Protein AF-0000000066250461 (afdb_homodimer)

pLDDT: mean 84.11, std 17.8, range [14.2, 98.5]

Solvent-accessible surface area (backbone atoms only — not comparable to full-atom values): 134762 Å² total; per-residue (Å²): 124,69,63,67,81,47,57,45,74,52,53,74,64,55,41,48,72,74,46,37,41,63,53,39,25,54,50,60,68,39,83,43,77,43,74,30,65,36,76,91,75,66,28,42,42,81,44,75,33,61,42,39,53,21,61,51,42,40,53,45,33,49,52,48,57,58,51,46,30,59,77,61,47,59,104,80,50,69,42,54,40,40,40,36,34,70,47,86,63,35,39,38,33,46,31,32,33,23,66,48,62,52,86,46,62,39,84,87,75,72,40,44,41,62,52,40,53,48,69,36,74,37,22,37,62,46,74,65,82,56,77,77,38,51,62,72,79,64,75,26,47,51,50,33,49,32,30,41,53,8,47,34,30,35,42,40,40,27,29,89,22,34,34,40,41,39,42,29,30,67,37,58,72,41,70,56,77,76,45,74,47,84,48,64,60,84,53,76,34,32,38,36,43,39,36,29,61,38,29,55,79,48,65,32,91,82,53,34,61,51,72,52,46,51,42,51,49,51,35,52,50,49,54,44,31,47,74,43,45,84,36,44,33,23,56,68,84,40,76,49,73,30,88,42,60,58,57,51,51,50,27,59,43,40,57,34,101,88,62,51,73,42,68,81,57,52,67,47,77,47,95,33,26,38,41,34,45,30,39,35,63,59,73,43,76,88,43,75,49,41,31,48,47,77,41,62,20,86,71,36,34,49,59,50,56,52,52,52,50,54,53,54,55,42,42,54,53,46,41,56,56,36,45,75,73,73,40,79,56,59,55,70,59,54,50,20,18,33,39,39,38,40,38,38,55,48,58,60,72,43,50,66,42,70,58,37,38,28,42,69,43,88,72,74,77,58,86,71,61,62,69,62,48,42,55,52,64,71,63,41,71,42,50,39,58,67,10,28,50,64,35,63,43,33,38,54,52,40,29,56,71,51,48,52,86,58,79,60,47,77,65,50,43,55,63,69,40,77,70,53,46,70,34,51,41,92,63,63,79,83,83,49,66,28,29,35,34,37,19,64,20,60,28,32,35,46,41,52,51,39,20,52,50,65,73,50,33,32,32,34,21,43,38,52,39,78,77,77,65,72,77,48,64,89,66,51,41,66,59,52,67,72,33,63,66,61,40,51,51,32,48,67,37,56,54,53,80,86,58,85,50,87,54,49,81,77,29,71,36,54,26,38,34,41,40,47,31,67,42,44,71,25,39,50,46,51,47,33,53,52,47,40,45,48,72,68,36,44,61,44,41,49,70,32,66,33,31,50,23,42,45,61,56,58,34,36,37,33,40,42,72,62,94,70,73,48,77,48,74,22,72,42,67,65,58,45,51,51,48,44,69,72,40,76,81,64,55,62,50,74,46,77,35,73,32,60,22,31,44,31,53,71,54,34,31,53,49,56,73,41,38,77,74,30,37,31,28,36,39,47,56,82,74,46,55,60,57,52,40,39,72,63,33,82,85,33,40,69,57,31,38,52,51,45,52,53,56,60,66,46,85,68,91,68,63,72,66,68,86,68,37,56,38,42,58,64,49,43,46,70,28,43,37,41,51,30,41,52,51,39,30,50,62,27,37,30,32,39,35,39,31,47,30,59,72,57,43,34,48,52,42,41,55,65,67,65,72,60,84,62,66,40,43,40,46,38,48,44,15,52,32,33,60,67,46,67,54,88,69,63,64,68,61,51,42,52,50,53,44,58,41,16,22,67,37,44,58,53,27,59,69,31,48,26,38,56,46,16,35,45,38,26,27,45,53,66,35,74,42,31,35,59,46,84,40,23,31,32,35,77,24,83,52,38,55,63,36,47,47,74,79,50,60,87,75,50,55,61,38,72,59,94,85,37,73,43,40,47,78,56,62,68,34,80,52,55,38,26,48,26,43,20,50,72,26,68,37,59,53,45,56,24,30,38,63,18,24,47,56,63,38,51,50,44,40,52,52,42,38,76,72,68,47,54,42,69,65,44,51,72,60,64,47,76,43,53,49,76,65,77,46,48,41,30,36,38,96,86,70,36,43,28,34,27,30,34,65,49,36,26,64,88,30,32,31,38,35,53,31,60,26,57,91,57,26,50,52,59,51,51,53,51,48,37,55,35,30,75,69,64,42,34,74,43,76,34,75,51,43,38,39,67,34,44,34,34,41,35,32,34,42,79,70,75,59,64,32,32,60,48,46,33,60,76,68,59,28,54,40,79,53,71,57,36,30,34,30,23,42,96,88,65,37,80,40,78,40,44,73,55,62,27,62,42,52,44,56,26,51,55,54,39,52,51,49,36,48,51,41,52,54,48,53,48,51,52,44,51,49,50,45,46,47,50,53,30,51,50,52,50,52,53,45,41,75,72,62,75,59,60,70,77,82,51,51,75,66,59,51,55,50,50,43,57,76,68,66,46,66,71,54,97,86,34,59,54,88,62,70,62,42,40,64,74,59,71,34,70,71,49,52,55,54,52,56,52,52,44,52,54,44,53,52,52,47,54,54,55,74,71,54,50,48,66,57,54,49,52,52,50,50,49,56,45,50,54,54,49,51,52,50,51,52,56,51,42,50,55,36,58,69,70,43,79,56,60,88,76,72,54,70,63,63,38,73,58,42,39,73,77,90,66,57,68,51,79,70,70,92,85,56,73,65,86,64,55,80,62,74,46,24,51,66,72,84,68,80,82,81,76,66,60,82,88,65,57,63,74,67,78,68,76,76,57,62,81,80,45,70,72,67,73,68,68,71,68,78,73,86,80,80,79,81,77,83,76,90,79,84,90,77,92,81,92,85,93,83,93,79,92,96,91,97,90,95,87,96,87,90,81,85,79,83,78,79,93,76,88,124,122,69,61,69,81,48,57,42,74,51,52,74,66,56,40,47,70,73,46,38,39,62,54,38,26,54,50,60,69,39,81,42,77,43,75,32,66,34,78,91,76,66,29,42,42,81,44,76,34,60,42,37,52,22,60,50,41,39,53,44,34,50,52,48,57,58,51,47,31,59,78,63,47,60,106,78,50,68,41,54,40,39,40,35,36,70,48,84,65,36,40,38,33,45,32,33,34,26,68,47,62,49,88,46,63,39,84,88,75,69,40,45,41,61,53,39,53,50,70,37,74,37,23,35,62,47,75,66,84,57,78,78,38,51,62,72,78,63,75,27,47,53,50,31,50,32,31,43,53,8,48,34,31,36,42,39,39,26,32,89,21,34,35,40,41,42,42,29,30,66,36,58,74,39,70,56,79,75,44,75,47,84,49,65,59,84,54,76,36,32,38,37,41,38,36,28,61,37,30,54,80,49,67,31,89,82,52,33,62,51,73,51,47,50,42,50,48,51,35,53,51,50,53,45,34,47,74,43,45,85,35,44,31,22,57,68,83,41,74,48,75,30,89,41,62,57,58,51,52,49,26,60,45,41,57,35,99,87,60,50,71,44,69,80,54,52,68,46,77,48,96,34,26,37,42,34,47,31,41,35,64,59,74,43,77,86,43,74,49,41,31,47,49,76,41,62,19,85,70,36,34,48,60,50,56,55,53,53,49,54,54,53,54,40,42,53,53,46,41,56,54,35,46,75,72,72,40,78,55,59,54,69,59,56,50,19,18,33,38,39,38,39,39,37,54,48,58,59,70,42,52,66,41,70,56,36,39,27,42,69,42,88,73,77,76,58,85,71,61,62,68,61,49,42,57,52,65,71,64,41,72,44,50,41,63,63,11,22,47,70,38,62,41,36,37,54,52,41,30,56,72,52,49,53,84,59,79,62,46,79,65,50,44,56,62,70,41,79,71,52,45,70,35,52,42,92,64,64,79,82,80,50,65,28,29,36,35,37,18,62,20,59,28,32,35,46,39,52,52,39,20,51,50,63,72,50,33,32,33,33,20,42,38,54,37,78,75,77,64,71,77,46,62,90,64,49,44,71,58,52,69,73,35,62,66,60,40,51,52,33,49,68,37,57,54,53,80,86,56,84,50,86,53,49,80,78,30,72,38,54,25,38,34,40,40,48,32,69,40,45,70,25,39,50,47,52,46,34,51,52,46,39,45,48,69,66,37,43,60,44,42,49,70,32,67,34,32,50,24,41,44,60,56,57,34,36,37,33,41,42,73,65,95,70,76,48,75,48,75,23,70,42,67,66,57,46,50,51,48,43,69,72,39,75,83,65,55,62,49,74,46,78,34,72,31,61,22,31,44,34,54,72,54,34,30,54,50,56,73,42,38,78,74,30,37,32,28,35,38,47,56,82,75,46,55,59,55,51,42,39,73,65,34,84,84,32,40,67,58,32,38,51,52,45,53,52,57,59,68,48,86,70,90,70,64,72,67,69,85,69,35,57,39,42,57,66,50,43,48,69,30,44,38,40,52,29,41,52,52,41,29,51,62,27,37,30,32,39,35,39,30,45,30,58,72,56,42,33,48,53,42,41,55,64,66,66,72,61,86,62,68,40,42,40,47,38,46,44,15,52,33,33,61,68,45,68,53,87,69,63,63,67,61,51,43,52,49,54,45,58,42,14,24,66,39,46,58,53,27,60,70,33,48,26,37,56,47,17,33,45,38,26,27,45,54,67,36,74,42,31,35,61,47,84,38,24,31,32,35,77,24,84,52,39,55,63,36,48,47,73,79,50,61,86,74,50,56,62,37,73,59,95,87,38,73,42,40,47,78,58,62,68,34,79,52,55,40,28,49,27,43,21,49,73,25,71,37,57,53,46,57,24,30,38,65,19,24,49,56,64,39,51,52,44,41,52,52,41,38,75,73,67,47,55,42,69,64,45,51,71,58,62,49,77,43,51,49,75,66,78,45,48,43,30,36,37,98,87,71,37,43,28,33,28,30,33,65,49,35,26,65,90,30,32,32,38,37,53,31,60,26,58,88,57,27,51,52,59,50,52,53,51,49,38,56,36,30,76,70,62,42,36,76,44,76,32,74,53,43,38,39,70,34,46,34,34,40,34,31,32,44,80,69,73,60,64,32,33,60,49,47,33,60,76,67,59,27,54,40,78,53,70,58,35,31,34,28,24,42,96,88,66,36,80,40,77,41,46,74,56,61,29,62,43,54,43,56,24,50,54,55,39,54,51,49,36,50,50,42,52,51,48,53,48,51,51,46,50,49,50,43,47,49,49,52,30,51,50,52,50,53,53,43,42,75,72,62,76,59,60,71,80,80,53,51,76,68,59,51,56,50,48,44,59,74,68,67,46,66,70,54,97,87,33,58,54,91,62,69,63,42,40,64,73,59,72,31,71,70,49,53,56,53,52,57,51,52,45,52,53,44,53,51,52,48,55,54,53,74,71,53,49,47,66,57,54,48,51,52,49,50,50,55,45,49,54,52,48,52,52,50,50,51,55,51,42,50,56,35,59,69,70,43,78,54,60,87,74,70,55,71,61,64,37,75,58,43,39,75,76,90,67,56,70,52,78,70,69,92,89,56,72,66,85,63,57,81,64,74,46,24,50,67,72,85,70,78,82,81,76,67,60,83,85,64,61,62,77,67,79,68,76,74,61,57,82,84,53,71,74,67,78,71,67,71,72,68,81,92,83,80,80,76,80,82,77,87,85,83,92,84,79,89,80,86,80,75,89,80,64,90,61,92,70,91,68,103,79,78,79,86,90,69,92,79,83,66,90,120

Structure (mmCIF, N/CA/C/O backbone):
data_AF-0000000066250461-model_v1
#
loop_
_entity.id
_entity.type
_entity.pdbx_description
1 polymer 'DNA topoisomerase 2'
#
loop_
_atom_site.group_PDB
_atom_site.id
_atom_site.type_symbol
_atom_site.label_atom_id
_atom_site.label_alt_id
_atom_site.label_comp_id
_atom_site.label_asym_id
_atom_site.label_entity_id
_atom_site.label_seq_id
_atom_site.pdbx_PDB_ins_code
_atom_site.Cartn_x
_atom_site.Cartn_y
_atom_site.Cartn_z
_atom_site.occupancy
_atom_site.B_iso_or_equiv
_atom_site.auth_seq_id
_atom_site.auth_comp_id
_atom_site.auth_asym_id
_atom_site.auth_atom_id
_atom_site.pdbx_PDB_model_num
ATOM 1 N N . MET A 1 1 ? 29.422 77.062 38.469 1 36.97 1 MET A N 1
ATOM 2 C CA . MET A 1 1 ? 28.188 77.625 39 1 36.97 1 MET A CA 1
ATOM 3 C C . MET A 1 1 ? 27.016 77.312 38.062 1 36.97 1 MET A C 1
ATOM 5 O O . MET A 1 1 ? 27.125 77.5 36.844 1 36.97 1 MET A O 1
ATOM 9 N N . THR A 1 2 ? 26.234 76.5 38.438 1 56 2 THR A N 1
ATOM 10 C CA . THR A 1 2 ? 25.016 76.25 37.656 1 56 2 THR A CA 1
ATOM 11 C C . THR A 1 2 ? 24.406 77.625 37.219 1 56 2 THR A C 1
ATOM 13 O O . THR A 1 2 ? 24.281 78.5 38 1 56 2 THR A O 1
ATOM 16 N N . ASP A 1 3 ? 24.562 77.938 36.062 1 65.19 3 ASP A N 1
ATOM 17 C CA . ASP A 1 3 ? 24.141 79.188 35.406 1 65.19 3 ASP A CA 1
ATOM 18 C C . ASP A 1 3 ? 22.672 79.5 35.719 1 65.19 3 ASP A C 1
ATOM 20 O O . ASP A 1 3 ? 21.781 78.688 35.344 1 65.19 3 ASP A O 1
ATOM 24 N N . ALA A 1 4 ? 22.438 80.438 36.562 1 73.69 4 ALA A N 1
ATOM 25 C CA . ALA A 1 4 ? 21.125 80.875 37 1 73.69 4 ALA A CA 1
ATOM 26 C C . ALA A 1 4 ? 20.234 81.25 35.812 1 73.69 4 ALA A C 1
ATOM 28 O O . ALA A 1 4 ? 19.016 81.188 35.906 1 73.69 4 ALA A O 1
ATOM 29 N N . SER A 1 5 ? 20.891 81.562 34.75 1 74.31 5 SER A N 1
ATOM 30 C CA . SER A 1 5 ? 20.141 82.062 33.594 1 74.31 5 SER A CA 1
ATOM 31 C C . SER A 1 5 ? 19.422 80.875 32.906 1 74.31 5 SER A C 1
ATOM 33 O O . SER A 1 5 ? 18.5 81.125 32.125 1 74.31 5 SER A O 1
ATOM 35 N N . LYS A 1 6 ? 19.656 79.688 33.312 1 80.06 6 LYS A N 1
ATOM 36 C CA . LYS A 1 6 ? 19.062 78.5 32.656 1 80.06 6 LYS A CA 1
ATOM 37 C C . LYS A 1 6 ? 17.656 78.25 33.156 1 80.06 6 LYS A C 1
ATOM 39 O O . LYS A 1 6 ? 16.844 77.625 32.469 1 80.06 6 LYS A O 1
ATOM 44 N N . TYR A 1 7 ? 17.422 78.812 34.281 1 81.75 7 TYR A N 1
ATOM 45 C CA . TYR A 1 7 ? 16.109 78.562 34.875 1 81.75 7 TYR A CA 1
ATOM 46 C C . TYR A 1 7 ? 15.125 79.688 34.438 1 81.75 7 TYR A C 1
ATOM 48 O O . TYR A 1 7 ? 15.344 80.875 34.688 1 81.75 7 TYR A O 1
ATOM 56 N N . GLN A 1 8 ? 14.125 79.188 33.719 1 83.44 8 GLN A N 1
ATOM 57 C CA . GLN A 1 8 ? 13.156 80.125 33.156 1 83.44 8 GLN A CA 1
ATOM 58 C C . GLN A 1 8 ? 11.727 79.75 33.531 1 83.44 8 GLN A C 1
ATOM 60 O O . GLN A 1 8 ? 11.414 78.562 33.656 1 83.44 8 GLN A O 1
ATOM 65 N N . LYS A 1 9 ? 10.984 80.688 33.969 1 85.44 9 LYS A N 1
ATOM 66 C CA . LYS A 1 9 ? 9.547 80.5 34.156 1 85.44 9 LYS A CA 1
ATOM 67 C C . LYS A 1 9 ? 8.773 81 32.938 1 85.44 9 LYS A C 1
ATOM 69 O O . LYS A 1 9 ? 8.953 82.125 32.5 1 85.44 9 LYS A O 1
ATOM 74 N N . LEU A 1 10 ? 7.926 80.125 32.469 1 86.38 10 LEU A N 1
ATOM 75 C CA . LEU A 1 10 ? 7.168 80.5 31.266 1 86.38 10 LEU A CA 1
ATOM 76 C C . LEU A 1 10 ? 5.738 80.875 31.625 1 86.38 10 LEU A C 1
ATOM 78 O O . LEU A 1 10 ? 5.215 80.438 32.656 1 86.38 10 LEU A O 1
ATOM 82 N N . THR A 1 11 ? 5.145 81.688 30.75 1 87.06 11 THR A N 1
ATOM 83 C CA . THR A 1 11 ? 3.709 81.875 30.828 1 87.06 11 THR A CA 1
ATOM 84 C C . THR A 1 11 ? 2.938 80.688 30.281 1 87.06 11 THR A C 1
ATOM 86 O O . THR A 1 11 ? 3.48 79.875 29.516 1 87.06 11 THR A O 1
ATOM 89 N N . PRO A 1 12 ? 1.721 80.5 30.75 1 87.44 12 PRO A N 1
ATOM 90 C CA . PRO A 1 12 ? 0.94 79.375 30.234 1 87.44 12 PRO A CA 1
ATOM 91 C C . PRO A 1 12 ? 0.865 79.375 28.703 1 87.44 12 PRO A C 1
ATOM 93 O O . PRO A 1 12 ? 0.95 78.312 28.094 1 87.44 12 PRO A O 1
ATOM 96 N N . ILE A 1 13 ? 0.733 80.5 28.062 1 91.31 13 ILE A N 1
ATOM 97 C CA . ILE A 1 13 ? 0.645 80.562 26.609 1 91.31 13 ILE A CA 1
ATOM 98 C C . ILE A 1 13 ? 1.969 80.125 25.984 1 91.31 13 ILE A C 1
ATOM 100 O O . ILE A 1 13 ? 1.988 79.312 25.062 1 91.31 13 ILE A O 1
ATOM 104 N N . ASP A 1 14 ? 3.025 80.625 26.516 1 90.62 14 ASP A N 1
ATOM 105 C CA . ASP A 1 14 ? 4.34 80.25 26 1 90.62 14 ASP A CA 1
ATOM 106 C C . ASP A 1 14 ? 4.633 78.75 26.203 1 90.62 14 ASP A C 1
ATOM 108 O O . ASP A 1 14 ? 5.301 78.125 25.375 1 90.62 14 ASP A O 1
ATOM 112 N N . HIS A 1 15 ? 4.121 78.312 27.234 1 89.19 15 HIS A N 1
ATOM 113 C CA . HIS A 1 15 ? 4.328 76.938 27.5 1 89.19 15 HIS A CA 1
ATOM 114 C C . HIS A 1 15 ? 3.605 76.062 26.469 1 89.19 15 HIS A C 1
ATOM 116 O O . HIS A 1 15 ? 4.16 75.062 25.984 1 89.19 15 HIS A O 1
ATOM 122 N N . VAL A 1 16 ? 2.42 76.375 26.109 1 89.12 16 VAL A N 1
ATOM 123 C CA . VAL A 1 16 ? 1.646 75.625 25.125 1 89.12 16 VAL A CA 1
ATOM 124 C C . VAL A 1 16 ? 2.357 75.688 23.781 1 89.12 16 VAL A C 1
ATOM 126 O O . VAL A 1 16 ? 2.404 74.688 23.047 1 89.12 16 VAL A O 1
ATOM 129 N N . LEU A 1 17 ? 2.953 76.812 23.484 1 91.25 17 LEU A N 1
ATOM 130 C CA . LEU A 1 17 ? 3.621 76.938 22.203 1 91.25 17 LEU A CA 1
ATOM 131 C C . LEU A 1 17 ? 4.934 76.188 22.156 1 91.25 17 LEU A C 1
ATOM 133 O O . LEU A 1 17 ? 5.293 75.625 21.125 1 91.25 17 LEU A O 1
ATOM 137 N N . LEU A 1 18 ? 5.543 76.125 23.281 1 87.5 18 LEU A N 1
ATOM 138 C CA . LEU A 1 18 ? 6.852 75.438 23.344 1 87.5 18 LEU A CA 1
ATOM 139 C C . LEU A 1 18 ? 6.707 73.938 23.453 1 87.5 18 LEU A C 1
ATOM 141 O O . LEU A 1 18 ? 7.496 73.188 22.891 1 87.5 18 LEU A O 1
ATOM 145 N N . ARG A 1 19 ? 5.621 73.5 24.188 1 85.88 19 ARG A N 1
ATOM 146 C CA . ARG A 1 19 ? 5.422 72.125 24.422 1 85.88 19 ARG A CA 1
ATOM 147 C C . ARG A 1 19 ? 4 71.688 24.062 1 85.88 19 ARG A C 1
ATOM 149 O O . ARG A 1 19 ? 3.273 71.188 24.906 1 85.88 19 ARG A O 1
ATOM 156 N N . PRO A 1 20 ? 3.744 71.75 22.859 1 85.69 20 PRO A N 1
ATOM 157 C CA . PRO A 1 20 ? 2.375 71.375 22.453 1 85.69 20 PRO A CA 1
ATOM 158 C C . PRO A 1 20 ? 2.049 69.938 22.656 1 85.69 20 PRO A C 1
ATOM 160 O O . PRO A 1 20 ? 0.88 69.562 22.812 1 85.69 20 PRO A O 1
ATOM 163 N N . GLU A 1 21 ? 2.922 69.125 22.719 1 80.06 21 GLU A N 1
ATOM 164 C CA . GLU A 1 21 ? 2.709 67.625 22.797 1 80.06 21 GLU A CA 1
ATOM 165 C C . GLU A 1 21 ? 1.974 67.25 24.094 1 80.06 21 GLU A C 1
ATOM 167 O O . GLU A 1 21 ? 1.254 66.25 24.125 1 80.06 21 GLU A O 1
ATOM 172 N N . MET A 1 22 ? 2.199 68 25.016 1 80.31 22 MET A N 1
ATOM 173 C CA . MET A 1 22 ? 1.547 67.75 26.297 1 80.31 22 MET A CA 1
ATOM 174 C C . MET A 1 22 ? 0.041 67.938 26.203 1 80.31 22 MET A C 1
ATOM 176 O O . MET A 1 22 ? -0.732 67.312 26.906 1 80.31 22 MET A O 1
ATOM 180 N N . TYR A 1 23 ? -0.238 68.812 25.25 1 85.62 23 TYR A N 1
ATOM 181 C CA . TYR A 1 23 ? -1.62 69.25 25.234 1 85.62 23 TYR A CA 1
ATOM 182 C C . TYR A 1 23 ? -2.377 68.688 24.047 1 85.62 23 TYR A C 1
ATOM 184 O O . TYR A 1 23 ? -3.521 68.25 24.188 1 85.62 23 TYR A O 1
ATOM 192 N N . VAL A 1 24 ? -1.782 68.75 22.953 1 87.5 24 VAL A N 1
ATOM 193 C CA . VAL A 1 24 ? -2.521 68.375 21.75 1 87.5 24 VAL A CA 1
ATOM 194 C C . VAL A 1 24 ? -1.888 67.125 21.109 1 87.5 24 VAL A C 1
ATOM 196 O O . VAL A 1 24 ? -2.354 66.688 20.062 1 87.5 24 VAL A O 1
ATOM 199 N N . GLY A 1 25 ? -0.908 66.688 21.703 1 79.31 25 GLY A N 1
ATOM 200 C CA . GLY A 1 25 ? -0.235 65.562 21.125 1 79.31 25 GLY A CA 1
ATOM 201 C C . GLY A 1 25 ? 0.888 65.938 20.172 1 79.31 25 GLY A C 1
ATOM 202 O O . GLY A 1 25 ? 1.359 67.062 20.188 1 79.31 25 GLY A O 1
ATOM 203 N N . SER A 1 26 ? 1.206 65 19.234 1 77.62 26 SER A N 1
ATOM 204 C CA . SER A 1 26 ? 2.344 65.188 18.344 1 77.62 26 SER A CA 1
ATOM 205 C C . SER A 1 26 ? 2.018 66.25 17.266 1 77.62 26 SER A C 1
ATOM 207 O O . SER A 1 26 ? 0.946 66.188 16.656 1 77.62 26 SER A O 1
ATOM 209 N N . ILE A 1 27 ? 2.887 67.188 17 1 84.88 27 ILE A N 1
ATOM 210 C CA . ILE A 1 27 ? 2.699 68.188 15.953 1 84.88 27 ILE A CA 1
ATOM 211 C C . ILE A 1 27 ? 3.549 67.812 14.734 1 84.88 27 ILE A C 1
ATOM 213 O O . ILE A 1 27 ? 3.689 68.625 13.82 1 84.88 27 ILE A O 1
ATOM 217 N N . GLU A 1 28 ? 4.062 66.625 14.797 1 79.75 28 GLU A N 1
ATOM 218 C CA . GLU A 1 28 ? 4.797 66.188 13.625 1 79.75 28 GLU A CA 1
ATOM 219 C C . GLU A 1 28 ? 3.865 65.5 12.625 1 79.75 28 GLU A C 1
ATOM 221 O O . GLU A 1 28 ? 2.961 64.75 13.023 1 79.75 28 GLU A O 1
ATOM 226 N N . THR A 1 29 ? 3.98 65.938 11.32 1 86.12 29 THR A N 1
ATOM 227 C CA . THR A 1 29 ? 3.199 65.25 10.273 1 86.12 29 THR A CA 1
ATOM 228 C C . THR A 1 29 ? 3.744 63.875 9.977 1 86.12 29 THR A C 1
ATOM 230 O O . THR A 1 29 ? 4.949 63.719 9.789 1 86.12 29 THR A O 1
ATOM 233 N N . GLN A 1 30 ? 2.877 62.969 10.039 1 80.06 30 GLN A N 1
ATOM 234 C CA . GLN A 1 30 ? 3.258 61.594 9.789 1 80.06 30 GLN A CA 1
ATOM 235 C C . GLN A 1 30 ? 2.367 60.938 8.719 1 80.06 30 GLN A C 1
ATOM 237 O O . GLN A 1 30 ? 1.216 61.344 8.547 1 80.06 30 GLN A O 1
ATOM 242 N N . SER A 1 31 ? 2.945 60.094 7.957 1 82.5 31 SER A N 1
ATOM 243 C CA . SER A 1 31 ? 2.17 59.312 6.992 1 82.5 31 SER A CA 1
ATOM 244 C C . SER A 1 31 ? 1.368 58.219 7.688 1 82.5 31 SER A C 1
ATOM 246 O O . SER A 1 31 ? 1.94 57.312 8.312 1 82.5 31 SER A O 1
ATOM 248 N N . ILE A 1 32 ? 0.043 58.312 7.637 1 82.69 32 ILE A N 1
ATOM 249 C CA . ILE A 1 32 ? -0.834 57.375 8.32 1 82.69 32 ILE A CA 1
ATOM 250 C C . ILE A 1 32 ? -1.848 56.812 7.332 1 82.69 32 ILE A C 1
ATOM 252 O O . ILE A 1 32 ? -2.545 57.562 6.645 1 82.69 32 ILE A O 1
ATOM 256 N N . PRO A 1 33 ? -1.863 55.562 7.199 1 85.19 33 PRO A N 1
ATOM 257 C CA . PRO A 1 33 ? -2.947 54.969 6.41 1 85.19 33 PRO A CA 1
ATOM 258 C C . PRO A 1 33 ? -4.301 55.031 7.117 1 85.19 33 PRO A C 1
ATOM 260 O O . PRO A 1 33 ? -4.41 54.656 8.281 1 85.19 33 PRO A O 1
ATOM 263 N N . MET A 1 34 ? -5.363 55.594 6.383 1 89.12 34 MET A N 1
ATOM 264 C CA . MET A 1 34 ? -6.68 55.719 6.996 1 89.12 34 MET A CA 1
ATOM 265 C C . MET A 1 34 ? -7.77 55.812 5.934 1 89.12 34 MET A C 1
ATOM 267 O O . MET A 1 34 ? -7.473 56 4.75 1 89.12 34 MET A O 1
ATOM 271 N N . PHE A 1 35 ? -9.031 55.688 6.406 1 92.94 35 PHE A N 1
ATOM 272 C CA . PHE A 1 35 ? -10.172 55.875 5.52 1 92.94 35 PHE A CA 1
ATOM 273 C C . PHE A 1 35 ? -10.453 57.375 5.301 1 92.94 35 PHE A C 1
ATOM 275 O O . PHE A 1 35 ? -10.477 58.156 6.254 1 92.94 35 PHE A O 1
ATOM 282 N N . VAL A 1 36 ? -10.656 57.75 3.998 1 94 36 VAL A N 1
ATOM 283 C CA . VAL A 1 36 ? -11.055 59.094 3.662 1 94 36 VAL A CA 1
ATOM 284 C C . VAL A 1 36 ? -12.125 59.062 2.576 1 94 36 VAL A C 1
ATOM 286 O O . VAL A 1 36 ? -12.203 58.125 1.792 1 94 36 VAL A O 1
ATOM 289 N N . PHE A 1 37 ? -12.977 60.062 2.529 1 92.62 37 PHE A N 1
ATOM 290 C CA . PHE A 1 37 ? -14.078 60.125 1.57 1 92.62 37 PHE A CA 1
ATOM 291 C C . PHE A 1 37 ? -13.578 60.594 0.212 1 92.62 37 PHE A C 1
ATOM 293 O O . PHE A 1 37 ? -12.875 61.625 0.121 1 92.62 37 PHE A O 1
ATOM 300 N N . ASP A 1 38 ? -13.852 59.906 -0.746 1 88.19 38 ASP A N 1
ATOM 301 C CA . ASP A 1 38 ? -13.586 60.281 -2.129 1 88.19 38 ASP A CA 1
ATOM 302 C C . ASP A 1 38 ? -14.852 60.781 -2.816 1 88.19 38 ASP A C 1
ATOM 304 O O . ASP A 1 38 ? -15.75 60 -3.133 1 88.19 38 ASP A O 1
ATOM 308 N N . PRO A 1 39 ? -14.922 62.031 -3.047 1 85.31 39 PRO A N 1
ATOM 309 C CA . PRO A 1 39 ? -16.141 62.594 -3.619 1 85.31 39 PRO A CA 1
ATOM 310 C C . PRO A 1 39 ? -16.438 62.094 -5.027 1 85.31 39 PRO A C 1
ATOM 312 O O . PRO A 1 39 ? -17.594 62 -5.438 1 85.31 39 PRO A O 1
ATOM 315 N N . ALA A 1 40 ? -15.484 61.844 -5.809 1 82.81 40 ALA A N 1
ATOM 316 C CA . ALA A 1 40 ? -15.672 61.344 -7.168 1 82.81 40 ALA A CA 1
ATOM 317 C C . ALA A 1 40 ? -16.312 59.969 -7.156 1 82.81 40 ALA A C 1
ATOM 319 O O . ALA A 1 40 ? -17.203 59.688 -7.961 1 82.81 40 ALA A O 1
ATOM 320 N N . LYS A 1 41 ? -15.953 59.125 -6.168 1 82.38 41 LYS A N 1
ATOM 321 C CA . LYS A 1 41 ? -16.469 57.75 -6.086 1 82.38 41 LYS A CA 1
ATOM 322 C C . LYS A 1 41 ? -17.688 57.688 -5.176 1 82.38 41 LYS A C 1
ATOM 324 O O . LYS A 1 41 ? -18.422 56.688 -5.207 1 82.38 41 LYS A O 1
ATOM 329 N N . GLY A 1 42 ? -17.859 58.688 -4.402 1 83.06 42 GLY A N 1
ATOM 330 C CA . GLY A 1 42 ? -18.953 58.688 -3.447 1 83.06 42 GLY A CA 1
ATOM 331 C C . GLY A 1 42 ? -18.812 57.656 -2.361 1 83.06 42 GLY A C 1
ATOM 332 O O . GLY A 1 42 ? -19.812 57.156 -1.848 1 83.06 42 GLY A O 1
ATOM 333 N N . LYS A 1 43 ? -17.609 57.188 -2.025 1 90.69 43 LYS A N 1
ATOM 334 C CA . LYS A 1 43 ? -17.328 56.156 -1.042 1 90.69 43 LYS A CA 1
ATOM 335 C C . LYS A 1 43 ? -16.062 56.469 -0.258 1 90.69 43 LYS A C 1
ATOM 337 O O . LYS A 1 43 ? -15.297 57.344 -0.641 1 90.69 43 LYS A O 1
ATOM 342 N N . MET A 1 44 ? -15.945 55.75 0.888 1 93.38 44 MET A N 1
ATOM 343 C CA . MET A 1 44 ? -14.695 55.812 1.644 1 93.38 44 MET A CA 1
ATOM 344 C C . MET A 1 44 ? -13.602 55.031 0.939 1 93.38 44 MET A C 1
ATOM 346 O O . MET A 1 44 ? -13.867 53.969 0.374 1 93.38 44 MET A O 1
ATOM 350 N N . VAL A 1 45 ? -12.336 55.562 0.926 1 90.62 45 VAL A N 1
ATOM 351 C CA . VAL A 1 45 ? -11.195 54.875 0.335 1 90.62 45 VAL A CA 1
ATOM 352 C C . VAL A 1 45 ? -10.062 54.781 1.351 1 90.62 45 VAL A C 1
ATOM 354 O O . VAL A 1 45 ? -9.883 55.688 2.166 1 90.62 45 VAL A O 1
ATOM 357 N N . TRP A 1 46 ? -9.312 53.75 1.377 1 87.81 46 TRP A N 1
ATOM 358 C CA . TRP A 1 46 ? -8.141 53.531 2.227 1 87.81 46 TRP A CA 1
ATOM 359 C C . TRP A 1 46 ? -6.879 54.062 1.549 1 87.81 46 TRP A C 1
ATOM 361 O O . TRP A 1 46 ? -6.453 53.531 0.521 1 87.81 46 TRP A O 1
ATOM 371 N N . GLU A 1 47 ? -6.363 55.094 2.062 1 89.06 47 GLU A N 1
ATOM 372 C CA . GLU A 1 47 ? -5.203 55.75 1.467 1 89.06 47 GLU A CA 1
ATOM 373 C C . GLU A 1 47 ? -4.254 56.281 2.541 1 89.06 47 GLU A C 1
ATOM 375 O O . GLU A 1 47 ? -4.672 56.531 3.666 1 89.06 47 GLU A O 1
ATOM 380 N N . SER A 1 48 ? -2.949 56.281 2.281 1 87.25 48 SER A N 1
ATOM 381 C CA . SER A 1 48 ? -1.971 56.875 3.18 1 87.25 48 SER A CA 1
ATOM 382 C C . SER A 1 48 ? -2.021 58.406 3.111 1 87.25 48 SER A C 1
ATOM 384 O O . SER A 1 48 ? -1.888 59 2.033 1 87.25 48 SER A O 1
ATOM 386 N N . MET A 1 49 ? -2.336 58.969 4.207 1 91.31 49 MET A N 1
ATOM 387 C CA . MET A 1 49 ? -2.465 60.438 4.27 1 91.31 49 MET A CA 1
ATOM 388 C C . MET A 1 49 ? -1.366 61.031 5.137 1 91.31 49 MET A C 1
ATOM 390 O O . MET A 1 49 ? -0.903 60.406 6.09 1 91.31 49 MET A O 1
ATOM 394 N N . GLN A 1 50 ? -0.862 62.125 4.785 1 90.81 50 GLN A N 1
ATOM 395 C CA . GLN A 1 50 ? -0.004 62.938 5.656 1 90.81 50 GLN A CA 1
ATOM 396 C C . GLN A 1 50 ? -0.826 63.688 6.699 1 90.81 50 GLN A C 1
ATOM 398 O O . GLN A 1 50 ? -1.464 64.688 6.387 1 90.81 50 GLN A O 1
ATOM 403 N N . VAL A 1 51 ? -0.72 63.125 7.949 1 90.5 51 VAL A N 1
ATOM 404 C CA . VAL A 1 51 ? -1.648 63.625 8.961 1 90.5 51 VAL A CA 1
ATOM 405 C C . VAL A 1 51 ? -0.873 64.312 10.078 1 90.5 51 VAL A C 1
ATOM 407 O O . VAL A 1 51 ? 0.144 63.812 10.547 1 90.5 51 VAL A O 1
ATOM 410 N N . ASN A 1 52 ? -1.266 65.5 10.453 1 90.12 52 ASN A N 1
ATOM 411 C CA . ASN A 1 52 ? -0.835 66.188 11.656 1 90.12 52 ASN A CA 1
ATOM 412 C C . ASN A 1 52 ? -1.884 66.062 12.758 1 90.12 52 ASN A C 1
ATOM 414 O O . ASN A 1 52 ? -2.916 66.75 12.695 1 90.12 52 ASN A O 1
ATOM 418 N N . GLN A 1 53 ? -1.567 65.312 13.781 1 87.56 53 GLN A N 1
ATOM 419 C CA . GLN A 1 53 ? -2.549 65 14.82 1 87.56 53 GLN A CA 1
ATOM 420 C C . GLN A 1 53 ? -2.818 66.25 15.68 1 87.56 53 GLN A C 1
ATOM 422 O O . GLN A 1 53 ? -3.938 66.438 16.156 1 87.56 53 GLN A O 1
ATOM 427 N N . GLY A 1 54 ? -1.81 67 15.914 1 89 54 GLY A N 1
ATOM 428 C CA . GLY A 1 54 ? -1.996 68.188 16.688 1 89 54 GLY A CA 1
ATOM 429 C C . GLY A 1 54 ? -2.961 69.188 16.047 1 89 54 GLY A C 1
ATOM 430 O O . GLY A 1 54 ? -3.857 69.688 16.703 1 89 54 GLY A O 1
ATOM 431 N N . LEU A 1 55 ? -2.773 69.312 14.773 1 93.5 55 LEU A N 1
ATOM 432 C CA . LEU A 1 55 ? -3.672 70.188 14.023 1 93.5 55 LEU A CA 1
ATOM 433 C C . LEU A 1 55 ? -5.098 69.625 14.039 1 93.5 55 LEU A C 1
ATOM 435 O O . LEU A 1 55 ? -6.051 70.375 14.25 1 93.5 55 LEU A O 1
ATOM 439 N N . LEU A 1 56 ? -5.176 68.438 13.805 1 92.56 56 LEU A N 1
ATOM 440 C CA . LEU A 1 56 ? -6.484 67.812 13.844 1 92.56 56 LEU A CA 1
ATOM 441 C C . LEU A 1 56 ? -7.156 68 15.195 1 92.56 56 LEU A C 1
ATOM 443 O O . LEU A 1 56 ? -8.359 68.25 15.266 1 92.56 56 LEU A O 1
ATOM 447 N N . LYS A 1 57 ? -6.418 67.938 16.203 1 91.94 57 LYS A N 1
ATOM 448 C CA . LYS A 1 57 ? -6.961 68 17.547 1 91.94 57 LYS A CA 1
ATOM 449 C C . LYS A 1 57 ? -7.52 69.438 17.812 1 91.94 57 LYS A C 1
ATOM 451 O O . LYS A 1 57 ? -8.586 69.562 18.422 1 91.94 57 LYS A O 1
ATOM 456 N N . ILE A 1 58 ? -6.852 70.375 17.406 1 94.56 58 ILE A N 1
ATOM 457 C CA . ILE A 1 58 ? -7.324 71.75 17.719 1 94.56 58 ILE A CA 1
ATOM 458 C C . ILE A 1 58 ? -8.617 72 16.953 1 94.56 58 ILE A C 1
ATOM 460 O O . ILE A 1 58 ? -9.484 72.75 17.453 1 94.56 58 ILE A O 1
ATOM 464 N N . VAL A 1 59 ? -8.734 71.5 15.812 1 94.31 59 VAL A N 1
ATOM 465 C CA . VAL A 1 59 ? -9.992 71.625 15.086 1 94.31 59 VAL A CA 1
ATOM 466 C C . VAL A 1 59 ? -11.078 70.812 15.773 1 94.31 59 VAL A C 1
ATOM 468 O O . VAL A 1 59 ? -12.211 71.25 15.938 1 94.31 59 VAL A O 1
ATOM 471 N N . ASP A 1 60 ? -10.711 69.688 16.141 1 92.75 60 ASP A N 1
ATOM 472 C CA . ASP A 1 60 ? -11.648 68.812 16.781 1 92.75 60 ASP A CA 1
ATOM 473 C C . ASP A 1 60 ? -12.211 69.375 18.062 1 92.75 60 ASP A C 1
ATOM 475 O O . ASP A 1 60 ? -13.375 69.188 18.406 1 92.75 60 ASP A O 1
ATOM 479 N N . GLU A 1 61 ? -11.422 70.125 18.75 1 92.19 61 GLU A N 1
ATOM 480 C CA . GLU A 1 61 ? -11.875 70.75 20.016 1 92.19 61 GLU A CA 1
ATOM 481 C C . GLU A 1 61 ? -13.062 71.625 19.781 1 92.19 61 GLU A C 1
ATOM 483 O O . GLU A 1 61 ? -14.023 71.625 20.547 1 92.19 61 GLU A O 1
ATOM 488 N N . ILE A 1 62 ? -12.984 72.375 18.766 1 94.19 62 ILE A N 1
ATOM 489 C CA . ILE A 1 62 ? -14.062 73.25 18.469 1 94.19 62 ILE A CA 1
ATOM 490 C C . ILE A 1 62 ? -15.273 72.5 17.953 1 94.19 62 ILE A C 1
ATOM 492 O O . ILE A 1 62 ? -16.422 72.812 18.297 1 94.19 62 ILE A O 1
ATOM 496 N N . LEU A 1 63 ? -15.055 71.562 17.188 1 91.75 63 LEU A N 1
ATOM 497 C CA . LEU A 1 63 ? -16.141 70.688 16.672 1 91.75 63 LEU A CA 1
ATOM 498 C C . LEU A 1 63 ? -16.859 70 17.812 1 91.75 63 LEU A C 1
ATOM 500 O O . LEU A 1 63 ? -18.094 69.938 17.812 1 91.75 63 LEU A O 1
ATOM 504 N N . LEU A 1 64 ? -16.156 69.5 18.703 1 89.5 64 LEU A N 1
ATOM 505 C CA . LEU A 1 64 ? -16.734 68.812 19.844 1 89.5 64 LEU A CA 1
ATOM 506 C C . LEU A 1 64 ? -17.531 69.75 20.734 1 89.5 64 LEU A C 1
ATOM 508 O O . LEU A 1 64 ? -18.578 69.375 21.266 1 89.5 64 LEU A O 1
ATOM 512 N N . ASN A 1 65 ? -17 70.938 20.891 1 88.81 65 ASN A N 1
ATOM 513 C CA . ASN A 1 65 ? -17.766 71.938 21.641 1 88.81 65 ASN A CA 1
ATOM 514 C C . ASN A 1 65 ? -19.125 72.188 21 1 88.81 65 ASN A C 1
ATOM 516 O O . ASN A 1 65 ? -20.125 72.375 21.703 1 88.81 65 ASN A O 1
ATOM 520 N N . ALA A 1 66 ? -19.078 72.25 19.766 1 89.62 66 ALA A N 1
ATOM 521 C CA . ALA A 1 66 ? -20.328 72.5 19.047 1 89.62 66 ALA A CA 1
ATOM 522 C C . ALA A 1 66 ? -21.266 71.312 19.219 1 89.62 66 ALA A C 1
ATOM 524 O O . ALA A 1 66 ? -22.453 71.438 19.453 1 89.62 66 ALA A O 1
ATOM 525 N N . ALA A 1 67 ? -20.734 70.125 19.219 1 85.88 67 ALA A N 1
ATOM 526 C CA . ALA A 1 67 ? -21.531 68.938 19.328 1 85.88 67 ALA A CA 1
ATOM 527 C C . ALA A 1 67 ? -22.062 68.75 20.75 1 85.88 67 ALA A C 1
ATOM 529 O O . ALA A 1 67 ? -23.141 68.125 20.938 1 85.88 67 ALA A O 1
ATOM 530 N N . ASP A 1 68 ? -21.297 69.062 21.688 1 80.31 68 ASP A N 1
ATOM 531 C CA . ASP A 1 68 ? -21.703 68.938 23.078 1 80.31 68 ASP A CA 1
ATOM 532 C C . ASP A 1 68 ? -23.016 69.625 23.344 1 80.31 68 ASP A C 1
ATOM 534 O O . ASP A 1 68 ? -23.766 69.25 24.25 1 80.31 68 ASP A O 1
ATOM 538 N N . ASN A 1 69 ? -23.234 70.625 22.547 1 80.75 69 ASN A N 1
ATOM 539 C CA . ASN A 1 69 ? -24.469 71.375 22.688 1 80.75 69 ASN A CA 1
ATOM 540 C C . ASN A 1 69 ? -25.688 70.562 22.281 1 80.75 69 ASN A C 1
ATOM 542 O O . ASN A 1 69 ? -26.828 70.938 22.578 1 80.75 69 ASN A O 1
ATOM 546 N N . ILE A 1 70 ? -25.5 69.5 21.656 1 77.31 70 ILE A N 1
ATOM 547 C CA . ILE A 1 70 ? -26.594 68.625 21.266 1 77.31 70 ILE A CA 1
ATOM 548 C C . ILE A 1 70 ? -27.188 68 22.516 1 77.31 70 ILE A C 1
ATOM 550 O O . ILE A 1 70 ? -28.406 67.938 22.672 1 77.31 70 ILE A O 1
ATOM 554 N N . ASN A 1 71 ? -26.359 67.562 23.406 1 66.62 71 ASN A N 1
ATOM 555 C CA . ASN A 1 71 ? -26.797 66.812 24.594 1 66.62 71 ASN A CA 1
ATOM 556 C C . ASN A 1 71 ? -27.25 67.75 25.688 1 66.62 71 ASN A C 1
ATOM 558 O O . ASN A 1 71 ? -27.984 67.375 26.609 1 66.62 71 ASN A O 1
ATOM 562 N N . ASN A 1 72 ? -26.781 69 25.734 1 62.09 72 ASN A N 1
ATOM 563 C CA . ASN A 1 72 ? -27.125 70 26.766 1 62.09 72 ASN A CA 1
ATOM 564 C C . ASN A 1 72 ? -28.453 70.688 26.484 1 62.09 72 ASN A C 1
ATOM 566 O O . ASN A 1 72 ? -28.75 71.75 27.047 1 62.09 72 ASN A O 1
ATOM 570 N N . SER A 1 73 ? -29.188 70.125 25.641 1 56.94 73 SER A N 1
ATOM 571 C CA . SER A 1 73 ? -30.438 70.75 25.266 1 56.94 73 SER A CA 1
ATOM 572 C C . SER A 1 73 ? -31.406 70.812 26.438 1 56.94 73 SER A C 1
ATOM 574 O O . SER A 1 73 ? -31.703 69.812 27.062 1 56.94 73 SER A O 1
ATOM 576 N N . VAL A 1 74 ? -31.438 71.875 27.297 1 50.72 74 VAL A N 1
ATOM 577 C CA . VAL A 1 74 ? -32.469 72.125 28.297 1 50.72 74 VAL A CA 1
ATOM 578 C C . VAL A 1 74 ? -33.812 72.312 27.609 1 50.72 74 VAL A C 1
ATOM 580 O O . VAL A 1 74 ? -33.875 72.625 26.406 1 50.72 74 VAL A O 1
ATOM 583 N N . ARG A 1 75 ? -35 72.5 28.484 1 47.91 75 ARG A N 1
ATOM 584 C CA . ARG A 1 75 ? -36.406 72.75 28.203 1 47.91 75 ARG A CA 1
ATOM 585 C C . ARG A 1 75 ? -36.562 74.062 27.359 1 47.91 75 ARG A C 1
ATOM 587 O O . ARG A 1 75 ? -36.281 75.125 27.844 1 47.91 75 ARG A O 1
ATOM 594 N N . GLY A 1 76 ? -36.219 73.938 25.844 1 53.06 76 GLY A N 1
ATOM 595 C CA . GLY A 1 76 ? -36.719 74.938 24.875 1 53.06 76 GLY A CA 1
ATOM 596 C C . GLY A 1 76 ? -35.875 75 23.625 1 53.06 76 GLY A C 1
ATOM 597 O O . GLY A 1 76 ? -36.375 75.188 22.531 1 53.06 76 GLY A O 1
ATOM 598 N N . ALA A 1 77 ? -34.438 75.25 23.609 1 62.5 77 ALA A N 1
ATOM 599 C CA . ALA A 1 77 ? -33.781 75.562 22.359 1 62.5 77 ALA A CA 1
ATOM 600 C C . ALA A 1 77 ? -32.969 74.375 21.844 1 62.5 77 ALA A C 1
ATOM 602 O O . ALA A 1 77 ? -31.875 74.062 22.359 1 62.5 77 ALA A O 1
ATOM 603 N N . ARG A 1 78 ? -33.469 73.562 20.984 1 75.56 78 ARG A N 1
ATOM 604 C CA . ARG A 1 78 ? -32.844 72.375 20.344 1 75.56 78 ARG A CA 1
ATOM 605 C C . ARG A 1 78 ? -31.938 72.812 19.203 1 75.56 78 ARG A C 1
ATOM 607 O O . ARG A 1 78 ? -32.312 73.625 18.375 1 75.56 78 ARG A O 1
ATOM 614 N N . MET A 1 79 ? -30.578 72.25 19.172 1 87.25 79 MET A N 1
ATOM 615 C CA . MET A 1 79 ? -29.641 72.562 18.078 1 87.25 79 MET A CA 1
ATOM 616 C C . MET A 1 79 ? -30.125 71.938 16.781 1 87.25 79 MET A C 1
ATOM 618 O O . MET A 1 79 ? -30.516 70.75 16.766 1 87.25 79 MET A O 1
ATOM 622 N N . THR A 1 80 ? -30.109 72.625 15.688 1 86.69 80 THR A N 1
ATOM 623 C CA . THR A 1 80 ? -30.656 72.125 14.43 1 86.69 80 THR A CA 1
ATOM 624 C C . THR A 1 80 ? -29.547 71.938 13.398 1 86.69 80 THR A C 1
ATOM 626 O O . THR A 1 80 ? -29.688 71.125 12.453 1 86.69 80 THR A O 1
ATOM 629 N N . TYR A 1 81 ? -28.391 72.688 13.672 1 89.81 81 TYR A N 1
ATOM 630 C CA . TYR A 1 81 ? -27.391 72.5 12.633 1 89.81 81 TYR A CA 1
ATOM 631 C C . TYR A 1 81 ? -25.984 72.812 13.18 1 89.81 81 TYR A C 1
ATOM 633 O O . TYR A 1 81 ? -25.844 73.5 14.195 1 89.81 81 TYR A O 1
ATOM 641 N N . ILE A 1 82 ? -24.938 72.375 12.5 1 92.88 82 ILE A N 1
ATOM 642 C CA . ILE A 1 82 ? -23.531 72.75 12.602 1 92.88 82 ILE A CA 1
ATOM 643 C C . ILE A 1 82 ? -22.984 73.062 11.211 1 92.88 82 ILE A C 1
ATOM 645 O O . ILE A 1 82 ? -23.047 72.25 10.297 1 92.88 82 ILE A O 1
ATOM 649 N N . SER A 1 83 ? -22.547 74.25 11.031 1 94.31 83 SER A N 1
ATOM 650 C CA . SER A 1 83 ? -22 74.75 9.758 1 94.31 83 SER A CA 1
ATOM 651 C C . SER A 1 83 ? -20.484 74.938 9.859 1 94.31 83 SER A C 1
ATOM 653 O O . SER A 1 83 ? -20.016 75.688 10.719 1 94.31 83 SER A O 1
ATOM 655 N N . ILE A 1 84 ? -19.688 74.25 9.008 1 96.06 84 ILE A N 1
ATOM 656 C CA . ILE A 1 84 ? -18.234 74.312 9 1 96.06 84 ILE A CA 1
ATOM 657 C C . ILE A 1 84 ? -17.75 74.938 7.668 1 96.06 84 ILE A C 1
ATOM 659 O O . ILE A 1 84 ? -18.219 74.5 6.605 1 96.06 84 ILE A O 1
ATOM 663 N N . LYS A 1 85 ? -16.906 75.938 7.656 1 94.69 85 LYS A N 1
ATOM 664 C CA . LYS A 1 85 ? -16.297 76.5 6.461 1 94.69 85 LYS A CA 1
ATOM 665 C C . LYS A 1 85 ? -14.773 76.438 6.547 1 94.69 85 LYS A C 1
ATOM 667 O O . LYS A 1 85 ? -14.188 76.812 7.559 1 94.69 85 LYS A O 1
ATOM 672 N N . ILE A 1 86 ? -14.164 75.875 5.559 1 94.19 86 ILE A N 1
ATOM 673 C CA . ILE A 1 86 ? -12.711 75.812 5.453 1 94.19 86 ILE A CA 1
ATOM 674 C C . ILE A 1 86 ? -12.25 76.562 4.203 1 94.19 86 ILE A C 1
ATOM 676 O O . ILE A 1 86 ? -12.562 76.188 3.082 1 94.19 86 ILE A O 1
ATOM 680 N N . SER A 1 87 ? -11.547 77.625 4.359 1 92.19 87 SER A N 1
ATOM 681 C CA . SER A 1 87 ? -11.07 78.375 3.23 1 92.19 87 SER A CA 1
ATOM 682 C C . SER A 1 87 ? -9.828 77.75 2.6 1 92.19 87 SER A C 1
ATOM 684 O O . SER A 1 87 ? -9.234 76.875 3.168 1 92.19 87 SER A O 1
ATOM 686 N N . ASP A 1 88 ? -9.406 78.25 1.467 1 85.25 88 ASP A N 1
ATOM 687 C CA . ASP A 1 88 ? -8.234 77.75 0.753 1 85.25 88 ASP A CA 1
ATOM 688 C C . ASP A 1 88 ? -6.945 78.125 1.49 1 85.25 88 ASP A C 1
ATOM 690 O O . ASP A 1 88 ? -5.961 77.375 1.41 1 85.25 88 ASP A O 1
ATOM 694 N N . SER A 1 89 ? -7.008 79.25 2.186 1 84.25 89 SER A N 1
ATOM 695 C CA . SER A 1 89 ? -5.84 79.625 2.965 1 84.25 89 SER A CA 1
ATOM 696 C C . SER A 1 89 ? -5.738 78.812 4.258 1 84.25 89 SER A C 1
ATOM 698 O O . SER A 1 89 ? -4.672 78.75 4.879 1 84.25 89 SER A O 1
ATOM 700 N N . GLY A 1 90 ? -6.848 78.25 4.641 1 91.19 90 GLY A N 1
ATOM 701 C CA . GLY A 1 90 ? -6.828 77.438 5.82 1 91.19 90 GLY A CA 1
ATOM 702 C C . GLY A 1 90 ? -7.59 78 6.992 1 91.19 90 GLY A C 1
ATOM 703 O O . GLY A 1 90 ? -7.504 77.5 8.109 1 91.19 90 GLY A O 1
ATOM 704 N N . GLU A 1 91 ? -8.305 79.062 6.777 1 95.38 91 GLU A N 1
ATOM 705 C CA . GLU A 1 91 ? -9.172 79.562 7.828 1 95.38 91 GLU A CA 1
ATOM 706 C C . GLU A 1 91 ? -10.391 78.688 8.031 1 95.38 91 GLU A C 1
ATOM 708 O O . GLU A 1 91 ? -11.016 78.25 7.062 1 95.38 91 GLU A O 1
ATOM 713 N N . ILE A 1 92 ? -10.742 78.375 9.289 1 96.56 92 ILE A N 1
ATOM 714 C CA . ILE A 1 92 ? -11.836 77.438 9.602 1 96.56 92 ILE A CA 1
ATOM 715 C C . ILE A 1 92 ? -12.898 78.188 10.422 1 96.56 92 ILE A C 1
ATOM 717 O O . ILE A 1 92 ? -12.57 78.938 11.367 1 96.56 92 ILE A O 1
ATOM 721 N N . MET A 1 93 ? -14.102 78.062 10.062 1 96.75 93 MET A N 1
ATOM 722 C CA . MET A 1 93 ? -15.234 78.562 10.789 1 96.75 93 MET A CA 1
ATOM 723 C C . MET A 1 93 ? -16.219 77.5 11.188 1 96.75 93 MET A C 1
ATOM 725 O O . MET A 1 93 ? -16.562 76.625 10.375 1 96.75 93 MET A O 1
ATOM 729 N N . VAL A 1 94 ? -16.656 77.438 12.453 1 96.19 94 VAL A N 1
ATOM 730 C CA . VAL A 1 94 ? -17.656 76.5 12.961 1 96.19 94 VAL A CA 1
ATOM 731 C C . VAL A 1 94 ? -18.812 77.25 13.586 1 96.19 94 VAL A C 1
ATOM 733 O O . VAL A 1 94 ? -18.609 78.062 14.492 1 96.19 94 VAL A O 1
ATOM 736 N N . GLU A 1 95 ? -20 77 13.094 1 95.56 95 GLU A N 1
ATOM 737 C CA . GLU A 1 95 ? -21.188 77.688 13.555 1 95.56 95 GLU A CA 1
ATOM 738 C C . GLU A 1 95 ? -22.297 76.688 13.953 1 95.56 95 GLU A C 1
ATOM 740 O O . GLU A 1 95 ? -22.484 75.688 13.289 1 95.56 95 GLU A O 1
ATOM 745 N N . ASN A 1 96 ? -23 77 15.094 1 93.31 96 ASN A N 1
ATOM 746 C CA . ASN A 1 96 ? -24.141 76.188 15.492 1 93.31 96 ASN A CA 1
ATOM 747 C C . ASN A 1 96 ? -25.219 77.062 16.156 1 93.31 96 ASN A C 1
ATOM 749 O O . ASN A 1 96 ? -24.984 78.188 16.531 1 93.31 96 ASN A O 1
ATOM 753 N N . ASP A 1 97 ? -26.438 76.562 16.297 1 90.62 97 ASP A N 1
ATOM 754 C CA . ASP A 1 97 ? -27.547 77.25 16.906 1 90.62 97 ASP A CA 1
ATOM 755 C C . ASP A 1 97 ? -28.016 76.625 18.188 1 90.62 97 ASP A C 1
ATOM 757 O O . ASP A 1 97 ? -29.203 76.562 18.5 1 90.62 97 ASP A O 1
ATOM 761 N N . GLY A 1 98 ? -27.156 76 18.844 1 86.81 98 GLY A N 1
ATOM 762 C CA . GLY A 1 98 ? -27.484 75.312 20.094 1 86.81 98 GLY A CA 1
ATOM 763 C C . GLY A 1 98 ? -27.844 76.312 21.219 1 86.81 98 GLY A C 1
ATOM 764 O O . GLY A 1 98 ? -28.219 77.438 20.953 1 86.81 98 GLY A O 1
ATOM 765 N N . ALA A 1 99 ? -27.844 75.812 22.469 1 80.94 99 ALA A N 1
ATOM 766 C CA . ALA A 1 99 ? -28.297 76.562 23.656 1 80.94 99 ALA A CA 1
ATOM 767 C C . ALA A 1 99 ? -27.516 77.812 23.812 1 80.94 99 ALA A C 1
ATOM 769 O O . ALA A 1 99 ? -28.016 78.812 24.422 1 80.94 99 ALA A O 1
ATOM 770 N N . GLY A 1 100 ? -26.406 78 23.125 1 81 100 GLY A N 1
ATOM 771 C CA . GLY A 1 100 ? -25.625 79.188 23.172 1 81 100 GLY A CA 1
ATOM 772 C C . GLY A 1 100 ? -24.938 79.438 24.516 1 81 100 GLY A C 1
ATOM 773 O O . GLY A 1 100 ? -25.125 78.625 25.438 1 81 100 GLY A O 1
ATOM 774 N N . LEU A 1 101 ? -24.094 80.5 24.641 1 86.75 101 LEU A N 1
ATOM 775 C CA . LEU A 1 101 ? -23.391 80.938 25.844 1 86.75 101 LEU A CA 1
ATOM 776 C C . LEU A 1 101 ? -24.047 82.188 26.469 1 86.75 101 LEU A C 1
ATOM 778 O O . LEU A 1 101 ? -24.438 83.062 25.75 1 86.75 101 LEU A O 1
ATOM 782 N N . PRO A 1 102 ? -24.25 82.125 27.734 1 87.81 102 PRO A N 1
ATOM 783 C CA . PRO A 1 102 ? -24.812 83.312 28.359 1 87.81 102 PRO A CA 1
ATOM 784 C C . PRO A 1 102 ? -23.891 84.562 28.219 1 87.81 102 PRO A C 1
ATOM 786 O O . PRO A 1 102 ? -22.703 84.438 28.5 1 87.81 102 PRO A O 1
ATOM 789 N N . ILE A 1 103 ? -24.516 85.625 27.828 1 92.56 103 ILE A N 1
ATOM 790 C CA . ILE A 1 103 ? -23.75 86.875 27.625 1 92.56 103 ILE A CA 1
ATOM 791 C C . ILE A 1 103 ? -23.953 87.812 28.812 1 92.56 103 ILE A C 1
ATOM 793 O O . ILE A 1 103 ? -24.688 88.812 28.719 1 92.56 103 ILE A O 1
ATOM 797 N N . VAL A 1 104 ? -23.406 87.438 29.906 1 90.12 104 VAL A N 1
ATOM 798 C CA . VAL A 1 104 ? -23.453 88.188 31.172 1 90.12 104 VAL A CA 1
ATOM 799 C C . VAL A 1 104 ? -22.078 88.25 31.797 1 90.12 104 VAL A C 1
ATOM 801 O O . VAL A 1 104 ? -21.234 87.375 31.562 1 90.12 104 VAL A O 1
ATOM 804 N N . LYS A 1 105 ? -21.812 89.312 32.531 1 87.94 105 LYS A N 1
ATOM 805 C CA . LYS A 1 105 ? -20.547 89.375 33.25 1 87.94 105 LYS A CA 1
ATOM 806 C C . LYS A 1 105 ? -20.547 88.562 34.531 1 87.94 105 LYS A C 1
ATOM 808 O O . LYS A 1 105 ? -21.516 88.562 35.281 1 87.94 105 LYS A O 1
ATOM 813 N N . SER A 1 106 ? -19.641 87.75 34.562 1 84.94 106 SER A N 1
ATOM 814 C CA . SER A 1 106 ? -19.516 86.875 35.781 1 84.94 106 SER A CA 1
ATOM 815 C C . SER A 1 106 ? -19.328 87.75 37.031 1 84.94 106 SER A C 1
ATOM 817 O O . SER A 1 106 ? -18.578 88.75 37 1 84.94 106 SER A O 1
ATOM 819 N N . LYS A 1 107 ? -19.875 87.438 38.031 1 80.12 107 LYS A N 1
ATOM 820 C CA . LYS A 1 107 ? -19.797 88.188 39.281 1 80.12 107 LYS A CA 1
ATOM 821 C C . LYS A 1 107 ? -18.422 88.062 39.906 1 80.12 107 LYS A C 1
ATOM 823 O O . LYS A 1 107 ? -17.875 89.062 40.406 1 80.12 107 LYS A O 1
ATOM 828 N N . GLU A 1 108 ? -17.859 87 39.719 1 80.38 108 GLU A N 1
ATOM 829 C CA . GLU A 1 108 ? -16.594 86.688 40.406 1 80.38 108 GLU A CA 1
ATOM 830 C C . GLU A 1 108 ? -15.414 87.188 39.594 1 80.38 108 GLU A C 1
ATOM 832 O O . GLU A 1 108 ? -14.477 87.75 40.188 1 80.38 108 GLU A O 1
ATOM 837 N N . HIS A 1 109 ? -15.406 87.188 38.281 1 84.06 109 HIS A N 1
ATOM 838 C CA . HIS A 1 109 ? -14.219 87.5 37.469 1 84.06 109 HIS A CA 1
ATOM 839 C C . HIS A 1 109 ? -14.398 88.812 36.688 1 84.06 109 HIS A C 1
ATOM 841 O O . HIS A 1 109 ? -13.453 89.25 36.062 1 84.06 109 HIS A O 1
ATOM 847 N N . LYS A 1 110 ? -15.547 89.375 36.719 1 83.69 110 LYS A N 1
ATOM 848 C CA . LYS A 1 110 ? -15.875 90.688 36.125 1 83.69 110 LYS A CA 1
ATOM 849 C C . LYS A 1 110 ? -15.586 90.688 34.625 1 83.69 110 LYS A C 1
ATOM 851 O O . LYS A 1 110 ? -15.047 91.625 34.094 1 83.69 110 LYS A O 1
ATOM 856 N N . MET A 1 111 ? -15.781 89.562 34 1 89.62 111 MET A N 1
ATOM 857 C CA . MET A 1 111 ? -15.656 89.438 32.531 1 89.62 111 MET A CA 1
ATOM 858 C C . MET A 1 111 ? -16.859 88.688 31.953 1 89.62 111 MET A C 1
ATOM 860 O O . MET A 1 111 ? -17.562 88 32.656 1 89.62 111 MET A O 1
ATOM 864 N N . TYR A 1 112 ? -17.094 89 30.609 1 91.94 112 TYR A N 1
ATOM 865 C CA . TYR A 1 112 ? -18.188 88.312 29.969 1 91.94 112 TYR A CA 1
ATOM 866 C C . TYR A 1 112 ? -17.906 86.812 29.875 1 91.94 112 TYR A C 1
ATOM 868 O O . TYR A 1 112 ? -16.766 86.375 29.641 1 91.94 112 TYR A O 1
ATOM 876 N N . ILE A 1 113 ? -18.859 85.938 29.969 1 90.12 113 ILE A N 1
ATOM 877 C CA . ILE A 1 113 ? -18.719 84.438 29.969 1 90.12 113 ILE A CA 1
ATOM 878 C C . ILE A 1 113 ? -18.094 84 28.656 1 90.12 113 ILE A C 1
ATOM 880 O O . ILE A 1 113 ? -17.172 83.188 28.672 1 90.12 113 ILE A O 1
ATOM 884 N N . PRO A 1 114 ? -18.484 84.5 27.469 1 92 114 PRO A N 1
ATOM 885 C CA . PRO A 1 114 ? -17.828 84.062 26.25 1 92 114 PRO A CA 1
ATOM 886 C C . PRO A 1 114 ? -16.344 84.438 26.219 1 92 114 PRO A C 1
ATOM 888 O O . PRO A 1 114 ? -15.539 83.625 25.672 1 92 114 PRO A O 1
ATOM 891 N N . GLU A 1 115 ? -16.016 85.5 26.734 1 92.75 115 GLU A N 1
ATOM 892 C CA . GLU A 1 115 ? -14.602 85.875 26.844 1 92.75 115 GLU A CA 1
ATOM 893 C C . GLU A 1 115 ? -13.836 84.875 27.719 1 92.75 115 GLU A C 1
ATOM 895 O O . GLU A 1 115 ? -12.734 84.438 27.375 1 92.75 115 GLU A O 1
ATOM 900 N N . MET A 1 116 ? -14.484 84.5 28.719 1 90.44 116 MET A N 1
ATOM 901 C CA . MET A 1 116 ? -13.875 83.562 29.656 1 90.44 116 MET A CA 1
ATOM 902 C C . MET A 1 116 ? -13.688 82.188 29.016 1 90.44 116 MET A C 1
ATOM 904 O O . MET A 1 116 ? -12.633 81.562 29.125 1 90.44 116 MET A O 1
ATOM 908 N N . VAL A 1 117 ? -14.609 81.75 28.297 1 89.38 117 VAL A N 1
ATOM 909 C CA . VAL A 1 117 ? -14.641 80.375 27.719 1 89.38 117 VAL A CA 1
ATOM 910 C C . VAL A 1 117 ? -13.594 80.25 26.609 1 89.38 117 VAL A C 1
ATOM 912 O O . VAL A 1 117 ? -12.914 79.25 26.484 1 89.38 117 VAL A O 1
ATOM 915 N N . PHE A 1 118 ? -13.359 81.312 25.828 1 93.81 118 PHE A N 1
ATOM 916 C CA . PHE A 1 118 ? -12.508 81.188 24.656 1 93.81 118 PHE A CA 1
ATOM 917 C C . PHE A 1 118 ? -11.164 81.875 24.891 1 93.81 118 PHE A C 1
ATOM 919 O O . PHE A 1 118 ? -10.203 81.625 24.156 1 93.81 118 PHE A O 1
ATOM 926 N N . GLY A 1 119 ? -11.086 82.688 25.922 1 90.88 119 GLY A N 1
ATOM 927 C CA . GLY A 1 119 ? -9.914 83.5 26 1 90.88 119 GLY A CA 1
ATOM 928 C C . GLY A 1 119 ? -9.133 83.312 27.297 1 90.88 119 GLY A C 1
ATOM 929 O O . GLY A 1 119 ? -8.094 83.938 27.5 1 90.88 119 GLY A O 1
ATOM 930 N N . HIS A 1 120 ? -9.594 82.562 28.203 1 89.56 120 HIS A N 1
ATOM 931 C CA . HIS A 1 120 ? -8.898 82.375 29.453 1 89.56 120 HIS A CA 1
ATOM 932 C C . HIS A 1 120 ? -8.766 80.875 29.766 1 89.56 120 HIS A C 1
ATOM 934 O O . HIS A 1 120 ? -9.766 80.125 29.766 1 89.56 120 HIS A O 1
ATOM 940 N N . LEU A 1 121 ? -7.562 80.438 30.047 1 88.81 121 LEU A N 1
ATOM 941 C CA . LEU A 1 121 ? -7.262 79.062 30.312 1 88.81 121 LEU A CA 1
ATOM 942 C C . LEU A 1 121 ? -7.938 78.562 31.594 1 88.81 121 LEU A C 1
ATOM 944 O O . LEU A 1 121 ? -8.242 79.375 32.469 1 88.81 121 LEU A O 1
ATOM 948 N N . LEU A 1 122 ? -8.273 77.25 31.734 1 89 122 LEU A N 1
ATOM 949 C CA . LEU A 1 122 ? -8.797 76.562 32.906 1 89 122 LEU A CA 1
ATOM 950 C C . LEU A 1 122 ? -10.219 77 33.219 1 89 122 LEU A C 1
ATOM 952 O O . LEU A 1 122 ? -10.578 77.188 34.375 1 89 122 LEU A O 1
ATOM 956 N N . THR A 1 123 ? -10.883 77.312 32.219 1 88.81 123 THR A N 1
ATOM 957 C CA . THR A 1 123 ? -12.289 77.688 32.344 1 88.81 123 THR A CA 1
ATOM 958 C C . THR A 1 123 ? -13.172 76.562 31.703 1 88.81 123 THR A C 1
ATOM 960 O O . THR A 1 123 ? -12.891 76.125 30.594 1 88.81 123 THR A O 1
ATOM 963 N N . SER A 1 124 ? -14.125 76.125 32.531 1 83.81 124 SER A N 1
ATOM 964 C CA . SER A 1 124 ? -15.023 75.062 32 1 83.81 124 SER A CA 1
ATOM 965 C C . SER A 1 124 ? -16.375 75.125 32.688 1 83.81 124 SER A C 1
ATOM 967 O O . SER A 1 124 ? -16.484 75.625 33.812 1 83.81 124 SER A O 1
ATOM 969 N N . SER A 1 125 ? -17.312 74.625 32 1 80.25 125 SER A N 1
ATOM 970 C CA . SER A 1 125 ? -18.625 74.438 32.625 1 80.25 125 SER A CA 1
ATOM 971 C C . SER A 1 125 ? -18.797 73 33.094 1 80.25 125 SER A C 1
ATOM 973 O O . SER A 1 125 ? -19.797 72.688 33.75 1 80.25 125 SER A O 1
ATOM 975 N N . ASN A 1 126 ? -17.859 72.25 32.844 1 76.25 126 ASN A N 1
ATOM 976 C CA . ASN A 1 126 ? -18.047 70.812 33.062 1 76.25 126 ASN A CA 1
ATOM 977 C C . ASN A 1 126 ? -17.172 70.312 34.219 1 76.25 126 ASN A C 1
ATOM 979 O O . ASN A 1 126 ? -16.797 69.125 34.25 1 76.25 126 ASN A O 1
ATOM 983 N N . TYR A 1 127 ? -16.844 71.062 35.125 1 77.75 127 TYR A N 1
ATOM 984 C CA . TYR A 1 127 ? -16 70.625 36.25 1 77.75 127 TYR A CA 1
ATOM 985 C C . TYR A 1 127 ? -16.812 69.812 37.25 1 77.75 127 TYR A C 1
ATOM 987 O O . TYR A 1 127 ? -16.266 69.062 38.062 1 77.75 127 TYR A O 1
ATOM 995 N N . ASN A 1 128 ? -18.094 69.875 37.125 1 71.12 128 ASN A N 1
ATOM 996 C CA . ASN A 1 128 ? -18.922 69.125 38.062 1 71.12 128 ASN A CA 1
ATOM 997 C C . ASN A 1 128 ? -19.078 67.688 37.594 1 71.12 128 ASN A C 1
ATOM 999 O O . ASN A 1 128 ? -19.25 67.375 36.406 1 71.12 128 ASN A O 1
ATOM 1003 N N . ASN A 1 129 ? -18.625 66.75 38.312 1 66.12 129 ASN A N 1
ATOM 1004 C CA . ASN A 1 129 ? -18.625 65.312 38 1 66.12 129 ASN A CA 1
ATOM 1005 C C . ASN A 1 129 ? -20.047 64.75 38.062 1 66.12 129 ASN A C 1
ATOM 1007 O O . ASN A 1 129 ? -20.312 63.781 38.781 1 66.12 129 ASN A O 1
ATOM 1011 N N . ASP A 1 130 ? -20.922 65.25 37.312 1 65 130 ASP A N 1
ATOM 1012 C CA . ASP A 1 130 ? -22.25 64.688 37.219 1 65 130 ASP A CA 1
ATOM 1013 C C . ASP A 1 130 ? -22.203 63.312 36.5 1 65 130 ASP A C 1
ATOM 1015 O O . ASP A 1 130 ? -21.625 63.219 35.406 1 65 130 ASP A O 1
ATOM 1019 N N . ALA A 1 131 ? -22.641 62.281 37.156 1 65.69 131 ALA A N 1
ATOM 1020 C CA . ALA A 1 131 ? -22.547 60.875 36.75 1 65.69 131 ALA A CA 1
ATOM 1021 C C . ALA A 1 131 ? -23.219 60.625 35.406 1 65.69 131 ALA A C 1
ATOM 1023 O O . ALA A 1 131 ? -22.891 59.688 34.688 1 65.69 131 ALA A O 1
ATOM 1024 N N . SER A 1 132 ? -24.078 61.469 34.969 1 67.12 132 SER A N 1
ATOM 1025 C CA . SER A 1 132 ? -24.859 61.219 33.75 1 67.12 132 SER A CA 1
ATOM 1026 C C . SER A 1 132 ? -24.328 62 32.562 1 67.12 132 SER A C 1
ATOM 1028 O O . SER A 1 132 ? -24.812 61.844 31.453 1 67.12 132 SER A O 1
ATOM 1030 N N . SER A 1 133 ? -23.266 62.656 32.719 1 75.75 133 SER A N 1
ATOM 1031 C CA . SER A 1 133 ? -22.797 63.531 31.656 1 75.75 133 SER A CA 1
ATOM 1032 C C . SER A 1 133 ? -22.078 62.719 30.562 1 75.75 133 SER A C 1
ATOM 1034 O O . SER A 1 133 ? -21.281 61.844 30.875 1 75.75 133 SER A O 1
ATOM 1036 N N . THR A 1 134 ? -22.406 63.125 29.281 1 79.12 134 THR A N 1
ATOM 1037 C CA . THR A 1 134 ? -21.812 62.438 28.141 1 79.12 134 THR A CA 1
ATOM 1038 C C . THR A 1 134 ? -20.875 63.375 27.375 1 79.12 134 THR A C 1
ATOM 1040 O O . THR A 1 134 ? -20.531 63.125 26.234 1 79.12 134 THR A O 1
ATOM 1043 N N . THR A 1 135 ? -20.453 64.375 28.125 1 78.5 135 THR A N 1
ATOM 1044 C CA . THR A 1 135 ? -19.594 65.375 27.453 1 78.5 135 THR A CA 1
ATOM 1045 C C . THR A 1 135 ? -18.141 64.875 27.438 1 78.5 135 THR A C 1
ATOM 1047 O O . THR A 1 135 ? -17.703 64.25 28.391 1 78.5 135 THR A O 1
ATOM 1050 N N . ALA A 1 136 ? -17.453 65.25 26.375 1 73.44 136 ALA A N 1
ATOM 1051 C CA . ALA A 1 136 ? -16.078 64.812 26.203 1 73.44 136 ALA A CA 1
ATOM 1052 C C . ALA A 1 136 ? -15.086 65.812 26.781 1 73.44 136 ALA A C 1
ATOM 1054 O O . ALA A 1 136 ? -14.023 65.438 27.281 1 73.44 136 ALA A O 1
ATOM 1055 N N . GLY A 1 137 ? -15.328 67.062 26.734 1 72.94 137 GLY A N 1
ATOM 1056 C CA . GLY A 1 137 ? -14.422 68.125 27.188 1 72.94 137 GLY A CA 1
ATOM 1057 C C . GLY A 1 137 ? -14.508 68.375 28.672 1 72.94 137 GLY A C 1
ATOM 1058 O O . GLY A 1 137 ? -15.422 69.062 29.141 1 72.94 137 GLY A O 1
ATOM 1059 N N . ARG A 1 138 ? -13.492 67.875 29.406 1 75.06 138 ARG A N 1
ATOM 1060 C CA . ARG A 1 138 ? -13.633 68 30.859 1 75.06 138 ARG A CA 1
ATOM 1061 C C . ARG A 1 138 ? -12.438 68.75 31.453 1 75.06 138 ARG A C 1
ATOM 1063 O O . ARG A 1 138 ? -12.398 69 32.656 1 75.06 138 ARG A O 1
ATOM 1070 N N . HIS A 1 139 ? -11.508 69.25 30.625 1 79.56 139 HIS A N 1
ATOM 1071 C CA . HIS A 1 139 ? -10.258 69.688 31.203 1 79.56 139 HIS A CA 1
ATOM 1072 C C . HIS A 1 139 ? -10.164 71.188 31.172 1 79.56 139 HIS A C 1
ATOM 1074 O O . HIS A 1 139 ? -9.32 71.812 31.844 1 79.56 139 HIS A O 1
ATOM 1080 N N . GLY A 1 140 ? -10.898 71.875 30.359 1 82.69 140 GLY A N 1
ATOM 1081 C CA . GLY A 1 140 ? -10.922 73.312 30.312 1 82.69 140 GLY A CA 1
ATOM 1082 C C . GLY A 1 140 ? -9.789 73.875 29.484 1 82.69 140 GLY A C 1
ATOM 1083 O O . GLY A 1 140 ? -9.422 75.062 29.656 1 82.69 140 GLY A O 1
ATOM 1084 N N . TYR A 1 141 ? -9.156 73.188 28.672 1 86.81 141 TYR A N 1
ATOM 1085 C CA . TYR A 1 141 ? -8.07 73.625 27.812 1 86.81 141 TYR A CA 1
ATOM 1086 C C . TYR A 1 141 ? -8.516 73.688 26.359 1 86.81 141 TYR A C 1
ATOM 1088 O O . TYR A 1 141 ? -8.016 74.5 25.594 1 86.81 141 TYR A O 1
ATOM 1096 N N . GLY A 1 142 ? -9.516 73.125 25.922 1 88.06 142 GLY A N 1
ATOM 1097 C CA . GLY A 1 142 ? -9.797 72.75 24.531 1 88.06 142 GLY A CA 1
ATOM 1098 C C . GLY A 1 142 ? -9.836 74 23.609 1 88.06 142 GLY A C 1
ATOM 1099 O O . GLY A 1 142 ? -8.898 74.188 22.844 1 88.06 142 GLY A O 1
ATOM 1100 N N . ALA A 1 143 ? -10.828 74.75 23.688 1 91.5 143 ALA A N 1
ATOM 1101 C CA . ALA A 1 143 ? -11.016 75.938 22.812 1 91.5 143 ALA A CA 1
ATOM 1102 C C . ALA A 1 143 ? -9.867 76.875 22.938 1 91.5 143 ALA A C 1
ATOM 1104 O O . ALA A 1 143 ? -9.469 77.562 21.953 1 91.5 143 ALA A O 1
ATOM 1105 N N . LYS A 1 144 ? -9.312 77 24.031 1 94.5 144 LYS A N 1
ATOM 1106 C CA . LYS A 1 144 ? -8.203 77.875 24.281 1 94.5 144 LYS A CA 1
ATOM 1107 C C . LYS A 1 144 ? -6.93 77.438 23.594 1 94.5 144 LYS A C 1
ATOM 1109 O O . LYS A 1 144 ? -6.109 78.25 23.156 1 94.5 144 LYS A O 1
ATOM 1114 N N . LEU A 1 145 ? -6.832 76.125 23.594 1 94.12 145 LEU A N 1
ATOM 1115 C CA . LEU A 1 145 ? -5.684 75.562 22.891 1 94.12 145 LEU A CA 1
ATOM 1116 C C . LEU A 1 145 ? -5.758 75.938 21.406 1 94.12 145 LEU A C 1
ATOM 1118 O O . LEU A 1 145 ? -4.746 76.25 20.781 1 94.12 145 LEU A O 1
ATOM 1122 N N . THR A 1 146 ? -6.949 75.875 20.875 1 95.62 146 THR A N 1
ATOM 1123 C CA . THR A 1 146 ? -7.145 76.25 19.484 1 95.62 146 THR A CA 1
ATOM 1124 C C . THR A 1 146 ? -6.793 77.75 19.297 1 95.62 146 THR A C 1
ATOM 1126 O O . THR A 1 146 ? -6.105 78.062 18.344 1 95.62 146 THR A O 1
ATOM 1129 N N . ASN A 1 147 ? -7.211 78.5 20.219 1 96.38 147 ASN A N 1
ATOM 1130 C CA . ASN A 1 147 ? -6.918 79.938 20.188 1 96.38 147 ASN A CA 1
ATOM 1131 C C . ASN A 1 147 ? -5.414 80.188 20.25 1 96.38 147 ASN A C 1
ATOM 1133 O O . ASN A 1 147 ? -4.867 80.938 19.406 1 96.38 147 ASN A O 1
ATOM 1137 N N . ILE A 1 148 ? -4.723 79.625 21.109 1 96.12 148 ILE A N 1
ATOM 1138 C CA . ILE A 1 148 ? -3.295 79.812 21.328 1 96.12 148 ILE A CA 1
ATOM 1139 C C . ILE A 1 148 ? -2.514 79.312 20.109 1 96.12 148 ILE A C 1
ATOM 1141 O O . ILE A 1 148 ? -1.544 79.938 19.688 1 96.12 148 ILE A O 1
ATOM 1145 N N . LEU A 1 149 ? -2.949 78.312 19.547 1 95.81 149 LEU A N 1
ATOM 1146 C CA . LEU A 1 149 ? -2.197 77.688 18.438 1 95.81 149 LEU A CA 1
ATOM 1147 C C . LEU A 1 149 ? -2.686 78.25 17.109 1 95.81 149 LEU A C 1
ATOM 1149 O O . LEU A 1 149 ? -2.393 77.688 16.047 1 95.81 149 LEU A O 1
ATOM 1153 N N . SER A 1 150 ? -3.395 79.375 17.125 1 96.31 150 SER A N 1
ATOM 1154 C CA . SER A 1 150 ? -3.852 80.125 15.93 1 96.31 150 SER A CA 1
ATOM 1155 C C . SER A 1 150 ? -3.268 81.5 15.859 1 96.31 150 SER A C 1
ATOM 1157 O O . SER A 1 150 ? -2.953 82.125 16.891 1 96.31 150 SER A O 1
ATOM 1159 N N . THR A 1 151 ? -3.133 82 14.68 1 95.12 151 THR A N 1
ATOM 1160 C CA . THR A 1 151 ? -2.656 83.375 14.508 1 95.12 151 THR A CA 1
ATOM 1161 C C . THR A 1 151 ? -3.801 84.375 14.68 1 95.12 151 THR A C 1
ATOM 1163 O O . THR A 1 151 ? -3.584 85.5 15.102 1 95.12 151 THR A O 1
ATOM 1166 N N . LYS A 1 152 ? -4.945 83.938 14.289 1 95.88 152 LYS A N 1
ATOM 1167 C CA . LYS A 1 152 ? -6.172 84.688 14.43 1 95.88 152 LYS A CA 1
ATOM 1168 C C . LYS A 1 152 ? -7.316 83.875 14.953 1 95.88 152 LYS A C 1
ATOM 1170 O O . LYS A 1 152 ? -7.461 82.688 14.547 1 95.88 152 LYS A O 1
ATOM 1175 N N . PHE A 1 153 ? -8.125 84.438 15.898 1 97.25 153 PHE A N 1
ATOM 1176 C CA . PHE A 1 153 ? -9.258 83.75 16.5 1 97.25 153 PHE A CA 1
ATOM 1177 C C . PHE A 1 153 ? -10.375 84.75 16.828 1 97.25 153 PHE A C 1
ATOM 1179 O O . PHE A 1 153 ? -10.133 85.75 17.438 1 97.25 153 PHE A O 1
ATOM 1186 N N . SER A 1 154 ? -11.578 84.438 16.312 1 97.19 154 SER A N 1
ATOM 1187 C CA . SER A 1 154 ? -12.711 85.312 16.547 1 97.19 154 SER A CA 1
ATOM 1188 C C . SER A 1 154 ? -13.961 84.562 16.938 1 97.19 154 SER A C 1
ATOM 1190 O O . SER A 1 154 ? -14.156 83.438 16.5 1 97.19 154 SER A O 1
ATOM 1192 N N . VAL A 1 155 ? -14.828 85.188 17.875 1 96.75 155 VAL A N 1
ATOM 1193 C CA . VAL A 1 155 ? -16.047 84.562 18.328 1 96.75 155 VAL A CA 1
ATOM 1194 C C . VAL A 1 155 ? -17.219 85.5 18.25 1 96.75 155 VAL A C 1
ATOM 1196 O O . VAL A 1 155 ? -17.078 86.688 18.578 1 96.75 155 VAL A O 1
ATOM 1199 N N . VAL A 1 156 ? -18.297 85.062 17.672 1 95.62 156 VAL A N 1
ATOM 1200 C CA . VAL A 1 156 ? -19.578 85.812 17.656 1 95.62 156 VAL A CA 1
ATOM 1201 C C . VAL A 1 156 ? -20.656 84.938 18.297 1 95.62 156 VAL A C 1
ATOM 1203 O O . VAL A 1 156 ? -20.906 83.812 17.859 1 95.62 156 VAL A O 1
ATOM 1206 N N . CYS A 1 157 ? -21.266 85.438 19.391 1 93.88 157 CYS A N 1
ATOM 1207 C CA . CYS A 1 157 ? -22.312 84.688 20.078 1 93.88 157 CYS A CA 1
ATOM 1208 C C . CYS A 1 157 ? -23.594 85.5 20.188 1 93.88 157 CYS A C 1
ATOM 1210 O O . CYS A 1 157 ? -23.531 86.688 20.531 1 93.88 157 CYS A O 1
ATOM 1212 N N . ARG A 1 158 ? -24.688 85 19.844 1 93.19 158 ARG A N 1
ATOM 1213 C CA . ARG A 1 158 ? -26.016 85.562 20.047 1 93.19 158 ARG A CA 1
ATOM 1214 C C . ARG A 1 158 ? -26.875 84.688 20.938 1 93.19 158 ARG A C 1
ATOM 1216 O O . ARG A 1 158 ? -27.109 83.5 20.609 1 93.19 158 ARG A O 1
ATOM 1223 N N . THR A 1 159 ? -27.266 85.188 22.078 1 89.25 159 THR A N 1
ATOM 1224 C CA . THR A 1 159 ? -28.078 84.375 23.016 1 89.25 159 THR A CA 1
ATOM 1225 C C . THR A 1 159 ? -29.078 85.312 23.719 1 89.25 159 THR A C 1
ATOM 1227 O O . THR A 1 159 ? -28.703 86.312 24.281 1 89.25 159 THR A O 1
ATOM 1230 N N . ALA A 1 160 ? -30.344 84.875 23.734 1 84.31 160 ALA A N 1
ATOM 1231 C CA . ALA A 1 160 ? -31.422 85.5 24.484 1 84.31 160 ALA A CA 1
ATOM 1232 C C . ALA A 1 160 ? -31.469 87.062 24.234 1 84.31 160 ALA A C 1
ATOM 1234 O O . ALA A 1 160 ? -31.531 87.812 25.188 1 84.31 160 ALA A O 1
ATOM 1235 N N . GLY A 1 161 ? -31.219 87.438 23 1 84.88 161 GLY A N 1
ATOM 1236 C CA . GLY A 1 161 ? -31.422 88.875 22.609 1 84.88 161 GLY A CA 1
ATOM 1237 C C . GLY A 1 161 ? -30.156 89.688 22.719 1 84.88 161 GLY A C 1
ATOM 1238 O O . GLY A 1 161 ? -30.219 90.938 22.562 1 84.88 161 GLY A O 1
ATOM 1239 N N . ARG A 1 162 ? -29.094 89.188 23.094 1 92.69 162 ARG A N 1
ATOM 1240 C CA . ARG A 1 162 ? -27.812 89.875 23.156 1 92.69 162 ARG A CA 1
ATOM 1241 C C . ARG A 1 162 ? -26.797 89.312 22.203 1 92.69 162 ARG A C 1
ATOM 1243 O O . ARG A 1 162 ? -26.828 88.062 21.953 1 92.69 162 ARG A O 1
ATOM 1250 N N . GLU A 1 163 ? -26.031 90.188 21.656 1 93.06 163 GLU A N 1
ATOM 1251 C CA . GLU A 1 163 ? -25 89.75 20.719 1 93.06 163 GLU A CA 1
ATOM 1252 C C . GLU A 1 163 ? -23.609 90.188 21.172 1 93.06 163 GLU A C 1
ATOM 1254 O O . GLU A 1 163 ? -23.406 91.375 21.516 1 93.06 163 GLU A O 1
ATOM 1259 N N . PHE A 1 164 ? -22.625 89.25 21.156 1 95.25 164 PHE A N 1
ATOM 1260 C CA . PHE A 1 164 ? -21.266 89.438 21.641 1 95.25 164 PHE A CA 1
ATOM 1261 C C . PHE A 1 164 ? -20.25 89.188 20.516 1 95.25 164 PHE A C 1
ATOM 1263 O O . PHE A 1 164 ? -20.375 88.25 19.766 1 95.25 164 PHE A O 1
ATOM 1270 N N . HIS A 1 165 ? -19.25 90.188 20.312 1 94.44 165 HIS A N 1
ATOM 1271 C CA . HIS A 1 165 ? -18.156 90.062 19.344 1 94.44 165 HIS A CA 1
ATOM 1272 C C . HIS A 1 165 ? -16.812 90.312 20 1 94.44 165 HIS A C 1
ATOM 1274 O O . HIS A 1 165 ? -16.641 91.312 20.719 1 94.44 165 HIS A O 1
ATOM 1280 N N . MET A 1 166 ? -15.875 89.375 19.781 1 96.38 166 MET A N 1
ATOM 1281 C CA . MET A 1 166 ? -14.516 89.562 20.281 1 96.38 166 MET A CA 1
ATOM 1282 C C . MET A 1 166 ? -13.508 88.812 19.406 1 96.38 166 MET A C 1
ATOM 1284 O O . MET A 1 166 ? -13.836 87.812 18.812 1 96.38 166 MET A O 1
ATOM 1288 N N . SER A 1 167 ? -12.297 89.375 19.234 1 95.94 167 SER A N 1
ATOM 1289 C CA . SER A 1 167 ? -11.25 88.75 18.422 1 95.94 167 SER A CA 1
ATOM 1290 C C . SER A 1 167 ? -9.914 88.75 19.156 1 95.94 167 SER A C 1
ATOM 1292 O O . SER A 1 167 ? -9.648 89.625 19.984 1 95.94 167 SER A O 1
ATOM 1294 N N . TRP A 1 168 ? -9.141 87.688 18.906 1 96.75 168 TRP A N 1
ATOM 1295 C CA . TRP A 1 168 ? -7.781 87.562 19.438 1 96.75 168 TRP A CA 1
ATOM 1296 C C . TRP A 1 168 ? -6.777 87.375 18.297 1 96.75 168 TRP A C 1
ATOM 1298 O O . TRP A 1 168 ? -7.098 86.812 17.25 1 96.75 168 TRP A O 1
ATOM 1308 N N . THR A 1 169 ? -5.57 87.938 18.516 1 94.38 169 THR A N 1
ATOM 1309 C CA . THR A 1 169 ? -4.48 87.75 17.547 1 94.38 169 THR A CA 1
ATOM 1310 C C . THR A 1 169 ? -3.17 87.438 18.266 1 94.38 169 THR A C 1
ATOM 1312 O O . THR A 1 169 ? -3.098 87.5 19.5 1 94.38 169 THR A O 1
ATOM 1315 N N . ASP A 1 170 ? -2.199 87 17.594 1 91.81 170 ASP A N 1
ATOM 1316 C CA . ASP A 1 170 ? -0.86 86.688 18.094 1 91.81 170 ASP A CA 1
ATOM 1317 C C . ASP A 1 170 ? -0.906 85.688 19.219 1 91.81 170 ASP A C 1
ATOM 1319 O O . ASP A 1 170 ? -0.403 85.938 20.312 1 91.81 170 ASP A O 1
ATOM 1323 N N . HIS A 1 171 ? -1.563 84.5 18.906 1 94.88 171 HIS A N 1
ATOM 1324 C CA . HIS A 1 171 ? -1.567 83.375 19.812 1 94.88 171 HIS A CA 1
ATOM 1325 C C . HIS A 1 171 ? -2.221 83.75 21.141 1 94.88 171 HIS A C 1
ATOM 1327 O O . HIS A 1 171 ? -1.693 83.375 22.203 1 94.88 171 HIS A O 1
ATOM 1333 N N . MET A 1 172 ? -3.373 84.5 21.016 1 93.44 172 MET A N 1
ATOM 1334 C CA . MET A 1 172 ? -4.242 84.875 22.125 1 93.44 172 MET A CA 1
ATOM 1335 C C . MET A 1 172 ? -3.586 85.938 23.016 1 93.44 172 MET A C 1
ATOM 1337 O O . MET A 1 172 ? -4.082 86.25 24.094 1 93.44 172 MET A O 1
ATOM 1341 N N . ARG A 1 173 ? -2.434 86.562 22.609 1 92 173 ARG A N 1
ATOM 1342 C CA . ARG A 1 173 ? -1.735 87.562 23.406 1 92 173 ARG A CA 1
ATOM 1343 C C . ARG A 1 173 ? -2.387 88.875 23.266 1 92 173 ARG A C 1
ATOM 1345 O O . ARG A 1 173 ? -2.365 89.688 24.203 1 92 173 ARG A O 1
ATOM 1352 N N . MET A 1 174 ? -2.961 89.125 22.125 1 93.69 174 MET A N 1
ATOM 1353 C CA . MET A 1 174 ? -3.654 90.438 21.859 1 93.69 174 MET A CA 1
ATOM 1354 C C . MET A 1 174 ? -5.148 90.188 21.688 1 93.69 174 MET A C 1
ATOM 1356 O O . MET A 1 174 ? -5.559 89.188 21.031 1 93.69 174 MET A O 1
ATOM 1360 N N . ALA A 1 175 ? -5.988 91 22.328 1 94.31 175 ALA A N 1
ATOM 1361 C CA . ALA A 1 175 ? -7.438 90.812 22.25 1 94.31 175 ALA A CA 1
ATOM 1362 C C . ALA A 1 175 ? -8.125 92.125 22.016 1 94.31 175 ALA A C 1
ATOM 1364 O O . ALA A 1 175 ? -7.641 93.188 22.469 1 94.31 175 ALA A O 1
ATOM 1365 N N . THR A 1 176 ? -9.195 92.25 21.312 1 93.75 176 THR A N 1
ATOM 1366 C CA . THR A 1 176 ? -10.039 93.438 21.156 1 93.75 176 THR A CA 1
ATOM 1367 C C . THR A 1 176 ? -10.977 93.562 22.359 1 93.75 176 THR A C 1
ATOM 1369 O O . THR A 1 176 ? -11.164 92.625 23.125 1 93.75 176 THR A O 1
ATOM 1372 N N . THR A 1 177 ? -11.523 94.812 22.5 1 90.19 177 THR A N 1
ATOM 1373 C CA . THR A 1 177 ? -12.523 95 23.547 1 90.19 177 THR A CA 1
ATOM 1374 C C . THR A 1 177 ? -13.844 94.375 23.156 1 90.19 177 THR A C 1
ATOM 1376 O O . THR A 1 177 ? -14.266 94.438 22 1 90.19 177 THR A O 1
ATOM 1379 N N . PRO A 1 178 ? -14.422 93.562 24.109 1 94.12 178 PRO A N 1
ATOM 1380 C CA . PRO A 1 178 ? -15.703 92.938 23.812 1 94.12 178 PRO A CA 1
ATOM 1381 C C . PRO A 1 178 ? -16.797 93.938 23.438 1 94.12 178 PRO A C 1
ATOM 1383 O O . PRO A 1 178 ? -16.922 95 24.078 1 94.12 178 PRO A O 1
ATOM 1386 N N . ARG A 1 179 ? -17.516 93.688 22.391 1 94.12 179 ARG A N 1
ATOM 1387 C CA . ARG A 1 179 ? -18.656 94.5 21.953 1 94.12 179 ARG A CA 1
ATOM 1388 C C . ARG A 1 179 ? -19.969 93.688 22.172 1 94.12 179 ARG A C 1
ATOM 1390 O O . ARG A 1 179 ? -20.141 92.625 21.656 1 94.12 179 ARG A O 1
ATOM 1397 N N . VAL A 1 180 ? -20.812 94.25 23 1 94.81 180 VAL A N 1
ATOM 1398 C CA . VAL A 1 180 ? -22.109 93.625 23.281 1 94.81 180 VAL A CA 1
ATOM 1399 C C . VAL A 1 180 ? -23.234 94.562 22.797 1 94.81 180 VAL A C 1
ATOM 1401 O O . VAL A 1 180 ? -23.25 95.75 23.109 1 94.81 180 VAL A O 1
ATOM 1404 N N . SER A 1 181 ? -24.078 94.125 21.953 1 92.88 181 SER A N 1
ATOM 1405 C CA . SER A 1 181 ? -25.219 94.938 21.438 1 92.88 181 SER A CA 1
ATOM 1406 C C . SER A 1 181 ? -26.531 94.188 21.719 1 92.88 181 SER A C 1
ATOM 1408 O O . SER A 1 181 ? -26.562 92.938 21.875 1 92.88 181 SER A O 1
ATOM 1410 N N . ASN A 1 182 ? -27.594 94.938 21.875 1 87.31 182 ASN A N 1
ATOM 1411 C CA . ASN A 1 182 ? -28.922 94.375 22.047 1 87.31 182 ASN A CA 1
ATOM 1412 C C . ASN A 1 182 ? -29.594 94.125 20.703 1 87.31 182 ASN A C 1
ATOM 1414 O O . ASN A 1 182 ? -29.578 95 19.812 1 87.31 182 ASN A O 1
ATOM 1418 N N . VAL A 1 183 ? -29.969 92.875 20.547 1 89.31 183 VAL A N 1
ATOM 1419 C CA . VAL A 1 183 ? -30.641 92.5 19.312 1 89.31 183 VAL A CA 1
ATOM 1420 C C . VAL A 1 183 ? -32.062 92 19.625 1 89.31 183 VAL A C 1
ATOM 1422 O O . VAL A 1 183 ? -32.438 91.875 20.781 1 89.31 183 VAL A O 1
ATOM 1425 N N . ASP A 1 184 ? -32.875 91.75 18.656 1 85.06 184 ASP A N 1
ATOM 1426 C CA . ASP A 1 184 ? -34.25 91.312 18.828 1 85.06 184 ASP A CA 1
ATOM 1427 C C . ASP A 1 184 ? -34.281 89.938 19.562 1 85.06 184 ASP A C 1
ATOM 1429 O O . ASP A 1 184 ? -33.625 89 19.141 1 85.06 184 ASP A O 1
ATOM 1433 N N . PRO A 1 185 ? -34.875 89.875 20.703 1 81.25 185 PRO A N 1
ATOM 1434 C CA . PRO A 1 185 ? -34.938 88.625 21.484 1 81.25 185 PRO A CA 1
ATOM 1435 C C . PRO A 1 185 ? -35.531 87.5 20.703 1 81.25 185 PRO A C 1
ATOM 1437 O O . PRO A 1 185 ? -35.344 86.312 21.094 1 81.25 185 PRO A O 1
ATOM 1440 N N . LYS A 1 186 ? -36.219 87.812 19.641 1 80.38 186 LYS A N 1
ATOM 1441 C CA . LYS A 1 186 ? -36.844 86.75 18.859 1 80.38 186 LYS A CA 1
ATOM 1442 C C . LYS A 1 186 ? -35.844 86.062 17.906 1 80.38 186 LYS A C 1
ATOM 1444 O O . LYS A 1 186 ? -36.125 85.062 17.312 1 80.38 186 LYS A O 1
ATOM 1449 N N . GLU A 1 187 ? -34.688 86.562 17.781 1 83.38 187 GLU A N 1
ATOM 1450 C CA . GLU A 1 187 ? -33.688 86 16.875 1 83.38 187 GLU A CA 1
ATOM 1451 C C . GLU A 1 187 ? -33.094 84.75 17.438 1 83.38 187 GLU A C 1
ATOM 1453 O O . GLU A 1 187 ? -32.906 84.625 18.656 1 83.38 187 GLU A O 1
ATOM 1458 N N . LYS A 1 188 ? -32.75 83.812 16.594 1 86.5 188 LYS A N 1
ATOM 1459 C CA . LYS A 1 188 ? -32.219 82.5 16.984 1 86.5 188 LYS A CA 1
ATOM 1460 C C . LYS A 1 188 ? -30.828 82.625 17.609 1 86.5 188 LYS A C 1
ATOM 1462 O O . LYS A 1 188 ? -30.062 83.562 17.25 1 86.5 188 LYS A O 1
ATOM 1467 N N . ASN A 1 189 ? -30.484 81.75 18.5 1 88.94 189 ASN A N 1
ATOM 1468 C CA . ASN A 1 189 ? -29.141 81.625 19.078 1 88.94 189 ASN A CA 1
ATOM 1469 C C . ASN A 1 189 ? -28.109 81.312 18.016 1 88.94 189 ASN A C 1
ATOM 1471 O O . ASN A 1 189 ? -28.406 80.562 17.078 1 88.94 189 ASN A O 1
ATOM 1475 N N . VAL A 1 190 ? -26.906 81.875 18.109 1 91.81 190 VAL A N 1
ATOM 1476 C CA . VAL A 1 190 ? -25.812 81.562 17.172 1 91.81 190 VAL A CA 1
ATOM 1477 C C . VAL A 1 190 ? -24.469 81.625 17.906 1 91.81 190 VAL A C 1
ATOM 1479 O O . VAL A 1 190 ? -24.25 82.562 18.688 1 91.81 190 VAL A O 1
ATOM 1482 N N . THR A 1 191 ? -23.719 80.625 17.781 1 94 191 THR A N 1
ATOM 1483 C CA . THR A 1 191 ? -22.312 80.688 18.172 1 94 191 THR A CA 1
ATOM 1484 C C . THR A 1 191 ? -21.406 80.375 16.969 1 94 191 THR A C 1
ATOM 1486 O O . THR A 1 191 ? -21.5 79.312 16.344 1 94 191 THR A O 1
ATOM 1489 N N . ARG A 1 192 ? -20.594 81.312 16.609 1 95.12 192 ARG A N 1
ATOM 1490 C CA . ARG A 1 192 ? -19.688 81.25 15.469 1 95.12 192 ARG A CA 1
ATOM 1491 C C . ARG A 1 192 ? -18.25 81.438 15.891 1 95.12 192 ARG A C 1
ATOM 1493 O O . ARG A 1 192 ? -17.906 82.5 16.453 1 95.12 192 ARG A O 1
ATOM 1500 N N . VAL A 1 193 ? -17.391 80.438 15.695 1 96.75 193 VAL A N 1
ATOM 1501 C CA . VAL A 1 193 ? -15.969 80.5 15.992 1 96.75 193 VAL A CA 1
ATOM 1502 C C . VAL A 1 193 ? -15.172 80.5 14.688 1 96.75 193 VAL A C 1
ATOM 1504 O O . VAL A 1 193 ? -15.391 79.625 13.852 1 96.75 193 VAL A O 1
ATOM 1507 N N . THR A 1 194 ? -14.344 81.5 14.391 1 97 194 THR A N 1
ATOM 1508 C CA . THR A 1 194 ? -13.477 81.562 13.219 1 97 194 THR A CA 1
ATOM 1509 C C . THR A 1 194 ? -12.008 81.688 13.641 1 97 194 THR A C 1
ATOM 1511 O O . THR A 1 194 ? -11.664 82.438 14.531 1 97 194 THR A O 1
ATOM 1514 N N . PHE A 1 195 ? -11.172 80.812 13.07 1 97.19 195 PHE A N 1
ATOM 1515 C CA . PHE A 1 195 ? -9.773 80.812 13.477 1 97.19 195 PHE A CA 1
ATOM 1516 C C . PHE A 1 195 ? -8.859 80.438 12.32 1 97.19 195 PHE A C 1
ATOM 1518 O O . PHE A 1 195 ? -9.289 79.75 11.383 1 97.19 195 PHE A O 1
ATOM 1525 N N . MET A 1 196 ? -7.605 80.938 12.367 1 96.62 196 MET A N 1
ATOM 1526 C CA . MET A 1 196 ? -6.523 80.625 11.445 1 96.62 196 MET A CA 1
ATOM 1527 C C . MET A 1 196 ? -5.371 79.938 12.164 1 96.62 196 MET A C 1
ATOM 1529 O O . MET A 1 196 ? -4.531 80.625 12.781 1 96.62 196 MET A O 1
ATOM 1533 N N . PRO A 1 197 ? -5.328 78.5 12.039 1 95.69 197 PRO A N 1
ATOM 1534 C CA . PRO A 1 197 ? -4.246 77.812 12.711 1 95.69 197 PRO A CA 1
ATOM 1535 C C . PRO A 1 197 ? -2.861 78.25 12.281 1 95.69 197 PRO A C 1
ATOM 1537 O O . PRO A 1 197 ? -2.682 78.75 11.148 1 95.69 197 PRO A O 1
ATOM 1540 N N . ASP A 1 198 ? -1.855 78.312 13.188 1 94.81 198 ASP A N 1
ATOM 1541 C CA . ASP A 1 198 ? -0.475 78.625 12.844 1 94.81 198 ASP A CA 1
ATOM 1542 C C . ASP A 1 198 ? 0.188 77.5 12.086 1 94.81 198 ASP A C 1
ATOM 1544 O O . ASP A 1 198 ? 0.945 76.688 12.672 1 94.81 198 ASP A O 1
ATOM 1548 N N . TYR A 1 199 ? -0.061 77.438 10.859 1 94.12 199 TYR A N 1
ATOM 1549 C CA . TYR A 1 199 ? 0.393 76.312 10.023 1 94.12 199 TYR A CA 1
ATOM 1550 C C . TYR A 1 199 ? 1.914 76.25 10.031 1 94.12 199 TYR A C 1
ATOM 1552 O O . TYR A 1 199 ? 2.471 75.125 9.922 1 94.12 199 TYR A O 1
ATOM 1560 N N . ALA A 1 200 ? 2.549 77.312 10.203 1 89.94 200 ALA A N 1
ATOM 1561 C CA . ALA A 1 200 ? 4.008 77.312 10.281 1 89.94 200 ALA A CA 1
ATOM 1562 C C . ALA A 1 200 ? 4.48 76.562 11.539 1 89.94 200 ALA A C 1
ATOM 1564 O O . ALA A 1 200 ? 5.434 75.812 11.484 1 89.94 200 ALA A O 1
ATOM 1565 N N . HIS A 1 201 ? 3.758 76.812 12.539 1 90.69 201 HIS A N 1
ATOM 1566 C CA . HIS A 1 201 ? 4.086 76.188 13.797 1 90.69 201 HIS A CA 1
ATOM 1567 C C . HIS A 1 201 ? 3.844 74.688 13.711 1 90.69 201 HIS A C 1
ATOM 1569 O O . HIS A 1 201 ? 4.555 73.875 14.344 1 90.69 201 HIS A O 1
ATOM 1575 N N . PHE A 1 202 ? 2.945 74.25 12.953 1 92.81 202 PHE A N 1
ATOM 1576 C CA . PHE A 1 202 ? 2.627 72.875 12.781 1 92.81 202 PHE A CA 1
ATOM 1577 C C . PHE A 1 202 ? 3.535 72.25 11.734 1 92.81 202 PHE A C 1
ATOM 1579 O O . PHE A 1 202 ? 3.375 71.062 11.398 1 92.81 202 PHE A O 1
ATOM 1586 N N . GLY A 1 203 ? 4.371 72.938 11.195 1 86.19 203 GLY A N 1
ATOM 1587 C CA . GLY A 1 203 ? 5.398 72.375 10.32 1 86.19 203 GLY A CA 1
ATOM 1588 C C . GLY A 1 203 ? 5 72.438 8.859 1 86.19 203 GLY A C 1
ATOM 1589 O O . GLY A 1 203 ? 5.617 71.75 8.039 1 86.19 203 GLY A O 1
ATOM 1590 N N . PHE A 1 204 ? 3.977 73.188 8.477 1 88.94 204 PHE A N 1
ATOM 1591 C CA . PHE A 1 204 ? 3.568 73.25 7.078 1 88.94 204 PHE A CA 1
ATOM 1592 C C . PHE A 1 204 ? 4.328 74.375 6.355 1 88.94 204 PHE A C 1
ATOM 1594 O O . PHE A 1 204 ? 4.227 75.5 6.719 1 88.94 204 PHE A O 1
ATOM 1601 N N . PRO A 1 205 ? 5.133 74 5.496 1 80.56 205 PRO A N 1
ATOM 1602 C CA . PRO A 1 205 ? 6.031 75 4.863 1 80.56 205 PRO A CA 1
ATOM 1603 C C . PRO A 1 205 ? 5.281 76.125 4.176 1 80.56 205 PRO A C 1
ATOM 1605 O O . PRO A 1 205 ? 5.777 77.25 4.125 1 80.56 205 PRO A O 1
ATOM 1608 N N . THR A 1 206 ? 4.105 76 3.527 1 78.5 206 THR A N 1
ATOM 1609 C CA . THR A 1 206 ? 3.389 77 2.762 1 78.5 206 THR A CA 1
ATOM 1610 C C . THR A 1 206 ? 2.486 77.812 3.672 1 78.5 206 THR A C 1
ATOM 1612 O O . THR A 1 206 ? 1.745 78.688 3.201 1 78.5 206 THR A O 1
ATOM 1615 N N . ALA A 1 207 ? 2.482 77.625 4.883 1 79.06 207 ALA A N 1
ATOM 1616 C CA . ALA A 1 207 ? 1.669 78.312 5.887 1 79.06 207 ALA A CA 1
ATOM 1617 C C . ALA A 1 207 ? 0.184 78.188 5.547 1 79.06 207 ALA A C 1
ATOM 1619 O O . ALA A 1 207 ? -0.574 79.188 5.773 1 79.06 207 ALA A O 1
ATOM 1620 N N . ALA A 1 208 ? -0.101 77.188 4.797 1 85.94 208 ALA A N 1
ATOM 1621 C CA . ALA A 1 208 ? -1.493 76.938 4.457 1 85.94 208 ALA A CA 1
ATOM 1622 C C . ALA A 1 208 ? -1.826 75.438 4.672 1 85.94 208 ALA A C 1
ATOM 1624 O O . ALA A 1 208 ? -0.927 74.625 4.797 1 85.94 208 ALA A O 1
ATOM 1625 N N . ILE A 1 209 ? -3.168 75.188 4.812 1 92 209 ILE A N 1
ATOM 1626 C CA . ILE A 1 209 ? -3.623 73.812 5.043 1 92 209 ILE A CA 1
ATOM 1627 C C . ILE A 1 209 ? -3.289 72.938 3.828 1 92 209 ILE A C 1
ATOM 1629 O O . ILE A 1 209 ? -3.387 73.375 2.688 1 92 209 ILE A O 1
ATOM 1633 N N . SER A 1 210 ? -2.799 71.812 4.059 1 92.31 210 SER A N 1
ATOM 1634 C CA . SER A 1 210 ? -2.479 70.875 2.98 1 92.31 210 SER A CA 1
ATOM 1635 C C . SER A 1 210 ? -3.736 70.188 2.439 1 92.31 210 SER A C 1
ATOM 1637 O O . SER A 1 210 ? -4.773 70.188 3.105 1 92.31 210 SER A O 1
ATOM 1639 N N . LEU A 1 211 ? -3.701 69.688 1.234 1 90.12 211 LEU A N 1
ATOM 1640 C CA . LEU A 1 211 ? -4.82 69 0.621 1 90.12 211 LEU A CA 1
ATOM 1641 C C . LEU A 1 211 ? -5.168 67.75 1.413 1 90.12 211 LEU A C 1
ATOM 1643 O O . LEU A 1 211 ? -6.344 67.438 1.605 1 90.12 211 LEU A O 1
ATOM 1647 N N . ASP A 1 212 ? -4.219 67.062 1.891 1 92.75 212 ASP A N 1
ATOM 1648 C CA . ASP A 1 212 ? -4.449 65.875 2.684 1 92.75 212 ASP A CA 1
ATOM 1649 C C . ASP A 1 212 ? -5.215 66.188 3.965 1 92.75 212 ASP A C 1
ATOM 1651 O O . ASP A 1 212 ? -6.156 65.5 4.328 1 92.75 212 ASP A O 1
ATOM 1655 N N . MET A 1 213 ? -4.82 67.25 4.613 1 93.69 213 MET A N 1
ATOM 1656 C CA . MET A 1 213 ? -5.484 67.625 5.863 1 93.69 213 MET A CA 1
ATOM 1657 C C . MET A 1 213 ? -6.934 68 5.617 1 93.69 213 MET A C 1
ATOM 1659 O O . MET A 1 213 ? -7.809 67.75 6.441 1 93.69 213 MET A O 1
ATOM 1663 N N . LYS A 1 214 ? -7.137 68.562 4.52 1 93.25 214 LYS A N 1
ATOM 1664 C CA . LYS A 1 214 ? -8.508 68.938 4.164 1 93.25 214 LYS A CA 1
ATOM 1665 C C . LYS A 1 214 ? -9.375 67.688 4.016 1 93.25 214 LYS A C 1
ATOM 1667 O O . LYS A 1 214 ? -10.508 67.625 4.496 1 93.25 214 LYS A O 1
ATOM 1672 N N . ARG A 1 215 ? -8.852 66.688 3.42 1 93.06 215 ARG A N 1
ATOM 1673 C CA . ARG A 1 215 ? -9.562 65.438 3.24 1 93.06 215 ARG A CA 1
ATOM 1674 C C . ARG A 1 215 ? -9.797 64.75 4.578 1 93.06 215 ARG A C 1
ATOM 1676 O O . ARG A 1 215 ? -10.867 64.188 4.816 1 93.06 215 ARG A O 1
ATOM 1683 N N . VAL A 1 216 ? -8.781 64.812 5.367 1 94.31 216 VAL A N 1
ATOM 1684 C CA . VAL A 1 216 ? -8.883 64.188 6.691 1 94.31 216 VAL A CA 1
ATOM 1685 C C . VAL A 1 216 ? -9.961 64.938 7.508 1 94.31 216 VAL A C 1
ATOM 1687 O O . VAL A 1 216 ? -10.766 64.25 8.18 1 94.31 216 VAL A O 1
ATOM 1690 N N . LEU A 1 217 ? -9.992 66.188 7.414 1 94 217 LEU A N 1
ATOM 1691 C CA . LEU A 1 217 ? -10.992 66.938 8.141 1 94 217 LEU A CA 1
ATOM 1692 C C . LEU A 1 217 ? -12.391 66.688 7.605 1 94 217 LEU A C 1
ATOM 1694 O O . LEU A 1 217 ? -13.352 66.625 8.383 1 94 217 LEU A O 1
ATOM 1698 N N . HIS A 1 218 ? -12.43 66.625 6.348 1 92.94 218 HIS A N 1
ATOM 1699 C CA . HIS A 1 218 ? -13.703 66.25 5.758 1 92.94 218 HIS A CA 1
ATOM 1700 C C . HIS A 1 218 ? -14.219 64.938 6.332 1 92.94 218 HIS A C 1
ATOM 1702 O O . HIS A 1 218 ? -15.375 64.812 6.738 1 92.94 218 HIS A O 1
ATOM 1708 N N . LYS A 1 219 ? -13.43 63.938 6.41 1 94.75 219 LYS A N 1
ATOM 1709 C CA . LYS A 1 219 ? -13.781 62.656 6.984 1 94.75 219 LYS A CA 1
ATOM 1710 C C . LYS A 1 219 ? -14.203 62.781 8.445 1 94.75 219 LYS A C 1
ATOM 1712 O O . LYS A 1 219 ? -15.188 62.188 8.875 1 94.75 219 LYS A O 1
ATOM 1717 N N . ARG A 1 220 ? -13.477 63.531 9.18 1 94.75 220 ARG A N 1
ATOM 1718 C CA . ARG A 1 220 ? -13.781 63.75 10.586 1 94.75 220 ARG A CA 1
ATOM 1719 C C . ARG A 1 220 ? -15.164 64.375 10.766 1 94.75 220 ARG A C 1
ATOM 1721 O O . ARG A 1 220 ? -15.914 63.969 11.656 1 94.75 220 ARG A O 1
ATOM 1728 N N . ILE A 1 221 ? -15.445 65.188 9.938 1 93.81 221 ILE A N 1
ATOM 1729 C CA . ILE A 1 221 ? -16.75 65.875 9.992 1 93.81 221 ILE A CA 1
ATOM 1730 C C . ILE A 1 221 ? -17.844 64.875 9.641 1 93.81 221 ILE A C 1
ATOM 1732 O O . ILE A 1 221 ? -18.922 64.875 10.242 1 93.81 221 ILE A O 1
ATOM 1736 N N . MET A 1 222 ? -17.562 64 8.734 1 92.62 222 MET A N 1
ATOM 1737 C CA . MET A 1 222 ? -18.516 62.969 8.383 1 92.62 222 MET A CA 1
ATOM 1738 C C . MET A 1 222 ? -18.75 62.031 9.57 1 92.62 222 MET A C 1
ATOM 1740 O O . MET A 1 222 ? -19.875 61.594 9.805 1 92.62 222 MET A O 1
ATOM 1744 N N . ASP A 1 223 ? -17.719 61.719 10.297 1 93.81 223 ASP A N 1
ATOM 1745 C CA . ASP A 1 223 ? -17.859 60.906 11.5 1 93.81 223 ASP A CA 1
ATOM 1746 C C . ASP A 1 223 ? -18.828 61.531 12.492 1 93.81 223 ASP A C 1
ATOM 1748 O O . ASP A 1 223 ? -19.656 60.875 13.094 1 93.81 223 ASP A O 1
ATOM 1752 N N . LEU A 1 224 ? -18.641 62.812 12.594 1 90.81 224 LEU A N 1
ATOM 1753 C CA . LEU A 1 224 ? -19.5 63.531 13.523 1 90.81 224 LEU A CA 1
ATOM 1754 C C . LEU A 1 224 ? -20.953 63.5 13.07 1 90.81 224 LEU A C 1
ATOM 1756 O O . LEU A 1 224 ? -21.859 63.281 13.883 1 90.81 224 LEU A O 1
ATOM 1760 N N . ALA A 1 225 ? -21.156 63.719 11.844 1 91.25 225 ALA A N 1
ATOM 1761 C CA . ALA A 1 225 ? -22.5 63.719 11.289 1 91.25 225 ALA A CA 1
ATOM 1762 C C . ALA A 1 225 ? -23.156 62.344 11.461 1 91.25 225 ALA A C 1
ATOM 1764 O O . ALA A 1 225 ? -24.359 62.25 11.703 1 91.25 225 ALA A O 1
ATOM 1765 N N . ALA A 1 226 ? -22.375 61.344 11.305 1 91.69 226 ALA A N 1
ATOM 1766 C CA . ALA A 1 226 ? -22.875 60 11.445 1 91.69 226 ALA A CA 1
ATOM 1767 C C . ALA A 1 226 ? -23.312 59.719 12.883 1 91.69 226 ALA A C 1
ATOM 1769 O O . ALA A 1 226 ? -24.266 58.969 13.109 1 91.69 226 ALA A O 1
ATOM 1770 N N . MET A 1 227 ? -22.641 60.188 13.797 1 88.56 227 MET A N 1
ATOM 1771 C CA . MET A 1 227 ? -22.953 59.969 15.211 1 88.56 227 MET A CA 1
ATOM 1772 C C . MET A 1 227 ? -24.219 60.688 15.617 1 88.56 227 MET A C 1
ATOM 1774 O O . MET A 1 227 ? -25.016 60.188 16.406 1 88.56 227 MET A O 1
ATOM 1778 N N . PHE A 1 228 ? -24.422 61.938 14.992 1 83.88 228 PHE A N 1
ATOM 1779 C CA . PHE A 1 228 ? -25.562 62.75 15.398 1 83.88 228 PHE A CA 1
ATOM 1780 C C . PHE A 1 228 ? -26.5 63 14.211 1 83.88 228 PHE A C 1
ATOM 1782 O O . PHE A 1 228 ? -26.484 64.062 13.625 1 83.88 228 PHE A O 1
ATOM 1789 N N . SER A 1 229 ? -27.391 62.125 13.875 1 79.5 229 SER A N 1
ATOM 1790 C CA . SER A 1 229 ? -28.188 62.125 12.656 1 79.5 229 SER A CA 1
ATOM 1791 C C . SER A 1 229 ? -29.344 63.125 12.766 1 79.5 229 SER A C 1
ATOM 1793 O O . SER A 1 229 ? -29.922 63.531 11.75 1 79.5 229 SER A O 1
ATOM 1795 N N . LYS A 1 230 ? -29.578 63.594 13.812 1 78.31 230 LYS A N 1
ATOM 1796 C CA . LYS A 1 230 ? -30.734 64.438 14 1 78.31 230 LYS A CA 1
ATOM 1797 C C . LYS A 1 230 ? -30.406 65.875 13.688 1 78.31 230 LYS A C 1
ATOM 1799 O O . LYS A 1 230 ? -31.297 66.75 13.664 1 78.31 230 LYS A O 1
ATOM 1804 N N . ILE A 1 231 ? -29.156 66.25 13.469 1 83.62 231 ILE A N 1
ATOM 1805 C CA . ILE A 1 231 ? -28.75 67.625 13.219 1 83.62 231 ILE A CA 1
ATOM 1806 C C . ILE A 1 231 ? -28.234 67.75 11.789 1 83.62 231 ILE A C 1
ATOM 1808 O O . ILE A 1 231 ? -27.734 66.75 11.211 1 83.62 231 ILE A O 1
ATOM 1812 N N . GLU A 1 232 ? -28.438 68.875 11.25 1 87.69 232 GLU A N 1
ATOM 1813 C CA . GLU A 1 232 ? -27.906 69.188 9.922 1 87.69 232 GLU A CA 1
ATOM 1814 C C . GLU A 1 232 ? -26.453 69.625 10 1 87.69 232 GLU A C 1
ATOM 1816 O O . GLU A 1 232 ? -26.141 70.562 10.711 1 87.69 232 GLU A O 1
ATOM 1821 N N . VAL A 1 233 ? -25.578 68.938 9.297 1 90.94 233 VAL A N 1
ATOM 1822 C CA . VAL A 1 233 ? -24.172 69.375 9.234 1 90.94 233 VAL A CA 1
ATOM 1823 C C . VAL A 1 233 ? -23.859 69.875 7.84 1 90.94 233 VAL A C 1
ATOM 1825 O O . VAL A 1 233 ? -24.234 69.312 6.832 1 90.94 233 VAL A O 1
ATOM 1828 N N . ARG A 1 234 ? -23.234 71.062 7.746 1 92.19 234 ARG A N 1
ATOM 1829 C CA . ARG A 1 234 ? -22.875 71.75 6.484 1 92.19 234 ARG A CA 1
ATOM 1830 C C . ARG A 1 234 ? -21.375 71.938 6.391 1 92.19 234 ARG A C 1
ATOM 1832 O O . ARG A 1 234 ? -20.75 72.438 7.344 1 92.19 234 ARG A O 1
ATOM 1839 N N . LEU A 1 235 ? -20.766 71.562 5.281 1 91.81 235 LEU A N 1
ATOM 1840 C CA . LEU A 1 235 ? -19.375 71.875 4.984 1 91.81 235 LEU A CA 1
ATOM 1841 C C . LEU A 1 235 ? -19.266 72.812 3.777 1 91.81 235 LEU A C 1
ATOM 1843 O O . LEU A 1 235 ? -19.672 72.438 2.674 1 91.81 235 LEU A O 1
ATOM 1847 N N . ASN A 1 236 ? -18.781 74 3.98 1 91.25 236 ASN A N 1
ATOM 1848 C CA . ASN A 1 236 ? -18.703 75.062 2.951 1 91.25 236 ASN A CA 1
ATOM 1849 C C . ASN A 1 236 ? -20.047 75.25 2.27 1 91.25 236 ASN A C 1
ATOM 1851 O O . ASN A 1 236 ? -20.141 75.25 1.039 1 91.25 236 ASN A O 1
ATOM 1855 N N . ASN A 1 237 ? -21.062 75.312 3.102 1 86.81 237 ASN A N 1
ATOM 1856 C CA . ASN A 1 237 ? -22.438 75.625 2.746 1 86.81 237 ASN A CA 1
ATOM 1857 C C . ASN A 1 237 ? -23.094 74.5 1.979 1 86.81 237 ASN A C 1
ATOM 1859 O O . ASN A 1 237 ? -24.172 74.688 1.402 1 86.81 237 ASN A O 1
ATOM 1863 N N . VAL A 1 238 ? -22.578 73.438 1.977 1 85.88 238 VAL A N 1
ATOM 1864 C CA . VAL A 1 238 ? -23.172 72.25 1.392 1 85.88 238 VAL A CA 1
ATOM 1865 C C . VAL A 1 238 ? -23.641 71.312 2.5 1 85.88 238 VAL A C 1
ATOM 1867 O O . VAL A 1 238 ? -22.828 70.812 3.287 1 85.88 238 VAL A O 1
ATOM 1870 N N . PRO A 1 239 ? -24.953 71.188 2.586 1 83.62 239 PRO A N 1
ATOM 1871 C CA . PRO A 1 239 ? -25.453 70.312 3.639 1 83.62 239 PRO A CA 1
ATOM 1872 C C . PRO A 1 239 ? -25.188 68.812 3.352 1 83.62 239 PRO A C 1
ATOM 1874 O O . PRO A 1 239 ? -25.203 68.375 2.193 1 83.62 239 PRO A O 1
ATOM 1877 N N . PHE A 1 240 ? -24.781 68.188 4.441 1 78.06 240 PHE A N 1
ATOM 1878 C CA . PHE A 1 240 ? -24.766 66.688 4.305 1 78.06 240 PHE A CA 1
ATOM 1879 C C . PHE A 1 240 ? -25.219 66.062 5.598 1 78.06 240 PHE A C 1
ATOM 1881 O O . PHE A 1 240 ? -25.25 66.688 6.656 1 78.06 240 PHE A O 1
ATOM 1888 N N . GLY A 1 241 ? -25.922 65 5.414 1 78.25 241 GLY A N 1
ATOM 1889 C CA . GLY A 1 241 ? -26.453 64.188 6.52 1 78.25 241 GLY A CA 1
ATOM 1890 C C . GLY A 1 241 ? -26.781 62.781 6.141 1 78.25 241 GLY A C 1
ATOM 1891 O O . GLY A 1 241 ? -26.875 62.438 4.953 1 78.25 241 GLY A O 1
ATOM 1892 N N . PHE A 1 242 ? -26.547 62.031 7.289 1 85.75 242 PHE A N 1
ATOM 1893 C CA . PHE A 1 242 ? -26.938 60.656 7.137 1 85.75 242 PHE A CA 1
ATOM 1894 C C . PHE A 1 242 ? -28.266 60.375 7.84 1 85.75 242 PHE A C 1
ATOM 1896 O O . PHE A 1 242 ? -28.453 60.781 8.984 1 85.75 242 PHE A O 1
ATOM 1903 N N . GLN A 1 243 ? -29.266 59.875 7.219 1 81.81 243 GLN A N 1
ATOM 1904 C CA . GLN A 1 243 ? -30.547 59.562 7.844 1 81.81 243 GLN A CA 1
ATOM 1905 C C . GLN A 1 243 ? -30.406 58.438 8.875 1 81.81 243 GLN A C 1
ATOM 1907 O O . GLN A 1 243 ? -30.984 58.531 9.961 1 81.81 243 GLN A O 1
ATOM 1912 N N . THR A 1 244 ? -29.719 57.531 8.539 1 87.5 244 THR A N 1
ATOM 1913 C CA . THR A 1 244 ? -29.438 56.406 9.438 1 87.5 244 THR A CA 1
ATOM 1914 C C . THR A 1 244 ? -27.953 56.062 9.43 1 87.5 244 THR A C 1
ATOM 1916 O O . THR A 1 244 ? -27.219 56.469 8.539 1 87.5 244 THR A O 1
ATOM 1919 N N . PHE A 1 245 ? -27.578 55.469 10.547 1 91.94 245 PHE A N 1
ATOM 1920 C CA . PHE A 1 245 ? -26.203 55.031 10.617 1 91.94 245 PHE A CA 1
ATOM 1921 C C . PHE A 1 245 ? -25.891 54.062 9.469 1 91.94 245 PHE A C 1
ATOM 1923 O O . PHE A 1 245 ? -24.734 53.969 9.039 1 91.94 245 PHE A O 1
ATOM 1930 N N . ASN A 1 246 ? -26.828 53.438 8.961 1 92.62 246 ASN A N 1
ATOM 1931 C CA . ASN A 1 246 ? -26.656 52.531 7.832 1 92.62 246 ASN A CA 1
ATOM 1932 C C . ASN A 1 246 ? -26.156 53.25 6.594 1 92.62 246 ASN A C 1
ATOM 1934 O O . ASN A 1 246 ? -25.344 52.719 5.828 1 92.62 246 ASN A O 1
ATOM 1938 N N . ASP A 1 247 ? -26.641 54.438 6.426 1 91.75 247 ASP A N 1
ATOM 1939 C CA . ASP A 1 247 ? -26.203 55.25 5.293 1 91.75 247 ASP A CA 1
ATOM 1940 C C . ASP A 1 247 ? -24.703 55.531 5.355 1 91.75 247 ASP A C 1
ATOM 1942 O O . ASP A 1 247 ? -24.016 55.5 4.332 1 91.75 247 ASP A O 1
ATOM 1946 N N . TYR A 1 248 ? -24.297 55.75 6.457 1 93.5 248 TYR A N 1
ATOM 1947 C CA . TYR A 1 248 ? -22.859 55.969 6.652 1 93.5 248 TYR A CA 1
ATOM 1948 C C . TYR A 1 248 ? -22.062 54.688 6.449 1 93.5 248 TYR A C 1
ATOM 1950 O O . TYR A 1 248 ? -21.016 54.719 5.789 1 93.5 248 TYR A O 1
ATOM 1958 N N . ALA A 1 249 ? -22.5 53.719 7.062 1 94.56 249 ALA A N 1
ATOM 1959 C CA . ALA A 1 249 ? -21.812 52.406 6.922 1 94.56 249 ALA A CA 1
ATOM 1960 C C . ALA A 1 249 ? -21.688 52.031 5.453 1 94.56 249 ALA A C 1
ATOM 1962 O O . ALA A 1 249 ? -20.672 51.469 5.039 1 94.56 249 ALA A O 1
ATOM 1963 N N . ARG A 1 250 ? -22.609 52.344 4.645 1 92.56 250 ARG A N 1
ATOM 1964 C CA . ARG A 1 250 ? -22.641 52 3.23 1 92.56 250 ARG A CA 1
ATOM 1965 C C . ARG A 1 250 ? -21.484 52.656 2.482 1 92.56 250 ARG A C 1
ATOM 1967 O O . ARG A 1 250 ? -21.031 52.156 1.455 1 92.56 250 ARG A O 1
ATOM 1974 N N . LEU A 1 251 ? -21.062 53.688 2.998 1 93 251 LEU A N 1
ATOM 1975 C CA . LEU A 1 251 ? -19.984 54.438 2.348 1 93 251 LEU A CA 1
ATOM 1976 C C . LEU A 1 251 ? -18.688 53.625 2.404 1 93 251 LEU A C 1
ATOM 1978 O O . LEU A 1 251 ? -17.75 53.875 1.629 1 93 251 LEU A O 1
ATOM 1982 N N . TYR A 1 252 ? -18.562 52.812 3.309 1 93.12 252 TYR A N 1
ATOM 1983 C CA . TYR A 1 252 ? -17.344 52 3.463 1 93.12 252 TYR A CA 1
ATOM 1984 C C . TYR A 1 252 ? -17.391 50.781 2.592 1 93.12 252 TYR A C 1
ATOM 1986 O O . TYR A 1 252 ? -16.438 50 2.557 1 93.12 252 TYR A O 1
ATOM 1994 N N . SER A 1 253 ? -18.469 50.469 1.99 1 89.06 253 SER A N 1
ATOM 1995 C CA . SER A 1 253 ? -18.562 49.344 1.08 1 89.06 253 SER A CA 1
ATOM 1996 C C . SER A 1 253 ? -17.812 49.594 -0.218 1 89.06 253 SER A C 1
ATOM 1998 O O . SER A 1 253 ? -18.266 50.375 -1.06 1 89.06 253 SER A O 1
ATOM 2000 N N . LEU A 1 254 ? -16.703 49.031 -0.359 1 81.56 254 LEU A N 1
ATOM 2001 C CA . LEU A 1 254 ? -15.844 49.312 -1.507 1 81.56 254 LEU A CA 1
ATOM 2002 C C . LEU A 1 254 ? -16.172 48.344 -2.656 1 81.56 254 LEU A C 1
ATOM 2004 O O . LEU A 1 254 ? -16.344 47.156 -2.443 1 81.56 254 LEU A O 1
ATOM 2008 N N . PRO A 1 255 ? -16.375 48.812 -3.883 1 78.88 255 PRO A N 1
ATOM 2009 C CA . PRO A 1 255 ? -16.594 47.938 -5.027 1 78.88 255 PRO A CA 1
ATOM 2010 C C . PRO A 1 255 ? -15.383 47.062 -5.348 1 78.88 255 PRO A C 1
ATOM 2012 O O . PRO A 1 255 ? -14.242 47.469 -5.133 1 78.88 255 PRO A O 1
ATOM 2015 N N . GLY A 1 256 ? -15.578 45.875 -5.695 1 71.25 256 GLY A N 1
ATOM 2016 C CA . GLY A 1 256 ? -14.508 45 -6.125 1 71.25 256 GLY A CA 1
ATOM 2017 C C . GLY A 1 256 ? -13.805 45.5 -7.379 1 71.25 256 GLY A C 1
ATOM 2018 O O . GLY A 1 256 ? -14.203 46.5 -7.977 1 71.25 256 GLY A O 1
ATOM 2019 N N . ALA A 1 257 ? -12.641 44.875 -7.777 1 64.56 257 ALA A N 1
ATOM 2020 C CA . ALA A 1 257 ? -11.867 45.219 -8.969 1 64.56 257 ALA A CA 1
ATOM 2021 C C . ALA A 1 257 ? -12.758 45.281 -10.203 1 64.56 257 ALA A C 1
ATOM 2023 O O . ALA A 1 257 ? -12.539 46.094 -11.102 1 64.56 257 ALA A O 1
ATOM 2024 N N . ASP A 1 258 ? -13.883 44.406 -10.367 1 63.94 258 ASP A N 1
ATOM 2025 C CA . ASP A 1 258 ? -14.773 44.281 -11.516 1 63.94 258 ASP A CA 1
ATOM 2026 C C . ASP A 1 258 ? -15.984 45.188 -11.375 1 63.94 258 ASP A C 1
ATOM 2028 O O . ASP A 1 258 ? -16.922 45.125 -12.172 1 63.94 258 ASP A O 1
ATOM 2032 N N . GLY A 1 259 ? -16.016 46 -10.328 1 70.38 259 GLY A N 1
ATOM 2033 C CA . GLY A 1 259 ? -17.125 46.938 -10.102 1 70.38 259 GLY A CA 1
ATOM 2034 C C . GLY A 1 259 ? -18.25 46.312 -9.305 1 70.38 259 GLY A C 1
ATOM 2035 O O . GLY A 1 259 ? -19.25 47 -9.008 1 70.38 259 GLY A O 1
ATOM 2036 N N . ALA A 1 260 ? -18.25 45.062 -9.008 1 77.75 260 ALA A N 1
ATOM 2037 C CA . ALA A 1 260 ? -19.281 44.438 -8.219 1 77.75 260 ALA A CA 1
ATOM 2038 C C . ALA A 1 260 ? -19.359 45.031 -6.816 1 77.75 260 ALA A C 1
ATOM 2040 O O . ALA A 1 260 ? -18.328 45.281 -6.195 1 77.75 260 ALA A O 1
ATOM 2041 N N . MET A 1 261 ? -20.641 45.312 -6.371 1 82.44 261 MET A N 1
ATOM 2042 C CA . MET A 1 261 ? -20.828 45.875 -5.039 1 82.44 261 MET A CA 1
ATOM 2043 C C . MET A 1 261 ? -20.953 44.781 -3.992 1 82.44 261 MET A C 1
ATOM 2045 O O . MET A 1 261 ? -21.594 43.75 -4.238 1 82.44 261 MET A O 1
ATOM 2049 N N . PRO A 1 262 ? -20.312 44.938 -2.834 1 85.94 262 PRO A N 1
ATOM 2050 C CA . PRO A 1 262 ? -20.516 43.969 -1.757 1 85.94 262 PRO A CA 1
ATOM 2051 C C . PRO A 1 262 ? -21.906 44.031 -1.145 1 85.94 262 PRO A C 1
ATOM 2053 O O . PRO A 1 262 ? -22.641 45 -1.389 1 85.94 262 PRO A O 1
ATOM 2056 N N . PRO A 1 263 ? -22.219 42.938 -0.391 1 86.56 263 PRO A N 1
ATOM 2057 C CA . PRO A 1 263 ? -23.531 42.969 0.278 1 86.56 263 PRO A CA 1
ATOM 2058 C C . PRO A 1 263 ? -23.656 44.156 1.233 1 86.56 263 PRO A C 1
ATOM 2060 O O . PRO A 1 263 ? -22.641 44.75 1.625 1 86.56 263 PRO A O 1
ATOM 2063 N N . GLU A 1 264 ? -24.906 44.469 1.591 1 90.56 264 GLU A N 1
ATOM 2064 C CA . GLU A 1 264 ? -25.188 45.562 2.525 1 90.56 264 GLU A CA 1
ATOM 2065 C C . GLU A 1 264 ? -24.578 45.281 3.893 1 90.56 264 GLU A C 1
ATOM 2067 O O . GLU A 1 264 ? -24.562 44.156 4.355 1 90.56 264 GLU A O 1
ATOM 2072 N N . PRO A 1 265 ? -24.141 46.344 4.516 1 94 265 PRO A N 1
ATOM 2073 C CA . PRO A 1 265 ? -23.547 46.188 5.844 1 94 265 PRO A CA 1
ATOM 2074 C C . PRO A 1 265 ? -24.562 45.719 6.891 1 94 265 PRO A C 1
ATOM 2076 O O . PRO A 1 265 ? -25.75 46 6.758 1 94 265 PRO A O 1
ATOM 2079 N N . PHE A 1 266 ? -24.047 44.969 7.895 1 94.81 266 PHE A N 1
ATOM 2080 C CA . PHE A 1 266 ? -24.859 44.625 9.07 1 94.81 266 PHE A CA 1
ATOM 2081 C C . PHE A 1 266 ? -24.797 45.781 10.086 1 94.81 266 PHE A C 1
ATOM 2083 O O . PHE A 1 266 ? -23.719 46.062 10.633 1 94.81 266 PHE A O 1
ATOM 2090 N N . VAL A 1 267 ? -25.891 46.438 10.32 1 94.88 267 VAL A N 1
ATOM 2091 C CA . VAL A 1 267 ? -25.906 47.562 11.227 1 94.88 267 VAL A CA 1
ATOM 2092 C C . VAL A 1 267 ? -26.891 47.312 12.359 1 94.88 267 VAL A C 1
ATOM 2094 O O . VAL A 1 267 ? -28.016 46.875 12.117 1 94.88 267 VAL A O 1
ATOM 2097 N N . HIS A 1 268 ? -26.375 47.531 13.586 1 94.19 268 HIS A N 1
ATOM 2098 C CA . HIS A 1 268 ? -27.234 47.5 14.758 1 94.19 268 HIS A CA 1
ATOM 2099 C C . HIS A 1 268 ? -27.109 48.781 15.57 1 94.19 268 HIS A C 1
ATOM 2101 O O . HIS A 1 268 ? -26.016 49.188 15.953 1 94.19 268 HIS A O 1
ATOM 2107 N N . THR A 1 269 ? -28.281 49.406 15.828 1 91.62 269 THR A N 1
ATOM 2108 C CA . THR A 1 269 ? -28.328 50.625 16.594 1 91.62 269 THR A CA 1
ATOM 2109 C C . THR A 1 269 ? -29.141 50.469 17.875 1 91.62 269 THR A C 1
ATOM 2111 O O . THR A 1 269 ? -30.266 49.938 17.828 1 91.62 269 THR A O 1
ATOM 2114 N N . GLY A 1 270 ? -28.469 50.812 19 1 85.06 270 GLY A N 1
ATOM 2115 C CA . GLY A 1 270 ? -29.141 50.844 20.297 1 85.06 270 GLY A CA 1
ATOM 2116 C C . GLY A 1 270 ? -29.047 52.188 21 1 85.06 270 GLY A C 1
ATOM 2117 O O . GLY A 1 270 ? -28.562 53.156 20.422 1 85.06 270 GLY A O 1
ATOM 2118 N N . PRO A 1 271 ? -29.469 52.219 22.234 1 82.62 271 PRO A N 1
ATOM 2119 C CA . PRO A 1 271 ? -29.438 53.469 22.984 1 82.62 271 PRO A CA 1
ATOM 2120 C C . PRO A 1 271 ? -28.016 53.938 23.297 1 82.62 271 PRO A C 1
ATOM 2122 O O . PRO A 1 271 ? -27.766 55.125 23.422 1 82.62 271 PRO A O 1
ATOM 2125 N N . ASN A 1 272 ? -27.203 53 23.266 1 86.38 272 ASN A N 1
ATOM 2126 C CA . ASN A 1 272 ? -25.844 53.344 23.656 1 86.38 272 ASN A CA 1
ATOM 2127 C C . ASN A 1 272 ? -24.922 53.469 22.438 1 86.38 272 ASN A C 1
ATOM 2129 O O . ASN A 1 272 ? -23.703 53.531 22.578 1 86.38 272 ASN A O 1
ATOM 2133 N N . GLY A 1 273 ? -25.469 53.5 21.328 1 90.44 273 GLY A N 1
ATOM 2134 C CA . GLY A 1 273 ? -24.641 53.719 20.156 1 90.44 273 GLY A CA 1
ATOM 2135 C C . GLY A 1 273 ? -24.938 52.719 19.031 1 90.44 273 GLY A C 1
ATOM 2136 O O . GLY A 1 273 ? -25.984 52.094 19.031 1 90.44 273 GLY A O 1
ATOM 2137 N N . SER A 1 274 ? -24.031 52.719 18.094 1 94.12 274 SER A N 1
ATOM 2138 C CA . SER A 1 274 ? -24.203 51.875 16.891 1 94.12 274 SER A CA 1
ATOM 2139 C C . SER A 1 274 ? -22.953 51.062 16.594 1 94.12 274 SER A C 1
ATOM 2141 O O . SER A 1 274 ? -21.844 51.531 16.875 1 94.12 274 SER A O 1
ATOM 2143 N N . ILE A 1 275 ? -23.172 49.906 16.094 1 94.56 275 ILE A N 1
ATOM 2144 C CA . ILE A 1 275 ? -22.094 49.031 15.617 1 94.56 275 ILE A CA 1
ATOM 2145 C C . ILE A 1 275 ? -22.422 48.531 14.211 1 94.56 275 ILE A C 1
ATOM 2147 O O . ILE A 1 275 ? -23.578 48.25 13.898 1 94.56 275 ILE A O 1
ATOM 2151 N N . ALA A 1 276 ? -21.406 48.5 13.336 1 95.56 276 ALA A N 1
ATOM 2152 C CA . ALA A 1 276 ? -21.609 48.031 11.977 1 95.56 276 ALA A CA 1
ATOM 2153 C C . ALA A 1 276 ? -20.469 47.094 11.539 1 95.56 276 ALA A C 1
ATOM 2155 O O . ALA A 1 276 ? -19.297 47.344 11.859 1 95.56 276 ALA A O 1
ATOM 2156 N N . PHE A 1 277 ? -20.812 46.094 10.859 1 95.12 277 PHE A N 1
ATOM 2157 C CA . PHE A 1 277 ? -19.875 45.219 10.164 1 95.12 277 PHE A CA 1
ATOM 2158 C C . PHE A 1 277 ? -20.016 45.375 8.656 1 95.12 277 PHE A C 1
ATOM 2160 O O . PHE A 1 277 ? -21.016 44.938 8.07 1 95.12 277 PHE A O 1
ATOM 2167 N N . VAL A 1 278 ? -19.031 45.906 7.973 1 93.94 278 VAL A N 1
ATOM 2168 C CA . VAL A 1 278 ? -19.109 46.219 6.551 1 93.94 278 VAL A CA 1
ATOM 2169 C C . VAL A 1 278 ? -18.297 45.219 5.746 1 93.94 278 VAL A C 1
ATOM 2171 O O . VAL A 1 278 ? -17.078 45.188 5.816 1 93.94 278 VAL A O 1
ATOM 2174 N N . PRO A 1 279 ? -18.938 44.406 4.926 1 90.88 279 PRO A N 1
ATOM 2175 C CA . PRO A 1 279 ? -18.219 43.406 4.141 1 90.88 279 PRO A CA 1
ATOM 2176 C C . PRO A 1 279 ? -17.469 44 2.951 1 90.88 279 PRO A C 1
ATOM 2178 O O . PRO A 1 279 ? -17.938 44.969 2.346 1 90.88 279 PRO A O 1
ATOM 2181 N N . GLN A 1 280 ? -16.375 43.562 2.705 1 86.38 280 GLN A N 1
ATOM 2182 C CA . GLN A 1 280 ? -15.586 43.938 1.533 1 86.38 280 GLN A CA 1
ATOM 2183 C C . GLN A 1 280 ? -15.367 42.719 0.625 1 86.38 280 GLN A C 1
ATOM 2185 O O . GLN A 1 280 ? -15.188 41.594 1.106 1 86.38 280 GLN A O 1
ATOM 2190 N N . LEU A 1 281 ? -15.383 42.812 -0.702 1 81.31 281 LEU A N 1
ATOM 2191 C CA . LEU A 1 281 ? -15.219 41.688 -1.621 1 81.31 281 LEU A CA 1
ATOM 2192 C C . LEU A 1 281 ? -13.773 41.188 -1.627 1 81.31 281 LEU A C 1
ATOM 2194 O O . LEU A 1 281 ? -13.523 40 -1.839 1 81.31 281 LEU A O 1
ATOM 2198 N N . THR A 1 282 ? -12.812 42.156 -1.318 1 78.38 282 THR A N 1
ATOM 2199 C CA . THR A 1 282 ? -11.406 41.781 -1.233 1 78.38 282 THR A CA 1
ATOM 2200 C C . THR A 1 282 ? -10.914 41.844 0.211 1 78.38 282 THR A C 1
ATOM 2202 O O . THR A 1 282 ? -11.312 42.75 0.969 1 78.38 282 THR A O 1
ATOM 2205 N N . GLN A 1 283 ? -10.117 40.969 0.64 1 76.88 283 GLN A N 1
ATOM 2206 C CA . GLN A 1 283 ? -9.594 40.938 1.999 1 76.88 283 GLN A CA 1
ATOM 2207 C C . GLN A 1 283 ? -8.656 42.094 2.266 1 76.88 283 GLN A C 1
ATOM 2209 O O . GLN A 1 283 ? -7.953 42.562 1.362 1 76.88 283 GLN A O 1
ATOM 2214 N N . SER A 1 284 ? -8.773 42.656 3.484 1 75.44 284 SER A N 1
ATOM 2215 C CA . SER A 1 284 ? -7.898 43.719 3.936 1 75.44 284 SER A CA 1
ATOM 2216 C C . SER A 1 284 ? -7.477 43.531 5.387 1 75.44 284 SER A C 1
ATOM 2218 O O . SER A 1 284 ? -8.07 42.719 6.105 1 75.44 284 SER A O 1
ATOM 2220 N N . PRO A 1 285 ? -6.324 44.125 5.793 1 72 285 PRO A N 1
ATOM 2221 C CA . PRO A 1 285 ? -5.996 44.125 7.219 1 72 285 PRO A CA 1
ATOM 2222 C C . PRO A 1 285 ? -7.152 44.594 8.094 1 72 285 PRO A C 1
ATOM 2224 O O . PRO A 1 285 ? -8.023 45.312 7.625 1 72 285 PRO A O 1
ATOM 2227 N N . LYS A 1 286 ? -7.133 44.125 9.383 1 77.62 286 LYS A N 1
ATOM 2228 C CA . LYS A 1 286 ? -8.188 44.5 10.328 1 77.62 286 LYS A CA 1
ATOM 2229 C C . LYS A 1 286 ? -8.266 46 10.5 1 77.62 286 LYS A C 1
ATOM 2231 O O . LYS A 1 286 ? -7.277 46.656 10.859 1 77.62 286 LYS A O 1
ATOM 2236 N N . ARG A 1 287 ? -9.398 46.562 10.109 1 87.25 287 ARG A N 1
ATOM 2237 C CA . ARG A 1 287 ? -9.625 48 10.203 1 87.25 287 ARG A CA 1
ATOM 2238 C C . ARG A 1 287 ? -10.844 48.281 11.078 1 87.25 287 ARG A C 1
ATOM 2240 O O . ARG A 1 287 ? -11.906 47.688 10.891 1 87.25 287 ARG A O 1
ATOM 2247 N N . ILE A 1 288 ? -10.609 49.188 12.094 1 90.69 288 ILE A N 1
ATOM 2248 C CA . ILE A 1 288 ? -11.688 49.531 13.008 1 90.69 288 ILE A CA 1
ATOM 2249 C C . ILE A 1 288 ? -11.758 51.062 13.133 1 90.69 288 ILE A C 1
ATOM 2251 O O . ILE A 1 288 ? -10.727 51.719 13.258 1 90.69 288 ILE A O 1
ATOM 2255 N N . VAL A 1 289 ? -12.898 51.562 13.031 1 93.19 289 VAL A N 1
ATOM 2256 C CA . VAL A 1 289 ? -13.156 52.969 13.281 1 93.19 289 VAL A CA 1
ATOM 2257 C C . VAL A 1 289 ? -13.984 53.156 14.555 1 93.19 289 VAL A C 1
ATOM 2259 O O . VAL A 1 289 ? -15.109 52.656 14.641 1 93.19 289 VAL A O 1
ATOM 2262 N N . GLY A 1 290 ? -13.391 53.812 15.523 1 92.94 290 GLY A N 1
ATOM 2263 C CA . GLY A 1 290 ? -14.055 53.969 16.797 1 92.94 290 GLY A CA 1
ATOM 2264 C C . GLY A 1 290 ? -14.312 55.438 17.156 1 92.94 290 GLY A C 1
ATOM 2265 O O . GLY A 1 290 ? -13.445 56.281 16.969 1 92.94 290 GLY A O 1
ATOM 2266 N N . VAL A 1 291 ? -15.531 55.688 17.625 1 93.31 291 VAL A N 1
ATOM 2267 C CA . VAL A 1 291 ? -15.938 57.031 18.094 1 93.31 291 VAL A CA 1
ATOM 2268 C C . VAL A 1 291 ? -16.703 56.906 19.406 1 93.31 291 VAL A C 1
ATOM 2270 O O . VAL A 1 291 ? -17.609 56.062 19.516 1 93.31 291 VAL A O 1
ATOM 2273 N N . VAL A 1 292 ? -16.297 57.75 20.359 1 91.25 292 VAL A N 1
ATOM 2274 C CA . VAL A 1 292 ? -17 57.781 21.625 1 91.25 292 VAL A CA 1
ATOM 2275 C C . VAL A 1 292 ? -17.422 59.219 21.969 1 91.25 292 VAL A C 1
ATOM 2277 O O . VAL A 1 292 ? -16.578 60.094 22.109 1 91.25 292 VAL A O 1
ATOM 2280 N N . ASN A 1 293 ? -18.609 59.469 22.094 1 88.81 293 ASN A N 1
ATOM 2281 C CA . ASN A 1 293 ? -19.141 60.812 22.406 1 88.81 293 ASN A CA 1
ATOM 2282 C C . ASN A 1 293 ? -18.625 61.875 21.438 1 88.81 293 ASN A C 1
ATOM 2284 O O . ASN A 1 293 ? -18.25 62.969 21.859 1 88.81 293 ASN A O 1
ATOM 2288 N N . GLY A 1 294 ? -18.422 61.438 20.297 1 87.5 294 GLY A N 1
ATOM 2289 C CA . GLY A 1 294 ? -17.969 62.344 19.266 1 87.5 294 GLY A CA 1
ATOM 2290 C C . GLY A 1 294 ? -16.453 62.344 19.109 1 87.5 294 GLY A C 1
ATOM 2291 O O . GLY A 1 294 ? -15.93 62.938 18.156 1 87.5 294 GLY A O 1
ATOM 2292 N N . VAL A 1 295 ? -15.766 61.75 19.984 1 90 295 VAL A N 1
ATOM 2293 C CA . VAL A 1 295 ? -14.305 61.719 19.953 1 90 295 VAL A CA 1
ATOM 2294 C C . VAL A 1 295 ? -13.82 60.531 19.141 1 90 295 VAL A C 1
ATOM 2296 O O . VAL A 1 295 ? -14.211 59.406 19.422 1 90 295 VAL A O 1
ATOM 2299 N N . VAL A 1 296 ? -12.977 60.812 18.234 1 91.38 296 VAL A N 1
ATOM 2300 C CA . VAL A 1 296 ? -12.367 59.75 17.469 1 91.38 296 VAL A CA 1
ATOM 2301 C C . VAL A 1 296 ? -11.188 59.156 18.25 1 91.38 296 VAL A C 1
ATOM 2303 O O . VAL A 1 296 ? -10.258 59.875 18.609 1 91.38 296 VAL A O 1
ATOM 2306 N N . THR A 1 297 ? -11.242 57.906 18.562 1 89.75 297 THR A N 1
ATOM 2307 C CA . THR A 1 297 ? -10.18 57.219 19.281 1 89.75 297 THR A CA 1
ATOM 2308 C C . THR A 1 297 ? -9.25 56.5 18.312 1 89.75 297 THR A C 1
ATOM 2310 O O . THR A 1 297 ? -9.344 55.281 18.156 1 89.75 297 THR A O 1
ATOM 2313 N N . TYR A 1 298 ? -8.289 57.156 17.781 1 86.56 298 TYR A N 1
ATOM 2314 C CA . TYR A 1 298 ? -7.484 56.625 16.688 1 86.56 298 TYR A CA 1
ATOM 2315 C C . TYR A 1 298 ? -6.504 55.562 17.219 1 86.56 298 TYR A C 1
ATOM 2317 O O . TYR A 1 298 ? -5.945 54.812 16.438 1 86.56 298 TYR A O 1
ATOM 2325 N N . ASN A 1 299 ? -6.309 55.531 18.5 1 81.56 299 ASN A N 1
ATOM 2326 C CA . ASN A 1 299 ? -5.492 54.438 19.062 1 81.56 299 ASN A CA 1
ATOM 2327 C C . ASN A 1 299 ? -6.352 53.344 19.688 1 81.56 299 ASN A C 1
ATOM 2329 O O . ASN A 1 299 ? -5.852 52.531 20.453 1 81.56 299 ASN A O 1
ATOM 2333 N N . GLY A 1 300 ? -7.633 53.469 19.438 1 85.44 300 GLY A N 1
ATOM 2334 C CA . GLY A 1 300 ? -8.555 52.438 19.906 1 85.44 300 GLY A CA 1
ATOM 2335 C C . GLY A 1 300 ? -8.953 52.594 21.359 1 85.44 300 GLY A C 1
ATOM 2336 O O . GLY A 1 300 ? -9.102 53.719 21.844 1 85.44 300 GLY A O 1
ATOM 2337 N N . GLY A 1 301 ? -9.258 51.406 21.922 1 83.06 301 GLY A N 1
ATOM 2338 C CA . GLY A 1 301 ? -9.664 51.375 23.312 1 83.06 301 GLY A CA 1
ATOM 2339 C C . GLY A 1 301 ? -10.562 50.188 23.641 1 83.06 301 GLY A C 1
ATOM 2340 O O . GLY A 1 301 ? -10.719 49.281 22.844 1 83.06 301 GLY A O 1
ATOM 2341 N N . THR A 1 302 ? -11.109 50.281 24.828 1 85.56 302 THR A N 1
ATOM 2342 C CA . THR A 1 302 ? -11.922 49.188 25.344 1 85.56 302 THR A CA 1
ATOM 2343 C C . THR A 1 302 ? -13.133 48.938 24.453 1 85.56 302 THR A C 1
ATOM 2345 O O . THR A 1 302 ? -13.562 47.812 24.266 1 85.56 302 THR A O 1
ATOM 2348 N N . HIS A 1 303 ? -13.633 49.844 23.797 1 90.56 303 HIS A N 1
ATOM 2349 C CA . HIS A 1 303 ? -14.797 49.719 22.922 1 90.56 303 HIS A CA 1
ATOM 2350 C C . HIS A 1 303 ? -14.445 49 21.625 1 90.56 303 HIS A C 1
ATOM 2352 O O . HIS A 1 303 ? -15.211 48.188 21.125 1 90.56 303 HIS A O 1
ATOM 2358 N N . CYS A 1 304 ? -13.367 49.344 21.125 1 91.44 304 CYS A N 1
ATOM 2359 C CA . CYS A 1 304 ? -12.906 48.688 19.906 1 91.44 304 CYS A CA 1
ATOM 2360 C C . CYS A 1 304 ? -12.641 47.188 20.156 1 91.44 304 CYS A C 1
ATOM 2362 O O . CYS A 1 304 ? -13.039 46.344 19.344 1 91.44 304 CYS A O 1
ATOM 2364 N N . THR A 1 305 ? -12.055 46.906 21.203 1 85.12 305 THR A N 1
ATOM 2365 C CA . THR A 1 305 ? -11.773 45.531 21.547 1 85.12 305 THR A CA 1
ATOM 2366 C C . THR A 1 305 ? -13.07 44.719 21.719 1 85.12 305 THR A C 1
ATOM 2368 O O . THR A 1 305 ? -13.195 43.594 21.234 1 85.12 305 THR A O 1
ATOM 2371 N N . SER A 1 306 ? -13.977 45.281 22.312 1 87.88 306 SER A N 1
ATOM 2372 C CA . SER A 1 306 ? -15.266 44.656 22.547 1 87.88 306 SER A CA 1
ATOM 2373 C C . SER A 1 306 ? -16.016 44.438 21.234 1 87.88 306 SER A C 1
ATOM 2375 O O . SER A 1 306 ? -16.672 43.406 21.062 1 87.88 306 SER A O 1
ATOM 2377 N N . ALA A 1 307 ? -16 45.25 20.344 1 92.69 307 ALA A N 1
ATOM 2378 C CA . ALA A 1 307 ? -16.672 45.125 19.047 1 92.69 307 ALA A CA 1
ATOM 2379 C C . ALA A 1 307 ? -16.078 43.969 18.234 1 92.69 307 ALA A C 1
ATOM 2381 O O . ALA A 1 307 ? -16.797 43.188 17.625 1 92.69 307 ALA A O 1
ATOM 2382 N N . MET A 1 308 ? -14.828 43.906 18.188 1 89.5 308 MET A N 1
ATOM 2383 C CA . MET A 1 308 ? -14.148 42.844 17.469 1 89.5 308 MET A CA 1
ATOM 2384 C C . MET A 1 308 ? -14.508 41.5 18.047 1 89.5 308 MET A C 1
ATOM 2386 O O . MET A 1 308 ? -14.656 40.5 17.312 1 89.5 308 MET A O 1
ATOM 2390 N N . GLU A 1 309 ? -14.664 41.469 19.312 1 85.88 309 GLU A N 1
ATOM 2391 C CA . GLU A 1 309 ? -15.039 40.25 19.984 1 85.88 309 GLU A CA 1
ATOM 2392 C C . GLU A 1 309 ? -16.438 39.781 19.547 1 85.88 309 GLU A C 1
ATOM 2394 O O . GLU A 1 309 ? -16.672 38.594 19.359 1 85.88 309 GLU A O 1
ATOM 2399 N N . ILE A 1 310 ? -17.266 40.562 19.297 1 89.62 310 ILE A N 1
ATOM 2400 C CA . ILE A 1 310 ? -18.625 40.25 18.844 1 89.62 310 ILE A CA 1
ATOM 2401 C C . ILE A 1 310 ? -18.578 39.625 17.453 1 89.62 310 ILE A C 1
ATOM 2403 O O . ILE A 1 310 ? -19.219 38.625 17.188 1 89.62 310 ILE A O 1
ATOM 2407 N N . LEU A 1 311 ? -17.859 40.188 16.531 1 91.62 311 LEU A N 1
ATOM 2408 C CA . LEU A 1 311 ? -17.703 39.656 15.18 1 91.62 311 LEU A CA 1
ATOM 2409 C C . LEU A 1 311 ? -17.078 38.281 15.211 1 91.62 311 LEU A C 1
ATOM 2411 O O . LEU A 1 311 ? -17.578 37.344 14.555 1 91.62 311 LEU A O 1
ATOM 2415 N N . GLU A 1 312 ? -16.016 38.156 15.914 1 84.88 312 GLU A N 1
ATOM 2416 C CA . GLU A 1 312 ? -15.281 36.906 15.977 1 84.88 312 GLU A CA 1
ATOM 2417 C C . GLU A 1 312 ? -16.141 35.781 16.562 1 84.88 312 GLU A C 1
ATOM 2419 O O . GLU A 1 312 ? -16.109 34.656 16.078 1 84.88 312 GLU A O 1
ATOM 2424 N N . THR A 1 313 ? -16.938 36.156 17.531 1 85.75 313 THR A N 1
ATOM 2425 C CA . THR A 1 313 ? -17.875 35.188 18.094 1 85.75 313 THR A CA 1
ATOM 2426 C C . THR A 1 313 ? -18.906 34.75 17.062 1 85.75 313 THR A C 1
ATOM 2428 O O . THR A 1 313 ? -19.266 33.562 16.984 1 85.75 313 THR A O 1
ATOM 2431 N N . GLY A 1 314 ? -19.359 35.594 16.234 1 87.44 314 GLY A N 1
ATOM 2432 C CA . GLY A 1 314 ? -20.281 35.281 15.156 1 87.44 314 GLY A CA 1
ATOM 2433 C C . GLY A 1 314 ? -19.688 34.375 14.086 1 87.44 314 GLY A C 1
ATOM 2434 O O . GLY A 1 314 ? -20.328 33.438 13.617 1 87.44 314 GLY A O 1
ATOM 2435 N N . LEU A 1 315 ? -18.562 34.656 13.641 1 86.12 315 LEU A N 1
ATOM 2436 C CA . LEU A 1 315 ? -17.859 33.875 12.625 1 86.12 315 LEU A CA 1
ATOM 2437 C C . LEU A 1 315 ? -17.562 32.469 13.141 1 86.12 315 LEU A C 1
ATOM 2439 O O . LEU A 1 315 ? -17.609 31.5 12.367 1 86.12 315 LEU A O 1
ATOM 2443 N N . ASP A 1 316 ? -17.297 32.406 14.367 1 80.94 316 ASP A N 1
ATOM 2444 C CA . ASP A 1 316 ? -17.078 31.094 14.969 1 80.94 316 ASP A CA 1
ATOM 2445 C C . ASP A 1 316 ? -18.344 30.25 14.898 1 80.94 316 ASP A C 1
ATOM 2447 O O . ASP A 1 316 ? -18.281 29.062 14.602 1 80.94 316 ASP A O 1
ATOM 2451 N N . SER A 1 317 ? -19.469 30.844 15.07 1 82.38 317 SER A N 1
ATOM 2452 C CA . SER A 1 317 ? -20.75 30.172 14.953 1 82.38 317 SER A CA 1
ATOM 2453 C C . SER A 1 317 ? -21.031 29.734 13.523 1 82.38 317 SER A C 1
ATOM 2455 O O . SER A 1 317 ? -21.5 28.625 13.281 1 82.38 317 SER A O 1
ATOM 2457 N N . LEU A 1 318 ? -20.766 30.531 12.578 1 82.19 318 LEU A N 1
ATOM 2458 C CA . LEU A 1 318 ? -20.938 30.219 11.164 1 82.19 318 LEU A CA 1
ATOM 2459 C C . LEU A 1 318 ? -20.016 29.078 10.742 1 82.19 318 LEU A C 1
ATOM 2461 O O . LEU A 1 318 ? -20.438 28.172 10.016 1 82.19 318 LEU A O 1
ATOM 2465 N N . SER A 1 319 ? -18.75 29.141 11.039 1 79.5 319 SER A N 1
ATOM 2466 C CA . SER A 1 319 ? -17.797 28.094 10.727 1 79.5 319 SER A CA 1
ATOM 2467 C C . SER A 1 319 ? -18.281 26.734 11.203 1 79.5 319 SER A C 1
ATOM 2469 O O . SER A 1 319 ? -18.172 25.734 10.492 1 79.5 319 SER A O 1
ATOM 2471 N N . ARG A 1 320 ? -18.906 26.75 12.258 1 75.94 320 ARG A N 1
ATOM 2472 C CA . ARG A 1 320 ? -19.453 25.531 12.812 1 75.94 320 ARG A CA 1
ATOM 2473 C C . ARG A 1 320 ? -20.641 25.031 11.984 1 75.94 320 ARG A C 1
ATOM 2475 O O . ARG A 1 320 ? -20.766 23.828 11.727 1 75.94 320 ARG A O 1
ATOM 2482 N N . SER A 1 321 ? -21.438 25.844 11.516 1 76.81 321 SER A N 1
ATOM 2483 C CA . SER A 1 321 ? -22.625 25.516 10.727 1 76.81 321 SER A CA 1
ATOM 2484 C C . SER A 1 321 ? -22.234 25.031 9.336 1 76.81 321 SER A C 1
ATOM 2486 O O . SER A 1 321 ? -22.797 24.047 8.836 1 76.81 321 SER A O 1
ATOM 2488 N N . LEU A 1 322 ? -21.359 25.688 8.672 1 71.94 322 LEU A N 1
ATOM 2489 C CA . LEU A 1 322 ? -20.922 25.312 7.336 1 71.94 322 LEU A CA 1
ATOM 2490 C C . LEU A 1 322 ? -20.141 24 7.363 1 71.94 322 LEU A C 1
ATOM 2492 O O . LEU A 1 322 ? -20.203 23.219 6.406 1 71.94 322 LEU A O 1
ATOM 2496 N N . LYS A 1 323 ? -19.391 23.859 8.359 1 65.94 323 LYS A N 1
ATOM 2497 C CA . LYS A 1 323 ? -18.672 22.594 8.508 1 65.94 323 LYS A CA 1
ATOM 2498 C C . LYS A 1 323 ? -19.625 21.406 8.461 1 65.94 323 LYS A C 1
ATOM 2500 O O . LYS A 1 323 ? -19.297 20.359 7.914 1 65.94 323 LYS A O 1
ATOM 2505 N N . LYS A 1 324 ? -20.828 21.641 8.906 1 61.84 324 LYS A N 1
ATOM 2506 C CA . LYS A 1 324 ? -21.875 20.625 8.844 1 61.84 324 LYS A CA 1
ATOM 2507 C C . LYS A 1 324 ? -22.312 20.359 7.402 1 61.84 324 LYS A C 1
ATOM 2509 O O . LYS A 1 324 ? -22.719 19.25 7.066 1 61.84 324 LYS A O 1
ATOM 2514 N N . ASP A 1 325 ? -22.078 21.344 6.516 1 62.44 325 ASP A N 1
ATOM 2515 C CA . ASP A 1 325 ? -22.406 21.203 5.102 1 62.44 325 ASP A CA 1
ATOM 2516 C C . ASP A 1 325 ? -21.172 20.906 4.262 1 62.44 325 ASP A C 1
ATOM 2518 O O . ASP A 1 325 ? -21.203 21.016 3.035 1 62.44 325 ASP A O 1
ATOM 2522 N N . GLY A 1 326 ? -20.078 20.734 4.855 1 58.28 326 GLY A N 1
ATOM 2523 C CA . GLY A 1 326 ? -18.828 20.344 4.23 1 58.28 326 GLY A CA 1
ATOM 2524 C C . GLY A 1 326 ? -18.031 21.516 3.697 1 58.28 326 GLY A C 1
ATOM 2525 O O . GLY A 1 326 ? -17.188 21.359 2.811 1 58.28 326 GLY A O 1
ATOM 2526 N N . LYS A 1 327 ? -18.375 22.609 4.164 1 63.62 327 LYS A N 1
ATOM 2527 C CA . LYS A 1 327 ? -17.688 23.812 3.691 1 63.62 327 LYS A CA 1
ATOM 2528 C C . LYS A 1 327 ? -16.844 24.438 4.801 1 63.62 327 LYS A C 1
ATOM 2530 O O . LYS A 1 327 ? -17.25 24.438 5.965 1 63.62 327 LYS A O 1
ATOM 2535 N N . VAL A 1 328 ? -15.648 24.562 4.676 1 67.94 328 VAL A N 1
ATOM 2536 C CA . VAL A 1 328 ? -14.773 25.172 5.676 1 67.94 328 VAL A CA 1
ATOM 2537 C C . VAL A 1 328 ? -14.406 26.594 5.258 1 67.94 328 VAL A C 1
ATOM 2539 O O . VAL A 1 328 ? -14.117 26.844 4.086 1 67.94 328 VAL A O 1
ATOM 2542 N N . ILE A 1 329 ? -14.516 27.391 6.332 1 69.62 329 ILE A N 1
ATOM 2543 C CA . ILE A 1 329 ? -14.156 28.766 6.012 1 69.62 329 ILE A CA 1
ATOM 2544 C C . ILE A 1 329 ? -13.047 29.234 6.945 1 69.62 329 ILE A C 1
ATOM 2546 O O . ILE A 1 329 ? -12.969 28.797 8.102 1 69.62 329 ILE A O 1
ATOM 2550 N N . ASP A 1 330 ? -12 29.703 6.652 1 68.38 330 ASP A N 1
ATOM 2551 C CA . ASP A 1 330 ? -11.023 30.422 7.469 1 68.38 330 ASP A CA 1
ATOM 2552 C C . ASP A 1 330 ? -11.617 31.703 8.047 1 68.38 330 ASP A C 1
ATOM 2554 O O . ASP A 1 330 ? -11.766 32.688 7.336 1 68.38 330 ASP A O 1
ATOM 2558 N N . THR A 1 331 ? -11.945 31.531 9.383 1 79 331 THR A N 1
ATOM 2559 C CA . THR A 1 331 ? -12.648 32.656 10.016 1 79 331 THR A CA 1
ATOM 2560 C C . THR A 1 331 ? -11.789 33.906 9.984 1 79 331 THR A C 1
ATOM 2562 O O . THR A 1 331 ? -12.32 35 9.852 1 79 331 THR A O 1
ATOM 2565 N N . ASN A 1 332 ? -10.484 33.875 10.18 1 75.31 332 ASN A N 1
ATOM 2566 C CA . ASN A 1 332 ? -9.609 35.031 10.164 1 75.31 332 ASN A CA 1
ATOM 2567 C C . ASN A 1 332 ? -9.609 35.688 8.789 1 75.31 332 ASN A C 1
ATOM 2569 O O . ASN A 1 332 ? -9.633 36.938 8.703 1 75.31 332 ASN A O 1
ATOM 2573 N N . ARG A 1 333 ? -9.656 34.844 7.879 1 76.19 333 ARG A N 1
ATOM 2574 C CA . ARG A 1 333 ? -9.68 35.375 6.52 1 76.19 333 ARG A CA 1
ATOM 2575 C C . ARG A 1 333 ? -11.023 36.031 6.223 1 76.19 333 ARG A C 1
ATOM 2577 O O . ARG A 1 333 ? -11.07 37.062 5.57 1 76.19 333 ARG A O 1
ATOM 2584 N N . VAL A 1 334 ? -11.961 35.281 6.715 1 84.12 334 VAL A N 1
ATOM 2585 C CA . VAL A 1 334 ? -13.281 35.844 6.48 1 84.12 334 VAL A CA 1
ATOM 2586 C C . VAL A 1 334 ? -13.422 37.156 7.25 1 84.12 334 VAL A C 1
ATOM 2588 O O . VAL A 1 334 ? -14.016 38.125 6.75 1 84.12 334 VAL A O 1
ATOM 2591 N N . ALA A 1 335 ? -12.82 37.188 8.43 1 85.5 335 ALA A N 1
ATOM 2592 C CA . ALA A 1 335 ? -12.883 38.406 9.258 1 85.5 335 ALA A CA 1
ATOM 2593 C C . ALA A 1 335 ? -12.203 39.562 8.555 1 85.5 335 ALA A C 1
ATOM 2595 O O . ALA A 1 335 ? -12.609 40.719 8.727 1 85.5 335 ALA A O 1
ATOM 2596 N N . ARG A 1 336 ? -11.281 39.312 7.801 1 82.88 336 ARG A N 1
ATOM 2597 C CA . ARG A 1 336 ? -10.531 40.344 7.098 1 82.88 336 ARG A CA 1
ATOM 2598 C C . ARG A 1 336 ? -11.383 41 6.008 1 82.88 336 ARG A C 1
ATOM 2600 O O . ARG A 1 336 ? -11.008 42.031 5.445 1 82.88 336 ARG A O 1
ATOM 2607 N N . HIS A 1 337 ? -12.438 40.344 5.773 1 86.62 337 HIS A N 1
ATOM 2608 C CA . HIS A 1 337 ? -13.344 40.875 4.773 1 86.62 337 HIS A CA 1
ATOM 2609 C C . HIS A 1 337 ? -14.273 41.906 5.383 1 86.62 337 HIS A C 1
ATOM 2611 O O . HIS A 1 337 ? -15.156 42.438 4.703 1 86.62 337 HIS A O 1
ATOM 2617 N N . PHE A 1 338 ? -13.977 42.125 6.676 1 92.25 338 PHE A N 1
ATOM 2618 C CA . PHE A 1 338 ? -14.906 43.062 7.297 1 92.25 338 PHE A CA 1
ATOM 2619 C C . PHE A 1 338 ? -14.164 44.281 7.84 1 92.25 338 PHE A C 1
ATOM 2621 O O . PHE A 1 338 ? -13.094 44.125 8.43 1 92.25 338 PHE A O 1
ATOM 2628 N N . THR A 1 339 ? -14.75 45.406 7.703 1 92.31 339 THR A N 1
ATOM 2629 C CA . THR A 1 339 ? -14.422 46.656 8.414 1 92.31 339 THR A CA 1
ATOM 2630 C C . THR A 1 339 ? -15.43 46.906 9.531 1 92.31 339 THR A C 1
ATOM 2632 O O . THR A 1 339 ? -16.641 46.844 9.305 1 92.31 339 THR A O 1
ATOM 2635 N N . VAL A 1 340 ? -14.875 47.219 10.742 1 94.38 340 VAL A N 1
ATOM 2636 C CA . VAL A 1 340 ? -15.766 47.375 11.891 1 94.38 340 VAL A CA 1
ATOM 2637 C C . VAL A 1 340 ? -15.906 48.875 12.234 1 94.38 340 VAL A C 1
ATOM 2639 O O . VAL A 1 340 ? -14.906 49.594 12.312 1 94.38 340 VAL A O 1
ATOM 2642 N N . LEU A 1 341 ? -17.125 49.281 12.383 1 95.5 341 LEU A N 1
ATOM 2643 C CA . LEU A 1 341 ? -17.438 50.625 12.875 1 95.5 341 LEU A CA 1
ATOM 2644 C C . LEU A 1 341 ? -18.125 50.562 14.234 1 95.5 341 LEU A C 1
ATOM 2646 O O . LEU A 1 341 ? -19.109 49.844 14.391 1 95.5 341 LEU A O 1
ATOM 2650 N N . VAL A 1 342 ? -17.594 51.312 15.219 1 95.5 342 VAL A N 1
ATOM 2651 C CA . VAL A 1 342 ? -18.203 51.344 16.547 1 95.5 342 VAL A CA 1
ATOM 2652 C C . VAL A 1 342 ? -18.344 52.781 17.031 1 95.5 342 VAL A C 1
ATOM 2654 O O . VAL A 1 342 ? -17.344 53.469 17.25 1 95.5 342 VAL A O 1
ATOM 2657 N N . PHE A 1 343 ? -19.547 53.188 17.172 1 94 343 PHE A N 1
ATOM 2658 C CA . PHE A 1 343 ? -19.891 54.531 17.641 1 94 343 PHE A CA 1
ATOM 2659 C C . PHE A 1 343 ? -20.734 54.438 18.922 1 94 343 PHE A C 1
ATOM 2661 O O . PHE A 1 343 ? -21.875 54 18.891 1 94 343 PHE A O 1
ATOM 2668 N N . LEU A 1 344 ? -20.078 54.938 20.047 1 91.75 344 LEU A N 1
ATOM 2669 C CA . LEU A 1 344 ? -20.75 54.719 21.328 1 91.75 344 LEU A CA 1
ATOM 2670 C C . LEU A 1 344 ? -21.031 56.062 22 1 91.75 344 LEU A C 1
ATOM 2672 O O . LEU A 1 344 ? -20.359 57.062 21.734 1 91.75 344 LEU A O 1
ATOM 2676 N N . ILE A 1 345 ? -22.031 56.031 22.812 1 88.12 345 ILE A N 1
ATOM 2677 C CA . ILE A 1 345 ? -22.328 57.094 23.766 1 88.12 345 ILE A CA 1
ATOM 2678 C C . ILE A 1 345 ? -22.156 56.594 25.188 1 88.12 345 ILE A C 1
ATOM 2680 O O . ILE A 1 345 ? -22.828 55.625 25.609 1 88.12 345 ILE A O 1
ATOM 2684 N N . GLN A 1 346 ? -21.141 57.125 25.828 1 85.88 346 GLN A N 1
ATOM 2685 C CA . GLN A 1 346 ? -20.797 56.656 27.172 1 85.88 346 GLN A CA 1
ATOM 2686 C C . GLN A 1 346 ? -20.875 57.812 28.188 1 85.88 346 GLN A C 1
ATOM 2688 O O . GLN A 1 346 ? -20.516 58.938 27.891 1 85.88 346 GLN A O 1
ATOM 2693 N N . SER A 1 347 ? -21.25 57.375 29.391 1 82.94 347 SER A N 1
ATOM 2694 C CA . SER A 1 347 ? -21.266 58.312 30.484 1 82.94 347 SER A CA 1
ATOM 2695 C C . SER A 1 347 ? -19.906 58.438 31.141 1 82.94 347 SER A C 1
ATOM 2697 O O . SER A 1 347 ? -19.234 57.438 31.406 1 82.94 347 SER A O 1
ATOM 2699 N N . GLN A 1 348 ? -19.422 59.625 31.297 1 77.94 348 GLN A N 1
ATOM 2700 C CA . GLN A 1 348 ? -18.172 59.969 31.984 1 77.94 348 GLN A CA 1
ATOM 2701 C C . GLN A 1 348 ? -17 59.156 31.422 1 77.94 348 GLN A C 1
ATOM 2703 O O . GLN A 1 348 ? -16.344 58.406 32.156 1 77.94 348 GLN A O 1
ATOM 2708 N N . PRO A 1 349 ? -16.781 59.344 30.141 1 83.56 349 PRO A N 1
ATOM 2709 C CA . PRO A 1 349 ? -15.656 58.594 29.562 1 83.56 349 PRO A CA 1
ATOM 2710 C C . PRO A 1 349 ? -14.305 59.094 30.078 1 83.56 349 PRO A C 1
ATOM 2712 O O . PRO A 1 349 ? -14.117 60.312 30.281 1 83.56 349 PRO A O 1
ATOM 2715 N N . LYS A 1 350 ? -13.461 58.219 30.391 1 79.81 350 LYS A N 1
ATOM 2716 C CA . LYS A 1 350 ? -12.094 58.531 30.781 1 79.81 350 LYS A CA 1
ATOM 2717 C C . LYS A 1 350 ? -11.109 58.125 29.688 1 79.81 350 LYS A C 1
ATOM 2719 O O . LYS A 1 350 ? -11.141 57 29.188 1 79.81 350 LYS A O 1
ATOM 2724 N N . PHE A 1 351 ? -10.32 59.125 29.297 1 81.12 351 PHE A N 1
ATOM 2725 C CA . PHE A 1 351 ? -9.32 58.906 28.266 1 81.12 351 PHE A CA 1
ATOM 2726 C C . PHE A 1 351 ? -7.918 58.906 28.875 1 81.12 351 PHE A C 1
ATOM 2728 O O . PHE A 1 351 ? -7.73 59.25 30.031 1 81.12 351 PHE A O 1
ATOM 2735 N N . ASP A 1 352 ? -6.941 58.469 28.109 1 74.5 352 ASP A N 1
ATOM 2736 C CA . ASP A 1 352 ? -5.57 58.312 28.594 1 74.5 352 ASP A CA 1
ATOM 2737 C C . ASP A 1 352 ? -4.895 59.656 28.781 1 74.5 352 ASP A C 1
ATOM 2739 O O . ASP A 1 352 ? -3.996 59.812 29.609 1 74.5 352 ASP A O 1
ATOM 2743 N N . SER A 1 353 ? -5.223 60.594 28.016 1 77.5 353 SER A N 1
ATOM 2744 C CA . SER A 1 353 ? -4.598 61.906 28.062 1 77.5 353 SER A CA 1
ATOM 2745 C C . SER A 1 353 ? -5.535 62.969 27.531 1 77.5 353 SER A C 1
ATOM 2747 O O . SER A 1 353 ? -6.695 62.719 27.219 1 77.5 353 SER A O 1
ATOM 2749 N N . GLN A 1 354 ? -4.949 64.25 27.516 1 79.38 354 GLN A N 1
ATOM 2750 C CA . GLN A 1 354 ? -5.691 65.375 26.953 1 79.38 354 GLN A CA 1
ATOM 2751 C C . GLN A 1 354 ? -5.953 65.188 25.469 1 79.38 354 GLN A C 1
ATOM 2753 O O . GLN A 1 354 ? -6.977 65.625 24.953 1 79.38 354 GLN A O 1
ATOM 2758 N N . SER A 1 355 ? -5.16 64.375 24.859 1 79 355 SER A N 1
ATOM 2759 C CA . SER A 1 355 ? -5.348 64.125 23.422 1 79 355 SER A CA 1
ATOM 2760 C C . SER A 1 355 ? -6.492 63.156 23.172 1 79 355 SER A C 1
ATOM 2762 O O . SER A 1 355 ? -7.023 63.062 22.062 1 79 355 SER A O 1
ATOM 2764 N N . LYS A 1 356 ? -6.945 62.375 24.125 1 81.75 356 LYS A N 1
ATOM 2765 C CA . LYS A 1 356 ? -8.078 61.469 24.062 1 81.75 356 LYS A CA 1
ATOM 2766 C C . LYS A 1 356 ? -7.922 60.469 22.922 1 81.75 356 LYS A C 1
ATOM 2768 O O . LYS A 1 356 ? -8.898 60.125 22.25 1 81.75 356 LYS A O 1
ATOM 2773 N N . ALA A 1 357 ? -6.785 59.969 22.766 1 82 357 ALA A N 1
ATOM 2774 C CA . ALA A 1 357 ? -6.488 59.062 21.672 1 82 357 ALA A CA 1
ATOM 2775 C C . ALA A 1 357 ? -6.965 57.656 21.984 1 82 357 ALA A C 1
ATOM 2777 O O . ALA A 1 357 ? -7.203 56.844 21.062 1 82 357 ALA A O 1
ATOM 2778 N N . ARG A 1 358 ? -7.133 57.406 23.281 1 84.88 358 ARG A N 1
ATOM 2779 C CA . ARG A 1 358 ? -7.492 56.062 23.703 1 84.88 358 ARG A CA 1
ATOM 2780 C C . ARG A 1 358 ? -8.477 56.094 24.859 1 84.88 358 ARG A C 1
ATOM 2782 O O . ARG A 1 358 ? -8.281 56.812 25.828 1 84.88 358 ARG A O 1
ATOM 2789 N N . LEU A 1 359 ? -9.516 55.156 24.656 1 86.12 359 LEU A N 1
ATOM 2790 C CA . LEU A 1 359 ? -10.461 55.031 25.75 1 86.12 359 LEU A CA 1
ATOM 2791 C C . LEU A 1 359 ? -9.984 54 26.766 1 86.12 359 LEU A C 1
ATOM 2793 O O . LEU A 1 359 ? -9.609 52.906 26.406 1 86.12 359 LEU A O 1
ATOM 2797 N N . VAL A 1 360 ? -10.039 54.406 28.078 1 77.69 360 VAL A N 1
ATOM 2798 C CA . VAL A 1 360 ? -9.5 53.469 29.094 1 77.69 360 VAL A CA 1
ATOM 2799 C C . VAL A 1 360 ? -10.625 53 30 1 77.69 360 VAL A C 1
ATOM 2801 O O . VAL A 1 360 ? -10.516 51.938 30.625 1 77.69 360 VAL A O 1
ATOM 2804 N N . SER A 1 361 ? -11.742 53.625 30 1 81.06 361 SER A N 1
ATOM 2805 C CA . SER A 1 361 ? -12.844 53.25 30.891 1 81.06 361 SER A CA 1
ATOM 2806 C C . SER A 1 361 ? -13.609 52.062 30.344 1 81.06 361 SER A C 1
ATOM 2808 O O . SER A 1 361 ? -13.57 51.781 29.141 1 81.06 361 SER A O 1
ATOM 2810 N N . THR A 1 362 ? -14.203 51.375 31.25 1 80.06 362 THR A N 1
ATOM 2811 C CA . THR A 1 362 ? -15.062 50.25 30.859 1 80.06 362 THR A CA 1
ATOM 2812 C C . THR A 1 362 ? -16.297 50.75 30.125 1 80.06 362 THR A C 1
ATOM 2814 O O . THR A 1 362 ? -16.797 51.844 30.391 1 80.06 362 THR A O 1
ATOM 2817 N N . VAL A 1 363 ? -16.703 49.812 29.047 1 83.69 363 VAL A N 1
ATOM 2818 C CA . VAL A 1 363 ? -17.781 50.344 28.203 1 83.69 363 VAL A CA 1
ATOM 2819 C C . VAL A 1 363 ? -18.969 49.375 28.234 1 83.69 363 VAL A C 1
ATOM 2821 O O . VAL A 1 363 ? -18.797 48.188 28.5 1 83.69 363 VAL A O 1
ATOM 2824 N N . THR A 1 364 ? -20.125 49.844 27.984 1 85.5 364 THR A N 1
ATOM 2825 C CA . THR A 1 364 ? -21.359 49.094 27.734 1 85.5 364 THR A CA 1
ATOM 2826 C C . THR A 1 364 ? -21.672 49.062 26.25 1 85.5 364 THR A C 1
ATOM 2828 O O . THR A 1 364 ? -21.984 50.125 25.656 1 85.5 364 THR A O 1
ATOM 2831 N N . MET A 1 365 ? -21.656 47.844 25.703 1 88.44 365 MET A N 1
ATOM 2832 C CA . MET A 1 365 ? -21.859 47.719 24.266 1 88.44 365 MET A CA 1
ATOM 2833 C C . MET A 1 365 ? -23.328 47.531 23.938 1 88.44 365 MET A C 1
ATOM 2835 O O . MET A 1 365 ? -24.094 47.031 24.766 1 88.44 365 MET A O 1
ATOM 2839 N N . PRO A 1 366 ? -23.719 47.875 22.594 1 89.31 366 PRO A N 1
ATOM 2840 C CA . PRO A 1 366 ? -25.094 47.562 22.172 1 89.31 366 PRO A CA 1
ATOM 2841 C C . PRO A 1 366 ? -25.344 46.062 22.078 1 89.31 366 PRO A C 1
ATOM 2843 O O . PRO A 1 366 ? -24.453 45.281 21.688 1 89.31 366 PRO A O 1
ATOM 2846 N N . ARG A 1 367 ? -26.453 45.625 22.406 1 85.31 367 ARG A N 1
ATOM 2847 C CA . ARG A 1 367 ? -26.828 44.219 22.375 1 85.31 367 ARG A CA 1
ATOM 2848 C C . ARG A 1 367 ? -27.141 43.75 20.953 1 85.31 367 ARG A C 1
ATOM 2850 O O . ARG A 1 367 ? -28.297 43.812 20.531 1 85.31 367 ARG A O 1
ATOM 2857 N N . VAL A 1 368 ? -26.266 43.281 20.25 1 88 368 VAL A N 1
ATOM 2858 C CA . VAL A 1 368 ? -26.422 42.812 18.875 1 88 368 VAL A CA 1
ATOM 2859 C C . VAL A 1 368 ? -27.156 41.469 18.859 1 88 368 VAL A C 1
ATOM 2861 O O . VAL A 1 368 ? -26.766 40.531 19.562 1 88 368 VAL A O 1
ATOM 2864 N N . PRO A 1 369 ? -28.219 41.312 18.047 1 87.06 369 PRO A N 1
ATOM 2865 C CA . PRO A 1 369 ? -28.938 40.031 17.953 1 87.06 369 PRO A CA 1
ATOM 2866 C C . PRO A 1 369 ? -28.109 38.938 17.281 1 87.06 369 PRO A C 1
ATOM 2868 O O . PRO A 1 369 ? -27.781 39.062 16.094 1 87.06 369 PRO A O 1
ATOM 2871 N N . ARG A 1 370 ? -27.906 37.938 17.906 1 85.06 370 ARG A N 1
ATOM 2872 C CA . ARG A 1 370 ? -27.016 36.875 17.438 1 85.06 370 ARG A CA 1
ATOM 2873 C C . ARG A 1 370 ? -27.578 36.188 16.203 1 85.06 370 ARG A C 1
ATOM 2875 O O . ARG A 1 370 ? -26.844 35.906 15.258 1 85.06 370 ARG A O 1
ATOM 2882 N N . THR A 1 371 ? -28.797 35.812 16.203 1 84.44 371 THR A N 1
ATOM 2883 C CA . THR A 1 371 ? -29.422 35.094 15.102 1 84.44 371 THR A CA 1
ATOM 2884 C C . THR A 1 371 ? -29.391 35.906 13.82 1 84.44 371 THR A C 1
ATOM 2886 O O . THR A 1 371 ? -29.125 35.375 12.734 1 84.44 371 THR A O 1
ATOM 2889 N N . ALA A 1 372 ? -29.625 37.156 13.969 1 87.19 372 ALA A N 1
ATOM 2890 C CA . ALA A 1 372 ? -29.594 38.031 12.797 1 87.19 372 ALA A CA 1
ATOM 2891 C C . ALA A 1 372 ? -28.172 38.156 12.242 1 87.19 372 ALA A C 1
ATOM 2893 O O . ALA A 1 372 ? -27.984 38.156 11.023 1 87.19 372 ALA A O 1
ATOM 2894 N N . LEU A 1 373 ? -27.297 38.219 13.117 1 91 373 LEU A N 1
ATOM 2895 C CA . LEU A 1 373 ? -25.906 38.312 12.672 1 91 373 LEU A CA 1
ATOM 2896 C C . LEU A 1 373 ? -25.469 37.031 12 1 91 373 LEU A C 1
ATOM 2898 O O . LEU A 1 373 ? -24.812 37.062 10.961 1 91 373 LEU A O 1
ATOM 2902 N N . ASP A 1 374 ? -25.844 35.969 12.492 1 87.25 374 ASP A N 1
ATOM 2903 C CA . ASP A 1 374 ? -25.484 34.688 11.922 1 87.25 374 ASP A CA 1
ATOM 2904 C C . ASP A 1 374 ? -26.031 34.531 10.508 1 87.25 374 ASP A C 1
ATOM 2906 O O . ASP A 1 374 ? -25.328 34.094 9.602 1 87.25 374 ASP A O 1
ATOM 2910 N N . GLN A 1 375 ? -27.219 34.844 10.312 1 86.81 375 GLN A N 1
ATOM 2911 C CA . GLN A 1 375 ? -27.859 34.781 9 1 86.81 375 GLN A CA 1
ATOM 2912 C C . GLN A 1 375 ? -27.172 35.719 8.008 1 86.81 375 GLN A C 1
ATOM 2914 O O . GLN A 1 375 ? -26.984 35.344 6.84 1 86.81 375 GLN A O 1
ATOM 2919 N N . TYR A 1 376 ? -26.875 36.781 8.508 1 92.06 376 TYR A N 1
ATOM 2920 C CA . TYR A 1 376 ? -26.188 37.75 7.656 1 92.06 376 TYR A CA 1
ATOM 2921 C C . TYR A 1 376 ? -24.828 37.219 7.203 1 92.06 376 TYR A C 1
ATOM 2923 O O . TYR A 1 376 ? -24.5 37.281 6.02 1 92.06 376 TYR A O 1
ATOM 2931 N N . LEU A 1 377 ? -24.094 36.781 8.094 1 90.94 377 LEU A N 1
ATOM 2932 C CA . LEU A 1 377 ? -22.766 36.281 7.773 1 90.94 377 LEU A CA 1
ATOM 2933 C C . LEU A 1 377 ? -22.844 35.094 6.809 1 90.94 377 LEU A C 1
ATOM 2935 O O . LEU A 1 377 ? -21.984 34.969 5.93 1 90.94 377 LEU A O 1
ATOM 2939 N N . ALA A 1 378 ? -23.797 34.281 6.82 1 84.88 378 ALA A N 1
ATOM 2940 C CA . ALA A 1 378 ? -23.969 33.125 5.965 1 84.88 378 ALA A CA 1
ATOM 2941 C C . ALA A 1 378 ? -24.312 33.531 4.531 1 84.88 378 ALA A C 1
ATOM 2943 O O . ALA A 1 378 ? -24.078 32.781 3.592 1 84.88 378 ALA A O 1
ATOM 2944 N N . ALA A 1 379 ? -24.766 34.656 4.301 1 84.62 379 ALA A N 1
ATOM 2945 C CA . ALA A 1 379 ? -25.219 35.125 2.994 1 84.62 379 ALA A CA 1
ATOM 2946 C C . ALA A 1 379 ? -24.109 35.875 2.271 1 84.62 379 ALA A C 1
ATOM 2948 O O . ALA A 1 379 ? -24.297 36.344 1.147 1 84.62 379 ALA A O 1
ATOM 2949 N N . MET A 1 380 ? -23.047 35.969 2.727 1 84.94 380 MET A N 1
ATOM 2950 C CA . MET A 1 380 ? -21.984 36.781 2.133 1 84.94 380 MET A CA 1
ATOM 2951 C C . MET A 1 380 ? -21.469 36.125 0.848 1 84.94 380 MET A C 1
ATOM 2953 O O . MET A 1 380 ? -21.234 34.906 0.809 1 84.94 380 MET A O 1
ATOM 2957 N N . PRO A 1 381 ? -21.406 36.938 -0.243 1 79.31 381 PRO A N 1
ATOM 2958 C CA . PRO A 1 381 ? -21.031 36.406 -1.546 1 79.31 381 PRO A CA 1
ATOM 2959 C C . PRO A 1 381 ? -19.594 35.875 -1.573 1 79.31 381 PRO A C 1
ATOM 2961 O O . PRO A 1 381 ? -19.266 35 -2.402 1 79.31 381 PRO A O 1
ATOM 2964 N N . PHE A 1 382 ? -18.844 36.656 -0.872 1 74.12 382 PHE A N 1
ATOM 2965 C CA . PHE A 1 382 ? -17.438 36.25 -0.932 1 74.12 382 PHE A CA 1
ATOM 2966 C C . PHE A 1 382 ? -17.219 34.969 -0.122 1 74.12 382 PHE A C 1
ATOM 2968 O O . PHE A 1 382 ? -16.094 34.438 -0.088 1 74.12 382 PHE A O 1
ATOM 2975 N N . LEU A 1 383 ? -18.25 34.875 0.524 1 74.12 383 LEU A N 1
ATOM 2976 C CA . LEU A 1 383 ? -18.125 33.656 1.303 1 74.12 383 LEU A CA 1
ATOM 2977 C C . LEU A 1 383 ? -17.781 32.469 0.404 1 74.12 383 LEU A C 1
ATOM 2979 O O . LEU A 1 383 ? -16.953 31.641 0.771 1 74.12 383 LEU A O 1
ATOM 2983 N N . GLU A 1 384 ? -18.516 32.719 -0.803 1 65.06 384 GLU A N 1
ATOM 2984 C CA . GLU A 1 384 ? -18.281 31.609 -1.735 1 65.06 384 GLU A CA 1
ATOM 2985 C C . GLU A 1 384 ? -16.844 31.625 -2.256 1 65.06 384 GLU A C 1
ATOM 2987 O O . GLU A 1 384 ? -16.25 30.578 -2.465 1 65.06 384 GLU A O 1
ATOM 2992 N N . ALA A 1 385 ? -16.547 33.094 -2.568 1 60.28 385 ALA A N 1
ATOM 2993 C CA . ALA A 1 385 ? -15.18 33.219 -3.068 1 60.28 385 ALA A CA 1
ATOM 2994 C C . ALA A 1 385 ? -14.164 32.719 -2.055 1 60.28 385 ALA A C 1
ATOM 2996 O O . ALA A 1 385 ? -13.055 32.312 -2.42 1 60.28 385 ALA A O 1
ATOM 2997 N N . HIS A 1 386 ? -14.633 33.406 -1.164 1 55.91 386 HIS A N 1
ATOM 2998 C CA . HIS A 1 386 ? -13.766 32.938 -0.089 1 55.91 386 HIS A CA 1
ATOM 2999 C C . HIS A 1 386 ? -14.219 31.578 0.421 1 55.91 386 HIS A C 1
ATOM 3001 O O . HIS A 1 386 ? -13.688 31.078 1.416 1 55.91 386 HIS A O 1
ATOM 3007 N N . MET A 1 387 ? -15.516 32.156 -0.65 1 49.56 387 MET A N 1
ATOM 3008 C CA . MET A 1 387 ? -16.016 30.766 -0.576 1 49.56 387 MET A CA 1
ATOM 3009 C C . MET A 1 387 ? -15.273 29.875 -1.562 1 49.56 387 MET A C 1
ATOM 3011 O O . MET A 1 387 ? -15.133 30.219 -2.736 1 49.56 387 MET A O 1
ATOM 3015 N N . ASN A 1 388 ? -14.453 30.297 -2.123 1 45.69 388 ASN A N 1
ATOM 3016 C CA . ASN A 1 388 ? -13.938 29.344 -3.096 1 45.69 388 ASN A CA 1
ATOM 3017 C C . ASN A 1 388 ? -14.836 28.109 -3.207 1 45.69 388 ASN A C 1
ATOM 3019 O O . ASN A 1 388 ? -15.367 27.641 -2.203 1 45.69 388 ASN A O 1
ATOM 3023 N N . SER A 1 389 ? -15.781 28.766 -4.883 1 44.59 389 SER A N 1
ATOM 3024 C CA . SER A 1 389 ? -16.234 27.391 -4.934 1 44.59 389 SER A CA 1
ATOM 3025 C C . SER A 1 389 ? -15.188 26.438 -4.383 1 44.59 389 SER A C 1
ATOM 3027 O O . SER A 1 389 ? -13.992 26.734 -4.398 1 44.59 389 SER A O 1
ATOM 3029 N N . MET A 1 390 ? -15.727 26.203 -3.955 1 47.06 390 MET A N 1
ATOM 3030 C CA . MET A 1 390 ? -14.742 25.25 -3.477 1 47.06 390 MET A CA 1
ATOM 3031 C C . MET A 1 390 ? -13.766 24.875 -4.586 1 47.06 390 MET A C 1
ATOM 3033 O O . MET A 1 390 ? -12.578 24.656 -4.332 1 47.06 390 MET A O 1
ATOM 3037 N N . ASP A 1 391 ? -14.359 25.484 -6.156 1 55.56 391 ASP A N 1
ATOM 3038 C CA . ASP A 1 391 ? -13.602 24.938 -7.281 1 55.56 391 ASP A CA 1
ATOM 3039 C C . ASP A 1 391 ? -12.562 25.953 -7.77 1 55.56 391 ASP A C 1
ATOM 3041 O O . ASP A 1 391 ? -11.43 25.562 -8.086 1 55.56 391 ASP A O 1
ATOM 3045 N N . ASP A 1 392 ? -12.969 27.5 -8.328 1 56.75 392 ASP A N 1
ATOM 3046 C CA . ASP A 1 392 ? -11.984 28.438 -8.828 1 56.75 392 ASP A CA 1
ATOM 3047 C C . ASP A 1 392 ? -10.875 28.672 -7.801 1 56.75 392 ASP A C 1
ATOM 3049 O O . ASP A 1 392 ? -9.695 28.766 -8.156 1 56.75 392 ASP A O 1
ATOM 3053 N N . GLN A 1 393 ? -11.375 28.938 -6.656 1 52.66 393 GLN A N 1
ATOM 3054 C CA . GLN A 1 393 ? -10.391 29.031 -5.582 1 52.66 393 GLN A CA 1
ATOM 3055 C C . GLN A 1 393 ? -9.516 27.781 -5.52 1 52.66 393 GLN A C 1
ATOM 3057 O O . GLN A 1 393 ? -8.305 27.875 -5.336 1 52.66 393 GLN A O 1
ATOM 3062 N N . LEU A 1 394 ? -10.273 26.859 -5.688 1 63.12 394 LEU A N 1
ATOM 3063 C CA . LEU A 1 394 ? -9.555 25.578 -5.68 1 63.12 394 LEU A CA 1
ATOM 3064 C C . LEU A 1 394 ? -8.602 25.484 -6.863 1 63.12 394 LEU A C 1
ATOM 3066 O O . LEU A 1 394 ? -7.48 25 -6.727 1 63.12 394 LEU A O 1
ATOM 3070 N N . ALA A 1 395 ? -9.102 26.156 -8 1 72.88 395 ALA A N 1
ATOM 3071 C CA . ALA A 1 395 ? -8.234 26.125 -9.18 1 72.88 395 ALA A CA 1
ATOM 3072 C C . ALA A 1 395 ? -7.004 27.016 -8.977 1 72.88 395 ALA A C 1
ATOM 3074 O O . ALA A 1 395 ? -5.891 26.625 -9.336 1 72.88 395 ALA A O 1
ATOM 3075 N N . ALA A 1 396 ? -7.215 28.25 -8.547 1 69.38 396 ALA A N 1
ATOM 3076 C CA . ALA A 1 396 ? -6.094 29.141 -8.281 1 69.38 396 ALA A CA 1
ATOM 3077 C C . ALA A 1 396 ? -5.137 28.531 -7.254 1 69.38 396 ALA A C 1
ATOM 3079 O O . ALA A 1 396 ? -3.916 28.609 -7.418 1 69.38 396 ALA A O 1
ATOM 3080 N N . GLU A 1 397 ? -5.715 28.031 -6.246 1 68.69 397 GLU A N 1
ATOM 3081 C CA . GLU A 1 397 ? -4.914 27.344 -5.227 1 68.69 397 GLU A CA 1
ATOM 3082 C C . GLU A 1 397 ? -4.145 26.172 -5.82 1 68.69 397 GLU A C 1
ATOM 3084 O O . GLU A 1 397 ? -2.971 25.969 -5.504 1 68.69 397 GLU A O 1
ATOM 3089 N N . LEU A 1 398 ? -4.832 25.547 -6.645 1 77.81 398 LEU A N 1
ATOM 3090 C CA . LEU A 1 398 ? -4.195 24.406 -7.293 1 77.81 398 LEU A CA 1
ATOM 3091 C C . LEU A 1 398 ? -3.076 24.859 -8.219 1 77.81 398 LEU A C 1
ATOM 3093 O O . LEU A 1 398 ? -2.02 24.234 -8.281 1 77.81 398 LEU A O 1
ATOM 3097 N N . ASN A 1 399 ? -3.355 25.938 -8.938 1 79.06 399 ASN A N 1
ATOM 3098 C CA . ASN A 1 399 ? -2.312 26.469 -9.812 1 79.06 399 ASN A CA 1
ATOM 3099 C C . ASN A 1 399 ? -1.073 26.875 -9.023 1 79.06 399 ASN A C 1
ATOM 3101 O O . ASN A 1 399 ? 0.055 26.656 -9.469 1 79.06 399 ASN A O 1
ATOM 3105 N N . LYS A 1 400 ? -1.266 27.422 -7.867 1 71.06 400 LYS A N 1
ATOM 3106 C CA . LYS A 1 400 ? -0.153 27.781 -6.992 1 71.06 400 LYS A CA 1
ATOM 3107 C C . LYS A 1 400 ? 0.584 26.531 -6.504 1 71.06 400 LYS A C 1
ATOM 3109 O O . LYS A 1 400 ? 1.816 26.5 -6.484 1 71.06 400 LYS A O 1
ATOM 3114 N N . GLU A 1 401 ? -0.196 25.609 -6.141 1 73.62 401 GLU A N 1
ATOM 3115 C CA . GLU A 1 401 ? 0.395 24.375 -5.66 1 73.62 401 GLU A CA 1
ATOM 3116 C C . GLU A 1 401 ? 1.182 23.672 -6.766 1 73.62 401 GLU A C 1
ATOM 3118 O O . GLU A 1 401 ? 2.234 23.078 -6.508 1 73.62 401 GLU A O 1
ATOM 3123 N N . ILE A 1 402 ? 0.551 23.75 -7.93 1 73.94 402 ILE A N 1
ATOM 3124 C CA . ILE A 1 402 ? 1.21 23.141 -9.078 1 73.94 402 ILE A CA 1
ATOM 3125 C C . ILE A 1 402 ? 2.443 23.953 -9.461 1 73.94 402 ILE A C 1
ATOM 3127 O O . ILE A 1 402 ? 3.441 23.391 -9.93 1 73.94 402 ILE A O 1
ATOM 3131 N N . GLY A 1 403 ? 2.523 25.172 -9.016 1 62.06 403 GLY A N 1
ATOM 3132 C CA . GLY A 1 403 ? 3.627 26.062 -9.359 1 62.06 403 GLY A CA 1
ATOM 3133 C C . GLY A 1 403 ? 3.525 26.625 -10.758 1 62.06 403 GLY A C 1
ATOM 3134 O O . GLY A 1 403 ? 4.539 26.812 -11.438 1 62.06 403 GLY A O 1
ATOM 3135 N N . THR A 1 404 ? 2.17 26.766 -11.18 1 62.03 404 THR A N 1
ATOM 3136 C CA . THR A 1 404 ? 1.888 27.234 -12.531 1 62.03 404 THR A CA 1
ATOM 3137 C C . THR A 1 404 ? 2.162 28.734 -12.648 1 62.03 404 THR A C 1
ATOM 3139 O O . THR A 1 404 ? 2.029 29.469 -11.664 1 62.03 404 THR A O 1
ATOM 3142 N N . GLY A 1 405 ? 2.898 29.281 -13.625 1 53.28 405 GLY A N 1
ATOM 3143 C CA . GLY A 1 405 ? 3.283 30.672 -13.852 1 53.28 405 GLY A CA 1
ATOM 3144 C C . GLY A 1 405 ? 4.758 30.922 -13.625 1 53.28 405 GLY A C 1
ATOM 3145 O O . GLY A 1 405 ? 5.285 31.969 -14.023 1 53.28 405 GLY A O 1
ATOM 3146 N N . LYS A 1 406 ? 5.363 30.156 -12.758 1 49.91 406 LYS A N 1
ATOM 3147 C CA . LYS A 1 406 ? 6.805 30.328 -12.594 1 49.91 406 LYS A CA 1
ATOM 3148 C C . LYS A 1 406 ? 7.562 29.703 -13.766 1 49.91 406 LYS A C 1
ATOM 3150 O O . LYS A 1 406 ? 7.289 28.562 -14.156 1 49.91 406 LYS A O 1
ATOM 3155 N N . ARG A 1 407 ? 7.938 30.484 -14.641 1 49.06 407 ARG A N 1
ATOM 3156 C CA . ARG A 1 407 ? 8.82 30 -15.703 1 49.06 407 ARG A CA 1
ATOM 3157 C C . ARG A 1 407 ? 9.883 29.062 -15.148 1 49.06 407 ARG A C 1
ATOM 3159 O O . ARG A 1 407 ? 10.867 29.5 -14.555 1 49.06 407 ARG A O 1
ATOM 3166 N N . LEU A 1 408 ? 9.43 27.859 -14.883 1 53.78 408 LEU A N 1
ATOM 3167 C CA . LEU A 1 408 ? 10.43 26.938 -14.344 1 53.78 408 LEU A CA 1
ATOM 3168 C C . LEU A 1 408 ? 11.555 26.719 -15.344 1 53.78 408 LEU A C 1
ATOM 3170 O O . LEU A 1 408 ? 11.312 26.406 -16.516 1 53.78 408 LEU A O 1
ATOM 3174 N N . SER A 1 409 ? 12.641 27.375 -15.164 1 55.38 409 SER A N 1
ATOM 3175 C CA . SER A 1 409 ? 13.852 27.047 -15.914 1 55.38 409 SER A CA 1
ATOM 3176 C C . SER A 1 409 ? 14.055 25.547 -16.016 1 55.38 409 SER A C 1
ATOM 3178 O O . SER A 1 409 ? 13.5 24.781 -15.211 1 55.38 409 SER A O 1
ATOM 3180 N N . SER A 1 410 ? 14.547 25.094 -17.125 1 55.28 410 SER A N 1
ATOM 3181 C CA . SER A 1 410 ? 14.906 23.688 -17.297 1 55.28 410 SER A CA 1
ATOM 3182 C C . SER A 1 410 ? 15.508 23.109 -16.031 1 55.28 410 SER A C 1
ATOM 3184 O O . SER A 1 410 ? 15.305 21.938 -15.711 1 55.28 410 SER A O 1
ATOM 3186 N N . ARG A 1 411 ? 16.062 24.016 -15.273 1 55.34 411 ARG A N 1
ATOM 3187 C CA . ARG A 1 411 ? 16.734 23.625 -14.039 1 55.34 411 ARG A CA 1
ATOM 3188 C C . ARG A 1 411 ? 15.711 23.281 -12.953 1 55.34 411 ARG A C 1
ATOM 3190 O O . ARG A 1 411 ? 15.875 22.281 -12.25 1 55.34 411 ARG A O 1
ATOM 3197 N N . SER A 1 412 ? 14.742 24.094 -12.93 1 58.72 412 SER A N 1
ATOM 3198 C CA . SER A 1 412 ? 13.766 23.922 -11.859 1 58.72 412 SER A CA 1
ATOM 3199 C C . SER A 1 412 ? 12.867 22.719 -12.117 1 58.72 412 SER A C 1
ATOM 3201 O O . SER A 1 412 ? 12.406 22.062 -11.18 1 58.72 412 SER A O 1
ATOM 3203 N N . LEU A 1 413 ? 12.75 22.469 -13.383 1 60.81 413 LEU A N 1
ATOM 3204 C CA . LEU A 1 413 ? 11.836 21.391 -13.742 1 60.81 413 LEU A CA 1
ATOM 3205 C C . LEU A 1 413 ? 12.422 20.031 -13.352 1 60.81 413 LEU A C 1
ATOM 3207 O O . LEU A 1 413 ? 11.695 19.141 -12.891 1 60.81 413 LEU A O 1
ATOM 3211 N N . ILE A 1 414 ? 13.711 19.922 -13.578 1 58.22 414 ILE A N 1
ATOM 3212 C CA . ILE A 1 414 ? 14.375 18.656 -13.281 1 58.22 414 ILE A CA 1
ATOM 3213 C C . ILE A 1 414 ? 14.242 18.328 -11.797 1 58.22 414 ILE A C 1
ATOM 3215 O O . ILE A 1 414 ? 14.07 17.172 -11.414 1 58.22 414 ILE A O 1
ATOM 3219 N N . SER A 1 415 ? 14.203 19.391 -11.055 1 59.94 415 SER A N 1
ATOM 3220 C CA . SER A 1 415 ? 14.195 19.172 -9.609 1 59.94 415 SER A CA 1
ATOM 3221 C C . SER A 1 415 ? 12.773 18.969 -9.086 1 59.94 415 SER A C 1
ATOM 3223 O O . SER A 1 415 ? 12.562 18.281 -8.094 1 59.94 415 SER A O 1
ATOM 3225 N N . SER A 1 416 ? 11.859 19.438 -9.844 1 63.16 416 SER A N 1
ATOM 3226 C CA . SER A 1 416 ? 10.508 19.453 -9.289 1 63.16 416 SER A CA 1
ATOM 3227 C C . SER A 1 416 ? 9.742 18.188 -9.633 1 63.16 416 SER A C 1
ATOM 3229 O O . SER A 1 416 ? 8.945 17.688 -8.836 1 63.16 416 SER A O 1
ATOM 3231 N N . ILE A 1 417 ? 9.992 17.703 -10.914 1 75.81 417 ILE A N 1
ATOM 3232 C CA . ILE A 1 417 ? 9.273 16.5 -11.328 1 75.81 417 ILE A CA 1
ATOM 3233 C C . ILE A 1 417 ? 10.266 15.344 -11.516 1 75.81 417 ILE A C 1
ATOM 3235 O O . ILE A 1 417 ? 10.844 15.188 -12.594 1 75.81 417 ILE A O 1
ATOM 3239 N N . THR A 1 418 ? 10.32 14.586 -10.539 1 71.31 418 THR A N 1
ATOM 3240 C CA . THR A 1 418 ? 11.336 13.539 -10.508 1 71.31 418 THR A CA 1
ATOM 3241 C C . THR A 1 418 ? 11.031 12.461 -11.539 1 71.31 418 THR A C 1
ATOM 3243 O O . THR A 1 418 ? 11.945 11.836 -12.086 1 71.31 418 THR A O 1
ATOM 3246 N N . LYS A 1 419 ? 9.773 12.305 -11.969 1 79.81 419 LYS A N 1
ATOM 3247 C CA . LYS A 1 419 ? 9.398 11.188 -12.836 1 79.81 419 LYS A CA 1
ATOM 3248 C C . LYS A 1 419 ? 9.461 11.594 -14.305 1 79.81 419 LYS A C 1
ATOM 3250 O O . LYS A 1 419 ? 9.367 10.742 -15.195 1 79.81 419 LYS A O 1
ATOM 3255 N N . LEU A 1 420 ? 9.656 12.82 -14.602 1 88 420 LEU A N 1
ATOM 3256 C CA . LEU A 1 420 ? 9.695 13.312 -15.977 1 88 420 LEU A CA 1
ATOM 3257 C C . LEU A 1 420 ? 11.094 13.18 -16.562 1 88 420 LEU A C 1
ATOM 3259 O O . LEU A 1 420 ? 12.078 13.578 -15.93 1 88 420 LEU A O 1
ATOM 3263 N N . VAL A 1 421 ? 11.211 12.516 -17.656 1 87.81 421 VAL A N 1
ATOM 3264 C CA . VAL A 1 421 ? 12.406 12.602 -18.484 1 87.81 421 VAL A CA 1
ATOM 3265 C C . VAL A 1 421 ? 12.141 13.539 -19.672 1 87.81 421 VAL A C 1
ATOM 3267 O O . VAL A 1 421 ? 11.453 13.172 -20.625 1 87.81 421 VAL A O 1
ATOM 3270 N N . ASP A 1 422 ? 12.688 14.633 -19.578 1 89 422 ASP A N 1
ATOM 3271 C CA . ASP A 1 422 ? 12.375 15.711 -20.516 1 89 422 ASP A CA 1
ATOM 3272 C C . ASP A 1 422 ? 13.117 15.523 -21.828 1 89 422 ASP A C 1
ATOM 3274 O O . ASP A 1 422 ? 14.148 14.844 -21.891 1 89 422 ASP A O 1
ATOM 3278 N N . ALA A 1 423 ? 12.477 16.109 -22.891 1 91.5 423 ALA A N 1
ATOM 3279 C CA . ALA A 1 423 ? 13.172 16.156 -24.172 1 91.5 423 ALA A CA 1
ATOM 3280 C C . ALA A 1 423 ? 14.469 16.953 -24.062 1 91.5 423 ALA A C 1
ATOM 3282 O O . ALA A 1 423 ? 14.547 17.922 -23.312 1 91.5 423 ALA A O 1
ATOM 3283 N N . THR A 1 424 ? 15.445 16.547 -24.812 1 88.62 424 THR A N 1
ATOM 3284 C CA . THR A 1 424 ? 16.75 17.172 -24.672 1 88.62 424 THR A CA 1
ATOM 3285 C C . THR A 1 424 ? 16.797 18.516 -25.375 1 88.62 424 THR A C 1
ATOM 3287 O O . THR A 1 424 ? 17.594 19.391 -25.016 1 88.62 424 THR A O 1
ATOM 3290 N N . SER A 1 425 ? 15.945 18.641 -26.359 1 86.62 425 SER A N 1
ATOM 3291 C CA . SER A 1 425 ? 15.844 19.938 -27.031 1 86.62 425 SER A CA 1
ATOM 3292 C C . SER A 1 425 ? 14.75 20.797 -26.406 1 86.62 425 SER A C 1
ATOM 3294 O O . SER A 1 425 ? 13.703 20.281 -26 1 86.62 425 SER A O 1
ATOM 3296 N N . SER A 1 426 ? 15.078 22.094 -26.219 1 77.12 426 SER A N 1
ATOM 3297 C CA . SER A 1 426 ? 14.102 23 -25.625 1 77.12 426 SER A CA 1
ATOM 3298 C C . SER A 1 426 ? 13.172 23.594 -26.688 1 77.12 426 SER A C 1
ATOM 3300 O O . SER A 1 426 ? 12.141 24.172 -26.359 1 77.12 426 SER A O 1
ATOM 3302 N N . ARG A 1 427 ? 13.617 23.438 -27.969 1 76.88 427 ARG A N 1
ATOM 3303 C CA . ARG A 1 427 ? 12.797 24.047 -29.016 1 76.88 427 ARG A CA 1
ATOM 3304 C C . ARG A 1 427 ? 12.516 23.047 -30.141 1 76.88 427 ARG A C 1
ATOM 3306 O O . ARG A 1 427 ? 13.242 22.047 -30.281 1 76.88 427 ARG A O 1
ATOM 3313 N N . SER A 1 428 ? 11.422 23.266 -30.781 1 74.88 428 SER A N 1
ATOM 3314 C CA . SER A 1 428 ? 11.102 22.484 -31.969 1 74.88 428 SER A CA 1
ATOM 3315 C C . SER A 1 428 ? 11.961 22.891 -33.156 1 74.88 428 SER A C 1
ATOM 3317 O O . SER A 1 428 ? 12.422 24.031 -33.25 1 74.88 428 SER A O 1
ATOM 3319 N N . ASP A 1 429 ? 12.469 22.016 -33.938 1 72.69 429 ASP A N 1
ATOM 3320 C CA . ASP A 1 429 ? 13.281 22.344 -35.125 1 72.69 429 ASP A CA 1
ATOM 3321 C C . ASP A 1 429 ? 12.422 22.484 -36.375 1 72.69 429 ASP A C 1
ATOM 3323 O O . ASP A 1 429 ? 12.93 22.453 -37.5 1 72.69 429 ASP A O 1
ATOM 3327 N N . GLY A 1 430 ? 11.094 22.75 -36.188 1 66.25 430 GLY A N 1
ATOM 3328 C CA . GLY A 1 430 ? 10.203 22.938 -37.312 1 66.25 430 GLY A CA 1
ATOM 3329 C C . GLY A 1 430 ? 9.688 21.641 -37.906 1 66.25 430 GLY A C 1
ATOM 3330 O O . GLY A 1 430 ? 8.5 21.516 -38.188 1 66.25 430 GLY A O 1
ATOM 3331 N N . LYS A 1 431 ? 10.539 20.609 -38.094 1 76 431 LYS A N 1
ATOM 3332 C CA . LYS A 1 431 ? 10.148 19.312 -38.656 1 76 431 LYS A CA 1
ATOM 3333 C C . LYS A 1 431 ? 9.609 18.391 -37.562 1 76 431 LYS A C 1
ATOM 3335 O O . LYS A 1 431 ? 8.609 17.703 -37.75 1 76 431 LYS A O 1
ATOM 3340 N N . ASN A 1 432 ? 10.25 18.453 -36.469 1 86.56 432 ASN A N 1
ATOM 3341 C CA . ASN A 1 432 ? 9.867 17.594 -35.344 1 86.56 432 ASN A CA 1
ATOM 3342 C C . ASN A 1 432 ? 9.211 18.406 -34.25 1 86.56 432 ASN A C 1
ATOM 3344 O O . ASN A 1 432 ? 9.695 19.469 -33.875 1 86.56 432 ASN A O 1
ATOM 3348 N N . ILE A 1 433 ? 8.086 17.906 -33.969 1 88.75 433 ILE A N 1
ATOM 3349 C CA . ILE A 1 433 ? 7.359 18.578 -32.875 1 88.75 433 ILE A CA 1
ATOM 3350 C C . ILE A 1 433 ? 7.738 17.953 -31.547 1 88.75 433 ILE A C 1
ATOM 3352 O O . ILE A 1 433 ? 8.047 16.766 -31.469 1 88.75 433 ILE A O 1
ATOM 3356 N N . ARG A 1 434 ? 7.766 18.781 -30.547 1 93 434 ARG A N 1
ATOM 3357 C CA . ARG A 1 434 ? 8.016 18.266 -29.203 1 93 434 ARG A CA 1
ATOM 3358 C C . ARG A 1 434 ? 6.812 17.469 -28.703 1 93 434 ARG A C 1
ATOM 3360 O O . ARG A 1 434 ? 5.691 17.969 -28.672 1 93 434 ARG A O 1
ATOM 3367 N N . THR A 1 435 ? 7.086 16.281 -28.328 1 94.88 435 THR A N 1
ATOM 3368 C CA . THR A 1 435 ? 6.031 15.344 -27.953 1 94.88 435 THR A CA 1
ATOM 3369 C C . THR A 1 435 ? 6.273 14.789 -26.562 1 94.88 435 THR A C 1
ATOM 3371 O O . THR A 1 435 ? 7.367 14.312 -26.25 1 94.88 435 THR A O 1
ATOM 3374 N N . LEU A 1 436 ? 5.281 14.906 -25.719 1 95.88 436 LEU A N 1
ATOM 3375 C CA . LEU A 1 436 ? 5.34 14.234 -24.422 1 95.88 436 LEU A CA 1
ATOM 3376 C C . LEU A 1 436 ? 4.617 12.891 -24.469 1 95.88 436 LEU A C 1
ATOM 3378 O O . LEU A 1 436 ? 3.404 12.844 -24.703 1 95.88 436 LEU A O 1
ATOM 3382 N N . ILE A 1 437 ? 5.301 11.906 -24.281 1 96.62 437 ILE A N 1
ATOM 3383 C CA . ILE A 1 437 ? 4.711 10.57 -24.234 1 96.62 437 ILE A CA 1
ATOM 3384 C C . ILE A 1 437 ? 4.234 10.258 -22.812 1 96.62 437 ILE A C 1
ATOM 3386 O O . ILE A 1 437 ? 5.035 10.234 -21.875 1 96.62 437 ILE A O 1
ATOM 3390 N N . VAL A 1 438 ? 2.986 10.031 -22.672 1 95.81 438 VAL A N 1
ATOM 3391 C CA . VAL A 1 438 ? 2.4 9.641 -21.406 1 95.81 438 VAL A CA 1
ATOM 3392 C C . VAL A 1 438 ? 2.139 8.141 -21.391 1 95.81 438 VAL A C 1
ATOM 3394 O O . VAL A 1 438 ? 1.443 7.613 -22.266 1 95.81 438 VAL A O 1
ATOM 3397 N N . THR A 1 439 ? 2.693 7.496 -20.359 1 93.69 439 THR A N 1
ATOM 3398 C CA . THR A 1 439 ? 2.637 6.039 -20.344 1 93.69 439 THR A CA 1
ATOM 3399 C C . THR A 1 439 ? 1.803 5.547 -19.156 1 93.69 439 THR A C 1
ATOM 3401 O O . THR A 1 439 ? 1.611 6.27 -18.188 1 93.69 439 THR A O 1
ATOM 3404 N N . GLU A 1 440 ? 1.321 4.25 -19.359 1 89.31 440 GLU A N 1
ATOM 3405 C CA . GLU A 1 440 ? 0.578 3.594 -18.297 1 89.31 440 GLU A CA 1
ATOM 3406 C C . GLU A 1 440 ? 1.521 2.936 -17.281 1 89.31 440 GLU A C 1
ATOM 3408 O O . GLU A 1 440 ? 1.737 1.723 -17.328 1 89.31 440 GLU A O 1
ATOM 3413 N N . GLY A 1 441 ? 2.146 3.674 -16.406 1 85.94 441 GLY A N 1
ATOM 3414 C CA . GLY A 1 441 ? 2.996 3.133 -15.359 1 85.94 441 GLY A CA 1
ATOM 3415 C C . GLY A 1 441 ? 4.477 3.246 -15.672 1 85.94 441 GLY A C 1
ATOM 3416 O O . GLY A 1 441 ? 4.855 3.635 -16.781 1 85.94 441 GLY A O 1
ATOM 3417 N N . ASP A 1 442 ? 5.297 2.795 -14.727 1 83.69 442 ASP A N 1
ATOM 3418 C CA . ASP A 1 442 ? 6.75 2.906 -14.812 1 83.69 442 ASP A CA 1
ATOM 3419 C C . ASP A 1 442 ? 7.324 1.889 -15.797 1 83.69 442 ASP A C 1
ATOM 3421 O O . ASP A 1 442 ? 8.328 2.156 -16.453 1 83.69 442 ASP A O 1
ATOM 3425 N N . SER A 1 443 ? 6.652 0.793 -15.922 1 86.06 443 SER A N 1
ATOM 3426 C CA . SER A 1 443 ? 7.117 -0.22 -16.859 1 86.06 443 SER A CA 1
ATOM 3427 C C . SER A 1 443 ? 6.996 0.266 -18.312 1 86.06 443 SER A C 1
ATOM 3429 O O . SER A 1 443 ? 7.898 0.046 -19.125 1 86.06 443 SER A O 1
ATOM 3431 N N . ALA A 1 444 ? 5.879 0.839 -18.578 1 90.81 444 ALA A N 1
ATOM 3432 C CA . ALA A 1 444 ? 5.676 1.396 -19.922 1 90.81 444 ALA A CA 1
ATOM 3433 C C . ALA A 1 444 ? 6.633 2.559 -20.172 1 90.81 444 ALA A C 1
ATOM 3435 O O . ALA A 1 444 ? 7.086 2.758 -21.312 1 90.81 444 ALA A O 1
ATOM 3436 N N . LYS A 1 445 ? 6.934 3.305 -19.141 1 91.75 445 LYS A N 1
ATOM 3437 C CA . LYS A 1 445 ? 7.922 4.375 -19.25 1 91.75 445 LYS A CA 1
ATOM 3438 C C . LYS A 1 445 ? 9.289 3.824 -19.656 1 91.75 445 LYS A C 1
ATOM 3440 O O . LYS A 1 445 ? 9.953 4.383 -20.531 1 91.75 445 LYS A O 1
ATOM 3445 N N . ALA A 1 446 ? 9.617 2.76 -19.047 1 88.88 446 ALA A N 1
ATOM 3446 C CA . ALA A 1 446 ? 10.898 2.131 -19.359 1 88.88 446 ALA A CA 1
ATOM 3447 C C . ALA A 1 446 ? 10.938 1.66 -20.812 1 88.88 446 ALA A C 1
ATOM 3449 O O . ALA A 1 446 ? 11.953 1.837 -21.5 1 88.88 446 ALA A O 1
ATOM 3450 N N . LEU A 1 447 ? 9.898 1.066 -21.234 1 92.31 447 LEU A N 1
ATOM 3451 C CA . LEU A 1 447 ? 9.836 0.616 -22.625 1 92.31 447 LEU A CA 1
ATOM 3452 C C . LEU A 1 447 ? 10 1.789 -23.578 1 92.31 447 LEU A C 1
ATOM 3454 O O . LEU A 1 447 ? 10.766 1.71 -24.547 1 92.31 447 LEU A O 1
ATOM 3458 N N . ALA A 1 448 ? 9.297 2.838 -23.312 1 94.12 448 ALA A N 1
ATOM 3459 C CA . ALA A 1 448 ? 9.359 4.012 -24.188 1 94.12 448 ALA A CA 1
ATOM 3460 C C . ALA A 1 448 ? 10.766 4.613 -24.188 1 94.12 448 ALA A C 1
ATOM 3462 O O . ALA A 1 448 ? 11.352 4.828 -25.25 1 94.12 448 ALA A O 1
ATOM 3463 N N . LEU A 1 449 ? 11.297 4.82 -23.047 1 91.81 449 LEU A N 1
ATOM 3464 C CA . LEU A 1 449 ? 12.602 5.457 -22.906 1 91.81 449 LEU A CA 1
ATOM 3465 C C . LEU A 1 449 ? 13.688 4.617 -23.578 1 91.81 449 LEU A C 1
ATOM 3467 O O . LEU A 1 449 ? 14.602 5.164 -24.203 1 91.81 449 LEU A O 1
ATOM 3471 N N . ASN A 1 450 ? 13.609 3.355 -23.422 1 91.5 450 ASN A N 1
ATOM 3472 C CA . ASN A 1 450 ? 14.641 2.449 -23.922 1 91.5 450 ASN A CA 1
ATOM 3473 C C . ASN A 1 450 ? 14.492 2.217 -25.422 1 91.5 450 ASN A C 1
ATOM 3475 O O . ASN A 1 450 ? 15.414 1.72 -26.078 1 91.5 450 ASN A O 1
ATOM 3479 N N . SER A 1 451 ? 13.383 2.596 -25.906 1 94 451 SER A N 1
ATOM 3480 C CA . SER A 1 451 ? 13.102 2.27 -27.312 1 94 451 SER A CA 1
ATOM 3481 C C . SER A 1 451 ? 13.273 3.488 -28.203 1 94 451 SER A C 1
ATOM 3483 O O . SER A 1 451 ? 13.375 3.357 -29.422 1 94 451 SER A O 1
ATOM 3485 N N . LEU A 1 452 ? 13.344 4.652 -27.641 1 94.25 452 LEU A N 1
ATOM 348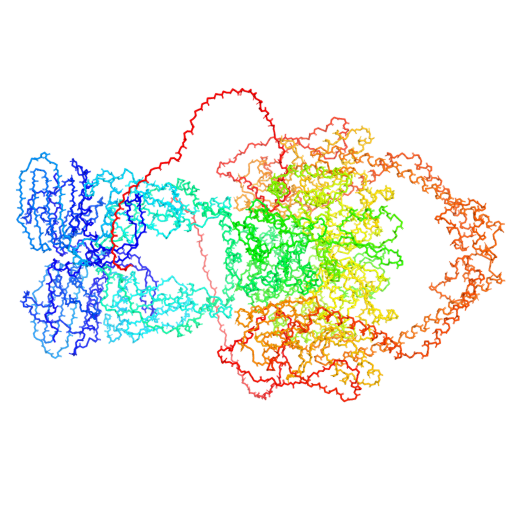6 C CA . LEU A 1 452 ? 13.516 5.883 -28.406 1 94.25 452 LEU A CA 1
ATOM 3487 C C . LEU A 1 452 ? 14.945 6.004 -28.922 1 94.25 452 LEU A C 1
ATOM 3489 O O . LEU A 1 452 ? 15.898 5.664 -28.219 1 94.25 452 LEU A O 1
ATOM 3493 N N . SER A 1 453 ? 15.086 6.391 -30.141 1 92.62 453 SER A N 1
ATOM 3494 C CA . SER A 1 453 ? 16.406 6.691 -30.688 1 92.62 453 SER A CA 1
ATOM 3495 C C . SER A 1 453 ? 16.938 8.008 -30.156 1 92.62 453 SER A C 1
ATOM 3497 O O . SER A 1 453 ? 16.203 8.797 -29.547 1 92.62 453 SER A O 1
ATOM 3499 N N . SER A 1 454 ? 18.234 8.25 -30.359 1 91.56 454 SER A N 1
ATOM 3500 C CA . SER A 1 454 ? 18.844 9.492 -29.891 1 91.56 454 SER A CA 1
ATOM 3501 C C . SER A 1 454 ? 18.219 10.703 -30.562 1 91.56 454 SER A C 1
ATOM 3503 O O . SER A 1 454 ? 18.047 11.758 -29.938 1 91.56 454 SER A O 1
ATOM 3505 N N . GLU A 1 455 ? 17.812 10.562 -31.766 1 90.06 455 GLU A N 1
ATOM 3506 C CA . GLU A 1 455 ? 17.172 11.664 -32.469 1 90.06 455 GLU A CA 1
ATOM 3507 C C . GLU A 1 455 ? 15.773 11.938 -31.922 1 90.06 455 GLU A C 1
ATOM 3509 O O . GLU A 1 455 ? 15.375 13.102 -31.781 1 90.06 455 GLU A O 1
ATOM 3514 N N . GLN A 1 456 ? 15.102 10.93 -31.656 1 92.69 456 GLN A N 1
ATOM 3515 C CA . GLN A 1 456 ? 13.75 11.086 -31.125 1 92.69 456 GLN A CA 1
ATOM 3516 C C . GLN A 1 456 ? 13.773 11.68 -29.719 1 92.69 456 GLN A C 1
ATOM 3518 O O . GLN A 1 456 ? 12.867 12.422 -29.344 1 92.69 456 GLN A O 1
ATOM 3523 N N . LYS A 1 457 ? 14.789 11.359 -28.969 1 93.56 457 LYS A N 1
ATOM 3524 C CA . LYS A 1 457 ? 14.898 11.844 -27.594 1 93.56 457 LYS A CA 1
ATOM 3525 C C . LYS A 1 457 ? 15.086 13.359 -27.562 1 93.56 457 LYS A C 1
ATOM 3527 O O . LYS A 1 457 ? 14.828 14 -26.547 1 93.56 457 LYS A O 1
ATOM 3532 N N . LYS A 1 458 ? 15.516 13.883 -28.641 1 92.56 458 LYS A N 1
ATOM 3533 C CA . LYS A 1 458 ? 15.641 15.336 -28.719 1 92.56 458 LYS A CA 1
ATOM 3534 C C . LYS A 1 458 ? 14.273 16.016 -28.594 1 92.56 458 LYS A C 1
ATOM 3536 O O . LYS A 1 458 ? 14.172 17.109 -28.062 1 92.56 458 LYS A O 1
ATOM 3541 N N . PHE A 1 459 ? 13.289 15.289 -29.047 1 93.69 459 PHE A N 1
ATOM 3542 C CA . PHE A 1 459 ? 12 15.969 -29.172 1 93.69 459 PHE A CA 1
ATOM 3543 C C . PHE A 1 459 ? 10.938 15.25 -28.344 1 93.69 459 PHE A C 1
ATOM 3545 O O . PHE A 1 459 ? 9.82 15.75 -28.203 1 93.69 459 PHE A O 1
ATOM 3552 N N . CYS A 1 460 ? 11.289 14.18 -27.766 1 94 460 CYS A N 1
ATOM 3553 C CA . CYS A 1 460 ? 10.289 13.414 -27.016 1 94 460 CYS A CA 1
ATOM 3554 C C . CYS A 1 460 ? 10.633 13.375 -25.531 1 94 460 CYS A C 1
ATOM 3556 O O . CYS A 1 460 ? 11.773 13.117 -25.156 1 94 460 CYS A O 1
ATOM 3558 N N . GLY A 1 461 ? 9.68 13.75 -24.719 1 92.75 461 GLY A N 1
ATOM 3559 C CA . GLY A 1 461 ? 9.719 13.492 -23.281 1 92.75 461 GLY A CA 1
ATOM 3560 C C . GLY A 1 461 ? 8.82 12.344 -22.859 1 92.75 461 GLY A C 1
ATOM 3561 O O . GLY A 1 461 ? 7.949 11.914 -23.625 1 92.75 461 GLY A O 1
ATOM 3562 N N . VAL A 1 462 ? 9.109 11.797 -21.719 1 94.31 462 VAL A N 1
ATOM 3563 C CA . VAL A 1 462 ? 8.312 10.664 -21.25 1 94.31 462 VAL A CA 1
ATOM 3564 C C . VAL A 1 462 ? 7.879 10.898 -19.812 1 94.31 462 VAL A C 1
ATOM 3566 O O . VAL A 1 462 ? 8.688 11.305 -18.969 1 94.31 462 VAL A O 1
ATOM 3569 N N . PHE A 1 463 ? 6.586 10.672 -19.531 1 92.94 463 PHE A N 1
ATOM 3570 C CA . PHE A 1 463 ? 5.996 10.828 -18.203 1 92.94 463 PHE A CA 1
ATOM 3571 C C . PHE A 1 463 ? 5.051 9.672 -17.891 1 92.94 463 PHE A C 1
ATOM 3573 O O . PHE A 1 463 ? 4.129 9.398 -18.672 1 92.94 463 PHE A O 1
ATOM 3580 N N . PRO A 1 464 ? 5.172 9.016 -16.766 1 92.62 464 PRO A N 1
ATOM 3581 C CA . PRO A 1 464 ? 4.32 7.875 -16.422 1 92.62 464 PRO A CA 1
ATOM 3582 C C . PRO A 1 464 ? 3.105 8.273 -15.594 1 92.62 464 PRO A C 1
ATOM 3584 O O . PRO A 1 464 ? 3.207 9.141 -14.719 1 92.62 464 PRO A O 1
ATOM 3587 N N . LEU A 1 465 ? 1.978 7.617 -15.898 1 90.12 465 LEU A N 1
ATOM 3588 C CA . LEU A 1 465 ? 0.779 7.738 -15.078 1 90.12 465 LEU A CA 1
ATOM 3589 C C . LEU A 1 465 ? 0.721 6.629 -14.031 1 90.12 465 LEU A C 1
ATOM 3591 O O . LEU A 1 465 ? 1.339 5.574 -14.203 1 90.12 465 LEU A O 1
ATOM 3595 N N . ARG A 1 466 ? 0.182 6.906 -12.859 1 82.25 466 ARG A N 1
ATOM 3596 C CA . ARG A 1 466 ? 0.042 5.879 -11.836 1 82.25 466 ARG A CA 1
ATOM 3597 C C . ARG A 1 466 ? -1.377 5.316 -11.812 1 82.25 466 ARG A C 1
ATOM 3599 O O . ARG A 1 466 ? -2.289 5.953 -11.273 1 82.25 466 ARG A O 1
ATOM 3606 N N . GLY A 1 467 ? -1.593 4.176 -12.406 1 74.56 467 GLY A N 1
ATOM 3607 C CA . GLY A 1 467 ? -2.889 3.52 -12.352 1 74.56 467 GLY A CA 1
ATOM 3608 C C . GLY A 1 467 ? -3.957 4.238 -13.148 1 74.56 467 GLY A C 1
ATOM 3609 O O . GLY A 1 467 ? -3.656 4.895 -14.156 1 74.56 467 GLY A O 1
ATOM 3610 N N . LYS A 1 468 ? -5.246 4.043 -12.75 1 82.38 468 LYS A N 1
ATOM 3611 C CA . LYS A 1 468 ? -6.379 4.699 -13.391 1 82.38 468 LYS A CA 1
ATOM 3612 C C . LYS A 1 468 ? -6.48 6.16 -12.969 1 82.38 468 LYS A C 1
ATOM 3614 O O . LYS A 1 468 ? -6.379 6.477 -11.781 1 82.38 468 LYS A O 1
ATOM 3619 N N . LEU A 1 469 ? -6.523 6.926 -13.969 1 86.62 469 LEU A N 1
ATOM 3620 C CA . LEU A 1 469 ? -6.578 8.367 -13.727 1 86.62 469 LEU A CA 1
ATOM 3621 C C . LEU A 1 469 ? -7.906 8.758 -13.086 1 86.62 469 LEU A C 1
ATOM 3623 O O . LEU A 1 469 ? -8.922 8.102 -13.305 1 86.62 469 LEU A O 1
ATOM 3627 N N . LEU A 1 470 ? -7.887 9.828 -12.383 1 86.75 470 LEU A N 1
ATOM 3628 C CA . LEU A 1 470 ? -9.078 10.383 -11.742 1 86.75 470 LEU A CA 1
ATOM 3629 C C . LEU A 1 470 ? -10.062 10.898 -12.789 1 86.75 470 LEU A C 1
ATOM 3631 O O . LEU A 1 470 ? -9.664 11.555 -13.75 1 86.75 470 LEU A O 1
ATOM 3635 N N . ASN A 1 471 ? -11.258 10.453 -12.648 1 88.06 471 ASN A N 1
ATOM 3636 C CA . ASN A 1 471 ? -12.312 11.039 -13.461 1 88.06 471 ASN A CA 1
ATOM 3637 C C . ASN A 1 471 ? -12.633 12.469 -13.023 1 88.06 471 ASN A C 1
ATOM 3639 O O . ASN A 1 471 ? -13.195 12.68 -11.945 1 88.06 471 ASN A O 1
ATOM 3643 N N . VAL A 1 472 ? -12.312 13.438 -13.82 1 83.19 472 VAL A N 1
ATOM 3644 C CA . VAL A 1 472 ? -12.414 14.836 -13.422 1 83.19 472 VAL A CA 1
ATOM 3645 C C . VAL A 1 472 ? -13.742 15.414 -13.906 1 83.19 472 VAL A C 1
ATOM 3647 O O . VAL A 1 472 ? -14.031 16.594 -13.688 1 83.19 472 VAL A O 1
ATOM 3650 N N . ARG A 1 473 ? -14.484 14.492 -14.5 1 78.62 473 ARG A N 1
ATOM 3651 C CA . ARG A 1 473 ? -15.734 15.023 -15.039 1 78.62 473 ARG A CA 1
ATOM 3652 C C . ARG A 1 473 ? -16.641 15.531 -13.914 1 78.62 473 ARG A C 1
ATOM 3654 O O . ARG A 1 473 ? -16.719 14.922 -12.852 1 78.62 473 ARG A O 1
ATOM 3661 N N . ASN A 1 474 ? -17.406 16.609 -13.953 1 65.88 474 ASN A N 1
ATOM 3662 C CA . ASN A 1 474 ? -18.25 17.344 -13.016 1 65.88 474 ASN A CA 1
ATOM 3663 C C . ASN A 1 474 ? -17.422 18.125 -12 1 65.88 474 ASN A C 1
ATOM 3665 O O . ASN A 1 474 ? -17.922 18.453 -10.914 1 65.88 474 ASN A O 1
ATOM 3669 N N . LYS A 1 475 ? -16.297 18.562 -12.336 1 58.81 475 LYS A N 1
ATOM 3670 C CA . LYS A 1 475 ? -15.328 19.531 -11.812 1 58.81 475 LYS A CA 1
ATOM 3671 C C . LYS A 1 475 ? -15.086 19.312 -10.32 1 58.81 475 LYS A C 1
ATOM 3673 O O . LYS A 1 475 ? -15.32 20.203 -9.516 1 58.81 475 LYS A O 1
ATOM 3678 N N . ASN A 1 476 ? -14.688 18.062 -9.914 1 64.38 476 ASN A N 1
ATOM 3679 C CA . ASN A 1 476 ? -14.344 17.812 -8.516 1 64.38 476 ASN A CA 1
ATOM 3680 C C . ASN A 1 476 ? -12.914 18.266 -8.211 1 64.38 476 ASN A C 1
ATOM 3682 O O . ASN A 1 476 ? -12.031 17.438 -8.016 1 64.38 476 ASN A O 1
ATOM 3686 N N . LEU A 1 477 ? -12.633 19.547 -8.414 1 71.62 477 LEU A N 1
ATOM 3687 C CA . LEU A 1 477 ? -11.312 20.141 -8.234 1 71.62 477 LEU A CA 1
ATOM 3688 C C . LEU A 1 477 ? -10.727 19.766 -6.875 1 71.62 477 LEU A C 1
ATOM 3690 O O . LEU A 1 477 ? -9.508 19.734 -6.711 1 71.62 477 LEU A O 1
ATOM 3694 N N . LYS A 1 478 ? -11.609 19.469 -5.992 1 70.12 478 LYS A N 1
ATOM 3695 C CA . LYS A 1 478 ? -11.133 19.047 -4.68 1 70.12 478 LYS A CA 1
ATOM 3696 C C . LYS A 1 478 ? -10.359 17.734 -4.777 1 70.12 478 LYS A C 1
ATOM 3698 O O . LYS A 1 478 ? -9.312 17.578 -4.156 1 70.12 478 LYS A O 1
ATOM 3703 N N . ARG A 1 479 ? -10.883 16.938 -5.582 1 79.12 479 ARG A N 1
ATOM 3704 C CA . ARG A 1 479 ? -10.211 15.656 -5.754 1 79.12 479 ARG A CA 1
ATOM 3705 C C . ARG A 1 479 ? -8.906 15.82 -6.531 1 79.12 479 ARG A C 1
ATOM 3707 O O . ARG A 1 479 ? -7.941 15.102 -6.293 1 79.12 479 ARG A O 1
ATOM 3714 N N . LEU A 1 480 ? -8.953 16.766 -7.414 1 83 480 LEU A N 1
ATOM 3715 C CA . LEU A 1 480 ? -7.75 17.016 -8.203 1 83 480 LEU A CA 1
ATOM 3716 C C . LEU A 1 480 ? -6.617 17.516 -7.312 1 83 480 LEU A C 1
ATOM 3718 O O . LEU A 1 480 ? -5.441 17.266 -7.594 1 83 480 LEU A O 1
ATOM 3722 N N . LYS A 1 481 ? -6.965 18.188 -6.266 1 78.38 481 LYS A N 1
ATOM 3723 C CA . LYS A 1 481 ? -5.965 18.703 -5.336 1 78.38 481 LYS A CA 1
ATOM 3724 C C . LYS A 1 481 ? -5.203 17.562 -4.66 1 78.38 481 LYS A C 1
ATOM 3726 O O . LYS A 1 481 ? -4.016 17.703 -4.355 1 78.38 481 LYS A O 1
ATOM 3731 N N . THR A 1 482 ? -5.867 16.562 -4.508 1 78 482 THR A N 1
ATOM 3732 C CA . THR A 1 482 ? -5.234 15.438 -3.834 1 78 482 THR A CA 1
ATOM 3733 C C . THR A 1 482 ? -4.559 14.508 -4.844 1 78 482 THR A C 1
ATOM 3735 O O . THR A 1 482 ? -3.871 13.562 -4.461 1 78 482 THR A O 1
ATOM 3738 N N . CYS A 1 483 ? -4.699 14.797 -6.199 1 85.56 483 CYS A N 1
ATOM 3739 C CA . CYS A 1 483 ? -4.117 13.945 -7.23 1 85.56 483 CYS A CA 1
ATOM 3740 C C . CYS A 1 483 ? -2.801 14.523 -7.734 1 85.56 483 CYS A C 1
ATOM 3742 O O . CYS A 1 483 ? -2.775 15.242 -8.734 1 85.56 483 CYS A O 1
ATOM 3744 N N . LYS A 1 484 ? -1.688 14.141 -7.117 1 82.88 484 LYS A N 1
ATOM 3745 C CA . LYS A 1 484 ? -0.365 14.664 -7.438 1 82.88 484 LYS A CA 1
ATOM 3746 C C . LYS A 1 484 ? 0.049 14.289 -8.859 1 82.88 484 LYS A C 1
ATOM 3748 O O . LYS A 1 484 ? 0.741 15.047 -9.531 1 82.88 484 LYS A O 1
ATOM 3753 N N . GLU A 1 485 ? -0.441 13.25 -9.391 1 86.94 485 GLU A N 1
ATOM 3754 C CA . GLU A 1 485 ? -0.078 12.773 -10.719 1 86.94 485 GLU A CA 1
ATOM 3755 C C . GLU A 1 485 ? -0.559 13.734 -11.805 1 86.94 485 GLU A C 1
ATOM 3757 O O . GLU A 1 485 ? 0.205 14.102 -12.695 1 86.94 485 GLU A O 1
ATOM 3762 N N . LEU A 1 486 ? -1.775 14.133 -11.703 1 89.06 486 LEU A N 1
ATOM 3763 C CA . LEU A 1 486 ? -2.318 15.07 -12.688 1 89.06 486 LEU A CA 1
ATOM 3764 C C . LEU A 1 486 ? -1.683 16.453 -12.531 1 89.06 486 LEU A C 1
ATOM 3766 O O . LEU A 1 486 ? -1.448 17.141 -13.523 1 89.06 486 LEU A O 1
ATOM 3770 N N . GLN A 1 487 ? -1.371 16.812 -11.352 1 86.38 487 GLN A N 1
ATOM 3771 C CA . GLN A 1 487 ? -0.712 18.094 -11.125 1 86.38 487 GLN A CA 1
ATOM 3772 C C . GLN A 1 487 ? 0.664 18.125 -11.781 1 86.38 487 GLN A C 1
ATOM 3774 O O . GLN A 1 487 ? 1.021 19.109 -12.43 1 86.38 487 GLN A O 1
ATOM 3779 N N . ASP A 1 488 ? 1.353 17.094 -11.586 1 87.62 488 ASP A N 1
ATOM 3780 C CA . ASP A 1 488 ? 2.682 17 -12.18 1 87.62 488 ASP A CA 1
ATOM 3781 C C . ASP A 1 488 ? 2.602 17 -13.703 1 87.62 488 ASP A C 1
ATOM 3783 O O . ASP A 1 488 ? 3.455 17.594 -14.375 1 87.62 488 ASP A O 1
ATOM 3787 N N . LEU A 1 489 ? 1.627 16.297 -14.266 1 91.88 489 LEU A N 1
ATOM 3788 C CA . LEU A 1 489 ? 1.449 16.25 -15.711 1 91.88 489 LEU A CA 1
ATOM 3789 C C . LEU A 1 489 ? 1.147 17.641 -16.266 1 91.88 489 LEU A C 1
ATOM 3791 O O . LEU A 1 489 ? 1.722 18.047 -17.266 1 91.88 489 LEU A O 1
ATOM 3795 N N . PHE A 1 490 ? 0.297 18.391 -15.609 1 90.38 490 PHE A N 1
ATOM 3796 C CA . PHE A 1 490 ? -0.054 19.734 -16.047 1 90.38 490 PHE A CA 1
ATOM 3797 C C . PHE A 1 490 ? 1.154 20.656 -15.984 1 90.38 490 PHE A C 1
ATOM 3799 O O . PHE A 1 490 ? 1.386 21.453 -16.891 1 90.38 490 PHE A O 1
ATOM 3806 N N . LEU A 1 491 ? 1.895 20.469 -14.945 1 86.94 491 LEU A N 1
ATOM 3807 C CA . LEU A 1 491 ? 3.113 21.25 -14.789 1 86.94 491 LEU A CA 1
ATOM 3808 C C . LEU A 1 491 ? 4.113 20.922 -15.898 1 86.94 491 LEU A C 1
ATOM 3810 O O . LEU A 1 491 ? 4.754 21.828 -16.438 1 86.94 491 LEU A O 1
ATOM 3814 N N . ALA A 1 492 ? 4.238 19.688 -16.203 1 88.56 492 ALA A N 1
ATOM 3815 C CA . ALA A 1 492 ? 5.164 19.25 -17.25 1 88.56 492 ALA A CA 1
ATOM 3816 C C . ALA A 1 492 ? 4.777 19.828 -18.609 1 88.56 492 ALA A C 1
ATOM 3818 O O . ALA A 1 492 ? 5.641 20.094 -19.453 1 88.56 492 ALA A O 1
ATOM 3819 N N . LEU A 1 493 ? 3.494 20.031 -18.812 1 91.75 493 LEU A N 1
ATOM 3820 C CA . LEU A 1 493 ? 2.992 20.516 -20.094 1 91.75 493 LEU A CA 1
ATOM 3821 C C . LEU A 1 493 ? 2.924 22.047 -20.109 1 91.75 493 LEU A C 1
ATOM 3823 O O . LEU A 1 493 ? 2.795 22.656 -21.172 1 91.75 493 LEU A O 1
ATOM 3827 N N . GLY A 1 494 ? 2.992 22.625 -18.906 1 87.56 494 GLY A N 1
ATOM 3828 C CA . GLY A 1 494 ? 2.867 24.078 -18.781 1 87.56 494 GLY A CA 1
ATOM 3829 C C . GLY A 1 494 ? 1.431 24.562 -18.844 1 87.56 494 GLY A C 1
ATOM 3830 O O . GLY A 1 494 ? 1.156 25.641 -19.344 1 87.56 494 GLY A O 1
ATOM 3831 N N . LEU A 1 495 ? 0.536 23.734 -18.359 1 89.5 495 LEU A N 1
ATOM 3832 C CA . LEU A 1 495 ? -0.886 24.062 -18.422 1 89.5 495 LEU A CA 1
ATOM 3833 C C . LEU A 1 495 ? -1.328 24.781 -17.141 1 89.5 495 LEU A C 1
ATOM 3835 O O . LEU A 1 495 ? -0.87 24.438 -16.047 1 89.5 495 LEU A O 1
ATOM 3839 N N . GLU A 1 496 ? -2.184 25.703 -17.281 1 86.94 496 GLU A N 1
ATOM 3840 C CA . GLU A 1 496 ? -2.791 26.438 -16.188 1 86.94 496 GLU A CA 1
ATOM 3841 C C . GLU A 1 496 ? -4.312 26.312 -16.219 1 86.94 496 GLU A C 1
ATOM 3843 O O . GLU A 1 496 ? -4.938 26.516 -17.266 1 86.94 496 GLU A O 1
ATOM 3848 N N . LEU A 1 497 ? -4.82 26.016 -15.094 1 84.69 497 LEU A N 1
ATOM 3849 C CA . LEU A 1 497 ? -6.27 25.875 -15.008 1 84.69 497 LEU A CA 1
ATOM 3850 C C . LEU A 1 497 ? -6.969 27.203 -15.258 1 84.69 497 LEU A C 1
ATOM 3852 O O . LEU A 1 497 ? -6.531 28.234 -14.758 1 84.69 497 LEU A O 1
ATOM 3856 N N . GLY A 1 498 ? -8.031 27.234 -16.047 1 78.06 498 GLY A N 1
ATOM 3857 C CA . GLY A 1 498 ? -8.828 28.422 -16.312 1 78.06 498 GLY A CA 1
ATOM 3858 C C . GLY A 1 498 ? -8.344 29.219 -17.5 1 78.06 498 GLY A C 1
ATOM 3859 O O . GLY A 1 498 ? -9.031 30.125 -17.969 1 78.06 498 GLY A O 1
ATOM 3860 N N . LYS A 1 499 ? -7.211 28.922 -18.031 1 84.31 499 LYS A N 1
ATOM 3861 C CA . LYS A 1 499 ? -6.641 29.625 -19.172 1 84.31 499 LYS A CA 1
ATOM 3862 C C . LYS A 1 499 ? -7.102 29 -20.484 1 84.31 499 LYS A C 1
ATOM 3864 O O . LYS A 1 499 ? -7.242 27.781 -20.578 1 84.31 499 LYS A O 1
ATOM 3869 N N . THR A 1 500 ? -7.414 29.828 -21.438 1 86.44 500 THR A N 1
ATOM 3870 C CA . THR A 1 500 ? -7.734 29.359 -22.781 1 86.44 500 THR A CA 1
ATOM 3871 C C . THR A 1 500 ? -6.512 29.438 -23.703 1 86.44 500 THR A C 1
ATOM 3873 O O . THR A 1 500 ? -5.914 30.516 -23.844 1 86.44 500 THR A O 1
ATOM 3876 N N . TYR A 1 501 ? -6.125 28.406 -24.281 1 87.81 501 TYR A N 1
ATOM 3877 C CA . TYR A 1 501 ? -4.941 28.344 -25.141 1 87.81 501 TYR A CA 1
ATOM 3878 C C . TYR A 1 501 ? -5.332 28.375 -26.609 1 87.81 501 TYR A C 1
ATOM 3880 O O . TYR A 1 501 ? -6.152 27.562 -27.062 1 87.81 501 TYR A O 1
ATOM 3888 N N . LYS A 1 502 ? -4.781 29.297 -27.328 1 76.5 502 LYS A N 1
ATOM 3889 C CA . LYS A 1 502 ? -5.094 29.422 -28.75 1 76.5 502 LYS A CA 1
ATOM 3890 C C . LYS A 1 502 ? -4.227 28.5 -29.594 1 76.5 502 LYS A C 1
ATOM 3892 O O . LYS A 1 502 ? -4.66 28.016 -30.641 1 76.5 502 LYS A O 1
ATOM 3897 N N . SER A 1 503 ? -2.928 28.359 -29.094 1 86.19 503 SER A N 1
ATOM 3898 C CA . SER A 1 503 ? -2.002 27.516 -29.828 1 86.19 503 SER A CA 1
ATOM 3899 C C . SER A 1 503 ? -1.154 26.672 -28.891 1 86.19 503 SER A C 1
ATOM 3901 O O . SER A 1 503 ? -0.827 27.094 -27.781 1 86.19 503 SER A O 1
ATOM 3903 N N . PRO A 1 504 ? -0.782 25.484 -29.375 1 88.19 504 PRO A N 1
ATOM 3904 C CA . PRO A 1 504 ? 0.091 24.641 -28.578 1 88.19 504 PRO A CA 1
ATOM 3905 C C . PRO A 1 504 ? 1.496 25.219 -28.406 1 88.19 504 PRO A C 1
ATOM 3907 O O . PRO A 1 504 ? 2.26 24.75 -27.562 1 88.19 504 PRO A O 1
ATOM 3910 N N . ALA A 1 505 ? 1.77 26.188 -29.172 1 85.5 505 ALA A N 1
ATOM 3911 C CA . ALA A 1 505 ? 3.094 26.797 -29.094 1 85.5 505 ALA A CA 1
ATOM 3912 C C . ALA A 1 505 ? 3.322 27.438 -27.734 1 85.5 505 ALA A C 1
ATOM 3914 O O . ALA A 1 505 ? 4.465 27.656 -27.328 1 85.5 505 ALA A O 1
ATOM 3915 N N . GLU A 1 506 ? 2.248 27.688 -27.094 1 85.12 506 GLU A N 1
ATOM 3916 C CA . GLU A 1 506 ? 2.348 28.297 -25.766 1 85.12 506 GLU A CA 1
ATOM 3917 C C . GLU A 1 506 ? 2.744 27.266 -24.719 1 85.12 506 GLU A C 1
ATOM 3919 O O . GLU A 1 506 ? 3.17 27.625 -23.609 1 85.12 506 GLU A O 1
ATOM 3924 N N . LEU A 1 507 ? 2.701 26.109 -25.156 1 89.94 507 LEU A N 1
ATOM 3925 C CA . LEU A 1 507 ? 2.953 25.031 -24.203 1 89.94 507 LEU A CA 1
ATOM 3926 C C . LEU A 1 507 ? 4.363 24.469 -24.375 1 89.94 507 LEU A C 1
ATOM 3928 O O . LEU A 1 507 ? 5.039 24.781 -25.359 1 89.94 507 LEU A O 1
ATOM 3932 N N . ARG A 1 508 ? 4.801 23.688 -23.375 1 88 508 ARG A N 1
ATOM 3933 C CA . ARG A 1 508 ? 6.141 23.109 -23.422 1 88 508 ARG A CA 1
ATOM 3934 C C . ARG A 1 508 ? 6.234 22.031 -24.5 1 88 508 ARG A C 1
ATOM 3936 O O . ARG A 1 508 ? 7.301 21.812 -25.078 1 88 508 ARG A O 1
ATOM 3943 N N . TYR A 1 509 ? 5.078 21.359 -24.656 1 93.19 509 TYR A N 1
ATOM 3944 C CA . TYR A 1 509 ? 4.988 20.328 -25.672 1 93.19 509 TYR A CA 1
ATOM 3945 C C . TYR A 1 509 ? 3.809 20.578 -26.609 1 93.19 509 TYR A C 1
ATOM 3947 O O . TYR A 1 509 ? 2.736 21 -26.172 1 93.19 509 TYR A O 1
ATOM 3955 N N . GLN A 1 510 ? 3.967 20.312 -27.844 1 93.12 510 GLN A N 1
ATOM 3956 C CA . GLN A 1 510 ? 2.951 20.594 -28.859 1 93.12 510 GLN A CA 1
ATOM 3957 C C . GLN A 1 510 ? 2.094 19.375 -29.125 1 93.12 510 GLN A C 1
ATOM 3959 O O . GLN A 1 510 ? 1.073 19.453 -29.812 1 93.12 510 GLN A O 1
ATOM 3964 N N . ARG A 1 511 ? 2.475 18.266 -28.562 1 93.94 511 ARG A N 1
ATOM 3965 C CA . ARG A 1 511 ? 1.718 17.031 -28.719 1 93.94 511 ARG A CA 1
ATOM 3966 C C . ARG A 1 511 ? 1.804 16.172 -27.469 1 93.94 511 ARG A C 1
ATOM 3968 O O . ARG A 1 511 ? 2.863 16.078 -26.844 1 93.94 511 ARG A O 1
ATOM 3975 N N . LEU A 1 512 ? 0.643 15.617 -27.141 1 96.31 512 LEU A N 1
ATOM 3976 C CA . LEU A 1 512 ? 0.559 14.609 -26.078 1 96.31 512 LEU A CA 1
ATOM 3977 C C . LEU A 1 512 ? 0.274 13.234 -26.672 1 96.31 512 LEU A C 1
ATOM 3979 O O . LEU A 1 512 ? -0.803 13 -27.219 1 96.31 512 LEU A O 1
ATOM 3983 N N . LEU A 1 513 ? 1.196 12.391 -26.562 1 96.69 513 LEU A N 1
ATOM 3984 C CA . LEU A 1 513 ? 1.055 11.039 -27.094 1 96.69 513 LEU A CA 1
ATOM 3985 C C . LEU A 1 513 ? 0.746 10.047 -25.969 1 96.69 513 LEU A C 1
ATOM 3987 O O . LEU A 1 513 ? 1.583 9.812 -25.094 1 96.69 513 LEU A O 1
ATOM 3991 N N . VAL A 1 514 ? -0.429 9.43 -26 1 95.88 514 VAL A N 1
ATOM 3992 C CA . VAL A 1 514 ? -0.861 8.508 -24.953 1 95.88 514 VAL A CA 1
ATOM 3993 C C . VAL A 1 514 ? -0.507 7.074 -25.359 1 95.88 514 VAL A C 1
ATOM 3995 O O . VAL A 1 514 ? -0.976 6.57 -26.375 1 95.88 514 VAL A O 1
ATOM 3998 N N . MET A 1 515 ? 0.284 6.504 -24.547 1 94.81 515 MET A N 1
ATOM 3999 C CA . MET A 1 515 ? 0.724 5.129 -24.781 1 94.81 515 MET A CA 1
ATOM 4000 C C . MET A 1 515 ? 0.252 4.219 -23.656 1 94.81 515 MET A C 1
ATOM 4002 O O . MET A 1 515 ? 0.897 4.133 -22.609 1 94.81 515 MET A O 1
ATOM 4006 N N . THR A 1 516 ? -0.832 3.488 -23.859 1 91.88 516 THR A N 1
ATOM 4007 C CA . THR A 1 516 ? -1.42 2.576 -22.891 1 91.88 516 THR A CA 1
ATOM 4008 C C . THR A 1 516 ? -1.5 1.16 -23.453 1 91.88 516 THR A C 1
ATOM 4010 O O . THR A 1 516 ? -1.189 0.934 -24.625 1 91.88 516 THR A O 1
ATOM 4013 N N . ASP A 1 517 ? -1.882 0.255 -22.641 1 88.75 517 ASP A N 1
ATOM 4014 C CA . ASP A 1 517 ? -2.055 -1.131 -23.062 1 88.75 517 ASP A CA 1
ATOM 4015 C C . ASP A 1 517 ? -3.119 -1.243 -24.156 1 88.75 517 ASP A C 1
ATOM 4017 O O . ASP A 1 517 ? -4.059 -0.446 -24.188 1 88.75 517 ASP A O 1
ATOM 4021 N N . GLN A 1 518 ? -2.959 -2.123 -24.984 1 83.38 518 GLN A N 1
ATOM 4022 C CA . GLN A 1 518 ? -3.85 -2.229 -26.125 1 83.38 518 GLN A CA 1
ATOM 4023 C C . GLN A 1 518 ? -5.121 -2.992 -25.781 1 83.38 518 GLN A C 1
ATOM 4025 O O . GLN A 1 518 ? -6.09 -2.99 -26.547 1 83.38 518 GLN A O 1
ATOM 4030 N N . ASP A 1 519 ? -5.215 -3.473 -24.594 1 82.94 519 ASP A N 1
ATOM 4031 C CA . ASP A 1 519 ? -6.422 -4.191 -24.188 1 82.94 519 ASP A CA 1
ATOM 4032 C C . ASP A 1 519 ? -7.527 -3.225 -23.781 1 82.94 519 ASP A C 1
ATOM 4034 O O . ASP A 1 519 ? -7.379 -2.01 -23.922 1 82.94 519 ASP A O 1
ATOM 4038 N N . ALA A 1 520 ? -8.609 -3.732 -23.422 1 83.81 520 ALA A N 1
ATOM 4039 C CA . ALA A 1 520 ? -9.789 -2.93 -23.109 1 83.81 520 ALA A CA 1
ATOM 4040 C C . ALA A 1 520 ? -9.523 -1.983 -21.938 1 83.81 520 ALA A C 1
ATOM 4042 O O . ALA A 1 520 ? -10.039 -0.862 -21.922 1 83.81 520 ALA A O 1
ATOM 4043 N N . ASP A 1 521 ? -8.742 -2.33 -21 1 85.38 521 ASP A N 1
ATOM 4044 C CA . ASP A 1 521 ? -8.445 -1.475 -19.859 1 85.38 521 ASP A CA 1
ATOM 4045 C C . ASP A 1 521 ? -7.629 -0.257 -20.281 1 85.38 521 ASP A C 1
ATOM 4047 O O . ASP A 1 521 ? -7.785 0.829 -19.719 1 85.38 521 ASP A O 1
ATOM 4051 N N . GLY A 1 522 ? -6.75 -0.477 -21.234 1 90.19 522 GLY A N 1
ATOM 4052 C CA . GLY A 1 522 ? -5.988 0.643 -21.766 1 90.19 522 GLY A CA 1
ATOM 4053 C C . GLY A 1 522 ? -6.855 1.693 -22.438 1 90.19 522 GLY A C 1
ATOM 4054 O O . GLY A 1 522 ? -6.551 2.887 -22.375 1 90.19 522 GLY A O 1
ATOM 4055 N N . SER A 1 523 ? -7.934 1.242 -23.031 1 91 523 SER A N 1
ATOM 4056 C CA . SER A 1 523 ? -8.867 2.162 -23.672 1 91 523 SER A CA 1
ATOM 4057 C C . SER A 1 523 ? -9.539 3.072 -22.656 1 91 523 SER A C 1
ATOM 4059 O O . SER A 1 523 ? -9.82 4.238 -22.953 1 91 523 SER A O 1
ATOM 4061 N N . HIS A 1 524 ? -9.82 2.504 -21.531 1 92.94 524 HIS A N 1
ATOM 4062 C CA . HIS A 1 524 ? -10.422 3.311 -20.469 1 92.94 524 HIS A CA 1
ATOM 4063 C C . HIS A 1 524 ? -9.477 4.422 -20.031 1 92.94 524 HIS A C 1
ATOM 4065 O O . HIS A 1 524 ? -9.906 5.555 -19.812 1 92.94 524 HIS A O 1
ATOM 4071 N N . ILE A 1 525 ? -8.219 4.129 -19.891 1 93.12 525 ILE A N 1
ATOM 4072 C CA . ILE A 1 525 ? -7.238 5.117 -19.453 1 93.12 525 ILE A CA 1
ATOM 4073 C C . ILE A 1 525 ? -7.113 6.215 -20.516 1 93.12 525 ILE A C 1
ATOM 4075 O O . ILE A 1 525 ? -7.027 7.398 -20.172 1 93.12 525 ILE A O 1
ATOM 4079 N N . LYS A 1 526 ? -7.141 5.824 -21.781 1 94.69 526 LYS A N 1
ATOM 4080 C CA . LYS A 1 526 ? -7.168 6.809 -22.859 1 94.69 526 LYS A CA 1
ATOM 4081 C C . LYS A 1 526 ? -8.359 7.754 -22.719 1 94.69 526 LYS A C 1
ATOM 4083 O O . LYS A 1 526 ? -8.211 8.969 -22.844 1 94.69 526 LYS A O 1
ATOM 4088 N N . GLY A 1 527 ? -9.438 7.066 -22.438 1 94.69 527 GLY A N 1
ATOM 4089 C CA . GLY A 1 527 ? -10.656 7.848 -22.266 1 94.69 527 GLY A CA 1
ATOM 4090 C C . GLY A 1 527 ? -10.578 8.828 -21.109 1 94.69 527 GLY A C 1
ATOM 4091 O O . GLY A 1 527 ? -11.039 9.969 -21.219 1 94.69 527 GLY A O 1
ATOM 4092 N N . LEU A 1 528 ? -9.992 8.414 -20.047 1 93.5 528 LEU A N 1
ATOM 4093 C CA . LEU A 1 528 ? -9.875 9.273 -18.859 1 93.5 528 LEU A CA 1
ATOM 4094 C C . LEU A 1 528 ? -8.961 10.461 -19.156 1 93.5 528 LEU A C 1
ATOM 4096 O O . LEU A 1 528 ? -9.211 11.562 -18.656 1 93.5 528 LEU A O 1
ATOM 4100 N N . VAL A 1 529 ? -7.914 10.234 -19.922 1 94.75 529 VAL A N 1
ATOM 4101 C CA . VAL A 1 529 ? -7.016 11.32 -20.297 1 94.75 529 VAL A CA 1
ATOM 4102 C C . VAL A 1 529 ? -7.754 12.312 -21.188 1 94.75 529 VAL A C 1
ATOM 4104 O O . VAL A 1 529 ? -7.715 13.523 -20.953 1 94.75 529 VAL A O 1
ATOM 4107 N N . ILE A 1 530 ? -8.391 11.797 -22.203 1 96.06 530 ILE A N 1
ATOM 4108 C CA . ILE A 1 530 ? -9.164 12.641 -23.109 1 96.06 530 ILE A CA 1
ATOM 4109 C C . ILE A 1 530 ? -10.195 13.438 -22.312 1 96.06 530 ILE A C 1
ATOM 4111 O O . ILE A 1 530 ? -10.344 14.648 -22.516 1 96.06 530 ILE A O 1
ATOM 4115 N N . ASN A 1 531 ? -10.867 12.711 -21.391 1 93.88 531 ASN A N 1
ATOM 4116 C CA . ASN A 1 531 ? -11.883 13.328 -20.547 1 93.88 531 ASN A CA 1
ATOM 4117 C C . ASN A 1 531 ? -11.305 14.461 -19.719 1 93.88 531 ASN A C 1
ATOM 4119 O O . ASN A 1 531 ? -11.914 15.523 -19.594 1 93.88 531 ASN A O 1
ATOM 4123 N N . ALA A 1 532 ? -10.156 14.305 -19.203 1 92.25 532 ALA A N 1
ATOM 4124 C CA . ALA A 1 532 ? -9.539 15.32 -18.344 1 92.25 532 ALA A CA 1
ATOM 4125 C C . ALA A 1 532 ? -9.234 16.594 -19.141 1 92.25 532 ALA A C 1
ATOM 4127 O O . ALA A 1 532 ? -9.57 17.688 -18.719 1 92.25 532 ALA A O 1
ATOM 4128 N N . PHE A 1 533 ? -8.648 16.438 -20.312 1 93.69 533 PHE A N 1
ATOM 4129 C CA . PHE A 1 533 ? -8.234 17.578 -21.109 1 93.69 533 PHE A CA 1
ATOM 4130 C C . PHE A 1 533 ? -9.445 18.25 -21.75 1 93.69 533 PHE A C 1
ATOM 4132 O O . PHE A 1 533 ? -9.492 19.484 -21.859 1 93.69 533 PHE A O 1
ATOM 4139 N N . GLU A 1 534 ? -10.367 17.453 -22.188 1 93.12 534 GLU A N 1
ATOM 4140 C CA . GLU A 1 534 ? -11.562 18.016 -22.812 1 93.12 534 GLU A CA 1
ATOM 4141 C C . GLU A 1 534 ? -12.414 18.766 -21.781 1 93.12 534 GLU A C 1
ATOM 4143 O O . GLU A 1 534 ? -13.023 19.781 -22.094 1 93.12 534 GLU A O 1
ATOM 4148 N N . SER A 1 535 ? -12.469 18.234 -20.625 1 89.88 535 SER A N 1
ATOM 4149 C CA . SER A 1 535 ? -13.25 18.859 -19.562 1 89.88 535 SER A CA 1
ATOM 4150 C C . SER A 1 535 ? -12.594 20.156 -19.078 1 89.88 535 SER A C 1
ATOM 4152 O O . SER A 1 535 ? -13.289 21.125 -18.797 1 89.88 535 SER A O 1
ATOM 4154 N N . LEU A 1 536 ? -11.289 20.219 -19.031 1 87.38 536 LEU A N 1
ATOM 4155 C CA . LEU A 1 536 ? -10.586 21.344 -18.422 1 87.38 536 LEU A CA 1
ATOM 4156 C C . LEU A 1 536 ? -10.18 22.375 -19.484 1 87.38 536 LEU A C 1
ATOM 4158 O O . LEU A 1 536 ? -10.133 23.578 -19.203 1 87.38 536 LEU A O 1
ATOM 4162 N N . TRP A 1 537 ? -9.828 21.906 -20.688 1 91.31 537 TRP A N 1
ATOM 4163 C CA . TRP A 1 537 ? -9.398 22.781 -21.766 1 91.31 537 TRP A CA 1
ATOM 4164 C C . TRP A 1 537 ? -10.039 22.375 -23.094 1 91.31 537 TRP A C 1
ATOM 4166 O O . TRP A 1 537 ? -9.336 22.031 -24.047 1 91.31 537 TRP A O 1
ATOM 4176 N N . PRO A 1 538 ? -11.297 22.484 -23.312 1 90 538 PRO A N 1
ATOM 4177 C CA . PRO A 1 538 ? -11.969 22.031 -24.531 1 90 538 PRO A CA 1
ATOM 4178 C C . PRO A 1 538 ? -11.5 22.797 -25.781 1 90 538 PRO A C 1
ATOM 4180 O O . PRO A 1 538 ? -11.344 22.203 -26.844 1 90 538 PRO A O 1
ATOM 4183 N N . SER A 1 539 ? -11.211 24.094 -25.641 1 90.25 539 SER A N 1
ATOM 4184 C CA . SER A 1 539 ? -10.812 24.906 -26.781 1 90.25 539 SER A CA 1
ATOM 4185 C C . SER A 1 539 ? -9.445 24.484 -27.312 1 90.25 539 SER A C 1
ATOM 4187 O O . SER A 1 539 ? -9.195 24.547 -28.516 1 90.25 539 SER A O 1
ATOM 4189 N N . LEU A 1 540 ? -8.609 24.031 -26.438 1 93.12 540 LEU A N 1
ATOM 4190 C CA . LEU A 1 540 ? -7.285 23.562 -26.844 1 93.12 540 LEU A CA 1
ATOM 4191 C C . LEU A 1 540 ? -7.395 22.375 -27.781 1 93.12 540 LEU A C 1
ATOM 4193 O O . LEU A 1 540 ? -6.707 22.328 -28.812 1 93.12 540 LEU A O 1
ATOM 4197 N N . LEU A 1 541 ? -8.273 21.469 -27.516 1 94.69 541 LEU A N 1
ATOM 4198 C CA . LEU A 1 541 ? -8.422 20.266 -28.328 1 94.69 541 LEU A CA 1
ATOM 4199 C C . LEU A 1 541 ? -9.195 20.562 -29.609 1 94.69 541 LEU A C 1
ATOM 4201 O O . LEU A 1 541 ? -8.898 19.984 -30.656 1 94.69 541 LEU A O 1
ATOM 4205 N N . GLN A 1 542 ? -10.133 21.453 -29.516 1 92.69 542 GLN A N 1
ATOM 4206 C CA . GLN A 1 542 ? -10.984 21.75 -30.672 1 92.69 542 GLN A CA 1
ATOM 4207 C C . GLN A 1 542 ? -10.203 22.516 -31.734 1 92.69 542 GLN A C 1
ATOM 4209 O O . GLN A 1 542 ? -10.391 22.281 -32.938 1 92.69 542 GLN A O 1
ATOM 4214 N N . HIS A 1 543 ? -9.266 23.297 -31.297 1 91.38 543 HIS A N 1
ATOM 4215 C CA . HIS A 1 543 ? -8.562 24.172 -32.25 1 91.38 543 HIS A CA 1
ATOM 4216 C C . HIS A 1 543 ? -7.273 23.516 -32.719 1 91.38 543 HIS A C 1
ATOM 4218 O O . HIS A 1 543 ? -6.691 23.953 -33.719 1 91.38 543 HIS A O 1
ATOM 4224 N N . ASN A 1 544 ? -6.875 22.484 -32.094 1 92.94 544 ASN A N 1
ATOM 4225 C CA . ASN A 1 544 ? -5.605 21.844 -32.438 1 92.94 544 ASN A CA 1
ATOM 4226 C C . ASN A 1 544 ? -5.754 20.344 -32.594 1 92.94 544 ASN A C 1
ATOM 4228 O O . ASN A 1 544 ? -5.281 19.578 -31.734 1 92.94 544 ASN A O 1
ATOM 4232 N N . PRO A 1 545 ? -6.27 19.969 -33.75 1 92.94 545 PRO A N 1
ATOM 4233 C CA . PRO A 1 545 ? -6.406 18.531 -34 1 92.94 545 PRO A CA 1
ATOM 4234 C C . PRO A 1 545 ? -5.074 17.781 -33.906 1 92.94 545 PRO A C 1
ATOM 4236 O O . PRO A 1 545 ? -4.074 18.234 -34.469 1 92.94 545 PRO A O 1
ATOM 4239 N N . GLY A 1 546 ? -5.086 16.781 -33.094 1 93.88 546 GLY A N 1
ATOM 4240 C CA . GLY A 1 546 ? -3.891 15.961 -33 1 93.88 546 GLY A CA 1
ATOM 4241 C C . GLY A 1 546 ? -3.045 16.297 -31.766 1 93.88 546 GLY A C 1
ATOM 4242 O O . GLY A 1 546 ? -2.01 15.68 -31.531 1 93.88 546 GLY A O 1
ATOM 4243 N N . TYR A 1 547 ? -3.494 17.266 -31.078 1 95.38 547 TYR A N 1
ATOM 4244 C CA . TYR A 1 547 ? -2.752 17.562 -29.844 1 95.38 547 TYR A CA 1
ATOM 4245 C C . TYR A 1 547 ? -2.635 16.312 -28.969 1 95.38 547 TYR A C 1
ATOM 4247 O O . TYR A 1 547 ? -1.565 16.031 -28.438 1 95.38 547 TYR A O 1
ATOM 4255 N N . ILE A 1 548 ? -3.771 15.672 -28.828 1 97.06 548 ILE A N 1
ATOM 4256 C CA . ILE A 1 548 ? -3.725 14.344 -28.219 1 97.06 548 ILE A CA 1
ATOM 4257 C C . ILE A 1 548 ? -3.674 13.281 -29.312 1 97.06 548 ILE A C 1
ATOM 4259 O O . ILE A 1 548 ? -4.484 13.297 -30.234 1 97.06 548 ILE A O 1
ATOM 4263 N N . SER A 1 549 ? -2.742 12.547 -29.188 1 96.12 549 SER A N 1
ATOM 4264 C CA . SER A 1 549 ? -2.568 11.422 -30.109 1 96.12 549 SER A CA 1
ATOM 4265 C C . SER A 1 549 ? -2.426 10.109 -29.344 1 96.12 549 SER A C 1
ATOM 4267 O O . SER A 1 549 ? -2.027 10.102 -28.172 1 96.12 549 SER A O 1
ATOM 4269 N N . LEU A 1 550 ? -2.826 9.031 -30.047 1 94.75 550 LEU A N 1
ATOM 4270 C CA . LEU A 1 550 ? -2.801 7.723 -29.406 1 94.75 550 LEU A CA 1
ATOM 4271 C C . LEU A 1 550 ? -1.805 6.797 -30.109 1 94.75 550 LEU A C 1
ATOM 4273 O O . LEU A 1 550 ? -1.771 6.73 -31.328 1 94.75 550 LEU A O 1
ATOM 4277 N N . PHE A 1 551 ? -0.979 6.18 -29.281 1 93.88 551 PHE A N 1
ATOM 4278 C CA . PHE A 1 551 ? 0.01 5.234 -29.781 1 93.88 551 PHE A CA 1
ATOM 4279 C C . PHE A 1 551 ? -0.518 3.805 -29.703 1 93.88 551 PHE A C 1
ATOM 4281 O O . PHE A 1 551 ? -0.962 3.361 -28.641 1 93.88 551 PHE A O 1
ATOM 4288 N N . SER A 1 552 ? -0.487 3.035 -30.766 1 89.94 552 SER A N 1
ATOM 4289 C CA . SER A 1 552 ? -1.013 1.676 -30.797 1 89.94 552 SER A CA 1
ATOM 4290 C C . SER A 1 552 ? 0.106 0.655 -30.984 1 89.94 552 SER A C 1
ATOM 4292 O O . SER A 1 552 ? 1.038 0.878 -31.75 1 89.94 552 SER A O 1
ATOM 4294 N N . THR A 1 553 ? 0.078 -0.383 -30.219 1 90.69 553 THR A N 1
ATOM 4295 C CA . THR A 1 553 ? 0.987 -1.519 -30.328 1 90.69 553 THR A CA 1
ATOM 4296 C C . THR A 1 553 ? 0.218 -2.797 -30.656 1 90.69 553 THR A C 1
ATOM 4298 O O . THR A 1 553 ? -1 -2.857 -30.469 1 90.69 553 THR A O 1
ATOM 4301 N N . PRO A 1 554 ? 0.879 -3.777 -31.141 1 90.56 554 PRO A N 1
ATOM 4302 C CA . PRO A 1 554 ? 0.172 -5.02 -31.453 1 90.56 554 PRO A CA 1
ATOM 4303 C C . PRO A 1 554 ? -0.363 -5.73 -30.203 1 90.56 554 PRO A C 1
ATOM 4305 O O . PRO A 1 554 ? 0.285 -5.715 -29.156 1 90.56 554 PRO A O 1
ATOM 4308 N N . ILE A 1 555 ? -1.489 -6.414 -30.375 1 87.62 555 ILE A N 1
ATOM 4309 C CA . ILE A 1 555 ? -2.105 -7.164 -29.281 1 87.62 555 ILE A CA 1
ATOM 4310 C C . ILE A 1 555 ? -1.741 -8.641 -29.391 1 87.62 555 ILE A C 1
ATOM 4312 O O . ILE A 1 555 ? -1.673 -9.352 -28.391 1 87.62 555 ILE A O 1
ATOM 4316 N N . VAL A 1 556 ? -1.612 -9.062 -30.672 1 89.88 556 VAL A N 1
ATOM 4317 C CA . VAL A 1 556 ? -1.242 -10.453 -30.938 1 89.88 556 VAL A CA 1
ATOM 4318 C C . VAL A 1 556 ? -0.193 -10.516 -32.031 1 89.88 556 VAL A C 1
ATOM 4320 O O . VAL A 1 556 ? -0.263 -9.758 -33 1 89.88 556 VAL A O 1
ATOM 4323 N N . LYS A 1 557 ? 0.79 -11.305 -31.781 1 90.5 557 LYS A N 1
ATOM 4324 C CA . LYS A 1 557 ? 1.734 -11.672 -32.812 1 90.5 557 LYS A CA 1
ATOM 4325 C C . LYS A 1 557 ? 1.751 -13.18 -33.062 1 90.5 557 LYS A C 1
ATOM 4327 O O . LYS A 1 557 ? 1.66 -13.953 -32.094 1 90.5 557 LYS A O 1
ATOM 4332 N N . ILE A 1 558 ? 1.746 -13.609 -34.312 1 89.81 558 ILE A N 1
ATOM 4333 C CA . ILE A 1 558 ? 1.761 -15.039 -34.594 1 89.81 558 ILE A CA 1
ATOM 4334 C C . ILE A 1 558 ? 3.016 -15.398 -35.375 1 89.81 558 ILE A C 1
ATOM 4336 O O . ILE A 1 558 ? 3.502 -14.594 -36.188 1 89.81 558 ILE A O 1
ATOM 4340 N N . LYS A 1 559 ? 3.574 -16.469 -34.938 1 87.94 559 LYS A N 1
ATOM 4341 C CA . LYS A 1 559 ? 4.652 -17.094 -35.719 1 87.94 559 LYS A CA 1
ATOM 4342 C C . LYS A 1 559 ? 4.148 -18.312 -36.5 1 87.94 559 LYS A C 1
ATOM 4344 O O . LYS A 1 559 ? 3.766 -19.312 -35.906 1 87.94 559 LYS A O 1
ATOM 4349 N N . VAL A 1 560 ? 4.031 -18.094 -37.781 1 86.44 560 VAL A N 1
ATOM 4350 C CA . VAL A 1 560 ? 3.518 -19.156 -38.625 1 86.44 560 VAL A CA 1
ATOM 4351 C C . VAL A 1 560 ? 4.574 -20.25 -38.812 1 86.44 560 VAL A C 1
ATOM 4353 O O . VAL A 1 560 ? 5.75 -19.953 -39.031 1 86.44 560 VAL A O 1
ATOM 4356 N N . ASN A 1 561 ? 4.137 -21.516 -38.312 1 76.75 561 ASN A N 1
ATOM 4357 C CA . ASN A 1 561 ? 5.02 -22.672 -38.406 1 76.75 561 ASN A CA 1
ATOM 4358 C C . ASN A 1 561 ? 5.355 -23.016 -39.844 1 76.75 561 ASN A C 1
ATOM 4360 O O . ASN A 1 561 ? 4.488 -22.969 -40.719 1 76.75 561 ASN A O 1
ATOM 4364 N N . GLY A 1 562 ? 6.59 -22.797 -40.469 1 62.66 562 GLY A N 1
ATOM 4365 C CA . GLY A 1 562 ? 7.113 -23.141 -41.781 1 62.66 562 GLY A CA 1
ATOM 4366 C C . GLY A 1 562 ? 8.469 -22.531 -42.062 1 62.66 562 GLY A C 1
ATOM 4367 O O . GLY A 1 562 ? 9.078 -21.922 -41.188 1 62.66 562 GLY A O 1
ATOM 4368 N N . LYS A 1 563 ? 9.047 -22.672 -43.406 1 57.38 563 LYS A N 1
ATOM 4369 C CA . LYS A 1 563 ? 10.383 -22.281 -43.844 1 57.38 563 LYS A CA 1
ATOM 4370 C C . LYS A 1 563 ? 10.633 -20.797 -43.625 1 57.38 563 LYS A C 1
ATOM 4372 O O . LYS A 1 563 ? 11.75 -20.406 -43.281 1 57.38 563 LYS A O 1
ATOM 4377 N N . ALA A 1 564 ? 9.641 -19.953 -43.969 1 54.03 564 ALA A N 1
ATOM 4378 C CA . ALA A 1 564 ? 9.844 -18.516 -43.844 1 54.03 564 ALA A CA 1
ATOM 4379 C C . ALA A 1 564 ? 9.281 -17.984 -42.531 1 54.03 564 ALA A C 1
ATOM 4381 O O . ALA A 1 564 ? 8.078 -18.062 -42.281 1 54.03 564 ALA A O 1
ATOM 4382 N N . LYS A 1 565 ? 9.969 -18.172 -41.469 1 62.72 565 LYS A N 1
ATOM 4383 C CA . LYS A 1 565 ? 9.648 -17.766 -40.094 1 62.72 565 LYS A CA 1
ATOM 4384 C C . LYS A 1 565 ? 9.164 -16.328 -40.031 1 62.72 565 LYS A C 1
ATOM 4386 O O . LYS A 1 565 ? 9.891 -15.438 -39.594 1 62.72 565 LYS A O 1
ATOM 4391 N N . GLU A 1 566 ? 7.941 -16.109 -40.656 1 78.12 566 GLU A N 1
ATOM 4392 C CA . GLU A 1 566 ? 7.414 -14.75 -40.719 1 78.12 566 GLU A CA 1
ATOM 4393 C C . GLU A 1 566 ? 6.57 -14.422 -39.5 1 78.12 566 GLU A C 1
ATOM 4395 O O . GLU A 1 566 ? 5.754 -15.234 -39.062 1 78.12 566 GLU A O 1
ATOM 4400 N N . VAL A 1 567 ? 6.914 -13.328 -38.781 1 87.56 567 VAL A N 1
ATOM 4401 C CA . VAL A 1 567 ? 6.148 -12.812 -37.625 1 87.56 567 VAL A CA 1
ATOM 4402 C C . VAL A 1 567 ? 5.133 -11.781 -38.125 1 87.56 567 VAL A C 1
ATOM 4404 O O . VAL A 1 567 ? 5.488 -10.836 -38.812 1 87.56 567 VAL A O 1
ATOM 4407 N N . VAL A 1 568 ? 3.824 -12.148 -37.938 1 90.75 568 VAL A N 1
ATOM 4408 C CA . VAL A 1 568 ? 2.754 -11.227 -38.312 1 90.75 568 VAL A CA 1
ATOM 4409 C C . VAL A 1 568 ? 2.174 -10.586 -37.062 1 90.75 568 VAL A C 1
ATOM 4411 O O . VAL A 1 568 ? 1.828 -11.281 -36.094 1 90.75 568 VAL A O 1
ATOM 4414 N N . ALA A 1 569 ? 2.074 -9.273 -37.094 1 90.56 569 ALA A N 1
ATOM 4415 C CA . ALA A 1 569 ? 1.554 -8.531 -35.938 1 90.56 569 ALA A CA 1
ATOM 4416 C C . ALA A 1 569 ? 0.132 -8.039 -36.188 1 90.56 569 ALA A C 1
ATOM 4418 O O . ALA A 1 569 ? -0.195 -7.633 -37.312 1 90.56 569 ALA A O 1
ATOM 4419 N N . PHE A 1 570 ? -0.745 -8.203 -35.25 1 90.31 570 PHE A N 1
ATOM 4420 C CA . PHE A 1 570 ? -2.123 -7.734 -35.312 1 90.31 570 PHE A CA 1
ATOM 4421 C C . PHE A 1 570 ? -2.404 -6.688 -34.25 1 90.31 570 PHE A C 1
ATOM 4423 O O . PHE A 1 570 ? -2.082 -6.891 -33.094 1 90.31 570 PHE A O 1
ATOM 4430 N N . HIS A 1 571 ? -3.043 -5.633 -34.594 1 87.12 571 HIS A N 1
ATOM 4431 C CA . HIS A 1 571 ? -3.354 -4.559 -33.656 1 87.12 571 HIS A CA 1
ATOM 4432 C C . HIS A 1 571 ? -4.777 -4.688 -33.125 1 87.12 571 HIS A C 1
ATOM 4434 O O . HIS A 1 571 ? -5.203 -3.896 -32.281 1 87.12 571 HIS A O 1
ATOM 4440 N N . SER A 1 572 ? -5.516 -5.664 -33.656 1 84.5 572 SER A N 1
ATOM 4441 C CA . SER A 1 572 ? -6.871 -5.945 -33.188 1 84.5 572 SER A CA 1
ATOM 4442 C C . SER A 1 572 ? -7.207 -7.426 -33.344 1 84.5 572 SER A C 1
ATOM 4444 O O . SER A 1 572 ? -6.648 -8.117 -34.188 1 84.5 572 SER A O 1
ATOM 4446 N N . PHE A 1 573 ? -8.078 -7.84 -32.562 1 81.62 573 PHE A N 1
ATOM 4447 C CA . PHE A 1 573 ? -8.523 -9.227 -32.625 1 81.62 573 PHE A CA 1
ATOM 4448 C C . PHE A 1 573 ? -9.328 -9.461 -33.906 1 81.62 573 PHE A C 1
ATOM 4450 O O . PHE A 1 573 ? -9.312 -10.562 -34.469 1 81.62 573 PHE A O 1
ATOM 4457 N N . ARG A 1 574 ? -9.953 -8.367 -34.344 1 82.31 574 ARG A N 1
ATOM 4458 C CA . ARG A 1 574 ? -10.711 -8.484 -35.594 1 82.31 574 ARG A CA 1
ATOM 4459 C C . ARG A 1 574 ? -9.812 -8.906 -36.75 1 82.31 574 ARG A C 1
ATOM 4461 O O . ARG A 1 574 ? -10.156 -9.828 -37.5 1 82.31 574 ARG A O 1
ATOM 4468 N N . ASP A 1 575 ? -8.68 -8.242 -36.719 1 85.94 575 ASP A N 1
ATOM 4469 C CA . ASP A 1 575 ? -7.738 -8.57 -37.781 1 85.94 575 ASP A CA 1
ATOM 4470 C C . ASP A 1 575 ? -7.176 -9.984 -37.625 1 85.94 575 ASP A C 1
ATOM 4472 O O . ASP A 1 575 ? -6.93 -10.688 -38.594 1 85.94 575 ASP A O 1
ATOM 4476 N N . PHE A 1 576 ? -6.973 -10.375 -36.438 1 87.12 576 PHE A N 1
ATOM 4477 C CA . PHE A 1 576 ? -6.457 -11.703 -36.156 1 87.12 576 PHE A CA 1
ATOM 4478 C C . PHE A 1 576 ? -7.473 -12.773 -36.531 1 87.12 576 PHE A C 1
ATOM 4480 O O . PHE A 1 576 ? -7.125 -13.766 -37.188 1 87.12 576 PHE A O 1
ATOM 4487 N N . HIS A 1 577 ? -8.703 -12.555 -36.25 1 84.75 577 HIS A N 1
ATOM 4488 C CA . HIS A 1 577 ? -9.75 -13.516 -36.562 1 84.75 577 HIS A CA 1
ATOM 4489 C C . HIS A 1 577 ? -9.984 -13.609 -38.062 1 84.75 577 HIS A C 1
ATOM 4491 O O . HIS A 1 577 ? -10.266 -14.688 -38.594 1 84.75 577 HIS A O 1
ATOM 4497 N N . ARG A 1 578 ? -9.883 -12.445 -38.656 1 87.12 578 ARG A N 1
ATOM 4498 C CA . ARG A 1 578 ? -9.984 -12.445 -40.125 1 87.12 578 ARG A CA 1
ATOM 4499 C C . ARG A 1 578 ? -8.875 -13.281 -40.75 1 87.12 578 ARG A C 1
ATOM 4501 O O . ARG A 1 578 ? -9.117 -14.039 -41.688 1 87.12 578 ARG A O 1
ATOM 4508 N N . TRP A 1 579 ? -7.711 -13.086 -40.188 1 89.19 579 TRP A N 1
ATOM 4509 C CA . TRP A 1 579 ? -6.578 -13.875 -40.656 1 89.19 579 TRP A CA 1
ATOM 4510 C C . TRP A 1 579 ? -6.812 -15.367 -40.406 1 89.19 579 TRP A C 1
ATOM 4512 O O . TRP A 1 579 ? -6.508 -16.203 -41.25 1 89.19 579 TRP A O 1
ATOM 4522 N N . GLN A 1 580 ? -7.34 -15.742 -39.312 1 87.12 580 GLN A N 1
ATOM 4523 C CA . GLN A 1 580 ? -7.613 -17.125 -38.938 1 87.12 580 GLN A CA 1
ATOM 4524 C C . GLN A 1 580 ? -8.625 -17.75 -39.906 1 87.12 580 GLN A C 1
ATOM 4526 O O . GLN A 1 580 ? -8.461 -18.906 -40.312 1 87.12 580 GLN A O 1
ATOM 4531 N N . ARG A 1 581 ? -9.648 -16.953 -40.281 1 88.19 581 ARG A N 1
ATOM 4532 C CA . ARG A 1 581 ? -10.672 -17.422 -41.219 1 88.19 581 ARG A CA 1
ATOM 4533 C C . ARG A 1 581 ? -10.109 -17.594 -42.625 1 88.19 581 ARG A C 1
ATOM 4535 O O . ARG A 1 581 ? -10.484 -18.516 -43.344 1 88.19 581 ARG A O 1
ATOM 4542 N N . ALA A 1 582 ? -9.188 -16.719 -42.844 1 91.06 582 ALA A N 1
ATOM 4543 C CA . ALA A 1 582 ? -8.586 -16.766 -44.156 1 91.06 582 ALA A CA 1
ATOM 4544 C C . ALA A 1 582 ? -7.574 -17.906 -44.281 1 91.06 582 ALA A C 1
ATOM 4546 O O . ALA A 1 582 ? -7.32 -18.406 -45.375 1 91.06 582 ALA A O 1
ATOM 4547 N N . ASN A 1 583 ? -7.027 -18.25 -43.094 1 89.56 583 ASN A N 1
ATOM 4548 C CA . ASN A 1 583 ? -6.02 -19.297 -43.062 1 89.56 583 ASN A CA 1
ATOM 4549 C C . ASN A 1 583 ? -6.398 -20.406 -42.094 1 89.56 583 ASN A C 1
ATOM 4551 O O . ASN A 1 583 ? -5.684 -20.656 -41.125 1 89.56 583 ASN A O 1
ATOM 4555 N N . PRO A 1 584 ? -7.406 -21.203 -42.25 1 85 584 PRO A N 1
ATOM 4556 C CA . PRO A 1 584 ? -7.93 -22.172 -41.312 1 85 584 PRO A CA 1
ATOM 4557 C C . PRO A 1 584 ? -6.961 -23.328 -41.031 1 85 584 PRO A C 1
ATOM 4559 O O . PRO A 1 584 ? -6.988 -23.938 -39.969 1 85 584 PRO A O 1
ATOM 4562 N N . ASN A 1 585 ? -6.016 -23.641 -41.906 1 83 585 ASN A N 1
ATOM 4563 C CA . ASN A 1 585 ? -5.145 -24.797 -41.75 1 83 585 ASN A CA 1
ATOM 4564 C C . ASN A 1 585 ? -3.732 -24.391 -41.344 1 83 585 ASN A C 1
ATOM 4566 O O . ASN A 1 585 ? -2.846 -25.25 -41.25 1 83 585 ASN A O 1
ATOM 4570 N N . ALA A 1 586 ? -3.574 -23.094 -41.188 1 83.25 586 ALA A N 1
ATOM 4571 C CA . ALA A 1 586 ? -2.23 -22.641 -40.844 1 83.25 586 ALA A CA 1
ATOM 4572 C C . ALA A 1 586 ? -1.916 -22.922 -39.375 1 83.25 586 ALA A C 1
ATOM 4574 O O . ALA A 1 586 ? -2.752 -22.688 -38.5 1 83.25 586 ALA A O 1
ATOM 4575 N N . ARG A 1 587 ? -0.788 -23.688 -39.219 1 84 587 ARG A N 1
ATOM 4576 C CA . ARG A 1 587 ? -0.306 -23.859 -37.844 1 84 587 ARG A CA 1
ATOM 4577 C C . ARG A 1 587 ? 0.564 -22.688 -37.406 1 84 587 ARG A C 1
ATOM 4579 O O . ARG A 1 587 ? 1.458 -22.266 -38.156 1 84 587 ARG A O 1
ATOM 4586 N N . TYR A 1 588 ? 0.096 -22.062 -36.219 1 84.5 588 TYR A N 1
ATOM 4587 C CA . TYR A 1 588 ? 0.834 -20.906 -35.719 1 84.5 588 TYR A CA 1
ATOM 4588 C C . TYR A 1 588 ? 0.923 -20.922 -34.188 1 84.5 588 TYR A C 1
ATOM 4590 O O . TYR A 1 588 ? 0.173 -21.641 -33.531 1 84.5 588 TYR A O 1
ATOM 4598 N N . SER A 1 589 ? 1.979 -20.344 -33.719 1 82.56 589 SER A N 1
ATOM 4599 C CA . SER A 1 589 ? 2.078 -20.047 -32.281 1 82.56 589 SER A CA 1
ATOM 4600 C C . SER A 1 589 ? 1.773 -18.578 -32.031 1 82.56 589 SER A C 1
ATOM 4602 O O . SER A 1 589 ? 2.283 -17.688 -32.719 1 82.56 589 SER A O 1
ATOM 4604 N N . ALA A 1 590 ? 0.78 -18.438 -31.203 1 83.62 590 ALA A N 1
ATOM 4605 C CA . ALA A 1 590 ? 0.331 -17.078 -30.938 1 83.62 590 ALA A CA 1
ATOM 4606 C C . ALA A 1 590 ? 0.861 -16.578 -29.609 1 83.62 590 ALA A C 1
ATOM 4608 O O . ALA A 1 590 ? 0.945 -17.328 -28.641 1 83.62 590 ALA A O 1
ATOM 4609 N N . LYS A 1 591 ? 1.324 -15.375 -29.641 1 83.94 591 LYS A N 1
ATOM 4610 C CA . LYS A 1 591 ? 1.703 -14.688 -28.406 1 83.94 591 LYS A CA 1
ATOM 4611 C C . LYS A 1 591 ? 0.797 -13.484 -28.141 1 83.94 591 LYS A C 1
ATOM 4613 O O . LYS A 1 591 ? 0.623 -12.633 -29.016 1 83.94 591 LYS A O 1
ATOM 4618 N N . TYR A 1 592 ? 0.175 -13.539 -27 1 84.56 592 TYR A N 1
ATOM 4619 C CA . TYR A 1 592 ? -0.716 -12.461 -26.594 1 84.56 592 TYR A CA 1
ATOM 4620 C C . TYR A 1 592 ? 0.042 -11.383 -25.828 1 84.56 592 TYR A C 1
ATOM 4622 O O . TYR A 1 592 ? 0.765 -11.688 -24.875 1 84.56 592 TYR A O 1
ATOM 4630 N N . TYR A 1 593 ? -0.128 -10.117 -26.234 1 88.06 593 TYR A N 1
ATOM 4631 C CA . TYR A 1 593 ? 0.518 -8.984 -25.578 1 88.06 593 TYR A CA 1
ATOM 4632 C C . TYR A 1 593 ? -0.457 -8.266 -24.656 1 88.06 593 TYR A C 1
ATOM 4634 O O . TYR A 1 593 ? -1.083 -7.277 -25.062 1 88.06 593 TYR A O 1
ATOM 4642 N N . LYS A 1 594 ? -0.558 -8.711 -23.453 1 78.5 594 LYS A N 1
ATOM 4643 C CA . LYS A 1 594 ? -1.516 -8.188 -22.484 1 78.5 594 LYS A CA 1
ATOM 4644 C C . LYS A 1 594 ? -1.187 -6.742 -22.109 1 78.5 594 LYS A C 1
ATOM 4646 O O . LYS A 1 594 ? -2.088 -5.934 -21.891 1 78.5 594 LYS A O 1
ATOM 4651 N N . GLY A 1 595 ? 0.179 -6.461 -21.969 1 82.56 595 GLY A N 1
ATOM 4652 C CA . GLY A 1 595 ? 0.635 -5.129 -21.594 1 82.56 595 GLY A CA 1
ATOM 4653 C C . GLY A 1 595 ? 1.909 -4.715 -22.312 1 82.56 595 GLY A C 1
ATOM 4654 O O . GLY A 1 595 ? 2.572 -5.539 -22.938 1 82.56 595 GLY A O 1
ATOM 4655 N N . LEU A 1 596 ? 2.105 -3.438 -22.203 1 88.81 596 LEU A N 1
ATOM 4656 C CA . LEU A 1 596 ? 3.312 -2.891 -22.812 1 88.81 596 LEU A CA 1
ATOM 4657 C C . LEU A 1 596 ? 4.562 -3.529 -22.219 1 88.81 596 LEU A C 1
ATOM 4659 O O . LEU A 1 596 ? 5.613 -3.561 -22.859 1 88.81 596 LEU A O 1
ATOM 4663 N N . GLY A 1 597 ? 4.414 -4.137 -21.047 1 87.81 597 GLY A N 1
ATOM 4664 C CA . GLY A 1 597 ? 5.543 -4.789 -20.391 1 87.81 597 GLY A CA 1
ATOM 4665 C C . GLY A 1 597 ? 5.906 -6.121 -21.031 1 87.81 597 GLY A C 1
ATOM 4666 O O . GLY A 1 597 ? 7 -6.641 -20.797 1 87.81 597 GLY A O 1
ATOM 4667 N N . THR A 1 598 ? 5.012 -6.668 -21.812 1 90.25 598 THR A N 1
ATOM 4668 C CA . THR A 1 598 ? 5.242 -7.941 -22.484 1 90.25 598 THR A CA 1
ATOM 4669 C C . THR A 1 598 ? 6.23 -7.77 -23.625 1 90.25 598 THR A C 1
ATOM 4671 O O . THR A 1 598 ? 6.965 -8.703 -23.969 1 90.25 598 THR A O 1
ATOM 4674 N N . SER A 1 599 ? 6.27 -6.539 -24.172 1 92.56 599 SER A N 1
ATOM 4675 C CA . SER A 1 599 ? 7.156 -6.273 -25.297 1 92.56 599 SER A CA 1
ATOM 4676 C C . SER A 1 599 ? 8.602 -6.117 -24.828 1 92.56 599 SER A C 1
ATOM 4678 O O . SER A 1 599 ? 8.867 -5.531 -23.781 1 92.56 599 SER A O 1
ATOM 4680 N N . THR A 1 600 ? 9.445 -6.707 -25.594 1 91.31 600 THR A N 1
ATOM 4681 C CA . THR A 1 600 ? 10.867 -6.508 -25.344 1 91.31 600 THR A CA 1
ATOM 4682 C C . THR A 1 600 ? 11.32 -5.141 -25.859 1 91.31 600 THR A C 1
ATOM 4684 O O . THR A 1 600 ? 10.578 -4.469 -26.578 1 91.31 600 THR A O 1
ATOM 4687 N N . THR A 1 601 ? 12.484 -4.738 -25.469 1 91.38 601 THR A N 1
ATOM 4688 C CA . THR A 1 601 ? 13.039 -3.477 -25.953 1 91.38 601 THR A CA 1
ATOM 4689 C C . THR A 1 601 ? 13.227 -3.514 -27.469 1 91.38 601 THR A C 1
ATOM 4691 O O . THR A 1 601 ? 13.016 -2.504 -28.141 1 91.38 601 THR A O 1
ATOM 4694 N N . ALA A 1 602 ? 13.633 -4.645 -27.969 1 90.75 602 ALA A N 1
ATOM 4695 C CA . ALA A 1 602 ? 13.789 -4.793 -29.406 1 90.75 602 ALA A CA 1
ATOM 4696 C C . ALA A 1 602 ? 12.469 -4.551 -30.141 1 90.75 602 ALA A C 1
ATOM 4698 O O . ALA A 1 602 ? 12.438 -3.879 -31.172 1 90.75 602 ALA A O 1
ATOM 4699 N N . GLU A 1 603 ? 11.445 -5.062 -29.609 1 92.62 603 GLU A N 1
ATOM 4700 C CA . GLU A 1 603 ? 10.125 -4.844 -30.203 1 92.62 603 GLU A CA 1
ATOM 4701 C C . GLU A 1 603 ? 9.695 -3.387 -30.047 1 92.62 603 GLU A C 1
ATOM 4703 O O . GLU A 1 603 ? 9.078 -2.826 -30.969 1 92.62 603 GLU A O 1
ATOM 4708 N N . GLY A 1 604 ? 9.992 -2.822 -28.906 1 92.69 604 GLY A N 1
ATOM 4709 C CA . GLY A 1 604 ? 9.695 -1.412 -28.719 1 92.69 604 GLY A CA 1
ATOM 4710 C C . GLY A 1 604 ? 10.352 -0.518 -29.75 1 92.69 604 GLY A C 1
ATOM 4711 O O . GLY A 1 604 ? 9.727 0.412 -30.266 1 92.69 604 GLY A O 1
ATOM 4712 N N . LYS A 1 605 ? 11.57 -0.823 -30.078 1 93.25 605 LYS A N 1
ATOM 4713 C CA . LYS A 1 605 ? 12.297 -0.055 -31.094 1 93.25 605 LYS A CA 1
ATOM 4714 C C . LYS A 1 605 ? 11.633 -0.181 -32.469 1 93.25 605 LYS A C 1
ATOM 4716 O O . LYS A 1 605 ? 11.602 0.782 -33.219 1 93.25 605 LYS A O 1
ATOM 4721 N N . GLU A 1 606 ? 11.117 -1.331 -32.688 1 92.94 606 GLU A N 1
ATOM 4722 C CA . GLU A 1 606 ? 10.367 -1.523 -33.906 1 92.94 606 GLU A CA 1
ATOM 4723 C C . GLU A 1 606 ? 9.133 -0.637 -33.969 1 92.94 606 GLU A C 1
ATOM 4725 O O . GLU A 1 606 ? 8.805 -0.062 -35 1 92.94 606 GLU A O 1
ATOM 4730 N N . TYR A 1 607 ? 8.445 -0.532 -32.812 1 93.56 607 TYR A N 1
ATOM 4731 C CA . TYR A 1 607 ? 7.23 0.276 -32.75 1 93.56 607 TYR A CA 1
ATOM 4732 C C . TYR A 1 607 ? 7.535 1.745 -33 1 93.56 607 TYR A C 1
ATOM 4734 O O . TYR A 1 607 ? 6.816 2.408 -33.781 1 93.56 607 TYR A O 1
ATOM 4742 N N . PHE A 1 608 ? 8.594 2.238 -32.438 1 93.56 608 PHE A N 1
ATOM 4743 C CA . PHE A 1 608 ? 8.906 3.66 -32.531 1 93.56 608 PHE A CA 1
ATOM 4744 C C . PHE A 1 608 ? 9.57 4.004 -33.844 1 93.56 608 PHE A C 1
ATOM 4746 O O . PHE A 1 608 ? 9.562 5.16 -34.281 1 93.56 608 PHE A O 1
ATOM 4753 N N . ALA A 1 609 ? 10.219 2.982 -34.438 1 92.19 609 ALA A N 1
ATOM 4754 C CA . ALA A 1 609 ? 10.773 3.205 -35.781 1 92.19 609 ALA A CA 1
ATOM 4755 C C . ALA A 1 609 ? 9.672 3.525 -36.781 1 92.19 609 ALA A C 1
ATOM 4757 O O . ALA A 1 609 ? 9.875 4.309 -37.719 1 92.19 609 ALA A O 1
ATOM 4758 N N . ASP A 1 610 ? 8.578 2.92 -36.531 1 89.38 610 ASP A N 1
ATOM 4759 C CA . ASP A 1 610 ? 7.414 3.176 -37.375 1 89.38 610 ASP A CA 1
ATOM 4760 C C . ASP A 1 610 ? 6.363 3.994 -36.625 1 89.38 610 ASP A C 1
ATOM 4762 O O . ASP A 1 610 ? 5.184 3.645 -36.625 1 89.38 610 ASP A O 1
ATOM 4766 N N . MET A 1 611 ? 6.746 5.039 -36 1 86.31 611 MET A N 1
ATOM 4767 C CA . MET A 1 611 ? 5.887 5.82 -35.125 1 86.31 611 MET A CA 1
ATOM 4768 C C . MET A 1 611 ? 4.703 6.406 -35.875 1 86.31 611 MET A C 1
ATOM 4770 O O . MET A 1 611 ? 3.58 6.422 -35.375 1 86.31 611 MET A O 1
ATOM 4774 N N . GLU A 1 612 ? 4.953 6.871 -37.062 1 82.81 612 GLU A N 1
ATOM 4775 C CA . GLU A 1 612 ? 3.896 7.504 -37.844 1 82.81 612 GLU A CA 1
ATOM 4776 C C . GLU A 1 612 ? 2.777 6.512 -38.156 1 82.81 612 GLU A C 1
ATOM 4778 O O . GLU A 1 612 ? 1.601 6.883 -38.188 1 82.81 612 GLU A O 1
ATOM 4783 N N . ARG A 1 613 ? 3.178 5.348 -38.312 1 86.31 613 ARG A N 1
ATOM 4784 C CA . ARG A 1 613 ? 2.189 4.312 -38.594 1 86.31 613 ARG A CA 1
ATOM 4785 C C . ARG A 1 613 ? 1.416 3.926 -37.344 1 86.31 613 ARG A C 1
ATOM 4787 O O . ARG A 1 613 ? 0.247 3.543 -37.438 1 86.31 613 ARG A O 1
ATOM 4794 N N . ASN A 1 614 ? 1.967 4.066 -36.281 1 91.75 614 ASN A N 1
ATOM 4795 C CA . ASN A 1 614 ? 1.381 3.57 -35.031 1 91.75 614 ASN A CA 1
ATOM 4796 C C . ASN A 1 614 ? 0.667 4.68 -34.281 1 91.75 614 ASN A C 1
ATOM 4798 O O . ASN A 1 614 ? 0.174 4.457 -33.156 1 91.75 614 ASN A O 1
ATOM 4802 N N . VAL A 1 615 ? 0.579 5.867 -34.844 1 93.56 615 VAL A N 1
ATOM 4803 C CA . VAL A 1 615 ? -0.022 6.992 -34.156 1 93.56 615 VAL A CA 1
ATOM 4804 C C . VAL A 1 615 ? -1.345 7.371 -34.812 1 93.56 615 VAL A C 1
ATOM 4806 O O . VAL A 1 615 ? -1.438 7.43 -36.031 1 93.56 615 VAL A O 1
ATOM 4809 N N . MET A 1 616 ? -2.324 7.539 -34 1 94.06 616 MET A N 1
ATOM 4810 C CA . MET A 1 616 ? -3.602 8.102 -34.438 1 94.06 616 MET A CA 1
ATOM 4811 C C . MET A 1 616 ? -3.836 9.469 -33.812 1 94.06 616 MET A C 1
ATOM 4813 O O . MET A 1 616 ? -3.658 9.648 -32.625 1 94.06 616 MET A O 1
ATOM 4817 N N . ARG A 1 617 ? -4.289 10.438 -34.625 1 95.31 617 ARG A N 1
ATOM 4818 C CA . ARG A 1 617 ? -4.523 11.797 -34.156 1 95.31 617 ARG A CA 1
ATOM 4819 C C . ARG A 1 617 ? -5.984 12 -33.781 1 95.31 617 ARG A C 1
ATOM 4821 O O . ARG A 1 617 ? -6.883 11.695 -34.594 1 95.31 617 ARG A O 1
ATOM 4828 N N . LEU A 1 618 ? -6.16 12.492 -32.625 1 96.69 618 LEU A N 1
ATOM 4829 C CA . LEU A 1 618 ? -7.512 12.711 -32.094 1 96.69 618 LEU A CA 1
ATOM 4830 C C . LEU A 1 618 ? -8.078 14.023 -32.625 1 96.69 618 LEU A C 1
ATOM 4832 O O . LEU A 1 618 ? -7.395 15.047 -32.625 1 96.69 618 LEU A O 1
ATOM 4836 N N . VAL A 1 619 ? -9.289 13.945 -33.094 1 96.19 619 VAL A N 1
ATOM 4837 C CA . VAL A 1 619 ? -10.023 15.133 -33.531 1 96.19 619 VAL A CA 1
ATOM 4838 C C . VAL A 1 619 ? -11.25 15.336 -32.656 1 96.19 619 VAL A C 1
ATOM 4840 O O . VAL A 1 619 ? -12.062 14.422 -32.5 1 96.19 619 VAL A O 1
ATOM 4843 N N . VAL A 1 620 ? -11.289 16.531 -32.094 1 95.75 620 VAL A N 1
ATOM 4844 C CA . VAL A 1 620 ? -12.375 16.828 -31.172 1 95.75 620 VAL A CA 1
ATOM 4845 C C . VAL A 1 620 ? -13.242 17.953 -31.75 1 95.75 620 VAL A C 1
ATOM 4847 O O . VAL A 1 620 ? -12.727 18.984 -32.188 1 95.75 620 VAL A O 1
ATOM 4850 N N . GLU A 1 621 ? -14.523 17.734 -31.766 1 93.44 621 GLU A N 1
ATOM 4851 C CA . GLU A 1 621 ? -15.5 18.719 -32.188 1 93.44 621 GLU A CA 1
ATOM 4852 C C . GLU A 1 621 ? -16.344 19.203 -31 1 93.44 621 GLU A C 1
ATOM 4854 O O . GLU A 1 621 ? -16.422 18.531 -29.984 1 93.44 621 GLU A O 1
ATOM 4859 N N . PRO A 1 622 ? -16.938 20.344 -31.078 1 89.62 622 PRO A N 1
ATOM 4860 C CA . PRO A 1 622 ? -17.75 20.859 -29.953 1 89.62 622 PRO A CA 1
ATOM 4861 C C . PRO A 1 622 ? -18.891 19.938 -29.594 1 89.62 622 PRO A C 1
ATOM 4863 O O . PRO A 1 622 ? -19.25 19.828 -28.406 1 89.62 622 PRO A O 1
ATOM 4866 N N . LYS A 1 623 ? -19.438 19.25 -30.484 1 88.81 623 LYS A N 1
ATOM 4867 C CA . LYS A 1 623 ? -20.562 18.359 -30.234 1 88.81 623 LYS A CA 1
ATOM 4868 C C . LYS A 1 623 ? -20.141 17.172 -29.375 1 88.81 623 LYS A C 1
ATOM 4870 O O . LYS A 1 623 ? -20.984 16.531 -28.734 1 88.81 623 LYS A O 1
ATOM 4875 N N . ASP A 1 624 ? -18.922 16.969 -29.375 1 93.62 624 ASP A N 1
ATOM 4876 C CA . ASP A 1 624 ? -18.375 15.789 -28.688 1 93.62 624 ASP A CA 1
ATOM 4877 C C . ASP A 1 624 ? -18.469 15.945 -27.172 1 93.62 624 ASP A C 1
ATOM 4879 O O . ASP A 1 624 ? -18.359 14.961 -26.438 1 93.62 624 ASP A O 1
ATOM 4883 N N . HIS A 1 625 ? -18.594 17.125 -26.734 1 91.25 625 HIS A N 1
ATOM 4884 C CA . HIS A 1 625 ? -18.688 17.391 -25.312 1 91.25 625 HIS A CA 1
ATOM 4885 C C . HIS A 1 625 ? -19.828 16.594 -24.688 1 91.25 625 HIS A C 1
ATOM 4887 O O . HIS A 1 625 ? -19.656 15.992 -23.625 1 91.25 625 HIS A O 1
ATOM 4893 N N . ARG A 1 626 ? -20.938 16.578 -25.328 1 90.19 626 ARG A N 1
ATOM 4894 C CA . ARG A 1 626 ? -22.109 15.891 -24.812 1 90.19 626 ARG A CA 1
ATOM 4895 C C . ARG A 1 626 ? -21.891 14.383 -24.781 1 90.19 626 ARG A C 1
ATOM 4897 O O . ARG A 1 626 ? -22.344 13.703 -23.859 1 90.19 626 ARG A O 1
ATOM 4904 N N . LEU A 1 627 ? -21.266 13.93 -25.734 1 93.69 627 LEU A N 1
ATOM 4905 C CA . LEU A 1 627 ? -20.984 12.5 -25.797 1 93.69 627 LEU A CA 1
ATOM 4906 C C . LEU A 1 627 ? -20.094 12.078 -24.641 1 93.69 627 LEU A C 1
ATOM 4908 O O . LEU A 1 627 ? -20.312 11.039 -24.016 1 93.69 627 LEU A O 1
ATOM 4912 N N . LEU A 1 628 ? -19.125 12.852 -24.375 1 93.69 628 LEU A N 1
ATOM 4913 C CA . LEU A 1 628 ? -18.203 12.531 -23.281 1 93.69 628 LEU A CA 1
ATOM 4914 C C . LEU A 1 628 ? -18.906 12.695 -21.922 1 93.69 628 LEU A C 1
ATOM 4916 O O . LEU A 1 628 ? -18.594 11.969 -20.969 1 93.69 628 LEU A O 1
ATOM 4920 N N . ASP A 1 629 ? -19.828 13.57 -21.844 1 90.75 629 ASP A N 1
ATOM 4921 C CA . ASP A 1 629 ? -20.641 13.664 -20.641 1 90.75 629 ASP A CA 1
ATOM 4922 C C . ASP A 1 629 ? -21.438 12.375 -20.422 1 90.75 629 ASP A C 1
ATOM 4924 O O . ASP A 1 629 ? -21.516 11.875 -19.297 1 90.75 629 ASP A O 1
ATOM 4928 N N . SER A 1 630 ? -21.969 11.898 -21.453 1 91.5 630 SER A N 1
ATOM 4929 C CA . SER A 1 630 ? -22.781 10.688 -21.375 1 91.5 630 SER A CA 1
ATOM 4930 C C . SER A 1 630 ? -21.953 9.5 -20.891 1 91.5 630 SER A C 1
ATOM 4932 O O . SER A 1 630 ? -22.453 8.625 -20.188 1 91.5 630 SER A O 1
ATOM 4934 N N . VAL A 1 631 ? -20.75 9.5 -21.234 1 93.06 631 VAL A N 1
ATOM 4935 C CA . VAL A 1 631 ? -19.906 8.352 -20.922 1 93.06 631 VAL A CA 1
ATOM 4936 C C . VAL A 1 631 ? -19.344 8.477 -19.5 1 93.06 631 VAL A C 1
ATOM 4938 O O . VAL A 1 631 ? -19.297 7.496 -18.766 1 93.06 631 VAL A O 1
ATOM 4941 N N . PHE A 1 632 ? -18.953 9.688 -19.078 1 91.31 632 PHE A N 1
ATOM 4942 C CA . PHE A 1 632 ? -18.109 9.797 -17.891 1 91.31 632 PHE A CA 1
ATOM 4943 C C . PHE A 1 632 ? -18.891 10.445 -16.75 1 91.31 632 PHE A C 1
ATOM 4945 O O . PHE A 1 632 ? -18.453 10.406 -15.594 1 91.31 632 PHE A O 1
ATOM 4952 N N . ASP A 1 633 ? -19.953 11.055 -17.031 1 87.19 633 ASP A N 1
ATOM 4953 C CA . ASP A 1 633 ? -20.75 11.68 -15.977 1 87.19 633 ASP A CA 1
ATOM 4954 C C . ASP A 1 633 ? -21.594 10.648 -15.242 1 87.19 633 ASP A C 1
ATOM 4956 O O . ASP A 1 633 ? -22.328 9.875 -15.867 1 87.19 633 ASP A O 1
ATOM 4960 N N . SER A 1 634 ? -21.562 10.656 -13.984 1 80.5 634 SER A N 1
ATOM 4961 C CA . SER A 1 634 ? -22.266 9.672 -13.172 1 80.5 634 SER A CA 1
ATOM 4962 C C . SER A 1 634 ? -23.781 9.836 -13.273 1 80.5 634 SER A C 1
ATOM 4964 O O . SER A 1 634 ? -24.531 8.891 -13.031 1 80.5 634 SER A O 1
ATOM 4966 N N . ALA A 1 635 ? -24.281 11.008 -13.727 1 79 635 ALA A N 1
ATOM 4967 C CA . ALA A 1 635 ? -25.719 11.289 -13.797 1 79 635 ALA A CA 1
ATOM 4968 C C . ALA A 1 635 ? -26.328 10.688 -15.062 1 79 635 ALA A C 1
ATOM 4970 O O . ALA A 1 635 ? -27.547 10.492 -15.133 1 79 635 ALA A O 1
ATOM 4971 N N . GLU A 1 636 ? -25.578 10.344 -16.062 1 87.25 636 GLU A N 1
ATOM 4972 C CA . GLU A 1 636 ? -26.078 9.867 -17.359 1 87.25 636 GLU A CA 1
ATOM 4973 C C . GLU A 1 636 ? -26.125 8.344 -17.406 1 87.25 636 GLU A C 1
ATOM 4975 O O . GLU A 1 636 ? -25.609 7.734 -18.344 1 87.25 636 GLU A O 1
ATOM 4980 N N . VAL A 1 637 ? -26.797 7.711 -16.5 1 87.12 637 VAL A N 1
ATOM 4981 C CA . VAL A 1 637 ? -26.844 6.258 -16.375 1 87.12 637 VAL A CA 1
ATOM 4982 C C . VAL A 1 637 ? -27.766 5.68 -17.438 1 87.12 637 VAL A C 1
ATOM 4984 O O . VAL A 1 637 ? -27.484 4.625 -18.016 1 87.12 637 VAL A O 1
ATOM 4987 N N . GLU A 1 638 ? -28.859 6.391 -17.797 1 88.56 638 GLU A N 1
ATOM 4988 C CA . GLU A 1 638 ? -29.844 5.895 -18.75 1 88.56 638 GLU A CA 1
ATOM 4989 C C . GLU A 1 638 ? -29.234 5.805 -20.156 1 88.56 638 GLU A C 1
ATOM 4991 O O . GLU A 1 638 ? -29.531 4.863 -20.891 1 88.56 638 GLU A O 1
ATOM 4996 N N . TRP A 1 639 ? -28.469 6.758 -20.453 1 92.25 639 TRP A N 1
ATOM 4997 C CA . TRP A 1 639 ? -27.797 6.715 -21.75 1 92.25 639 TRP A CA 1
ATOM 4998 C C . TRP A 1 639 ? -26.875 5.508 -21.844 1 92.25 639 TRP A C 1
ATOM 5000 O O . TRP A 1 639 ? -26.828 4.84 -22.891 1 92.25 639 TRP A O 1
ATOM 5010 N N . ARG A 1 640 ? -26.172 5.18 -20.891 1 93.25 640 ARG A N 1
ATOM 5011 C CA . ARG A 1 640 ? -25.219 4.078 -20.875 1 93.25 640 ARG A CA 1
ATOM 5012 C C . ARG A 1 640 ? -25.938 2.732 -20.953 1 93.25 640 ARG A C 1
ATOM 5014 O O . ARG A 1 640 ? -25.438 1.791 -21.578 1 93.25 640 ARG A O 1
ATOM 5021 N N . LYS A 1 641 ? -27.094 2.678 -20.312 1 90.75 641 LYS A N 1
ATOM 5022 C CA . LYS A 1 641 ? -27.891 1.459 -20.406 1 90.75 641 LYS A CA 1
ATOM 5023 C C . LYS A 1 641 ? -28.297 1.176 -21.859 1 90.75 641 LYS A C 1
ATOM 5025 O O . LYS A 1 641 ? -28.172 0.045 -22.328 1 90.75 641 LYS A O 1
ATOM 5030 N N . GLU A 1 642 ? -28.688 2.215 -22.453 1 91.5 642 GLU A N 1
ATOM 5031 C CA . GLU A 1 642 ? -29.094 2.072 -23.844 1 91.5 642 GLU A CA 1
ATOM 5032 C C . GLU A 1 642 ? -27.891 1.76 -24.734 1 91.5 642 GLU A C 1
ATOM 5034 O O . GLU A 1 642 ? -27.984 0.9 -25.609 1 91.5 642 GLU A O 1
ATOM 5039 N N . TRP A 1 643 ? -26.891 2.473 -24.484 1 93.31 643 TRP A N 1
ATOM 5040 C CA . TRP A 1 643 ? -25.641 2.277 -25.234 1 93.31 643 TRP A CA 1
ATOM 5041 C C . TRP A 1 643 ? -25.156 0.838 -25.109 1 93.31 643 TRP A C 1
ATOM 5043 O O . TRP A 1 643 ? -24.828 0.201 -26.109 1 93.31 643 TRP A O 1
ATOM 5053 N N . MET A 1 644 ? -25.141 0.266 -23.953 1 92.5 644 MET A N 1
ATOM 5054 C CA . MET A 1 644 ? -24.641 -1.08 -23.688 1 92.5 644 MET A CA 1
ATOM 5055 C C . MET A 1 644 ? -25.594 -2.133 -24.25 1 92.5 644 MET A C 1
ATOM 5057 O O . MET A 1 644 ? -25.156 -3.17 -24.75 1 92.5 644 MET A O 1
ATOM 5061 N N . SER A 1 645 ? -26.891 -1.864 -24.125 1 90.12 645 SER A N 1
ATOM 5062 C CA . SER A 1 645 ? -27.875 -2.799 -24.672 1 90.12 645 SER A CA 1
ATOM 5063 C C . SER A 1 645 ? -27.719 -2.943 -26.172 1 90.12 645 SER A C 1
ATOM 5065 O O . SER A 1 645 ? -27.734 -4.055 -26.703 1 90.12 645 SER A O 1
ATOM 5067 N N . LYS A 1 646 ? -27.469 -1.82 -26.797 1 89.62 646 LYS A N 1
ATOM 5068 C CA . LYS A 1 646 ? -27.281 -1.833 -28.234 1 89.62 646 LYS A CA 1
ATOM 5069 C C . LYS A 1 646 ? -25.953 -2.494 -28.625 1 89.62 646 LYS A C 1
ATOM 5071 O O . LYS A 1 646 ? -25.906 -3.295 -29.547 1 89.62 646 LYS A O 1
ATOM 5076 N N . ALA A 1 647 ? -24.984 -2.18 -27.906 1 90.94 647 ALA A N 1
ATOM 5077 C CA . ALA A 1 647 ? -23.656 -2.715 -28.203 1 90.94 647 ALA A CA 1
ATOM 5078 C C . ALA A 1 647 ? -23.609 -4.223 -27.984 1 90.94 647 ALA A C 1
ATOM 5080 O O . ALA A 1 647 ? -22.953 -4.949 -28.734 1 90.94 647 ALA A O 1
ATOM 5081 N N . ASN A 1 648 ? -24.203 -4.668 -26.969 1 90.25 648 ASN A N 1
ATOM 5082 C CA . ASN A 1 648 ? -24.219 -6.094 -26.656 1 90.25 648 ASN A CA 1
ATOM 5083 C C . ASN A 1 648 ? -25.016 -6.887 -27.688 1 90.25 648 ASN A C 1
ATOM 5085 O O . ASN A 1 648 ? -24.688 -8.031 -27.984 1 90.25 648 ASN A O 1
ATOM 5089 N N . ALA A 1 649 ? -26.047 -6.238 -28.125 1 84.88 649 ALA A N 1
ATOM 5090 C CA . ALA A 1 649 ? -26.906 -6.906 -29.094 1 84.88 649 ALA A CA 1
ATOM 5091 C C . ALA A 1 649 ? -26.25 -6.969 -30.469 1 84.88 649 ALA A C 1
ATOM 5093 O O . ALA A 1 649 ? -26.625 -7.793 -31.297 1 84.88 649 ALA A O 1
ATOM 5094 N N . PHE A 1 650 ? -25.234 -6.172 -30.578 1 84.5 650 PHE A N 1
ATOM 5095 C CA . PHE A 1 650 ? -24.578 -6.09 -31.875 1 84.5 650 PHE A CA 1
ATOM 5096 C C . PHE A 1 650 ? -23.703 -7.316 -32.125 1 84.5 650 PHE A C 1
ATOM 5098 O O . PHE A 1 650 ? -22.875 -7.676 -31.281 1 84.5 650 PHE A O 1
ATOM 5105 N N . GLN A 1 651 ? -23.906 -8.102 -33.125 1 76.19 651 GLN A N 1
ATOM 5106 C CA . GLN A 1 651 ? -23.219 -9.359 -33.406 1 76.19 651 GLN A CA 1
ATOM 5107 C C . GLN A 1 651 ? -22.016 -9.125 -34.344 1 76.19 651 GLN A C 1
ATOM 5109 O O . GLN A 1 651 ? -21.188 -10.016 -34.5 1 76.19 651 GLN A O 1
ATOM 5114 N N . GLY A 1 652 ? -21.797 -7.883 -34.75 1 74.19 652 GLY A N 1
ATOM 5115 C CA . GLY A 1 652 ? -20.672 -7.645 -35.656 1 74.19 652 GLY A CA 1
ATOM 5116 C C . GLY A 1 652 ? -19.406 -7.238 -34.938 1 74.19 652 GLY A C 1
ATOM 5117 O O . GLY A 1 652 ? -19.406 -7.066 -33.719 1 74.19 652 GLY A O 1
ATOM 5118 N N . GLU A 1 653 ? -18.25 -7.414 -35.625 1 78 653 GLU A N 1
ATOM 5119 C CA . GLU A 1 653 ? -16.969 -6.984 -35.062 1 78 653 GLU A CA 1
ATOM 5120 C C . GLU A 1 653 ? -16.797 -5.473 -35.188 1 78 653 GLU A C 1
ATOM 5122 O O . GLU A 1 653 ? -17.016 -4.906 -36.281 1 78 653 GLU A O 1
ATOM 5127 N N . VAL A 1 654 ? -16.672 -4.812 -34.125 1 82.88 654 VAL A N 1
ATOM 5128 C CA . VAL A 1 654 ? -16.484 -3.365 -34.062 1 82.88 654 VAL A CA 1
ATOM 5129 C C . VAL A 1 654 ? -15.031 -3.045 -33.75 1 82.88 654 VAL A C 1
ATOM 5131 O O . VAL A 1 654 ? -14.461 -3.596 -32.812 1 82.88 654 VAL A O 1
ATOM 5134 N N . ASP A 1 655 ? -14.414 -2.301 -34.656 1 86.25 655 ASP A N 1
ATOM 5135 C CA . ASP A 1 655 ? -13.039 -1.881 -34.406 1 86.25 655 ASP A CA 1
ATOM 5136 C C . ASP A 1 655 ? -12.742 -0.555 -35.094 1 86.25 655 ASP A C 1
ATOM 5138 O O . ASP A 1 655 ? -13.438 -0.166 -36.031 1 86.25 655 ASP A O 1
ATOM 5142 N N . ILE A 1 656 ? -11.773 0.074 -34.562 1 87.44 656 ILE A N 1
ATOM 5143 C CA . ILE A 1 656 ? -11.328 1.324 -35.156 1 87.44 656 ILE A CA 1
ATOM 5144 C C . ILE A 1 656 ? -10.523 1.026 -36.438 1 87.44 656 ILE A C 1
ATOM 5146 O O . ILE A 1 656 ? -9.789 0.034 -36.469 1 87.44 656 ILE A O 1
ATOM 5150 N N . ASP A 1 657 ? -10.719 1.858 -37.406 1 84.12 657 ASP A N 1
ATOM 5151 C CA . ASP A 1 657 ? -9.906 1.772 -38.625 1 84.12 657 ASP A CA 1
ATOM 5152 C C . ASP A 1 657 ? -8.609 2.557 -38.469 1 84.12 657 ASP A C 1
ATOM 5154 O O . ASP A 1 657 ? -8.57 3.766 -38.688 1 84.12 657 ASP A O 1
ATOM 5158 N N . ARG A 1 658 ? -7.59 1.912 -38.188 1 83.19 658 ARG A N 1
ATOM 5159 C CA . ARG A 1 658 ? -6.312 2.549 -37.875 1 83.19 658 ARG A CA 1
ATOM 5160 C C . ARG A 1 658 ? -5.637 3.072 -39.156 1 83.19 658 ARG A C 1
ATOM 5162 O O . ARG A 1 658 ? -4.707 3.877 -39.062 1 83.19 658 ARG A O 1
ATOM 5169 N N . SER A 1 659 ? -6.113 2.719 -40.281 1 82 659 SER A N 1
ATOM 5170 C CA . SER A 1 659 ? -5.547 3.182 -41.531 1 82 659 SER A CA 1
ATOM 5171 C C . SER A 1 659 ? -5.844 4.66 -41.781 1 82 659 SER A C 1
ATOM 5173 O O . SER A 1 659 ? -5.098 5.348 -42.469 1 82 659 SER A O 1
ATOM 5175 N N . LYS A 1 660 ? -6.883 5.223 -41.219 1 84.44 660 LYS A N 1
ATOM 5176 C CA . LYS A 1 660 ? -7.289 6.609 -41.406 1 84.44 660 LYS A CA 1
ATOM 5177 C C . LYS A 1 660 ? -6.387 7.566 -40.656 1 84.44 660 LYS A C 1
ATOM 5179 O O . LYS A 1 660 ? -6.316 8.75 -40.969 1 84.44 660 LYS A O 1
ATOM 5184 N N . LYS A 1 661 ? -5.656 7.188 -39.688 1 90.38 661 LYS A N 1
ATOM 5185 C CA . LYS A 1 661 ? -4.707 7.941 -38.875 1 90.38 661 LYS A CA 1
ATOM 5186 C C . LYS A 1 661 ? -5.422 9 -38.031 1 90.38 661 LYS A C 1
ATOM 5188 O O . LYS A 1 661 ? -4.82 9.602 -37.156 1 90.38 661 LYS A O 1
ATOM 5193 N N . LEU A 1 662 ? -6.723 9.312 -38.375 1 93.19 662 LEU A N 1
ATOM 5194 C CA . LEU A 1 662 ? -7.539 10.242 -37.594 1 93.19 662 LEU A CA 1
ATOM 5195 C C . LEU A 1 662 ? -8.586 9.492 -36.781 1 93.19 662 LEU A C 1
ATOM 5197 O O . LEU A 1 662 ? -9.172 8.516 -37.281 1 93.19 662 LEU A O 1
ATOM 5201 N N . LEU A 1 663 ? -8.742 9.922 -35.625 1 95.12 663 LEU A N 1
ATOM 5202 C CA . LEU A 1 663 ? -9.711 9.305 -34.719 1 95.12 663 LEU A CA 1
ATOM 5203 C C . LEU A 1 663 ? -10.688 10.344 -34.188 1 95.12 663 LEU A C 1
ATOM 5205 O O . LEU A 1 663 ? -10.273 11.312 -33.531 1 95.12 663 LEU A O 1
ATOM 5209 N N . THR A 1 664 ? -11.898 10.156 -34.469 1 95.31 664 THR A N 1
ATOM 5210 C CA . THR A 1 664 ? -12.922 11.039 -33.906 1 95.31 664 THR A CA 1
ATOM 5211 C C . THR A 1 664 ? -13.367 10.547 -32.531 1 95.31 664 THR A C 1
ATOM 5213 O O . THR A 1 664 ? -13.156 9.383 -32.188 1 95.31 664 THR A O 1
ATOM 5216 N N . ILE A 1 665 ? -13.961 11.398 -31.797 1 95.81 665 ILE A N 1
ATOM 5217 C CA . ILE A 1 665 ? -14.453 11.023 -30.469 1 95.81 665 ILE A CA 1
ATOM 5218 C C . ILE A 1 665 ? -15.562 9.977 -30.609 1 95.81 665 ILE A C 1
ATOM 5220 O O . ILE A 1 665 ? -15.672 9.062 -29.797 1 95.81 665 ILE A O 1
ATOM 5224 N N . GLY A 1 666 ? -16.328 10.133 -31.578 1 94.62 666 GLY A N 1
ATOM 5225 C CA . GLY A 1 666 ? -17.359 9.141 -31.844 1 94.62 666 GLY A CA 1
ATOM 5226 C C . GLY A 1 666 ? -16.797 7.754 -32.094 1 94.62 666 GLY A C 1
ATOM 5227 O O . GLY A 1 666 ? -17.297 6.773 -31.531 1 94.62 666 GLY A O 1
ATOM 5228 N N . ASP A 1 667 ? -15.828 7.742 -32.844 1 94.38 667 ASP A N 1
ATOM 5229 C CA . ASP A 1 667 ? -15.195 6.457 -33.125 1 94.38 667 ASP A CA 1
ATOM 5230 C C . ASP A 1 667 ? -14.531 5.898 -31.859 1 94.38 667 ASP A C 1
ATOM 5232 O O . ASP A 1 667 ? -14.57 4.688 -31.625 1 94.38 667 ASP A O 1
ATOM 5236 N N . PHE A 1 668 ? -13.953 6.734 -31.109 1 94.38 668 PHE A N 1
ATOM 5237 C CA . PHE A 1 668 ? -13.289 6.301 -29.891 1 94.38 668 PHE A CA 1
ATOM 5238 C C . PHE A 1 668 ? -14.297 5.691 -28.906 1 94.38 668 PHE A C 1
ATOM 5240 O O . PHE A 1 668 ? -14.047 4.629 -28.344 1 94.38 668 PHE A O 1
ATOM 5247 N N . VAL A 1 669 ? -15.398 6.328 -28.828 1 95.06 669 VAL A N 1
ATOM 5248 C CA . VAL A 1 669 ? -16.391 5.91 -27.844 1 95.06 669 VAL A CA 1
ATOM 5249 C C . VAL A 1 669 ? -17.094 4.652 -28.312 1 95.06 669 VAL A C 1
ATOM 5251 O O . VAL A 1 669 ? -17.203 3.668 -27.578 1 95.06 669 VAL A O 1
ATOM 5254 N N . HIS A 1 670 ? -17.469 4.59 -29.531 1 93.81 670 HIS A N 1
ATOM 5255 C CA . HIS A 1 670 ? -18.375 3.549 -30.016 1 93.81 670 HIS A CA 1
ATOM 5256 C C . HIS A 1 670 ? -17.609 2.354 -30.562 1 93.81 670 HIS A C 1
ATOM 5258 O O . HIS A 1 670 ? -18.172 1.272 -30.734 1 93.81 670 HIS A O 1
ATOM 5264 N N . LYS A 1 671 ? -16.359 2.547 -30.797 1 92.31 671 LYS A N 1
ATOM 5265 C CA . LYS A 1 671 ? -15.625 1.445 -31.406 1 92.31 671 LYS A CA 1
ATOM 5266 C C . LYS A 1 671 ? -14.453 1.008 -30.531 1 92.31 671 LYS A C 1
ATOM 5268 O O . LYS A 1 671 ? -13.914 -0.088 -30.719 1 92.31 671 LYS A O 1
ATOM 5273 N N . GLU A 1 672 ? -14.094 1.759 -29.625 1 91.5 672 GLU A N 1
ATOM 5274 C CA . GLU A 1 672 ? -12.977 1.396 -28.75 1 91.5 672 GLU A CA 1
ATOM 5275 C C . GLU A 1 672 ? -13.414 1.296 -27.297 1 91.5 672 GLU A C 1
ATOM 5277 O O . GLU A 1 672 ? -13.414 0.209 -26.719 1 91.5 672 GLU A O 1
ATOM 5282 N N . MET A 1 673 ? -13.922 2.342 -26.812 1 91.94 673 MET A N 1
ATOM 5283 C CA . MET A 1 673 ? -14.336 2.385 -25.406 1 91.94 673 MET A CA 1
ATOM 5284 C C . MET A 1 673 ? -15.445 1.374 -25.141 1 91.94 673 MET A C 1
ATOM 5286 O O . MET A 1 673 ? -15.609 0.911 -24.016 1 91.94 673 MET A O 1
ATOM 5290 N N . VAL A 1 674 ? -16.141 1.088 -26.141 1 92.56 674 VAL A N 1
ATOM 5291 C CA . VAL A 1 674 ? -17.281 0.177 -26.016 1 92.56 674 VAL A CA 1
ATOM 5292 C C . VAL A 1 674 ? -16.781 -1.2 -25.578 1 92.56 674 VAL A C 1
ATOM 5294 O O . VAL A 1 674 ? -17.469 -1.901 -24.828 1 92.56 674 VAL A O 1
ATOM 5297 N N . HIS A 1 675 ? -15.602 -1.561 -25.984 1 90.44 675 HIS A N 1
ATOM 5298 C CA . HIS A 1 675 ? -15.055 -2.857 -25.594 1 90.44 675 HIS A CA 1
ATOM 5299 C C . HIS A 1 675 ? -14.789 -2.922 -24.094 1 90.44 675 HIS A C 1
ATOM 5301 O O . HIS A 1 675 ? -15.023 -3.955 -23.469 1 90.44 675 HIS A O 1
ATOM 5307 N N . PHE A 1 676 ? -14.305 -1.889 -23.547 1 92.5 676 PHE A N 1
ATOM 5308 C CA . PHE A 1 676 ? -14.086 -1.819 -22.109 1 92.5 676 PHE A CA 1
ATOM 5309 C C . PHE A 1 676 ? -15.398 -1.979 -21.344 1 92.5 676 PHE A C 1
ATOM 5311 O O . PHE A 1 676 ? -15.469 -2.717 -20.359 1 92.5 676 PHE A O 1
ATOM 5318 N N . ALA A 1 677 ? -16.328 -1.276 -21.797 1 93.5 677 ALA A N 1
ATOM 5319 C CA . ALA A 1 677 ? -17.609 -1.292 -21.125 1 93.5 677 ALA A CA 1
ATOM 5320 C C . ALA A 1 677 ? -18.25 -2.676 -21.203 1 93.5 677 ALA A C 1
ATOM 5322 O O . ALA A 1 677 ? -18.781 -3.178 -20.203 1 93.5 677 ALA A O 1
ATOM 5323 N N . LEU A 1 678 ? -18.203 -3.25 -22.344 1 92.31 678 LEU A N 1
ATOM 5324 C CA . LEU A 1 678 ? -18.781 -4.574 -22.531 1 92.31 678 LEU A CA 1
ATOM 5325 C C . LEU A 1 678 ? -18.062 -5.609 -21.672 1 92.31 678 LEU A C 1
ATOM 5327 O O . LEU A 1 678 ? -18.719 -6.457 -21.047 1 92.31 678 LEU A O 1
ATOM 5331 N N . VAL A 1 679 ? -16.766 -5.559 -21.641 1 90.75 679 VAL A N 1
ATOM 5332 C CA . VAL A 1 679 ? -15.984 -6.488 -20.828 1 90.75 679 VAL A CA 1
ATOM 5333 C C . VAL A 1 679 ? -16.281 -6.246 -19.344 1 90.75 679 VAL A C 1
ATOM 5335 O O . VAL A 1 679 ? -16.312 -7.191 -18.547 1 90.75 679 VAL A O 1
ATOM 5338 N N . GLY A 1 680 ? -16.438 -5.008 -19 1 91.69 680 GLY A N 1
ATOM 5339 C CA . GLY A 1 680 ? -16.797 -4.68 -17.625 1 91.69 680 GLY A CA 1
ATOM 5340 C C . GLY A 1 680 ? -18.109 -5.301 -17.188 1 91.69 680 GLY A C 1
ATOM 5341 O O . GLY A 1 680 ? -18.219 -5.816 -16.078 1 91.69 680 GLY A O 1
ATOM 5342 N N . ASN A 1 681 ? -19.062 -5.27 -18.031 1 94.44 681 ASN A N 1
ATOM 5343 C CA . ASN A 1 681 ? -20.344 -5.883 -17.734 1 94.44 681 ASN A CA 1
ATOM 5344 C C . ASN A 1 681 ? -20.25 -7.406 -17.688 1 94.44 681 ASN A C 1
ATOM 5346 O O . ASN A 1 681 ? -20.859 -8.047 -16.828 1 94.44 681 ASN A O 1
ATOM 5350 N N . ALA A 1 682 ? -19.484 -7.938 -18.562 1 92.69 682 ALA A N 1
ATOM 5351 C CA . ALA A 1 682 ? -19.328 -9.391 -18.594 1 92.69 682 ALA A CA 1
ATOM 5352 C C . ALA A 1 682 ? -18.703 -9.906 -17.297 1 92.69 682 ALA A C 1
ATOM 5354 O O . ALA A 1 682 ? -19.016 -11.008 -16.844 1 92.69 682 ALA A O 1
ATOM 5355 N N . ARG A 1 683 ? -17.891 -9.164 -16.703 1 91.69 683 ARG A N 1
ATOM 5356 C CA . ARG A 1 683 ? -17.188 -9.562 -15.477 1 91.69 683 ARG A CA 1
ATOM 5357 C C . ARG A 1 683 ? -18.062 -9.32 -14.25 1 91.69 683 ARG A C 1
ATOM 5359 O O . ARG A 1 683 ? -17.906 -10 -13.227 1 91.69 683 ARG A O 1
ATOM 5366 N N . ALA A 1 684 ? -19.016 -8.375 -14.375 1 94.38 684 ALA A N 1
ATOM 5367 C CA . ALA A 1 684 ? -19.734 -7.93 -13.188 1 94.38 684 ALA A CA 1
ATOM 5368 C C . ALA A 1 684 ? -21.094 -8.617 -13.086 1 94.38 684 ALA A C 1
ATOM 5370 O O . ALA A 1 684 ? -21.641 -8.766 -11.984 1 94.38 684 ALA A O 1
ATOM 5371 N N . ILE A 1 685 ? -21.672 -9 -14.219 1 96.44 685 ILE A N 1
ATOM 5372 C CA . ILE A 1 685 ? -23.047 -9.492 -14.242 1 96.44 685 ILE A CA 1
ATOM 5373 C C . ILE A 1 685 ? -23.047 -11 -14.445 1 96.44 685 ILE A C 1
ATOM 5375 O O . ILE A 1 685 ? -22.328 -11.523 -15.305 1 96.44 685 ILE A O 1
ATOM 5379 N N . PRO A 1 686 ? -23.859 -11.742 -13.656 1 97 686 PRO A N 1
ATOM 5380 C CA . PRO A 1 686 ? -23.859 -13.203 -13.75 1 97 686 PRO A CA 1
ATOM 5381 C C . PRO A 1 686 ? -24.656 -13.727 -14.945 1 97 686 PRO A C 1
ATOM 5383 O O . PRO A 1 686 ? -25.5 -13 -15.492 1 97 686 PRO A O 1
ATOM 5386 N N . HIS A 1 687 ? -24.312 -14.922 -15.328 1 97.19 687 HIS A N 1
ATOM 5387 C CA . HIS A 1 687 ? -25.125 -15.625 -16.328 1 97.19 687 HIS A CA 1
ATOM 5388 C C . HIS A 1 687 ? -26.359 -16.25 -15.695 1 97.19 687 HIS A C 1
ATOM 5390 O O . HIS A 1 687 ? -26.297 -16.781 -14.578 1 97.19 687 HIS A O 1
ATOM 5396 N N . CYS A 1 688 ? -27.438 -16.297 -16.344 1 96.75 688 CYS A N 1
ATOM 5397 C CA . CYS A 1 688 ? -28.719 -16.703 -15.766 1 96.75 688 CYS A CA 1
ATOM 5398 C C . CYS A 1 688 ? -28.75 -18.203 -15.492 1 96.75 688 CYS A C 1
ATOM 5400 O O . CYS A 1 688 ? -29.469 -18.656 -14.594 1 96.75 688 CYS A O 1
ATOM 5402 N N . VAL A 1 689 ? -27.969 -18.969 -16.219 1 96.69 689 VAL A N 1
ATOM 5403 C CA . VAL A 1 689 ? -28.109 -20.422 -16.172 1 96.69 689 VAL A CA 1
ATOM 5404 C C . VAL A 1 689 ? -27.297 -20.984 -15.008 1 96.69 689 VAL A C 1
ATOM 5406 O O . VAL A 1 689 ? -27.797 -21.766 -14.203 1 96.69 689 VAL A O 1
ATOM 5409 N N . ASP A 1 690 ? -26.062 -20.578 -14.891 1 97.25 690 ASP A N 1
ATOM 5410 C CA . ASP A 1 690 ? -25.219 -21.156 -13.836 1 97.25 690 ASP A CA 1
ATOM 5411 C C . ASP A 1 690 ? -25 -20.141 -12.711 1 97.25 690 ASP A C 1
ATOM 5413 O O . ASP A 1 690 ? -24.516 -20.516 -11.633 1 97.25 690 ASP A O 1
ATOM 5417 N N . GLY A 1 691 ? -25.344 -18.906 -12.953 1 96.88 691 GLY A N 1
ATOM 5418 C CA . GLY A 1 691 ? -25.219 -17.891 -11.922 1 96.88 691 GLY A CA 1
ATOM 5419 C C . GLY A 1 691 ? -23.781 -17.469 -11.68 1 96.88 691 GLY A C 1
ATOM 5420 O O . GLY A 1 691 ? -23.484 -16.766 -10.711 1 96.88 691 GLY A O 1
ATOM 5421 N N . LEU A 1 692 ? -22.828 -17.891 -12.539 1 97.19 692 LEU A N 1
ATOM 5422 C CA . LEU A 1 692 ? -21.422 -17.625 -12.328 1 97.19 692 LEU A CA 1
ATOM 5423 C C . LEU A 1 692 ? -20.922 -16.516 -13.258 1 97.19 692 LEU A C 1
ATOM 5425 O O . LEU A 1 692 ? -21.484 -16.312 -14.336 1 97.19 692 LEU A O 1
ATOM 5429 N N . LYS A 1 693 ? -19.969 -15.844 -12.828 1 96 693 LYS A N 1
ATOM 5430 C CA . LYS A 1 693 ? -19.203 -14.906 -13.633 1 96 693 LYS A CA 1
ATOM 5431 C C . LYS A 1 693 ? -17.969 -15.578 -14.227 1 96 693 LYS A C 1
ATOM 5433 O O . LYS A 1 693 ? -17.656 -16.719 -13.891 1 96 693 LYS A O 1
ATOM 5438 N N . PRO A 1 694 ? -17.266 -14.992 -15.133 1 94.44 694 PRO A N 1
ATOM 5439 C CA . PRO A 1 694 ? -16.188 -15.656 -15.867 1 94.44 694 PRO A CA 1
ATOM 5440 C C . PRO A 1 694 ? -15.078 -16.172 -14.945 1 94.44 694 PRO A C 1
ATOM 5442 O O . PRO A 1 694 ? -14.609 -17.312 -15.102 1 94.44 694 PRO A O 1
ATOM 5445 N N . SER A 1 695 ? -14.594 -15.375 -13.984 1 94.94 695 SER A N 1
ATOM 5446 C CA . SER A 1 695 ? -13.523 -15.812 -13.086 1 94.94 695 SER A CA 1
ATOM 5447 C C . SER A 1 695 ? -13.945 -17.031 -12.273 1 94.94 695 SER A C 1
ATOM 5449 O O . SER A 1 695 ? -13.141 -17.938 -12.039 1 94.94 695 SER A O 1
ATOM 5451 N N . GLN A 1 696 ? -15.164 -17.062 -11.836 1 97 696 GLN A N 1
ATOM 5452 C CA . GLN A 1 696 ? -15.688 -18.188 -11.086 1 97 696 GLN A CA 1
ATOM 5453 C C . GLN A 1 696 ? -15.734 -19.453 -11.953 1 97 696 GLN A C 1
ATOM 5455 O O . GLN A 1 696 ? -15.398 -20.547 -11.484 1 97 696 GLN A O 1
ATOM 5460 N N . ARG A 1 697 ? -16.109 -19.312 -13.203 1 96.81 697 ARG A N 1
ATOM 5461 C CA . ARG A 1 697 ? -16.172 -20.438 -14.133 1 96.81 697 ARG A CA 1
ATOM 5462 C C . ARG A 1 697 ? -14.781 -21 -14.398 1 96.81 697 ARG A C 1
ATOM 5464 O O . ARG A 1 697 ? -14.609 -22.219 -14.469 1 96.81 697 ARG A O 1
ATOM 5471 N N . LYS A 1 698 ? -13.859 -20.078 -14.555 1 96.25 698 LYS A N 1
ATOM 5472 C CA . LYS A 1 698 ? -12.484 -20.5 -14.789 1 96.25 698 LYS A CA 1
ATOM 5473 C C . LYS A 1 698 ? -11.945 -21.312 -13.617 1 96.25 698 LYS A C 1
ATOM 5475 O O . LYS A 1 698 ? -11.234 -22.297 -13.805 1 96.25 698 LYS A O 1
ATOM 5480 N N . ILE A 1 699 ? -12.258 -20.875 -12.398 1 96.69 699 ILE A N 1
ATOM 5481 C CA . ILE A 1 699 ? -11.82 -21.578 -11.195 1 96.69 699 ILE A CA 1
ATOM 5482 C C . ILE A 1 699 ? -12.445 -22.969 -11.148 1 96.69 699 ILE A C 1
ATOM 5484 O O . ILE A 1 699 ? -11.75 -23.969 -10.938 1 96.69 699 ILE A O 1
ATOM 5488 N N . LEU A 1 700 ? -13.758 -23.047 -11.383 1 97.12 700 LEU A N 1
ATOM 5489 C CA . LEU A 1 700 ? -14.453 -24.328 -11.344 1 97.12 700 LEU A CA 1
ATOM 5490 C C . LEU A 1 700 ? -13.914 -25.266 -12.406 1 97.12 700 LEU A C 1
ATOM 5492 O O . LEU A 1 700 ? -13.703 -26.453 -12.141 1 97.12 700 LEU A O 1
ATOM 5496 N N . TRP A 1 701 ? -13.711 -24.75 -13.586 1 96.75 701 TRP A N 1
ATOM 5497 C CA . TRP A 1 701 ? -13.188 -25.531 -14.695 1 96.75 701 TRP A CA 1
ATOM 5498 C C . TRP A 1 701 ? -11.828 -26.141 -14.344 1 96.75 701 TRP A C 1
ATOM 5500 O O . TRP A 1 701 ? -11.609 -27.344 -14.523 1 96.75 701 TRP A O 1
ATOM 5510 N N . ALA A 1 702 ? -10.969 -25.312 -13.852 1 95.25 702 ALA A N 1
ATOM 5511 C CA . ALA A 1 702 ? -9.625 -25.766 -13.508 1 95.25 702 ALA A CA 1
ATOM 5512 C C . ALA A 1 702 ? -9.664 -26.797 -12.383 1 95.25 702 ALA A C 1
ATOM 5514 O O . ALA A 1 702 ? -8.914 -27.766 -12.414 1 95.25 702 ALA A O 1
ATOM 5515 N N . MET A 1 703 ? -10.516 -26.578 -11.422 1 96.19 703 MET A N 1
ATOM 5516 C CA . MET A 1 703 ? -10.625 -27.5 -10.289 1 96.19 703 MET A CA 1
ATOM 5517 C C . MET A 1 703 ? -11.18 -28.844 -10.742 1 96.19 703 MET A C 1
ATOM 5519 O O . MET A 1 703 ? -10.75 -29.891 -10.258 1 96.19 703 MET A O 1
ATOM 5523 N N . LEU A 1 704 ? -12.117 -28.844 -11.641 1 95.56 704 LEU A N 1
ATOM 5524 C CA . LEU A 1 704 ? -12.688 -30.094 -12.164 1 95.56 704 LEU A CA 1
ATOM 5525 C C . LEU A 1 704 ? -11.672 -30.828 -13.023 1 95.56 704 LEU A C 1
ATOM 5527 O O . LEU A 1 704 ? -11.648 -32.062 -13.047 1 95.56 704 LEU A O 1
ATOM 5531 N N . LYS A 1 705 ? -10.812 -30.125 -13.695 1 93.75 705 LYS A N 1
ATOM 5532 C CA . LYS A 1 705 ? -9.797 -30.703 -14.57 1 93.75 705 LYS A CA 1
ATOM 5533 C C . LYS A 1 705 ? -8.664 -31.328 -13.758 1 93.75 705 LYS A C 1
ATOM 5535 O O . LYS A 1 705 ? -8.07 -32.312 -14.172 1 93.75 705 LYS A O 1
ATOM 5540 N N . ARG A 1 706 ? -8.227 -30.75 -12.664 1 89 706 ARG A N 1
ATOM 5541 C CA . ARG A 1 706 ? -7.133 -31.219 -11.812 1 89 706 ARG A CA 1
ATOM 5542 C C . ARG A 1 706 ? -7.418 -32.625 -11.273 1 89 706 ARG A C 1
ATOM 5544 O O . ARG A 1 706 ? -6.492 -33.375 -11.039 1 89 706 ARG A O 1
ATOM 5551 N N . HIS A 1 707 ? -8.57 -33.125 -11.102 1 80.81 707 HIS A N 1
ATOM 5552 C CA . HIS A 1 707 ? -9.031 -34.469 -10.688 1 80.81 707 HIS A CA 1
ATOM 5553 C C . HIS A 1 707 ? -8.469 -34.844 -9.328 1 80.81 707 HIS A C 1
ATOM 5555 O O . HIS A 1 707 ? -8.641 -35.969 -8.867 1 80.81 707 HIS A O 1
ATOM 5561 N N . SER A 1 708 ? -7.734 -33.969 -8.609 1 77.25 708 SER A N 1
ATOM 5562 C CA . SER A 1 708 ? -7.18 -34.312 -7.305 1 77.25 708 SER A CA 1
ATOM 5563 C C . SER A 1 708 ? -8.172 -33.969 -6.188 1 77.25 708 SER A C 1
ATOM 5565 O O . SER A 1 708 ? -8.852 -32.969 -6.227 1 77.25 708 SER A O 1
ATOM 5567 N N . SER A 1 709 ? -8.312 -34.906 -5.312 1 82.25 709 SER A N 1
ATOM 5568 C CA . SER A 1 709 ? -9.172 -34.688 -4.148 1 82.25 709 SER A CA 1
ATOM 5569 C C . SER A 1 709 ? -8.383 -34.094 -2.994 1 82.25 709 SER A C 1
ATOM 5571 O O . SER A 1 709 ? -8.961 -33.75 -1.955 1 82.25 709 SER A O 1
ATOM 5573 N N . GLU A 1 710 ? -7.137 -33.906 -3.229 1 85.69 710 GLU A N 1
ATOM 5574 C CA . GLU A 1 710 ? -6.309 -33.344 -2.164 1 85.69 710 GLU A CA 1
ATOM 5575 C C . GLU A 1 710 ? -6.414 -31.812 -2.131 1 85.69 710 GLU A C 1
ATOM 5577 O O . GLU A 1 710 ? -6.559 -31.172 -3.176 1 85.69 710 GLU A O 1
ATOM 5582 N N . ALA A 1 711 ? -6.391 -31.328 -0.922 1 90.56 711 ALA A N 1
ATOM 5583 C CA . ALA A 1 711 ? -6.445 -29.875 -0.758 1 90.56 711 ALA A CA 1
ATOM 5584 C C . ALA A 1 711 ? -5.156 -29.219 -1.246 1 90.56 711 ALA A C 1
ATOM 5586 O O . ALA A 1 711 ? -4.078 -29.812 -1.149 1 90.56 711 ALA A O 1
ATOM 5587 N N . ALA A 1 712 ? -5.301 -28.203 -1.851 1 90.94 712 ALA A N 1
ATOM 5588 C CA . ALA A 1 712 ? -4.156 -27.422 -2.326 1 90.94 712 ALA A CA 1
ATOM 5589 C C . ALA A 1 712 ? -4.168 -26.016 -1.737 1 90.94 712 ALA A C 1
ATOM 5591 O O . ALA A 1 712 ? -5.234 -25.453 -1.455 1 90.94 712 ALA A O 1
ATOM 5592 N N . LYS A 1 713 ? -2.969 -25.469 -1.577 1 91.56 713 LYS A N 1
ATOM 5593 C CA . LYS A 1 713 ? -2.859 -24.094 -1.098 1 91.56 713 LYS A CA 1
ATOM 5594 C C . LYS A 1 713 ? -3.457 -23.109 -2.104 1 91.56 713 LYS A C 1
ATOM 5596 O O . LYS A 1 713 ? -3.254 -23.25 -3.311 1 91.56 713 LYS A O 1
ATOM 5601 N N . VAL A 1 714 ? -4.207 -22.094 -1.613 1 94.62 714 VAL A N 1
ATOM 5602 C CA . VAL A 1 714 ? -4.922 -21.141 -2.469 1 94.62 714 VAL A CA 1
ATOM 5603 C C . VAL A 1 714 ? -3.928 -20.391 -3.354 1 94.62 714 VAL A C 1
ATOM 5605 O O . VAL A 1 714 ? -4.176 -20.203 -4.543 1 94.62 714 VAL A O 1
ATOM 5608 N N . ALA A 1 715 ? -2.797 -19.984 -2.834 1 90.88 715 ALA A N 1
ATOM 5609 C CA . ALA A 1 715 ? -1.787 -19.25 -3.594 1 90.88 715 ALA A CA 1
ATOM 5610 C C . ALA A 1 715 ? -1.239 -20.094 -4.738 1 90.88 715 ALA A C 1
ATOM 5612 O O . ALA A 1 715 ? -1.019 -19.594 -5.844 1 90.88 715 ALA A O 1
ATOM 5613 N N . GLN A 1 716 ? -0.996 -21.406 -4.543 1 90.31 716 GLN A N 1
ATOM 5614 C CA . GLN A 1 716 ? -0.497 -22.344 -5.555 1 90.31 716 GLN A CA 1
ATOM 5615 C C . GLN A 1 716 ? -1.567 -22.641 -6.602 1 90.31 716 GLN A C 1
ATOM 5617 O O . GLN A 1 716 ? -1.275 -22.688 -7.797 1 90.31 716 GLN A O 1
ATOM 5622 N N . LEU A 1 717 ? -2.73 -22.75 -6.109 1 92.69 717 LEU A N 1
ATOM 5623 C CA . LEU A 1 717 ? -3.855 -23.047 -6.992 1 92.69 717 LEU A CA 1
ATOM 5624 C C . LEU A 1 717 ? -4.09 -21.906 -7.973 1 92.69 717 LEU A C 1
ATOM 5626 O O . LEU A 1 717 ? -4.469 -22.141 -9.125 1 92.69 717 LEU A O 1
ATOM 5630 N N . SER A 1 718 ? -3.918 -20.672 -7.52 1 93.12 718 SER A N 1
ATOM 5631 C CA . SER A 1 718 ? -4.105 -19.516 -8.383 1 93.12 718 SER A CA 1
ATOM 5632 C C . SER A 1 718 ? -3.145 -19.562 -9.57 1 93.12 718 SER A C 1
ATOM 5634 O O . SER A 1 718 ? -3.504 -19.156 -10.68 1 93.12 718 SER A O 1
ATOM 5636 N N . GLY A 1 719 ? -1.901 -20.016 -9.383 1 89.88 719 GLY A N 1
ATOM 5637 C CA . GLY A 1 719 ? -0.96 -20.172 -10.477 1 89.88 719 GLY A CA 1
ATOM 5638 C C . GLY A 1 719 ? -1.387 -21.219 -11.484 1 89.88 719 GLY A C 1
ATOM 5639 O O . GLY A 1 719 ? -1.317 -21 -12.695 1 89.88 719 GLY A O 1
ATOM 5640 N N . TYR A 1 720 ? -1.873 -22.328 -11.016 1 91.88 720 TYR A N 1
ATOM 5641 C CA . TYR A 1 720 ? -2.355 -23.406 -11.867 1 91.88 720 TYR A CA 1
ATOM 5642 C C . TYR A 1 720 ? -3.555 -22.953 -12.695 1 91.88 720 TYR A C 1
ATOM 5644 O O . TYR A 1 720 ? -3.592 -23.172 -13.914 1 91.88 720 TYR A O 1
ATOM 5652 N N . ILE A 1 721 ? -4.516 -22.312 -12.023 1 94.44 721 ILE A N 1
ATOM 5653 C CA . ILE A 1 721 ? -5.738 -21.875 -12.68 1 94.44 721 ILE A CA 1
ATOM 5654 C C . ILE A 1 721 ? -5.406 -20.844 -13.758 1 94.44 721 ILE A C 1
ATOM 5656 O O . ILE A 1 721 ? -5.953 -20.875 -14.859 1 94.44 721 ILE A O 1
ATOM 5660 N N . SER A 1 722 ? -4.523 -19.938 -13.445 1 90.94 722 SER A N 1
ATOM 5661 C CA . SER A 1 722 ? -4.129 -18.906 -14.398 1 90.94 722 SER A CA 1
ATOM 5662 C C . SER A 1 722 ? -3.504 -19.516 -15.648 1 90.94 722 SER A C 1
ATOM 5664 O O . SER A 1 722 ? -3.711 -19.016 -16.766 1 90.94 722 SER A O 1
ATOM 5666 N N . GLU A 1 723 ? -2.764 -20.562 -15.508 1 87.38 723 GLU A N 1
ATOM 5667 C CA . GLU A 1 723 ? -2.076 -21.203 -16.625 1 87.38 723 GLU A CA 1
ATOM 5668 C C . GLU A 1 723 ? -3.051 -22 -17.484 1 87.38 723 GLU A C 1
ATOM 5670 O O . GLU A 1 723 ? -3.082 -21.844 -18.703 1 87.38 723 GLU A O 1
ATOM 5675 N N . VAL A 1 724 ? -3.9 -22.797 -16.859 1 90.44 724 VAL A N 1
ATOM 5676 C CA . VAL A 1 724 ? -4.746 -23.734 -17.594 1 90.44 724 VAL A CA 1
ATOM 5677 C C . VAL A 1 724 ? -5.906 -23 -18.25 1 90.44 724 VAL A C 1
ATOM 5679 O O . VAL A 1 724 ? -6.359 -23.375 -19.328 1 90.44 724 VAL A O 1
ATOM 5682 N N . SER A 1 725 ? -6.379 -21.906 -17.578 1 90.94 725 SER A N 1
ATOM 5683 C CA . SER A 1 725 ? -7.551 -21.203 -18.094 1 90.94 725 SER A CA 1
ATOM 5684 C C . SER A 1 725 ? -7.152 -19.938 -18.844 1 90.94 725 SER A C 1
ATOM 5686 O O . SER A 1 725 ? -8 -19.094 -19.141 1 90.94 725 SER A O 1
ATOM 5688 N N . SER A 1 726 ? -5.883 -19.734 -19.125 1 85.56 726 SER A N 1
ATOM 5689 C CA . SER A 1 726 ? -5.406 -18.531 -19.812 1 85.56 726 SER A CA 1
ATOM 5690 C C . SER A 1 726 ? -5.957 -17.266 -19.188 1 85.56 726 SER A C 1
ATOM 5692 O O . SER A 1 726 ? -6.547 -16.422 -19.875 1 85.56 726 SER A O 1
ATOM 5694 N N . PHE A 1 727 ? -5.781 -17.203 -17.859 1 86.31 727 PHE A N 1
ATOM 5695 C CA . PHE A 1 727 ? -6.258 -16.062 -17.094 1 86.31 727 PHE A CA 1
ATOM 5696 C C . PHE A 1 727 ? -5.355 -14.852 -17.328 1 86.31 727 PHE A C 1
ATOM 5698 O O . PHE A 1 727 ? -4.141 -14.93 -17.125 1 86.31 727 PHE A O 1
ATOM 5705 N N . HIS A 1 728 ? -5.898 -13.672 -17.734 1 76.88 728 HIS A N 1
ATOM 5706 C CA . HIS A 1 728 ? -5.094 -12.523 -18.141 1 76.88 728 HIS A CA 1
ATOM 5707 C C . HIS A 1 728 ? -5.121 -11.43 -17.078 1 76.88 728 HIS A C 1
ATOM 5709 O O . HIS A 1 728 ? -4.484 -10.383 -17.234 1 76.88 728 HIS A O 1
ATOM 5715 N N . HIS A 1 729 ? -5.766 -11.664 -15.961 1 80.44 729 HIS A N 1
ATOM 5716 C CA . HIS A 1 729 ? -5.867 -10.617 -14.961 1 80.44 729 HIS A CA 1
ATOM 5717 C C . HIS A 1 729 ? -4.98 -10.914 -13.758 1 80.44 729 HIS A C 1
ATOM 5719 O O . HIS A 1 729 ? -4.172 -11.844 -13.789 1 80.44 729 HIS A O 1
ATOM 5725 N N . GLY A 1 730 ? -5.137 -10.055 -12.742 1 78.25 730 GLY A N 1
ATOM 5726 C CA . GLY A 1 730 ? -4.273 -10.148 -11.57 1 78.25 730 GLY A CA 1
ATOM 5727 C C . GLY A 1 730 ? -4.566 -11.367 -10.719 1 78.25 730 GLY A C 1
ATOM 5728 O O . GLY A 1 730 ? -5.723 -11.766 -10.562 1 78.25 730 GLY A O 1
ATOM 5729 N N . GLU A 1 731 ? -3.562 -11.93 -10.172 1 86.38 731 GLU A N 1
ATOM 5730 C CA . GLU A 1 731 ? -3.689 -13.109 -9.32 1 86.38 731 GLU A CA 1
ATOM 5731 C C . GLU A 1 731 ? -4.43 -12.781 -8.031 1 86.38 731 GLU A C 1
ATOM 5733 O O . GLU A 1 731 ? -5.129 -13.633 -7.473 1 86.38 731 GLU A O 1
ATOM 5738 N N . ALA A 1 732 ? -4.273 -11.586 -7.613 1 87.06 732 ALA A N 1
ATOM 5739 C CA . ALA A 1 732 ? -4.926 -11.195 -6.367 1 87.06 732 ALA A CA 1
ATOM 5740 C C . ALA A 1 732 ? -6.441 -11.305 -6.484 1 87.06 732 ALA A C 1
ATOM 5742 O O . ALA A 1 732 ? -7.113 -11.758 -5.555 1 87.06 732 ALA A O 1
ATOM 5743 N N . SER A 1 733 ? -6.934 -10.852 -7.605 1 90.06 733 SER A N 1
ATOM 5744 C CA . SER A 1 733 ? -8.375 -10.938 -7.828 1 90.06 733 SER A CA 1
ATOM 5745 C C . SER A 1 733 ? -8.828 -12.391 -7.891 1 90.06 733 SER A C 1
ATOM 5747 O O . SER A 1 733 ? -9.906 -12.734 -7.398 1 90.06 733 SER A O 1
ATOM 5749 N N . LEU A 1 734 ? -8.07 -13.242 -8.5 1 93.69 734 LEU A N 1
ATOM 5750 C CA . LEU A 1 734 ? -8.383 -14.664 -8.594 1 93.69 734 LEU A CA 1
ATOM 5751 C C . LEU A 1 734 ? -8.383 -15.312 -7.215 1 93.69 734 LEU A C 1
ATOM 5753 O O . LEU A 1 734 ? -9.273 -16.109 -6.898 1 93.69 734 LEU A O 1
ATOM 5757 N N . GLN A 1 735 ? -7.387 -15.008 -6.414 1 95.06 735 GLN A N 1
ATOM 5758 C CA . GLN A 1 735 ? -7.301 -15.539 -5.059 1 95.06 735 GLN A CA 1
ATOM 5759 C C . GLN A 1 735 ? -8.508 -15.117 -4.227 1 95.06 735 GLN A C 1
ATOM 5761 O O . GLN A 1 735 ? -9.078 -15.93 -3.492 1 95.06 735 GLN A O 1
ATOM 5766 N N . GLU A 1 736 ? -8.898 -13.883 -4.348 1 95.56 736 GLU A N 1
ATOM 5767 C CA . GLU A 1 736 ? -10.07 -13.398 -3.625 1 95.56 736 GLU A CA 1
ATOM 5768 C C . GLU A 1 736 ? -11.328 -14.141 -4.047 1 95.56 736 GLU A C 1
ATOM 5770 O O . GLU A 1 736 ? -12.18 -14.453 -3.213 1 95.56 736 GLU A O 1
ATOM 5775 N N . THR A 1 737 ? -11.445 -14.375 -5.324 1 96.94 737 THR A N 1
ATOM 5776 C CA . THR A 1 737 ? -12.602 -15.094 -5.836 1 96.94 737 THR A CA 1
ATOM 5777 C C . THR A 1 737 ? -12.633 -16.516 -5.293 1 96.94 737 THR A C 1
ATOM 5779 O O . THR A 1 737 ? -13.695 -17.031 -4.938 1 96.94 737 THR A O 1
ATOM 5782 N N . ILE A 1 738 ? -11.469 -17.203 -5.227 1 97.81 738 ILE A N 1
ATOM 5783 C CA . ILE A 1 738 ? -11.391 -18.547 -4.68 1 97.81 738 ILE A CA 1
ATOM 5784 C C . ILE A 1 738 ? -11.867 -18.547 -3.229 1 97.81 738 ILE A C 1
ATOM 5786 O O . ILE A 1 738 ? -12.656 -19.406 -2.83 1 97.81 738 ILE A O 1
ATOM 5790 N N . VAL A 1 739 ? -11.406 -17.578 -2.496 1 97.06 739 VAL A N 1
ATOM 5791 C CA . VAL A 1 739 ? -11.766 -17.484 -1.085 1 97.06 739 VAL A CA 1
ATOM 5792 C C . VAL A 1 739 ? -13.273 -17.297 -0.946 1 97.06 739 VAL A C 1
ATOM 5794 O O . VAL A 1 739 ? -13.914 -17.969 -0.14 1 97.06 739 VAL A O 1
ATOM 5797 N N . LYS A 1 740 ? -13.859 -16.453 -1.751 1 97.19 740 LYS A N 1
ATOM 5798 C CA . LYS A 1 740 ? -15.289 -16.156 -1.67 1 97.19 740 LYS A CA 1
ATOM 5799 C C . LYS A 1 740 ? -16.125 -17.359 -2.064 1 97.19 740 LYS A C 1
ATOM 5801 O O . LYS A 1 740 ? -17.203 -17.578 -1.517 1 97.19 740 LYS A O 1
ATOM 5806 N N . MET A 1 741 ? -15.625 -18.156 -2.961 1 97.88 741 MET A N 1
ATOM 5807 C CA . MET A 1 741 ? -16.344 -19.344 -3.404 1 97.88 741 MET A CA 1
ATOM 5808 C C . MET A 1 741 ? -16.344 -20.422 -2.32 1 97.88 741 MET A C 1
ATOM 5810 O O . MET A 1 741 ? -17.188 -21.312 -2.324 1 97.88 741 MET A O 1
ATOM 5814 N N . ALA A 1 742 ? -15.352 -20.359 -1.409 1 97.94 742 ALA A N 1
ATOM 5815 C CA . ALA A 1 742 ? -15.211 -21.359 -0.36 1 97.94 742 ALA A CA 1
ATOM 5816 C C . ALA A 1 742 ? -15.984 -20.969 0.893 1 97.94 742 ALA A C 1
ATOM 5818 O O . ALA A 1 742 ? -16.312 -21.812 1.729 1 97.94 742 ALA A O 1
ATOM 5819 N N . GLN A 1 743 ? -16.297 -19.766 1.081 1 96.44 743 GLN A N 1
ATOM 5820 C CA . GLN A 1 743 ? -16.906 -19.25 2.299 1 96.44 743 GLN A CA 1
ATOM 5821 C C . GLN A 1 743 ? -18.297 -19.859 2.521 1 96.44 743 GLN A C 1
ATOM 5823 O O . GLN A 1 743 ? -19.078 -19.984 1.583 1 96.44 743 GLN A O 1
ATOM 5828 N N . ASN A 1 744 ? -18.562 -20.266 3.822 1 95.19 744 ASN A N 1
ATOM 5829 C CA . ASN A 1 744 ? -19.812 -20.953 4.117 1 95.19 744 ASN A CA 1
ATOM 5830 C C . ASN A 1 744 ? -20.438 -20.453 5.41 1 95.19 744 ASN A C 1
ATOM 5832 O O . ASN A 1 744 ? -21.219 -21.156 6.051 1 95.19 744 ASN A O 1
ATOM 5836 N N . PHE A 1 745 ? -20.094 -19.297 5.945 1 95 745 PHE A N 1
ATOM 5837 C CA . PHE A 1 745 ? -20.766 -18.672 7.082 1 95 745 PHE A CA 1
ATOM 5838 C C . PHE A 1 745 ? -22.078 -18.047 6.652 1 95 745 PHE A C 1
ATOM 5840 O O . PHE A 1 745 ? -22.359 -17.922 5.457 1 95 745 PHE A O 1
ATOM 5847 N N . THR A 1 746 ? -22.938 -17.688 7.637 1 95.81 746 THR A N 1
ATOM 5848 C CA . THR A 1 746 ? -24.219 -17.047 7.34 1 95.81 746 THR A CA 1
ATOM 5849 C C . THR A 1 746 ? -23.984 -15.695 6.66 1 95.81 746 THR A C 1
ATOM 5851 O O . THR A 1 746 ? -23.344 -14.812 7.227 1 95.81 746 THR A O 1
ATOM 5854 N N . GLY A 1 747 ? -24.406 -15.523 5.504 1 92.5 747 GLY A N 1
ATOM 5855 C CA . GLY A 1 747 ? -24.188 -14.32 4.719 1 92.5 747 GLY A CA 1
ATOM 5856 C C . GLY A 1 747 ? -23.203 -14.531 3.584 1 92.5 747 GLY A C 1
ATOM 5857 O O . GLY A 1 747 ? -23.078 -13.672 2.701 1 92.5 747 GLY A O 1
ATOM 5858 N N . GLY A 1 748 ? -22.531 -15.68 3.625 1 94.06 748 GLY A N 1
ATOM 5859 C CA . GLY A 1 748 ? -21.703 -16.078 2.506 1 94.06 748 GLY A CA 1
ATOM 5860 C C . GLY A 1 748 ? -22.453 -16.844 1.439 1 94.06 748 GLY A C 1
ATOM 5861 O O . GLY A 1 748 ? -23.469 -16.375 0.935 1 94.06 748 GLY A O 1
ATOM 5862 N N . ASN A 1 749 ? -21.969 -18.125 1.143 1 96.56 749 ASN A N 1
ATOM 5863 C CA . ASN A 1 749 ? -22.656 -18.969 0.18 1 96.56 749 ASN A CA 1
ATOM 5864 C C . ASN A 1 749 ? -23.641 -19.906 0.872 1 96.56 749 ASN A C 1
ATOM 5866 O O . ASN A 1 749 ? -23.344 -20.453 1.94 1 96.56 749 ASN A O 1
ATOM 5870 N N . ASN A 1 750 ? -24.812 -20.016 0.257 1 97.56 750 ASN A N 1
ATOM 5871 C CA . ASN A 1 750 ? -25.672 -21.109 0.714 1 97.56 750 ASN A CA 1
ATOM 5872 C C . ASN A 1 750 ? -25.094 -22.469 0.34 1 97.56 750 ASN A C 1
ATOM 5874 O O . ASN A 1 750 ? -25.156 -23.422 1.124 1 97.56 750 ASN A O 1
ATOM 5878 N N . ILE A 1 751 ? -24.531 -22.484 -0.856 1 97.62 751 ILE A N 1
ATOM 5879 C CA . ILE A 1 751 ? -23.828 -23.656 -1.35 1 97.62 751 ILE A CA 1
ATOM 5880 C C . ILE A 1 751 ? -22.406 -23.266 -1.742 1 97.62 751 ILE A C 1
ATOM 5882 O O . ILE A 1 751 ? -22.188 -22.594 -2.75 1 97.62 751 ILE A O 1
ATOM 5886 N N . ASN A 1 752 ? -21.453 -23.656 -0.958 1 97.06 752 ASN A N 1
ATOM 5887 C CA . ASN A 1 752 ? -20.062 -23.375 -1.325 1 97.06 752 ASN A CA 1
ATOM 5888 C C . ASN A 1 752 ? -19.5 -24.453 -2.242 1 97.06 752 ASN A C 1
ATOM 5890 O O . ASN A 1 752 ? -19.594 -25.641 -1.935 1 97.06 752 ASN A O 1
ATOM 5894 N N . LEU A 1 753 ? -18.922 -24.078 -3.305 1 97.38 753 LEU A N 1
ATOM 5895 C CA . LEU A 1 753 ? -18.391 -25.016 -4.293 1 97.38 753 LEU A CA 1
ATOM 5896 C C . LEU A 1 753 ? -16.984 -25.469 -3.914 1 97.38 753 LEU A C 1
ATOM 5898 O O . LEU A 1 753 ? -16.484 -26.469 -4.441 1 97.38 753 LEU A O 1
ATOM 5902 N N . LEU A 1 754 ? -16.344 -24.766 -3.02 1 97.44 754 LEU A N 1
ATOM 5903 C CA . LEU A 1 754 ? -15.031 -25.109 -2.479 1 97.44 754 LEU A CA 1
ATOM 5904 C C . LEU A 1 754 ? -15.086 -25.234 -0.961 1 97.44 754 LEU A C 1
ATOM 5906 O O . LEU A 1 754 ? -15.992 -24.703 -0.321 1 97.44 754 LEU A O 1
ATOM 5910 N N . VAL A 1 755 ? -14.133 -25.938 -0.417 1 96.62 755 VAL A N 1
ATOM 5911 C CA . VAL A 1 755 ? -14.117 -26.188 1.019 1 96.62 755 VAL A CA 1
ATOM 5912 C C . VAL A 1 755 ? -13.172 -25.219 1.715 1 96.62 755 VAL A C 1
ATOM 5914 O O . VAL A 1 755 ? -12.023 -25.062 1.295 1 96.62 755 VAL A O 1
ATOM 5917 N N . PRO A 1 756 ? -13.57 -24.516 2.725 1 95.62 756 PRO A N 1
ATOM 5918 C CA . PRO A 1 756 ? -12.695 -23.594 3.459 1 95.62 756 PRO A CA 1
ATOM 5919 C C . PRO A 1 756 ? -11.805 -24.297 4.473 1 95.62 756 PRO A C 1
ATOM 5921 O O . PRO A 1 756 ? -12.109 -24.312 5.668 1 95.62 756 PRO A O 1
ATOM 5924 N N . GLU A 1 757 ? -10.688 -24.781 4.113 1 94.25 757 GLU A N 1
ATOM 5925 C CA . GLU A 1 757 ? -9.734 -25.406 5.031 1 94.25 757 GLU A CA 1
ATOM 5926 C C . GLU A 1 757 ? -8.75 -24.375 5.574 1 94.25 757 GLU A C 1
ATOM 5928 O O . GLU A 1 757 ? -7.625 -24.25 5.078 1 94.25 757 GLU A O 1
ATOM 5933 N N . GLY A 1 758 ? -9 -23.797 6.648 1 93 758 GLY A N 1
ATOM 5934 C CA . GLY A 1 758 ? -8.289 -22.688 7.254 1 93 758 GLY A CA 1
ATOM 5935 C C . GLY A 1 758 ? -9.195 -21.516 7.59 1 93 758 GLY A C 1
ATOM 5936 O O . GLY A 1 758 ? -10.406 -21.672 7.699 1 93 758 GLY A O 1
ATOM 5937 N N . GLN A 1 759 ? -8.633 -20.375 7.789 1 93.56 759 GLN A N 1
ATOM 5938 C CA . GLN A 1 759 ? -9.422 -19.203 8.125 1 93.56 759 GLN A CA 1
ATOM 5939 C C . GLN A 1 759 ? -9.891 -18.469 6.871 1 93.56 759 GLN A C 1
ATOM 5941 O O . GLN A 1 759 ? -9.219 -17.562 6.387 1 93.56 759 GLN A O 1
ATOM 5946 N N . PHE A 1 760 ? -11.047 -18.766 6.395 1 95.5 760 PHE A N 1
ATOM 5947 C CA . PHE A 1 760 ? -11.602 -18.203 5.172 1 95.5 760 PHE A CA 1
ATOM 5948 C C . PHE A 1 760 ? -12.523 -17.031 5.492 1 95.5 760 PHE A C 1
ATOM 5950 O O . PHE A 1 760 ? -13.289 -16.578 4.633 1 95.5 760 PHE A O 1
ATOM 5957 N N . GLY A 1 761 ? -12.516 -16.578 6.668 1 92.38 761 GLY A N 1
ATOM 5958 C CA . GLY A 1 761 ? -13.367 -15.484 7.086 1 92.38 761 GLY A CA 1
ATOM 5959 C C . GLY A 1 761 ? -14.562 -15.93 7.902 1 92.38 761 GLY A C 1
ATOM 5960 O O . GLY A 1 761 ? -14.828 -17.125 8.023 1 92.38 761 GLY A O 1
ATOM 5961 N N . SER A 1 762 ? -15.258 -14.969 8.531 1 93.31 762 SER A N 1
ATOM 5962 C CA . SER A 1 762 ? -16.391 -15.242 9.414 1 93.31 762 SER A CA 1
ATOM 5963 C C . SER A 1 762 ? -17.422 -14.117 9.344 1 93.31 762 SER A C 1
ATOM 5965 O O . SER A 1 762 ? -17.297 -13.195 8.531 1 93.31 762 SER A O 1
ATOM 5967 N N . ARG A 1 763 ? -18.406 -14.242 10.172 1 94 763 ARG A N 1
ATOM 5968 C CA . ARG A 1 763 ? -19.469 -13.242 10.234 1 94 763 ARG A CA 1
ATOM 5969 C C . ARG A 1 763 ? -18.969 -11.961 10.898 1 94 763 ARG A C 1
ATOM 5971 O O . ARG A 1 763 ? -19.625 -10.922 10.812 1 94 763 ARG A O 1
ATOM 5978 N N . GLN A 1 764 ? -17.797 -12.062 11.531 1 91.12 764 GLN A N 1
ATOM 5979 C CA . GLN A 1 764 ? -17.25 -10.883 12.18 1 91.12 764 GLN A CA 1
ATOM 5980 C C . GLN A 1 764 ? -17.109 -9.719 11.203 1 91.12 764 GLN A C 1
ATOM 5982 O O . GLN A 1 764 ? -17.438 -8.578 11.531 1 91.12 764 GLN A O 1
ATOM 5987 N N . GLN A 1 765 ? -16.641 -10.039 10.023 1 91.56 765 GLN A N 1
ATOM 5988 C CA . GLN A 1 765 ? -16.469 -9.039 8.977 1 91.56 765 GLN A CA 1
ATOM 5989 C C . GLN A 1 765 ? -17.078 -9.516 7.656 1 91.56 765 GLN A C 1
ATOM 5991 O O . GLN A 1 765 ? -16.609 -9.125 6.582 1 91.56 765 GLN A O 1
ATOM 5996 N N . LEU A 1 766 ? -17.953 -10.445 7.77 1 93.94 766 LEU A N 1
ATOM 5997 C CA . LEU A 1 766 ? -18.609 -11.016 6.605 1 93.94 766 LEU A CA 1
ATOM 5998 C C . LEU A 1 766 ? -17.578 -11.539 5.602 1 93.94 766 LEU A C 1
ATOM 6000 O O . LEU A 1 766 ? -17.641 -11.211 4.414 1 93.94 766 LEU A O 1
ATOM 6004 N N . GLY A 1 767 ? -16.578 -12.133 6.117 1 93.75 767 GLY A N 1
ATOM 6005 C CA . GLY A 1 767 ? -15.625 -12.852 5.285 1 93.75 767 GLY A CA 1
ATOM 6006 C C . GLY A 1 767 ? -14.367 -12.055 4.988 1 93.75 767 GLY A C 1
ATOM 6007 O O . GLY A 1 767 ? -13.383 -12.602 4.484 1 93.75 767 GLY A O 1
ATOM 6008 N N . ASN A 1 768 ? -14.234 -10.75 5.293 1 92.19 768 ASN A N 1
ATOM 6009 C CA . ASN A 1 768 ? -13.07 -9.93 4.969 1 92.19 768 ASN A CA 1
ATOM 6010 C C . ASN A 1 768 ? -11.914 -10.188 5.934 1 92.19 768 ASN A C 1
ATOM 6012 O O . ASN A 1 768 ? -10.789 -9.766 5.684 1 92.19 768 ASN A O 1
ATOM 6016 N N . ASP A 1 769 ? -12.141 -10.93 6.973 1 91.38 769 ASP A N 1
ATOM 6017 C CA . ASP A 1 769 ? -11.109 -11.266 7.953 1 91.38 769 ASP A CA 1
ATOM 6018 C C . ASP A 1 769 ? -10.445 -12.594 7.605 1 91.38 769 ASP A C 1
ATOM 6020 O O . ASP A 1 769 ? -9.969 -13.312 8.492 1 91.38 769 ASP A O 1
ATOM 6024 N N . HIS A 1 770 ? -10.508 -13.023 6.383 1 94.12 770 HIS A N 1
ATOM 6025 C CA . HIS A 1 770 ? -9.859 -14.258 5.961 1 94.12 770 HIS A CA 1
ATOM 6026 C C . HIS A 1 770 ? -8.344 -14.125 6 1 94.12 770 HIS A C 1
ATOM 6028 O O . HIS A 1 770 ? -7.812 -13.016 5.977 1 94.12 770 HIS A O 1
ATOM 6034 N N . ALA A 1 771 ? -7.684 -15.258 6.098 1 93.12 771 ALA A N 1
ATOM 6035 C CA . ALA A 1 771 ? -6.223 -15.289 6.113 1 93.12 771 ALA A CA 1
ATOM 6036 C C . ALA A 1 771 ? -5.656 -15.109 4.707 1 93.12 771 ALA A C 1
ATOM 6038 O O . ALA A 1 771 ? -6.379 -15.234 3.719 1 93.12 771 ALA A O 1
ATOM 6039 N N . ALA A 1 772 ? -4.379 -14.82 4.66 1 89.69 772 ALA A N 1
ATOM 6040 C CA . ALA A 1 772 ? -3.701 -14.68 3.375 1 89.69 772 ALA A CA 1
ATOM 6041 C C . ALA A 1 772 ? -3.689 -16 2.607 1 89.69 772 ALA A C 1
ATOM 6043 O O . ALA A 1 772 ? -3.65 -17.078 3.209 1 89.69 772 ALA A O 1
ATOM 6044 N N . PRO A 1 773 ? -3.676 -15.93 1.265 1 91.62 773 PRO A N 1
ATOM 6045 C CA . PRO A 1 773 ? -3.773 -17.125 0.421 1 91.62 773 PRO A CA 1
ATOM 6046 C C . PRO A 1 773 ? -2.619 -18.094 0.643 1 91.62 773 PRO A C 1
ATOM 6048 O O . PRO A 1 773 ? -2.752 -19.297 0.356 1 91.62 773 PRO A O 1
ATOM 6051 N N . ARG A 1 774 ? -1.508 -17.703 1.13 1 87.75 774 ARG A N 1
ATOM 6052 C CA . ARG A 1 774 ? -0.359 -18.594 1.32 1 87.75 774 ARG A CA 1
ATOM 6053 C C . ARG A 1 774 ? -0.567 -19.516 2.518 1 87.75 774 ARG A C 1
ATOM 6055 O O . ARG A 1 774 ? 0.14 -20.5 2.668 1 87.75 774 ARG A O 1
ATOM 6062 N N . TYR A 1 775 ? -1.622 -19.234 3.33 1 88.75 775 TYR A N 1
ATOM 6063 C CA . TYR A 1 775 ? -1.816 -20 4.555 1 88.75 775 TYR A CA 1
ATOM 6064 C C . TYR A 1 775 ? -2.992 -20.953 4.422 1 88.75 775 TYR A C 1
ATOM 6066 O O . TYR A 1 775 ? -3.084 -21.953 5.156 1 88.75 775 TYR A O 1
ATOM 6074 N N . ILE A 1 776 ? -3.857 -20.703 3.551 1 93.31 776 ILE A N 1
ATOM 6075 C CA . ILE A 1 776 ? -5.121 -21.438 3.551 1 93.31 776 ILE A CA 1
ATOM 6076 C C . ILE A 1 776 ? -5.137 -22.438 2.393 1 93.31 776 ILE A C 1
ATOM 6078 O O . ILE A 1 776 ? -4.48 -22.219 1.37 1 93.31 776 ILE A O 1
ATOM 6082 N N . PHE A 1 777 ? -5.961 -23.547 2.574 1 93.5 777 PHE A N 1
ATOM 6083 C CA . PHE A 1 777 ? -6.086 -24.625 1.612 1 93.5 777 PHE A CA 1
ATOM 6084 C C . PHE A 1 777 ? -7.539 -24.828 1.199 1 93.5 777 PHE A C 1
ATOM 6086 O O . PHE A 1 777 ? -8.453 -24.422 1.923 1 93.5 777 PHE A O 1
ATOM 6093 N N . THR A 1 778 ? -7.707 -25.297 -0.003 1 96 778 THR A N 1
ATOM 6094 C CA . THR A 1 778 ? -9.07 -25.578 -0.447 1 96 778 THR A CA 1
ATOM 6095 C C . THR A 1 778 ? -9.102 -26.781 -1.389 1 96 778 THR A C 1
ATOM 6097 O O . THR A 1 778 ? -8.047 -27.297 -1.77 1 96 778 THR A O 1
ATOM 6100 N N . LYS A 1 779 ? -10.227 -27.344 -1.642 1 96 779 LYS A N 1
ATOM 6101 C CA . LYS A 1 779 ? -10.539 -28.422 -2.574 1 96 779 LYS A CA 1
ATOM 6102 C C . LYS A 1 779 ? -12 -28.359 -3.023 1 96 779 LYS A C 1
ATOM 6104 O O . LYS A 1 779 ? -12.758 -27.516 -2.543 1 96 779 LYS A O 1
ATOM 6109 N N . LEU A 1 780 ? -12.367 -29.141 -3.93 1 95.75 780 LEU A N 1
ATOM 6110 C CA . LEU A 1 780 ? -13.75 -29.172 -4.406 1 95.75 780 LEU A CA 1
ATOM 6111 C C . LEU A 1 780 ? -14.688 -29.688 -3.316 1 95.75 780 LEU A C 1
ATOM 6113 O O . LEU A 1 780 ? -14.359 -30.625 -2.592 1 95.75 780 LEU A O 1
ATOM 6117 N N . SER A 1 781 ? -15.805 -29 -3.211 1 95.75 781 SER A N 1
ATOM 6118 C CA . SER A 1 781 ? -16.797 -29.438 -2.232 1 95.75 781 SER A CA 1
ATOM 6119 C C . SER A 1 781 ? -17.562 -30.656 -2.729 1 95.75 781 SER A C 1
ATOM 6121 O O . SER A 1 781 ? -17.531 -30.969 -3.92 1 95.75 781 SER A O 1
ATOM 6123 N N . ARG A 1 782 ? -18.219 -31.312 -1.883 1 93.31 782 ARG A N 1
ATOM 6124 C CA . ARG A 1 782 ? -19.031 -32.469 -2.238 1 93.31 782 ARG A CA 1
ATOM 6125 C C . ARG A 1 782 ? -20.203 -32.062 -3.129 1 93.31 782 ARG A C 1
ATOM 6127 O O . ARG A 1 782 ? -20.75 -32.906 -3.852 1 93.31 782 ARG A O 1
ATOM 6134 N N . PHE A 1 783 ? -20.531 -30.719 -3.113 1 96.44 783 PHE A N 1
ATOM 6135 C CA . PHE A 1 783 ? -21.672 -30.234 -3.889 1 96.44 783 PHE A CA 1
ATOM 6136 C C . PHE A 1 783 ? -21.266 -30.016 -5.344 1 96.44 783 PHE A C 1
ATOM 6138 O O . PHE A 1 783 ? -22.125 -30.016 -6.23 1 96.44 783 PHE A O 1
ATOM 6145 N N . ALA A 1 784 ? -20.031 -29.812 -5.602 1 95.75 784 ALA A N 1
ATOM 6146 C CA . ALA A 1 784 ? -19.578 -29.422 -6.934 1 95.75 784 ALA A CA 1
ATOM 6147 C C . ALA A 1 784 ? -20 -30.453 -7.98 1 95.75 784 ALA A C 1
ATOM 6149 O O . ALA A 1 784 ? -20.75 -30.125 -8.906 1 95.75 784 ALA A O 1
ATOM 6150 N N . ARG A 1 785 ? -19.656 -31.719 -7.812 1 94.94 785 ARG A N 1
ATOM 6151 C CA . ARG A 1 785 ? -19.984 -32.719 -8.812 1 94.94 785 ARG A CA 1
ATOM 6152 C C . ARG A 1 785 ? -21.453 -33.156 -8.711 1 94.94 785 ARG A C 1
ATOM 6154 O O . ARG A 1 785 ? -22.016 -33.719 -9.648 1 94.94 785 ARG A O 1
ATOM 6161 N N . LEU A 1 786 ? -22.094 -32.844 -7.57 1 96.94 786 LEU A N 1
ATOM 6162 C CA . LEU A 1 786 ? -23.531 -33.094 -7.477 1 96.94 786 LEU A CA 1
ATOM 6163 C C . LEU A 1 786 ? -24.297 -32.094 -8.344 1 96.94 786 LEU A C 1
ATOM 6165 O O . LEU A 1 786 ? -25.281 -32.469 -9 1 96.94 786 LEU A O 1
ATOM 6169 N N . LEU A 1 787 ? -23.812 -30.875 -8.367 1 97.81 787 LEU A N 1
ATOM 6170 C CA . LEU A 1 787 ? -24.484 -29.828 -9.125 1 97.81 787 LEU A CA 1
ATOM 6171 C C . LEU A 1 787 ? -24.031 -29.844 -10.586 1 97.81 787 LEU A C 1
ATOM 6173 O O . LEU A 1 787 ? -24.797 -29.469 -11.477 1 97.81 787 LEU A O 1
ATOM 6177 N N . PHE A 1 788 ? -22.797 -30.188 -10.781 1 97.94 788 PHE A N 1
ATOM 6178 C CA . PHE A 1 788 ? -22.203 -30.234 -12.109 1 97.94 788 PHE A CA 1
ATOM 6179 C C . PHE A 1 788 ? -21.734 -31.641 -12.445 1 97.94 788 PHE A C 1
ATOM 6181 O O . PHE A 1 788 ? -20.531 -31.922 -12.414 1 97.94 788 PHE A O 1
ATOM 6188 N N . PRO A 1 789 ? -22.578 -32.5 -12.906 1 96.62 789 PRO A N 1
ATOM 6189 C CA . PRO A 1 789 ? -22.219 -33.875 -13.156 1 96.62 789 PRO A CA 1
ATOM 6190 C C . PRO A 1 789 ? -21.141 -34.031 -14.234 1 96.62 789 PRO A C 1
ATOM 6192 O O . PRO A 1 789 ? -21.156 -33.312 -15.227 1 96.62 789 PRO A O 1
ATOM 6195 N N . GLU A 1 790 ? -20.25 -34.938 -14.07 1 95.06 790 GLU A N 1
ATOM 6196 C CA . GLU A 1 790 ? -19.109 -35.156 -14.961 1 95.06 790 GLU A CA 1
ATOM 6197 C C . GLU A 1 790 ? -19.578 -35.531 -16.359 1 95.06 790 GLU A C 1
ATOM 6199 O O . GLU A 1 790 ? -18.938 -35.188 -17.344 1 95.06 790 GLU A O 1
ATOM 6204 N N . ASP A 1 791 ? -20.703 -36.188 -16.516 1 95.44 791 ASP A N 1
ATOM 6205 C CA . ASP A 1 791 ? -21.234 -36.656 -17.797 1 95.44 791 ASP A CA 1
ATOM 6206 C C . ASP A 1 791 ? -21.641 -35.469 -18.672 1 95.44 791 ASP A C 1
ATOM 6208 O O . ASP A 1 791 ? -21.828 -35.625 -19.891 1 95.44 791 ASP A O 1
ATOM 6212 N N . ASP A 1 792 ? -21.828 -34.312 -18.062 1 97.19 792 ASP A N 1
ATOM 6213 C CA . ASP A 1 792 ? -22.234 -33.125 -18.812 1 97.19 792 ASP A CA 1
ATOM 6214 C C . ASP A 1 792 ? -21.031 -32.469 -19.484 1 97.19 792 ASP A C 1
ATOM 6216 O O . ASP A 1 792 ? -21.188 -31.688 -20.422 1 97.19 792 ASP A O 1
ATOM 6220 N N . ASP A 1 793 ? -19.828 -32.688 -19.078 1 96 793 ASP A N 1
ATOM 6221 C CA . ASP A 1 793 ? -18.609 -31.953 -19.453 1 96 793 ASP A CA 1
ATOM 6222 C C . ASP A 1 793 ? -18.406 -31.969 -20.953 1 96 793 ASP A C 1
ATOM 6224 O O . ASP A 1 793 ? -18.172 -30.922 -21.578 1 96 793 ASP A O 1
ATOM 6228 N N . PRO A 1 794 ? -18.531 -33.125 -21.625 1 95.62 794 PRO A N 1
ATOM 6229 C CA . PRO A 1 794 ? -18.25 -33.156 -23.062 1 95.62 794 PRO A CA 1
ATOM 6230 C C . PRO A 1 794 ? -19.344 -32.438 -23.875 1 95.62 794 PRO A C 1
ATOM 6232 O O . PRO A 1 794 ? -19.156 -32.156 -25.062 1 95.62 794 PRO A O 1
ATOM 6235 N N . LEU A 1 795 ? -20.484 -32.156 -23.281 1 97.31 795 LEU A N 1
ATOM 6236 C CA . LEU A 1 795 ? -21.641 -31.641 -24 1 97.31 795 LEU A CA 1
ATOM 6237 C C . LEU A 1 795 ? -21.703 -30.125 -23.891 1 97.31 795 LEU A C 1
ATOM 6239 O O . LEU A 1 795 ? -22.531 -29.484 -24.562 1 97.31 795 LEU A O 1
ATOM 6243 N N . LEU A 1 796 ? -20.859 -29.5 -23.125 1 97.19 796 LEU A N 1
ATOM 6244 C CA . LEU A 1 796 ? -20.906 -28.062 -22.891 1 97.19 796 LEU A CA 1
ATOM 6245 C C . LEU A 1 796 ? -20.219 -27.312 -24.031 1 97.19 796 LEU A C 1
ATOM 6247 O O . LEU A 1 796 ? -19.438 -27.891 -24.781 1 97.19 796 LEU A O 1
ATOM 6251 N N . ASP A 1 797 ? -20.594 -26.078 -24.156 1 94.81 797 ASP A N 1
ATOM 6252 C CA . ASP A 1 797 ? -19.984 -25.219 -25.172 1 94.81 797 ASP A CA 1
ATOM 6253 C C . ASP A 1 797 ? -18.75 -24.5 -24.625 1 94.81 797 ASP A C 1
ATOM 6255 O O . ASP A 1 797 ? -18.859 -23.453 -23.984 1 94.81 797 ASP A O 1
ATOM 6259 N N . TYR A 1 798 ? -17.672 -25 -25.062 1 94.56 798 TYR A N 1
ATOM 6260 C CA . TYR A 1 798 ? -16.422 -24.484 -24.531 1 94.56 798 TYR A CA 1
ATOM 6261 C C . TYR A 1 798 ? -15.93 -23.281 -25.328 1 94.56 798 TYR A C 1
ATOM 6263 O O . TYR A 1 798 ? -16.25 -23.156 -26.516 1 94.56 798 TYR A O 1
ATOM 6271 N N . ILE A 1 799 ? -15.172 -22.438 -24.672 1 91.06 799 ILE A N 1
ATOM 6272 C CA . ILE A 1 799 ? -14.594 -21.25 -25.266 1 91.06 799 ILE A CA 1
ATOM 6273 C C . ILE A 1 799 ? -13.156 -21.531 -25.688 1 91.06 799 ILE A C 1
ATOM 6275 O O . ILE A 1 799 ? -12.445 -22.297 -25.031 1 91.06 799 ILE A O 1
ATOM 6279 N N . ASP A 1 800 ? -12.758 -20.984 -26.781 1 83.88 800 ASP A N 1
ATOM 6280 C CA . ASP A 1 800 ? -11.375 -21.062 -27.25 1 83.88 800 ASP A CA 1
ATOM 6281 C C . ASP A 1 800 ? -10.648 -19.734 -27.016 1 83.88 800 ASP A C 1
ATOM 6283 O O . ASP A 1 800 ? -11.078 -18.688 -27.5 1 83.88 800 ASP A O 1
ATOM 6287 N N . GLU A 1 801 ? -9.703 -19.75 -26.219 1 77.75 801 GLU A N 1
ATOM 6288 C CA . GLU A 1 801 ? -8.875 -18.578 -25.984 1 77.75 801 GLU A CA 1
ATOM 6289 C C . GLU A 1 801 ? -7.453 -18.781 -26.484 1 77.75 801 GLU A C 1
ATOM 6291 O O . GLU A 1 801 ? -6.703 -19.594 -25.922 1 77.75 801 GLU A O 1
ATOM 6296 N N . GLU A 1 802 ? -7 -18.094 -27.547 1 71 802 GLU A N 1
ATOM 6297 C CA . GLU A 1 802 ? -5.656 -18.125 -28.109 1 71 802 GLU A CA 1
ATOM 6298 C C . GLU A 1 802 ? -5.297 -19.531 -28.594 1 71 802 GLU A C 1
ATOM 6300 O O . GLU A 1 802 ? -4.188 -20.016 -28.359 1 71 802 GLU A O 1
ATOM 6305 N N . GLY A 1 803 ? -6.281 -20.266 -28.969 1 69.69 803 GLY A N 1
ATOM 6306 C CA . GLY A 1 803 ? -6.035 -21.562 -29.562 1 69.69 803 GLY A CA 1
ATOM 6307 C C . GLY A 1 803 ? -6.141 -22.703 -28.562 1 69.69 803 GLY A C 1
ATOM 6308 O O . GLY A 1 803 ? -5.953 -23.859 -28.922 1 69.69 803 GLY A O 1
ATOM 6309 N N . THR A 1 804 ? -6.406 -22.391 -27.391 1 78.44 804 THR A N 1
ATOM 6310 C CA . THR A 1 804 ? -6.543 -23.422 -26.359 1 78.44 804 THR A CA 1
ATOM 6311 C C . THR A 1 804 ? -7.965 -23.438 -25.797 1 78.44 804 THR A C 1
ATOM 6313 O O . THR A 1 804 ? -8.547 -22.391 -25.531 1 78.44 804 THR A O 1
ATOM 6316 N N . MET A 1 805 ? -8.453 -24.609 -25.688 1 90.25 805 MET A N 1
ATOM 6317 C CA . MET A 1 805 ? -9.781 -24.766 -25.094 1 90.25 805 MET A CA 1
ATOM 6318 C C . MET A 1 805 ? -9.75 -24.516 -23.594 1 90.25 805 MET A C 1
ATOM 6320 O O . MET A 1 805 ? -8.898 -25.047 -22.891 1 90.25 805 MET A O 1
ATOM 6324 N N . VAL A 1 806 ? -10.648 -23.688 -23.141 1 93.38 806 VAL A N 1
ATOM 6325 C CA . VAL A 1 806 ? -10.688 -23.375 -21.719 1 93.38 806 VAL A CA 1
ATOM 6326 C C . VAL A 1 806 ? -12.07 -23.703 -21.156 1 93.38 806 VAL A C 1
ATOM 6328 O O . VAL A 1 806 ? -12.617 -24.766 -21.422 1 93.38 806 VAL A O 1
ATOM 6331 N N . GLU A 1 807 ? -12.672 -22.859 -20.281 1 95.56 807 GLU A N 1
ATOM 6332 C CA . GLU A 1 807 ? -13.945 -23.109 -19.625 1 95.56 807 GLU A CA 1
ATOM 6333 C C . GLU A 1 807 ? -15.117 -22.938 -20.594 1 95.56 807 GLU A C 1
ATOM 6335 O O . GLU A 1 807 ? -14.969 -22.297 -21.641 1 95.56 807 GLU A O 1
ATOM 6340 N N . PRO A 1 808 ? -16.25 -23.562 -20.297 1 96.62 808 PRO A N 1
ATOM 6341 C CA . PRO A 1 808 ? -17.422 -23.359 -21.156 1 96.62 808 PRO A CA 1
ATOM 6342 C C . PRO A 1 808 ? -18.016 -21.953 -21.031 1 96.62 808 PRO A C 1
ATOM 6344 O O . PRO A 1 808 ? -17.703 -21.234 -20.078 1 96.62 808 PRO A O 1
ATOM 6347 N N . ASN A 1 809 ? -18.781 -21.594 -21.969 1 95 809 ASN A N 1
ATOM 6348 C CA . ASN A 1 809 ? -19.5 -20.312 -21.891 1 95 809 ASN A CA 1
ATOM 6349 C C . ASN A 1 809 ? -20.328 -20.219 -20.609 1 95 809 ASN A C 1
ATOM 6351 O O . ASN A 1 809 ? -20.406 -19.141 -20 1 95 809 ASN A O 1
ATOM 6355 N N . HIS A 1 810 ? -20.969 -21.234 -20.312 1 96.5 810 HIS A N 1
ATOM 6356 C CA . HIS A 1 810 ? -21.641 -21.391 -19.031 1 96.5 810 HIS A CA 1
ATOM 6357 C C . HIS A 1 810 ? -21.875 -22.875 -18.719 1 96.5 810 HIS A C 1
ATOM 6359 O O . HIS A 1 810 ? -21.969 -23.688 -19.641 1 96.5 810 HIS A O 1
ATOM 6365 N N . TYR A 1 811 ? -21.922 -23.172 -17.5 1 98 811 TYR A N 1
ATOM 6366 C CA . TYR A 1 811 ? -22.344 -24.5 -17.062 1 98 811 TYR A CA 1
ATOM 6367 C C . TYR A 1 811 ? -23.859 -24.594 -16.969 1 98 811 TYR A C 1
ATOM 6369 O O . TYR A 1 811 ? -24.562 -23.609 -17.25 1 98 811 TYR A O 1
ATOM 6377 N N . VAL A 1 812 ? -24.344 -25.75 -16.734 1 98.12 812 VAL A N 1
ATOM 6378 C CA . VAL A 1 812 ? -25.781 -25.969 -16.547 1 98.12 812 VAL A CA 1
ATOM 6379 C C . VAL A 1 812 ? -26.016 -26.828 -15.305 1 98.12 812 VAL A C 1
ATOM 6381 O O . VAL A 1 812 ? -26.344 -28.016 -15.422 1 98.12 812 VAL A O 1
ATOM 6384 N N . PRO A 1 813 ? -25.922 -26.25 -14.133 1 98.44 813 PRO A N 1
ATOM 6385 C CA . PRO A 1 813 ? -26.125 -27.016 -12.906 1 98.44 813 PRO A CA 1
ATOM 6386 C C . PRO A 1 813 ? -27.531 -27.625 -12.805 1 98.44 813 PRO A C 1
ATOM 6388 O O . PRO A 1 813 ? -28.438 -27.188 -13.508 1 98.44 813 PRO A O 1
ATOM 6391 N N . ILE A 1 814 ? -27.688 -28.609 -11.938 1 98.38 814 ILE A N 1
ATOM 6392 C CA . ILE A 1 814 ? -28.953 -29.328 -11.852 1 98.38 814 ILE A CA 1
ATOM 6393 C C . ILE A 1 814 ? -30.016 -28.422 -11.234 1 98.38 814 ILE A C 1
ATOM 6395 O O . ILE A 1 814 ? -31.219 -28.703 -11.352 1 98.38 814 ILE A O 1
ATOM 6399 N N . LEU A 1 815 ? -29.547 -27.359 -10.469 1 97.56 815 LEU A N 1
ATOM 6400 C CA . LEU A 1 815 ? -30.375 -26.297 -9.891 1 97.56 815 LEU A CA 1
ATOM 6401 C C . LEU A 1 815 ? -29.891 -24.922 -10.359 1 97.56 815 LEU A C 1
ATOM 6403 O O . LEU A 1 815 ? -28.719 -24.734 -10.648 1 97.56 815 LEU A O 1
ATOM 6407 N N . PRO A 1 816 ? -30.891 -23.969 -10.508 1 97.38 816 PRO A N 1
ATOM 6408 C CA . PRO A 1 816 ? -30.406 -22.625 -10.789 1 97.38 816 PRO A CA 1
ATOM 6409 C C . PRO A 1 816 ? -29.578 -22.047 -9.641 1 97.38 816 PRO A C 1
ATOM 6411 O O . PRO A 1 816 ? -30.141 -21.391 -8.742 1 97.38 816 PRO A O 1
ATOM 6414 N N . LEU A 1 817 ? -28.328 -22.172 -9.734 1 97.69 817 LEU A N 1
ATOM 6415 C CA . LEU A 1 817 ? -27.406 -21.781 -8.672 1 97.69 817 LEU A CA 1
ATOM 6416 C C . LEU A 1 817 ? -27.5 -20.297 -8.383 1 97.69 817 LEU A C 1
ATOM 6418 O O . LEU A 1 817 ? -27.266 -19.859 -7.254 1 97.69 817 LEU A O 1
ATOM 6422 N N . LEU A 1 818 ? -27.859 -19.469 -9.383 1 97.44 818 LEU A N 1
ATOM 6423 C CA . LEU A 1 818 ? -28.031 -18.031 -9.219 1 97.44 818 LEU A CA 1
ATOM 6424 C C . LEU A 1 818 ? -29.031 -17.719 -8.109 1 97.44 818 LEU A C 1
ATOM 6426 O O . LEU A 1 818 ? -28.844 -16.781 -7.332 1 97.44 818 LEU A O 1
ATOM 6430 N N . LEU A 1 819 ? -30.078 -18.516 -8.07 1 97.38 819 LEU A N 1
ATOM 6431 C CA . LEU A 1 819 ? -31.109 -18.297 -7.062 1 97.38 819 LEU A CA 1
ATOM 6432 C C . LEU A 1 819 ? -30.672 -18.859 -5.715 1 97.38 819 LEU A C 1
ATOM 6434 O O . LEU A 1 819 ? -31.109 -18.375 -4.664 1 97.38 819 LEU A O 1
ATOM 6438 N N . CYS A 1 820 ? -29.844 -19.875 -5.699 1 97.88 820 CYS A N 1
ATOM 6439 C CA . CYS A 1 820 ? -29.391 -20.484 -4.453 1 97.88 820 CYS A CA 1
ATOM 6440 C C . CYS A 1 820 ? -28.406 -19.578 -3.727 1 97.88 820 CYS A C 1
ATOM 6442 O O . CYS A 1 820 ? -28.5 -19.391 -2.516 1 97.88 820 CYS A O 1
ATOM 6444 N N . ASN A 1 821 ? -27.391 -19.047 -4.469 1 97.56 821 ASN A N 1
ATOM 6445 C CA . ASN A 1 821 ? -26.312 -18.266 -3.846 1 97.56 821 ASN A CA 1
ATOM 6446 C C . ASN A 1 821 ? -26.516 -16.781 -4.051 1 97.56 821 ASN A C 1
ATOM 6448 O O . ASN A 1 821 ? -25.891 -15.961 -3.371 1 97.56 821 ASN A O 1
ATOM 6452 N N . GLY A 1 822 ? -27.344 -16.312 -4.973 1 95.69 822 GLY A N 1
ATOM 6453 C CA . GLY A 1 822 ? -27.5 -14.906 -5.281 1 95.69 822 GLY A CA 1
ATOM 6454 C C . GLY A 1 822 ? -26.297 -14.32 -6 1 95.69 822 GLY A C 1
ATOM 6455 O O . GLY A 1 822 ? -25.359 -15.055 -6.355 1 95.69 822 GLY A O 1
ATOM 6456 N N . ALA A 1 823 ? -26.375 -13.039 -6.363 1 95.56 823 ALA A N 1
ATOM 6457 C CA . ALA A 1 823 ? -25.266 -12.359 -7.031 1 95.56 823 ALA A CA 1
ATOM 6458 C C . ALA A 1 823 ? -25.406 -10.844 -6.914 1 95.56 823 ALA A C 1
ATOM 6460 O O . ALA A 1 823 ? -26.516 -10.305 -6.992 1 95.56 823 ALA A O 1
ATOM 6461 N N . VAL A 1 824 ? -24.297 -10.25 -6.621 1 94.19 824 VAL A N 1
ATOM 6462 C CA . VAL A 1 824 ? -24.219 -8.797 -6.605 1 94.19 824 VAL A CA 1
ATOM 6463 C C . VAL A 1 824 ? -23.109 -8.336 -7.559 1 94.19 824 VAL A C 1
ATOM 6465 O O . VAL A 1 824 ? -22.047 -8.953 -7.629 1 94.19 824 VAL A O 1
ATOM 6468 N N . GLY A 1 825 ? -23.406 -7.344 -8.422 1 93.88 825 GLY A N 1
ATOM 6469 C CA . GLY A 1 825 ? -22.422 -6.805 -9.336 1 93.88 825 GLY A CA 1
ATOM 6470 C C . GLY A 1 825 ? -22.781 -5.422 -9.859 1 93.88 825 GLY A C 1
ATOM 6471 O O . GLY A 1 825 ? -23.953 -5.105 -10.039 1 93.88 825 GLY A O 1
ATOM 6472 N N . ILE A 1 826 ? -21.766 -4.652 -10.039 1 91.69 826 ILE A N 1
ATOM 6473 C CA . ILE A 1 826 ? -21.922 -3.326 -10.625 1 91.69 826 ILE A CA 1
ATOM 6474 C C . ILE A 1 826 ? -21.094 -3.219 -11.898 1 91.69 826 ILE A C 1
ATOM 6476 O O . ILE A 1 826 ? -19.859 -3.318 -11.852 1 91.69 826 ILE A O 1
ATOM 6480 N N . GLY A 1 827 ? -21.719 -3.084 -12.984 1 91.38 827 GLY A N 1
ATOM 6481 C CA . GLY A 1 827 ? -21.047 -2.914 -14.258 1 91.38 827 GLY A CA 1
ATOM 6482 C C . GLY A 1 827 ? -21.156 -1.504 -14.805 1 91.38 827 GLY A C 1
ATOM 6483 O O . GLY A 1 827 ? -21.203 -0.538 -14.039 1 91.38 827 GLY A O 1
ATOM 6484 N N . PHE A 1 828 ? -21 -1.476 -16.172 1 91.25 828 PHE A N 1
ATOM 6485 C CA . PHE A 1 828 ? -21.094 -0.182 -16.828 1 91.25 828 PHE A CA 1
ATOM 6486 C C . PHE A 1 828 ? -22.531 0.126 -17.234 1 91.25 828 PHE A C 1
ATOM 6488 O O . PHE A 1 828 ? -23.031 -0.366 -18.25 1 91.25 828 PHE A O 1
ATOM 6495 N N . GLY A 1 829 ? -23.219 0.882 -16.406 1 87.56 829 GLY A N 1
ATOM 6496 C CA . GLY A 1 829 ? -24.594 1.241 -16.672 1 87.56 829 GLY A CA 1
ATOM 6497 C C . GLY A 1 829 ? -25.594 0.291 -16.016 1 87.56 829 GLY A C 1
ATOM 6498 O O . GLY A 1 829 ? -26.766 0.629 -15.852 1 87.56 829 GLY A O 1
ATOM 6499 N N . PHE A 1 830 ? -25.125 -0.838 -15.711 1 90.94 830 PHE A N 1
ATOM 6500 C CA . PHE A 1 830 ? -26.016 -1.85 -15.156 1 90.94 830 PHE A CA 1
ATOM 6501 C C . PHE A 1 830 ? -25.516 -2.312 -13.789 1 90.94 830 PHE A C 1
ATOM 6503 O O . PHE A 1 830 ? -24.328 -2.227 -13.5 1 90.94 830 PHE A O 1
ATOM 6510 N N . ALA A 1 831 ? -26.453 -2.66 -12.969 1 90.62 831 ALA A N 1
ATOM 6511 C CA . ALA A 1 831 ? -26.172 -3.277 -11.672 1 90.62 831 ALA A CA 1
ATOM 6512 C C . ALA A 1 831 ? -27.125 -4.43 -11.391 1 90.62 831 ALA A C 1
ATOM 6514 O O . ALA A 1 831 ? -28.219 -4.496 -11.969 1 90.62 831 ALA A O 1
ATOM 6515 N N . THR A 1 832 ? -26.672 -5.379 -10.695 1 94.75 832 THR A N 1
ATOM 6516 C CA . THR A 1 832 ? -27.531 -6.496 -10.328 1 94.75 832 THR A CA 1
ATOM 6517 C C . THR A 1 832 ? -27.422 -6.805 -8.836 1 94.75 832 THR A C 1
ATOM 6519 O O . THR A 1 832 ? -26.328 -6.688 -8.258 1 94.75 832 THR A O 1
ATOM 6522 N N . ASN A 1 833 ? -28.5 -7.008 -8.227 1 94.62 833 ASN A N 1
ATOM 6523 C CA . ASN A 1 833 ? -28.609 -7.461 -6.848 1 94.62 833 ASN A CA 1
ATOM 6524 C C . ASN A 1 833 ? -29.703 -8.523 -6.695 1 94.62 833 ASN A C 1
ATOM 6526 O O . ASN A 1 833 ? -30.891 -8.195 -6.629 1 94.62 833 ASN A O 1
ATOM 6530 N N . ILE A 1 834 ? -29.344 -9.727 -6.688 1 95.88 834 ILE A N 1
ATOM 6531 C CA . ILE A 1 834 ? -30.25 -10.859 -6.508 1 95.88 834 ILE A CA 1
ATOM 6532 C C . ILE A 1 834 ? -29.922 -11.578 -5.203 1 95.88 834 ILE A C 1
ATOM 6534 O O . ILE A 1 834 ? -28.828 -12.125 -5.051 1 95.88 834 ILE A O 1
ATOM 6538 N N . PRO A 1 835 ? -30.828 -11.562 -4.254 1 94.88 835 PRO A N 1
ATOM 6539 C CA . PRO A 1 835 ? -30.547 -12.234 -2.984 1 94.88 835 PRO A CA 1
ATOM 6540 C C . PRO A 1 835 ? -30.531 -13.758 -3.107 1 94.88 835 PRO A C 1
ATOM 6542 O O . PRO A 1 835 ? -30.969 -14.297 -4.121 1 94.88 835 PRO A O 1
ATOM 6545 N N . SER A 1 836 ? -30.078 -14.445 -2.137 1 96.44 836 SER A N 1
ATOM 6546 C CA . SER A 1 836 ? -30.062 -15.906 -2.102 1 96.44 836 SER A CA 1
ATOM 6547 C C . SER A 1 836 ? -31.375 -16.469 -1.576 1 96.44 836 SER A C 1
ATOM 6549 O O . SER A 1 836 ? -32.062 -15.812 -0.787 1 96.44 836 SER A O 1
ATOM 6551 N N . PHE A 1 837 ? -31.672 -17.641 -2.023 1 96.94 837 PHE A N 1
ATOM 6552 C CA . PHE A 1 837 ? -32.875 -18.359 -1.584 1 96.94 837 PHE A CA 1
ATOM 6553 C C . PHE A 1 837 ? -32.5 -19.734 -1.041 1 96.94 837 PHE A C 1
ATOM 6555 O O . PHE A 1 837 ? -31.391 -20.219 -1.261 1 96.94 837 PHE A O 1
ATOM 6562 N N . HIS A 1 838 ? -33.406 -20.297 -0.298 1 97.12 838 HIS A N 1
ATOM 6563 C CA . HIS A 1 838 ? -33.156 -21.625 0.261 1 97.12 838 HIS A CA 1
ATOM 6564 C C . HIS A 1 838 ? -33.062 -22.672 -0.84 1 97.12 838 HIS A C 1
ATOM 6566 O O . HIS A 1 838 ? -34 -22.859 -1.616 1 97.12 838 HIS A O 1
ATOM 6572 N N . PRO A 1 839 ? -31.953 -23.406 -0.929 1 97.75 839 PRO A N 1
ATOM 6573 C CA . PRO A 1 839 ? -31.719 -24.344 -2.031 1 97.75 839 PRO A CA 1
ATOM 6574 C C . PRO A 1 839 ? -32.781 -25.422 -2.127 1 97.75 839 PRO A C 1
ATOM 6576 O O . PRO A 1 839 ? -33.156 -25.828 -3.23 1 97.75 839 PRO A O 1
ATOM 6579 N N . LEU A 1 840 ? -33.281 -25.906 -1.023 1 97.44 840 LEU A N 1
ATOM 6580 C CA . LEU A 1 840 ? -34.344 -26.922 -1.051 1 97.44 840 LEU A CA 1
ATOM 6581 C C . LEU A 1 840 ? -35.625 -26.344 -1.57 1 97.44 840 LEU A C 1
ATOM 6583 O O . LEU A 1 840 ? -36.438 -27.047 -2.176 1 97.44 840 LEU A O 1
ATOM 6587 N N . ASP A 1 841 ? -35.906 -25.062 -1.294 1 96.56 841 ASP A N 1
ATOM 6588 C CA . ASP A 1 841 ? -37.062 -24.391 -1.876 1 96.56 841 ASP A CA 1
ATOM 6589 C C . ASP A 1 841 ? -36.906 -24.203 -3.383 1 96.56 841 ASP A C 1
ATOM 6591 O O . ASP A 1 841 ? -37.875 -24.281 -4.137 1 96.56 841 ASP A O 1
ATOM 6595 N N . VAL A 1 842 ? -35.719 -23.906 -3.797 1 97.44 842 VAL A N 1
ATOM 6596 C CA . VAL A 1 842 ? -35.438 -23.812 -5.227 1 97.44 842 VAL A CA 1
ATOM 6597 C C . VAL A 1 842 ? -35.625 -25.172 -5.895 1 97.44 842 VAL A C 1
ATOM 6599 O O . VAL A 1 842 ? -36.188 -25.25 -6.996 1 97.44 842 VAL A O 1
ATOM 6602 N N . SER A 1 843 ? -35.094 -26.234 -5.25 1 97.56 843 SER A N 1
ATOM 6603 C CA . SER A 1 843 ? -35.344 -27.594 -5.746 1 97.56 843 SER A CA 1
ATOM 6604 C C . SER A 1 843 ? -36.844 -27.891 -5.863 1 97.56 843 SER A C 1
ATOM 6606 O O . SER A 1 843 ? -37.281 -28.469 -6.852 1 97.56 843 SER A O 1
ATOM 6608 N N . ALA A 1 844 ? -37.594 -27.453 -4.875 1 96.06 844 ALA A N 1
ATOM 6609 C CA . ALA A 1 844 ? -39.031 -27.641 -4.895 1 96.06 844 ALA A CA 1
ATOM 6610 C C . ALA A 1 844 ? -39.688 -26.891 -6.055 1 96.06 844 ALA A C 1
ATOM 6612 O O . ALA A 1 844 ? -40.625 -27.375 -6.684 1 96.06 844 ALA A O 1
ATOM 6613 N N . ALA A 1 845 ? -39.219 -25.703 -6.273 1 95.44 845 ALA A N 1
ATOM 6614 C CA . ALA A 1 845 ? -39.719 -24.906 -7.398 1 95.44 845 ALA A CA 1
ATOM 6615 C C . ALA A 1 845 ? -39.469 -25.609 -8.727 1 95.44 845 ALA A C 1
ATOM 6617 O O . ALA A 1 845 ? -40.344 -25.672 -9.578 1 95.44 845 ALA A O 1
ATOM 6618 N N . VAL A 1 846 ? -38.281 -26.156 -8.93 1 96.81 846 VAL A N 1
ATOM 6619 C CA . VAL A 1 846 ? -37.938 -26.859 -10.156 1 96.81 846 VAL A CA 1
ATOM 6620 C C . VAL A 1 846 ? -38.781 -28.109 -10.297 1 96.81 846 VAL A C 1
ATOM 6622 O O . VAL A 1 846 ? -39.281 -28.422 -11.398 1 96.81 846 VAL A O 1
ATOM 6625 N N . ARG A 1 847 ? -38.969 -28.891 -9.227 1 95.88 847 ARG A N 1
ATOM 6626 C CA . ARG A 1 847 ? -39.812 -30.078 -9.242 1 95.88 847 ARG A CA 1
ATOM 6627 C C . ARG A 1 847 ? -41.25 -29.719 -9.641 1 95.88 847 ARG A C 1
ATOM 6629 O O . ARG A 1 847 ? -41.906 -30.453 -10.383 1 95.88 847 ARG A O 1
ATOM 6636 N N . ALA A 1 848 ? -41.719 -28.531 -9.102 1 94.81 848 ALA A N 1
ATOM 6637 C CA . ALA A 1 848 ? -43.062 -28.062 -9.461 1 94.81 848 ALA A CA 1
ATOM 6638 C C . ALA A 1 848 ? -43.156 -27.766 -10.953 1 94.81 848 ALA A C 1
ATOM 6640 O O . ALA A 1 848 ? -44.156 -28.047 -11.594 1 94.81 848 ALA A O 1
ATOM 6641 N N . MET A 1 849 ? -42.125 -27.234 -11.484 1 96 849 MET A N 1
ATOM 6642 C CA . MET A 1 849 ? -42.094 -26.938 -12.922 1 96 849 MET A CA 1
ATOM 6643 C C . MET A 1 849 ? -42.062 -28.234 -13.734 1 96 849 MET A C 1
ATOM 6645 O O . MET A 1 849 ? -42.688 -28.312 -14.781 1 96 849 MET A O 1
ATOM 6649 N N . ILE A 1 850 ? -41.281 -29.234 -13.281 1 95.81 850 ILE A N 1
ATOM 6650 C CA . ILE A 1 850 ? -41.219 -30.547 -13.938 1 95.81 850 ILE A CA 1
ATOM 6651 C C . ILE A 1 850 ? -42.625 -31.156 -13.969 1 95.81 850 ILE A C 1
ATOM 6653 O O . ILE A 1 850 ? -43 -31.812 -14.938 1 95.81 850 ILE A O 1
ATOM 6657 N N . ASN A 1 851 ? -43.375 -30.828 -12.93 1 93.38 851 ASN A N 1
ATOM 6658 C CA . ASN A 1 851 ? -44.719 -31.344 -12.836 1 93.38 851 ASN A CA 1
ATOM 6659 C C . ASN A 1 851 ? -45.719 -30.484 -13.633 1 93.38 851 ASN A C 1
ATOM 6661 O O . ASN A 1 851 ? -46.906 -30.703 -13.562 1 93.38 851 ASN A O 1
ATOM 6665 N N . GLY A 1 852 ? -45.25 -29.375 -14.25 1 91.88 852 GLY A N 1
ATOM 6666 C CA . GLY A 1 852 ? -46.094 -28.656 -15.203 1 91.88 852 GLY A CA 1
ATOM 6667 C C . GLY A 1 852 ? -46.438 -27.25 -14.742 1 91.88 852 GLY A C 1
ATOM 6668 O O . GLY A 1 852 ? -47.156 -26.516 -15.453 1 91.88 852 GLY A O 1
ATOM 6669 N N . GLU A 1 853 ? -46.031 -26.766 -13.562 1 93.31 853 GLU A N 1
ATOM 6670 C CA . GLU A 1 853 ? -46.312 -25.406 -13.102 1 93.31 853 GLU A CA 1
ATOM 6671 C C . GLU A 1 853 ? -45.469 -24.391 -13.82 1 93.31 853 GLU A C 1
ATOM 6673 O O . GLU A 1 853 ? -44.344 -24.688 -14.211 1 93.31 853 GLU A O 1
ATOM 6678 N N . SER A 1 854 ? -46 -23.219 -13.969 1 93.81 854 SER A N 1
ATOM 6679 C CA . SER A 1 854 ? -45.25 -22.188 -14.688 1 93.81 854 SER A CA 1
ATOM 6680 C C . SER A 1 854 ? -44.25 -21.5 -13.789 1 93.81 854 SER A C 1
ATOM 6682 O O . SER A 1 854 ? -44.406 -21.469 -12.57 1 93.81 854 SER A O 1
ATOM 6684 N N . ALA A 1 855 ? -43.219 -20.953 -14.367 1 95.06 855 ALA A N 1
ATOM 6685 C CA . ALA A 1 855 ? -42.156 -20.25 -13.641 1 95.06 855 ALA A CA 1
ATOM 6686 C C . ALA A 1 855 ? -42.719 -19.047 -12.891 1 95.06 855 ALA A C 1
ATOM 6688 O O . ALA A 1 855 ? -42.25 -18.734 -11.781 1 95.06 855 ALA A O 1
ATOM 6689 N N . LYS A 1 856 ? -43.656 -18.328 -13.445 1 92.06 856 LYS A N 1
ATOM 6690 C CA . LYS A 1 856 ? -44.25 -17.125 -12.852 1 92.06 856 LYS A CA 1
ATOM 6691 C C . LYS A 1 856 ? -44.969 -17.453 -11.562 1 92.06 856 LYS A C 1
ATOM 6693 O O . LYS A 1 856 ? -44.969 -16.672 -10.617 1 92.06 856 LYS A O 1
ATOM 6698 N N . GLN A 1 857 ? -45.562 -18.578 -11.539 1 88.19 857 GLN A N 1
ATOM 6699 C CA . GLN A 1 857 ? -46.312 -18.984 -10.359 1 88.19 857 GLN A CA 1
ATOM 6700 C C . GLN A 1 857 ? -45.375 -19.484 -9.25 1 88.19 857 GLN A C 1
ATOM 6702 O O . GLN A 1 857 ? -45.562 -19.125 -8.086 1 88.19 857 GLN A O 1
ATOM 6707 N N . VAL A 1 858 ? -44.438 -20.219 -9.648 1 91.12 858 VAL A N 1
ATOM 6708 C CA . VAL A 1 858 ? -43.594 -20.891 -8.664 1 91.12 858 VAL A CA 1
ATOM 6709 C C . VAL A 1 858 ? -42.656 -19.875 -8.016 1 91.12 858 VAL A C 1
ATOM 6711 O O . VAL A 1 858 ? -42.312 -20.016 -6.84 1 91.12 858 VAL A O 1
ATOM 6714 N N . VAL A 1 859 ? -42.25 -18.828 -8.781 1 91.75 859 VAL A N 1
ATOM 6715 C CA . VAL A 1 859 ? -41.25 -17.875 -8.305 1 91.75 859 VAL A CA 1
ATOM 6716 C C . VAL A 1 859 ? -41.844 -17.062 -7.152 1 91.75 859 VAL A C 1
ATOM 6718 O O . VAL A 1 859 ? -41.094 -16.578 -6.289 1 91.75 859 VAL A O 1
ATOM 6721 N N . ARG A 1 860 ? -43.062 -16.891 -7.059 1 86.81 860 ARG A N 1
ATOM 6722 C CA . ARG A 1 860 ? -43.75 -16.094 -6.039 1 86.81 860 ARG A CA 1
ATOM 6723 C C . ARG A 1 860 ? -43.594 -16.734 -4.664 1 86.81 860 ARG A C 1
ATOM 6725 O O . ARG A 1 860 ? -43.719 -16.047 -3.643 1 86.81 860 ARG A O 1
ATOM 6732 N N . ASN A 1 861 ? -43.281 -18 -4.648 1 89.5 861 ASN A N 1
ATOM 6733 C CA . ASN A 1 861 ? -43.156 -18.734 -3.387 1 89.5 861 ASN A CA 1
ATOM 6734 C C . ASN A 1 861 ? -41.75 -18.656 -2.812 1 89.5 861 ASN A C 1
ATOM 6736 O O . ASN A 1 861 ? -41.531 -19.078 -1.678 1 89.5 861 ASN A O 1
ATOM 6740 N N . LEU A 1 862 ? -40.906 -18.156 -3.551 1 93.19 862 LEU A N 1
ATOM 6741 C CA . LEU A 1 862 ? -39.531 -18.078 -3.072 1 93.19 862 LEU A CA 1
ATOM 6742 C C . LEU A 1 862 ? -39.344 -16.859 -2.182 1 93.19 862 LEU A C 1
ATOM 6744 O O . LEU A 1 862 ? -39.781 -15.758 -2.527 1 93.19 862 LEU A O 1
ATOM 6748 N N . VAL A 1 863 ? -38.688 -17.047 -1.018 1 93.81 863 VAL A N 1
ATOM 6749 C CA . VAL A 1 863 ? -38.406 -16 -0.046 1 93.81 863 VAL A CA 1
ATOM 6750 C C . VAL A 1 863 ? -36.875 -15.922 0.189 1 93.81 863 VAL A C 1
ATOM 6752 O O . VAL A 1 863 ? -36.219 -16.938 0.387 1 93.81 863 VAL A O 1
ATOM 6755 N N . PRO A 1 864 ? -36.312 -14.648 0.118 1 95 864 PRO A N 1
ATOM 6756 C CA . PRO A 1 864 ? -34.875 -14.531 0.388 1 95 864 PRO A CA 1
ATOM 6757 C C . PRO A 1 864 ? -34.469 -15.164 1.714 1 95 864 PRO A C 1
ATOM 6759 O O . PRO A 1 864 ? -35.219 -15.109 2.688 1 95 864 PRO A O 1
ATOM 6762 N N . TRP A 1 865 ? -33.281 -15.75 1.631 1 95.5 865 TRP A N 1
ATOM 6763 C CA . TRP A 1 865 ? -32.844 -16.516 2.793 1 95.5 865 TRP A CA 1
ATOM 6764 C C . TRP A 1 865 ? -31.328 -16.766 2.738 1 95.5 865 TRP A C 1
ATOM 6766 O O . TRP A 1 865 ? -30.734 -16.734 1.662 1 95.5 865 TRP A O 1
ATOM 6776 N N . ALA A 1 866 ? -30.703 -16.953 3.934 1 95.81 866 ALA A N 1
ATOM 6777 C CA . ALA A 1 866 ? -29.312 -17.344 4.055 1 95.81 866 ALA A CA 1
ATOM 6778 C C . ALA A 1 866 ? -29.156 -18.531 4.996 1 95.81 866 ALA A C 1
ATOM 6780 O O . ALA A 1 866 ? -29.859 -18.625 6.008 1 95.81 866 ALA A O 1
ATOM 6781 N N . VAL A 1 867 ? -28.234 -19.328 4.648 1 95.44 867 VAL A N 1
ATOM 6782 C CA . VAL A 1 867 ? -28.047 -20.547 5.418 1 95.44 867 VAL A CA 1
ATOM 6783 C C . VAL A 1 867 ? -27.656 -20.188 6.852 1 95.44 867 VAL A C 1
ATOM 6785 O O . VAL A 1 867 ? -26.812 -19.312 7.074 1 95.44 867 VAL A O 1
ATOM 6788 N N . GLY A 1 868 ? -28.312 -20.797 7.812 1 94.31 868 GLY A N 1
ATOM 6789 C CA . GLY A 1 868 ? -27.984 -20.609 9.219 1 94.31 868 GLY A CA 1
ATOM 6790 C C . GLY A 1 868 ? -28.703 -19.422 9.844 1 94.31 868 GLY A C 1
ATOM 6791 O O . GLY A 1 868 ? -28.641 -19.234 11.062 1 94.31 868 GLY A O 1
ATOM 6792 N N . PHE A 1 869 ? -29.406 -18.578 9.055 1 95.38 869 PHE A N 1
ATOM 6793 C CA . PHE A 1 869 ? -30.109 -17.422 9.57 1 95.38 869 PHE A CA 1
ATOM 6794 C C . PHE A 1 869 ? -31.266 -17.844 10.461 1 95.38 869 PHE A C 1
ATOM 6796 O O . PHE A 1 869 ? -32.094 -18.656 10.062 1 95.38 869 PHE A O 1
ATOM 6803 N N . GLN A 1 870 ? -31.328 -17.25 11.672 1 92.62 870 GLN A N 1
ATOM 6804 C CA . GLN A 1 870 ? -32.312 -17.688 12.656 1 92.62 870 GLN A CA 1
ATOM 6805 C C . GLN A 1 870 ? -33.375 -16.609 12.867 1 92.62 870 GLN A C 1
ATOM 6807 O O . GLN A 1 870 ? -34.25 -16.766 13.719 1 92.62 870 GLN A O 1
ATOM 6812 N N . GLY A 1 871 ? -33.312 -15.555 12.156 1 93.81 871 GLY A N 1
ATOM 6813 C CA . GLY A 1 871 ? -34.281 -14.492 12.273 1 93.81 871 GLY A CA 1
ATOM 6814 C C . GLY A 1 871 ? -35.531 -14.742 11.43 1 93.81 871 GLY A C 1
ATOM 6815 O O . GLY A 1 871 ? -35.906 -15.891 11.18 1 93.81 871 GLY A O 1
ATOM 6816 N N . THR A 1 872 ? -36.219 -13.695 11.148 1 93.06 872 THR A N 1
ATOM 6817 C CA . THR A 1 872 ? -37.469 -13.812 10.359 1 93.06 872 THR A CA 1
ATOM 6818 C C . THR A 1 872 ? -37.438 -12.859 9.172 1 93.06 872 THR A C 1
ATOM 6820 O O . THR A 1 872 ? -36.75 -11.828 9.211 1 93.06 872 THR A O 1
ATOM 6823 N N . VAL A 1 873 ? -38.094 -13.328 8.117 1 93.69 873 VAL A N 1
ATOM 6824 C CA . VAL A 1 873 ? -38.25 -12.477 6.941 1 93.69 873 VAL A CA 1
ATOM 6825 C C . VAL A 1 873 ? -39.688 -12 6.836 1 93.69 873 VAL A C 1
ATOM 6827 O O . VAL A 1 873 ? -40.625 -12.812 6.863 1 93.69 873 VAL A O 1
ATOM 6830 N N . ARG A 1 874 ? -39.781 -10.672 6.766 1 93.06 874 ARG A N 1
ATOM 6831 C CA . ARG A 1 874 ? -41.125 -10.07 6.762 1 93.06 874 ARG A CA 1
ATOM 6832 C C . ARG A 1 874 ? -41.344 -9.266 5.484 1 93.06 874 ARG A C 1
ATOM 6834 O O . ARG A 1 874 ? -40.375 -8.891 4.801 1 93.06 874 ARG A O 1
ATOM 6841 N N . ARG A 1 875 ? -42.656 -9.094 5.203 1 91.12 875 ARG A N 1
ATOM 6842 C CA . ARG A 1 875 ? -43.031 -8.195 4.109 1 91.12 875 ARG A CA 1
ATOM 6843 C C . ARG A 1 875 ? -43.062 -6.746 4.582 1 91.12 875 ARG A C 1
ATOM 6845 O O . ARG A 1 875 ? -43.594 -6.465 5.668 1 91.12 875 ARG A O 1
ATOM 6852 N N . GLY A 1 876 ? -42.5 -5.871 3.857 1 86.88 876 GLY A N 1
ATOM 6853 C CA . GLY A 1 876 ? -42.562 -4.453 4.176 1 86.88 876 GLY A CA 1
ATOM 6854 C C . GLY A 1 876 ? -43.844 -3.785 3.666 1 86.88 876 GLY A C 1
ATOM 6855 O O . GLY A 1 876 ? -44.656 -4.426 3.025 1 86.88 876 GLY A O 1
ATOM 6856 N N . PRO A 1 877 ? -43.969 -2.48 4.02 1 83.19 877 PRO A N 1
ATOM 6857 C CA . PRO A 1 877 ? -45.156 -1.729 3.59 1 83.19 877 PRO A CA 1
ATOM 6858 C C . PRO A 1 877 ? -45.25 -1.609 2.07 1 83.19 877 PRO A C 1
ATOM 6860 O O . PRO A 1 877 ? -46.375 -1.582 1.525 1 83.19 877 PRO A O 1
ATOM 6863 N N . GLU A 1 878 ? -44.188 -1.571 1.344 1 82.25 878 GLU A N 1
ATOM 6864 C CA . GLU A 1 878 ? -44.156 -1.462 -0.112 1 82.25 878 GLU A CA 1
ATOM 6865 C C . GLU A 1 878 ? -43.906 -2.818 -0.763 1 82.25 878 GLU A C 1
ATOM 6867 O O . GLU A 1 878 ? -43.375 -2.891 -1.873 1 82.25 878 GLU A O 1
ATOM 6872 N N . LYS A 1 879 ? -44.062 -3.896 -0.011 1 80.31 879 LYS A N 1
ATOM 6873 C CA . LYS A 1 879 ? -43.969 -5.277 -0.47 1 80.31 879 LYS A CA 1
ATOM 6874 C C . LYS A 1 879 ? -42.5 -5.699 -0.616 1 80.31 879 LYS A C 1
ATOM 6876 O O . LYS A 1 879 ? -42.188 -6.641 -1.345 1 80.31 879 LYS A O 1
ATOM 6881 N N . GLU A 1 880 ? -41.688 -4.918 -0.031 1 88.56 880 GLU A N 1
ATOM 6882 C CA . GLU A 1 880 ? -40.281 -5.324 0.01 1 88.56 880 GLU A CA 1
ATOM 6883 C C . GLU A 1 880 ? -40.062 -6.371 1.096 1 88.56 880 GLU A C 1
ATOM 6885 O O . GLU A 1 880 ? -40.938 -6.641 1.911 1 88.56 880 GLU A O 1
ATOM 6890 N N . TYR A 1 881 ? -38.969 -7.066 0.965 1 93.31 881 TYR A N 1
ATOM 6891 C CA . TYR A 1 881 ? -38.594 -8.031 1.994 1 93.31 881 TYR A CA 1
ATOM 6892 C C . TYR A 1 881 ? -37.781 -7.359 3.092 1 93.31 881 TYR A C 1
ATOM 6894 O O . TYR A 1 881 ? -36.938 -6.504 2.811 1 93.31 881 TYR A O 1
ATOM 6902 N N . ILE A 1 882 ? -38.031 -7.684 4.297 1 93.44 882 ILE A N 1
ATOM 6903 C CA . ILE A 1 882 ? -37.281 -7.18 5.434 1 93.44 882 ILE A CA 1
ATOM 6904 C C . ILE A 1 882 ? -36.781 -8.352 6.27 1 93.44 882 ILE A C 1
ATOM 6906 O O . ILE A 1 882 ? -37.562 -9.148 6.781 1 93.44 882 ILE A O 1
ATOM 6910 N N . ALA A 1 883 ? -35.531 -8.492 6.363 1 95.06 883 ALA A N 1
ATOM 6911 C CA . ALA A 1 883 ? -34.938 -9.484 7.258 1 95.06 883 ALA A CA 1
ATOM 6912 C C . ALA A 1 883 ? -34.75 -8.914 8.664 1 95.06 883 ALA A C 1
ATOM 6914 O O . ALA A 1 883 ? -34.094 -7.871 8.836 1 95.06 883 ALA A O 1
ATOM 6915 N N . VAL A 1 884 ? -35.25 -9.531 9.633 1 95.06 884 VAL A N 1
ATOM 6916 C CA . VAL A 1 884 ? -35.188 -9.031 11 1 95.06 884 VAL A CA 1
ATOM 6917 C C . VAL A 1 884 ? -34.438 -10.016 11.891 1 95.06 884 VAL A C 1
ATOM 6919 O O . VAL A 1 884 ? -34.75 -11.219 11.875 1 95.06 884 VAL A O 1
ATOM 6922 N N . GLY A 1 885 ? -33.531 -9.5 12.648 1 95.88 885 GLY A N 1
ATOM 6923 C CA . GLY A 1 885 ? -32.812 -10.328 13.617 1 95.88 885 GLY A CA 1
ATOM 6924 C C . GLY A 1 885 ? -33.688 -10.75 14.789 1 95.88 885 GLY A C 1
ATOM 6925 O O . GLY A 1 885 ? -34.906 -10.508 14.789 1 95.88 885 GLY A O 1
ATOM 6926 N N . LYS A 1 886 ? -33.062 -11.477 15.711 1 94.94 886 LYS A N 1
ATOM 6927 C CA . LYS A 1 886 ? -33.781 -11.984 16.875 1 94.94 886 LYS A CA 1
ATOM 6928 C C . LYS A 1 886 ? -33.219 -11.383 18.172 1 94.94 886 LYS A C 1
ATOM 6930 O O . LYS A 1 886 ? -32 -11.234 18.312 1 94.94 886 LYS A O 1
ATOM 6935 N N . TYR A 1 887 ? -34.125 -10.93 19.031 1 95.12 887 TYR A N 1
ATOM 6936 C CA . TYR A 1 887 ? -33.719 -10.391 20.328 1 95.12 887 TYR A CA 1
ATOM 6937 C C . TYR A 1 887 ? -34.781 -10.602 21.391 1 95.12 887 TYR A C 1
ATOM 6939 O O . TYR A 1 887 ? -35.938 -10.906 21.062 1 95.12 887 TYR A O 1
ATOM 6947 N N . THR A 1 888 ? -34.406 -10.539 22.641 1 93.94 888 THR A N 1
ATOM 6948 C CA . THR A 1 888 ? -35.312 -10.539 23.797 1 93.94 888 THR A CA 1
ATOM 6949 C C . THR A 1 888 ? -35 -9.344 24.703 1 93.94 888 THR A C 1
ATOM 6951 O O . THR A 1 888 ? -33.844 -9 24.922 1 93.94 888 THR A O 1
ATOM 6954 N N . ALA A 1 889 ? -36.062 -8.672 25.031 1 93.5 889 ALA A N 1
ATOM 6955 C CA . ALA A 1 889 ? -35.906 -7.508 25.906 1 93.5 889 ALA A CA 1
ATOM 6956 C C . ALA A 1 889 ? -36.406 -7.82 27.328 1 93.5 889 ALA A C 1
ATOM 6958 O O . ALA A 1 889 ? -37.5 -8.359 27.5 1 93.5 889 ALA A O 1
ATOM 6959 N N . HIS A 1 890 ? -35.625 -7.434 28.281 1 92.88 890 HIS A N 1
ATOM 6960 C CA . HIS A 1 890 ? -35.906 -7.723 29.688 1 92.88 890 HIS A CA 1
ATOM 6961 C C . HIS A 1 890 ? -35.969 -6.438 30.5 1 92.88 890 HIS A C 1
ATOM 6963 O O . HIS A 1 890 ? -35.688 -5.352 30 1 92.88 890 HIS A O 1
ATOM 6969 N N . ARG A 1 891 ? -36.312 -6.586 31.75 1 89.25 891 ARG A N 1
ATOM 6970 C CA . ARG A 1 891 ? -36.438 -5.438 32.656 1 89.25 891 ARG A CA 1
ATOM 6971 C C . ARG A 1 891 ? -35.062 -4.84 32.938 1 89.25 891 ARG A C 1
ATOM 6973 O O . ARG A 1 891 ? -34.031 -5.504 32.781 1 89.25 891 ARG A O 1
ATOM 6980 N N . ASN A 1 892 ? -35 -3.594 33.312 1 86.56 892 ASN A N 1
ATOM 6981 C CA . ASN A 1 892 ? -33.781 -2.865 33.656 1 86.56 892 ASN A CA 1
ATOM 6982 C C . ASN A 1 892 ? -32.938 -2.533 32.438 1 86.56 892 ASN A C 1
ATOM 6984 O O . ASN A 1 892 ? -31.703 -2.5 32.5 1 86.56 892 ASN A O 1
ATOM 6988 N N . GLY A 1 893 ? -33.625 -2.596 31.281 1 88.31 893 GLY A N 1
ATOM 6989 C CA . GLY A 1 893 ? -33 -2.154 30.062 1 88.31 893 GLY A CA 1
ATOM 6990 C C . GLY A 1 893 ? -32.094 -3.213 29.438 1 88.31 893 GLY A C 1
ATOM 6991 O O . GLY A 1 893 ? -31.344 -2.924 28.516 1 88.31 893 GLY A O 1
ATOM 6992 N N . ARG A 1 894 ? -32.188 -4.414 29.906 1 91.44 894 ARG A N 1
ATOM 6993 C CA . ARG A 1 894 ? -31.328 -5.477 29.375 1 91.44 894 ARG A CA 1
ATOM 6994 C C . ARG A 1 894 ? -31.922 -6.078 28.109 1 91.44 894 ARG A C 1
ATOM 6996 O O . ARG A 1 894 ? -33.094 -6.449 28.078 1 91.44 894 ARG A O 1
ATOM 7003 N N . LEU A 1 895 ? -31.094 -6.066 27.047 1 93.69 895 LEU A N 1
ATOM 7004 C CA . LEU A 1 895 ? -31.484 -6.68 25.781 1 93.69 895 LEU A CA 1
ATOM 7005 C C . LEU A 1 895 ? -30.484 -7.77 25.375 1 93.69 895 LEU A C 1
ATOM 7007 O O . LEU A 1 895 ? -29.281 -7.598 25.531 1 93.69 895 LEU A O 1
ATOM 7011 N N . HIS A 1 896 ? -31.031 -8.906 24.969 1 95.06 896 HIS A N 1
ATOM 7012 C CA . HIS A 1 896 ? -30.219 -9.984 24.438 1 95.06 896 HIS A CA 1
ATOM 7013 C C . HIS A 1 896 ? -30.469 -10.203 22.953 1 95.06 896 HIS A C 1
ATOM 7015 O O . HIS A 1 896 ? -31.562 -10.578 22.547 1 95.06 896 HIS A O 1
ATOM 7021 N N . VAL A 1 897 ? -29.453 -9.945 22.156 1 95.5 897 VAL A N 1
ATOM 7022 C CA . VAL A 1 897 ? -29.531 -10.117 20.719 1 95.5 897 VAL A CA 1
ATOM 7023 C C . VAL A 1 897 ? -28.953 -11.469 20.312 1 95.5 897 VAL A C 1
ATOM 7025 O O . VAL A 1 897 ? -27.766 -11.719 20.531 1 95.5 897 VAL A O 1
ATOM 7028 N N . SER A 1 898 ? -29.703 -12.32 19.688 1 95.44 898 SER A N 1
ATOM 7029 C CA . SER A 1 898 ? -29.266 -13.672 19.359 1 95.44 898 SER A CA 1
ATOM 7030 C C . SER A 1 898 ? -29.125 -13.859 17.859 1 95.44 898 SER A C 1
ATOM 7032 O O . SER A 1 898 ? -28.641 -14.898 17.406 1 95.44 898 SER A O 1
ATOM 7034 N N . GLU A 1 899 ? -29.531 -12.898 17.078 1 96.62 899 GLU A N 1
ATOM 7035 C CA . GLU A 1 899 ? -29.359 -12.938 15.633 1 96.62 899 GLU A CA 1
ATOM 7036 C C . GLU A 1 899 ? -29.344 -11.539 15.031 1 96.62 899 GLU A C 1
ATOM 7038 O O . GLU A 1 899 ? -30.047 -10.648 15.516 1 96.62 899 GLU A O 1
ATOM 7043 N N . LEU A 1 900 ? -28.531 -11.352 14.023 1 96.56 900 LEU A N 1
ATOM 7044 C CA . LEU A 1 900 ? -28.484 -10.125 13.234 1 96.56 900 LEU A CA 1
ATOM 7045 C C . LEU A 1 900 ? -28.953 -10.375 11.805 1 96.56 900 LEU A C 1
ATOM 7047 O O . LEU A 1 900 ? -28.953 -11.516 11.344 1 96.56 900 LEU A O 1
ATOM 7051 N N . PRO A 1 901 ? -29.438 -9.289 11.164 1 95.69 901 PRO A N 1
ATOM 7052 C CA . PRO A 1 901 ? -29.641 -9.5 9.727 1 95.69 901 PRO A CA 1
ATOM 7053 C C . PRO A 1 901 ? -28.375 -10.016 9.031 1 95.69 901 PRO A C 1
ATOM 7055 O O . PRO A 1 901 ? -27.266 -9.594 9.367 1 95.69 901 PRO A O 1
ATOM 7058 N N . TRP A 1 902 ? -28.516 -10.938 8.117 1 93.25 902 TRP A N 1
ATOM 7059 C CA . TRP A 1 902 ? -27.359 -11.719 7.695 1 93.25 902 TRP A CA 1
ATOM 7060 C C . TRP A 1 902 ? -26.406 -10.883 6.844 1 93.25 902 TRP A C 1
ATOM 7062 O O . TRP A 1 902 ? -25.297 -11.312 6.531 1 93.25 902 TRP A O 1
ATOM 7072 N N . MET A 1 903 ? -26.734 -9.633 6.387 1 91.19 903 MET A N 1
ATOM 7073 C CA . MET A 1 903 ? -25.812 -8.781 5.637 1 91.19 903 MET A CA 1
ATOM 7074 C C . MET A 1 903 ? -25.109 -7.797 6.559 1 91.19 903 MET A C 1
ATOM 7076 O O . MET A 1 903 ? -24.297 -6.984 6.109 1 91.19 903 MET A O 1
ATOM 7080 N N . THR A 1 904 ? -25.375 -7.828 7.824 1 94.12 904 THR A N 1
ATOM 7081 C CA . THR A 1 904 ? -24.719 -6.98 8.812 1 94.12 904 THR A CA 1
ATOM 7082 C C . THR A 1 904 ? -23.641 -7.754 9.555 1 94.12 904 THR A C 1
ATOM 7084 O O . THR A 1 904 ? -23.922 -8.766 10.203 1 94.12 904 THR A O 1
ATOM 7087 N N . SER A 1 905 ? -22.484 -7.203 9.516 1 93.31 905 SER A N 1
ATOM 7088 C CA . SER A 1 905 ? -21.391 -7.855 10.234 1 93.31 905 SER A CA 1
ATOM 7089 C C . SER A 1 905 ? -21.453 -7.539 11.727 1 93.31 905 SER A C 1
ATOM 7091 O O . SER A 1 905 ? -22.062 -6.547 12.133 1 93.31 905 SER A O 1
ATOM 7093 N N . ILE A 1 906 ? -20.844 -8.328 12.492 1 92.88 906 ILE A N 1
ATOM 7094 C CA . ILE A 1 906 ? -20.797 -8.117 13.93 1 92.88 906 ILE A CA 1
ATOM 7095 C C . ILE A 1 906 ? -20 -6.852 14.242 1 92.88 906 ILE A C 1
ATOM 7097 O O . ILE A 1 906 ? -20.375 -6.066 15.117 1 92.88 906 ILE A O 1
ATOM 7101 N N . GLU A 1 907 ? -18.938 -6.703 13.523 1 89 907 GLU A N 1
ATOM 7102 C CA . GLU A 1 907 ? -18.109 -5.52 13.734 1 89 907 GLU A CA 1
ATOM 7103 C C . GLU A 1 907 ? -18.875 -4.246 13.391 1 89 907 GLU A C 1
ATOM 7105 O O . GLU A 1 907 ? -18.75 -3.234 14.086 1 89 907 GLU A O 1
ATOM 7110 N N . ALA A 1 908 ? -19.625 -4.262 12.273 1 90.56 908 ALA A N 1
ATOM 7111 C CA . ALA A 1 908 ? -20.438 -3.105 11.914 1 90.56 908 ALA A CA 1
ATOM 7112 C C . ALA A 1 908 ? -21.5 -2.822 12.977 1 90.56 908 ALA A C 1
ATOM 7114 O O . ALA A 1 908 ? -21.781 -1.663 13.281 1 90.56 908 ALA A O 1
ATOM 7115 N N . PHE A 1 909 ? -22.109 -3.814 13.523 1 92.69 909 PHE A N 1
ATOM 7116 C CA . PHE A 1 909 ? -23.078 -3.668 14.609 1 92.69 909 PHE A CA 1
ATOM 7117 C C . PHE A 1 909 ? -22.438 -3.025 15.828 1 92.69 909 PHE A C 1
ATOM 7119 O O . PHE A 1 909 ? -23 -2.102 16.422 1 92.69 909 PHE A O 1
ATOM 7126 N N . ARG A 1 910 ? -21.281 -3.559 16.156 1 88.06 910 ARG A N 1
ATOM 7127 C CA . ARG A 1 910 ? -20.578 -3.014 17.312 1 88.06 910 ARG A CA 1
ATOM 7128 C C . ARG A 1 910 ? -20.25 -1.535 17.109 1 88.06 910 ARG A C 1
ATOM 7130 O O . ARG A 1 910 ? -20.344 -0.743 18.047 1 88.06 910 ARG A O 1
ATOM 7137 N N . SER A 1 911 ? -19.828 -1.218 15.961 1 85.38 911 SER A N 1
ATOM 7138 C CA . SER A 1 911 ? -19.531 0.177 15.648 1 85.38 911 SER A CA 1
ATOM 7139 C C . SER A 1 911 ? -20.781 1.046 15.773 1 85.38 911 SER A C 1
ATOM 7141 O O . SER A 1 911 ? -20.719 2.172 16.266 1 85.38 911 SER A O 1
ATOM 7143 N N . HIS A 1 912 ? -21.875 0.5 15.305 1 88.38 912 HIS A N 1
ATOM 7144 C CA . HIS A 1 912 ? -23.141 1.211 15.414 1 88.38 912 HIS A CA 1
ATOM 7145 C C . HIS A 1 912 ? -23.531 1.41 16.875 1 88.38 912 HIS A C 1
ATOM 7147 O O . HIS A 1 912 ? -23.969 2.498 17.266 1 88.38 912 HIS A O 1
ATOM 7153 N N . ILE A 1 913 ? -23.422 0.423 17.656 1 88.25 913 ILE A N 1
ATOM 7154 C CA . ILE A 1 913 ? -23.75 0.48 19.078 1 88.25 913 ILE A CA 1
ATOM 7155 C C . ILE A 1 913 ? -22.844 1.486 19.781 1 88.25 913 ILE A C 1
ATOM 7157 O O . ILE A 1 913 ? -23.266 2.184 20.703 1 88.25 913 ILE A O 1
ATOM 7161 N N . SER A 1 914 ? -21.578 1.471 19.328 1 81.88 914 SER A N 1
ATOM 7162 C CA . SER A 1 914 ? -20.641 2.439 19.891 1 81.88 914 SER A CA 1
ATOM 7163 C C . SER A 1 914 ? -21.109 3.869 19.641 1 81.88 914 SER A C 1
ATOM 7165 O O . SER A 1 914 ? -20.953 4.742 20.5 1 81.88 914 SER A O 1
ATOM 7167 N N . SER A 1 915 ? -21.656 4.09 18.531 1 81.62 915 SER A N 1
ATOM 7168 C CA . SER A 1 915 ? -22.203 5.406 18.219 1 81.62 915 SER A CA 1
ATOM 7169 C C . SER A 1 915 ? -23.391 5.742 19.109 1 81.62 915 SER A C 1
ATOM 7171 O O . SER A 1 915 ? -23.562 6.891 19.516 1 81.62 915 SER A O 1
ATOM 7173 N N . LEU A 1 916 ? -24.203 4.805 19.438 1 83.12 916 LEU A N 1
ATOM 7174 C CA . LEU A 1 916 ? -25.359 4.992 20.312 1 83.12 916 LEU A CA 1
ATOM 7175 C C . LEU A 1 916 ? -24.906 5.215 21.75 1 83.12 916 LEU A C 1
ATOM 7177 O O . LEU A 1 916 ? -25.609 5.891 22.516 1 83.12 916 LEU A O 1
ATOM 7181 N N . ALA A 1 917 ? -23.844 4.605 22.062 1 78.56 917 ALA A N 1
ATOM 7182 C CA . ALA A 1 917 ? -23.281 4.809 23.391 1 78.56 917 ALA A CA 1
ATOM 7183 C C . ALA A 1 917 ? -22.812 6.246 23.578 1 78.56 917 ALA A C 1
ATOM 7185 O O . ALA A 1 917 ? -22.969 6.82 24.656 1 78.56 917 ALA A O 1
ATOM 7186 N N . SER A 1 918 ? -22.25 6.691 22.547 1 72.88 918 SER A N 1
ATOM 7187 C CA . SER A 1 918 ? -21.797 8.078 22.594 1 72.88 918 SER A CA 1
ATOM 7188 C C . SER A 1 918 ? -22.969 9.039 22.781 1 72.88 918 SER A C 1
ATOM 7190 O O . SER A 1 918 ? -22.828 10.102 23.375 1 72.88 918 SER A O 1
ATOM 7192 N N . SER A 1 919 ? -24.172 8.602 22.359 1 73.19 919 SER A N 1
ATOM 7193 C CA . SER A 1 919 ? -25.391 9.391 22.5 1 73.19 919 SER A CA 1
ATOM 7194 C C . SER A 1 919 ? -26.125 9.039 23.797 1 73.19 919 SER A C 1
ATOM 7196 O O . SER A 1 919 ? -27.266 9.461 24 1 73.19 919 SER A O 1
ATOM 7198 N N . ASP A 1 920 ? -25.594 8.195 24.625 1 77.25 920 ASP A N 1
ATOM 7199 C CA . ASP A 1 920 ? -26.062 7.801 25.938 1 77.25 920 ASP A CA 1
ATOM 7200 C C . ASP A 1 920 ? -27.344 6.965 25.828 1 77.25 920 ASP A C 1
ATOM 7202 O O . ASP A 1 920 ? -28.219 7.039 26.703 1 77.25 920 ASP A O 1
ATOM 7206 N N . VAL A 1 921 ? -27.453 6.305 24.781 1 82.81 921 VAL A N 1
ATOM 7207 C CA . VAL A 1 921 ? -28.562 5.387 24.594 1 82.81 921 VAL A CA 1
ATOM 7208 C C . VAL A 1 921 ? -28.203 4.008 25.125 1 82.81 921 VAL A C 1
ATOM 7210 O O . VAL A 1 921 ? -28.984 3.379 25.844 1 82.81 921 VAL A O 1
ATOM 7213 N N . VAL A 1 922 ? -27.062 3.586 24.719 1 87.62 922 VAL A N 1
ATOM 7214 C CA . VAL A 1 922 ? -26.562 2.299 25.188 1 87.62 922 VAL A CA 1
ATOM 7215 C C . VAL A 1 922 ? -25.516 2.516 26.266 1 87.62 922 VAL A C 1
ATOM 7217 O O . VAL A 1 922 ? -24.625 3.367 26.125 1 87.62 922 VAL A O 1
ATOM 7220 N N . GLN A 1 923 ? -25.609 1.75 27.266 1 82.62 923 GLN A N 1
ATOM 7221 C CA . GLN A 1 923 ? -24.719 1.909 28.406 1 82.62 923 GLN A CA 1
ATOM 7222 C C . GLN A 1 923 ? -23.609 0.859 28.375 1 82.62 923 GLN A C 1
ATOM 7224 O O . GLN A 1 923 ? -22.5 1.104 28.875 1 82.62 923 GLN A O 1
ATOM 7229 N N . ARG A 1 924 ? -24.047 -0.317 27.859 1 84.62 924 ARG A N 1
ATOM 7230 C CA . ARG A 1 924 ? -23.062 -1.403 27.875 1 84.62 924 ARG A CA 1
ATOM 7231 C C . ARG A 1 924 ? -23.328 -2.391 26.75 1 84.62 924 ARG A C 1
ATOM 7233 O O . ARG A 1 924 ? -24.484 -2.635 26.375 1 84.62 924 ARG A O 1
ATOM 7240 N N . ILE A 1 925 ? -22.188 -2.922 26.281 1 88.25 925 ILE A N 1
ATOM 7241 C CA . ILE A 1 925 ? -22.266 -3.992 25.281 1 88.25 925 ILE A CA 1
ATOM 7242 C C . ILE A 1 925 ? -21.359 -5.148 25.703 1 88.25 925 ILE A C 1
ATOM 7244 O O . ILE A 1 925 ? -20.219 -4.93 26.156 1 88.25 925 ILE A O 1
ATOM 7248 N N . ALA A 1 926 ? -21.828 -6.332 25.719 1 89.75 926 ALA A N 1
ATOM 7249 C CA . ALA A 1 926 ? -21.078 -7.57 25.922 1 89.75 926 ALA A CA 1
ATOM 7250 C C . ALA A 1 926 ? -21.281 -8.539 24.766 1 89.75 926 ALA A C 1
ATOM 7252 O O . ALA A 1 926 ? -22.344 -9.117 24.609 1 89.75 926 ALA A O 1
ATOM 7253 N N . ASP A 1 927 ? -20.234 -8.719 24 1 91.19 927 ASP A N 1
ATOM 7254 C CA . ASP A 1 927 ? -20.312 -9.523 22.781 1 91.19 927 ASP A CA 1
ATOM 7255 C C . ASP A 1 927 ? -19.719 -10.914 23.016 1 91.19 927 ASP A C 1
ATOM 7257 O O . ASP A 1 927 ? -18.516 -11.055 23.266 1 91.19 927 ASP A O 1
ATOM 7261 N N . TYR A 1 928 ? -20.516 -11.938 22.906 1 94 928 TYR A N 1
ATOM 7262 C CA . TYR A 1 928 ? -20.094 -13.328 23.078 1 94 928 TYR A CA 1
ATOM 7263 C C . TYR A 1 928 ? -20.156 -14.07 21.75 1 94 928 TYR A C 1
ATOM 7265 O O . TYR A 1 928 ? -20.078 -15.297 21.703 1 94 928 TYR A O 1
ATOM 7273 N N . SER A 1 929 ? -20.266 -13.32 20.703 1 93.69 929 SER A N 1
ATOM 7274 C CA . SER A 1 929 ? -20.438 -13.922 19.375 1 93.69 929 SER A CA 1
ATOM 7275 C C . SER A 1 929 ? -19.141 -14.586 18.906 1 93.69 929 SER A C 1
ATOM 7277 O O . SER A 1 929 ? -18.078 -14.352 19.469 1 93.69 929 SER A O 1
ATOM 7279 N N . GLY A 1 930 ? -19.297 -15.422 17.891 1 91.38 930 GLY A N 1
ATOM 7280 C CA . GLY A 1 930 ? -18.156 -16.109 17.297 1 91.38 930 GLY A CA 1
ATOM 7281 C C . GLY A 1 930 ? -18.141 -16.047 15.789 1 91.38 930 GLY A C 1
ATOM 7282 O O . GLY A 1 930 ? -18.438 -15.008 15.203 1 91.38 930 GLY A O 1
ATOM 7283 N N . ALA A 1 931 ? -17.672 -17.203 15.203 1 91.69 931 ALA A N 1
ATOM 7284 C CA . ALA A 1 931 ? -17.469 -17.234 13.758 1 91.69 931 ALA A CA 1
ATOM 7285 C C . ALA A 1 931 ? -18.797 -17.141 13.016 1 91.69 931 ALA A C 1
ATOM 7287 O O . ALA A 1 931 ? -18.875 -16.516 11.953 1 91.69 931 ALA A O 1
ATOM 7288 N N . ASN A 1 932 ? -19.812 -17.859 13.586 1 94.25 932 ASN A N 1
ATOM 7289 C CA . ASN A 1 932 ? -21.062 -17.922 12.836 1 94.25 932 ASN A CA 1
ATOM 7290 C C . ASN A 1 932 ? -22.266 -17.641 13.727 1 94.25 932 ASN A C 1
ATOM 7292 O O . ASN A 1 932 ? -23.359 -17.375 13.234 1 94.25 932 ASN A O 1
ATOM 7296 N N . HIS A 1 933 ? -22.094 -17.688 15.031 1 94.44 933 HIS A N 1
ATOM 7297 C CA . HIS A 1 933 ? -23.234 -17.469 15.914 1 94.44 933 HIS A CA 1
ATOM 7298 C C . HIS A 1 933 ? -23.234 -16.062 16.484 1 94.44 933 HIS A C 1
ATOM 7300 O O . HIS A 1 933 ? -22.172 -15.445 16.625 1 94.44 933 HIS A O 1
ATOM 7306 N N . ILE A 1 934 ? -24.391 -15.555 16.781 1 95.94 934 ILE A N 1
ATOM 7307 C CA . ILE A 1 934 ? -24.594 -14.227 17.375 1 95.94 934 ILE A CA 1
ATOM 7308 C C . ILE A 1 934 ? -25.062 -14.375 18.812 1 95.94 934 ILE A C 1
ATOM 7310 O O . ILE A 1 934 ? -25.984 -15.148 19.094 1 95.94 934 ILE A O 1
ATOM 7314 N N . ASP A 1 935 ? -24.422 -13.688 19.703 1 95.88 935 ASP A N 1
ATOM 7315 C CA . ASP A 1 935 ? -24.75 -13.664 21.125 1 95.88 935 ASP A CA 1
ATOM 7316 C C . ASP A 1 935 ? -24.25 -12.383 21.797 1 95.88 935 ASP A C 1
ATOM 7318 O O . ASP A 1 935 ? -23.109 -12.328 22.25 1 95.88 935 ASP A O 1
ATOM 7322 N N . ILE A 1 936 ? -25.188 -11.398 21.906 1 94.81 936 ILE A N 1
ATOM 7323 C CA . ILE A 1 936 ? -24.75 -10.086 22.375 1 94.81 936 ILE A CA 1
ATOM 7324 C C . ILE A 1 936 ? -25.703 -9.578 23.453 1 94.81 936 ILE A C 1
ATOM 7326 O O . ILE A 1 936 ? -26.922 -9.602 23.266 1 94.81 936 ILE A O 1
ATOM 7330 N N . ASP A 1 937 ? -25.172 -9.133 24.547 1 93.69 937 ASP A N 1
ATOM 7331 C CA . ASP A 1 937 ? -25.953 -8.484 25.594 1 93.69 937 ASP A CA 1
ATOM 7332 C C . ASP A 1 937 ? -25.781 -6.965 25.547 1 93.69 937 ASP A C 1
ATOM 7334 O O . ASP A 1 937 ? -24.656 -6.473 25.406 1 93.69 937 ASP A O 1
ATOM 7338 N N . LEU A 1 938 ? -26.938 -6.316 25.656 1 92.75 938 LEU A N 1
ATOM 7339 C CA . LEU A 1 938 ? -26.922 -4.859 25.688 1 92.75 938 LEU A CA 1
ATOM 7340 C C . LEU A 1 938 ? -27.656 -4.344 26.922 1 92.75 938 LEU A C 1
ATOM 7342 O O . LEU A 1 938 ? -28.625 -4.969 27.391 1 92.75 938 LEU A O 1
ATOM 7346 N N . ILE A 1 939 ? -27.141 -3.285 27.5 1 91.5 939 ILE A N 1
ATOM 7347 C CA . ILE A 1 939 ? -27.875 -2.529 28.5 1 91.5 939 ILE A CA 1
ATOM 7348 C C . ILE A 1 939 ? -28.188 -1.134 27.969 1 91.5 939 ILE A C 1
ATOM 7350 O O . ILE A 1 939 ? -27.281 -0.358 27.672 1 91.5 939 ILE A O 1
ATOM 7354 N N . VAL A 1 940 ? -29.438 -0.941 27.828 1 91.06 940 VAL A N 1
ATOM 7355 C CA . VAL A 1 940 ? -29.891 0.337 27.281 1 91.06 940 VAL A CA 1
ATOM 7356 C C . VAL A 1 940 ? -30.5 1.186 28.391 1 91.06 940 VAL A C 1
ATOM 7358 O O . VAL A 1 940 ? -30.984 0.653 29.406 1 91.06 940 VAL A O 1
ATOM 7361 N N . ARG A 1 941 ? -30.453 2.428 28.172 1 88.12 941 ARG A N 1
ATOM 7362 C CA . ARG A 1 941 ? -31.062 3.348 29.125 1 88.12 941 ARG A CA 1
ATOM 7363 C C . ARG A 1 941 ? -32.562 3.16 29.188 1 88.12 941 ARG A C 1
ATOM 7365 O O . ARG A 1 941 ? -33.219 3.043 28.141 1 88.12 941 ARG A O 1
ATOM 7372 N N . GLU A 1 942 ? -33.031 3.188 30.422 1 83.81 942 GLU A N 1
ATOM 7373 C CA . GLU A 1 942 ? -34.469 2.988 30.594 1 83.81 942 GLU A CA 1
ATOM 7374 C C . GLU A 1 942 ? -35.281 4.109 29.953 1 83.81 942 GLU A C 1
ATOM 7376 O O . GLU A 1 942 ? -34.969 5.289 30.109 1 83.81 942 GLU A O 1
ATOM 7381 N N . GLY A 1 943 ? -36.219 3.744 29.125 1 81.81 943 GLY A N 1
ATOM 7382 C CA . GLY A 1 943 ? -37.094 4.719 28.484 1 81.81 943 GLY A CA 1
ATOM 7383 C C . GLY A 1 943 ? -36.625 5.141 27.109 1 81.81 943 GLY A C 1
ATOM 7384 O O . GLY A 1 943 ? -37.312 5.852 26.391 1 81.81 943 GLY A O 1
ATOM 7385 N N . SER A 1 944 ? -35.469 4.719 26.812 1 86.19 944 SER A N 1
ATOM 7386 C CA . SER A 1 944 ? -34.938 5.105 25.5 1 86.19 944 SER A CA 1
ATOM 7387 C C . SER A 1 944 ? -35.688 4.414 24.375 1 86.19 944 SER A C 1
ATOM 7389 O O . SER A 1 944 ? -35.781 4.957 23.266 1 86.19 944 SER A O 1
ATOM 7391 N N . MET A 1 945 ? -36.156 3.232 24.656 1 90.44 945 MET A N 1
ATOM 7392 C CA . MET A 1 945 ? -37 2.486 23.719 1 90.44 945 MET A CA 1
ATOM 7393 C C . MET A 1 945 ? -38.312 2.09 24.359 1 90.44 945 MET A C 1
ATOM 7395 O O . MET A 1 945 ? -38.344 1.543 25.469 1 90.44 945 MET A O 1
ATOM 7399 N N . THR A 1 946 ? -39.406 2.344 23.562 1 90.44 946 THR A N 1
ATOM 7400 C CA . THR A 1 946 ? -40.719 2.141 24.172 1 90.44 946 THR A CA 1
ATOM 7401 C C . THR A 1 946 ? -41.5 1.112 23.391 1 90.44 946 THR A C 1
ATOM 7403 O O . THR A 1 946 ? -42.5 0.592 23.891 1 90.44 946 THR A O 1
ATOM 7406 N N . THR A 1 947 ? -41.156 0.868 22.188 1 92.75 947 THR A N 1
ATOM 7407 C CA . THR A 1 947 ? -41.844 -0.104 21.344 1 92.75 947 THR A CA 1
ATOM 7408 C C . THR A 1 947 ? -40.844 -1.056 20.688 1 92.75 947 THR A C 1
ATOM 7410 O O . THR A 1 947 ? -39.656 -0.759 20.609 1 92.75 947 THR A O 1
ATOM 7413 N N . TRP A 1 948 ? -41.375 -2.143 20.188 1 91.56 948 TRP A N 1
ATOM 7414 C CA . TRP A 1 948 ? -40.5 -3.102 19.5 1 91.56 948 TRP A CA 1
ATOM 7415 C C . TRP A 1 948 ? -39.969 -2.512 18.203 1 91.56 948 TRP A C 1
ATOM 7417 O O . TRP A 1 948 ? -38.844 -2.848 17.781 1 91.56 948 TRP A O 1
ATOM 7427 N N . ALA A 1 949 ? -40.75 -1.65 17.516 1 90.94 949 ALA A N 1
ATOM 7428 C CA . ALA A 1 949 ? -40.312 -1.022 16.266 1 90.94 949 ALA A CA 1
ATOM 7429 C C . ALA A 1 949 ? -39.094 -0.119 16.484 1 90.94 949 ALA A C 1
ATOM 7431 O O . ALA A 1 949 ? -38.219 -0.06 15.641 1 90.94 949 ALA A O 1
ATOM 7432 N N . GLU A 1 950 ? -39.094 0.533 17.562 1 91.06 950 GLU A N 1
ATOM 7433 C CA . GLU A 1 950 ? -37.969 1.386 17.891 1 91.06 950 GLU A CA 1
ATOM 7434 C C . GLU A 1 950 ? -36.719 0.556 18.172 1 91.06 950 GLU A C 1
ATOM 7436 O O . GLU A 1 950 ? -35.625 0.942 17.781 1 91.06 950 GLU A O 1
ATOM 7441 N N . CYS A 1 951 ? -36.938 -0.548 18.797 1 92.56 951 CYS A N 1
ATOM 7442 C CA . CYS A 1 951 ? -35.844 -1.434 19.094 1 92.56 951 CYS A CA 1
ATOM 7443 C C . CYS A 1 951 ? -35.188 -1.923 17.812 1 92.56 951 CYS A C 1
ATOM 7445 O O . CYS A 1 951 ? -33.938 -1.874 17.672 1 92.56 951 CYS A O 1
ATOM 7447 N N . GLU A 1 952 ? -35.938 -2.322 16.891 1 93.5 952 GLU A N 1
ATOM 7448 C CA . GLU A 1 952 ? -35.438 -2.895 15.656 1 93.5 952 GLU A CA 1
ATOM 7449 C C . GLU A 1 952 ? -34.781 -1.826 14.781 1 93.5 952 GLU A C 1
ATOM 7451 O O . GLU A 1 952 ? -33.781 -2.086 14.117 1 93.5 952 GLU A O 1
ATOM 7456 N N . THR A 1 953 ? -35.281 -0.642 14.789 1 90.75 953 THR A N 1
ATOM 7457 C CA . THR A 1 953 ? -34.75 0.435 13.961 1 90.75 953 THR A CA 1
ATOM 7458 C C . THR A 1 953 ? -33.5 1.051 14.602 1 90.75 953 THR A C 1
ATOM 7460 O O . THR A 1 953 ? -32.469 1.211 13.938 1 90.75 953 THR A O 1
ATOM 7463 N N . ASP A 1 954 ? -33.562 1.343 15.898 1 90.56 954 ASP A N 1
ATOM 7464 C CA . ASP A 1 954 ? -32.469 2.039 16.562 1 90.56 954 ASP A CA 1
ATOM 7465 C C . ASP A 1 954 ? -31.266 1.125 16.719 1 90.56 954 ASP A C 1
ATOM 7467 O O . ASP A 1 954 ? -30.125 1.582 16.641 1 90.56 954 ASP A O 1
ATOM 7471 N N . LEU A 1 955 ? -31.547 -0.106 16.891 1 93.31 955 LEU A N 1
ATOM 7472 C CA . LEU A 1 955 ? -30.438 -1.038 17.094 1 93.31 955 LEU A CA 1
ATOM 7473 C C . LEU A 1 955 ? -30.031 -1.674 15.766 1 93.31 955 LEU A C 1
ATOM 7475 O O . LEU A 1 955 ? -29.188 -2.584 15.742 1 93.31 955 LEU A O 1
ATOM 7479 N N . ALA A 1 956 ? -30.625 -1.233 14.695 1 92.94 956 ALA A N 1
ATOM 7480 C CA . ALA A 1 956 ? -30.297 -1.712 13.359 1 92.94 956 ALA A CA 1
ATOM 7481 C C . ALA A 1 956 ? -30.484 -3.223 13.25 1 92.94 956 ALA A C 1
ATOM 7483 O O . ALA A 1 956 ? -29.609 -3.93 12.75 1 92.94 956 ALA A O 1
ATOM 7484 N N . LEU A 1 957 ? -31.562 -3.758 13.75 1 95.69 957 LEU A N 1
ATOM 7485 C CA . LEU A 1 957 ? -31.844 -5.188 13.742 1 95.69 957 LEU A CA 1
ATOM 7486 C C . LEU A 1 957 ? -32.75 -5.562 12.57 1 95.69 957 LEU A C 1
ATOM 7488 O O . LEU A 1 957 ? -33.188 -6.711 12.453 1 95.69 957 LEU A O 1
ATOM 7492 N N . SER A 1 958 ? -33.031 -4.633 11.719 1 93.5 958 SER A N 1
ATOM 7493 C CA . SER A 1 958 ? -33.812 -4.879 10.5 1 93.5 958 SER A CA 1
ATOM 7494 C C . SER A 1 958 ? -33.062 -4.375 9.266 1 93.5 958 SER A C 1
ATOM 7496 O O . SER A 1 958 ? -32.375 -3.344 9.32 1 93.5 958 SER A O 1
ATOM 7498 N N . GLN A 1 959 ? -33.188 -5.172 8.258 1 92.44 959 GLN A N 1
ATOM 7499 C CA . GLN A 1 959 ? -32.531 -4.809 7.008 1 92.44 959 GLN A CA 1
ATOM 7500 C C . GLN A 1 959 ? -33.438 -5.062 5.809 1 92.44 959 GLN A C 1
ATOM 7502 O O . GLN A 1 959 ? -34 -6.152 5.664 1 92.44 959 GLN A O 1
ATOM 7507 N N . ARG A 1 960 ? -33.562 -4.094 4.98 1 91 960 ARG A N 1
ATOM 7508 C CA . ARG A 1 960 ? -34.375 -4.199 3.777 1 91 960 ARG A CA 1
ATOM 7509 C C . ARG A 1 960 ? -33.625 -4.914 2.662 1 91 960 ARG A C 1
ATOM 7511 O O . ARG A 1 960 ? -32.406 -4.707 2.488 1 91 960 ARG A O 1
ATOM 7518 N N . ILE A 1 961 ? -34.281 -5.793 1.99 1 92.44 961 ILE A N 1
ATOM 7519 C CA . ILE A 1 961 ? -33.719 -6.527 0.865 1 92.44 961 ILE A CA 1
ATOM 7520 C C . ILE A 1 961 ? -34.406 -6.094 -0.431 1 92.44 961 ILE A C 1
ATOM 7522 O O . ILE A 1 961 ? -35.625 -6.215 -0.567 1 92.44 961 ILE A O 1
ATOM 7526 N N . TYR A 1 962 ? -33.594 -5.57 -1.333 1 86.38 962 TYR A N 1
ATOM 7527 C CA . TYR A 1 962 ? -34.094 -5.141 -2.631 1 86.38 962 TYR A CA 1
ATOM 7528 C C . TYR A 1 962 ? -33.594 -6.055 -3.742 1 86.38 962 TYR A C 1
ATOM 7530 O O . TYR A 1 962 ? -32.438 -6.484 -3.727 1 86.38 962 TYR A O 1
ATOM 7538 N N . ILE A 1 963 ? -34.562 -6.398 -4.648 1 90.81 963 ILE A N 1
ATOM 7539 C CA . ILE A 1 963 ? -34.156 -7.219 -5.793 1 90.81 963 ILE A CA 1
ATOM 7540 C C . ILE A 1 963 ? -34.094 -6.352 -7.047 1 90.81 963 ILE A C 1
ATOM 7542 O O . ILE A 1 963 ? -35.062 -5.699 -7.426 1 90.81 963 ILE A O 1
ATOM 7546 N N . ASN A 1 964 ? -32.969 -6.145 -7.594 1 89.81 964 ASN A N 1
ATOM 7547 C CA . ASN A 1 964 ? -32.688 -5.527 -8.883 1 89.81 964 ASN A CA 1
ATOM 7548 C C . ASN A 1 964 ? -31.828 -6.426 -9.758 1 89.81 964 ASN A C 1
ATOM 7550 O O . ASN A 1 964 ? -30.594 -6.445 -9.609 1 89.81 964 ASN A O 1
ATOM 7554 N N . GLY A 1 965 ? -32.594 -7.031 -10.703 1 90.88 965 GLY A N 1
ATOM 7555 C CA . GLY A 1 965 ? -31.859 -8.062 -11.422 1 90.88 965 GLY A CA 1
ATOM 7556 C C . GLY A 1 965 ? -31.531 -7.676 -12.844 1 90.88 965 GLY A C 1
ATOM 7557 O O . GLY A 1 965 ? -32.375 -7.109 -13.555 1 90.88 965 GLY A O 1
ATOM 7558 N N . THR A 1 966 ? -30.312 -7.777 -13.234 1 94.25 966 THR A N 1
ATOM 7559 C CA . THR A 1 966 ? -29.812 -7.82 -14.602 1 94.25 966 THR A CA 1
ATOM 7560 C C . THR A 1 966 ? -28.891 -9.016 -14.812 1 94.25 966 THR A C 1
ATOM 7562 O O . THR A 1 966 ? -27.984 -9.258 -14.008 1 94.25 966 THR A O 1
ATOM 7565 N N . VAL A 1 967 ? -29.234 -9.852 -15.797 1 96.75 967 VAL A N 1
ATOM 7566 C CA . VAL A 1 967 ? -28.453 -11.055 -16.016 1 96.75 967 VAL A CA 1
ATOM 7567 C C . VAL A 1 967 ? -28.141 -11.211 -17.5 1 96.75 967 VAL A C 1
ATOM 7569 O O . VAL A 1 967 ? -28.75 -10.531 -18.344 1 96.75 967 VAL A O 1
ATOM 7572 N N . PHE A 1 968 ? -27.156 -12.023 -17.828 1 96.19 968 PHE A N 1
ATOM 7573 C CA . PHE A 1 968 ? -26.969 -12.461 -19.203 1 96.19 968 PHE A CA 1
ATOM 7574 C C . PHE A 1 968 ? -27.906 -13.625 -19.531 1 96.19 968 PHE A C 1
ATOM 7576 O O . PHE A 1 968 ? -27.922 -14.633 -18.828 1 96.19 968 PHE A O 1
ATOM 7583 N N . SER A 1 969 ? -28.656 -13.508 -20.562 1 94.69 969 SER A N 1
ATOM 7584 C CA . SER A 1 969 ? -29.547 -14.562 -21.031 1 94.69 969 SER A CA 1
ATOM 7585 C C . SER A 1 969 ? -28.766 -15.75 -21.578 1 94.69 969 SER A C 1
ATOM 7587 O O . SER A 1 969 ? -27.547 -15.672 -21.734 1 94.69 969 SER A O 1
ATOM 7589 N N . PRO A 1 970 ? -29.375 -16.875 -21.766 1 94.56 970 PRO A N 1
ATOM 7590 C CA . PRO A 1 970 ? -28.672 -18.047 -22.297 1 94.56 970 PRO A CA 1
ATOM 7591 C C . PRO A 1 970 ? -27.953 -17.766 -23.609 1 94.56 970 PRO A C 1
ATOM 7593 O O . PRO A 1 970 ? -26.938 -18.391 -23.922 1 94.56 970 PRO A O 1
ATOM 7596 N N . ASP A 1 971 ? -28.438 -16.766 -24.344 1 89.56 971 ASP A N 1
ATOM 7597 C CA . ASP A 1 971 ? -27.828 -16.406 -25.625 1 89.56 971 ASP A CA 1
ATOM 7598 C C . ASP A 1 971 ? -26.719 -15.375 -25.453 1 89.56 971 ASP A C 1
ATOM 7600 O O . ASP A 1 971 ? -26.125 -14.93 -26.422 1 89.56 971 ASP A O 1
ATOM 7604 N N . GLY A 1 972 ? -26.516 -14.945 -24.234 1 89.31 972 GLY A N 1
ATOM 7605 C CA . GLY A 1 972 ? -25.406 -14.039 -23.953 1 89.31 972 GLY A CA 1
ATOM 7606 C C . GLY A 1 972 ? -25.812 -12.578 -24.031 1 89.31 972 GLY A C 1
ATOM 7607 O O . GLY A 1 972 ? -24.953 -11.695 -24.125 1 89.31 972 GLY A O 1
ATOM 7608 N N . THR A 1 973 ? -27.078 -12.336 -23.953 1 90.81 973 THR A N 1
ATOM 7609 C CA . THR A 1 973 ? -27.562 -10.961 -24.031 1 90.81 973 THR A CA 1
ATOM 7610 C C . THR A 1 973 ? -27.891 -10.414 -22.641 1 90.81 973 THR A C 1
ATOM 7612 O O . THR A 1 973 ? -28.438 -11.125 -21.797 1 90.81 973 THR A O 1
ATOM 7615 N N . LEU A 1 974 ? -27.5 -9.18 -22.5 1 92.25 974 LEU A N 1
ATOM 7616 C CA . LEU A 1 974 ? -27.828 -8.508 -21.25 1 92.25 974 LEU A CA 1
ATOM 7617 C C . LEU A 1 974 ? -29.328 -8.289 -21.125 1 92.25 974 LEU A C 1
ATOM 7619 O O . LEU A 1 974 ? -29.938 -7.633 -21.969 1 92.25 974 LEU A O 1
ATOM 7623 N N . SER A 1 975 ? -29.891 -8.773 -20.031 1 92.75 975 SER A N 1
ATOM 7624 C CA . SER A 1 975 ? -31.328 -8.727 -19.875 1 92.75 975 SER A CA 1
ATOM 7625 C C . SER A 1 975 ? -31.719 -8.203 -18.484 1 92.75 975 SER A C 1
ATOM 7627 O O . SER A 1 975 ? -31.562 -8.906 -17.484 1 92.75 975 SER A O 1
ATOM 7629 N N . PRO A 1 976 ? -32.219 -6.988 -18.453 1 91.56 976 PRO A N 1
ATOM 7630 C CA . PRO A 1 976 ? -32.781 -6.52 -17.188 1 91.56 976 PRO A CA 1
ATOM 7631 C C . PRO A 1 976 ? -34.062 -7.227 -16.812 1 91.56 976 PRO A C 1
ATOM 7633 O O . PRO A 1 976 ? -35 -7.332 -17.641 1 91.56 976 PRO A O 1
ATOM 7636 N N . ILE A 1 977 ? -34.188 -7.793 -15.641 1 91.56 977 ILE A N 1
ATOM 7637 C CA . ILE A 1 977 ? -35.375 -8.516 -15.211 1 91.56 977 ILE A CA 1
ATOM 7638 C C . ILE A 1 977 ? -36 -7.824 -13.992 1 91.56 977 ILE A C 1
ATOM 7640 O O . ILE A 1 977 ? -37 -8.281 -13.453 1 91.56 977 ILE A O 1
ATOM 7644 N N . ASP A 1 978 ? -35.375 -6.785 -13.57 1 87.88 978 ASP A N 1
ATOM 7645 C CA . ASP A 1 978 ? -35.812 -6.004 -12.43 1 87.88 978 ASP A CA 1
ATOM 7646 C C . ASP A 1 978 ? -36.125 -6.906 -11.234 1 87.88 978 ASP A C 1
ATOM 7648 O O . ASP A 1 978 ? -35.281 -7.703 -10.82 1 87.88 978 ASP A O 1
ATOM 7652 N N . ALA A 1 979 ? -37.375 -6.988 -10.828 1 88.62 979 ALA A N 1
ATOM 7653 C CA . ALA A 1 979 ? -37.719 -7.762 -9.633 1 88.62 979 ALA A CA 1
ATOM 7654 C C . ALA A 1 979 ? -38.312 -9.109 -10 1 88.62 979 ALA A C 1
ATOM 7656 O O . ALA A 1 979 ? -38.531 -9.961 -9.141 1 88.62 979 ALA A O 1
ATOM 7657 N N . ASP A 1 980 ? -38.531 -9.43 -11.281 1 91.94 980 ASP A N 1
ATOM 7658 C CA . ASP A 1 980 ? -39.125 -10.68 -11.727 1 91.94 980 ASP A CA 1
ATOM 7659 C C . ASP A 1 980 ? -38.062 -11.727 -12.039 1 91.94 980 ASP A C 1
ATOM 7661 O O . ASP A 1 980 ? -37.406 -11.656 -13.078 1 91.94 980 ASP A O 1
ATOM 7665 N N . LEU A 1 981 ? -38.062 -12.766 -11.273 1 95.06 981 LEU A N 1
ATOM 7666 C CA . LEU A 1 981 ? -37 -13.766 -11.422 1 95.06 981 LEU A CA 1
ATOM 7667 C C . LEU A 1 981 ? -37.5 -14.961 -12.234 1 95.06 981 LEU A C 1
ATOM 7669 O O . LEU A 1 981 ? -36.781 -15.938 -12.422 1 95.06 981 LEU A O 1
ATOM 7673 N N . SER A 1 982 ? -38.75 -14.938 -12.805 1 95.88 982 SER A N 1
ATOM 7674 C CA . SER A 1 982 ? -39.344 -16.047 -13.539 1 95.88 982 SER A CA 1
ATOM 7675 C C . SER A 1 982 ? -38.5 -16.406 -14.766 1 95.88 982 SER A C 1
ATOM 7677 O O . SER A 1 982 ? -38.375 -17.594 -15.086 1 95.88 982 SER A O 1
ATOM 7679 N N . PRO A 1 983 ? -37.969 -15.383 -15.461 1 95.75 983 PRO A N 1
ATOM 7680 C CA . PRO A 1 983 ? -37.156 -15.75 -16.625 1 95.75 983 PRO A CA 1
ATOM 7681 C C . PRO A 1 983 ? -35.938 -16.594 -16.25 1 95.75 983 PRO A C 1
ATOM 7683 O O . PRO A 1 983 ? -35.562 -17.5 -17 1 95.75 983 PRO A O 1
ATOM 7686 N N . VAL A 1 984 ? -35.344 -16.344 -15.125 1 96.5 984 VAL A N 1
ATOM 7687 C CA . VAL A 1 984 ? -34.156 -17.094 -14.688 1 96.5 984 VAL A CA 1
ATOM 7688 C C . VAL A 1 984 ? -34.531 -18.578 -14.5 1 96.5 984 VAL A C 1
ATOM 7690 O O . VAL A 1 984 ? -33.781 -19.453 -14.945 1 96.5 984 VAL A O 1
ATOM 7693 N N . LEU A 1 985 ? -35.656 -18.859 -13.906 1 97.06 985 LEU A N 1
ATOM 7694 C CA . LEU A 1 985 ? -36.125 -20.219 -13.68 1 97.06 985 LEU A CA 1
ATOM 7695 C C . LEU A 1 985 ? -36.438 -20.906 -15.008 1 97.06 985 LEU A C 1
ATOM 7697 O O . LEU A 1 985 ? -36.062 -22.062 -15.219 1 97.06 985 LEU A O 1
ATOM 7701 N N . GLN A 1 986 ? -37.094 -20.141 -15.852 1 97.06 986 GLN A N 1
ATOM 7702 C CA . GLN A 1 986 ? -37.5 -20.719 -17.125 1 97.06 986 GLN A CA 1
ATOM 7703 C C . GLN A 1 986 ? -36.281 -21.031 -18 1 97.06 986 GLN A C 1
ATOM 7705 O O . GLN A 1 986 ? -36.219 -22.109 -18.609 1 97.06 986 GLN A O 1
ATOM 7710 N N . TRP A 1 987 ? -35.406 -20.062 -18.141 1 97.31 987 TRP A N 1
ATOM 7711 C CA . TRP A 1 987 ? -34.219 -20.234 -18.969 1 97.31 987 TRP A CA 1
ATOM 7712 C C . TRP A 1 987 ? -33.406 -21.422 -18.469 1 97.31 987 TRP A C 1
ATOM 7714 O O . TRP A 1 987 ? -32.906 -22.219 -19.266 1 97.31 987 TRP A O 1
ATOM 7724 N N . HIS A 1 988 ? -33.25 -21.562 -17.188 1 97.94 988 HIS A N 1
ATOM 7725 C CA . HIS A 1 988 ? -32.5 -22.672 -16.609 1 97.94 988 HIS A CA 1
ATOM 7726 C C . HIS A 1 988 ? -33.188 -24 -16.891 1 97.94 988 HIS A C 1
ATOM 7728 O O . HIS A 1 988 ? -32.562 -24.969 -17.297 1 97.94 988 HIS A O 1
ATOM 7734 N N . TYR A 1 989 ? -34.5 -24.047 -16.672 1 97.69 989 TYR A N 1
ATOM 7735 C CA . TYR A 1 989 ? -35.281 -25.266 -16.859 1 97.69 989 TYR A CA 1
ATOM 7736 C C . TYR A 1 989 ? -35.156 -25.781 -18.281 1 97.69 989 TYR A C 1
ATOM 7738 O O . TYR A 1 989 ? -34.875 -26.984 -18.484 1 97.69 989 TYR A O 1
ATOM 7746 N N . ASP A 1 990 ? -35.25 -24.906 -19.234 1 97.38 990 ASP A N 1
ATOM 7747 C CA . ASP A 1 990 ? -35.188 -25.297 -20.625 1 97.38 990 ASP A CA 1
ATOM 7748 C C . ASP A 1 990 ? -33.812 -25.828 -20.984 1 97.38 990 ASP A C 1
ATOM 7750 O O . ASP A 1 990 ? -33.688 -26.859 -21.625 1 97.38 990 ASP A O 1
ATOM 7754 N N . ARG A 1 991 ? -32.781 -25.125 -20.562 1 97.06 991 ARG A N 1
ATOM 7755 C CA . ARG A 1 991 ? -31.406 -25.516 -20.875 1 97.06 991 ARG A CA 1
ATOM 7756 C C . ARG A 1 991 ? -31.031 -26.828 -20.172 1 97.06 991 ARG A C 1
ATOM 7758 O O . ARG A 1 991 ? -30.328 -27.656 -20.75 1 97.06 991 ARG A O 1
ATOM 7765 N N . ARG A 1 992 ? -31.469 -27.016 -18.969 1 98.12 992 ARG A N 1
ATOM 7766 C CA . ARG A 1 992 ? -31.141 -28.219 -18.203 1 98.12 992 ARG A CA 1
ATOM 7767 C C . ARG A 1 992 ? -31.828 -29.438 -18.781 1 98.12 992 ARG A C 1
ATOM 7769 O O . ARG A 1 992 ? -31.219 -30.5 -18.922 1 98.12 992 ARG A O 1
ATOM 7776 N N . LEU A 1 993 ? -33.094 -29.281 -19.109 1 97.62 993 LEU A N 1
ATOM 7777 C CA . LEU A 1 993 ? -33.812 -30.391 -19.703 1 97.62 993 LEU A CA 1
ATOM 7778 C C . LEU A 1 993 ? -33.188 -30.812 -21.031 1 97.62 993 LEU A C 1
ATOM 7780 O O . LEU A 1 993 ? -33.062 -32 -21.328 1 97.62 993 LEU A O 1
ATOM 7784 N N . ASP A 1 994 ? -32.844 -29.812 -21.797 1 97.38 994 ASP A N 1
ATOM 7785 C CA . ASP A 1 994 ? -32.188 -30.094 -23.062 1 97.38 994 ASP A CA 1
ATOM 7786 C C . ASP A 1 994 ? -30.875 -30.844 -22.859 1 97.38 994 ASP A C 1
ATOM 7788 O O . ASP A 1 994 ? -30.547 -31.766 -23.625 1 97.38 994 ASP A O 1
ATOM 7792 N N . LEU A 1 995 ? -30.125 -30.484 -21.906 1 97.62 995 LEU A N 1
ATOM 7793 C CA . LEU A 1 995 ? -28.844 -31.125 -21.641 1 97.62 995 LEU A CA 1
ATOM 7794 C C . LEU A 1 995 ? -29.047 -32.594 -21.219 1 97.62 995 LEU A C 1
ATOM 7796 O O . LEU A 1 995 ? -28.234 -33.438 -21.547 1 97.62 995 LEU A O 1
ATOM 7800 N N . TYR A 1 996 ? -30.125 -32.906 -20.469 1 97.88 996 TYR A N 1
ATOM 7801 C CA . TYR A 1 996 ? -30.406 -34.312 -20.078 1 97.88 996 TYR A CA 1
ATOM 7802 C C . TYR A 1 996 ? -30.734 -35.156 -21.297 1 97.88 996 TYR A C 1
ATOM 7804 O O . TYR A 1 996 ? -30.359 -36.312 -21.359 1 97.88 996 TYR A O 1
ATOM 7812 N N . LYS A 1 997 ? -31.438 -34.531 -22.266 1 97.12 997 LYS A N 1
ATOM 7813 C CA . LYS A 1 997 ? -31.734 -35.25 -23.5 1 97.12 997 LYS A CA 1
ATOM 7814 C C . LYS A 1 997 ? -30.453 -35.594 -24.266 1 97.12 997 LYS A C 1
ATOM 7816 O O . LYS A 1 997 ? -30.25 -36.719 -24.703 1 97.12 997 LYS A O 1
ATOM 7821 N N . ARG A 1 998 ? -29.609 -34.656 -24.328 1 97.38 998 ARG A N 1
ATOM 7822 C CA . ARG A 1 998 ? -28.344 -34.844 -25.031 1 97.38 998 ARG A CA 1
ATOM 7823 C C . ARG A 1 998 ? -27.438 -35.812 -24.281 1 97.38 998 ARG A C 1
ATOM 7825 O O . ARG A 1 998 ? -26.734 -36.594 -24.891 1 97.38 998 ARG A O 1
ATOM 7832 N N . ARG A 1 999 ? -27.375 -35.688 -22.984 1 97.25 999 ARG A N 1
ATOM 7833 C CA . ARG A 1 999 ? -26.578 -36.594 -22.141 1 97.25 999 ARG A CA 1
ATOM 7834 C C . ARG A 1 999 ? -27.016 -38.031 -22.328 1 97.25 999 ARG A C 1
ATOM 7836 O O . ARG A 1 999 ? -26.172 -38.938 -22.484 1 97.25 999 ARG A O 1
ATOM 7843 N N . ARG A 1 1000 ? -28.297 -38.219 -22.297 1 96.19 1000 ARG A N 1
ATOM 7844 C CA . ARG A 1 1000 ? -28.844 -39.562 -22.469 1 96.19 1000 ARG A CA 1
ATOM 7845 C C . ARG A 1 1000 ? -28.438 -40.125 -23.828 1 96.19 1000 ARG A C 1
ATOM 7847 O O . ARG A 1 1000 ? -28 -41.281 -23.922 1 96.19 1000 ARG A O 1
ATOM 7854 N N . THR A 1 1001 ? -28.562 -39.312 -24.828 1 96.12 1001 THR A N 1
ATOM 7855 C CA . THR A 1 1001 ? -28.219 -39.719 -26.188 1 96.12 1001 THR A CA 1
ATOM 7856 C C . THR A 1 1001 ? -26.719 -40.031 -26.297 1 96.12 1001 THR A C 1
ATOM 7858 O O . THR A 1 1001 ? -26.344 -41.062 -26.875 1 96.12 1001 THR A O 1
ATOM 7861 N N . ARG A 1 1002 ? -25.891 -39.219 -25.734 1 96.12 1002 ARG A N 1
ATOM 7862 C CA . ARG A 1 1002 ? -24.438 -39.438 -25.781 1 96.12 1002 ARG A CA 1
ATOM 7863 C C . ARG A 1 1002 ? -24.047 -40.688 -25 1 96.12 1002 ARG A C 1
ATOM 7865 O O . ARG A 1 1002 ? -23.219 -41.469 -25.453 1 96.12 1002 ARG A O 1
ATOM 7872 N N . GLN A 1 1003 ? -24.641 -40.875 -23.844 1 95.38 1003 GLN A N 1
ATOM 7873 C CA . GLN A 1 1003 ? -24.312 -42 -23 1 95.38 1003 GLN A CA 1
ATOM 7874 C C . GLN A 1 1003 ? -24.672 -43.312 -23.703 1 95.38 1003 GLN A C 1
ATOM 7876 O O . GLN A 1 1003 ? -23.922 -44.281 -23.656 1 95.38 1003 GLN A O 1
ATOM 7881 N N . ILE A 1 1004 ? -25.812 -43.281 -24.406 1 94.75 1004 ILE A N 1
ATOM 7882 C CA . ILE A 1 1004 ? -26.219 -44.469 -25.156 1 94.75 1004 ILE A CA 1
ATOM 7883 C C . ILE A 1 1004 ? -25.25 -44.719 -26.312 1 94.75 1004 ILE A C 1
ATOM 7885 O O . ILE A 1 1004 ? -24.828 -45.844 -26.547 1 94.75 1004 ILE A O 1
ATOM 7889 N N . GLY A 1 1005 ? -24.859 -43.625 -26.938 1 94 1005 GLY A N 1
ATOM 7890 C CA . GLY A 1 1005 ? -23.906 -43.75 -28.031 1 94 1005 GLY A CA 1
ATOM 7891 C C . GLY A 1 1005 ? -22.562 -44.281 -27.594 1 94 1005 GLY A C 1
ATOM 7892 O O . GLY A 1 1005 ? -21.969 -45.094 -28.297 1 94 1005 GLY A O 1
ATOM 7893 N N . LEU A 1 1006 ? -22.047 -43.875 -26.531 1 94.06 1006 LEU A N 1
ATOM 7894 C CA . LEU A 1 1006 ? -20.75 -44.312 -26.016 1 94.06 1006 LEU A CA 1
ATOM 7895 C C . LEU A 1 1006 ? -20.797 -45.781 -25.625 1 94.06 1006 LEU A C 1
ATOM 7897 O O . LEU A 1 1006 ? -19.844 -46.531 -25.891 1 94.06 1006 LEU A O 1
ATOM 7901 N N . LEU A 1 1007 ? -21.891 -46.188 -24.969 1 94 1007 LEU A N 1
ATOM 7902 C CA . LEU A 1 1007 ? -22.047 -47.594 -24.562 1 94 1007 LEU A CA 1
ATOM 7903 C C . LEU A 1 1007 ? -22.172 -48.5 -25.781 1 94 1007 LEU A C 1
ATOM 7905 O O . LEU A 1 1007 ? -21.672 -49.625 -25.766 1 94 1007 LEU A O 1
ATOM 7909 N N . GLU A 1 1008 ? -22.781 -47.938 -26.75 1 93.81 1008 GLU A N 1
ATOM 7910 C CA . GLU A 1 1008 ? -22.906 -48.719 -27.984 1 93.81 1008 GLU A CA 1
ATOM 7911 C C . GLU A 1 1008 ? -21.562 -48.844 -28.688 1 93.81 1008 GLU A C 1
ATOM 7913 O O . GLU A 1 1008 ? -21.25 -49.906 -29.25 1 93.81 1008 GLU A O 1
ATOM 7918 N N . MET A 1 1009 ? -20.812 -47.844 -28.641 1 92.88 1009 MET A N 1
ATOM 7919 C CA . MET A 1 1009 ? -19.484 -47.906 -29.219 1 92.88 1009 MET A CA 1
ATOM 7920 C C . MET A 1 1009 ? -18.594 -48.875 -28.438 1 92.88 1009 MET A C 1
ATOM 7922 O O . MET A 1 1009 ? -17.797 -49.625 -29.016 1 92.88 1009 MET A O 1
ATOM 7926 N N . ASP A 1 1010 ? -18.703 -48.781 -27.188 1 93.06 1010 ASP A N 1
ATOM 7927 C CA . ASP A 1 1010 ? -17.938 -49.688 -26.328 1 93.06 1010 ASP A CA 1
ATOM 7928 C C . ASP A 1 1010 ? -18.312 -51.125 -26.578 1 93.06 1010 ASP A C 1
ATOM 7930 O O . ASP A 1 1010 ? -17.453 -52 -26.594 1 93.06 1010 ASP A O 1
ATOM 7934 N N . LEU A 1 1011 ? -19.609 -51.344 -26.75 1 92.75 1011 LEU A N 1
ATOM 7935 C CA . LEU A 1 1011 ? -20.094 -52.688 -27.062 1 92.75 1011 LEU A CA 1
ATOM 7936 C C . LEU A 1 1011 ? -19.531 -53.188 -28.391 1 92.75 1011 LEU A C 1
ATOM 7938 O O . LEU A 1 1011 ? -19.109 -54.344 -28.5 1 92.75 1011 LEU A O 1
ATOM 7942 N N . ALA A 1 1012 ? -19.391 -52.281 -29.312 1 92.38 1012 ALA A N 1
ATOM 7943 C CA . ALA A 1 1012 ? -18.844 -52.625 -30.625 1 92.38 1012 ALA A CA 1
ATOM 7944 C C . ALA A 1 1012 ? -17.359 -52.969 -30.531 1 92.38 1012 ALA A C 1
ATOM 7946 O O . ALA A 1 1012 ? -16.875 -53.875 -31.203 1 92.38 1012 ALA A O 1
ATOM 7947 N N . ARG A 1 1013 ? -16.656 -52.25 -29.797 1 91.94 1013 ARG A N 1
ATOM 7948 C CA . ARG A 1 1013 ? -15.234 -52.5 -29.609 1 91.94 1013 ARG A CA 1
ATOM 7949 C C . ARG A 1 1013 ? -14.984 -53.844 -28.906 1 91.94 1013 ARG A C 1
ATOM 7951 O O . ARG A 1 1013 ? -14.094 -54.594 -29.312 1 91.94 1013 ARG A O 1
ATOM 7958 N N . LEU A 1 1014 ? -15.812 -54.094 -27.859 1 92.5 1014 LEU A N 1
ATOM 7959 C CA . LEU A 1 1014 ? -15.672 -55.344 -27.109 1 92.5 1014 LEU A CA 1
ATOM 7960 C C . LEU A 1 1014 ? -16 -56.562 -28 1 92.5 1014 LEU A C 1
ATOM 7962 O O . LEU A 1 1014 ? -15.32 -57.562 -27.938 1 92.5 1014 LEU A O 1
ATOM 7966 N N . GLN A 1 1015 ? -16.953 -56.375 -28.828 1 91.94 1015 GLN A N 1
ATOM 7967 C CA . GLN A 1 1015 ? -17.344 -57.438 -29.734 1 91.94 1015 GLN A CA 1
ATOM 7968 C C . GLN A 1 1015 ? -16.266 -57.656 -30.812 1 91.94 1015 GLN A C 1
ATOM 7970 O O . GLN A 1 1015 ? -16 -58.812 -31.188 1 91.94 1015 GLN A O 1
ATOM 7975 N N . SER A 1 1016 ? -15.641 -56.594 -31.219 1 92.31 1016 SER A N 1
ATOM 7976 C CA . SER A 1 1016 ? -14.547 -56.688 -32.188 1 92.31 1016 SER A CA 1
ATOM 7977 C C . SER A 1 1016 ? -13.336 -57.375 -31.562 1 92.31 1016 SER A C 1
ATOM 7979 O O . SER A 1 1016 ? -12.68 -58.219 -32.219 1 92.31 1016 SER A O 1
ATOM 7981 N N . THR A 1 1017 ? -13.039 -57 -30.375 1 91.62 1017 THR A N 1
ATOM 7982 C CA . THR A 1 1017 ? -11.93 -57.625 -29.672 1 91.62 1017 THR A CA 1
ATOM 7983 C C . THR A 1 1017 ? -12.172 -59.125 -29.5 1 91.62 1017 THR A C 1
ATOM 7985 O O . THR A 1 1017 ? -11.258 -59.938 -29.672 1 91.62 1017 THR A O 1
ATOM 7988 N N . ARG A 1 1018 ? -13.406 -59.531 -29.203 1 89.38 1018 ARG A N 1
ATOM 7989 C CA . ARG A 1 1018 ? -13.766 -60.938 -29.062 1 89.38 1018 ARG A CA 1
ATOM 7990 C C . ARG A 1 1018 ? -13.594 -61.688 -30.375 1 89.38 1018 ARG A C 1
ATOM 7992 O O . ARG A 1 1018 ? -13.078 -62.812 -30.391 1 89.38 1018 ARG A O 1
ATOM 7999 N N . LYS A 1 1019 ? -13.891 -61.031 -31.438 1 90.06 1019 LYS A N 1
ATOM 8000 C CA . LYS A 1 1019 ? -13.766 -61.656 -32.75 1 90.06 1019 LYS A CA 1
ATOM 8001 C C . LYS A 1 1019 ? -12.297 -61.906 -33.094 1 90.06 1019 LYS A C 1
ATOM 8003 O O . LYS A 1 1019 ? -11.961 -62.938 -33.656 1 90.06 1019 LYS A O 1
ATOM 8008 N N . PHE A 1 1020 ? -11.531 -61 -32.75 1 90.19 1020 PHE A N 1
ATOM 8009 C CA . PHE A 1 1020 ? -10.109 -61.125 -33.031 1 90.19 1020 PHE A CA 1
ATOM 8010 C C . PHE A 1 1020 ? -9.469 -62.188 -32.188 1 90.19 1020 PHE A C 1
ATOM 8012 O O . PHE A 1 1020 ? -8.703 -63.031 -32.688 1 90.19 1020 PHE A O 1
ATOM 8019 N N . VAL A 1 1021 ? -9.789 -62.219 -30.984 1 86.69 1021 VAL A N 1
ATOM 8020 C CA . VAL A 1 1021 ? -9.227 -63.188 -30.047 1 86.69 1021 VAL A CA 1
ATOM 8021 C C . VAL A 1 1021 ? -9.664 -64.625 -30.469 1 86.69 1021 VAL A C 1
ATOM 8023 O O . VAL A 1 1021 ? -8.859 -65.562 -30.422 1 86.69 1021 VAL A O 1
ATOM 8026 N N . GLU A 1 1022 ? -10.867 -64.688 -30.906 1 85.88 1022 GLU A N 1
ATOM 8027 C CA . GLU A 1 1022 ? -11.375 -66 -31.344 1 85.88 1022 GLU A CA 1
ATOM 8028 C C . GLU A 1 1022 ? -10.688 -66.438 -32.625 1 85.88 1022 GLU A C 1
ATOM 8030 O O . GLU A 1 1022 ? -10.367 -67.625 -32.781 1 85.88 1022 GLU A O 1
ATOM 8035 N N . HIS A 1 1023 ? -10.328 -65.5 -33.469 1 87.88 1023 HIS A N 1
ATOM 8036 C CA . HIS A 1 1023 ? -9.625 -65.812 -34.719 1 87.88 1023 HIS A CA 1
ATOM 8037 C C . HIS A 1 1023 ? -8.188 -66.25 -34.438 1 87.88 1023 HIS A C 1
ATOM 8039 O O . HIS A 1 1023 ? -7.668 -67.125 -35.094 1 87.88 1023 HIS A O 1
ATOM 8045 N N . PHE A 1 1024 ? -7.594 -65.688 -33.5 1 83.31 1024 PHE A N 1
ATOM 8046 C CA . PHE A 1 1024 ? -6.238 -66.062 -33.125 1 83.31 1024 PHE A CA 1
ATOM 8047 C C . PHE A 1 1024 ? -6.215 -67.438 -32.438 1 83.31 1024 PHE A C 1
ATOM 8049 O O . PHE A 1 1024 ? -5.363 -68.25 -32.75 1 83.31 1024 PHE A O 1
ATOM 8056 N N . ARG A 1 1025 ? -7.109 -67.688 -31.609 1 79.19 1025 ARG A N 1
ATOM 8057 C CA . ARG A 1 1025 ? -7.168 -68.938 -30.875 1 79.19 1025 ARG A CA 1
ATOM 8058 C C . ARG A 1 1025 ? -7.445 -70.062 -31.812 1 79.19 1025 ARG A C 1
ATOM 8060 O O . ARG A 1 1025 ? -7.094 -71.25 -31.5 1 79.19 1025 ARG A O 1
ATOM 8067 N N . GLN A 1 1026 ? -8.055 -69.812 -32.969 1 83.12 1026 GLN A N 1
ATOM 8068 C CA . GLN A 1 1026 ? -8.344 -70.812 -33.969 1 83.12 1026 GLN A CA 1
ATOM 8069 C C . GLN A 1 1026 ? -7.125 -71.125 -34.844 1 83.12 1026 GLN A C 1
ATOM 8071 O O . GLN A 1 1026 ? -7.145 -72 -35.656 1 83.12 1026 GLN A O 1
ATOM 8076 N N . GLY A 1 1027 ? -5.922 -70.312 -34.594 1 77.94 1027 GLY A N 1
ATOM 8077 C CA . GLY A 1 1027 ? -4.664 -70.562 -35.25 1 77.94 1027 GLY A CA 1
ATOM 8078 C C . GLY A 1 1027 ? -4.527 -69.875 -36.594 1 77.94 1027 GLY A C 1
ATOM 8079 O O . GLY A 1 1027 ? -3.633 -70.188 -37.375 1 77.94 1027 GLY A O 1
ATOM 8080 N N . HIS A 1 1028 ? -5.281 -69 -36.906 1 82.25 1028 HIS A N 1
ATOM 8081 C CA . HIS A 1 1028 ? -5.297 -68.375 -38.219 1 82.25 1028 HIS A CA 1
ATOM 8082 C C . HIS A 1 1028 ? -4.305 -67.25 -38.312 1 82.25 1028 HIS A C 1
ATOM 8084 O O . 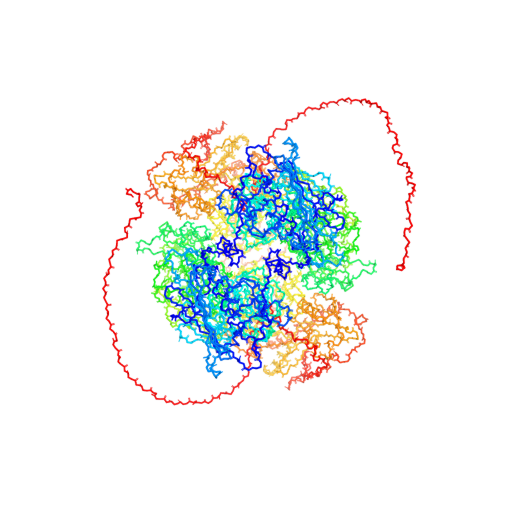HIS A 1 1028 ? -4.039 -66.688 -39.375 1 82.25 1028 HIS A O 1
ATOM 8090 N N . ILE A 1 1029 ? -3.688 -66.812 -37.156 1 79.31 1029 ILE A N 1
ATOM 8091 C CA . ILE A 1 1029 ? -2.719 -65.688 -37.188 1 79.31 1029 ILE A CA 1
ATOM 8092 C C . ILE A 1 1029 ? -1.379 -66.188 -36.625 1 79.31 1029 ILE A C 1
ATOM 8094 O O . ILE A 1 1029 ? -1.305 -66.688 -35.5 1 79.31 1029 ILE A O 1
ATOM 8098 N N . ASP A 1 1030 ? -0.272 -66.125 -37.5 1 75.94 1030 ASP A N 1
ATOM 8099 C CA . ASP A 1 1030 ? 1.084 -66.438 -37.062 1 75.94 1030 ASP A CA 1
ATOM 8100 C C . ASP A 1 1030 ? 1.891 -65.188 -36.812 1 75.94 1030 ASP A C 1
ATOM 8102 O O . ASP A 1 1030 ? 2.396 -64.562 -37.75 1 75.94 1030 ASP A O 1
ATOM 8106 N N . PHE A 1 1031 ? 2.084 -64.812 -35.562 1 71.94 1031 PHE A N 1
ATOM 8107 C CA . PHE A 1 1031 ? 2.742 -63.562 -35.156 1 71.94 1031 PHE A CA 1
ATOM 8108 C C . PHE A 1 1031 ? 4.234 -63.625 -35.469 1 71.94 1031 PHE A C 1
ATOM 8110 O O . PHE A 1 1031 ? 4.867 -62.594 -35.719 1 71.94 1031 PHE A O 1
ATOM 8117 N N . LEU A 1 1032 ? 4.926 -64.812 -35.531 1 70.75 1032 LEU A N 1
ATOM 8118 C CA . LEU A 1 1032 ? 6.367 -64.938 -35.719 1 70.75 1032 LEU A CA 1
ATOM 8119 C C . LEU A 1 1032 ? 6.797 -64.562 -37.125 1 70.75 1032 LEU A C 1
ATOM 8121 O O . LEU A 1 1032 ? 7.902 -64.062 -37.312 1 70.75 1032 LEU A O 1
ATOM 8125 N N . ALA A 1 1033 ? 5.855 -64.938 -38.031 1 72.5 1033 ALA A N 1
ATOM 8126 C CA . ALA A 1 1033 ? 6.168 -64.625 -39.438 1 72.5 1033 ALA A CA 1
ATOM 8127 C C . ALA A 1 1033 ? 5.418 -63.375 -39.938 1 72.5 1033 ALA A C 1
ATOM 8129 O O . ALA A 1 1033 ? 5.648 -62.906 -41.031 1 72.5 1033 ALA A O 1
ATOM 8130 N N . ALA A 1 1034 ? 4.488 -62.844 -39 1 74 1034 ALA A N 1
ATOM 8131 C CA . ALA A 1 1034 ? 3.604 -61.75 -39.438 1 74 1034 ALA A CA 1
ATOM 8132 C C . ALA A 1 1034 ? 4.332 -60.406 -39.406 1 74 1034 ALA A C 1
ATOM 8134 O O . ALA A 1 1034 ? 5.289 -60.219 -38.656 1 74 1034 ALA A O 1
ATOM 8135 N N . THR A 1 1035 ? 3.98 -59.562 -40.438 1 76.56 1035 THR A N 1
ATOM 8136 C CA . THR A 1 1035 ? 4.414 -58.156 -40.469 1 76.56 1035 THR A CA 1
ATOM 8137 C C . THR A 1 1035 ? 3.293 -57.219 -40.031 1 76.56 1035 THR A C 1
ATOM 8139 O O . THR A 1 1035 ? 2.131 -57.625 -39.969 1 76.56 1035 THR A O 1
ATOM 8142 N N . ASP A 1 1036 ? 3.443 -55.938 -39.594 1 75.69 1036 ASP A N 1
ATOM 8143 C CA . ASP A 1 1036 ? 2.428 -54.969 -39.219 1 75.69 1036 ASP A CA 1
ATOM 8144 C C . ASP A 1 1036 ? 1.369 -54.844 -40.312 1 75.69 1036 ASP A C 1
ATOM 8146 O O . ASP A 1 1036 ? 0.182 -54.688 -40 1 75.69 1036 ASP A O 1
ATOM 8150 N N . ASP A 1 1037 ? 1.835 -54.906 -41.469 1 80.81 1037 ASP A N 1
ATOM 8151 C CA . ASP A 1 1037 ? 0.923 -54.781 -42.594 1 80.81 1037 ASP A CA 1
ATOM 8152 C C . ASP A 1 1037 ? -0.019 -55.969 -42.688 1 80.81 1037 ASP A C 1
ATOM 8154 O O . ASP A 1 1037 ? -1.21 -55.812 -42.969 1 80.81 1037 ASP A O 1
ATOM 8158 N N . THR A 1 1038 ? 0.455 -57.219 -42.531 1 84.81 1038 THR A N 1
ATOM 8159 C CA . THR A 1 1038 ? -0.377 -58.406 -42.625 1 84.81 1038 THR A CA 1
ATOM 8160 C C . THR A 1 1038 ? -1.398 -58.438 -41.5 1 84.81 1038 THR A C 1
ATOM 8162 O O . THR A 1 1038 ? -2.523 -58.906 -41.688 1 84.81 1038 THR A O 1
ATOM 8165 N N . LEU A 1 1039 ? -1.036 -57.906 -40.406 1 83.75 1039 LEU A N 1
ATOM 8166 C CA . LEU A 1 1039 ? -1.952 -57.875 -39.281 1 83.75 1039 LEU A CA 1
ATOM 8167 C C . LEU A 1 1039 ? -3.074 -56.875 -39.5 1 83.75 1039 LEU A C 1
ATOM 8169 O O . LEU A 1 1039 ? -4.23 -57.125 -39.156 1 83.75 1039 LEU A O 1
ATOM 8173 N N . THR A 1 1040 ? -2.754 -55.688 -39.938 1 87.56 1040 THR A N 1
ATOM 8174 C CA . THR A 1 1040 ? -3.771 -54.688 -40.25 1 87.56 1040 THR A CA 1
ATOM 8175 C C . THR A 1 1040 ? -4.75 -55.219 -41.281 1 87.56 1040 THR A C 1
ATOM 8177 O O . THR A 1 1040 ? -5.953 -54.969 -41.219 1 87.56 1040 THR A O 1
ATOM 8180 N N . LYS A 1 1041 ? -4.297 -56.062 -42.25 1 87.69 1041 LYS A N 1
ATOM 8181 C CA . LYS A 1 1041 ? -5.145 -56.688 -43.25 1 87.69 1041 LYS A CA 1
ATOM 8182 C C . LYS A 1 1041 ? -6.082 -57.719 -42.656 1 87.69 1041 LYS A C 1
ATOM 8184 O O . LYS A 1 1041 ? -7.238 -57.844 -43.094 1 87.69 1041 LYS A O 1
ATOM 8189 N N . THR A 1 1042 ? -5.621 -58.406 -41.781 1 88.88 1042 THR A N 1
ATOM 8190 C CA . THR A 1 1042 ? -6.457 -59.375 -41.094 1 88.88 1042 THR A CA 1
ATOM 8191 C C . THR A 1 1042 ? -7.582 -58.688 -40.312 1 88.88 1042 THR A C 1
ATOM 8193 O O . THR A 1 1042 ? -8.719 -59.188 -40.312 1 88.88 1042 THR A O 1
ATOM 8196 N N . CYS A 1 1043 ? -7.258 -57.562 -39.688 1 90.19 1043 CYS A N 1
ATOM 8197 C CA . CYS A 1 1043 ? -8.273 -56.812 -38.938 1 90.19 1043 CYS A CA 1
ATOM 8198 C C . CYS A 1 1043 ? -9.359 -56.312 -39.875 1 90.19 1043 CYS A C 1
ATOM 8200 O O . CYS A 1 1043 ? -10.547 -56.344 -39.531 1 90.19 1043 CYS A O 1
ATOM 8202 N N . VAL A 1 1044 ? -8.906 -55.875 -41.031 1 91.38 1044 VAL A N 1
ATOM 8203 C CA . VAL A 1 1044 ? -9.859 -55.406 -42.031 1 91.38 1044 VAL A CA 1
ATOM 8204 C C . VAL A 1 1044 ? -10.727 -56.562 -42.531 1 91.38 1044 VAL A C 1
ATOM 8206 O O . VAL A 1 1044 ? -11.938 -56.406 -42.688 1 91.38 1044 VAL A O 1
ATOM 8209 N N . LYS A 1 1045 ? -10.18 -57.781 -42.75 1 91.19 1045 LYS A N 1
ATOM 8210 C CA . LYS A 1 1045 ? -10.891 -58.969 -43.25 1 91.19 1045 LYS A CA 1
ATOM 8211 C C . LYS A 1 1045 ? -11.922 -59.438 -42.219 1 91.19 1045 LYS A C 1
ATOM 8213 O O . LYS A 1 1045 ? -12.992 -59.938 -42.594 1 91.19 1045 LYS A O 1
ATOM 8218 N N . LEU A 1 1046 ? -11.617 -59.219 -41 1 92.31 1046 LEU A N 1
ATOM 8219 C CA . LEU A 1 1046 ? -12.531 -59.656 -39.938 1 92.31 1046 LEU A CA 1
ATOM 8220 C C . LEU A 1 1046 ? -13.602 -58.594 -39.688 1 92.31 1046 LEU A C 1
ATOM 8222 O O . LEU A 1 1046 ? -14.555 -58.844 -38.938 1 92.31 1046 LEU A O 1
ATOM 8226 N N . GLY A 1 1047 ? -13.617 -57.438 -40.281 1 90.31 1047 GLY A N 1
ATOM 8227 C CA . GLY A 1 1047 ? -14.609 -56.375 -40.125 1 90.31 1047 GLY A CA 1
ATOM 8228 C C . GLY A 1 1047 ? -14.602 -55.781 -38.719 1 90.31 1047 GLY A C 1
ATOM 8229 O O . GLY A 1 1047 ? -15.656 -55.5 -38.156 1 90.31 1047 GLY A O 1
ATOM 8230 N N . LEU A 1 1048 ? -13.445 -55.656 -38.188 1 92.31 1048 LEU A N 1
ATOM 8231 C CA . LEU A 1 1048 ? -13.344 -55.094 -36.844 1 92.31 1048 LEU A CA 1
ATOM 8232 C C . LEU A 1 1048 ? -13.516 -53.562 -36.875 1 92.31 1048 LEU A C 1
ATOM 8234 O O . LEU A 1 1048 ? -13.258 -52.938 -37.906 1 92.31 1048 LEU A O 1
ATOM 8238 N N . VAL A 1 1049 ? -13.945 -53 -35.781 1 91.88 1049 VAL A N 1
ATOM 8239 C CA . VAL A 1 1049 ? -14.219 -51.594 -35.625 1 91.88 1049 VAL A CA 1
ATOM 8240 C C . VAL A 1 1049 ? -12.906 -50.812 -35.469 1 91.88 1049 VAL A C 1
ATOM 8242 O O . VAL A 1 1049 ? -12.008 -51.281 -34.75 1 91.88 1049 VAL A O 1
ATOM 8245 N N . ARG A 1 1050 ? -12.773 -49.75 -36.219 1 89.5 1050 ARG A N 1
ATOM 8246 C CA . ARG A 1 1050 ? -11.594 -48.906 -36.125 1 89.5 1050 ARG A CA 1
ATOM 8247 C C . ARG A 1 1050 ? -11.742 -47.875 -35.031 1 89.5 1050 ARG A C 1
ATOM 8249 O O . ARG A 1 1050 ? -12.836 -47.344 -34.812 1 89.5 1050 ARG A O 1
ATOM 8256 N N . VAL A 1 1051 ? -10.742 -47.812 -34.219 1 86.81 1051 VAL A N 1
ATOM 8257 C CA . VAL A 1 1051 ? -10.664 -46.781 -33.219 1 86.81 1051 VAL A CA 1
ATOM 8258 C C . VAL A 1 1051 ? -9.461 -45.875 -33.469 1 86.81 1051 VAL A C 1
ATOM 8260 O O . VAL A 1 1051 ? -8.336 -46.375 -33.594 1 86.81 1051 VAL A O 1
ATOM 8263 N N . ASP A 1 1052 ? -9.609 -44.5 -33.531 1 82.5 1052 ASP A N 1
ATOM 8264 C CA . ASP A 1 1052 ? -8.578 -43.531 -33.875 1 82.5 1052 ASP A CA 1
ATOM 8265 C C . ASP A 1 1052 ? -7.824 -43.938 -35.156 1 82.5 1052 ASP A C 1
ATOM 8267 O O . ASP A 1 1052 ? -6.594 -44 -35.156 1 82.5 1052 ASP A O 1
ATOM 8271 N N . ASP A 1 1053 ? -8.43 -44.531 -36.094 1 79.81 1053 ASP A N 1
ATOM 8272 C CA . ASP A 1 1053 ? -7.988 -44.875 -37.438 1 79.81 1053 ASP A CA 1
ATOM 8273 C C . ASP A 1 1053 ? -7.039 -46.062 -37.438 1 79.81 1053 ASP A C 1
ATOM 8275 O O . ASP A 1 1053 ? -6.195 -46.219 -38.312 1 79.81 1053 ASP A O 1
ATOM 8279 N N . GLY A 1 1054 ? -7.098 -46.688 -36.375 1 85.12 1054 GLY A N 1
ATOM 8280 C CA . GLY A 1 1054 ? -6.266 -47.906 -36.344 1 85.12 1054 GLY A CA 1
ATOM 8281 C C . GLY A 1 1054 ? -6.852 -49 -35.5 1 85.12 1054 GLY A C 1
ATOM 8282 O O . GLY A 1 1054 ? -8.047 -49 -35.188 1 85.12 1054 GLY A O 1
ATOM 8283 N N . TYR A 1 1055 ? -6.059 -50.125 -35.406 1 88 1055 TYR A N 1
ATOM 8284 C CA . TYR A 1 1055 ? -6.48 -51.312 -34.656 1 88 1055 TYR A CA 1
ATOM 8285 C C . TYR A 1 1055 ? -5.555 -51.562 -33.469 1 88 1055 TYR A C 1
ATOM 8287 O O . TYR A 1 1055 ? -5.418 -52.688 -33 1 88 1055 TYR A O 1
ATOM 8295 N N . ASP A 1 1056 ? -4.992 -50.375 -33 1 85.88 1056 ASP A N 1
ATOM 8296 C CA . ASP A 1 1056 ? -3.967 -50.469 -31.969 1 85.88 1056 ASP A CA 1
ATOM 8297 C C . ASP A 1 1056 ? -4.551 -51.031 -30.672 1 85.88 1056 ASP A C 1
ATOM 8299 O O . ASP A 1 1056 ? -3.846 -51.656 -29.891 1 85.88 1056 ASP A O 1
ATOM 8303 N N . TYR A 1 1057 ? -5.902 -50.781 -30.5 1 87.88 1057 TYR A N 1
ATOM 8304 C CA . TYR A 1 1057 ? -6.523 -51.25 -29.266 1 87.88 1057 TYR A CA 1
ATOM 8305 C C . TYR A 1 1057 ? -6.531 -52.75 -29.172 1 87.88 1057 TYR A C 1
ATOM 8307 O O . TYR A 1 1057 ? -6.668 -53.344 -28.094 1 87.88 1057 TYR A O 1
ATOM 8315 N N . ILE A 1 1058 ? -6.27 -53.438 -30.266 1 85.81 1058 ILE A N 1
ATOM 8316 C CA . ILE A 1 1058 ? -6.199 -54.906 -30.312 1 85.81 1058 ILE A CA 1
ATOM 8317 C C . ILE A 1 1058 ? -4.75 -55.344 -30.5 1 85.81 1058 ILE A C 1
ATOM 8319 O O . ILE A 1 1058 ? -4.273 -56.25 -29.797 1 85.81 1058 ILE A O 1
ATOM 8323 N N . LEU A 1 1059 ? -3.986 -54.625 -31.406 1 81.25 1059 LEU A N 1
ATOM 8324 C CA . LEU A 1 1059 ? -2.68 -55.094 -31.859 1 81.25 1059 LEU A CA 1
ATOM 8325 C C . LEU A 1 1059 ? -1.599 -54.75 -30.844 1 81.25 1059 LEU A C 1
ATOM 8327 O O . LEU A 1 1059 ? -0.524 -55.344 -30.844 1 81.25 1059 LEU A O 1
ATOM 8331 N N . LYS A 1 1060 ? -1.791 -53.75 -29.938 1 82.75 1060 LYS A N 1
ATOM 8332 C CA . LYS A 1 1060 ? -0.786 -53.375 -28.953 1 82.75 1060 LYS A CA 1
ATOM 8333 C C . LYS A 1 1060 ? -1.057 -54 -27.594 1 82.75 1060 LYS A C 1
ATOM 8335 O O . LYS A 1 1060 ? -0.444 -53.625 -26.594 1 82.75 1060 LYS A O 1
ATOM 8340 N N . LYS A 1 1061 ? -1.964 -54.938 -27.547 1 83.06 1061 LYS A N 1
ATOM 8341 C CA . LYS A 1 1061 ? -2.221 -55.688 -26.312 1 83.06 1061 LYS A CA 1
ATOM 8342 C C . LYS A 1 1061 ? -1.065 -56.625 -25.984 1 83.06 1061 LYS A C 1
ATOM 8344 O O . LYS A 1 1061 ? -0.446 -57.188 -26.875 1 83.06 1061 LYS A O 1
ATOM 8349 N N . PRO A 1 1062 ? -0.747 -56.719 -24.766 1 80 1062 PRO A N 1
ATOM 8350 C CA . PRO A 1 1062 ? 0.326 -57.625 -24.375 1 80 1062 PRO A CA 1
ATOM 8351 C C . PRO A 1 1062 ? 0.023 -59.062 -24.734 1 80 1062 PRO A C 1
ATOM 8353 O O . PRO A 1 1062 ? -1.144 -59.438 -24.875 1 80 1062 PRO A O 1
ATOM 8356 N N . ILE A 1 1063 ? 1.056 -59.875 -24.891 1 72.06 1063 ILE A N 1
ATOM 8357 C CA . ILE A 1 1063 ? 0.93 -61.281 -25.312 1 72.06 1063 ILE A CA 1
ATOM 8358 C C . ILE A 1 1063 ? 0.088 -62.031 -24.281 1 72.06 1063 ILE A C 1
ATOM 8360 O O . ILE A 1 1063 ? -0.575 -63.031 -24.641 1 72.06 1063 ILE A O 1
ATOM 8364 N N . THR A 1 1064 ? -0.047 -61.406 -22.984 1 75.75 1064 THR A N 1
ATOM 8365 C CA . THR A 1 1064 ? -0.804 -62.062 -21.922 1 75.75 1064 THR A CA 1
ATOM 8366 C C . THR A 1 1064 ? -2.305 -61.875 -22.141 1 75.75 1064 THR A C 1
ATOM 8368 O O . THR A 1 1064 ? -3.113 -62.594 -21.531 1 75.75 1064 THR A O 1
ATOM 8371 N N . PHE A 1 1065 ? -2.686 -61 -23.016 1 82.25 1065 PHE A N 1
ATOM 8372 C CA . PHE A 1 1065 ? -4.094 -60.719 -23.266 1 82.25 1065 PHE A CA 1
ATOM 8373 C C . PHE A 1 1065 ? -4.746 -61.875 -24.016 1 82.25 1065 PHE A C 1
ATOM 8375 O O . PHE A 1 1065 ? -5.969 -62 -24.016 1 82.25 1065 PHE A O 1
ATOM 8382 N N . TYR A 1 1066 ? -4.121 -62.875 -24.578 1 76.81 1066 TYR A N 1
ATOM 8383 C CA . TYR A 1 1066 ? -4.656 -63.906 -25.438 1 76.81 1066 TYR A CA 1
ATOM 8384 C C . TYR A 1 1066 ? -4.777 -65.25 -24.688 1 76.81 1066 TYR A C 1
ATOM 8386 O O . TYR A 1 1066 ? -5.02 -66.25 -25.297 1 76.81 1066 TYR A O 1
ATOM 8394 N N . THR A 1 1067 ? -4.781 -65 -23.391 1 75.12 1067 THR A N 1
ATOM 8395 C CA . THR A 1 1067 ? -4.934 -66.188 -22.562 1 75.12 1067 THR A CA 1
ATOM 8396 C C . THR A 1 1067 ? -6.406 -66.5 -22.375 1 75.12 1067 THR A C 1
ATOM 8398 O O . THR A 1 1067 ? -7.285 -65.75 -22.719 1 75.12 1067 THR A O 1
ATOM 8401 N N . LYS A 1 1068 ? -6.887 -67.688 -21.891 1 76.12 1068 LYS A N 1
ATOM 8402 C CA . LYS A 1 1068 ? -8.25 -68.125 -21.625 1 76.12 1068 LYS A CA 1
ATOM 8403 C C . LYS A 1 1068 ? -8.93 -67.25 -20.594 1 76.12 1068 LYS A C 1
ATOM 8405 O O . LYS A 1 1068 ? -10.102 -66.875 -20.734 1 76.12 1068 LYS A O 1
ATOM 8410 N N . THR A 1 1069 ? -8.32 -66.938 -19.531 1 77.38 1069 THR A N 1
ATOM 8411 C CA . THR A 1 1069 ? -8.859 -66.062 -18.469 1 77.38 1069 THR A CA 1
ATOM 8412 C C . THR A 1 1069 ? -9.258 -64.688 -19.016 1 77.38 1069 THR A C 1
ATOM 8414 O O . THR A 1 1069 ? -10.305 -64.188 -18.656 1 77.38 1069 THR A O 1
ATOM 8417 N N . SER A 1 1070 ? -8.492 -64.188 -19.812 1 81.62 1070 SER A N 1
ATOM 8418 C CA . SER A 1 1070 ? -8.766 -62.875 -20.375 1 81.62 1070 SER A CA 1
ATOM 8419 C C . SER A 1 1070 ? -9.953 -62.906 -21.328 1 81.62 1070 SER A C 1
ATOM 8421 O O . SER A 1 1070 ? -10.688 -61.938 -21.453 1 81.62 1070 SER A O 1
ATOM 8423 N N . THR A 1 1071 ? -10.305 -64.062 -22 1 81.12 1071 THR A N 1
ATOM 8424 C CA . THR A 1 1071 ? -11.438 -64.188 -22.906 1 81.12 1071 THR A CA 1
ATOM 8425 C C . THR A 1 1071 ? -12.75 -64.25 -22.109 1 81.12 1071 THR A C 1
ATOM 8427 O O . THR A 1 1071 ? -13.766 -63.719 -22.547 1 81.12 1071 THR A O 1
ATOM 8430 N N . GLU A 1 1072 ? -12.836 -64.938 -20.969 1 83.88 1072 GLU A N 1
ATOM 8431 C CA . GLU A 1 1072 ? -14.031 -64.938 -20.125 1 83.88 1072 GLU A CA 1
ATOM 8432 C C . GLU A 1 1072 ? -14.375 -63.594 -19.562 1 83.88 1072 GLU A C 1
ATOM 8434 O O . GLU A 1 1072 ? -15.547 -63.219 -19.5 1 83.88 1072 GLU A O 1
ATOM 8439 N N . LYS A 1 1073 ? -13.422 -62.938 -19.125 1 88.25 1073 LYS A N 1
ATOM 8440 C CA . LYS A 1 1073 ? -13.641 -61.594 -18.641 1 88.25 1073 LYS A CA 1
ATOM 8441 C C . LYS A 1 1073 ? -14.188 -60.688 -19.766 1 88.25 1073 LYS A C 1
ATOM 8443 O O . LYS A 1 1073 ? -15.023 -59.844 -19.516 1 88.25 1073 LYS A O 1
ATOM 8448 N N . LEU A 1 1074 ? -13.688 -60.906 -21 1 89.81 1074 LEU A N 1
ATOM 8449 C CA . LEU A 1 1074 ? -14.164 -60.125 -22.141 1 89.81 1074 LEU A CA 1
ATOM 8450 C C . LEU A 1 1074 ? -15.648 -60.406 -22.391 1 89.81 1074 LEU A C 1
ATOM 8452 O O . LEU A 1 1074 ? -16.406 -59.469 -22.688 1 89.81 1074 LEU A O 1
ATOM 8456 N N . GLN A 1 1075 ? -16.172 -61.688 -22.234 1 90.19 1075 GLN A N 1
ATOM 8457 C CA . GLN A 1 1075 ? -17.578 -62.031 -22.422 1 90.19 1075 GLN A CA 1
ATOM 8458 C C . GLN A 1 1075 ? -18.438 -61.406 -21.312 1 90.19 1075 GLN A C 1
ATOM 8460 O O . GLN A 1 1075 ? -19.562 -60.969 -21.578 1 90.19 1075 GLN A O 1
ATOM 8465 N N . ALA A 1 1076 ? -17.953 -61.344 -20.125 1 92.88 1076 ALA A N 1
ATOM 8466 C CA . ALA A 1 1076 ? -18.672 -60.719 -19.016 1 92.88 1076 ALA A CA 1
ATOM 8467 C C . ALA A 1 1076 ? -18.797 -59.219 -19.219 1 92.88 1076 ALA A C 1
ATOM 8469 O O . ALA A 1 1076 ? -19.828 -58.625 -18.891 1 92.88 1076 ALA A O 1
ATOM 8470 N N . ASP A 1 1077 ? -17.797 -58.594 -19.672 1 93.56 1077 ASP A N 1
ATOM 8471 C CA . ASP A 1 1077 ? -17.812 -57.156 -19.938 1 93.56 1077 ASP A CA 1
ATOM 8472 C C . ASP A 1 1077 ? -18.828 -56.812 -21.031 1 93.56 1077 ASP A C 1
ATOM 8474 O O . ASP A 1 1077 ? -19.469 -55.781 -20.969 1 93.56 1077 ASP A O 1
ATOM 8478 N N . ILE A 1 1078 ? -19 -57.656 -22.031 1 93.81 1078 ILE A N 1
ATOM 8479 C CA . ILE A 1 1078 ? -19.953 -57.438 -23.109 1 93.81 1078 ILE A CA 1
ATOM 8480 C C . ILE A 1 1078 ? -21.375 -57.5 -22.562 1 93.81 1078 ILE A C 1
ATOM 8482 O O . ILE A 1 1078 ? -22.203 -56.656 -22.875 1 93.81 1078 ILE A O 1
ATOM 8486 N N . LYS A 1 1079 ? -21.641 -58.469 -21.672 1 93.81 1079 LYS A N 1
ATOM 8487 C CA . LYS A 1 1079 ? -22.969 -58.594 -21.078 1 93.81 1079 LYS A CA 1
ATOM 8488 C C . LYS A 1 1079 ? -23.297 -57.406 -20.172 1 93.81 1079 LYS A C 1
ATOM 8490 O O . LYS A 1 1079 ? -24.422 -56.906 -20.203 1 93.81 1079 LYS A O 1
ATOM 8495 N N . LYS A 1 1080 ? -22.438 -57.094 -19.406 1 94.56 1080 LYS A N 1
ATOM 8496 C CA . LYS A 1 1080 ? -22.625 -55.938 -18.516 1 94.56 1080 LYS A CA 1
ATOM 8497 C C . LYS A 1 1080 ? -22.938 -54.688 -19.312 1 94.56 1080 LYS A C 1
ATOM 8499 O O . LYS A 1 1080 ? -23.797 -53.875 -18.922 1 94.56 1080 LYS A O 1
ATOM 8504 N N . THR A 1 1081 ? -22.188 -54.406 -20.406 1 95.12 1081 THR A N 1
ATOM 8505 C CA . THR A 1 1081 ? -22.391 -53.219 -21.234 1 95.12 1081 THR A CA 1
ATOM 8506 C C . THR A 1 1081 ? -23.75 -53.281 -21.906 1 95.12 1081 THR A C 1
ATOM 8508 O O . THR A 1 1081 ? -24.438 -52.25 -22.047 1 95.12 1081 THR A O 1
ATOM 8511 N N . GLN A 1 1082 ? -24.25 -54.438 -22.266 1 94.19 1082 GLN A N 1
ATOM 8512 C CA . GLN A 1 1082 ? -25.578 -54.625 -22.875 1 94.19 1082 GLN A CA 1
ATOM 8513 C C . GLN A 1 1082 ? -26.672 -54.312 -21.859 1 94.19 1082 GLN A C 1
ATOM 8515 O O . GLN A 1 1082 ? -27.672 -53.656 -22.203 1 94.19 1082 GLN A O 1
ATOM 8520 N N . ASP A 1 1083 ? -26.547 -54.719 -20.625 1 94.62 1083 ASP A N 1
ATOM 8521 C CA . ASP A 1 1083 ? -27.516 -54.438 -19.578 1 94.62 1083 ASP A CA 1
ATOM 8522 C C . ASP A 1 1083 ? -27.578 -52.969 -19.266 1 94.62 1083 ASP A C 1
ATOM 8524 O O . ASP A 1 1083 ? -28.656 -52.406 -19.031 1 94.62 1083 ASP A O 1
ATOM 8528 N N . SER A 1 1084 ? -26.484 -52.344 -19.234 1 94.25 1084 SER A N 1
ATOM 8529 C CA . SER A 1 1084 ? -26.422 -50.906 -18.953 1 94.25 1084 SER A CA 1
ATOM 8530 C C . SER A 1 1084 ? -27.125 -50.125 -20.047 1 94.25 1084 SER A C 1
ATOM 8532 O O . SER A 1 1084 ? -27.781 -49.125 -19.75 1 94.25 1084 SER A O 1
ATOM 8534 N N . ILE A 1 1085 ? -26.969 -50.5 -21.297 1 94.94 1085 ILE A N 1
ATOM 8535 C CA . ILE A 1 1085 ? -27.641 -49.844 -22.422 1 94.94 1085 ILE A CA 1
ATOM 8536 C C . ILE A 1 1085 ? -29.156 -50 -22.281 1 94.94 1085 ILE A C 1
ATOM 8538 O O . ILE A 1 1085 ? -29.906 -49.062 -22.5 1 94.94 1085 ILE A O 1
ATOM 8542 N N . ALA A 1 1086 ? -29.656 -51.156 -21.797 1 94.38 1086 ALA A N 1
ATOM 8543 C CA . ALA A 1 1086 ? -31.094 -51.438 -21.641 1 94.38 1086 ALA A CA 1
ATOM 8544 C C . ALA A 1 1086 ? -31.688 -50.562 -20.547 1 94.38 1086 ALA A C 1
ATOM 8546 O O . ALA A 1 1086 ? -32.781 -50 -20.703 1 94.38 1086 ALA A O 1
ATOM 8547 N N . VAL A 1 1087 ? -31.031 -50.438 -19.516 1 93.88 1087 VAL A N 1
ATOM 8548 C CA . VAL A 1 1087 ? -31.5 -49.625 -18.391 1 93.88 1087 VAL A CA 1
ATOM 8549 C C . VAL A 1 1087 ? -31.547 -48.156 -18.797 1 93.88 1087 VAL A C 1
ATOM 8551 O O . VAL A 1 1087 ? -32.5 -47.438 -18.469 1 93.88 1087 VAL A O 1
ATOM 8554 N N . LEU A 1 1088 ? -30.578 -47.625 -19.438 1 94 1088 LEU A N 1
ATOM 8555 C CA . LEU A 1 1088 ? -30.5 -46.219 -19.828 1 94 1088 LEU A CA 1
ATOM 8556 C C . LEU A 1 1088 ? -31.562 -45.875 -20.859 1 94 1088 LEU A C 1
ATOM 8558 O O . LEU A 1 1088 ? -32.125 -44.781 -20.859 1 94 1088 LEU A O 1
ATOM 8562 N N . LYS A 1 1089 ? -31.844 -46.812 -21.734 1 94.19 1089 LYS A N 1
ATOM 8563 C CA . LYS A 1 1089 ? -32.875 -46.594 -22.75 1 94.19 1089 LYS A CA 1
ATOM 8564 C C . LYS A 1 1089 ? -34.25 -46.5 -22.109 1 94.19 1089 LYS A C 1
ATOM 8566 O O . LYS A 1 1089 ? -35.125 -45.812 -22.641 1 94.19 1089 LYS A O 1
ATOM 8571 N N . GLN A 1 1090 ? -34.469 -47.031 -20.875 1 93.62 1090 GLN A N 1
ATOM 8572 C CA . GLN A 1 1090 ? -35.75 -47 -20.188 1 93.62 1090 GLN A CA 1
ATOM 8573 C C . GLN A 1 1090 ? -35.844 -45.812 -19.234 1 93.62 1090 GLN A C 1
ATOM 8575 O O . GLN A 1 1090 ? -36.906 -45.5 -18.703 1 93.62 1090 GLN A O 1
ATOM 8580 N N . THR A 1 1091 ? -34.844 -45.094 -19.031 1 95.38 1091 THR A N 1
ATOM 8581 C CA . THR A 1 1091 ? -34.844 -43.969 -18.109 1 95.38 1091 THR A CA 1
ATOM 8582 C C . THR A 1 1091 ? -35.031 -42.656 -18.859 1 95.38 1091 THR A C 1
ATOM 8584 O O . THR A 1 1091 ? -34.219 -42.281 -19.719 1 95.38 1091 THR A O 1
ATOM 8587 N N . THR A 1 1092 ? -36.125 -41.906 -18.562 1 95.31 1092 THR A N 1
ATOM 8588 C CA . THR A 1 1092 ? -36.406 -40.656 -19.234 1 95.31 1092 THR A CA 1
ATOM 8589 C C . THR A 1 1092 ? -35.5 -39.531 -18.688 1 95.31 1092 THR A C 1
ATOM 8591 O O . THR A 1 1092 ? -35 -39.625 -17.578 1 95.31 1092 THR A O 1
ATOM 8594 N N . PRO A 1 1093 ? -35.344 -38.5 -19.469 1 96.19 1093 PRO A N 1
ATOM 8595 C CA . PRO A 1 1093 ? -34.562 -37.344 -19.016 1 96.19 1093 PRO A CA 1
ATOM 8596 C C . PRO A 1 1093 ? -35.094 -36.75 -17.719 1 96.19 1093 PRO A C 1
ATOM 8598 O O . PRO A 1 1093 ? -34.312 -36.344 -16.844 1 96.19 1093 PRO A O 1
ATOM 8601 N N . VAL A 1 1094 ? -36.344 -36.688 -17.562 1 96.38 1094 VAL A N 1
ATOM 8602 C CA . VAL A 1 1094 ? -37 -36.125 -16.375 1 96.38 1094 VAL A CA 1
ATOM 8603 C C . VAL A 1 1094 ? -36.656 -36.969 -15.156 1 96.38 1094 VAL A C 1
ATOM 8605 O O . VAL A 1 1094 ? -36.406 -36.469 -14.07 1 96.38 1094 VAL A O 1
ATOM 8608 N N . LYS A 1 1095 ? -36.688 -38.25 -15.344 1 95.69 1095 LYS A N 1
ATOM 8609 C CA . LYS A 1 1095 ? -36.375 -39.156 -14.242 1 95.69 1095 LYS A CA 1
ATOM 8610 C C . LYS A 1 1095 ? -34.906 -39.031 -13.844 1 95.69 1095 LYS A C 1
ATOM 8612 O O . LYS A 1 1095 ? -34.562 -39.125 -12.656 1 95.69 1095 LYS A O 1
ATOM 8617 N N . MET A 1 1096 ? -34.062 -38.875 -14.836 1 96.88 1096 MET A N 1
ATOM 8618 C CA . MET A 1 1096 ? -32.656 -38.625 -14.547 1 96.88 1096 MET A CA 1
ATOM 8619 C C . MET A 1 1096 ? -32.469 -37.406 -13.688 1 96.88 1096 MET A C 1
ATOM 8621 O O . MET A 1 1096 ? -31.719 -37.406 -12.719 1 96.88 1096 MET A O 1
ATOM 8625 N N . TRP A 1 1097 ? -33.25 -36.375 -14.055 1 97.69 1097 TRP A N 1
ATOM 8626 C CA . TRP A 1 1097 ? -33.188 -35.125 -13.336 1 97.69 1097 TRP A CA 1
ATOM 8627 C C . TRP A 1 1097 ? -33.688 -35.25 -11.906 1 97.69 1097 TRP A C 1
ATOM 8629 O O . TRP A 1 1097 ? -33.031 -34.812 -10.961 1 97.69 1097 TRP A O 1
ATOM 8639 N N . LEU A 1 1098 ? -34.75 -35.938 -11.695 1 97.38 1098 LEU A N 1
ATOM 8640 C CA . LEU A 1 1098 ? -35.312 -36.125 -10.375 1 97.38 1098 LEU A CA 1
ATOM 8641 C C . LEU A 1 1098 ? -34.375 -36.938 -9.477 1 97.38 1098 LEU A C 1
ATOM 8643 O O . LEU A 1 1098 ? -34.281 -36.656 -8.281 1 97.38 1098 LEU A O 1
ATOM 8647 N N . THR A 1 1099 ? -33.688 -37.875 -10.07 1 96.62 1099 THR A N 1
ATOM 8648 C CA . THR A 1 1099 ? -32.719 -38.656 -9.305 1 96.62 1099 THR A CA 1
ATOM 8649 C C . THR A 1 1099 ? -31.578 -37.781 -8.805 1 96.62 1099 THR A C 1
ATOM 8651 O O . THR A 1 1099 ? -31.156 -37.906 -7.656 1 96.62 1099 THR A O 1
ATOM 8654 N N . ASP A 1 1100 ? -31.109 -36.938 -9.672 1 97.75 1100 ASP A N 1
ATOM 8655 C CA . ASP A 1 1100 ? -30.031 -36.031 -9.289 1 97.75 1100 ASP A CA 1
ATOM 8656 C C . ASP A 1 1100 ? -30.5 -35.062 -8.211 1 97.75 1100 ASP A C 1
ATOM 8658 O O . ASP A 1 1100 ? -29.75 -34.75 -7.277 1 97.75 1100 ASP A O 1
ATOM 8662 N N . LEU A 1 1101 ? -31.719 -34.531 -8.328 1 98 1101 LEU A N 1
ATOM 8663 C CA . LEU A 1 1101 ? -32.281 -33.625 -7.336 1 98 1101 LEU A CA 1
ATOM 8664 C C . LEU A 1 1101 ? -32.438 -34.312 -5.984 1 98 1101 LEU A C 1
ATOM 8666 O O . LEU A 1 1101 ? -32.188 -33.719 -4.941 1 98 1101 LEU A O 1
ATOM 8670 N N . ASP A 1 1102 ? -32.781 -35.594 -5.992 1 97.69 1102 ASP A N 1
ATOM 8671 C CA . ASP A 1 1102 ? -32.906 -36.344 -4.75 1 97.69 1102 ASP A CA 1
ATOM 8672 C C . ASP A 1 1102 ? -31.578 -36.469 -4.016 1 97.69 1102 ASP A C 1
ATOM 8674 O O . ASP A 1 1102 ? -31.531 -36.281 -2.797 1 97.69 1102 ASP A O 1
ATOM 8678 N N . LYS A 1 1103 ? -30.594 -36.812 -4.789 1 97.44 1103 LYS A N 1
ATOM 8679 C CA . LYS A 1 1103 ? -29.25 -36.906 -4.203 1 97.44 1103 LYS A CA 1
ATOM 8680 C C . LYS A 1 1103 ? -28.812 -35.562 -3.609 1 97.44 1103 LYS A C 1
ATOM 8682 O O . LYS A 1 1103 ? -28.266 -35.531 -2.512 1 97.44 1103 LYS A O 1
ATOM 8687 N N . PHE A 1 1104 ? -29.125 -34.531 -4.348 1 97.88 1104 PHE A N 1
ATOM 8688 C CA . PHE A 1 1104 ? -28.75 -33.188 -3.881 1 97.88 1104 PHE A CA 1
ATOM 8689 C C . PHE A 1 1104 ? -29.516 -32.844 -2.613 1 97.88 1104 PHE A C 1
ATOM 8691 O O . PHE A 1 1104 ? -28.922 -32.344 -1.644 1 97.88 1104 PHE A O 1
ATOM 8698 N N . ASP A 1 1105 ? -30.844 -33 -2.605 1 97.69 1105 ASP A N 1
ATOM 8699 C CA . ASP A 1 1105 ? -31.688 -32.656 -1.479 1 97.69 1105 ASP A CA 1
ATOM 8700 C C . ASP A 1 1105 ? -31.25 -33.344 -0.201 1 97.69 1105 ASP A C 1
ATOM 8702 O O . ASP A 1 1105 ? -31.188 -32.75 0.867 1 97.69 1105 ASP A O 1
ATOM 8706 N N . LYS A 1 1106 ? -30.906 -34.562 -0.36 1 97.38 1106 LYS A N 1
ATOM 8707 C CA . LYS A 1 1106 ? -30.469 -35.344 0.795 1 97.38 1106 LYS A CA 1
ATOM 8708 C C . LYS A 1 1106 ? -29.156 -34.781 1.368 1 97.38 1106 LYS A C 1
ATOM 8710 O O . LYS A 1 1106 ? -29.031 -34.625 2.582 1 97.38 1106 LYS A O 1
ATOM 8715 N N . THR A 1 1107 ? -28.266 -34.562 0.501 1 97.56 1107 THR A N 1
ATOM 8716 C CA . THR A 1 1107 ? -26.953 -34.062 0.919 1 97.56 1107 THR A CA 1
ATOM 8717 C C . THR A 1 1107 ? -27.078 -32.688 1.555 1 97.56 1107 THR A C 1
ATOM 8719 O O . THR A 1 1107 ? -26.453 -32.406 2.582 1 97.56 1107 THR A O 1
ATOM 8722 N N . PHE A 1 1108 ? -27.906 -31.781 0.971 1 97.5 1108 PHE A N 1
ATOM 8723 C CA . PHE A 1 1108 ? -28.031 -30.422 1.49 1 97.5 1108 PHE A CA 1
ATOM 8724 C C . PHE A 1 1108 ? -28.781 -30.422 2.824 1 97.5 1108 PHE A C 1
ATOM 8726 O O . PHE A 1 1108 ? -28.453 -29.625 3.711 1 97.5 1108 PHE A O 1
ATOM 8733 N N . GLN A 1 1109 ? -29.781 -31.219 2.986 1 96.31 1109 GLN A N 1
ATOM 8734 C CA . GLN A 1 1109 ? -30.5 -31.312 4.25 1 96.31 1109 GLN A CA 1
ATOM 8735 C C . GLN A 1 1109 ? -29.562 -31.703 5.391 1 96.31 1109 GLN A C 1
ATOM 8737 O O . GLN A 1 1109 ? -29.656 -31.156 6.492 1 96.31 1109 GLN A O 1
ATOM 8742 N N . GLU A 1 1110 ? -28.75 -32.625 5.074 1 96.75 1110 GLU A N 1
ATOM 8743 C CA . GLU A 1 1110 ? -27.75 -33.031 6.07 1 96.75 1110 GLU A CA 1
ATOM 8744 C C . GLU A 1 1110 ? -26.812 -31.875 6.398 1 96.75 1110 GLU A C 1
ATOM 8746 O O . GLU A 1 1110 ? -26.516 -31.625 7.566 1 96.75 1110 GLU A O 1
ATOM 8751 N N . TYR A 1 1111 ? -26.375 -31.312 5.371 1 96.12 1111 TYR A N 1
ATOM 8752 C CA . TYR A 1 1111 ? -25.469 -30.188 5.527 1 96.12 1111 TYR A CA 1
ATOM 8753 C C . TYR A 1 1111 ? -26.094 -29.094 6.379 1 96.12 1111 TYR A C 1
ATOM 8755 O O . TYR A 1 1111 ? -25.469 -28.594 7.316 1 96.12 1111 TYR A O 1
ATOM 8763 N N . GLU A 1 1112 ? -27.281 -28.672 6.113 1 95.5 1112 GLU A N 1
ATOM 8764 C CA . GLU A 1 1112 ? -27.984 -27.609 6.828 1 95.5 1112 GLU A CA 1
ATOM 8765 C C . GLU A 1 1112 ? -28.203 -27.969 8.297 1 95.5 1112 GLU A C 1
ATOM 8767 O O . GLU A 1 1112 ? -28.031 -27.141 9.18 1 95.5 1112 GLU A O 1
ATOM 8772 N N . ARG A 1 1113 ? -28.578 -29.203 8.531 1 95.12 1113 ARG A N 1
ATOM 8773 C CA . ARG A 1 1113 ? -28.812 -29.672 9.891 1 95.12 1113 ARG A CA 1
ATOM 8774 C C . ARG A 1 1113 ? -27.547 -29.547 10.734 1 95.12 1113 ARG A C 1
ATOM 8776 O O . ARG A 1 1113 ? -27.594 -29.062 11.867 1 95.12 1113 ARG A O 1
ATOM 8783 N N . VAL A 1 1114 ? -26.469 -30.016 10.188 1 94.69 1114 VAL A N 1
ATOM 8784 C CA . VAL A 1 1114 ? -25.188 -29.969 10.898 1 94.69 1114 VAL A CA 1
ATOM 8785 C C . VAL A 1 1114 ? -24.797 -28.531 11.172 1 94.69 1114 VAL A C 1
ATOM 8787 O O . VAL A 1 1114 ? -24.312 -28.203 12.258 1 94.69 1114 VAL A O 1
ATOM 8790 N N . LEU A 1 1115 ? -25.016 -27.656 10.242 1 94.25 1115 LEU A N 1
ATOM 8791 C CA . LEU A 1 1115 ? -24.641 -26.266 10.367 1 94.25 1115 LEU A CA 1
ATOM 8792 C C . LEU A 1 1115 ? -25.484 -25.578 11.445 1 94.25 1115 LEU A C 1
ATOM 8794 O O . LEU A 1 1115 ? -24.938 -24.859 12.289 1 94.25 1115 LEU A O 1
ATOM 8798 N N . ILE A 1 1116 ? -26.797 -25.781 11.438 1 93.94 1116 ILE A N 1
ATOM 8799 C CA . ILE A 1 1116 ? -27.703 -25.156 12.398 1 93.94 1116 ILE A CA 1
ATOM 8800 C C . ILE A 1 1116 ? -27.375 -25.641 13.805 1 93.94 1116 ILE A C 1
ATOM 8802 O O . ILE A 1 1116 ? -27.344 -24.859 14.758 1 93.94 1116 ILE A O 1
ATOM 8806 N N . HIS A 1 1117 ? -27.109 -26.906 13.914 1 94.25 1117 HIS A N 1
ATOM 8807 C CA . HIS A 1 1117 ? -26.75 -27.469 15.211 1 94.25 1117 HIS A CA 1
ATOM 8808 C C . HIS A 1 1117 ? -25.469 -26.859 15.75 1 94.25 1117 HIS A C 1
ATOM 8810 O O . HIS A 1 1117 ? -25.359 -26.578 16.938 1 94.25 1117 HIS A O 1
ATOM 8816 N N . SER A 1 1118 ? -24.562 -26.703 14.922 1 92.12 1118 SER A N 1
ATOM 8817 C CA . SER A 1 1118 ? -23.281 -26.109 15.328 1 92.12 1118 SER A CA 1
ATOM 8818 C C . SER A 1 1118 ? -23.469 -24.672 15.82 1 92.12 1118 SER A C 1
ATOM 8820 O O . SER A 1 1118 ? -22.797 -24.25 16.75 1 92.12 1118 SER A O 1
ATOM 8822 N N . ILE A 1 1119 ? -24.312 -23.891 15.227 1 93.62 1119 ILE A N 1
ATOM 8823 C CA . ILE A 1 1119 ? -24.578 -22.5 15.609 1 93.62 1119 ILE A CA 1
ATOM 8824 C C . ILE A 1 1119 ? -25.266 -22.469 16.984 1 93.62 1119 ILE A C 1
ATOM 8826 O O . ILE A 1 1119 ? -24.844 -21.719 17.859 1 93.62 1119 ILE A O 1
ATOM 8830 N N . GLN A 1 1120 ? -26.234 -23.312 17.172 1 91.88 1120 GLN A N 1
ATOM 8831 C CA . GLN A 1 1120 ? -27.016 -23.328 18.406 1 91.88 1120 GLN A CA 1
ATOM 8832 C C . GLN A 1 1120 ? -26.188 -23.828 19.594 1 91.88 1120 GLN A C 1
ATOM 8834 O O . GLN A 1 1120 ? -26.375 -23.359 20.719 1 91.88 1120 GLN A O 1
ATOM 8839 N N . LYS A 1 1121 ? -25.297 -24.688 19.328 1 90.75 1121 LYS A N 1
ATOM 8840 C CA . LYS A 1 1121 ? -24.453 -25.234 20.375 1 90.75 1121 LYS A CA 1
ATOM 8841 C C . LYS A 1 1121 ? -23.516 -24.156 20.938 1 90.75 1121 LYS A C 1
ATOM 8843 O O . LYS A 1 1121 ? -23.172 -24.188 22.125 1 90.75 1121 LYS A O 1
ATOM 8848 N N . GLU A 1 1122 ? -23.219 -23.219 20.172 1 91.81 1122 GLU A N 1
ATOM 8849 C CA . GLU A 1 1122 ? -22.25 -22.203 20.594 1 91.81 1122 GLU A CA 1
ATOM 8850 C C . GLU A 1 1122 ? -22.938 -21.047 21.312 1 91.81 1122 GLU A C 1
ATOM 8852 O O . GLU A 1 1122 ? -22.297 -20.281 22.016 1 91.81 1122 GLU A O 1
ATOM 8857 N N . GLN A 1 1123 ? -24.203 -20.922 21.125 1 93.06 1123 GLN A N 1
ATOM 8858 C CA . GLN A 1 1123 ? -24.953 -19.875 21.812 1 93.06 1123 GLN A CA 1
ATOM 8859 C C . GLN A 1 1123 ? -25.172 -20.219 23.281 1 93.06 1123 GLN A C 1
ATOM 8861 O O . GLN A 1 1123 ? -25.391 -21.391 23.625 1 93.06 1123 GLN A O 1
ATOM 8866 N N . ARG A 1 1124 ? -25.281 -19.266 24.188 1 91.12 1124 ARG A N 1
ATOM 8867 C CA . ARG A 1 1124 ? -25.531 -19.469 25.609 1 91.12 1124 ARG A CA 1
ATOM 8868 C C . ARG A 1 1124 ? -26.984 -19.875 25.844 1 91.12 1124 ARG A C 1
ATOM 8870 O O . ARG A 1 1124 ? -27.891 -19.391 25.156 1 91.12 1124 ARG A O 1
ATOM 8877 N N . PRO A 1 1125 ? -27.141 -20.609 26.859 1 90.06 1125 PRO A N 1
ATOM 8878 C CA . PRO A 1 1125 ? -28.5 -21.062 27.141 1 90.06 1125 PRO A CA 1
ATOM 8879 C C . PRO A 1 1125 ? -29.391 -19.953 27.719 1 90.06 1125 PRO A C 1
ATOM 8881 O O . PRO A 1 1125 ? -28.875 -18.984 28.266 1 90.06 1125 PRO A O 1
ATOM 8884 N N . ALA A 1 1126 ? -30.656 -20.125 27.516 1 84.94 1126 ALA A N 1
ATOM 8885 C CA . ALA A 1 1126 ? -31.656 -19.156 27.953 1 84.94 1126 ALA A CA 1
ATOM 8886 C C . ALA A 1 1126 ? -31.625 -18.969 29.469 1 84.94 1126 ALA A C 1
ATOM 8888 O O . ALA A 1 1126 ? -32.031 -17.922 29.969 1 84.94 1126 ALA A O 1
ATOM 8889 N N . SER A 1 1127 ? -31.109 -19.969 30.188 1 79 1127 SER A N 1
ATOM 8890 C CA . SER A 1 1127 ? -31 -19.859 31.641 1 79 1127 SER A CA 1
ATOM 8891 C C . SER A 1 1127 ? -30.062 -18.734 32.031 1 79 1127 SER A C 1
ATOM 8893 O O . SER A 1 1127 ? -30.234 -18.141 33.094 1 79 1127 SER A O 1
ATOM 8895 N N . ILE A 1 1128 ? -29.172 -18.375 31.188 1 81.25 1128 ILE A N 1
ATOM 8896 C CA . ILE A 1 1128 ? -28.188 -17.328 31.469 1 81.25 1128 ILE A CA 1
ATOM 8897 C C . ILE A 1 1128 ? -28.688 -15.992 30.906 1 81.25 1128 ILE A C 1
ATOM 8899 O O . ILE A 1 1128 ? -28.594 -14.961 31.578 1 81.25 1128 ILE A O 1
ATOM 8903 N N . THR A 1 1129 ? -29.266 -16.062 29.766 1 82.75 1129 THR A N 1
ATOM 8904 C CA . THR A 1 1129 ? -29.594 -14.836 29.047 1 82.75 1129 THR A CA 1
ATOM 8905 C C . THR A 1 1129 ? -31.047 -14.438 29.297 1 82.75 1129 THR A C 1
ATOM 8907 O O . THR A 1 1129 ? -31.453 -13.328 28.969 1 82.75 1129 THR A O 1
ATOM 8910 N N . GLY A 1 1130 ? -31.812 -15.32 29.969 1 80.31 1130 GLY A N 1
ATOM 8911 C CA . GLY A 1 1130 ? -33.219 -15.078 30.094 1 80.31 1130 GLY A CA 1
ATOM 8912 C C . GLY A 1 1130 ? -33.594 -14.164 31.25 1 80.31 1130 GLY A C 1
ATOM 8913 O O . GLY A 1 1130 ? -32.688 -13.719 31.984 1 80.31 1130 GLY A O 1
ATOM 8914 N N . GLY A 1 1131 ? -34.812 -13.664 31.328 1 84.62 1131 GLY A N 1
ATOM 8915 C CA . GLY A 1 1131 ? -35.406 -12.781 32.344 1 84.62 1131 GLY A CA 1
ATOM 8916 C C . GLY A 1 1131 ? -36.844 -12.422 32.062 1 84.62 1131 GLY A C 1
ATOM 8917 O O . GLY A 1 1131 ? -37.5 -13.023 31.203 1 84.62 1131 GLY A O 1
ATOM 8918 N N . GLU A 1 1132 ? -37.281 -11.562 32.938 1 87.06 1132 GLU A N 1
ATOM 8919 C CA . GLU A 1 1132 ? -38.656 -11.102 32.719 1 87.06 1132 GLU A CA 1
ATOM 8920 C C . GLU A 1 1132 ? -38.75 -10.164 31.531 1 87.06 1132 GLU A C 1
ATOM 8922 O O . GLU A 1 1132 ? -38.125 -9.086 31.531 1 87.06 1132 GLU A O 1
ATOM 8927 N N . GLU A 1 1133 ? -39.469 -10.602 30.562 1 92.19 1133 GLU A N 1
ATOM 8928 C CA . GLU A 1 1133 ? -39.531 -9.852 29.312 1 92.19 1133 GLU A CA 1
ATOM 8929 C C . GLU A 1 1133 ? -40.438 -8.633 29.469 1 92.19 1133 GLU A C 1
ATOM 8931 O O . GLU A 1 1133 ? -41.406 -8.664 30.234 1 92.19 1133 GLU A O 1
ATOM 8936 N N . VAL A 1 1134 ? -40.125 -7.629 28.781 1 91.75 1134 VAL A N 1
ATOM 8937 C CA . VAL A 1 1134 ? -40.969 -6.434 28.688 1 91.75 1134 VAL A CA 1
ATOM 8938 C C . VAL A 1 1134 ? -41.906 -6.559 27.5 1 91.75 1134 VAL A C 1
ATOM 8940 O O . VAL A 1 1134 ? -41.5 -6.547 26.344 1 91.75 1134 VAL A O 1
ATOM 8943 N N . PRO A 1 1135 ? -43.156 -6.684 27.656 1 88.94 1135 PRO A N 1
ATOM 8944 C CA . PRO A 1 1135 ? -44.125 -6.957 26.594 1 88.94 1135 PRO A CA 1
ATOM 8945 C C . PRO A 1 1135 ? -44.094 -5.898 25.5 1 88.94 1135 PRO A C 1
ATOM 8947 O O . PRO A 1 1135 ? -44.219 -6.23 24.312 1 88.94 1135 PRO A O 1
ATOM 8950 N N . ALA A 1 1136 ? -43.938 -4.633 25.812 1 87.69 1136 ALA A N 1
ATOM 8951 C CA . ALA A 1 1136 ? -43.969 -3.559 24.828 1 87.69 1136 ALA A CA 1
ATOM 8952 C C . ALA A 1 1136 ? -42.781 -3.66 23.859 1 87.69 1136 ALA A C 1
ATOM 8954 O O . ALA A 1 1136 ? -42.844 -3.15 22.734 1 87.69 1136 ALA A O 1
ATOM 8955 N N . LEU A 1 1137 ? -41.781 -4.324 24.297 1 92.19 1137 LEU A N 1
ATOM 8956 C CA . LEU A 1 1137 ? -40.562 -4.398 23.5 1 92.19 1137 LEU A CA 1
ATOM 8957 C C . LEU A 1 1137 ? -40.438 -5.773 22.859 1 92.19 1137 LEU A C 1
ATOM 8959 O O . LEU A 1 1137 ? -39.5 -6.008 22.078 1 92.19 1137 LEU A O 1
ATOM 8963 N N . ARG A 1 1138 ? -41.312 -6.617 23.109 1 90.62 1138 ARG A N 1
ATOM 8964 C CA . ARG A 1 1138 ? -41.25 -7.973 22.562 1 90.62 1138 ARG A CA 1
ATOM 8965 C C . ARG A 1 1138 ? -41.531 -7.969 21.062 1 90.62 1138 ARG A C 1
ATOM 8967 O O . ARG A 1 1138 ? -42.406 -7.234 20.594 1 90.62 1138 ARG A O 1
ATOM 8974 N N . GLN A 1 1139 ? -40.75 -8.852 20.359 1 90 1139 GLN A N 1
ATOM 8975 C CA . GLN A 1 1139 ? -41 -8.992 18.922 1 90 1139 GLN A CA 1
ATOM 8976 C C . GLN A 1 1139 ? -42.406 -9.508 18.656 1 90 1139 GLN A C 1
ATOM 8978 O O . GLN A 1 1139 ? -42.875 -10.438 19.328 1 90 1139 GLN A O 1
ATOM 8983 N N . PRO A 1 1140 ? -43.094 -8.953 17.75 1 85.94 1140 PRO A N 1
ATOM 8984 C CA . PRO A 1 1140 ? -44.5 -9.312 17.5 1 85.94 1140 PRO A CA 1
ATOM 8985 C C . PRO A 1 1140 ? -44.656 -10.711 16.906 1 85.94 1140 PRO A C 1
ATOM 8987 O O . PRO A 1 1140 ? -43.844 -11.109 16.062 1 85.94 1140 PRO A O 1
ATOM 8990 N N . PRO A 1 1141 ? -45.562 -11.477 17.531 1 81.25 1141 PRO A N 1
ATOM 8991 C CA . PRO A 1 1141 ? -45.875 -12.742 16.859 1 81.25 1141 PRO A CA 1
ATOM 8992 C C . PRO A 1 1141 ? -46.562 -12.531 15.508 1 81.25 1141 PRO A C 1
ATOM 8994 O O . PRO A 1 1141 ? -47.625 -11.93 15.445 1 81.25 1141 PRO A O 1
ATOM 8997 N N . LEU A 1 1142 ? -45.906 -12.742 14.391 1 76.88 1142 LEU A N 1
ATOM 8998 C CA . LEU A 1 1142 ? -46.438 -12.383 13.078 1 76.88 1142 LEU A CA 1
ATOM 8999 C C . LEU A 1 1142 ? -47.031 -13.594 12.383 1 76.88 1142 LEU A C 1
ATOM 9001 O O . LEU A 1 1142 ? -46.562 -14.719 12.578 1 76.88 1142 LEU A O 1
ATOM 9005 N N . MET A 1 1143 ? -48.188 -13.383 11.648 1 80.19 1143 MET A N 1
ATOM 9006 C CA . MET A 1 1143 ? -48.844 -14.406 10.852 1 80.19 1143 MET A CA 1
ATOM 9007 C C . MET A 1 1143 ? -48.094 -14.633 9.531 1 80.19 1143 MET A C 1
ATOM 9009 O O . MET A 1 1143 ? -47.562 -13.688 8.945 1 80.19 1143 MET A O 1
ATOM 9013 N N . LEU A 1 1144 ? -48.094 -15.867 9.125 1 85 1144 LEU A N 1
ATOM 9014 C CA . LEU A 1 1144 ? -47.438 -16.219 7.871 1 85 1144 LEU A CA 1
ATOM 9015 C C . LEU A 1 1144 ? -48.312 -15.891 6.676 1 85 1144 LEU A C 1
ATOM 9017 O O . LEU A 1 1144 ? -49.531 -16.016 6.758 1 85 1144 LEU A O 1
ATOM 9021 N N . GLU A 1 1145 ? -47.781 -15.359 5.664 1 83.06 1145 GLU A N 1
ATOM 9022 C CA . GLU A 1 1145 ? -48.5 -15.133 4.414 1 83.06 1145 GLU A CA 1
ATOM 9023 C C . GLU A 1 1145 ? -48.875 -16.453 3.748 1 83.06 1145 GLU A C 1
ATOM 9025 O O . GLU A 1 1145 ? -48.094 -17.406 3.775 1 83.06 1145 GLU A O 1
ATOM 9030 N N . ALA A 1 1146 ? -50.125 -16.594 3.291 1 74.12 1146 ALA A N 1
ATOM 9031 C CA . ALA A 1 1146 ? -50.562 -17.797 2.604 1 74.12 1146 ALA A CA 1
ATOM 9032 C C . ALA A 1 1146 ? -49.812 -18 1.295 1 74.12 1146 ALA A C 1
ATOM 9034 O O . ALA A 1 1146 ? -49.562 -17.031 0.572 1 74.12 1146 ALA A O 1
ATOM 9035 N N . PRO A 1 1147 ? -49.312 -19.203 1.104 1 70 1147 PRO A N 1
ATOM 9036 C CA . PRO A 1 1147 ? -48.625 -19.438 -0.168 1 70 1147 PRO A CA 1
ATOM 9037 C C . PRO A 1 1147 ? -49.531 -19.219 -1.377 1 70 1147 PRO A C 1
ATOM 9039 O O . PRO A 1 1147 ? -50.781 -19.281 -1.258 1 70 1147 PRO A O 1
ATOM 9042 N N . ALA A 1 1148 ? -49.156 -18.609 -2.615 1 62.03 1148 ALA A N 1
ATOM 9043 C CA . ALA A 1 1148 ? -49.969 -18.422 -3.826 1 62.03 1148 ALA A CA 1
ATOM 9044 C C . ALA A 1 1148 ? -50.688 -19.703 -4.188 1 62.03 1148 ALA A C 1
ATOM 9046 O O . ALA A 1 1148 ? -50.219 -20.812 -3.904 1 62.03 1148 ALA A O 1
ATOM 9047 N N . LYS A 1 1149 ? -51.969 -19.656 -4.742 1 53.81 1149 LYS A N 1
ATOM 9048 C CA . LYS A 1 1149 ? -52.938 -20.703 -5.105 1 53.81 1149 LYS A CA 1
ATOM 9049 C C . LYS A 1 1149 ? -52.312 -21.719 -6.07 1 53.81 1149 LYS A C 1
ATOM 9051 O O . LYS A 1 1149 ? -51.594 -21.328 -6.996 1 53.81 1149 LYS A O 1
ATOM 9056 N N . GLY A 1 1150 ? -52.281 -23.125 -5.93 1 50.81 1150 GLY A N 1
ATOM 9057 C CA . GLY A 1 1150 ? -51.969 -24.344 -6.664 1 50.81 1150 GLY A CA 1
ATOM 9058 C C . GLY A 1 1150 ? -50.844 -25.141 -6.012 1 50.81 1150 GLY A C 1
ATOM 9059 O O . GLY A 1 1150 ? -50.469 -26.203 -6.516 1 50.81 1150 GLY A O 1
ATOM 9060 N N . ALA A 1 1151 ? -49.844 -24.359 -5.465 1 50.69 1151 ALA A N 1
ATOM 9061 C CA . ALA A 1 1151 ? -48.656 -25.094 -5.07 1 50.69 1151 ALA A CA 1
ATOM 9062 C C . ALA A 1 1151 ? -48.906 -25.922 -3.816 1 50.69 1151 ALA A C 1
ATOM 9064 O O . ALA A 1 1151 ? -49.594 -25.469 -2.891 1 50.69 1151 ALA A O 1
ATOM 9065 N N . ALA A 1 1152 ? -48.844 -27.062 -3.973 1 47.66 1152 ALA A N 1
ATOM 9066 C CA . ALA A 1 1152 ? -48.75 -27.891 -2.773 1 47.66 1152 ALA A CA 1
ATOM 9067 C C . ALA A 1 1152 ? -47.969 -27.172 -1.674 1 47.66 1152 ALA A C 1
ATOM 9069 O O . ALA A 1 1152 ? -46.75 -27.078 -1.749 1 47.66 1152 ALA A O 1
ATOM 9070 N N . SER A 1 1153 ? -48.438 -26.281 -0.988 1 50 1153 SER A N 1
ATOM 9071 C CA . SER A 1 1153 ? -48 -25.375 0.065 1 50 1153 SER A CA 1
ATOM 9072 C C . SER A 1 1153 ? -46.938 -26.016 0.95 1 50 1153 SER A C 1
ATOM 9074 O O . SER A 1 1153 ? -46.094 -25.328 1.511 1 50 1153 SER A O 1
ATOM 9076 N N . SER A 1 1154 ? -47 -27.375 1.112 1 57.5 1154 SER A N 1
ATOM 9077 C CA . SER A 1 1154 ? -46.281 -28.094 2.164 1 57.5 1154 SER A CA 1
ATOM 9078 C C . SER A 1 1154 ? -44.812 -28.297 1.789 1 57.5 1154 SER A C 1
ATOM 9080 O O . SER A 1 1154 ? -44 -28.703 2.629 1 57.5 1154 SER A O 1
ATOM 9082 N N . SER A 1 1155 ? -44.406 -27.781 0.53 1 77.38 1155 SER A N 1
ATOM 9083 C CA . SER A 1 1155 ? -43.094 -28.281 0.142 1 77.38 1155 SER A CA 1
ATOM 9084 C C . SER A 1 1155 ? -42 -27.219 0.341 1 77.38 1155 SER A C 1
ATOM 9086 O O . SER A 1 1155 ? -40.812 -27.516 0.292 1 77.38 1155 SER A O 1
ATOM 9088 N N . TYR A 1 1156 ? -42.406 -25.922 0.591 1 88.38 1156 TYR A N 1
ATOM 9089 C CA . TYR A 1 1156 ? -41.406 -24.891 0.795 1 88.38 1156 TYR A CA 1
ATOM 9090 C C . TYR A 1 1156 ? -41.031 -24.75 2.27 1 88.38 1156 TYR A C 1
ATOM 9092 O O . TYR A 1 1156 ? -41.906 -24.906 3.141 1 88.38 1156 TYR A O 1
ATOM 9100 N N . ARG A 1 1157 ? -39.844 -24.484 2.523 1 89.31 1157 ARG A N 1
ATOM 9101 C CA . ARG A 1 1157 ? -39.344 -24.484 3.887 1 89.31 1157 ARG A CA 1
ATOM 9102 C C . ARG A 1 1157 ? -39.375 -23.078 4.492 1 89.31 1157 ARG A C 1
ATOM 9104 O O . ARG A 1 1157 ? -39.656 -22.922 5.688 1 89.31 1157 ARG A O 1
ATOM 9111 N N . VAL A 1 1158 ? -39.125 -22.047 3.682 1 91.69 1158 VAL A N 1
ATOM 9112 C CA . VAL A 1 1158 ? -39.062 -20.688 4.195 1 91.69 1158 VAL A CA 1
ATOM 9113 C C . VAL A 1 1158 ? -40.344 -19.938 3.832 1 91.69 1158 VAL A C 1
ATOM 9115 O O . VAL A 1 1158 ? -40.781 -19.969 2.678 1 91.69 1158 VAL A O 1
ATOM 9118 N N . HIS A 1 1159 ? -40.969 -19.297 4.828 1 89.5 1159 HIS A N 1
ATOM 9119 C CA . HIS A 1 1159 ? -42.219 -18.562 4.617 1 89.5 1159 HIS A CA 1
ATOM 9120 C C . HIS A 1 1159 ? -42.062 -17.109 5.059 1 89.5 1159 HIS A C 1
ATOM 9122 O O . HIS A 1 1159 ? -41.312 -16.812 5.965 1 89.5 1159 HIS A O 1
ATOM 9128 N N . ILE A 1 1160 ? -42.844 -16.25 4.414 1 91.06 1160 ILE A N 1
ATOM 9129 C CA . ILE A 1 1160 ? -42.75 -14.82 4.695 1 91.06 1160 ILE A CA 1
ATOM 9130 C C . ILE A 1 1160 ? -43.906 -14.43 5.637 1 91.06 1160 ILE A C 1
ATOM 9132 O O . ILE A 1 1160 ? -45 -14.969 5.547 1 91.06 1160 ILE A O 1
ATOM 9136 N N . CYS A 1 1161 ? -43.531 -13.523 6.605 1 91.31 1161 CYS A N 1
ATOM 9137 C CA . CYS A 1 1161 ? -44.531 -13.008 7.535 1 91.31 1161 CYS A CA 1
ATOM 9138 C C . CYS A 1 1161 ? -45.25 -11.781 6.953 1 91.31 1161 CYS A C 1
ATOM 9140 O O . CYS A 1 1161 ? -44.594 -10.953 6.297 1 91.31 1161 CYS A O 1
ATOM 9142 N N . ARG A 1 1162 ? -46.469 -11.562 7.266 1 88.75 1162 ARG A N 1
ATOM 9143 C CA . ARG A 1 1162 ? -47.281 -10.445 6.766 1 88.75 1162 ARG A CA 1
ATOM 9144 C C . ARG A 1 1162 ? -46.875 -9.148 7.465 1 88.75 1162 ARG A C 1
ATOM 9146 O O . ARG A 1 1162 ? -46.406 -9.164 8.602 1 88.75 1162 ARG A O 1
ATOM 9153 N N . TYR A 1 1163 ? -47.156 -8.078 6.746 1 87.44 1163 TYR A N 1
ATOM 9154 C CA . TYR A 1 1163 ? -46.812 -6.766 7.289 1 87.44 1163 TYR A CA 1
ATOM 9155 C C . TYR A 1 1163 ? -47.781 -6.367 8.391 1 87.44 1163 TYR A C 1
ATOM 9157 O O . TYR A 1 1163 ? -49 -6.512 8.234 1 87.44 1163 TYR A O 1
ATOM 9165 N N . GLU A 1 1164 ? -47.156 -5.934 9.539 1 84.44 1164 GLU A N 1
ATOM 9166 C CA . GLU A 1 1164 ? -47.938 -5.34 10.617 1 84.44 1164 GLU A CA 1
ATOM 9167 C C . GLU A 1 1164 ? -47.469 -3.918 10.914 1 84.44 1164 GLU A C 1
ATOM 9169 O O . GLU A 1 1164 ? -46.25 -3.66 11.016 1 84.44 1164 GLU A O 1
ATOM 9174 N N . GLU A 1 1165 ? -48.406 -3.023 11.047 1 86.38 1165 GLU A N 1
ATOM 9175 C CA . GLU A 1 1165 ? -48.062 -1.634 11.344 1 86.38 1165 GLU A CA 1
ATOM 9176 C C . GLU A 1 1165 ? -47.469 -1.496 12.734 1 86.38 1165 GLU A C 1
ATOM 9178 O O . GLU A 1 1165 ? -48.031 -2.002 13.711 1 86.38 1165 GLU A O 1
ATOM 9183 N N . PRO A 1 1166 ? -46.375 -0.866 12.812 1 87.94 1166 PRO A N 1
ATOM 9184 C CA . PRO A 1 1166 ? -45.75 -0.68 14.117 1 87.94 1166 PRO A CA 1
ATOM 9185 C C . PRO A 1 1166 ? -46.562 0.191 15.062 1 87.94 1166 PRO A C 1
ATOM 9187 O O . PRO A 1 1166 ? -47.281 1.082 14.609 1 87.94 1166 PRO A O 1
ATOM 9190 N N . PRO A 1 1167 ? -46.438 -0.051 16.328 1 87.75 1167 PRO A N 1
ATOM 9191 C CA . PRO A 1 1167 ? -47.156 0.786 17.297 1 87.75 1167 PRO A CA 1
ATOM 9192 C C . PRO A 1 1167 ? -46.594 2.199 17.375 1 87.75 1167 PRO A C 1
ATOM 9194 O O . PRO A 1 1167 ? -45.406 2.426 17.016 1 87.75 1167 PRO A O 1
ATOM 9197 N N . ALA A 1 1168 ? -47.344 3.211 17.844 1 86.81 1168 ALA A N 1
ATOM 9198 C CA . ALA A 1 1168 ? -46.906 4.602 17.969 1 86.81 1168 ALA A CA 1
ATOM 9199 C C . ALA A 1 1168 ? -45.906 4.766 19.078 1 86.81 1168 ALA A C 1
ATOM 9201 O O . ALA A 1 1168 ? -45.969 4.105 20.125 1 86.81 1168 ALA A O 1
ATOM 9202 N N . SER A 1 1169 ? -44.969 5.59 18.859 1 87.31 1169 SER A N 1
ATOM 9203 C CA . SER A 1 1169 ? -43.875 5.848 19.812 1 87.31 1169 SER A CA 1
ATOM 9204 C C . SER A 1 1169 ? -44.406 6.531 21.062 1 87.31 1169 SER A C 1
ATOM 9206 O O . SER A 1 1169 ? -45.281 7.383 21 1 87.31 1169 SER A O 1
ATOM 9208 N N . LYS A 1 1170 ? -43.969 6.238 22.234 1 83.69 1170 LYS A N 1
ATOM 9209 C CA . LYS A 1 1170 ? -44.312 6.859 23.516 1 83.69 1170 LYS A CA 1
ATOM 9210 C C . LYS A 1 1170 ? -43.156 7.676 24.062 1 83.69 1170 LYS A C 1
ATOM 9212 O O . LYS A 1 1170 ? -43.125 7.988 25.25 1 83.69 1170 LYS A O 1
ATOM 9217 N N . ARG A 1 1171 ? -42.219 7.941 23.188 1 80.44 1171 ARG A N 1
ATOM 9218 C CA . ARG A 1 1171 ? -41.062 8.711 23.625 1 80.44 1171 ARG A CA 1
ATOM 9219 C C . ARG A 1 1171 ? -41.406 10.164 23.906 1 80.44 1171 ARG A C 1
ATOM 9221 O O . ARG A 1 1171 ? -42.312 10.711 23.25 1 80.44 1171 ARG A O 1
ATOM 9228 N N . LYS A 1 1172 ? -40.812 10.891 24.984 1 66.5 1172 LYS A N 1
ATOM 9229 C CA . LYS A 1 1172 ? -40.969 12.32 25.25 1 66.5 1172 LYS A CA 1
ATOM 9230 C C . LYS A 1 1172 ? -40.281 13.148 24.156 1 66.5 1172 LYS A C 1
ATOM 9232 O O . LYS A 1 1172 ? -39.281 12.734 23.609 1 66.5 1172 LYS A O 1
ATOM 9237 N N . PRO A 1 1173 ? -40.969 14.273 23.594 1 56.19 1173 PRO A N 1
ATOM 9238 C CA . PRO A 1 1173 ? -40.469 15.086 22.5 1 56.19 1173 PRO A CA 1
ATOM 9239 C C . PRO A 1 1173 ? -38.969 15.398 22.625 1 56.19 1173 PRO A C 1
ATOM 9241 O O . PRO A 1 1173 ? -38.281 15.531 21.625 1 56.19 1173 PRO A O 1
ATOM 9244 N N . GLU A 1 1174 ? -38.406 15.719 23.75 1 50.28 1174 GLU A N 1
ATOM 9245 C CA . GLU A 1 1174 ? -37 16.094 23.891 1 50.28 1174 GLU A CA 1
ATOM 9246 C C . GLU A 1 1174 ? -36.094 14.922 23.547 1 50.28 1174 GLU A C 1
ATOM 9248 O O . GLU A 1 1174 ? -34.906 15.117 23.266 1 50.28 1174 GLU A O 1
ATOM 9253 N N . ASP A 1 1175 ? -36.594 13.805 23.688 1 50.28 1175 ASP A N 1
ATOM 9254 C CA . ASP A 1 1175 ? -35.719 12.625 23.578 1 50.28 1175 ASP A CA 1
ATOM 9255 C C . ASP A 1 1175 ? -35.688 12.109 22.156 1 50.28 1175 ASP A C 1
ATOM 9257 O O . ASP A 1 1175 ? -35.375 10.938 21.922 1 50.28 1175 ASP A O 1
ATOM 9261 N N . THR A 1 1176 ? -36.375 12.859 21.406 1 44.53 1176 THR A N 1
ATOM 9262 C CA . THR A 1 1176 ? -36.281 12.375 20.031 1 44.53 1176 THR A CA 1
ATOM 9263 C C . THR A 1 1176 ? -34.844 12.375 19.516 1 44.53 1176 THR A C 1
ATOM 9265 O O . THR A 1 1176 ? -34.25 13.438 19.406 1 44.53 1176 THR A O 1
ATOM 9268 N N . TYR A 1 1177 ? -34.156 11.516 19.953 1 42.28 1177 TYR A N 1
ATOM 9269 C CA . TYR A 1 1177 ? -32.812 11.375 19.422 1 42.28 1177 TYR A CA 1
ATOM 9270 C C . TYR A 1 1177 ? -32.812 11.328 17.906 1 42.28 1177 TYR A C 1
ATOM 9272 O O . TYR A 1 1177 ? -33.75 10.766 17.297 1 42.28 1177 TYR A O 1
ATOM 9280 N N . GLY A 1 1178 ? -32.531 12.586 17.359 1 33.94 1178 GLY A N 1
ATOM 9281 C CA . GLY A 1 1178 ? -32.375 12.641 15.914 1 33.94 1178 GLY A CA 1
ATOM 9282 C C . GLY A 1 1178 ? -32.062 11.289 15.305 1 33.94 1178 GLY A C 1
ATOM 9283 O O . GLY A 1 1178 ? -31.422 10.445 15.945 1 33.94 1178 GLY A O 1
ATOM 9284 N N . GLY A 1 1179 ? -33.094 10.812 14.609 1 30.78 1179 GLY A N 1
ATOM 9285 C CA . GLY A 1 1179 ? -32.844 9.625 13.797 1 30.78 1179 GLY A CA 1
ATOM 9286 C C . GLY A 1 1179 ? -31.406 9.492 13.344 1 30.78 1179 GLY A C 1
ATOM 9287 O O . GLY A 1 1179 ? -30.625 10.438 13.453 1 30.78 1179 GLY A O 1
ATOM 9288 N N . ALA A 1 1180 ? -31.031 8.328 13.062 1 29.83 1180 ALA A N 1
ATOM 9289 C CA . ALA A 1 1180 ? -29.781 7.832 12.477 1 29.83 1180 ALA A CA 1
ATOM 9290 C C . ALA A 1 1180 ? -29.297 8.758 11.367 1 29.83 1180 ALA A C 1
ATOM 9292 O O . ALA A 1 1180 ? -29.984 8.953 10.359 1 29.83 1180 ALA A O 1
ATOM 9293 N N . LEU A 1 1181 ? -28.797 9.875 11.656 1 24.89 1181 LEU A N 1
ATOM 9294 C CA . LEU A 1 1181 ? -27.938 10.328 10.57 1 24.89 1181 LEU A CA 1
ATOM 9295 C C . LEU A 1 1181 ? -27.234 9.141 9.906 1 24.89 1181 LEU A C 1
ATOM 9297 O O . LEU A 1 1181 ? -26.688 8.281 10.586 1 24.89 1181 LEU A O 1
ATOM 9301 N N . SER A 1 1182 ? -27.906 8.68 8.805 1 24.88 1182 SER A N 1
ATOM 9302 C CA . SER A 1 1182 ? -27.25 7.711 7.926 1 24.88 1182 SER A CA 1
ATOM 9303 C C . SER A 1 1182 ? -25.75 7.953 7.863 1 24.88 1182 SER A C 1
ATOM 9305 O O . SER A 1 1182 ? -25.297 8.969 7.324 1 24.88 1182 SER A O 1
ATOM 9307 N N . SER A 1 1183 ? -25.109 7.973 8.984 1 24.05 1183 SER A N 1
ATOM 9308 C CA . SER A 1 1183 ? -23.656 7.977 8.844 1 24.05 1183 SER A CA 1
ATOM 9309 C C . SER A 1 1183 ? -23.203 6.992 7.77 1 24.05 1183 SER A C 1
ATOM 9311 O O . SER A 1 1183 ? -23.156 5.785 8.008 1 24.05 1183 SER A O 1
ATOM 9313 N N . GLY A 1 1184 ? -23.922 7.047 6.625 1 25.42 1184 GLY A N 1
ATOM 9314 C CA . GLY A 1 1184 ? -23.438 6.324 5.457 1 25.42 1184 GLY A CA 1
ATOM 9315 C C . GLY A 1 1184 ? -21.984 6.562 5.152 1 25.42 1184 GLY A C 1
ATOM 9316 O O . GLY A 1 1184 ? -21.641 7.16 4.129 1 25.42 1184 GLY A O 1
ATOM 9317 N N . GLY A 1 1185 ? -21.188 6.98 6.152 1 22.39 1185 GLY A N 1
ATOM 9318 C CA . GLY A 1 1185 ? -19.922 7.242 5.488 1 22.39 1185 GLY A CA 1
ATOM 9319 C C . GLY A 1 1185 ? -19.516 6.141 4.523 1 22.39 1185 GLY A C 1
ATOM 9320 O O . GLY A 1 1185 ? -19.438 6.367 3.312 1 22.39 1185 GLY A O 1
ATOM 9321 N N . SER A 1 1186 ? -18.609 5.23 5.059 1 23.3 1186 SER A N 1
ATOM 9322 C CA . SER A 1 1186 ? -17.641 4.625 4.148 1 23.3 1186 SER A CA 1
ATOM 9323 C C . SER A 1 1186 ? -18.312 3.607 3.23 1 23.3 1186 SER A C 1
ATOM 9325 O O . SER A 1 1186 ? -17.828 3.344 2.127 1 23.3 1186 SER A O 1
ATOM 9327 N N . THR A 1 1187 ? -19.188 2.764 3.879 1 23.17 1187 THR A N 1
ATOM 9328 C CA . THR A 1 1187 ? -19.438 1.651 2.969 1 23.17 1187 THR A CA 1
ATOM 9329 C C . THR A 1 1187 ? -20.391 2.07 1.857 1 23.17 1187 THR A C 1
ATOM 9331 O O . THR A 1 1187 ? -21.297 1.309 1.479 1 23.17 1187 THR A O 1
ATOM 9334 N N . ARG A 1 1188 ? -20.469 3.334 1.632 1 24.75 1188 ARG A N 1
ATOM 9335 C CA . ARG A 1 1188 ? -21.469 3.889 0.724 1 24.75 1188 ARG A CA 1
ATOM 9336 C C . ARG A 1 1188 ? -21.375 3.246 -0.656 1 24.75 1188 ARG A C 1
ATOM 9338 O O . ARG A 1 1188 ? -22 3.709 -1.608 1 24.75 1188 ARG A O 1
ATOM 9345 N N . ASN A 1 1189 ? -20.312 2.5 -0.905 1 21.19 1189 ASN A N 1
ATOM 9346 C CA . ASN A 1 1189 ? -20.312 2.463 -2.363 1 21.19 1189 ASN A CA 1
ATOM 9347 C C . ASN A 1 1189 ? -21.609 1.887 -2.92 1 21.19 1189 ASN A C 1
ATOM 9349 O O . ASN A 1 1189 ? -22.172 2.434 -3.865 1 21.19 1189 ASN A O 1
ATOM 9353 N N . VAL A 1 1190 ? -21.922 0.635 -2.586 1 21.8 1190 VAL A N 1
ATOM 9354 C CA . VAL A 1 1190 ? -22.641 -0.059 -3.646 1 21.8 1190 VAL A CA 1
ATOM 9355 C C . VAL A 1 1190 ? -24.141 0.19 -3.5 1 21.8 1190 VAL A C 1
ATOM 9357 O O . VAL A 1 1190 ? -24.875 0.227 -4.492 1 21.8 1190 VAL A O 1
ATOM 9360 N N . GLY A 1 1191 ? -24.688 0.413 -2.232 1 21.39 1191 GLY A N 1
ATOM 9361 C CA . GLY A 1 1191 ? -26.109 0.156 -2.107 1 21.39 1191 GLY A CA 1
ATOM 9362 C C . GLY A 1 1191 ? -26.969 1.325 -2.549 1 21.39 1191 GLY A C 1
ATOM 9363 O O . GLY A 1 1191 ? -28.172 1.164 -2.803 1 21.39 1191 GLY A O 1
ATOM 9364 N N . LYS A 1 1192 ? -26.5 2.613 -2.262 1 25.53 1192 LYS A N 1
ATOM 9365 C CA . LYS A 1 1192 ? -27.453 3.695 -2.477 1 25.53 1192 LYS A CA 1
ATOM 9366 C C . LYS A 1 1192 ? -27.938 3.73 -3.928 1 25.53 1192 LYS A C 1
ATOM 9368 O O . LYS A 1 1192 ? -28.766 4.566 -4.297 1 25.53 1192 LYS A O 1
ATOM 9373 N N . ARG A 1 1193 ? -27.188 3.18 -4.812 1 21.97 1193 ARG A N 1
ATOM 9374 C CA . ARG A 1 1193 ? -27.562 3.455 -6.191 1 21.97 1193 ARG A CA 1
ATOM 9375 C C . ARG A 1 1193 ? -28.969 2.916 -6.492 1 21.97 1193 ARG A C 1
ATOM 9377 O O . ARG A 1 1193 ? -29.578 3.305 -7.484 1 21.97 1193 ARG A O 1
ATOM 9384 N N . LEU A 1 1194 ? -29.266 1.886 -5.719 1 20.2 1194 LEU A N 1
ATOM 9385 C CA . LEU A 1 1194 ? -30.344 1.136 -6.348 1 20.2 1194 LEU A CA 1
ATOM 9386 C C . LEU A 1 1194 ? -31.703 1.771 -6.043 1 20.2 1194 LEU A C 1
ATOM 9388 O O . LEU A 1 1194 ? -32.75 1.246 -6.438 1 20.2 1194 LEU A O 1
ATOM 9392 N N . THR A 1 1195 ? -31.766 2.74 -5.062 1 20.81 1195 THR A N 1
ATOM 9393 C CA . THR A 1 1195 ? -33.156 3.014 -4.684 1 20.81 1195 THR A CA 1
ATOM 9394 C C . THR A 1 1195 ? -33.812 3.91 -5.719 1 20.81 1195 THR A C 1
ATOM 9396 O O . THR A 1 1195 ? -34.906 4.461 -5.465 1 20.81 1195 THR A O 1
ATOM 9399 N N . GLY A 1 1196 ? -33.406 4.059 -6.969 1 19.89 1196 GLY A N 1
ATOM 9400 C CA . GLY A 1 1196 ? -33.969 5.008 -7.918 1 19.89 1196 GLY A CA 1
ATOM 9401 C C . GLY A 1 1196 ? -35.438 4.781 -8.188 1 19.89 1196 GLY A C 1
ATOM 9402 O O . GLY A 1 1196 ? -36.062 5.48 -9.008 1 19.89 1196 GLY A O 1
ATOM 9403 N N . ALA A 1 1197 ? -36.125 3.691 -7.895 1 19.02 1197 ALA A N 1
ATOM 9404 C CA . ALA A 1 1197 ? -37.25 3.445 -8.781 1 19.02 1197 ALA A CA 1
ATOM 9405 C C . ALA A 1 1197 ? -38.5 4.195 -8.305 1 19.02 1197 ALA A C 1
ATOM 9407 O O . ALA A 1 1197 ? -39.344 3.625 -7.617 1 19.02 1197 ALA A O 1
ATOM 9408 N N . ARG A 1 1198 ? -38.438 5.414 -7.672 1 18.52 1198 ARG A N 1
ATOM 9409 C CA . ARG A 1 1198 ? -39.75 5.934 -7.277 1 18.52 1198 ARG A CA 1
ATOM 9410 C C . ARG A 1 1198 ? -40.656 6.062 -8.477 1 18.52 1198 ARG A C 1
ATOM 9412 O O . ARG A 1 1198 ? -40.188 6.148 -9.617 1 18.52 1198 ARG A O 1
ATOM 9419 N N . GLY A 1 1199 ? -42.094 6.238 -8.203 1 17.27 1199 GLY A N 1
ATOM 9420 C CA . GLY A 1 1199 ? -43.438 6.176 -8.805 1 17.27 1199 GLY A CA 1
ATOM 9421 C C . GLY A 1 1199 ? -43.625 7.191 -9.914 1 17.27 1199 GLY A C 1
ATOM 9422 O O . GLY A 1 1199 ? -42.812 8.109 -10.07 1 17.27 1199 GLY A O 1
ATOM 9423 N N . ALA A 1 1200 ? -44.812 7.141 -10.711 1 17.92 1200 ALA A N 1
ATOM 9424 C CA . ALA A 1 1200 ? -45.5 7.488 -11.961 1 17.92 1200 ALA A CA 1
ATOM 9425 C C . ALA A 1 1200 ? -46 8.93 -11.93 1 17.92 1200 ALA A C 1
ATOM 9427 O O . ALA A 1 1200 ? -47.188 9.164 -12.031 1 17.92 1200 ALA A O 1
ATOM 9428 N N . LYS A 1 1201 ? -45.406 9.844 -11.328 1 17.27 1201 LYS A N 1
ATOM 9429 C CA . LYS A 1 1201 ? -46.281 11.008 -11.445 1 17.27 1201 LYS A CA 1
ATOM 9430 C C . LYS A 1 1201 ? -46.656 11.258 -12.898 1 17.27 1201 LYS A C 1
ATOM 9432 O O . LYS A 1 1201 ? -45.938 10.852 -13.82 1 17.27 1201 LYS A O 1
ATOM 9437 N N . LYS A 1 1202 ? -47.75 12.102 -13.094 1 17.91 1202 LYS A N 1
ATOM 9438 C CA . LYS A 1 1202 ? -48.812 12.578 -13.969 1 17.91 1202 LYS A CA 1
ATOM 9439 C C . LYS A 1 1202 ? -48.25 13.445 -15.094 1 17.91 1202 LYS A C 1
ATOM 9441 O O . LYS A 1 1202 ? -47.531 14.414 -14.836 1 17.91 1202 LYS A O 1
ATOM 9446 N N . LYS A 1 1203 ? -48.156 12.844 -16.266 1 17.28 1203 LYS A N 1
ATOM 9447 C CA . LYS A 1 1203 ? -47.812 13.461 -17.547 1 17.28 1203 LYS A CA 1
ATOM 9448 C C . LYS A 1 1203 ? -48.688 14.664 -17.844 1 17.28 1203 LYS A C 1
ATOM 9450 O O . LYS A 1 1203 ? -49.906 14.523 -17.984 1 17.28 1203 LYS A O 1
ATOM 9455 N N . LYS A 1 1204 ? -48.406 15.781 -17.188 1 16.56 1204 LYS A N 1
ATOM 9456 C CA . LYS A 1 1204 ? -49.125 16.922 -17.719 1 16.56 1204 LYS A CA 1
ATOM 9457 C C . LYS A 1 1204 ? -48.969 17.031 -19.234 1 16.56 1204 LYS A C 1
ATOM 9459 O O . LYS A 1 1204 ? -47.906 16.672 -19.766 1 16.56 1204 LYS A O 1
ATOM 9464 N N . VAL A 1 1205 ? -50 17.531 -19.953 1 17.23 1205 VAL A N 1
ATOM 9465 C CA . VAL A 1 1205 ? -50.562 17.688 -21.297 1 17.23 1205 VAL A CA 1
ATOM 9466 C C . VAL A 1 1205 ? -49.688 18.625 -22.125 1 17.23 1205 VAL A C 1
ATOM 9468 O O . VAL A 1 1205 ? -48.906 19.391 -21.562 1 17.23 1205 VAL A O 1
ATOM 9471 N N . VAL A 1 1206 ? -50.062 18.891 -23.391 1 16.39 1206 VAL A N 1
ATOM 9472 C CA . VAL A 1 1206 ? -49.688 19.125 -24.797 1 16.39 1206 VAL A CA 1
ATOM 9473 C C . VAL A 1 1206 ? -49.406 20.609 -25.016 1 16.39 1206 VAL A C 1
ATOM 9475 O O . VAL A 1 1206 ? -50 21.219 -25.906 1 16.39 1206 VAL A O 1
ATOM 9478 N N . ARG A 1 1207 ? -48.906 21.453 -24.156 1 15.63 1207 ARG A N 1
ATOM 9479 C CA . ARG A 1 1207 ? -49.188 22.781 -24.688 1 15.63 1207 ARG A CA 1
ATOM 9480 C C . ARG A 1 1207 ? -48.5 23 -26.031 1 15.63 1207 ARG A C 1
ATOM 9482 O O . ARG A 1 1207 ? -47.312 22.703 -26.172 1 15.63 1207 ARG A O 1
ATOM 9489 N N . ARG A 1 1208 ? -49.156 23.469 -27.125 1 16.09 1208 ARG A N 1
ATOM 9490 C CA . ARG A 1 1208 ? -49.219 23.641 -28.578 1 16.09 1208 ARG A CA 1
ATOM 9491 C C . ARG A 1 1208 ? -48.125 24.594 -29.062 1 16.09 1208 ARG A C 1
ATOM 9493 O O . ARG A 1 1208 ? -47.375 24.266 -29.953 1 16.09 1208 ARG A O 1
ATOM 9500 N N . THR A 1 1209 ? -48.469 25.875 -29.406 1 15.42 1209 THR A N 1
ATOM 9501 C CA . THR A 1 1209 ? -48.625 26.391 -30.75 1 15.42 1209 THR A CA 1
ATOM 9502 C C . THR A 1 1209 ? -47.375 27.125 -31.219 1 15.42 1209 THR A C 1
ATOM 9504 O O . THR A 1 1209 ? -46.875 26.875 -32.312 1 15.42 1209 THR A O 1
ATOM 9507 N N . ARG A 1 1210 ? -47.156 28.547 -31 1 15.38 1210 ARG A N 1
ATOM 9508 C CA . ARG A 1 1210 ? -47.188 29.547 -32.062 1 15.38 1210 ARG A CA 1
ATOM 9509 C C . ARG A 1 1210 ? -45.812 29.766 -32.656 1 15.38 1210 ARG A C 1
ATOM 9511 O O . ARG A 1 1210 ? -44.781 29.453 -32 1 15.38 1210 ARG A O 1
ATOM 9518 N N . THR A 1 1211 ? -45.594 30.828 -33.719 1 15.31 1211 THR A N 1
ATOM 9519 C CA . THR A 1 1211 ? -45.25 31.219 -35.094 1 15.31 1211 THR A CA 1
ATOM 9520 C C . THR A 1 1211 ? -43.969 32.031 -35.125 1 15.31 1211 THR A C 1
ATOM 9522 O O . THR A 1 1211 ? -43.344 32.188 -36.156 1 15.31 1211 THR A O 1
ATOM 9525 N N . LYS A 1 1212 ? -43.25 32.438 -34.031 1 15.08 1212 LYS A N 1
ATOM 9526 C CA . LYS A 1 1212 ? -42.812 33.781 -34.406 1 15.08 1212 LYS A CA 1
ATOM 9527 C C . LYS A 1 1212 ? -41.688 33.75 -35.438 1 15.08 1212 LYS A C 1
ATOM 9529 O O . LYS A 1 1212 ? -40.812 32.875 -35.375 1 15.08 1212 LYS A O 1
ATOM 9534 N N . MET A 1 1213 ? -41.594 34.719 -36.469 1 15.37 1213 MET A N 1
ATOM 9535 C CA . MET A 1 1213 ? -41.156 35.094 -37.812 1 15.37 1213 MET A CA 1
ATOM 9536 C C . MET A 1 1213 ? -39.688 35.469 -37.812 1 15.37 1213 MET A C 1
ATOM 9538 O O . MET A 1 1213 ? -38.906 34.938 -38.625 1 15.37 1213 MET A O 1
ATOM 9542 N N . SER A 1 1214 ? -39.188 36.812 -37.688 1 15.2 1214 SER A N 1
ATOM 9543 C CA . SER A 1 1214 ? -38.719 37.688 -38.719 1 15.2 1214 SER A CA 1
ATOM 9544 C C . SER A 1 1214 ? -37.188 37.688 -38.781 1 15.2 1214 SER A C 1
ATOM 9546 O O . SER A 1 1214 ? -36.531 37.281 -37.844 1 15.2 1214 SER A O 1
ATOM 9548 N N . LEU A 1 1215 ? -36.406 38.656 -39.625 1 15.39 1215 LEU A N 1
ATOM 9549 C CA . LEU A 1 1215 ? -35.531 38.906 -40.75 1 15.39 1215 LEU A CA 1
ATOM 9550 C C . LEU A 1 1215 ? -34.125 39.312 -40.281 1 15.39 1215 LEU A C 1
ATOM 9552 O O . LEU A 1 1215 ? -33.125 38.781 -40.75 1 15.39 1215 LEU A O 1
ATOM 9556 N N . GLY A 1 1216 ? -33.75 40.531 -39.625 1 15.27 1216 GLY A N 1
ATOM 9557 C CA . GLY A 1 1216 ? -32.938 41.562 -40.281 1 15.27 1216 GLY A CA 1
ATOM 9558 C C . GLY A 1 1216 ? -31.453 41.344 -40.156 1 15.27 1216 GLY A C 1
ATOM 9559 O O . GLY A 1 1216 ? -31.016 40.562 -39.281 1 15.27 1216 GLY A O 1
ATOM 9560 N N . THR A 1 1217 ? -30.359 42.094 -40.969 1 15.53 1217 THR A N 1
ATOM 9561 C CA . THR A 1 1217 ? -29.203 42.25 -41.844 1 15.53 1217 THR A CA 1
ATOM 9562 C C . THR A 1 1217 ? -27.969 42.625 -41.031 1 15.53 1217 THR A C 1
ATOM 9564 O O . THR A 1 1217 ? -26.844 42.219 -41.375 1 15.53 1217 THR A O 1
ATOM 9567 N N . ARG A 1 1218 ? -27.766 43.5 -40 1 15.48 1218 ARG A N 1
ATOM 9568 C CA . ARG A 1 1218 ? -26.812 44.594 -40.094 1 15.48 1218 ARG A CA 1
ATOM 9569 C C . ARG A 1 1218 ? -25.391 44.125 -39.844 1 15.48 1218 ARG A C 1
ATOM 9571 O O . ARG A 1 1218 ? -25.156 43.344 -38.938 1 15.48 1218 ARG A O 1
ATOM 9578 N N . VAL A 1 1219 ? -24.078 44.594 -40.688 1 15.8 1219 VAL A N 1
ATOM 9579 C CA . VAL A 1 1219 ? -22.797 44.562 -41.375 1 15.8 1219 VAL A CA 1
ATOM 9580 C C . VAL A 1 1219 ? -21.688 45.031 -40.438 1 15.8 1219 VAL A C 1
ATOM 9582 O O . VAL A 1 1219 ? -20.516 45.031 -40.812 1 15.8 1219 VAL A O 1
ATOM 9585 N N . ALA A 1 1220 ? -21.641 45.156 -39.219 1 14.45 1220 ALA A N 1
ATOM 9586 C CA . ALA A 1 1220 ? -20.703 46.156 -38.688 1 14.45 1220 ALA A CA 1
ATOM 9587 C C . ALA A 1 1220 ? -19.266 45.781 -39.031 1 14.45 1220 ALA A C 1
ATOM 9589 O O . ALA A 1 1220 ? -18.906 44.594 -39.062 1 14.45 1220 ALA A O 1
ATOM 9590 N N . GLU A 1 1221 ? -18.016 46.812 -39.125 1 15.64 1221 GLU A N 1
ATOM 9591 C CA . GLU A 1 1221 ? -16.969 47.625 -39.781 1 15.64 1221 GLU A CA 1
ATOM 9592 C C . GLU A 1 1221 ? -15.586 47.125 -39.375 1 15.64 1221 GLU A C 1
ATOM 9594 O O . GLU A 1 1221 ? -15.438 46.406 -38.375 1 15.64 1221 GLU A O 1
ATOM 9599 N N . PHE A 1 1222 ? -14.258 48.062 -39.312 1 15.5 1222 PHE A N 1
ATOM 9600 C CA . PHE A 1 1222 ? -13.062 48.469 -40.062 1 15.5 1222 PHE A CA 1
ATOM 9601 C C . PHE A 1 1222 ? -11.805 48.031 -39.312 1 15.5 1222 PHE A C 1
ATOM 9603 O O . PHE A 1 1222 ? -10.922 47.406 -39.875 1 15.5 1222 PHE A O 1
ATOM 9610 N N . ALA A 1 1223 ? -10.812 49.031 -38.5 1 15.86 1223 ALA A N 1
ATOM 9611 C CA . ALA A 1 1223 ? -9.547 49.656 -38.844 1 15.86 1223 ALA A CA 1
ATOM 9612 C C . ALA A 1 1223 ? -8.359 48.875 -38.312 1 15.86 1223 ALA A C 1
ATOM 9614 O O . ALA A 1 1223 ? -8.492 48.156 -37.312 1 15.86 1223 ALA A O 1
ATOM 9615 N N . GLY A 1 1224 ? -6.812 49.062 -38.812 1 16.66 1224 GLY A N 1
ATOM 9616 C CA . GLY A 1 1224 ? -5.523 48.75 -39.406 1 16.66 1224 GLY A CA 1
ATOM 9617 C C . GLY A 1 1224 ? -4.383 48.75 -38.406 1 16.66 1224 GLY A C 1
ATOM 9618 O O . GLY A 1 1224 ? -3.604 47.781 -38.344 1 16.66 1224 GLY A O 1
ATOM 9619 N N . ALA A 1 1225 ? -3.67 49.906 -37.812 1 15.73 1225 ALA A N 1
ATOM 9620 C CA . ALA A 1 1225 ? -2.367 50.5 -38.125 1 15.73 1225 ALA A CA 1
ATOM 9621 C C . ALA A 1 1225 ? -1.292 49.938 -37.188 1 15.73 1225 ALA A C 1
ATOM 9623 O O . ALA A 1 1225 ? -1.602 49.281 -36.188 1 15.73 1225 ALA A O 1
ATOM 9624 N N . GLN A 1 1226 ? -0.18 50.844 -36.406 1 16.22 1226 GLN A N 1
ATOM 9625 C CA . GLN A 1 1226 ? 1.191 51.344 -36.531 1 16.22 1226 GLN A CA 1
ATOM 9626 C C . GLN A 1 1226 ? 2.104 50.688 -35.5 1 16.22 1226 GLN A C 1
ATOM 9628 O O . GLN A 1 1226 ? 3.166 50.156 -35.844 1 16.22 1226 GLN A O 1
ATOM 9633 N N . LEU A 1 1227 ? 2.504 51.344 -34.219 1 16.19 1227 LEU A N 1
ATOM 9634 C CA . LEU A 1 1227 ? 3.768 51.969 -33.844 1 16.19 1227 LEU A CA 1
ATOM 9635 C C . LEU A 1 1227 ? 4.711 50.938 -33.188 1 16.19 1227 LEU A C 1
ATOM 9637 O O . LEU A 1 1227 ? 4.266 50.031 -32.5 1 16.19 1227 LEU A O 1
ATOM 9641 N N . GLY A 1 1228 ? 6.156 51 -33.281 1 18.05 1228 GLY A N 1
ATOM 9642 C CA . GLY A 1 1228 ? 7.539 50.656 -33.562 1 18.05 1228 GLY A CA 1
ATOM 9643 C C . GLY A 1 1228 ? 8.328 50.312 -32.312 1 18.05 1228 GLY A C 1
ATOM 9644 O O . GLY A 1 1228 ? 8.961 49.25 -32.25 1 18.05 1228 GLY A O 1
ATOM 9645 N N . ARG A 1 1229 ? 8.859 51.281 -31.344 1 18.23 1229 ARG A N 1
ATOM 9646 C CA . ARG A 1 1229 ? 10.234 51.656 -31.062 1 18.23 1229 ARG A CA 1
ATOM 9647 C C . ARG A 1 1229 ? 10.836 50.75 -29.984 1 18.23 1229 ARG A C 1
ATOM 9649 O O . ARG A 1 1229 ? 10.117 50.094 -29.25 1 18.23 1229 ARG A O 1
ATOM 9656 N N . LEU A 1 1230 ? 12 51.344 -29.078 1 18.23 1230 LEU A N 1
ATOM 9657 C CA . LEU A 1 1230 ? 13.43 51.281 -28.781 1 18.23 1230 LEU A CA 1
ATOM 9658 C C . LEU A 1 1230 ? 13.688 50.656 -27.422 1 18.23 1230 LEU A C 1
ATOM 9660 O O . LEU A 1 1230 ? 13.297 51.219 -26.391 1 18.23 1230 LEU A O 1
ATOM 9664 N N . LEU A 1 1231 ? 13.758 49.5 -27.219 1 17.25 1231 LEU A N 1
ATOM 9665 C CA . LEU A 1 1231 ? 13.992 48.781 -25.969 1 17.25 1231 LEU A CA 1
ATOM 9666 C C . LEU A 1 1231 ? 15.469 48.844 -25.578 1 17.25 1231 LEU A C 1
ATOM 9668 O O . LEU A 1 1231 ? 16.219 47.906 -25.891 1 17.25 1231 LEU A O 1
ATOM 9672 N N . PRO A 1 1232 ? 15.984 50.188 -25.562 1 17.25 1232 PRO A N 1
ATOM 9673 C CA . PRO A 1 1232 ? 17.438 50.219 -25.391 1 17.25 1232 PRO A CA 1
ATOM 9674 C C . PRO A 1 1232 ? 17.891 49.531 -24.094 1 17.25 1232 PRO A C 1
ATOM 9676 O O . PRO A 1 1232 ? 17.047 49.156 -23.266 1 17.25 1232 PRO A O 1
ATOM 9679 N N . GLN A 1 1233 ? 18.719 50.531 -23.109 1 19.45 1233 GLN A N 1
ATOM 9680 C CA . GLN A 1 1233 ? 20.047 50.656 -22.516 1 19.45 1233 GLN A CA 1
ATOM 9681 C C . GLN A 1 1233 ? 20.062 50.125 -21.078 1 19.45 1233 GLN A C 1
ATOM 9683 O O . GLN A 1 1233 ? 19.469 50.75 -20.188 1 19.45 1233 GLN A O 1
ATOM 9688 N N . LEU A 1 1234 ? 20.078 49.062 -20.734 1 17.61 1234 LEU A N 1
ATOM 9689 C CA . LEU A 1 1234 ? 20.078 48.594 -19.359 1 17.61 1234 LEU A CA 1
ATOM 9690 C C . LEU A 1 1234 ? 21.375 48.938 -18.656 1 17.61 1234 LEU A C 1
ATOM 9692 O O . LEU A 1 1234 ? 21.375 49.25 -17.453 1 17.61 1234 LEU A O 1
ATOM 9696 N N . PRO A 1 1235 ? 22.562 48.906 -19.141 1 20 1235 PRO A N 1
ATOM 9697 C CA . PRO A 1 1235 ? 23.641 48.812 -18.156 1 20 1235 PRO A CA 1
ATOM 9698 C C . PRO A 1 1235 ? 24.109 50.156 -17.641 1 20 1235 PRO A C 1
ATOM 9700 O O . PRO A 1 1235 ? 24.859 50.25 -16.672 1 20 1235 PRO A O 1
ATOM 9703 N N . ARG A 1 1236 ? 23.797 51.531 -18.047 1 17.81 1236 ARG A N 1
ATOM 9704 C CA . ARG A 1 1236 ? 24.812 52.562 -18 1 17.81 1236 ARG A CA 1
ATOM 9705 C C . ARG A 1 1236 ? 25.203 52.875 -16.547 1 17.81 1236 ARG A C 1
ATOM 9707 O O . ARG A 1 1236 ? 24.359 53.188 -15.727 1 17.81 1236 ARG A O 1
ATOM 9714 N N . LEU A 1 1237 ? 26.516 52.844 -16.281 1 18.2 1237 LEU A N 1
ATOM 9715 C CA . LEU A 1 1237 ? 27.719 53.312 -15.586 1 18.2 1237 LEU A CA 1
ATOM 9716 C C . LEU A 1 1237 ? 27.844 54.812 -15.68 1 18.2 1237 LEU A C 1
ATOM 9718 O O . LEU A 1 1237 ? 28.016 55.5 -14.656 1 18.2 1237 LEU A O 1
ATOM 9722 N N . LEU A 1 1238 ? 28.844 55.531 -16.797 1 17.52 1238 LEU A N 1
ATOM 9723 C CA . LEU A 1 1238 ? 29.922 56.469 -17 1 17.52 1238 LEU A CA 1
ATOM 9724 C C . LEU A 1 1238 ? 29.391 57.844 -17.391 1 17.52 1238 LEU A C 1
ATOM 9726 O O . LEU A 1 1238 ? 30.156 58.781 -17.625 1 17.52 1238 LEU A O 1
ATOM 9730 N N . PHE A 1 1239 ? 28.266 58.594 -17.672 1 16.23 1239 PHE A N 1
ATOM 9731 C CA . PHE A 1 1239 ? 28.156 59.844 -16.906 1 16.23 1239 PHE A CA 1
ATOM 9732 C C . PHE A 1 1239 ? 27.609 59.562 -15.508 1 16.23 1239 PHE A C 1
ATOM 9734 O O . PHE A 1 1239 ? 26.734 58.688 -15.344 1 16.23 1239 PHE A O 1
ATOM 9741 N N . MET B 1 1 ? -32.156 79.688 30.719 1 36.28 1 MET B N 1
ATOM 9742 C CA . MET B 1 1 ? -30.938 80.438 30.719 1 36.28 1 MET B CA 1
ATOM 9743 C C . MET B 1 1 ? -29.734 79.625 31.141 1 36.28 1 MET B C 1
ATOM 9745 O O . MET B 1 1 ? -29.812 78.875 32.125 1 36.28 1 MET B O 1
ATOM 9749 N N . THR B 1 2 ? -28.969 79.312 30.312 1 55.41 2 THR B N 1
ATOM 9750 C CA . THR B 1 2 ? -27.734 78.625 30.688 1 55.41 2 THR B CA 1
ATOM 9751 C C . THR B 1 2 ? -27.109 79.312 31.938 1 55.41 2 THR B C 1
ATOM 9753 O O . THR B 1 2 ? -27 80.5 32.031 1 55.41 2 THR B O 1
ATOM 9756 N N . ASP B 1 3 ? -27.266 78.75 32.969 1 65 3 ASP B N 1
ATOM 9757 C CA . ASP B 1 3 ? -26.844 79.125 34.312 1 65 3 ASP B CA 1
ATOM 9758 C C . ASP B 1 3 ? -25.391 79.562 34.344 1 65 3 ASP B C 1
ATOM 9760 O O . ASP B 1 3 ? -24.5 78.812 34.031 1 65 3 ASP B O 1
ATOM 9764 N N . ALA B 1 4 ? -25.172 80.812 34.375 1 73.25 4 ALA B N 1
ATOM 9765 C CA . ALA B 1 4 ? -23.875 81.5 34.406 1 73.25 4 ALA B CA 1
ATOM 9766 C C . ALA B 1 4 ? -23 80.938 35.531 1 73.25 4 ALA B C 1
ATOM 9768 O O . ALA B 1 4 ? -21.766 81 35.438 1 73.25 4 ALA B O 1
ATOM 9769 N N . SER B 1 5 ? -23.641 80.438 36.469 1 74.5 5 SER B N 1
ATOM 9770 C CA . SER B 1 5 ? -22.891 79.938 37.625 1 74.5 5 SER B CA 1
ATOM 9771 C C . SER B 1 5 ? -22.141 78.625 37.312 1 74.5 5 SER B C 1
ATOM 9773 O O . SER B 1 5 ? -21.219 78.25 38.031 1 74.5 5 SER B O 1
ATOM 9775 N N . LYS B 1 6 ? -22.391 78.062 36.156 1 80.12 6 LYS B N 1
ATOM 9776 C CA . LYS B 1 6 ? -21.781 76.812 35.812 1 80.12 6 LYS B CA 1
ATOM 9777 C C . LYS B 1 6 ? -20.359 77 35.281 1 80.12 6 LYS B C 1
ATOM 9779 O O . LYS B 1 6 ? -19.531 76.125 35.344 1 80.12 6 LYS B O 1
ATOM 9784 N N . TYR B 1 7 ? -20.141 78.188 34.875 1 82 7 TYR B N 1
ATOM 9785 C CA . TYR B 1 7 ? -18.828 78.5 34.312 1 82 7 TYR B CA 1
ATOM 9786 C C . TYR B 1 7 ? -17.859 78.938 35.375 1 82 7 TYR B C 1
ATOM 9788 O O . TYR B 1 7 ? -18.109 79.938 36.031 1 82 7 TYR B O 1
ATOM 9796 N N . GLN B 1 8 ? -16.844 78.125 35.562 1 83.56 8 GLN B N 1
ATOM 9797 C CA . GLN B 1 8 ? -15.891 78.375 36.625 1 83.56 8 GLN B CA 1
ATOM 9798 C C . GLN B 1 8 ? -14.461 78.438 36.094 1 83.56 8 GLN B C 1
ATOM 9800 O O . GLN B 1 8 ? -14.133 77.688 35.156 1 83.56 8 GLN B O 1
ATOM 9805 N N . LYS B 1 9 ? -13.734 79.438 36.469 1 85.44 9 LYS B N 1
ATOM 9806 C CA . LYS B 1 9 ? -12.297 79.438 36.219 1 85.44 9 LYS B CA 1
ATOM 9807 C C . LYS B 1 9 ? -11.516 78.938 37.406 1 85.44 9 LYS B C 1
ATOM 9809 O O . LYS B 1 9 ? -11.711 79.438 38.531 1 85.44 9 LYS B O 1
ATOM 9814 N N . LEU B 1 10 ? -10.656 78 37.125 1 86.44 10 LEU B N 1
ATOM 9815 C CA . LEU B 1 10 ? -9.891 77.438 38.219 1 86.44 10 LEU B CA 1
ATOM 9816 C C . LEU B 1 10 ? -8.469 78 38.25 1 86.44 10 LEU B C 1
ATOM 9818 O O . LEU B 1 10 ? -7.957 78.438 37.219 1 86.44 10 LEU B O 1
ATOM 9822 N N . THR B 1 11 ? -7.883 77.938 39.438 1 87.19 11 THR B N 1
ATOM 9823 C CA . THR B 1 11 ? -6.449 78.188 39.531 1 87.19 11 THR B CA 1
ATOM 9824 C C . THR B 1 11 ? -5.656 76.938 39.094 1 87.19 11 THR B C 1
ATOM 9826 O O . THR B 1 11 ? -6.18 75.875 39.062 1 87.19 11 THR B O 1
ATOM 9829 N N . PRO B 1 12 ? -4.445 77.188 38.656 1 87.44 12 PRO B N 1
ATOM 9830 C CA . PRO B 1 12 ? -3.643 76.062 38.25 1 87.44 12 PRO B CA 1
ATOM 9831 C C . PRO B 1 12 ? -3.559 74.938 39.312 1 87.44 12 PRO B C 1
ATOM 9833 O O . PRO B 1 12 ? -3.621 73.75 39 1 87.44 12 PRO B O 1
ATOM 9836 N N . ILE B 1 13 ? -3.439 75.312 40.562 1 91.5 13 ILE B N 1
ATOM 9837 C CA . ILE B 1 13 ? -3.346 74.312 41.656 1 91.5 13 ILE B CA 1
ATOM 9838 C C . ILE B 1 13 ? -4.66 73.562 41.781 1 91.5 13 ILE B C 1
ATOM 9840 O O . ILE B 1 13 ? -4.66 72.312 41.875 1 91.5 13 ILE B O 1
ATOM 9844 N N . ASP B 1 14 ? -5.723 74.25 41.688 1 90.69 14 ASP B N 1
ATOM 9845 C CA . ASP B 1 14 ? -7.027 73.625 41.812 1 90.69 14 ASP B CA 1
ATOM 9846 C C . ASP B 1 14 ? -7.293 72.688 40.625 1 90.69 14 ASP B C 1
ATOM 9848 O O . ASP B 1 14 ? -7.949 71.625 40.75 1 90.69 14 ASP B O 1
ATOM 9852 N N . HIS B 1 15 ? -6.777 73.125 39.594 1 89.25 15 HIS B N 1
ATOM 9853 C CA . HIS B 1 15 ? -6.957 72.312 38.406 1 89.25 15 HIS B CA 1
ATOM 9854 C C . HIS B 1 15 ? -6.215 70.938 38.531 1 89.25 15 HIS B C 1
ATOM 9856 O O . HIS B 1 15 ? -6.75 69.938 38.188 1 89.25 15 HIS B O 1
ATOM 9862 N N . VAL B 1 16 ? -5.043 71 39.031 1 89.19 16 VAL B N 1
ATOM 9863 C CA . VAL B 1 16 ? -4.25 69.75 39.219 1 89.19 16 VAL B CA 1
ATOM 9864 C C . VAL B 1 16 ? -4.957 68.812 40.219 1 89.19 16 VAL B C 1
ATOM 9866 O O . VAL B 1 16 ? -4.984 67.625 40 1 89.19 16 VAL B O 1
ATOM 9869 N N . LEU B 1 17 ? -5.57 69.375 41.188 1 91.38 17 LEU B N 1
ATOM 9870 C CA . LEU B 1 17 ? -6.238 68.625 42.219 1 91.38 17 LEU B CA 1
ATOM 9871 C C . LEU B 1 17 ? -7.535 68 41.688 1 91.38 17 LEU B C 1
ATOM 9873 O O . LEU B 1 17 ? -7.883 66.875 42 1 91.38 17 LEU B O 1
ATOM 9877 N N . LEU B 1 18 ? -8.148 68.75 40.812 1 87.5 18 LEU B N 1
ATOM 9878 C CA . LEU B 1 18 ? -9.445 68.312 40.312 1 87.5 18 LEU B CA 1
ATOM 9879 C C . LEU B 1 18 ? -9.273 67.312 39.156 1 87.5 18 LEU B C 1
ATOM 9881 O O . LEU B 1 18 ? -10.047 66.375 39.031 1 87.5 18 LEU B O 1
ATOM 9885 N N . ARG B 1 19 ? -8.203 67.562 38.344 1 85.75 19 ARG B N 1
ATOM 9886 C CA . ARG B 1 19 ? -7.98 66.688 37.188 1 85.75 19 ARG B CA 1
ATOM 9887 C C . ARG B 1 19 ? -6.551 66.188 37.156 1 85.75 19 ARG B C 1
ATOM 9889 O O . ARG B 1 19 ? -5.82 66.375 36.188 1 85.75 19 ARG B O 1
ATOM 9896 N N . PRO B 1 20 ? -6.277 65.375 38.062 1 85.69 20 PRO B N 1
ATOM 9897 C CA . PRO B 1 20 ? -4.902 64.875 38.125 1 85.69 20 PRO B CA 1
ATOM 9898 C C . PRO B 1 20 ? -4.547 63.969 36.938 1 85.69 20 PRO B C 1
ATOM 9900 O O . PRO B 1 20 ? -3.373 63.844 36.562 1 85.69 20 PRO B O 1
ATOM 9903 N N . GLU B 1 21 ? -5.406 63.406 36.281 1 80.25 21 GLU B N 1
ATOM 9904 C CA . GLU B 1 21 ? -5.168 62.438 35.219 1 80.25 21 GLU B CA 1
ATOM 9905 C C . GLU B 1 21 ? -4.434 63.094 34.062 1 80.25 21 GLU B C 1
ATOM 9907 O O . GLU B 1 21 ? -3.689 62.438 33.312 1 80.25 21 GLU B O 1
ATOM 9912 N N . MET B 1 22 ? -4.672 64.25 33.906 1 80.38 22 MET B N 1
ATOM 9913 C CA . MET B 1 22 ? -4.023 65 32.812 1 80.38 22 MET B CA 1
ATOM 9914 C C . MET B 1 22 ? -2.52 65.125 33.062 1 80.38 22 MET B C 1
ATOM 9916 O O . MET B 1 22 ? -1.737 65.188 32.094 1 80.38 22 MET B O 1
ATOM 9920 N N . TYR B 1 23 ? -2.264 65.062 34.312 1 85.5 23 TYR B N 1
ATOM 9921 C CA . TYR B 1 23 ? -0.889 65.375 34.656 1 85.5 23 TYR B CA 1
ATOM 9922 C C . TYR B 1 23 ? -0.114 64.125 35.094 1 85.5 23 TYR B C 1
ATOM 9924 O O . TYR B 1 23 ? 1.04 63.969 34.688 1 85.5 23 TYR B O 1
ATOM 9932 N N . VAL B 1 24 ? -0.703 63.406 35.875 1 87.56 24 VAL B N 1
ATOM 9933 C CA . VAL B 1 24 ? 0.05 62.312 36.5 1 87.56 24 VAL B CA 1
ATOM 9934 C C . VAL B 1 24 ? -0.555 61 36.094 1 87.56 24 VAL B C 1
ATOM 9936 O O . VAL B 1 24 ? -0.071 59.938 36.469 1 87.56 24 VAL B O 1
ATOM 9939 N N . GLY B 1 25 ? -1.534 61.062 35.344 1 79.25 25 GLY B N 1
ATOM 9940 C CA . GLY B 1 25 ? -2.184 59.812 34.938 1 79.25 25 GLY B CA 1
ATOM 9941 C C . GLY B 1 25 ? -3.309 59.406 35.875 1 79.25 25 GLY B C 1
ATOM 9942 O O . GLY B 1 25 ? -3.797 60.219 36.656 1 79.25 25 GLY B O 1
ATOM 9943 N N . SER B 1 26 ? -3.602 58.062 35.875 1 77.56 26 SER B N 1
ATOM 9944 C CA . SER B 1 26 ? -4.738 57.594 36.625 1 77.56 26 SER B CA 1
ATOM 9945 C C . SER B 1 26 ? -4.426 57.562 38.125 1 77.56 26 SER B C 1
ATOM 9947 O O . SER B 1 26 ? -3.354 57.125 38.531 1 77.56 26 SER B O 1
ATOM 9949 N N . ILE B 1 27 ? -5.32 58 38.969 1 85.06 27 ILE B N 1
ATOM 9950 C CA . ILE B 1 27 ? -5.148 57.969 40.406 1 85.06 27 ILE B CA 1
ATOM 9951 C C . ILE B 1 27 ? -5.988 56.844 41.031 1 85.06 27 ILE B C 1
ATOM 9953 O O . ILE B 1 27 ? -6.145 56.781 42.25 1 85.06 27 ILE B O 1
ATOM 9957 N N . GLU B 1 28 ? -6.477 56.062 40.156 1 79.81 28 GLU B N 1
ATOM 9958 C CA . GLU B 1 28 ? -7.195 54.906 40.625 1 79.81 28 GLU B CA 1
ATOM 9959 C C . GLU B 1 28 ? -6.25 53.719 40.875 1 79.81 28 GLU B C 1
ATOM 9961 O O . GLU B 1 28 ? -5.332 53.5 40.062 1 79.81 28 GLU B O 1
ATOM 9966 N N . THR B 1 29 ? -6.387 53.094 42.094 1 86.25 29 THR B N 1
ATOM 9967 C CA . THR B 1 29 ? -5.59 51.906 42.375 1 86.25 29 THR B CA 1
ATOM 9968 C C . THR B 1 29 ? -6.109 50.688 41.594 1 86.25 29 THR B C 1
ATOM 9970 O O . THR B 1 29 ? -7.312 50.438 41.594 1 86.25 29 THR B O 1
ATOM 9973 N N . GLN B 1 30 ? -5.227 50.094 40.906 1 80.19 30 GLN B N 1
ATOM 9974 C CA . GLN B 1 30 ? -5.582 48.938 40.094 1 80.19 30 GLN B CA 1
ATOM 9975 C C . GLN B 1 30 ? -4.68 47.75 40.438 1 80.19 30 GLN B C 1
ATOM 9977 O O . GLN B 1 30 ? -3.539 47.938 40.875 1 80.19 30 GLN B O 1
ATOM 9982 N N . SER B 1 31 ? -5.254 46.594 40.344 1 83.19 31 SER B N 1
ATOM 9983 C CA . SER B 1 31 ? -4.465 45.375 40.469 1 83.19 31 SER B CA 1
ATOM 9984 C C . SER B 1 31 ? -3.645 45.094 39.219 1 83.19 31 SER B C 1
ATOM 9986 O O . SER B 1 31 ? -4.199 44.906 38.125 1 83.19 31 SER B O 1
ATOM 9988 N N . ILE B 1 32 ? -2.326 45.156 39.344 1 83.31 32 ILE B N 1
ATOM 9989 C CA . ILE B 1 32 ? -1.431 44.969 38.219 1 83.31 32 ILE B CA 1
ATOM 9990 C C . ILE B 1 32 ? -0.406 43.906 38.5 1 83.31 32 ILE B C 1
ATOM 9992 O O . ILE B 1 32 ? 0.276 43.938 39.531 1 83.31 32 ILE B O 1
ATOM 9996 N N . PRO B 1 33 ? -0.369 42.906 37.719 1 85.69 33 PRO B N 1
ATOM 9997 C CA . PRO B 1 33 ? 0.727 41.938 37.875 1 85.69 33 PRO B CA 1
ATOM 9998 C C . PRO B 1 33 ? 2.076 42.531 37.438 1 85.69 33 PRO B C 1
ATOM 10000 O O . PRO B 1 33 ? 2.193 43.062 36.344 1 85.69 33 PRO B O 1
ATOM 10003 N N . MET B 1 34 ? 3.129 42.406 38.344 1 89.62 34 MET B N 1
ATOM 10004 C CA . MET B 1 34 ? 4.441 42.969 38.031 1 89.62 34 MET B CA 1
ATOM 10005 C C . MET B 1 34 ? 5.531 42.312 38.875 1 89.62 34 MET B C 1
ATOM 10007 O O . MET B 1 34 ? 5.234 41.594 39.844 1 89.62 34 MET B O 1
ATOM 10011 N N . PHE B 1 35 ? 6.793 42.594 38.5 1 93.06 35 PHE B N 1
ATOM 10012 C CA . PHE B 1 35 ? 7.93 42.125 39.25 1 93.06 35 PHE B CA 1
ATOM 10013 C C . PHE B 1 35 ? 8.18 43 40.469 1 93.06 35 PHE B C 1
ATOM 10015 O O . PHE B 1 35 ? 8.172 44.25 40.344 1 93.06 35 PHE B O 1
ATOM 10022 N N . VAL B 1 36 ? 8.391 42.344 41.656 1 94.19 36 VAL B N 1
ATOM 10023 C CA . VAL B 1 36 ? 8.766 43.094 42.844 1 94.19 36 VAL B CA 1
ATOM 10024 C C . VAL B 1 36 ? 9.836 42.312 43.625 1 94.19 36 VAL B C 1
ATOM 10026 O O . VAL B 1 36 ? 9.93 41.094 43.5 1 94.19 36 VAL B O 1
ATOM 10029 N N . PHE B 1 37 ? 10.68 42.969 44.344 1 92.88 37 PHE B N 1
ATOM 10030 C CA . PHE B 1 37 ? 11.773 42.344 45.094 1 92.88 37 PHE B CA 1
ATOM 10031 C C . PHE B 1 37 ? 11.266 41.719 46.375 1 92.88 37 PHE B C 1
ATOM 10033 O O . PHE B 1 37 ? 10.539 42.344 47.156 1 92.88 37 PHE B O 1
ATOM 10040 N N . ASP B 1 38 ? 11.547 40.531 46.562 1 88.5 38 ASP B N 1
ATOM 10041 C CA . ASP B 1 38 ? 11.273 39.812 47.781 1 88.5 38 ASP B CA 1
ATOM 10042 C C . ASP B 1 38 ? 12.531 39.719 48.656 1 88.5 38 ASP B C 1
ATOM 10044 O O . ASP B 1 38 ? 13.445 38.938 48.312 1 88.5 38 ASP B O 1
ATOM 10048 N N . PRO B 1 39 ? 12.586 40.406 49.688 1 85.81 39 PRO B N 1
ATOM 10049 C CA . PRO B 1 39 ? 13.797 40.406 50.531 1 85.81 39 PRO B CA 1
ATOM 10050 C C . PRO B 1 39 ? 14.094 39.062 51.156 1 85.81 39 PRO B C 1
ATOM 10052 O O . PRO B 1 39 ? 15.25 38.719 51.406 1 85.81 39 PRO B O 1
ATOM 10055 N N . ALA B 1 40 ? 13.148 38.312 51.531 1 84.06 40 ALA B N 1
ATOM 10056 C CA . ALA B 1 40 ? 13.344 37 52.125 1 84.06 40 ALA B CA 1
ATOM 10057 C C . ALA B 1 40 ? 14.008 36.062 51.156 1 84.06 40 ALA B C 1
ATOM 10059 O O . ALA B 1 40 ? 14.898 35.281 51.531 1 84.06 40 ALA B O 1
ATOM 10060 N N . LYS B 1 41 ? 13.664 36.156 49.844 1 82.94 41 LYS B N 1
ATOM 10061 C CA . LYS B 1 41 ? 14.203 35.281 48.812 1 82.94 41 LYS B CA 1
ATOM 10062 C C . LYS B 1 41 ? 15.43 35.875 48.125 1 82.94 41 LYS B C 1
ATOM 10064 O O . LYS B 1 41 ? 16.188 35.188 47.469 1 82.94 41 LYS B O 1
ATOM 10069 N N . GLY B 1 42 ? 15.578 37.156 48.312 1 83.56 42 GLY B N 1
ATOM 10070 C CA . GLY B 1 42 ? 16.672 37.875 47.688 1 83.56 42 GLY B CA 1
ATOM 10071 C C . GLY B 1 42 ? 16.562 37.906 46.156 1 83.56 42 GLY B C 1
ATOM 10072 O O . GLY B 1 42 ? 17.562 37.938 45.469 1 83.56 42 GLY B O 1
ATOM 10073 N N . LYS B 1 43 ? 15.359 37.781 45.594 1 91.06 43 LYS B N 1
ATOM 10074 C CA . LYS B 1 43 ? 15.102 37.75 44.156 1 91.06 43 LYS B CA 1
ATOM 10075 C C . LYS B 1 43 ? 13.828 38.5 43.812 1 91.06 43 LYS B C 1
ATOM 10077 O O . LYS B 1 43 ? 13.039 38.844 44.688 1 91.06 43 LYS B O 1
ATOM 10082 N N . MET B 1 44 ? 13.711 38.812 42.5 1 93.62 44 MET B N 1
ATOM 10083 C CA . MET B 1 44 ? 12.453 39.375 41.969 1 93.62 44 MET B CA 1
ATOM 10084 C C . MET B 1 44 ? 11.375 38.281 41.906 1 93.62 44 MET B C 1
ATOM 10086 O O . MET B 1 44 ? 11.656 37.156 41.562 1 93.62 44 MET B O 1
ATOM 10090 N N . VAL B 1 45 ? 10.109 38.625 42.281 1 91.19 45 VAL B N 1
ATOM 10091 C CA . VAL B 1 45 ? 8.984 37.719 42.188 1 91.19 45 VAL B CA 1
ATOM 10092 C C . VAL B 1 45 ? 7.844 38.375 41.406 1 91.19 45 VAL B C 1
ATOM 10094 O O . VAL B 1 45 ? 7.645 39.562 41.469 1 91.19 45 VAL B O 1
ATOM 10097 N N . TRP B 1 46 ? 7.121 37.625 40.625 1 88.12 46 TRP B N 1
ATOM 10098 C CA . TRP B 1 46 ? 5.953 38.062 39.875 1 88.12 46 TRP B CA 1
ATOM 10099 C C . TRP B 1 46 ? 4.684 37.938 40.688 1 88.12 46 TRP B C 1
ATOM 10101 O O . TRP B 1 46 ? 4.273 36.812 41.031 1 88.12 46 TRP B O 1
ATOM 10111 N N . GLU B 1 47 ? 4.152 39.031 41.062 1 89.44 47 GLU B N 1
ATOM 10112 C CA . GLU B 1 47 ? 2.98 39.031 41.938 1 89.44 47 GLU B CA 1
ATOM 10113 C C . GLU B 1 47 ? 2.018 40.156 41.531 1 89.44 47 GLU B C 1
ATOM 10115 O O . GLU B 1 47 ? 2.426 41.156 40.938 1 89.44 47 GLU B O 1
ATOM 10120 N N . SER B 1 48 ? 0.717 39.969 41.719 1 87.75 48 SER B N 1
ATOM 10121 C CA . SER B 1 48 ? -0.275 41 41.5 1 87.75 48 SER B CA 1
ATOM 10122 C C . SER B 1 48 ? -0.251 42.031 42.625 1 87.75 48 SER B C 1
ATOM 10124 O O . SER B 1 48 ? -0.392 41.688 43.812 1 87.75 48 SER B O 1
ATOM 10126 N N . MET B 1 49 ? 0.048 43.25 42.281 1 91.56 49 MET B N 1
ATOM 10127 C CA . MET B 1 49 ? 0.148 44.312 43.25 1 91.56 49 MET B CA 1
ATOM 10128 C C . MET B 1 49 ? -0.966 45.344 43.062 1 91.56 49 MET B C 1
ATOM 10130 O O . MET B 1 49 ? -1.422 45.562 41.938 1 91.56 49 MET B O 1
ATOM 10134 N N . GLN B 1 50 ? -1.477 45.875 44.094 1 91.06 50 GLN B N 1
ATOM 10135 C CA . GLN B 1 50 ? -2.352 47.031 44.031 1 91.06 50 GLN B CA 1
ATOM 10136 C C . GLN B 1 50 ? -1.548 48.312 43.812 1 91.06 50 GLN B C 1
ATOM 10138 O O . GLN B 1 50 ? -0.933 48.812 44.781 1 91.06 50 GLN B O 1
ATOM 10143 N N . VAL B 1 51 ? -1.633 48.781 42.562 1 90.69 51 VAL B N 1
ATOM 10144 C CA . VAL B 1 51 ? -0.716 49.875 42.188 1 90.69 51 VAL B CA 1
ATOM 10145 C C . VAL B 1 51 ? -1.507 51.156 41.875 1 90.69 51 VAL B C 1
ATOM 10147 O O . VAL B 1 51 ? -2.514 51.094 41.188 1 90.69 51 VAL B O 1
ATOM 10150 N N . ASN B 1 52 ? -1.14 52.25 42.438 1 90.44 52 ASN B N 1
ATOM 10151 C CA . ASN B 1 52 ? -1.586 53.562 42.062 1 90.44 52 ASN B CA 1
ATOM 10152 C C . ASN B 1 52 ? -0.538 54.312 41.25 1 90.44 52 ASN B C 1
ATOM 10154 O O . ASN B 1 52 ? 0.482 54.75 41.781 1 90.44 52 ASN B O 1
ATOM 10158 N N . GLN B 1 53 ? -0.837 54.5 39.969 1 87.62 53 GLN B N 1
ATOM 10159 C CA . GLN B 1 53 ? 0.147 55.031 39.031 1 87.62 53 GLN B CA 1
ATOM 10160 C C . GLN B 1 53 ? 0.393 56.531 39.312 1 87.62 53 GLN B C 1
ATOM 10162 O O . GLN B 1 53 ? 1.508 57 39.125 1 87.62 53 GLN B O 1
ATOM 10167 N N . GLY B 1 54 ? -0.634 57.188 39.656 1 89 54 GLY B N 1
ATOM 10168 C CA . GLY B 1 54 ? -0.472 58.594 39.969 1 89 54 GLY B CA 1
ATOM 10169 C C . GLY B 1 54 ? 0.479 58.844 41.125 1 89 54 GLY B C 1
ATOM 10170 O O . GLY B 1 54 ? 1.362 59.719 41.031 1 89 54 GLY B O 1
ATOM 10171 N N . LEU B 1 55 ? 0.289 58.031 42.094 1 93.69 55 LEU B N 1
ATOM 10172 C CA . LEU B 1 55 ? 1.175 58.125 43.25 1 93.69 55 LEU B CA 1
ATOM 10173 C C . LEU B 1 55 ? 2.609 57.781 42.875 1 93.69 55 LEU B C 1
ATOM 10175 O O . LEU B 1 55 ? 3.549 58.469 43.281 1 93.69 55 LEU B O 1
ATOM 10179 N N . LEU B 1 56 ? 2.719 56.781 42.219 1 92.75 56 LEU B N 1
ATOM 10180 C CA . LEU B 1 56 ? 4.039 56.375 41.75 1 92.75 56 LEU B CA 1
ATOM 10181 C C . LEU B 1 56 ? 4.699 57.5 40.938 1 92.75 56 LEU B C 1
ATOM 10183 O O . LEU B 1 56 ? 5.902 57.719 41.062 1 92.75 56 LEU B O 1
ATOM 10187 N N . LYS B 1 57 ? 3.971 58.125 40.156 1 92.06 57 LYS B N 1
ATOM 10188 C CA . LYS B 1 57 ? 4.504 59.188 39.281 1 92.06 57 LYS B CA 1
ATOM 10189 C C . LYS B 1 57 ? 5.035 60.344 40.094 1 92.06 57 LYS B C 1
ATOM 10191 O O . LYS B 1 57 ? 6.098 60.906 39.781 1 92.06 57 LYS B O 1
ATOM 10196 N N . ILE B 1 58 ? 4.352 60.75 41.062 1 94.69 58 ILE B N 1
ATOM 10197 C CA . ILE B 1 58 ? 4.797 61.938 41.781 1 94.69 58 ILE B CA 1
ATOM 10198 C C . ILE B 1 58 ? 6.086 61.594 42.562 1 94.69 58 ILE B C 1
ATOM 10200 O O . ILE B 1 58 ? 6.938 62.469 42.719 1 94.69 58 ILE B O 1
ATOM 10204 N N . VAL B 1 59 ? 6.215 60.438 42.969 1 94.44 59 VAL B N 1
ATOM 10205 C CA . VAL B 1 59 ? 7.469 60.031 43.594 1 94.44 59 VAL B CA 1
ATOM 10206 C C . VAL B 1 59 ? 8.57 59.938 42.531 1 94.44 59 VAL B C 1
ATOM 10208 O O . VAL B 1 59 ? 9.688 60.406 42.781 1 94.44 59 VAL B O 1
ATOM 10211 N N . ASP B 1 60 ? 8.227 59.438 41.531 1 92.81 60 ASP B N 1
ATOM 10212 C CA . ASP B 1 60 ? 9.18 59.25 40.438 1 92.81 60 ASP B CA 1
ATOM 10213 C C . ASP B 1 60 ? 9.727 60.594 39.969 1 92.81 60 ASP B C 1
ATOM 10215 O O . ASP B 1 60 ? 10.891 60.688 39.562 1 92.81 60 ASP B O 1
ATOM 10219 N N . GLU B 1 61 ? 8.914 61.594 39.969 1 92.19 61 GLU B N 1
ATOM 10220 C CA . GLU B 1 61 ? 9.352 62.906 39.531 1 92.19 61 GLU B CA 1
ATOM 10221 C C . GLU B 1 61 ? 10.523 63.406 40.344 1 92.19 61 GLU B C 1
ATOM 10223 O O . GLU B 1 61 ? 11.477 63.969 39.812 1 92.19 61 GLU B O 1
ATOM 10228 N N . ILE B 1 62 ? 10.438 63.188 41.531 1 94.31 62 ILE B N 1
ATOM 10229 C CA . ILE B 1 62 ? 11.5 63.656 42.438 1 94.31 62 ILE B CA 1
ATOM 10230 C C . ILE B 1 62 ? 12.734 62.75 42.25 1 94.31 62 ILE B C 1
ATOM 10232 O O . ILE B 1 62 ? 13.859 63.25 42.25 1 94.31 62 ILE B O 1
ATOM 10236 N N . LEU B 1 63 ? 12.531 61.531 42.125 1 91.75 63 LEU B N 1
ATOM 10237 C CA . LEU B 1 63 ? 13.625 60.594 41.906 1 91.75 63 LEU B CA 1
ATOM 10238 C C . LEU B 1 63 ? 14.367 60.906 40.594 1 91.75 63 LEU B C 1
ATOM 10240 O O . LEU B 1 63 ? 15.594 60.875 40.562 1 91.75 63 LEU B O 1
ATOM 10244 N N . LEU B 1 64 ? 13.664 61.188 39.625 1 89.5 64 LEU B N 1
ATOM 10245 C CA . LEU B 1 64 ? 14.25 61.5 38.312 1 89.5 64 LEU B CA 1
ATOM 10246 C C . LEU B 1 64 ? 15.023 62.812 38.375 1 89.5 64 LEU B C 1
ATOM 10248 O O . LEU B 1 64 ? 16.078 62.906 37.719 1 89.5 64 LEU B O 1
ATOM 10252 N N . ASN B 1 65 ? 14.477 63.75 39.094 1 88.88 65 ASN B N 1
ATOM 10253 C CA . ASN B 1 65 ? 15.211 65 39.281 1 88.88 65 ASN B CA 1
ATOM 10254 C C . ASN B 1 65 ? 16.562 64.75 39.938 1 88.88 65 ASN B C 1
ATOM 10256 O O . ASN B 1 65 ? 17.562 65.375 39.562 1 88.88 65 ASN B O 1
ATOM 10260 N N . ALA B 1 66 ? 16.516 63.938 40.844 1 89.69 66 ALA B N 1
ATOM 10261 C CA . ALA B 1 66 ? 17.766 63.594 41.5 1 89.69 66 ALA B CA 1
ATOM 10262 C C . ALA B 1 66 ? 18.734 62.875 40.562 1 89.69 66 ALA B C 1
ATOM 10264 O O . ALA B 1 66 ? 19.922 63.188 40.531 1 89.69 66 ALA B O 1
ATOM 10265 N N . ALA B 1 67 ? 18.234 62.062 39.75 1 85.94 67 ALA B N 1
ATOM 10266 C CA . ALA B 1 67 ? 19.047 61.281 38.812 1 85.94 67 ALA B CA 1
ATOM 10267 C C . ALA B 1 67 ? 19.578 62.156 37.688 1 85.94 67 ALA B C 1
ATOM 10269 O O . ALA B 1 67 ? 20.656 61.906 37.156 1 85.94 67 ALA B O 1
ATOM 10270 N N . ASP B 1 68 ? 18.797 63.031 37.25 1 80.19 68 ASP B N 1
ATOM 10271 C CA . ASP B 1 68 ? 19.203 63.938 36.156 1 80.19 68 ASP B CA 1
ATOM 10272 C C . ASP B 1 68 ? 20.516 64.625 36.5 1 80.19 68 ASP B C 1
ATOM 10274 O O . ASP B 1 68 ? 21.266 65 35.625 1 80.19 68 ASP B O 1
ATOM 10278 N N . ASN B 1 69 ? 20.734 64.812 37.781 1 80.81 69 ASN B N 1
ATOM 10279 C CA . ASN B 1 69 ? 21.953 65.438 38.219 1 80.81 69 ASN B CA 1
ATOM 10280 C C . ASN B 1 69 ? 23.188 64.625 37.938 1 80.81 69 ASN B C 1
ATOM 10282 O O . ASN B 1 69 ? 24.312 65.062 38 1 80.81 69 ASN B O 1
ATOM 10286 N N . ILE B 1 70 ? 23.016 63.406 37.625 1 77.38 70 ILE B N 1
ATOM 10287 C CA . ILE B 1 70 ? 24.125 62.5 37.312 1 77.38 70 ILE B CA 1
ATOM 10288 C C . ILE B 1 70 ? 24.734 62.906 35.969 1 77.38 70 ILE B C 1
ATOM 10290 O O . ILE B 1 70 ? 25.953 63 35.844 1 77.38 70 ILE B O 1
ATOM 10294 N N . ASN B 1 71 ? 23.922 63.219 35.031 1 66.62 71 ASN B N 1
ATOM 10295 C CA . ASN B 1 71 ? 24.375 63.562 33.688 1 66.62 71 ASN B CA 1
ATOM 10296 C C . ASN B 1 71 ? 24.828 65 33.562 1 66.62 71 ASN B C 1
ATOM 10298 O O . ASN B 1 71 ? 25.562 65.375 32.656 1 66.62 71 ASN B O 1
ATOM 10302 N N . ASN B 1 72 ? 24.344 65.938 34.438 1 61.81 72 ASN B N 1
ATOM 10303 C CA . ASN B 1 72 ? 24.672 67.375 34.375 1 61.81 72 ASN B CA 1
ATOM 10304 C C . ASN B 1 72 ? 25.984 67.625 35.062 1 61.81 72 ASN B C 1
ATOM 10306 O O . ASN B 1 72 ? 26.266 68.812 35.406 1 61.81 72 ASN B O 1
ATOM 10310 N N . SER B 1 73 ? 26.734 66.688 35.281 1 56.53 73 SER B N 1
ATOM 10311 C CA . SER B 1 73 ? 27.984 66.875 36 1 56.53 73 SER B CA 1
ATOM 10312 C C . SER B 1 73 ? 28.953 67.75 35.219 1 56.53 73 SER B C 1
ATOM 10314 O O . SER B 1 73 ? 29.281 67.438 34.062 1 56.53 73 SER B O 1
ATOM 10316 N N . VAL B 1 74 ? 28.938 69.062 35.281 1 50.31 74 VAL B N 1
ATOM 10317 C CA . VAL B 1 74 ? 29.969 70 34.75 1 50.31 74 VAL B CA 1
ATOM 10318 C C . VAL B 1 74 ? 31.312 69.688 35.406 1 50.31 74 VAL B C 1
ATOM 10320 O O . VAL B 1 74 ? 31.344 69 36.469 1 50.31 74 VAL B O 1
ATOM 10323 N N . ARG B 1 75 ? 32.531 70.438 34.969 1 47.69 75 ARG B N 1
ATOM 10324 C CA . ARG B 1 75 ? 33.938 70.5 35.406 1 47.69 75 ARG B CA 1
ATOM 10325 C C . ARG B 1 75 ? 34.031 70.812 36.906 1 47.69 75 ARG B C 1
ATOM 10327 O O . ARG B 1 75 ? 33.812 71.938 37.344 1 47.69 75 ARG B O 1
ATOM 10334 N N . GLY B 1 76 ? 33.594 69.688 37.875 1 52.88 76 GLY B N 1
ATOM 10335 C CA . GLY B 1 76 ? 34.094 69.688 39.25 1 52.88 76 GLY B CA 1
ATOM 10336 C C . GLY B 1 76 ? 33.219 68.812 40.188 1 52.88 76 GLY B C 1
ATOM 10337 O O . GLY B 1 76 ? 33.75 68.125 41.062 1 52.88 76 GLY B O 1
ATOM 10338 N N . ALA B 1 77 ? 31.797 69 40.406 1 62.62 77 ALA B N 1
ATOM 10339 C CA . ALA B 1 77 ? 31.125 68.312 41.5 1 62.62 77 ALA B CA 1
ATOM 10340 C C . ALA B 1 77 ? 30.344 67.125 41.031 1 62.62 77 ALA B C 1
ATOM 10342 O O . ALA B 1 77 ? 29.25 67.25 40.469 1 62.62 77 ALA B O 1
ATOM 10343 N N . ARG B 1 78 ? 30.859 65.938 41.031 1 75.5 78 ARG B N 1
ATOM 10344 C CA . ARG B 1 78 ? 30.297 64.625 40.656 1 75.5 78 ARG B CA 1
ATOM 10345 C C . ARG B 1 78 ? 29.375 64.125 41.781 1 75.5 78 ARG B C 1
ATOM 10347 O O . ARG B 1 78 ? 29.734 64.125 42.938 1 75.5 78 ARG B O 1
ATOM 10354 N N . MET B 1 79 ? 28.016 63.688 41.406 1 87.12 79 MET B N 1
ATOM 10355 C CA . MET B 1 79 ? 27.094 63.094 42.375 1 87.12 79 MET B CA 1
ATOM 10356 C C . MET B 1 79 ? 27.578 61.75 42.844 1 87.12 79 MET B C 1
ATOM 10358 O O . MET B 1 79 ? 27.984 60.906 42.031 1 87.12 79 MET B O 1
ATOM 10362 N N . THR B 1 80 ? 27.562 61.469 44.125 1 86.5 80 THR B N 1
ATOM 10363 C CA . THR B 1 80 ? 28.109 60.219 44.656 1 86.5 80 THR B CA 1
ATOM 10364 C C . THR B 1 80 ? 27 59.344 45.25 1 86.5 80 THR B C 1
ATOM 10366 O O . THR B 1 80 ? 27.172 58.125 45.344 1 86.5 80 THR B O 1
ATOM 10369 N N . TYR B 1 81 ? 25.859 60.031 45.562 1 89.75 81 TYR B N 1
ATOM 10370 C CA . TYR B 1 81 ? 24.844 59.156 46.156 1 89.75 81 TYR B CA 1
ATOM 10371 C C . TYR B 1 81 ? 23.453 59.719 45.969 1 89.75 81 TYR B C 1
ATOM 10373 O O . TYR B 1 81 ? 23.297 60.938 45.719 1 89.75 81 TYR B O 1
ATOM 10381 N N . ILE B 1 82 ? 22.391 58.938 46.125 1 92.88 82 ILE B N 1
ATOM 10382 C CA . ILE B 1 82 ? 20.984 59.25 46.281 1 92.88 82 ILE B CA 1
ATOM 10383 C C . ILE B 1 82 ? 20.438 58.5 47.5 1 92.88 82 ILE B C 1
ATOM 10385 O O . ILE B 1 82 ? 20.5 57.281 47.562 1 92.88 82 ILE B O 1
ATOM 10389 N N . SER B 1 83 ? 19.984 59.219 48.469 1 94.19 83 SER B N 1
ATOM 10390 C CA . SER B 1 83 ? 19.422 58.625 49.688 1 94.19 83 SER B CA 1
ATOM 10391 C C . SER B 1 83 ? 17.922 58.844 49.75 1 94.19 83 SER B C 1
ATOM 10393 O O . SER B 1 83 ? 17.438 59.969 49.688 1 94.19 83 SER B O 1
ATOM 10395 N N . ILE B 1 84 ? 17.125 57.719 49.844 1 96 84 ILE B N 1
ATOM 10396 C CA . ILE B 1 84 ? 15.672 57.781 49.938 1 96 84 ILE B CA 1
ATOM 10397 C C . ILE B 1 84 ? 15.203 57.219 51.281 1 96 84 ILE B C 1
ATOM 10399 O O . ILE B 1 84 ? 15.68 56.188 51.719 1 96 84 ILE B O 1
ATOM 10403 N N . LYS B 1 85 ? 14.336 57.938 51.969 1 94.75 85 LYS B N 1
ATOM 10404 C CA . LYS B 1 85 ? 13.719 57.469 53.219 1 94.75 85 LYS B CA 1
ATOM 10405 C C . LYS B 1 85 ? 12.203 57.469 53.094 1 94.75 85 LYS B C 1
ATOM 10407 O O . LYS B 1 85 ? 11.602 58.438 52.656 1 94.75 85 LYS B O 1
ATOM 10412 N N . ILE B 1 86 ? 11.609 56.375 53.406 1 94.25 86 ILE B N 1
ATOM 10413 C CA . ILE B 1 86 ? 10.156 56.219 53.406 1 94.25 86 ILE B CA 1
ATOM 10414 C C . ILE B 1 86 ? 9.695 55.844 54.844 1 94.25 86 ILE B C 1
ATOM 10416 O O . ILE B 1 86 ? 10.031 54.781 55.344 1 94.25 86 ILE B O 1
ATOM 10420 N N . SER B 1 87 ? 8.961 56.656 55.438 1 92.44 87 SER B N 1
ATOM 10421 C CA . SER B 1 87 ? 8.484 56.406 56.812 1 92.44 87 SER B CA 1
ATOM 10422 C C . SER B 1 87 ? 7.254 55.5 56.781 1 92.44 87 SER B C 1
ATOM 10424 O O . SER B 1 87 ? 6.676 55.25 55.75 1 92.44 87 SER B O 1
ATOM 10426 N N . ASP B 1 88 ? 6.82 55.062 57.969 1 85.31 88 ASP B N 1
ATOM 10427 C CA . ASP B 1 88 ? 5.66 54.188 58.094 1 85.31 88 ASP B CA 1
ATOM 10428 C C . ASP B 1 88 ? 4.363 54.938 57.812 1 85.31 88 ASP B C 1
ATOM 10430 O O . ASP B 1 88 ? 3.387 54.344 57.344 1 85.31 88 ASP B O 1
ATOM 10434 N N . SER B 1 89 ? 4.414 56.219 58.094 1 84.56 89 SER B N 1
ATOM 10435 C CA . SER B 1 89 ? 3.238 57.031 57.812 1 84.56 89 SER B CA 1
ATOM 10436 C C . SER B 1 89 ? 3.143 57.375 56.344 1 84.56 89 SER B C 1
ATOM 10438 O O . SER B 1 89 ? 2.078 57.781 55.844 1 84.56 89 SER B O 1
ATOM 10440 N N . GLY B 1 90 ? 4.254 57.281 55.688 1 91.38 90 GLY B N 1
ATOM 10441 C CA . GLY B 1 90 ? 4.242 57.5 54.25 1 91.38 90 GLY B CA 1
ATOM 10442 C C . GLY B 1 90 ? 4.988 58.75 53.844 1 91.38 90 GLY B C 1
ATOM 10443 O O . GLY B 1 90 ? 4.91 59.188 52.688 1 91.38 90 GLY B O 1
ATOM 10444 N N . GLU B 1 91 ? 5.68 59.375 54.75 1 95.5 91 GLU B N 1
ATOM 10445 C CA . GLU B 1 91 ? 6.539 60.5 54.375 1 95.5 91 GLU B CA 1
ATOM 10446 C C . GLU B 1 91 ? 7.766 60.031 53.625 1 95.5 91 GLU B C 1
ATOM 10448 O O . GLU B 1 91 ? 8.406 59.031 54 1 95.5 91 GLU B O 1
ATOM 10453 N N . ILE B 1 92 ? 8.125 60.719 52.5 1 96.62 92 ILE B N 1
ATOM 10454 C CA . ILE B 1 92 ? 9.234 60.312 51.656 1 96.62 92 ILE B CA 1
ATOM 10455 C C . ILE B 1 92 ? 10.281 61.406 51.594 1 96.62 92 ILE B C 1
ATOM 10457 O O . ILE B 1 92 ? 9.945 62.594 51.438 1 96.62 92 ILE B O 1
ATOM 10461 N N . MET B 1 93 ? 11.484 61.062 51.75 1 96.75 93 MET B N 1
ATOM 10462 C CA . MET B 1 93 ? 12.617 62 51.656 1 96.75 93 MET B CA 1
ATOM 10463 C C . MET B 1 93 ? 13.617 61.5 50.594 1 96.75 93 MET B C 1
ATOM 10465 O O . MET B 1 93 ? 13.984 60.344 50.562 1 96.75 93 MET B O 1
ATOM 10469 N N . VAL B 1 94 ? 14.047 62.375 49.656 1 96.19 94 VAL B N 1
ATOM 10470 C CA . VAL B 1 94 ? 15.062 62.094 48.656 1 96.19 94 VAL B CA 1
ATOM 10471 C C . VAL B 1 94 ? 16.203 63.094 48.75 1 96.19 94 VAL B C 1
ATOM 10473 O O . VAL B 1 94 ? 15.977 64.312 48.688 1 96.19 94 VAL B O 1
ATOM 10476 N N . GLU B 1 95 ? 17.391 62.562 48.938 1 95.56 95 GLU B N 1
ATOM 10477 C CA . GLU B 1 95 ? 18.578 63.406 49.094 1 95.56 95 GLU B CA 1
ATOM 10478 C C . GLU B 1 95 ? 19.688 63 48.156 1 95.56 95 GLU B C 1
ATOM 10480 O O . GLU B 1 95 ? 19.906 61.812 47.875 1 95.56 95 GLU B O 1
ATOM 10485 N N . ASN B 1 96 ? 20.391 64.062 47.562 1 93.25 96 ASN B N 1
ATOM 10486 C CA . ASN B 1 96 ? 21.547 63.781 46.719 1 93.25 96 ASN B CA 1
ATOM 10487 C C . ASN B 1 96 ? 22.609 64.875 46.875 1 93.25 96 ASN B C 1
ATOM 10489 O O . ASN B 1 96 ? 22.344 65.938 47.406 1 93.25 96 ASN B O 1
ATOM 10493 N N . ASP B 1 97 ? 23.844 64.625 46.406 1 90.62 97 ASP B N 1
ATOM 10494 C CA . ASP B 1 97 ? 24.938 65.562 46.5 1 90.62 97 ASP B CA 1
ATOM 10495 C C . ASP B 1 97 ? 25.406 66 45.125 1 90.62 97 ASP B C 1
ATOM 10497 O O . ASP B 1 97 ? 26.594 66.25 44.906 1 90.62 97 ASP B O 1
ATOM 10501 N N . GLY B 1 98 ? 24.562 66.062 44.25 1 86.75 98 GLY B N 1
ATOM 10502 C CA . GLY B 1 98 ? 24.891 66.438 42.875 1 86.75 98 GLY B CA 1
ATOM 10503 C C . GLY B 1 98 ? 25.234 67.938 42.781 1 86.75 98 GLY B C 1
ATOM 10504 O O . GLY B 1 98 ? 25.578 68.562 43.75 1 86.75 98 GLY B O 1
ATOM 10505 N N . ALA B 1 99 ? 25.234 68.5 41.531 1 81.06 99 ALA B N 1
ATOM 10506 C CA . ALA B 1 99 ? 25.672 69.812 41.219 1 81.06 99 ALA B CA 1
ATOM 10507 C C . ALA B 1 99 ? 24.875 70.875 42 1 81.06 99 ALA B C 1
ATOM 10509 O O . ALA B 1 99 ? 25.359 72 42.25 1 81.06 99 ALA B O 1
ATOM 10510 N N . GLY B 1 100 ? 23.75 70.5 42.562 1 81.19 100 GLY B N 1
ATOM 10511 C CA . GLY B 1 100 ? 22.953 71.375 43.375 1 81.19 100 GLY B CA 1
ATOM 10512 C C . GLY B 1 100 ? 22.266 72.438 42.594 1 81.19 100 GLY B C 1
ATOM 10513 O O . GLY B 1 100 ? 22.453 72.562 41.375 1 81.19 100 GLY B O 1
ATOM 10514 N N . LEU B 1 101 ? 21.391 73.312 43.25 1 86.94 101 LEU B N 1
ATOM 10515 C CA . LEU B 1 101 ? 20.672 74.438 42.688 1 86.94 101 LEU B CA 1
ATOM 10516 C C . LEU B 1 101 ? 21.312 75.75 43.125 1 86.94 101 LEU B C 1
ATOM 10518 O O . LEU B 1 101 ? 21.688 75.875 44.312 1 86.94 101 LEU B O 1
ATOM 10522 N N . PRO B 1 102 ? 21.516 76.625 42.188 1 87.81 102 PRO B N 1
ATOM 10523 C CA . PRO B 1 102 ? 22.047 77.938 42.594 1 87.81 102 PRO B CA 1
ATOM 10524 C C . PRO B 1 102 ? 21.109 78.688 43.562 1 87.81 102 PRO B C 1
ATOM 10526 O O . PRO B 1 102 ? 19.906 78.812 43.281 1 87.81 102 PRO B O 1
ATOM 10529 N N . ILE B 1 103 ? 21.719 79.188 44.625 1 92.75 103 ILE B N 1
ATOM 10530 C CA . ILE B 1 103 ? 20.922 79.875 45.594 1 92.75 103 ILE B CA 1
ATOM 10531 C C . ILE B 1 103 ? 21.109 81.438 45.438 1 92.75 103 ILE B C 1
ATOM 10533 O O . ILE B 1 103 ? 21.828 82.062 46.219 1 92.75 103 ILE B O 1
ATOM 10537 N N . VAL B 1 104 ? 20.562 81.875 44.406 1 90.19 104 VAL B N 1
ATOM 10538 C CA . VAL B 1 104 ? 20.594 83.312 44.031 1 90.19 104 VAL B CA 1
ATOM 10539 C C . VAL B 1 104 ? 19.203 83.812 43.594 1 90.19 104 VAL B C 1
ATOM 10541 O O . VAL B 1 104 ? 18.391 83 43.156 1 90.19 104 VAL B O 1
ATOM 10544 N N . LYS B 1 105 ? 18.922 85.062 43.812 1 88 105 LYS B N 1
ATOM 10545 C CA . LYS B 1 105 ? 17.656 85.625 43.375 1 88 105 LYS B CA 1
ATOM 10546 C C . LYS B 1 105 ? 17.672 85.875 41.875 1 88 105 LYS B C 1
ATOM 10548 O O . LYS B 1 105 ? 18.625 86.5 41.375 1 88 105 LYS B O 1
ATOM 10553 N N . SER B 1 106 ? 16.781 85.375 41.25 1 84.88 106 SER B N 1
ATOM 10554 C CA . SER B 1 106 ? 16.656 85.625 39.812 1 84.88 106 SER B CA 1
ATOM 10555 C C . SER B 1 106 ? 16.438 87.125 39.531 1 84.88 106 SER B C 1
ATOM 10557 O O . SER B 1 106 ? 15.672 87.75 40.219 1 84.88 106 SER B O 1
ATOM 10559 N N . LYS B 1 107 ? 17 87.625 38.625 1 80.38 107 LYS B N 1
ATOM 10560 C CA . LYS B 1 107 ? 16.891 89 38.25 1 80.38 107 LYS B CA 1
ATOM 10561 C C . LYS B 1 107 ? 15.516 89.375 37.719 1 80.38 107 LYS B C 1
ATOM 10563 O O . LYS B 1 107 ? 14.938 90.375 38.031 1 80.38 107 LYS B O 1
ATOM 10568 N N . GLU B 1 108 ? 14.977 88.438 37.062 1 80.12 108 GLU B N 1
ATOM 10569 C CA . GLU B 1 108 ? 13.719 88.625 36.344 1 80.12 108 GLU B CA 1
ATOM 10570 C C . GLU B 1 108 ? 12.523 88.438 37.281 1 80.12 108 GLU B C 1
ATOM 10572 O O . GLU B 1 108 ? 11.578 89.25 37.25 1 80.12 108 GLU B O 1
ATOM 10577 N N . HIS B 1 109 ? 12.539 87.5 38.188 1 84.06 109 HIS B N 1
ATOM 10578 C CA . HIS B 1 109 ? 11.359 87.125 38.969 1 84.06 109 HIS B CA 1
ATOM 10579 C C . HIS B 1 109 ? 11.523 87.5 40.438 1 84.06 109 HIS B C 1
ATOM 10581 O O . HIS B 1 109 ? 10.57 87.375 41.219 1 84.06 109 HIS B O 1
ATOM 10587 N N . LYS B 1 110 ? 12.648 87.938 40.844 1 83.5 110 LYS B N 1
ATOM 10588 C CA . LYS B 1 110 ? 12.961 88.438 42.188 1 83.5 110 LYS B CA 1
ATOM 10589 C C . LYS B 1 110 ? 12.68 87.438 43.25 1 83.5 110 LYS B C 1
ATOM 10591 O O . LYS B 1 110 ? 12.133 87.75 44.312 1 83.5 110 LYS B O 1
ATOM 10596 N N . MET B 1 111 ? 12.898 86.188 42.938 1 89.62 111 MET B N 1
ATOM 10597 C CA . MET B 1 111 ? 12.781 85.062 43.875 1 89.62 111 MET B CA 1
ATOM 10598 C C . MET B 1 111 ? 14 84.125 43.781 1 89.62 111 MET B C 1
ATOM 10600 O O . MET B 1 111 ? 14.711 84.125 42.75 1 89.62 111 MET B O 1
ATOM 10604 N N . TYR B 1 112 ? 14.227 83.438 44.969 1 92.06 112 TYR B N 1
ATOM 10605 C CA . TYR B 1 112 ? 15.336 82.5 44.938 1 92.06 112 TYR B CA 1
ATOM 10606 C C . TYR B 1 112 ? 15.07 81.375 43.938 1 92.06 112 TYR B C 1
ATOM 10608 O O . TYR B 1 112 ? 13.938 80.875 43.812 1 92.06 112 TYR B O 1
ATOM 10616 N N . ILE B 1 113 ? 16.031 80.812 43.25 1 90.25 113 ILE B N 1
ATOM 10617 C CA . ILE B 1 113 ? 15.93 79.75 42.219 1 90.25 113 ILE B CA 1
ATOM 10618 C C . ILE B 1 113 ? 15.312 78.5 42.812 1 90.25 113 ILE B C 1
ATOM 10620 O O . ILE B 1 113 ? 14.398 77.938 42.219 1 90.25 113 ILE B O 1
ATOM 10624 N N . PRO B 1 114 ? 15.711 78.062 44.031 1 92.12 114 PRO B N 1
ATOM 10625 C CA . PRO B 1 114 ? 15.062 76.875 44.562 1 92.12 114 PRO B CA 1
ATOM 10626 C C . PRO B 1 114 ? 13.57 77.062 44.812 1 92.12 114 PRO B C 1
ATOM 10628 O O . PRO B 1 114 ? 12.781 76.125 44.656 1 92.12 114 PRO B O 1
ATOM 10631 N N . GLU B 1 115 ? 13.203 78.188 45.219 1 92.81 115 GLU B N 1
ATOM 10632 C CA . GLU B 1 115 ? 11.789 78.5 45.375 1 92.81 115 GLU B CA 1
ATOM 10633 C C . GLU B 1 115 ? 11.047 78.375 44.062 1 92.81 115 GLU B C 1
ATOM 10635 O O . GLU B 1 115 ? 9.953 77.812 44 1 92.81 115 GLU B O 1
ATOM 10640 N N . MET B 1 116 ? 11.695 78.875 43.062 1 90.56 116 MET B N 1
ATOM 10641 C CA . MET B 1 116 ? 11.102 78.812 41.75 1 90.56 116 MET B CA 1
ATOM 10642 C C . MET B 1 116 ? 10.945 77.375 41.219 1 90.56 116 MET B C 1
ATOM 10644 O O . MET B 1 116 ? 9.891 77.062 40.719 1 90.56 116 MET B O 1
ATOM 10648 N N . VAL B 1 117 ? 11.875 76.562 41.438 1 89.56 117 VAL B N 1
ATOM 10649 C CA . VAL B 1 117 ? 11.922 75.25 40.906 1 89.56 117 VAL B CA 1
ATOM 10650 C C . VAL B 1 117 ? 10.891 74.375 41.594 1 89.56 117 VAL B C 1
ATOM 10652 O O . VAL B 1 117 ? 10.227 73.5 40.969 1 89.56 117 VAL B O 1
ATOM 10655 N N . PHE B 1 118 ? 10.633 74.5 42.844 1 93.94 118 PHE B N 1
ATOM 10656 C CA . PHE B 1 118 ? 9.789 73.625 43.594 1 93.94 118 PHE B CA 1
ATOM 10657 C C . PHE B 1 118 ? 8.438 74.25 43.906 1 93.94 118 PHE B C 1
ATOM 10659 O O . PHE B 1 118 ? 7.48 73.562 44.25 1 93.94 118 PHE B O 1
ATOM 10666 N N . GLY B 1 119 ? 8.344 75.5 43.75 1 90.94 119 GLY B N 1
ATOM 10667 C CA . GLY B 1 119 ? 7.156 76.188 44.281 1 90.94 119 GLY B CA 1
ATOM 10668 C C . GLY B 1 119 ? 6.383 76.938 43.219 1 90.94 119 GLY B C 1
ATOM 10669 O O . GLY B 1 119 ? 5.332 77.5 43.5 1 90.94 119 GLY B O 1
ATOM 10670 N N . HIS B 1 120 ? 6.848 77 42.031 1 89.62 120 HIS B N 1
ATOM 10671 C CA . HIS B 1 120 ? 6.152 77.75 40.969 1 89.62 120 HIS B CA 1
ATOM 10672 C C . HIS B 1 120 ? 6.043 76.938 39.719 1 89.62 120 HIS B C 1
ATOM 10674 O O . HIS B 1 120 ? 7.051 76.438 39.219 1 89.62 120 HIS B O 1
ATOM 10680 N N . LEU B 1 121 ? 4.836 76.812 39.219 1 88.81 121 LEU B N 1
ATOM 10681 C CA . LEU B 1 121 ? 4.559 76 38.031 1 88.81 121 LEU B CA 1
ATOM 10682 C C . LEU B 1 121 ? 5.23 76.562 36.812 1 88.81 121 LEU B C 1
ATOM 10684 O O . LEU B 1 121 ? 5.508 77.75 36.75 1 88.81 121 LEU B O 1
ATOM 10688 N N . LEU B 1 122 ? 5.594 75.75 35.75 1 88.94 122 LEU B N 1
ATOM 10689 C CA . LEU B 1 122 ? 6.121 76.062 34.438 1 88.94 122 LEU B CA 1
ATOM 10690 C C . LEU B 1 122 ? 7.535 76.625 34.531 1 88.94 122 LEU B C 1
ATOM 10692 O O . LEU B 1 122 ? 7.887 77.562 33.844 1 88.94 122 LEU B O 1
ATOM 10696 N N . THR B 1 123 ? 8.195 76.188 35.5 1 88.75 123 THR B N 1
ATOM 10697 C CA . THR B 1 123 ? 9.602 76.5 35.656 1 88.75 123 THR B CA 1
ATOM 10698 C C . THR B 1 123 ? 10.508 75.312 35.375 1 88.75 123 THR B C 1
ATOM 10700 O O . THR B 1 123 ? 10.242 74.25 35.812 1 88.75 123 THR B O 1
ATOM 10703 N N . SER B 1 124 ? 11.453 75.625 34.438 1 83.75 124 SER B N 1
ATOM 10704 C CA . SER B 1 124 ? 12.375 74.5 34.094 1 83.75 124 SER B CA 1
ATOM 10705 C C . SER B 1 124 ? 13.727 75.062 33.625 1 83.75 124 SER B C 1
ATOM 10707 O O . SER B 1 124 ? 13.82 76.188 33.219 1 83.75 124 SER B O 1
ATOM 10709 N N . SER B 1 125 ? 14.68 74.188 33.781 1 80.19 125 SER B N 1
ATOM 10710 C CA . SER B 1 125 ? 15.992 74.562 33.25 1 80.19 125 SER B CA 1
ATOM 10711 C C . SER B 1 125 ? 16.188 73.875 31.875 1 80.19 125 SER B C 1
ATOM 10713 O O . SER B 1 125 ? 17.188 74.125 31.203 1 80.19 125 SER B O 1
ATOM 10715 N N . ASN B 1 126 ? 15.258 73.125 31.516 1 76.56 126 ASN B N 1
ATOM 10716 C CA . ASN B 1 126 ? 15.477 72.312 30.344 1 76.56 126 ASN B CA 1
ATOM 10717 C C . ASN B 1 126 ? 14.617 72.75 29.172 1 76.56 126 ASN B C 1
ATOM 10719 O O . ASN B 1 126 ? 14.25 71.938 28.312 1 76.56 126 ASN B O 1
ATOM 10723 N N . TYR B 1 127 ? 14.273 73.938 29.016 1 78.31 127 TYR B N 1
ATOM 10724 C CA . TYR B 1 127 ? 13.438 74.375 27.922 1 78.31 127 TYR B CA 1
ATOM 10725 C C . TYR B 1 127 ? 14.258 74.5 26.641 1 78.31 127 TYR B C 1
ATOM 10727 O O . TYR B 1 127 ? 13.711 74.562 25.547 1 78.31 127 TYR B O 1
ATOM 10735 N N . ASN B 1 128 ? 15.539 74.5 26.812 1 71.19 128 ASN B N 1
ATOM 10736 C CA . ASN B 1 128 ? 16.375 74.625 25.625 1 71.19 128 ASN B CA 1
ATOM 10737 C C . ASN B 1 128 ? 16.547 73.312 24.906 1 71.19 128 ASN B C 1
ATOM 10739 O O . ASN B 1 128 ? 16.75 72.25 25.562 1 71.19 128 ASN B O 1
ATOM 10743 N N . ASN B 1 129 ? 16.094 73.125 23.75 1 65.75 129 ASN B N 1
ATOM 10744 C CA . ASN B 1 129 ? 16.125 71.938 22.969 1 65.75 129 ASN B CA 1
ATOM 10745 C C . ASN B 1 129 ? 17.562 71.562 22.547 1 65.75 129 ASN B C 1
ATOM 10747 O O . ASN B 1 129 ? 17.828 71.375 21.359 1 65.75 129 ASN B O 1
ATOM 10751 N N . ASP B 1 130 ? 18.438 71.375 23.438 1 64.88 130 ASP B N 1
ATOM 10752 C CA . ASP B 1 130 ? 19.766 70.938 23.125 1 64.88 130 ASP B CA 1
ATOM 10753 C C . ASP B 1 130 ? 19.734 69.438 22.672 1 64.88 130 ASP B C 1
ATOM 10755 O O . ASP B 1 130 ? 19.188 68.625 23.359 1 64.88 130 ASP B O 1
ATOM 10759 N N . ALA B 1 131 ? 20.203 69.188 21.484 1 65.56 131 ALA B N 1
ATOM 10760 C CA . ALA B 1 131 ? 20.141 67.938 20.766 1 65.56 131 ALA B CA 1
ATOM 10761 C C . ALA B 1 131 ? 20.812 66.812 21.562 1 65.56 131 ALA B C 1
ATOM 10763 O O . ALA B 1 131 ? 20.5 65.625 21.391 1 65.56 131 ALA B O 1
ATOM 10764 N N . SER B 1 132 ? 21.656 67.125 22.484 1 67.06 132 SER B N 1
ATOM 10765 C CA . SER B 1 132 ? 22.438 66.062 23.156 1 67.06 132 SER B CA 1
ATOM 10766 C C . SER B 1 132 ? 21.906 65.812 24.547 1 67.06 132 SER B C 1
ATOM 10768 O O . SER B 1 132 ? 22.391 64.875 25.234 1 67.06 132 SER B O 1
ATOM 10770 N N . SER B 1 133 ? 20.844 66.312 24.891 1 75.69 133 SER B N 1
ATOM 10771 C CA . SER B 1 133 ? 20.359 66.188 26.25 1 75.69 133 SER B CA 1
ATOM 10772 C C . SER B 1 133 ? 19.672 64.875 26.453 1 75.69 133 SER B C 1
ATOM 10774 O O . SER B 1 133 ? 18.875 64.438 25.625 1 75.69 133 SER B O 1
ATOM 10776 N N . THR B 1 134 ? 20 64.25 27.656 1 78.94 134 THR B N 1
ATOM 10777 C CA . THR B 1 134 ? 19.422 62.938 27.984 1 78.94 134 THR B CA 1
ATOM 10778 C C . THR B 1 134 ? 18.469 63.062 29.172 1 78.94 134 THR B C 1
ATOM 10780 O O . THR B 1 134 ? 18.125 62.062 29.812 1 78.94 134 THR B O 1
ATOM 10783 N N . THR B 1 135 ? 18.031 64.312 29.375 1 78.5 135 THR B N 1
ATOM 10784 C CA . THR B 1 135 ? 17.156 64.5 30.516 1 78.5 135 THR B CA 1
ATOM 10785 C C . THR B 1 135 ? 15.711 64.125 30.172 1 78.5 135 THR B C 1
ATOM 10787 O O . THR B 1 135 ? 15.266 64.312 29.047 1 78.5 135 THR B O 1
ATOM 10790 N N . ALA B 1 136 ? 15.023 63.625 31.188 1 73.44 136 ALA B N 1
ATOM 10791 C CA . ALA B 1 136 ? 13.656 63.125 30.984 1 73.44 136 ALA B CA 1
ATOM 10792 C C . ALA B 1 136 ? 12.641 64.25 31.266 1 73.44 136 ALA B C 1
ATOM 10794 O O . ALA B 1 136 ? 11.586 64.312 30.641 1 73.44 136 ALA B O 1
ATOM 10795 N N . GLY B 1 137 ? 12.867 65.125 32.188 1 73.25 137 GLY B N 1
ATOM 10796 C CA . GLY B 1 137 ? 11.938 66.125 32.594 1 73.25 137 GLY B CA 1
ATOM 10797 C C . GLY B 1 137 ? 12.016 67.375 31.719 1 73.25 137 GLY B C 1
ATOM 10798 O O . GLY B 1 137 ? 12.914 68.25 31.891 1 73.25 137 GLY B O 1
ATOM 10799 N N . ARG B 1 138 ? 11 67.562 30.844 1 75.12 138 ARG B N 1
ATOM 10800 C CA . ARG B 1 138 ? 11.133 68.688 29.906 1 75.12 138 ARG B CA 1
ATOM 10801 C C . ARG B 1 138 ? 9.922 69.562 29.984 1 75.12 138 ARG B C 1
ATOM 10803 O O . ARG B 1 138 ? 9.875 70.625 29.312 1 75.12 138 ARG B O 1
ATOM 10810 N N . HIS B 1 139 ? 8.984 69.312 30.922 1 79.75 139 HIS B N 1
ATOM 10811 C CA . HIS B 1 139 ? 7.723 70.062 30.812 1 79.75 139 HIS B CA 1
ATOM 10812 C C . HIS B 1 139 ? 7.602 71.125 31.922 1 79.75 139 HIS B C 1
ATOM 10814 O O . HIS B 1 139 ? 6.738 72 31.859 1 79.75 139 HIS B O 1
ATOM 10820 N N . GLY B 1 140 ? 8.336 71 32.938 1 83.06 140 GLY B N 1
ATOM 10821 C CA . GLY B 1 140 ? 8.32 72 34 1 83.06 140 GLY B CA 1
ATOM 10822 C C . GLY B 1 140 ? 7.18 71.812 34.969 1 83.06 140 GLY B C 1
ATOM 10823 O O . GLY B 1 140 ? 6.781 72.75 35.656 1 83.06 140 GLY B O 1
ATOM 10824 N N . TYR B 1 141 ? 6.574 70.75 35.062 1 86.88 141 TYR B N 1
ATOM 10825 C CA . TYR B 1 141 ? 5.477 70.438 35.969 1 86.88 141 TYR B CA 1
ATOM 10826 C C . TYR B 1 141 ? 5.93 69.438 37.062 1 86.88 141 TYR B C 1
ATOM 10828 O O . TYR B 1 141 ? 5.426 69.5 38.188 1 86.88 141 TYR B O 1
ATOM 10836 N N . GLY B 1 142 ? 6.934 68.75 37 1 88.19 142 GLY B N 1
ATOM 10837 C CA . GLY B 1 142 ? 7.227 67.5 37.75 1 88.19 142 GLY B CA 1
ATOM 10838 C C . GLY B 1 142 ? 7.246 67.75 39.25 1 88.19 142 GLY B C 1
ATOM 10839 O O . GLY B 1 142 ? 6.305 67.375 39.938 1 88.19 142 GLY B O 1
ATOM 10840 N N . ALA B 1 143 ? 8.234 68.312 39.719 1 91.69 143 ALA B N 1
ATOM 10841 C CA . ALA B 1 143 ? 8.406 68.5 41.156 1 91.69 143 ALA B CA 1
ATOM 10842 C C . ALA B 1 143 ? 7.238 69.312 41.781 1 91.69 143 ALA B C 1
ATOM 10844 O O . ALA B 1 143 ? 6.84 69.062 42.906 1 91.69 143 ALA B O 1
ATOM 10845 N N . LYS B 1 144 ? 6.684 70.125 41.062 1 94.56 144 LYS B N 1
ATOM 10846 C CA . LYS B 1 144 ? 5.555 70.938 41.5 1 94.56 144 LYS B CA 1
ATOM 10847 C C . LYS B 1 144 ? 4.293 70.125 41.625 1 94.56 144 LYS B C 1
ATOM 10849 O O . LYS B 1 144 ? 3.461 70.375 42.5 1 94.56 144 LYS B O 1
ATOM 10854 N N . LEU B 1 145 ? 4.211 69.188 40.719 1 94.25 145 LEU B N 1
ATOM 10855 C CA . LEU B 1 145 ? 3.076 68.25 40.844 1 94.25 145 LEU B CA 1
ATOM 10856 C C . LEU B 1 145 ? 3.152 67.5 42.125 1 94.25 145 LEU B C 1
ATOM 10858 O O . LEU B 1 145 ? 2.135 67.25 42.781 1 94.25 145 LEU B O 1
ATOM 10862 N N . THR B 1 146 ? 4.348 67.062 42.469 1 95.75 146 THR B N 1
ATOM 10863 C CA . THR B 1 146 ? 4.543 66.375 43.719 1 95.75 146 THR B CA 1
ATOM 10864 C C . THR B 1 146 ? 4.164 67.25 44.906 1 95.75 146 THR B C 1
ATOM 10866 O O . THR B 1 146 ? 3.469 66.875 45.812 1 95.75 146 THR B O 1
ATOM 10869 N N . ASN B 1 147 ? 4.562 68.5 44.812 1 96.5 147 ASN B N 1
ATOM 10870 C CA . ASN B 1 147 ? 4.246 69.438 45.844 1 96.5 147 ASN B CA 1
ATOM 10871 C C . ASN B 1 147 ? 2.738 69.688 45.969 1 96.5 147 ASN B C 1
ATOM 10873 O O . ASN B 1 147 ? 2.182 69.562 47.062 1 96.5 147 ASN B O 1
ATOM 10877 N N . ILE B 1 148 ? 2.053 69.875 44.906 1 96.19 148 ILE B N 1
ATOM 10878 C CA . ILE B 1 148 ? 0.621 70.125 44.906 1 96.19 148 ILE B CA 1
ATOM 10879 C C . ILE B 1 148 ? -0.148 68.938 45.406 1 96.19 148 ILE B C 1
ATOM 10881 O O . ILE B 1 148 ? -1.129 69.062 46.125 1 96.19 148 ILE B O 1
ATOM 10885 N N . LEU B 1 149 ? 0.313 67.812 45.094 1 95.94 149 LEU B N 1
ATOM 10886 C CA . LEU B 1 149 ? -0.424 66.562 45.438 1 95.94 149 LEU B CA 1
ATOM 10887 C C . LEU B 1 149 ? 0.058 66 46.781 1 95.94 149 LEU B C 1
ATOM 10889 O O . LEU B 1 149 ? -0.23 64.875 47.125 1 95.94 149 LEU B O 1
ATOM 10893 N N . SER B 1 150 ? 0.747 66.875 47.594 1 96.44 150 SER B N 1
ATOM 10894 C CA . SER B 1 150 ? 1.193 66.5 48.938 1 96.44 150 SER B CA 1
ATOM 10895 C C . SER B 1 150 ? 0.581 67.438 49.969 1 96.44 150 SER B C 1
ATOM 10897 O O . SER B 1 150 ? 0.24 68.625 49.656 1 96.44 150 SER B O 1
ATOM 10899 N N . THR B 1 151 ? 0.448 67 51.156 1 95.25 151 THR B N 1
ATOM 10900 C CA . THR B 1 151 ? -0.051 67.812 52.25 1 95.25 151 THR B CA 1
ATOM 10901 C C . THR B 1 151 ? 1.074 68.688 52.844 1 95.25 151 THR B C 1
ATOM 10903 O O . THR B 1 151 ? 0.837 69.75 53.344 1 95.25 151 THR B O 1
ATOM 10906 N N . LYS B 1 152 ? 2.221 68.125 52.844 1 95.88 152 LYS B N 1
ATOM 10907 C CA . LYS B 1 152 ? 3.434 68.75 53.281 1 95.88 152 LYS B CA 1
ATOM 10908 C C . LYS B 1 152 ? 4.59 68.562 52.312 1 95.88 152 LYS B C 1
ATOM 10910 O O . LYS B 1 152 ? 4.754 67.438 51.812 1 95.88 152 LYS B O 1
ATOM 10915 N N . PHE B 1 153 ? 5.383 69.625 52.094 1 97.31 153 PHE B N 1
ATOM 10916 C CA . PHE B 1 153 ? 6.531 69.562 51.188 1 97.31 153 PHE B CA 1
ATOM 10917 C C . PHE B 1 153 ? 7.629 70.5 51.656 1 97.31 153 PHE B C 1
ATOM 10919 O O . PHE B 1 153 ? 7.367 71.688 51.969 1 97.31 153 PHE B O 1
ATOM 10926 N N . SER B 1 154 ? 8.836 70 51.812 1 97.25 154 SER B N 1
ATOM 10927 C CA . SER B 1 154 ? 9.953 70.812 52.281 1 97.25 154 SER B CA 1
ATOM 10928 C C . SER B 1 154 ? 11.211 70.562 51.469 1 97.25 154 SER B C 1
ATOM 10930 O O . SER B 1 154 ? 11.43 69.438 51 1 97.25 154 SER B O 1
ATOM 10932 N N . VAL B 1 155 ? 12.062 71.688 51.281 1 96.81 155 VAL B N 1
ATOM 10933 C CA . VAL B 1 155 ? 13.297 71.562 50.5 1 96.81 155 VAL B CA 1
ATOM 10934 C C . VAL B 1 155 ? 14.445 72.188 51.281 1 96.81 155 VAL B C 1
ATOM 10936 O O . VAL B 1 155 ? 14.289 73.25 51.844 1 96.81 155 VAL B O 1
ATOM 10939 N N . VAL B 1 156 ? 15.547 71.5 51.375 1 95.62 156 VAL B N 1
ATOM 10940 C CA . VAL B 1 156 ? 16.812 72 51.906 1 95.62 156 VAL B CA 1
ATOM 10941 C C . VAL B 1 156 ? 17.906 71.875 50.844 1 95.62 156 VAL B C 1
ATOM 10943 O O . VAL B 1 156 ? 18.156 70.75 50.344 1 95.62 156 VAL B O 1
ATOM 10946 N N . CYS B 1 157 ? 18.5 73 50.438 1 93.81 157 CYS B N 1
ATOM 10947 C CA . CYS B 1 157 ? 19.562 73 49.438 1 93.81 157 CYS B CA 1
ATOM 10948 C C . CYS B 1 157 ? 20.812 73.688 49.969 1 93.81 157 CYS B C 1
ATOM 10950 O O . CYS B 1 157 ? 20.734 74.75 50.562 1 93.81 157 CYS B O 1
ATOM 10952 N N . ARG B 1 158 ? 21.938 73.062 49.812 1 93.25 158 ARG B N 1
ATOM 10953 C CA . ARG B 1 158 ? 23.234 73.625 50.094 1 93.25 158 ARG B CA 1
ATOM 10954 C C . ARG B 1 158 ? 24.109 73.688 48.844 1 93.25 158 ARG B C 1
ATOM 10956 O O . ARG B 1 158 ? 24.391 72.625 48.25 1 93.25 158 ARG B O 1
ATOM 10963 N N . THR B 1 159 ? 24.5 74.812 48.406 1 89.25 159 THR B N 1
ATOM 10964 C CA . THR B 1 159 ? 25.312 74.938 47.188 1 89.25 159 THR B CA 1
ATOM 10965 C C . THR B 1 159 ? 26.297 76.125 47.344 1 89.25 159 THR B C 1
ATOM 10967 O O . THR B 1 159 ? 25.906 77.25 47.656 1 89.25 159 THR B O 1
ATOM 10970 N N . ALA B 1 160 ? 27.578 75.875 47.062 1 84.25 160 ALA B N 1
ATOM 10971 C CA . ALA B 1 160 ? 28.641 76.875 46.969 1 84.25 160 ALA B CA 1
ATOM 10972 C C . ALA B 1 160 ? 28.656 77.75 48.219 1 84.25 160 ALA B C 1
ATOM 10974 O O . ALA B 1 160 ? 28.703 78.938 48.125 1 84.25 160 ALA B O 1
ATOM 10975 N N . GLY B 1 161 ? 28.406 77.188 49.406 1 85.12 161 GLY B N 1
ATOM 10976 C CA . GLY B 1 161 ? 28.594 77.875 50.656 1 85.12 161 GLY B CA 1
ATOM 10977 C C . GLY B 1 161 ? 27.312 78.5 51.156 1 85.12 161 GLY B C 1
ATOM 10978 O O . GLY B 1 161 ? 27.344 79.25 52.156 1 85.12 161 GLY B O 1
ATOM 10979 N N . ARG B 1 162 ? 26.266 78.438 50.531 1 92.56 162 ARG B N 1
ATOM 10980 C CA . ARG B 1 162 ? 24.969 78.938 50.969 1 92.56 162 ARG B CA 1
ATOM 10981 C C . ARG B 1 162 ? 23.969 77.812 51.188 1 92.56 162 ARG B C 1
ATOM 10983 O O . ARG B 1 162 ? 24.016 76.812 50.531 1 92.56 162 ARG B O 1
ATOM 10990 N N . GLU B 1 163 ? 23.188 78.062 52.188 1 93.25 163 GLU B N 1
ATOM 10991 C CA . GLU B 1 163 ? 22.172 77.062 52.531 1 93.25 163 GLU B CA 1
ATOM 10992 C C . GLU B 1 163 ? 20.766 77.688 52.531 1 93.25 163 GLU B C 1
ATOM 10994 O O . GLU B 1 163 ? 20.547 78.75 53.094 1 93.25 163 GLU B O 1
ATOM 10999 N N . PHE B 1 164 ? 19.797 76.938 51.844 1 95.31 164 PHE B N 1
ATOM 11000 C CA . PHE B 1 164 ? 18.422 77.438 51.625 1 95.31 164 PHE B CA 1
ATOM 11001 C C . PHE B 1 164 ? 17.422 76.438 52.25 1 95.31 164 PHE B C 1
ATOM 11003 O O . PHE B 1 164 ? 17.562 75.25 52.094 1 95.31 164 PHE B O 1
ATOM 11010 N N . HIS B 1 165 ? 16.422 77 53.062 1 94.5 165 HIS B N 1
ATOM 11011 C CA . HIS B 1 165 ? 15.344 76.188 53.656 1 94.5 165 HIS B CA 1
ATOM 11012 C C . HIS B 1 165 ? 13.984 76.812 53.375 1 94.5 165 HIS B C 1
ATOM 11014 O O . HIS B 1 165 ? 13.797 78 53.562 1 94.5 165 HIS B O 1
ATOM 11020 N N . MET B 1 166 ? 13.031 76 52.875 1 96.31 166 MET B N 1
ATOM 11021 C CA . MET B 1 166 ? 11.672 76.438 52.625 1 96.31 166 MET B CA 1
ATOM 11022 C C . MET B 1 166 ? 10.68 75.312 52.719 1 96.31 166 MET B C 1
ATOM 11024 O O . MET B 1 166 ? 11.023 74.188 52.406 1 96.31 166 MET B O 1
ATOM 11028 N N . SER B 1 167 ? 9.477 75.562 53.219 1 96 167 SER B N 1
ATOM 11029 C CA . SER B 1 167 ? 8.445 74.5 53.344 1 96 167 SER B CA 1
ATOM 11030 C C . SER B 1 167 ? 7.105 75 52.812 1 96 167 SER B C 1
ATOM 11032 O O . SER B 1 167 ? 6.824 76.188 52.844 1 96 167 SER B O 1
ATOM 11034 N N . TRP B 1 168 ? 6.34 74.125 52.219 1 96.81 168 TRP B N 1
ATOM 11035 C CA . TRP B 1 168 ? 4.984 74.312 51.75 1 96.81 168 TRP B CA 1
ATOM 11036 C C . TRP B 1 168 ? 3.988 73.438 52.438 1 96.81 168 TRP B C 1
ATOM 11038 O O . TRP B 1 168 ? 4.32 72.25 52.75 1 96.81 168 TRP B O 1
ATOM 11048 N N . THR B 1 169 ? 2.783 73.938 52.656 1 94.5 169 THR B N 1
ATOM 11049 C CA . THR B 1 169 ? 1.701 73.125 53.219 1 94.5 169 THR B CA 1
ATOM 11050 C C . THR B 1 169 ? 0.391 73.375 52.469 1 94.5 169 THR B C 1
ATOM 11052 O O . THR B 1 169 ? 0.314 74.312 51.656 1 94.5 169 THR B O 1
ATOM 11055 N N . ASP B 1 170 ? -0.576 72.562 52.625 1 91.88 170 ASP B N 1
ATOM 11056 C CA . ASP B 1 170 ? -1.913 72.688 52.062 1 91.88 170 ASP B CA 1
ATOM 11057 C C . ASP B 1 170 ? -1.857 72.75 50.531 1 91.88 170 ASP B C 1
ATOM 11059 O O . ASP B 1 170 ? -2.375 73.688 49.906 1 91.88 170 ASP B O 1
ATOM 11063 N N . HIS B 1 171 ? -1.181 71.75 49.938 1 95.06 171 HIS B N 1
ATOM 11064 C CA . HIS B 1 171 ? -1.163 71.562 48.469 1 95.06 171 HIS B CA 1
ATOM 11065 C C . HIS B 1 171 ? -0.521 72.75 47.781 1 95.06 171 HIS B C 1
ATOM 11067 O O . HIS B 1 171 ? -1.045 73.25 46.781 1 95.06 171 HIS B O 1
ATOM 11073 N N . MET B 1 172 ? 0.616 73.25 48.438 1 93.5 172 MET B N 1
ATOM 11074 C CA . MET B 1 172 ? 1.478 74.312 47.906 1 93.5 172 MET B CA 1
ATOM 11075 C C . MET B 1 172 ? 0.803 75.688 48.031 1 93.5 172 MET B C 1
ATOM 11077 O O . MET B 1 172 ? 1.303 76.688 47.5 1 93.5 172 MET B O 1
ATOM 11081 N N . ARG B 1 173 ? -0.364 75.812 48.75 1 92.12 173 ARG B N 1
ATOM 11082 C CA . ARG B 1 173 ? -1.082 77.062 48.875 1 92.12 173 ARG B CA 1
ATOM 11083 C C . ARG B 1 173 ? -0.453 77.938 49.969 1 92.12 173 ARG B C 1
ATOM 11085 O O . ARG B 1 173 ? -0.494 79.188 49.875 1 92.12 173 ARG B O 1
ATOM 11092 N N . MET B 1 174 ? 0.12 77.312 50.906 1 93.75 174 MET B N 1
ATOM 11093 C CA . MET B 1 174 ? 0.793 78 52 1 93.75 174 MET B CA 1
ATOM 11094 C C . MET B 1 174 ? 2.293 77.75 51.969 1 93.75 174 MET B C 1
ATOM 11096 O O . MET B 1 174 ? 2.723 76.625 51.75 1 93.75 174 MET B O 1
ATOM 11100 N N . ALA B 1 175 ? 3.109 78.812 52.125 1 94.38 175 ALA B N 1
ATOM 11101 C CA . ALA B 1 175 ? 4.562 78.625 52.062 1 94.38 175 ALA B CA 1
ATOM 11102 C C . ALA B 1 175 ? 5.227 79.438 53.188 1 94.38 175 ALA B C 1
ATOM 11104 O O . ALA B 1 175 ? 4.723 80.5 53.594 1 94.38 175 ALA B O 1
ATOM 11105 N N . THR B 1 176 ? 6.309 79.062 53.75 1 93.75 176 THR B N 1
ATOM 11106 C CA . THR B 1 176 ? 7.133 79.75 54.688 1 93.75 176 THR B CA 1
ATOM 11107 C C . THR B 1 176 ? 8.062 80.75 53.969 1 93.75 176 THR B C 1
ATOM 11109 O O . THR B 1 176 ? 8.273 80.625 52.75 1 93.75 176 THR B O 1
ATOM 11112 N N . THR B 1 177 ? 8.594 81.688 54.75 1 90.19 177 THR B N 1
ATOM 11113 C CA . THR B 1 177 ? 9.594 82.625 54.188 1 90.19 177 THR B CA 1
ATOM 11114 C C . THR B 1 177 ? 10.922 81.875 54 1 90.19 177 THR B C 1
ATOM 11116 O O . THR B 1 177 ? 11.344 81.125 54.875 1 90.19 177 THR B O 1
ATOM 11119 N N . PRO B 1 178 ? 11.508 82 52.75 1 94.12 178 PRO B N 1
ATOM 11120 C CA . PRO B 1 178 ? 12.797 81.375 52.531 1 94.12 178 PRO B CA 1
ATOM 11121 C C . PRO B 1 178 ? 13.875 81.812 53.5 1 94.12 178 PRO B C 1
ATOM 11123 O O . PRO B 1 178 ? 13.992 83 53.812 1 94.12 178 PRO B O 1
ATOM 11126 N N . ARG B 1 179 ? 14.617 80.938 54.062 1 94.38 179 ARG B N 1
ATOM 11127 C CA . ARG B 1 179 ? 15.75 81.188 54.938 1 94.38 179 ARG B CA 1
ATOM 11128 C C . ARG B 1 179 ? 17.062 80.812 54.281 1 94.38 179 ARG B C 1
ATOM 11130 O O . ARG B 1 179 ? 17.266 79.688 53.844 1 94.38 179 ARG B O 1
ATOM 11137 N N . VAL B 1 180 ? 17.922 81.812 54.094 1 94.81 180 VAL B N 1
ATOM 11138 C CA . VAL B 1 180 ? 19.219 81.625 53.469 1 94.81 180 VAL B CA 1
ATOM 11139 C C . VAL B 1 180 ? 20.328 81.938 54.469 1 94.81 180 VAL B C 1
ATOM 11141 O O . VAL B 1 180 ? 20.328 83 55.094 1 94.81 180 VAL B O 1
ATOM 11144 N N . SER B 1 181 ? 21.172 81.062 54.781 1 92.94 181 SER B N 1
ATOM 11145 C CA . SER B 1 181 ? 22.297 81.25 55.688 1 92.94 181 SER B CA 1
ATOM 11146 C C . SER B 1 181 ? 23.625 80.938 54.969 1 92.94 181 SER B C 1
ATOM 11148 O O . SER B 1 181 ? 23.672 80.188 54 1 92.94 181 SER B O 1
ATOM 11150 N N . ASN B 1 182 ? 24.672 81.625 55.438 1 87.44 182 ASN B N 1
ATOM 11151 C CA . ASN B 1 182 ? 26.016 81.312 54.938 1 87.44 182 ASN B CA 1
ATOM 11152 C C . ASN B 1 182 ? 26.688 80.188 55.688 1 87.44 182 ASN B C 1
ATOM 11154 O O . ASN B 1 182 ? 26.672 80.188 56.938 1 87.44 182 ASN B O 1
ATOM 11158 N N . VAL B 1 183 ? 27.078 79.25 54.969 1 89.25 183 VAL B N 1
ATOM 11159 C CA . VAL B 1 183 ? 27.766 78.125 55.562 1 89.25 183 VAL B CA 1
ATOM 11160 C C . VAL B 1 183 ? 29.188 78 55 1 89.25 183 VAL B C 1
ATOM 11162 O O . VAL B 1 183 ? 29.562 78.75 54.094 1 89.25 183 VAL B O 1
ATOM 11165 N N . ASP B 1 184 ? 30.031 77.125 55.531 1 85.25 184 ASP B N 1
ATOM 11166 C CA . ASP B 1 184 ? 31.406 76.938 55.062 1 85.25 184 ASP B CA 1
ATOM 11167 C C . ASP B 1 184 ? 31.438 76.5 53.625 1 85.25 184 ASP B C 1
ATOM 11169 O O . ASP B 1 184 ? 30.797 75.5 53.219 1 85.25 184 ASP B O 1
ATOM 11173 N N . PRO B 1 185 ? 32.031 77.312 52.781 1 81.06 185 PRO B N 1
ATOM 11174 C CA . PRO B 1 185 ? 32.094 77 51.344 1 81.06 185 PRO B CA 1
ATOM 11175 C C . PRO B 1 185 ? 32.719 75.625 51.062 1 81.06 185 PRO B C 1
ATOM 11177 O O . PRO B 1 185 ? 32.562 75.062 49.969 1 81.06 185 PRO B O 1
ATOM 11180 N N . LYS B 1 186 ? 33.438 75.062 52.031 1 80.25 186 LYS B N 1
ATOM 11181 C CA . LYS B 1 186 ? 34.062 73.75 51.844 1 80.25 186 LYS B CA 1
ATOM 11182 C C . LYS B 1 186 ? 33.094 72.625 52.062 1 80.25 186 LYS B C 1
ATOM 11184 O O . LYS B 1 186 ? 33.375 71.5 51.75 1 80.25 186 LYS B O 1
ATOM 11189 N N . GLU B 1 187 ? 31.922 72.875 52.5 1 83.25 187 GLU B N 1
ATOM 11190 C CA . GLU B 1 187 ? 30.922 71.812 52.75 1 83.25 187 GLU B CA 1
ATOM 11191 C C . GLU B 1 187 ? 30.344 71.312 51.438 1 83.25 187 GLU B C 1
ATOM 11193 O O . GLU B 1 187 ? 30.172 72.062 50.469 1 83.25 187 GLU B O 1
ATOM 11198 N N . LYS B 1 188 ? 30.016 70.062 51.375 1 86.56 188 LYS B N 1
ATOM 11199 C CA . LYS B 1 188 ? 29.5 69.375 50.156 1 86.56 188 LYS B CA 1
ATOM 11200 C C . LYS B 1 188 ? 28.109 69.875 49.812 1 86.56 188 LYS B C 1
ATOM 11202 O O . LYS B 1 188 ? 27.344 70.25 50.719 1 86.56 188 LYS B O 1
ATOM 11207 N N . ASN B 1 189 ? 27.781 69.875 48.562 1 89 189 ASN B N 1
ATOM 11208 C CA . ASN B 1 189 ? 26.438 70.25 48.094 1 89 189 ASN B CA 1
ATOM 11209 C C . ASN B 1 189 ? 25.406 69.188 48.562 1 89 189 ASN B C 1
ATOM 11211 O O . ASN B 1 189 ? 25.719 68 48.719 1 89 189 ASN B O 1
ATOM 11215 N N . VAL B 1 190 ? 24.188 69.688 48.906 1 91.94 190 VAL B N 1
ATOM 11216 C CA . VAL B 1 190 ? 23.109 68.75 49.312 1 91.94 190 VAL B CA 1
ATOM 11217 C C . VAL B 1 190 ? 21.766 69.312 48.844 1 91.94 190 VAL B C 1
ATOM 11219 O O . VAL B 1 190 ? 21.516 70.562 48.938 1 91.94 190 VAL B O 1
ATOM 11222 N N . THR B 1 191 ? 21.031 68.5 48.219 1 94 191 THR B N 1
ATOM 11223 C CA . THR B 1 191 ? 19.625 68.75 47.938 1 94 191 THR B CA 1
ATOM 11224 C C . THR B 1 191 ? 18.734 67.75 48.594 1 94 191 THR B C 1
ATOM 11226 O O . THR B 1 191 ? 18.828 66.562 48.281 1 94 191 THR B O 1
ATOM 11229 N N . ARG B 1 192 ? 17.906 68.125 49.5 1 95.19 192 ARG B N 1
ATOM 11230 C CA . ARG B 1 192 ? 17.016 67.25 50.219 1 95.19 192 ARG B CA 1
ATOM 11231 C C . ARG B 1 192 ? 15.555 67.688 50.062 1 95.19 192 ARG B C 1
ATOM 11233 O O . ARG B 1 192 ? 15.203 68.812 50.406 1 95.19 192 ARG B O 1
ATOM 11240 N N . VAL B 1 193 ? 14.711 66.812 49.5 1 96.88 193 VAL B N 1
ATOM 11241 C CA . VAL B 1 193 ? 13.281 67.062 49.344 1 96.88 193 VAL B CA 1
ATOM 11242 C C . VAL B 1 193 ? 12.492 66.062 50.219 1 96.88 193 VAL B C 1
ATOM 11244 O O . VAL B 1 193 ? 12.703 64.875 50.156 1 96.88 193 VAL B O 1
ATOM 11247 N N . THR B 1 194 ? 11.648 66.562 51.125 1 96.94 194 THR B N 1
ATOM 11248 C CA . THR B 1 194 ? 10.781 65.75 52 1 96.94 194 THR B CA 1
ATOM 11249 C C . THR B 1 194 ? 9.32 66.125 51.75 1 96.94 194 THR B C 1
ATOM 11251 O O . THR B 1 194 ? 8.945 67.312 51.719 1 96.94 194 THR B O 1
ATOM 11254 N N . PHE B 1 195 ? 8.484 65.125 51.562 1 97.31 195 PHE B N 1
ATOM 11255 C CA . PHE B 1 195 ? 7.078 65.375 51.281 1 97.31 195 PHE B CA 1
ATOM 11256 C C . PHE B 1 195 ? 6.176 64.312 51.812 1 97.31 195 PHE B C 1
ATOM 11258 O O . PHE B 1 195 ? 6.625 63.156 52 1 97.31 195 PHE B O 1
ATOM 11265 N N . MET B 1 196 ? 4.941 64.688 52.125 1 96.69 196 MET B N 1
ATOM 11266 C CA . MET B 1 196 ? 3.865 63.781 52.531 1 96.69 196 MET B CA 1
ATOM 11267 C C . MET B 1 196 ? 2.725 63.781 51.531 1 96.69 196 MET B C 1
ATOM 11269 O O . MET B 1 196 ? 1.87 64.688 51.562 1 96.69 196 MET B O 1
ATOM 11273 N N . PRO B 1 197 ? 2.701 62.688 50.594 1 95.81 197 PRO B N 1
ATOM 11274 C CA . PRO B 1 197 ? 1.63 62.625 49.625 1 95.81 197 PRO B CA 1
ATOM 11275 C C . PRO B 1 197 ? 0.238 62.656 50.25 1 95.81 197 PRO B C 1
ATOM 11277 O O . PRO B 1 197 ? 0.052 62.156 51.344 1 95.81 197 PRO B O 1
ATOM 11280 N N . ASP B 1 198 ? -0.768 63.281 49.594 1 95.06 198 ASP B N 1
ATOM 11281 C CA . ASP B 1 198 ? -2.154 63.25 50.031 1 95.06 198 ASP B CA 1
ATOM 11282 C C . ASP B 1 198 ? -2.793 61.875 49.75 1 95.06 198 ASP B C 1
ATOM 11284 O O . ASP B 1 198 ? -3.529 61.75 48.781 1 95.06 198 ASP B O 1
ATOM 11288 N N . TYR B 1 199 ? -2.541 61 50.625 1 94.44 199 TYR B N 1
ATOM 11289 C CA . TYR B 1 199 ? -2.969 59.625 50.406 1 94.44 199 TYR B CA 1
ATOM 11290 C C . TYR B 1 199 ? -4.488 59.531 50.344 1 94.44 199 TYR B C 1
ATOM 11292 O O . TYR B 1 199 ? -5.023 58.656 49.625 1 94.44 199 TYR B O 1
ATOM 11300 N N . ALA B 1 200 ? -5.137 60.375 50.969 1 90.06 200 ALA B N 1
ATOM 11301 C CA . ALA B 1 200 ? -6.598 60.406 50.875 1 90.06 200 ALA B CA 1
ATOM 11302 C C . ALA B 1 200 ? -7.062 60.781 49.469 1 90.06 200 ALA B C 1
ATOM 11304 O O . ALA B 1 200 ? -8 60.156 48.938 1 90.06 200 ALA B O 1
ATOM 11305 N N . HIS B 1 201 ? -6.348 61.688 48.969 1 90.81 201 HIS B N 1
ATOM 11306 C CA . HIS B 1 201 ? -6.668 62.125 47.625 1 90.81 201 HIS B CA 1
ATOM 11307 C C . HIS B 1 201 ? -6.398 61 46.625 1 90.81 201 HIS B C 1
ATOM 11309 O O . HIS B 1 201 ? -7.094 60.875 45.594 1 90.81 201 HIS B O 1
ATOM 11315 N N . PHE B 1 202 ? -5.492 60.188 46.844 1 93 202 PHE B N 1
ATOM 11316 C CA . PHE B 1 202 ? -5.148 59.062 45.969 1 93 202 PHE B CA 1
ATOM 11317 C C . PHE B 1 202 ? -6.035 57.875 46.25 1 93 202 PHE B C 1
ATOM 11319 O O . PHE B 1 202 ? -5.852 56.812 45.656 1 93 202 PHE B O 1
ATOM 11326 N N . GLY B 1 203 ? -6.879 57.969 47.156 1 86.5 203 GLY B N 1
ATOM 11327 C CA . GLY B 1 203 ? -7.887 56.938 47.375 1 86.5 203 GLY B CA 1
ATOM 11328 C C . GLY B 1 203 ? -7.484 55.938 48.438 1 86.5 203 GLY B C 1
ATOM 11329 O O . GLY B 1 203 ? -8.078 54.844 48.5 1 86.5 203 GLY B O 1
ATOM 11330 N N . PHE B 1 204 ? -6.48 56.219 49.219 1 89.19 204 PHE B N 1
ATOM 11331 C CA . PHE B 1 204 ? -6.066 55.281 50.281 1 89.19 204 PHE B CA 1
ATOM 11332 C C . PHE B 1 204 ? -6.836 55.562 51.562 1 89.19 204 PHE B C 1
ATOM 11334 O O . PHE B 1 204 ? -6.742 56.625 52.125 1 89.19 204 PHE B O 1
ATOM 11341 N N . PRO B 1 205 ? -7.641 54.688 51.938 1 80.62 205 PRO B N 1
ATOM 11342 C CA . PRO B 1 205 ? -8.547 54.938 53.062 1 80.62 205 PRO B CA 1
ATOM 11343 C C . PRO B 1 205 ? -7.816 55.25 54.344 1 80.62 205 PRO B C 1
ATOM 11345 O O . PRO B 1 205 ? -8.328 56 55.188 1 80.62 205 PRO B O 1
ATOM 11348 N N . THR B 1 206 ? -6.641 54.688 54.719 1 78.69 206 THR B N 1
ATOM 11349 C CA . THR B 1 206 ? -5.934 54.875 55.969 1 78.69 206 THR B CA 1
ATOM 11350 C C . THR B 1 206 ? -5.051 56.125 55.938 1 78.69 206 THR B C 1
ATOM 11352 O O . THR B 1 206 ? -4.328 56.406 56.875 1 78.69 206 THR B O 1
ATOM 11355 N N . ALA B 1 207 ? -5.059 56.844 54.938 1 79.06 207 ALA B N 1
ATOM 11356 C CA . ALA B 1 207 ? -4.262 58.031 54.719 1 79.06 207 ALA B CA 1
ATOM 11357 C C . ALA B 1 207 ? -2.775 57.75 54.906 1 79.06 207 ALA B C 1
ATOM 11359 O O . ALA B 1 207 ? -2.037 58.594 55.438 1 79.06 207 ALA B O 1
ATOM 11360 N N . ALA B 1 208 ? -2.467 56.531 54.719 1 86 208 ALA B N 1
ATOM 11361 C CA . ALA B 1 208 ? -1.069 56.094 54.781 1 86 208 ALA B CA 1
ATOM 11362 C C . ALA B 1 208 ? -0.712 55.219 53.562 1 86 208 ALA B C 1
ATOM 11364 O O . ALA B 1 208 ? -1.599 54.688 52.906 1 86 208 ALA B O 1
ATOM 11365 N N . ILE B 1 209 ? 0.613 55.156 53.312 1 92.19 209 ILE B N 1
ATOM 11366 C CA . ILE B 1 209 ? 1.09 54.344 52.188 1 92.19 209 ILE B CA 1
ATOM 11367 C C . ILE B 1 209 ? 0.77 52.875 52.438 1 92.19 209 ILE B C 1
ATOM 11369 O O . ILE B 1 209 ? 0.865 52.406 53.562 1 92.19 209 ILE B O 1
ATOM 11373 N N . SER B 1 210 ? 0.311 52.219 51.438 1 92.44 210 SER B N 1
ATOM 11374 C CA . SER B 1 210 ? 0.006 50.781 51.531 1 92.44 210 SER B CA 1
ATOM 11375 C C . SER B 1 210 ? 1.273 49.938 51.469 1 92.44 210 SER B C 1
ATOM 11377 O O . SER B 1 210 ? 2.309 50.406 51 1 92.44 210 SER B O 1
ATOM 11379 N N . LEU B 1 211 ? 1.244 48.75 52 1 90.31 211 LEU B N 1
ATOM 11380 C CA . LEU B 1 211 ? 2.373 47.844 51.938 1 90.31 211 LEU B CA 1
ATOM 11381 C C . LEU B 1 211 ? 2.74 47.531 50.5 1 90.31 211 LEU B C 1
ATOM 11383 O O . LEU B 1 211 ? 3.924 47.438 50.156 1 90.31 211 LEU B O 1
ATOM 11387 N N . ASP B 1 212 ? 1.804 47.375 49.688 1 92.94 212 ASP B N 1
ATOM 11388 C CA . ASP B 1 212 ? 2.053 47.094 48.281 1 92.94 212 ASP B CA 1
ATOM 11389 C C . ASP B 1 212 ? 2.809 48.219 47.594 1 92.94 212 ASP B C 1
ATOM 11391 O O . ASP B 1 212 ? 3.762 48 46.844 1 92.94 212 ASP B O 1
ATOM 11395 N N . MET B 1 213 ? 2.387 49.438 47.875 1 93.81 213 MET B N 1
ATOM 11396 C CA . MET B 1 213 ? 3.041 50.562 47.25 1 93.81 213 MET B CA 1
ATOM 11397 C C . MET B 1 213 ? 4.48 50.719 47.719 1 93.81 213 MET B C 1
ATOM 11399 O O . MET B 1 213 ? 5.359 51.125 46.969 1 93.81 213 MET B O 1
ATOM 11403 N N . LYS B 1 214 ? 4.672 50.312 48.875 1 93.44 214 LYS B N 1
ATOM 11404 C CA . LYS B 1 214 ? 6.039 50.344 49.406 1 93.44 214 LYS B CA 1
ATOM 11405 C C . LYS B 1 214 ? 6.926 49.344 48.625 1 93.44 214 LYS B C 1
ATOM 11407 O O . LYS B 1 214 ? 8.062 49.688 48.281 1 93.44 214 LYS B O 1
ATOM 11412 N N . ARG B 1 215 ? 6.418 48.25 48.375 1 93.19 215 ARG B N 1
ATOM 11413 C CA . ARG B 1 215 ? 7.156 47.25 47.594 1 93.19 215 ARG B CA 1
ATOM 11414 C C . ARG B 1 215 ? 7.398 47.688 46.156 1 93.19 215 ARG B C 1
ATOM 11416 O O . ARG B 1 215 ? 8.477 47.5 45.625 1 93.19 215 ARG B O 1
ATOM 11423 N N . VAL B 1 216 ? 6.395 48.312 45.656 1 94.5 216 VAL B N 1
ATOM 11424 C CA . VAL B 1 216 ? 6.5 48.812 44.281 1 94.5 216 VAL B CA 1
ATOM 11425 C C . VAL B 1 216 ? 7.566 49.906 44.219 1 94.5 216 VAL B C 1
ATOM 11427 O O . VAL B 1 216 ? 8.383 49.938 43.312 1 94.5 216 VAL B O 1
ATOM 11430 N N . LEU B 1 217 ? 7.57 50.75 45.188 1 94.06 217 LEU B N 1
ATOM 11431 C CA . LEU B 1 217 ? 8.555 51.812 45.25 1 94.06 217 LEU B CA 1
ATOM 11432 C C . LEU B 1 217 ? 9.961 51.25 45.438 1 94.06 217 LEU B C 1
ATOM 11434 O O . LEU B 1 217 ? 10.922 51.75 44.844 1 94.06 217 LEU B O 1
ATOM 11438 N N . HIS B 1 218 ? 10 50.312 46.25 1 93.12 218 HIS B N 1
ATOM 11439 C CA . HIS B 1 218 ? 11.289 49.625 46.438 1 93.12 218 HIS B CA 1
ATOM 11440 C C . HIS B 1 218 ? 11.82 49.125 45.094 1 93.12 218 HIS B C 1
ATOM 11442 O O . HIS B 1 218 ? 12.984 49.375 44.75 1 93.12 218 HIS B O 1
ATOM 11448 N N . LYS B 1 219 ? 11.055 48.5 44.344 1 94.81 219 LYS B N 1
ATOM 11449 C CA . LYS B 1 219 ? 11.43 47.969 43.031 1 94.81 219 LYS B CA 1
ATOM 11450 C C . LYS B 1 219 ? 11.844 49.125 42.094 1 94.81 219 LYS B C 1
ATOM 11452 O O . LYS B 1 219 ? 12.836 49 41.375 1 94.81 219 LYS B O 1
ATOM 11457 N N . ARG B 1 220 ? 11.102 50.156 42.125 1 94.88 220 ARG B N 1
ATOM 11458 C CA . ARG B 1 220 ? 11.398 51.312 41.281 1 94.88 220 ARG B CA 1
ATOM 11459 C C . ARG B 1 220 ? 12.773 51.875 41.594 1 94.88 220 ARG B C 1
ATOM 11461 O O . ARG B 1 220 ? 13.531 52.25 40.688 1 94.88 220 ARG B O 1
ATOM 11468 N N . ILE B 1 221 ? 13.039 51.906 42.781 1 93.88 221 ILE B N 1
ATOM 11469 C CA . ILE B 1 221 ? 14.328 52.438 43.25 1 93.88 221 ILE B CA 1
ATOM 11470 C C . ILE B 1 221 ? 15.445 51.5 42.781 1 93.88 221 ILE B C 1
ATOM 11472 O O . ILE B 1 221 ? 16.516 51.938 42.375 1 93.88 221 ILE B O 1
ATOM 11476 N N . MET B 1 222 ? 15.188 50.25 42.844 1 92.56 222 MET B N 1
ATOM 11477 C CA . MET B 1 222 ? 16.156 49.281 42.344 1 92.56 222 MET B CA 1
ATOM 11478 C C . MET B 1 222 ? 16.406 49.469 40.844 1 92.56 222 MET B C 1
ATOM 11480 O O . MET B 1 222 ? 17.531 49.344 40.375 1 92.56 222 MET B O 1
ATOM 11484 N N . ASP B 1 223 ? 15.383 49.75 40.094 1 93.88 223 ASP B N 1
ATOM 11485 C CA . ASP B 1 223 ? 15.531 50.031 38.656 1 93.88 223 ASP B CA 1
ATOM 11486 C C . ASP B 1 223 ? 16.484 51.188 38.438 1 93.88 223 ASP B C 1
ATOM 11488 O O . ASP B 1 223 ? 17.328 51.156 37.531 1 93.88 223 ASP B O 1
ATOM 11492 N N . LEU B 1 224 ? 16.297 52.156 39.25 1 90.81 224 LEU B N 1
ATOM 11493 C CA . LEU B 1 224 ? 17.125 53.344 39.125 1 90.81 224 LEU B CA 1
ATOM 11494 C C . LEU B 1 224 ? 18.578 53 39.438 1 90.81 224 LEU B C 1
ATOM 11496 O O . LEU B 1 224 ? 19.484 53.438 38.719 1 90.81 224 LEU B O 1
ATOM 11500 N N . ALA B 1 225 ? 18.781 52.312 40.469 1 91.25 225 ALA B N 1
ATOM 11501 C CA . ALA B 1 225 ? 20.125 51.938 40.844 1 91.25 225 ALA B CA 1
ATOM 11502 C C . ALA B 1 225 ? 20.797 51.094 39.781 1 91.25 225 ALA B C 1
ATOM 11504 O O . ALA B 1 225 ? 22.016 51.219 39.562 1 91.25 225 ALA B O 1
ATOM 11505 N N . ALA B 1 226 ? 20.031 50.281 39.156 1 91.75 226 ALA B N 1
ATOM 11506 C CA . ALA B 1 226 ? 20.578 49.406 38.125 1 91.75 226 ALA B CA 1
ATOM 11507 C C . ALA B 1 226 ? 21 50.219 36.906 1 91.75 226 ALA B C 1
ATOM 11509 O O . ALA B 1 226 ? 21.969 49.875 36.219 1 91.75 226 ALA B O 1
ATOM 11510 N N . MET B 1 227 ? 20.312 51.219 36.594 1 88.69 227 MET B N 1
ATOM 11511 C CA . MET B 1 227 ? 20.625 52.062 35.438 1 88.69 227 MET B CA 1
ATOM 11512 C C . MET B 1 227 ? 21.875 52.875 35.688 1 88.69 227 MET B C 1
ATOM 11514 O O . MET B 1 227 ? 22.688 53.062 34.781 1 88.69 227 MET B O 1
ATOM 11518 N N . PHE B 1 228 ? 22.062 53.312 37 1 83.81 228 PHE B N 1
ATOM 11519 C CA . PHE B 1 228 ? 23.188 54.188 37.312 1 83.81 228 PHE B CA 1
ATOM 11520 C C . PHE B 1 228 ? 24.125 53.531 38.312 1 83.81 228 PHE B C 1
ATOM 11522 O O . PHE B 1 228 ? 24.094 53.875 39.5 1 83.81 228 PHE B O 1
ATOM 11529 N N . SER B 1 229 ? 25.031 52.688 37.969 1 79.69 229 SER B N 1
ATOM 11530 C CA . SER B 1 229 ? 25.828 51.875 38.844 1 79.69 229 SER B CA 1
ATOM 11531 C C . SER B 1 229 ? 26.969 52.656 39.5 1 79.69 229 SER B C 1
ATOM 11533 O O . SER B 1 229 ? 27.531 52.25 40.5 1 79.69 229 SER B O 1
ATOM 11535 N N . LYS B 1 230 ? 27.203 53.719 39.062 1 78.25 230 LYS B N 1
ATOM 11536 C CA . LYS B 1 230 ? 28.344 54.5 39.562 1 78.25 230 LYS B CA 1
ATOM 11537 C C . LYS B 1 230 ? 27.984 55.281 40.812 1 78.25 230 LYS B C 1
ATOM 11539 O O . LYS B 1 230 ? 28.844 55.906 41.438 1 78.25 230 LYS B O 1
ATOM 11544 N N . ILE B 1 231 ? 26.719 55.344 41.188 1 83.44 231 ILE B N 1
ATOM 11545 C CA . ILE B 1 231 ? 26.297 56.156 42.344 1 83.44 231 ILE B CA 1
ATOM 11546 C C . ILE B 1 231 ? 25.781 55.219 43.438 1 83.44 231 ILE B C 1
ATOM 11548 O O . ILE B 1 231 ? 25.297 54.125 43.156 1 83.44 231 ILE B O 1
ATOM 11552 N N . GLU B 1 232 ? 25.969 55.625 44.562 1 87.5 232 GLU B N 1
ATOM 11553 C CA . GLU B 1 232 ? 25.438 54.906 45.719 1 87.5 232 GLU B CA 1
ATOM 11554 C C . GLU B 1 232 ? 23.984 55.281 46 1 87.5 232 GLU B C 1
ATOM 11556 O O . GLU B 1 232 ? 23.656 56.438 46.156 1 87.5 232 GLU B O 1
ATOM 11561 N N . VAL B 1 233 ? 23.125 54.281 46.031 1 90.94 233 VAL B N 1
ATOM 11562 C CA . VAL B 1 233 ? 21.703 54.5 46.312 1 90.94 233 VAL B CA 1
ATOM 11563 C C . VAL B 1 233 ? 21.375 53.906 47.688 1 90.94 233 VAL B C 1
ATOM 11565 O O . VAL B 1 233 ? 21.781 52.75 47.969 1 90.94 233 VAL B O 1
ATOM 11568 N N . ARG B 1 234 ? 20.719 54.625 48.562 1 92.12 234 ARG B N 1
ATOM 11569 C CA . ARG B 1 234 ? 20.344 54.188 49.906 1 92.12 234 ARG B CA 1
ATOM 11570 C C . ARG B 1 234 ? 18.844 54.281 50.094 1 92.12 234 ARG B C 1
ATOM 11572 O O . ARG B 1 234 ? 18.203 55.281 49.75 1 92.12 234 ARG B O 1
ATOM 11579 N N . LEU B 1 235 ? 18.25 53.188 50.625 1 91.94 235 LEU B N 1
ATOM 11580 C CA . LEU B 1 235 ? 16.859 53.188 51.031 1 91.94 235 LEU B CA 1
ATOM 11581 C C . LEU B 1 235 ? 16.734 53 52.531 1 91.94 235 LEU B C 1
ATOM 11583 O O . LEU B 1 235 ? 17.156 51.938 53.062 1 91.94 235 LEU B O 1
ATOM 11587 N N . ASN B 1 236 ? 16.234 54 53.25 1 91.31 236 ASN B N 1
ATOM 11588 C CA . ASN B 1 236 ? 16.141 54 54.719 1 91.31 236 ASN B CA 1
ATOM 11589 C C . ASN B 1 236 ? 17.484 53.688 55.344 1 91.31 236 ASN B C 1
ATOM 11591 O O . ASN B 1 236 ? 17.562 52.812 56.219 1 91.31 236 ASN B O 1
ATOM 11595 N N . ASN B 1 237 ? 18.5 54.281 54.812 1 86.81 237 ASN B N 1
ATOM 11596 C CA . ASN B 1 237 ? 19.875 54.281 55.312 1 86.81 237 ASN B CA 1
ATOM 11597 C C . ASN B 1 237 ? 20.562 52.938 55.031 1 86.81 237 ASN B C 1
ATOM 11599 O O . ASN B 1 237 ? 21.641 52.688 55.562 1 86.81 237 ASN B O 1
ATOM 11603 N N . VAL B 1 238 ? 20.031 52.188 54.281 1 86.12 238 VAL B N 1
ATOM 11604 C CA . VAL B 1 238 ? 20.656 50.938 53.875 1 86.12 238 VAL B CA 1
ATOM 11605 C C . VAL B 1 238 ? 21.141 51.062 52.438 1 86.12 238 VAL B C 1
ATOM 11607 O O . VAL B 1 238 ? 20.328 51.281 51.5 1 86.12 238 VAL B O 1
ATOM 11610 N N . PRO B 1 239 ? 22.438 51.062 52.312 1 83.12 239 PRO B N 1
ATOM 11611 C CA . PRO B 1 239 ? 22.953 51.188 50.938 1 83.12 239 PRO B CA 1
ATOM 11612 C C . PRO B 1 239 ? 22.703 49.938 50.094 1 83.12 239 PRO B C 1
ATOM 11614 O O . PRO B 1 239 ? 22.719 48.844 50.594 1 83.12 239 PRO B O 1
ATOM 11617 N N . PHE B 1 240 ? 22.312 50.25 48.875 1 78 240 PHE B N 1
ATOM 11618 C CA . PHE B 1 240 ? 22.312 49.156 47.938 1 78 240 PHE B CA 1
ATOM 11619 C C . PHE B 1 240 ? 22.797 49.594 46.562 1 78 240 PHE B C 1
ATOM 11621 O O . PHE B 1 240 ? 22.812 50.781 46.25 1 78 240 PHE B O 1
ATOM 11628 N N . GLY B 1 241 ? 23.516 48.719 45.969 1 78.31 241 GLY B N 1
ATOM 11629 C CA . GLY B 1 241 ? 24.094 48.969 44.656 1 78.31 241 GLY B CA 1
ATOM 11630 C C . GLY B 1 241 ? 24.453 47.688 43.906 1 78.31 241 GLY B C 1
ATOM 11631 O O . GLY B 1 241 ? 24.562 46.625 44.531 1 78.31 241 GLY B O 1
ATOM 11632 N N . PHE B 1 242 ? 24.219 47.969 42.562 1 85.88 242 PHE B N 1
ATOM 11633 C CA . PHE B 1 242 ? 24.625 46.875 41.688 1 85.88 242 PHE B CA 1
ATOM 11634 C C . PHE B 1 242 ? 25.953 47.188 41.031 1 85.88 242 PHE B C 1
ATOM 11636 O O . PHE B 1 242 ? 26.141 48.312 40.5 1 85.88 242 PHE B O 1
ATOM 11643 N N . GLN B 1 243 ? 26.969 46.406 41.125 1 81.94 243 GLN B N 1
ATOM 11644 C CA . GLN B 1 243 ? 28.25 46.656 40.5 1 81.94 243 GLN B CA 1
ATOM 11645 C C . GLN B 1 243 ? 28.141 46.594 38.969 1 81.94 243 GLN B C 1
ATOM 11647 O O . GLN B 1 243 ? 28.734 47.438 38.281 1 81.94 243 GLN B O 1
ATOM 11652 N N . THR B 1 244 ? 27.453 45.688 38.531 1 87.56 244 THR B N 1
ATOM 11653 C CA . THR B 1 244 ? 27.203 45.531 37.125 1 87.56 244 THR B CA 1
ATOM 11654 C C . THR B 1 244 ? 25.734 45.281 36.844 1 87.56 244 THR B C 1
ATOM 11656 O O . THR B 1 244 ? 24.984 44.938 37.75 1 87.56 244 THR B O 1
ATOM 11659 N N . PHE B 1 245 ? 25.359 45.656 35.656 1 92.12 245 PHE B N 1
ATOM 11660 C CA . PHE B 1 245 ? 24 45.344 35.25 1 92.12 245 PHE B CA 1
ATOM 11661 C C . PHE B 1 245 ? 23.703 43.875 35.406 1 92.12 245 PHE B C 1
ATOM 11663 O O . PHE B 1 245 ? 22.547 43.469 35.594 1 92.12 245 PHE B O 1
ATOM 11670 N N . ASN B 1 246 ? 24.656 43.062 35.312 1 92.69 246 ASN B N 1
ATOM 11671 C CA . ASN B 1 246 ? 24.5 41.625 35.469 1 92.69 246 ASN B CA 1
ATOM 11672 C C . ASN B 1 246 ? 23.969 41.25 36.844 1 92.69 246 ASN B C 1
ATOM 11674 O O . ASN B 1 246 ? 23.188 40.344 37 1 92.69 246 ASN B O 1
ATOM 11678 N N . ASP B 1 247 ? 24.422 42 37.812 1 91.88 247 ASP B N 1
ATOM 11679 C CA . ASP B 1 247 ? 23.969 41.75 39.188 1 91.88 247 ASP B CA 1
ATOM 11680 C C . ASP B 1 247 ? 22.469 41.969 39.312 1 91.88 247 ASP B C 1
ATOM 11682 O O . ASP B 1 247 ? 21.781 41.219 40 1 91.88 247 ASP B O 1
ATOM 11686 N N . TYR B 1 248 ? 22.047 42.906 38.688 1 93.62 248 TYR B N 1
ATOM 11687 C CA . TYR B 1 248 ? 20.609 43.188 38.688 1 93.62 248 TYR B CA 1
ATOM 11688 C C . TYR B 1 248 ? 19.844 42.125 37.906 1 93.62 248 TYR B C 1
ATOM 11690 O O . TYR B 1 248 ? 18.797 41.656 38.375 1 93.62 248 TYR B O 1
ATOM 11698 N N . ALA B 1 249 ? 20.297 41.844 36.781 1 94.69 249 ALA B N 1
ATOM 11699 C CA . ALA B 1 249 ? 19.641 40.844 35.969 1 94.69 249 ALA B CA 1
ATOM 11700 C C . ALA B 1 249 ? 19.531 39.531 36.719 1 94.69 249 ALA B C 1
ATOM 11702 O O . ALA B 1 249 ? 18.516 38.812 36.594 1 94.69 249 ALA B O 1
ATOM 11703 N N . ARG B 1 250 ? 20.438 39.188 37.531 1 92.88 250 ARG B N 1
ATOM 11704 C CA . ARG B 1 250 ? 20.469 37.938 38.281 1 92.88 250 ARG B CA 1
ATOM 11705 C C . ARG B 1 250 ? 19.297 37.875 39.25 1 92.88 250 ARG B C 1
ATOM 11707 O O . ARG B 1 250 ? 18.859 36.781 39.594 1 92.88 250 ARG B O 1
ATOM 11714 N N . LEU B 1 251 ? 18.859 38.938 39.625 1 93.31 251 LEU B N 1
ATOM 11715 C CA . LEU B 1 251 ? 17.766 38.969 40.562 1 93.31 251 LEU B CA 1
ATOM 11716 C C . LEU B 1 251 ? 16.484 38.438 39.938 1 93.31 251 LEU B C 1
ATOM 11718 O O . LEU B 1 251 ? 15.555 38.031 40.656 1 93.31 251 LEU B O 1
ATOM 11722 N N . TYR B 1 252 ? 16.375 38.5 38.719 1 93.5 252 TYR B N 1
ATOM 11723 C CA . TYR B 1 252 ? 15.18 38.031 38.031 1 93.5 252 TYR B CA 1
ATOM 11724 C C . TYR B 1 252 ? 15.25 36.531 37.75 1 93.5 252 TYR B C 1
ATOM 11726 O O . TYR B 1 252 ? 14.305 35.969 37.219 1 93.5 252 TYR B O 1
ATOM 11734 N N . SER B 1 253 ? 16.312 35.906 38 1 89.44 253 SER B N 1
ATOM 11735 C CA . SER B 1 253 ? 16.438 34.469 37.812 1 89.44 253 SER B CA 1
ATOM 11736 C C . SER B 1 253 ? 15.672 33.719 38.906 1 89.44 253 SER B C 1
ATOM 11738 O O . SER B 1 253 ? 16.094 33.688 40.062 1 89.44 253 SER B O 1
ATOM 11740 N N . LEU B 1 254 ? 14.586 33.156 38.594 1 82.38 254 LEU B N 1
ATOM 11741 C CA . LEU B 1 254 ? 13.711 32.5 39.562 1 82.38 254 LEU B CA 1
ATOM 11742 C C . LEU B 1 254 ? 14.062 31.031 39.688 1 82.38 254 LEU B C 1
ATOM 11744 O O . LEU B 1 254 ? 14.273 30.344 38.688 1 82.38 254 LEU B O 1
ATOM 11748 N N . PRO B 1 255 ? 14.234 30.516 40.906 1 79.5 255 PRO B N 1
ATOM 11749 C CA . PRO B 1 255 ? 14.477 29.078 41.094 1 79.5 255 PRO B CA 1
ATOM 11750 C C . PRO B 1 255 ? 13.281 28.219 40.688 1 79.5 255 PRO B C 1
ATOM 11752 O O . PRO B 1 255 ? 12.133 28.656 40.812 1 79.5 255 PRO B O 1
ATOM 11755 N N . GLY B 1 256 ? 13.492 27.141 40.094 1 71.88 256 GLY B N 1
ATOM 11756 C CA . GLY B 1 256 ? 12.438 26.203 39.781 1 71.88 256 GLY B CA 1
ATOM 11757 C C . GLY B 1 256 ? 11.727 25.641 40.969 1 71.88 256 GLY B C 1
ATOM 11758 O O . GLY B 1 256 ? 12.102 25.938 42.125 1 71.88 256 GLY B O 1
ATOM 11759 N N . ALA B 1 257 ? 10.578 24.891 40.812 1 65.12 257 ALA B N 1
ATOM 11760 C CA . ALA B 1 257 ? 9.805 24.281 41.875 1 65.12 257 ALA B CA 1
ATOM 11761 C C . ALA B 1 257 ? 10.703 23.453 42.812 1 65.12 257 ALA B C 1
ATOM 11763 O O . ALA B 1 257 ? 10.477 23.375 44 1 65.12 257 ALA B O 1
ATOM 11764 N N . ASP B 1 258 ? 11.836 22.766 42.312 1 65.44 258 ASP B N 1
ATOM 11765 C CA . ASP B 1 258 ? 12.734 21.875 43.031 1 65.44 258 ASP B CA 1
ATOM 11766 C C . ASP B 1 258 ? 13.922 22.641 43.594 1 65.44 258 ASP B C 1
ATOM 11768 O O . ASP B 1 258 ? 14.875 22.031 44.094 1 65.44 258 ASP B O 1
ATOM 11772 N N . GLY B 1 259 ? 13.945 23.953 43.438 1 70.81 259 GLY B N 1
ATOM 11773 C CA . GLY B 1 259 ? 15.031 24.766 43.938 1 70.81 259 GLY B CA 1
ATOM 11774 C C . GLY B 1 259 ? 16.188 24.922 42.969 1 70.81 259 GLY B C 1
ATOM 117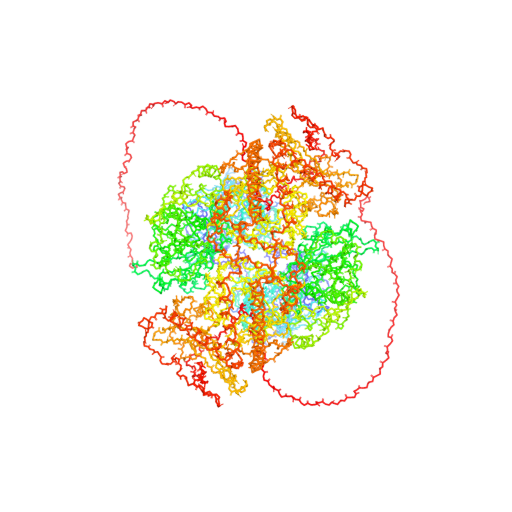75 O O . GLY B 1 259 ? 17.156 25.609 43.25 1 70.81 259 GLY B O 1
ATOM 11776 N N . ALA B 1 260 ? 16.188 24.266 41.875 1 78.31 260 ALA B N 1
ATOM 11777 C CA . ALA B 1 260 ? 17.25 24.391 40.875 1 78.31 260 ALA B CA 1
ATOM 11778 C C . ALA B 1 260 ? 17.312 25.797 40.312 1 78.31 260 ALA B C 1
ATOM 11780 O O . ALA B 1 260 ? 16.281 26.422 40.062 1 78.31 260 ALA B O 1
ATOM 11781 N N . MET B 1 261 ? 18.562 26.344 40.219 1 82.81 261 MET B N 1
ATOM 11782 C CA . MET B 1 261 ? 18.75 27.688 39.688 1 82.81 261 MET B CA 1
ATOM 11783 C C . MET B 1 261 ? 18.906 27.656 38.188 1 82.81 261 MET B C 1
ATOM 11785 O O . MET B 1 261 ? 19.562 26.781 37.625 1 82.81 261 MET B O 1
ATOM 11789 N N . PRO B 1 262 ? 18.266 28.578 37.469 1 86.44 262 PRO B N 1
ATOM 11790 C CA . PRO B 1 262 ? 18.484 28.672 36.031 1 86.44 262 PRO B CA 1
ATOM 11791 C C . PRO B 1 262 ? 19.891 29.172 35.656 1 86.44 262 PRO B C 1
ATOM 11793 O O . PRO B 1 262 ? 20.594 29.688 36.531 1 86.44 262 PRO B O 1
ATOM 11796 N N . PRO B 1 263 ? 20.234 28.953 34.375 1 86.88 263 PRO B N 1
ATOM 11797 C CA . PRO B 1 263 ? 21.531 29.484 33.938 1 86.88 263 PRO B CA 1
ATOM 11798 C C . PRO B 1 263 ? 21.641 31 34.125 1 86.88 263 PRO B C 1
ATOM 11800 O O . PRO B 1 263 ? 20.609 31.688 34.25 1 86.88 263 PRO B O 1
ATOM 11803 N N . GLU B 1 264 ? 22.891 31.5 34.125 1 90.81 264 GLU B N 1
ATOM 11804 C CA . GLU B 1 264 ? 23.156 32.938 34.219 1 90.81 264 GLU B CA 1
ATOM 11805 C C . GLU B 1 264 ? 22.531 33.719 33.062 1 90.81 264 GLU B C 1
ATOM 11807 O O . GLU B 1 264 ? 22.547 33.219 31.922 1 90.81 264 GLU B O 1
ATOM 11812 N N . PRO B 1 265 ? 22.094 34.875 33.375 1 94.25 265 PRO B N 1
ATOM 11813 C CA . PRO B 1 265 ? 21.5 35.688 32.312 1 94.25 265 PRO B CA 1
ATOM 11814 C C . PRO B 1 265 ? 22.516 36.125 31.25 1 94.25 265 PRO B C 1
ATOM 11816 O O . PRO B 1 265 ? 23.719 36.25 31.562 1 94.25 265 PRO B O 1
ATOM 11819 N N . PHE B 1 266 ? 22.016 36.312 30 1 94.88 266 PHE B N 1
ATOM 11820 C CA . PHE B 1 266 ? 22.844 36.938 28.969 1 94.88 266 PHE B CA 1
ATOM 11821 C C . PHE B 1 266 ? 22.75 38.438 29.047 1 94.88 266 PHE B C 1
ATOM 11823 O O . PHE B 1 266 ? 21.672 39.031 28.844 1 94.88 266 PHE B O 1
ATOM 11830 N N . VAL B 1 267 ? 23.844 39.094 29.375 1 94.94 267 VAL B N 1
ATOM 11831 C CA . VAL B 1 267 ? 23.844 40.531 29.547 1 94.94 267 VAL B CA 1
ATOM 11832 C C . VAL B 1 267 ? 24.828 41.188 28.578 1 94.94 267 VAL B C 1
ATOM 11834 O O . VAL B 1 267 ? 25.969 40.719 28.453 1 94.94 267 VAL B O 1
ATOM 11837 N N . HIS B 1 268 ? 24.312 42.188 27.844 1 94.06 268 HIS B N 1
ATOM 11838 C CA . HIS B 1 268 ? 25.172 43 27 1 94.06 268 HIS B CA 1
ATOM 11839 C C . HIS B 1 268 ? 25.031 44.5 27.344 1 94.06 268 HIS B C 1
ATOM 11841 O O . HIS B 1 268 ? 23.922 45.031 27.328 1 94.06 268 HIS B O 1
ATOM 11847 N N . THR B 1 269 ? 26.188 45.125 27.625 1 91.5 269 THR B N 1
ATOM 11848 C CA . THR B 1 269 ? 26.203 46.531 27.969 1 91.5 269 THR B CA 1
ATOM 11849 C C . THR B 1 269 ? 27.016 47.344 26.953 1 91.5 269 THR B C 1
ATOM 11851 O O . THR B 1 269 ? 28.156 46.969 26.625 1 91.5 269 THR B O 1
ATOM 11854 N N . GLY B 1 270 ? 26.328 48.344 26.375 1 84.94 270 GLY B N 1
ATOM 11855 C CA . GLY B 1 270 ? 27 49.281 25.484 1 84.94 270 GLY B CA 1
ATOM 11856 C C . GLY B 1 270 ? 26.891 50.719 25.953 1 84.94 270 GLY B C 1
ATOM 11857 O O . GLY B 1 270 ? 26.375 51 27.031 1 84.94 270 GLY B O 1
ATOM 11858 N N . PRO B 1 271 ? 27.312 51.656 25.094 1 82.5 271 PRO B N 1
ATOM 11859 C CA . PRO B 1 271 ? 27.25 53.062 25.453 1 82.5 271 PRO B CA 1
ATOM 11860 C C . PRO B 1 271 ? 25.828 53.594 25.547 1 82.5 271 PRO B C 1
ATOM 11862 O O . PRO B 1 271 ? 25.547 54.531 26.312 1 82.5 271 PRO B O 1
ATOM 11865 N N . ASN B 1 272 ? 25.031 52.906 24.891 1 86.38 272 ASN B N 1
ATOM 11866 C CA . ASN B 1 272 ? 23.672 53.406 24.844 1 86.38 272 ASN B CA 1
ATOM 11867 C C . ASN B 1 272 ? 22.75 52.625 25.781 1 86.38 272 ASN B C 1
ATOM 11869 O O . ASN B 1 272 ? 21.531 52.719 25.703 1 86.38 272 ASN B O 1
ATOM 11873 N N . GLY B 1 273 ? 23.312 51.844 26.594 1 90.44 273 GLY B N 1
ATOM 11874 C CA . GLY B 1 273 ? 22.469 51.156 27.562 1 90.44 273 GLY B CA 1
ATOM 11875 C C . GLY B 1 273 ? 22.781 49.688 27.656 1 90.44 273 GLY B C 1
ATOM 11876 O O . GLY B 1 273 ? 23.844 49.219 27.234 1 90.44 273 GLY B O 1
ATOM 11877 N N . SER B 1 274 ? 21.875 48.969 28.297 1 94.19 274 SER B N 1
ATOM 11878 C CA . SER B 1 274 ? 22.062 47.562 28.562 1 94.19 274 SER B CA 1
ATOM 11879 C C . SER B 1 274 ? 20.812 46.75 28.172 1 94.19 274 SER B C 1
ATOM 11881 O O . SER B 1 274 ? 19.688 47.25 28.297 1 94.19 274 SER B O 1
ATOM 11883 N N . ILE B 1 275 ? 21.062 45.562 27.688 1 94.56 275 ILE B N 1
ATOM 11884 C CA . ILE B 1 275 ? 20.016 44.594 27.406 1 94.56 275 ILE B CA 1
ATOM 11885 C C . ILE B 1 275 ? 20.344 43.281 28.062 1 94.56 275 ILE B C 1
ATOM 11887 O O . ILE B 1 275 ? 21.516 42.875 28.078 1 94.56 275 ILE B O 1
ATOM 11891 N N . ALA B 1 276 ? 19.312 42.594 28.625 1 95.62 276 ALA B N 1
ATOM 11892 C CA . ALA B 1 276 ? 19.531 41.312 29.25 1 95.62 276 ALA B CA 1
ATOM 11893 C C . ALA B 1 276 ? 18.406 40.344 28.891 1 95.62 276 ALA B C 1
ATOM 11895 O O . ALA B 1 276 ? 17.234 40.719 28.828 1 95.62 276 ALA B O 1
ATOM 11896 N N . PHE B 1 277 ? 18.766 39.156 28.656 1 95.19 277 PHE B N 1
ATOM 11897 C CA . PHE B 1 277 ? 17.844 38.031 28.516 1 95.19 277 PHE B CA 1
ATOM 11898 C C . PHE B 1 277 ? 17.984 37.062 29.688 1 95.19 277 PHE B C 1
ATOM 11900 O O . PHE B 1 277 ? 19 36.375 29.812 1 95.19 277 PHE B O 1
ATOM 11907 N N . VAL B 1 278 ? 16.984 36.938 30.531 1 94.06 278 VAL B N 1
ATOM 11908 C CA . VAL B 1 278 ? 17.047 36.156 31.766 1 94.06 278 VAL B CA 1
ATOM 11909 C C . VAL B 1 278 ? 16.266 34.875 31.594 1 94.06 278 VAL B C 1
ATOM 11911 O O . VAL B 1 278 ? 15.039 34.875 31.5 1 94.06 278 VAL B O 1
ATOM 11914 N N . PRO B 1 279 ? 16.906 33.719 31.609 1 91.19 279 PRO B N 1
ATOM 11915 C CA . PRO B 1 279 ? 16.219 32.438 31.422 1 91.19 279 PRO B CA 1
ATOM 11916 C C . PRO B 1 279 ? 15.445 32 32.688 1 91.19 279 PRO B C 1
ATOM 11918 O O . PRO B 1 279 ? 15.891 32.25 33.812 1 91.19 279 PRO B O 1
ATOM 11921 N N . GLN B 1 280 ? 14.359 31.5 32.531 1 86.5 280 GLN B N 1
ATOM 11922 C CA . GLN B 1 280 ? 13.562 30.891 33.594 1 86.5 280 GLN B CA 1
ATOM 11923 C C . GLN B 1 280 ? 13.367 29.406 33.344 1 86.5 280 GLN B C 1
ATOM 11925 O O . GLN B 1 280 ? 13.211 28.953 32.219 1 86.5 280 GLN B O 1
ATOM 11930 N N . LEU B 1 281 ? 13.375 28.531 34.375 1 81.81 281 LEU B N 1
ATOM 11931 C CA . LEU B 1 281 ? 13.234 27.078 34.219 1 81.81 281 LEU B CA 1
ATOM 11932 C C . LEU B 1 281 ? 11.805 26.703 33.844 1 81.81 281 LEU B C 1
ATOM 11934 O O . LEU B 1 281 ? 11.586 25.719 33.125 1 81.81 281 LEU B O 1
ATOM 11938 N N . THR B 1 282 ? 10.828 27.562 34.281 1 78.81 282 THR B N 1
ATOM 11939 C CA . THR B 1 282 ? 9.438 27.328 33.938 1 78.81 282 THR B CA 1
ATOM 11940 C C . THR B 1 282 ? 8.945 28.391 32.969 1 78.81 282 THR B C 1
ATOM 11942 O O . THR B 1 282 ? 9.32 29.562 33.094 1 78.81 282 THR B O 1
ATOM 11945 N N . GLN B 1 283 ? 8.164 28.078 32.031 1 77.5 283 GLN B N 1
ATOM 11946 C CA . GLN B 1 283 ? 7.637 29 31.031 1 77.5 283 GLN B CA 1
ATOM 11947 C C . GLN B 1 283 ? 6.68 30 31.672 1 77.5 283 GLN B C 1
ATOM 11949 O O . GLN B 1 283 ? 5.965 29.672 32.625 1 77.5 283 GLN B O 1
ATOM 11954 N N . SER B 1 284 ? 6.785 31.266 31.203 1 76.25 284 SER B N 1
ATOM 11955 C CA . SER B 1 284 ? 5.891 32.344 31.641 1 76.25 284 SER B CA 1
ATOM 11956 C C . SER B 1 284 ? 5.469 33.219 30.484 1 76.25 284 SER B C 1
ATOM 11958 O O . SER B 1 284 ? 6.078 33.188 29.406 1 76.25 284 SER B O 1
ATOM 11960 N N . PRO B 1 285 ? 4.324 33.906 30.609 1 72.69 285 PRO B N 1
ATOM 11961 C CA . PRO B 1 285 ? 3.99 34.906 29.594 1 72.69 285 PRO B CA 1
ATOM 11962 C C . PRO B 1 285 ? 5.133 35.875 29.328 1 72.69 285 PRO B C 1
ATOM 11964 O O . PRO B 1 285 ? 5.992 36.094 30.203 1 72.69 285 PRO B O 1
ATOM 11967 N N . LYS B 1 286 ? 5.133 36.5 28.109 1 77.81 286 LYS B N 1
ATOM 11968 C CA . LYS B 1 286 ? 6.18 37.438 27.719 1 77.81 286 LYS B CA 1
ATOM 11969 C C . LYS B 1 286 ? 6.227 38.625 28.672 1 77.81 286 LYS B C 1
ATOM 11971 O O . LYS B 1 286 ? 5.223 39.312 28.875 1 77.81 286 LYS B O 1
ATOM 11976 N N . ARG B 1 287 ? 7.352 38.75 29.359 1 87.5 287 ARG B N 1
ATOM 11977 C CA . ARG B 1 287 ? 7.559 39.844 30.312 1 87.5 287 ARG B CA 1
ATOM 11978 C C . ARG B 1 287 ? 8.766 40.688 29.922 1 87.5 287 ARG B C 1
ATOM 11980 O O . ARG B 1 287 ? 9.836 40.156 29.641 1 87.5 287 ARG B O 1
ATOM 11987 N N . ILE B 1 288 ? 8.523 42.031 29.828 1 90.88 288 ILE B N 1
ATOM 11988 C CA . ILE B 1 288 ? 9.594 42.938 29.453 1 90.88 288 ILE B CA 1
ATOM 11989 C C . ILE B 1 288 ? 9.633 44.125 30.453 1 90.88 288 ILE B C 1
ATOM 11991 O O . ILE B 1 288 ? 8.594 44.656 30.812 1 90.88 288 ILE B O 1
ATOM 11995 N N . VAL B 1 289 ? 10.766 44.438 30.891 1 93.31 289 VAL B N 1
ATOM 11996 C CA . VAL B 1 289 ? 11 45.594 31.719 1 93.31 289 VAL B CA 1
ATOM 11997 C C . VAL B 1 289 ? 11.82 46.625 30.953 1 93.31 289 VAL B C 1
ATOM 11999 O O . VAL B 1 289 ? 12.953 46.375 30.562 1 93.31 289 VAL B O 1
ATOM 12002 N N . GLY B 1 290 ? 11.219 47.781 30.734 1 93 290 GLY B N 1
ATOM 12003 C CA . GLY B 1 290 ? 11.867 48.812 29.953 1 93 290 GLY B CA 1
ATOM 12004 C C . GLY B 1 290 ? 12.102 50.094 30.734 1 93 290 GLY B C 1
ATOM 12005 O O . GLY B 1 290 ? 11.219 50.562 31.453 1 93 290 GLY B O 1
ATOM 12006 N N . VAL B 1 291 ? 13.32 50.625 30.609 1 93.44 291 VAL B N 1
ATOM 12007 C CA . VAL B 1 291 ? 13.695 51.906 31.234 1 93.44 291 VAL B CA 1
ATOM 12008 C C . VAL B 1 291 ? 14.477 52.75 30.234 1 93.44 291 VAL B C 1
ATOM 12010 O O . VAL B 1 291 ? 15.391 52.25 29.562 1 93.44 291 VAL B O 1
ATOM 12013 N N . VAL B 1 292 ? 14.031 54.031 30.141 1 91.5 292 VAL B N 1
ATOM 12014 C CA . VAL B 1 292 ? 14.742 54.969 29.266 1 91.5 292 VAL B CA 1
ATOM 12015 C C . VAL B 1 292 ? 15.133 56.219 30.047 1 91.5 292 VAL B C 1
ATOM 12017 O O . VAL B 1 292 ? 14.273 56.938 30.562 1 91.5 292 VAL B O 1
ATOM 12020 N N . ASN B 1 293 ? 16.312 56.5 30.172 1 88.94 293 ASN B N 1
ATOM 12021 C CA . ASN B 1 293 ? 16.828 57.656 30.891 1 88.94 293 ASN B CA 1
ATOM 12022 C C . ASN B 1 293 ? 16.281 57.719 32.312 1 88.94 293 ASN B C 1
ATOM 12024 O O . ASN B 1 293 ? 15.898 58.812 32.781 1 88.94 293 ASN B O 1
ATOM 12028 N N . GLY B 1 294 ? 16.109 56.625 32.812 1 87.69 294 GLY B N 1
ATOM 12029 C CA . GLY B 1 294 ? 15.625 56.531 34.188 1 87.69 294 GLY B CA 1
ATOM 12030 C C . GLY B 1 294 ? 14.117 56.406 34.281 1 87.69 294 GLY B C 1
ATOM 12031 O O . GLY B 1 294 ? 13.586 56.094 35.375 1 87.69 294 GLY B O 1
ATOM 12032 N N . VAL B 1 295 ? 13.438 56.594 33.219 1 90.19 295 VAL B N 1
ATOM 12033 C CA . VAL B 1 295 ? 11.977 56.531 33.219 1 90.19 295 VAL B CA 1
ATOM 12034 C C . VAL B 1 295 ? 11.523 55.094 32.938 1 90.19 295 VAL B C 1
ATOM 12036 O O . VAL B 1 295 ? 11.93 54.5 31.938 1 90.19 295 VAL B O 1
ATOM 12039 N N . VAL B 1 296 ? 10.664 54.656 33.781 1 91.62 296 VAL B N 1
ATOM 12040 C CA . VAL B 1 296 ? 10.078 53.344 33.531 1 91.62 296 VAL B CA 1
ATOM 12041 C C . VAL B 1 296 ? 8.906 53.469 32.562 1 91.62 296 VAL B C 1
ATOM 12043 O O . VAL B 1 296 ? 7.961 54.219 32.812 1 91.62 296 VAL B O 1
ATOM 12046 N N . THR B 1 297 ? 8.961 52.781 31.453 1 90 297 THR B N 1
ATOM 12047 C CA . THR B 1 297 ? 7.906 52.781 30.453 1 90 297 THR B CA 1
ATOM 12048 C C . THR B 1 297 ? 7 51.562 30.609 1 90 297 THR B C 1
ATOM 12050 O O . THR B 1 297 ? 7.125 50.594 29.875 1 90 297 THR B O 1
ATOM 12053 N N . TYR B 1 298 ? 6.02 51.656 31.453 1 86.62 298 TYR B N 1
ATOM 12054 C CA . TYR B 1 298 ? 5.23 50.5 31.828 1 86.62 298 TYR B CA 1
ATOM 12055 C C . TYR B 1 298 ? 4.273 50.125 30.703 1 86.62 298 TYR B C 1
ATOM 12057 O O . TYR B 1 298 ? 3.729 49 30.703 1 86.62 298 TYR B O 1
ATOM 12065 N N . ASN B 1 299 ? 4.102 50.969 29.75 1 81.69 299 ASN B N 1
ATOM 12066 C CA . ASN B 1 299 ? 3.311 50.594 28.578 1 81.69 299 ASN B CA 1
ATOM 12067 C C . ASN B 1 299 ? 4.195 50.281 27.375 1 81.69 299 ASN B C 1
ATOM 12069 O O . ASN B 1 299 ? 3.717 50.219 26.25 1 81.69 299 ASN B O 1
ATOM 12073 N N . GLY B 1 300 ? 5.465 50.188 27.656 1 85.62 300 GLY B N 1
ATOM 12074 C CA . GLY B 1 300 ? 6.406 49.812 26.609 1 85.62 300 GLY B CA 1
ATOM 12075 C C . GLY B 1 300 ? 6.793 50.969 25.703 1 85.62 300 GLY B C 1
ATOM 12076 O O . GLY B 1 300 ? 6.914 52.094 26.156 1 85.62 300 GLY B O 1
ATOM 12077 N N . GLY B 1 301 ? 7.125 50.531 24.453 1 82.81 301 GLY B N 1
ATOM 12078 C CA . GLY B 1 301 ? 7.535 51.5 23.453 1 82.81 301 GLY B CA 1
ATOM 12079 C C . GLY B 1 301 ? 8.461 50.906 22.406 1 82.81 301 GLY B C 1
ATOM 12080 O O . GLY B 1 301 ? 8.633 49.688 22.328 1 82.81 301 GLY B O 1
ATOM 12081 N N . THR B 1 302 ? 8.984 51.844 21.641 1 85.69 302 THR B N 1
ATOM 12082 C CA . THR B 1 302 ? 9.82 51.438 20.516 1 85.69 302 THR B CA 1
ATOM 12083 C C . THR B 1 302 ? 11.047 50.656 20.984 1 85.69 302 THR B C 1
ATOM 12085 O O . THR B 1 302 ? 11.492 49.719 20.312 1 85.69 302 THR B O 1
ATOM 12088 N N . HIS B 1 303 ? 11.523 50.844 22.094 1 90.56 303 HIS B N 1
ATOM 12089 C CA . HIS B 1 303 ? 12.695 50.156 22.625 1 90.56 303 HIS B CA 1
ATOM 12090 C C . HIS B 1 303 ? 12.352 48.719 23.047 1 90.56 303 HIS B C 1
ATOM 12092 O O . HIS B 1 303 ? 13.141 47.812 22.844 1 90.56 303 HIS B O 1
ATOM 12098 N N . CYS B 1 304 ? 11.273 48.594 23.594 1 91.56 304 CYS B N 1
ATOM 12099 C CA . CYS B 1 304 ? 10.836 47.25 24 1 91.56 304 CYS B CA 1
ATOM 12100 C C . CYS B 1 304 ? 10.602 46.375 22.766 1 91.56 304 CYS B C 1
ATOM 12102 O O . CYS B 1 304 ? 11.016 45.219 22.75 1 91.56 304 CYS B O 1
ATOM 12104 N N . THR B 1 305 ? 10.023 46.906 21.828 1 85.75 305 THR B N 1
ATOM 12105 C CA . THR B 1 305 ? 9.773 46.156 20.594 1 85.75 305 THR B CA 1
ATOM 12106 C C . THR B 1 305 ? 11.086 45.75 19.938 1 85.75 305 THR B C 1
ATOM 12108 O O . THR B 1 305 ? 11.227 44.625 19.484 1 85.75 305 THR B O 1
ATOM 12111 N N . SER B 1 306 ? 11.977 46.594 19.906 1 88 306 SER B N 1
ATOM 12112 C CA . SER B 1 306 ? 13.273 46.312 19.297 1 88 306 SER B CA 1
ATOM 12113 C C . SER B 1 306 ? 14.031 45.25 20.078 1 88 306 SER B C 1
ATOM 12115 O O . SER B 1 306 ? 14.703 44.406 19.484 1 88 306 SER B O 1
ATOM 12117 N N . ALA B 1 307 ? 14 45.188 21.297 1 92.88 307 ALA B N 1
ATOM 12118 C CA . ALA B 1 307 ? 14.664 44.188 22.125 1 92.88 307 ALA B CA 1
ATOM 12119 C C . ALA B 1 307 ? 14.094 42.812 21.891 1 92.88 307 ALA B C 1
ATOM 12121 O O . ALA B 1 307 ? 14.844 41.812 21.766 1 92.88 307 ALA B O 1
ATOM 12122 N N . MET B 1 308 ? 12.859 42.688 21.859 1 89.88 308 MET B N 1
ATOM 12123 C CA . MET B 1 308 ? 12.203 41.438 21.594 1 89.88 308 MET B CA 1
ATOM 12124 C C . MET B 1 308 ? 12.594 40.875 20.219 1 89.88 308 MET B C 1
ATOM 12126 O O . MET B 1 308 ? 12.766 39.688 20.047 1 89.88 308 MET B O 1
ATOM 12130 N N . GLU B 1 309 ? 12.742 41.781 19.328 1 86.06 309 GLU B N 1
ATOM 12131 C CA . GLU B 1 309 ? 13.148 41.375 17.984 1 86.06 309 GLU B CA 1
ATOM 12132 C C . GLU B 1 309 ? 14.555 40.781 17.984 1 86.06 309 GLU B C 1
ATOM 12134 O O . GLU B 1 309 ? 14.82 39.812 17.266 1 86.06 309 GLU B O 1
ATOM 12139 N N . ILE B 1 310 ? 15.367 41.188 18.75 1 89.69 310 ILE B N 1
ATOM 12140 C CA . ILE B 1 310 ? 16.719 40.656 18.859 1 89.69 310 ILE B CA 1
ATOM 12141 C C . ILE B 1 310 ? 16.688 39.25 19.391 1 89.69 310 ILE B C 1
ATOM 12143 O O . ILE B 1 310 ? 17.359 38.344 18.859 1 89.69 310 ILE B O 1
ATOM 12147 N N . LEU B 1 311 ? 15.961 38.969 20.406 1 91.75 311 LEU B N 1
ATOM 12148 C CA . LEU B 1 311 ? 15.82 37.625 20.984 1 91.75 311 LEU B CA 1
ATOM 12149 C C . LEU B 1 311 ? 15.227 36.688 19.969 1 91.75 311 LEU B C 1
ATOM 12151 O O . LEU B 1 311 ? 15.734 35.562 19.766 1 91.75 311 LEU B O 1
ATOM 12155 N N . GLU B 1 312 ? 14.164 37.094 19.375 1 85.25 312 GLU B N 1
ATOM 12156 C CA . GLU B 1 312 ? 13.461 36.25 18.422 1 85.25 312 GLU B CA 1
ATOM 12157 C C . GLU B 1 312 ? 14.352 35.875 17.25 1 85.25 312 GLU B C 1
ATOM 12159 O O . GLU B 1 312 ? 14.336 34.75 16.766 1 85.25 312 GLU B O 1
ATOM 12164 N N . THR B 1 313 ? 15.148 36.844 16.828 1 85.75 313 THR B N 1
ATOM 12165 C CA . THR B 1 313 ? 16.094 36.562 15.758 1 85.75 313 THR B CA 1
ATOM 12166 C C . THR B 1 313 ? 17.141 35.531 16.203 1 85.75 313 THR B C 1
ATOM 12168 O O . THR B 1 313 ? 17.531 34.656 15.422 1 85.75 313 THR B O 1
ATOM 12171 N N . GLY B 1 314 ? 17.562 35.531 17.391 1 87.44 314 GLY B N 1
ATOM 12172 C CA . GLY B 1 314 ? 18.484 34.562 17.938 1 87.44 314 GLY B CA 1
ATOM 12173 C C . GLY B 1 314 ? 17.891 33.156 18.047 1 87.44 314 GLY B C 1
ATOM 12174 O O . GLY B 1 314 ? 18.562 32.188 17.719 1 87.44 314 GLY B O 1
ATOM 12175 N N . LEU B 1 315 ? 16.766 33.062 18.516 1 86.25 315 LEU B N 1
ATOM 12176 C CA . LEU B 1 315 ? 16.094 31.766 18.656 1 86.25 315 LEU B CA 1
ATOM 12177 C C . LEU B 1 315 ? 15.828 31.141 17.281 1 86.25 315 LEU B C 1
ATOM 12179 O O . LEU B 1 315 ? 15.883 29.922 17.141 1 86.25 315 LEU B O 1
ATOM 12183 N N . ASP B 1 316 ? 15.555 31.969 16.391 1 81.06 316 ASP B N 1
ATOM 12184 C CA . ASP B 1 316 ? 15.383 31.484 15.031 1 81.06 316 ASP B CA 1
ATOM 12185 C C . ASP B 1 316 ? 16.672 30.859 14.508 1 81.06 316 ASP B C 1
ATOM 12187 O O . ASP B 1 316 ? 16.641 29.797 13.859 1 81.06 316 ASP B O 1
ATOM 12191 N N . SER B 1 317 ? 17.766 31.422 14.82 1 82.5 317 SER B N 1
ATOM 12192 C CA . SER B 1 317 ? 19.062 30.891 14.445 1 82.5 317 SER B CA 1
ATOM 12193 C C . SER B 1 317 ? 19.344 29.562 15.156 1 82.5 317 SER B C 1
ATOM 12195 O O . SER B 1 317 ? 19.844 28.625 14.539 1 82.5 317 SER B O 1
ATOM 12197 N N . LEU B 1 318 ? 19.062 29.453 16.375 1 82.5 318 LEU B N 1
ATOM 12198 C CA . LEU B 1 318 ? 19.234 28.234 17.156 1 82.5 318 LEU B CA 1
ATOM 12199 C C . LEU B 1 318 ? 18.344 27.109 16.594 1 82.5 318 LEU B C 1
ATOM 12201 O O . LEU B 1 318 ? 18.797 25.969 16.484 1 82.5 318 LEU B O 1
ATOM 12205 N N . SER B 1 319 ? 17.109 27.375 16.406 1 79.81 319 SER B N 1
ATOM 12206 C CA . SER B 1 319 ? 16.172 26.391 15.852 1 79.81 319 SER B CA 1
ATOM 12207 C C . SER B 1 319 ? 16.703 25.797 14.555 1 79.81 319 SER B C 1
ATOM 12209 O O . SER B 1 319 ? 16.609 24.594 14.344 1 79.81 319 SER B O 1
ATOM 12211 N N . ARG B 1 320 ? 17.312 26.625 13.859 1 74.94 320 ARG B N 1
ATOM 12212 C CA . ARG B 1 320 ? 17.891 26.172 12.602 1 74.94 320 ARG B CA 1
ATOM 12213 C C . ARG B 1 320 ? 19.078 25.266 12.852 1 74.94 320 ARG B C 1
ATOM 12215 O O . ARG B 1 320 ? 19.234 24.234 12.18 1 74.94 320 ARG B O 1
ATOM 12222 N N . SER B 1 321 ? 19.859 25.484 13.797 1 77 321 SER B N 1
ATOM 12223 C CA . SER B 1 321 ? 21.047 24.703 14.125 1 77 321 SER B CA 1
ATOM 12224 C C . SER B 1 321 ? 20.672 23.359 14.734 1 77 321 SER B C 1
ATOM 12226 O O . SER B 1 321 ? 21.266 22.344 14.398 1 77 321 SER B O 1
ATOM 12228 N N . LEU B 1 322 ? 19.766 23.328 15.641 1 72.31 322 LEU B N 1
ATOM 12229 C CA . LEU B 1 322 ? 19.344 22.109 16.281 1 72.31 322 LEU B CA 1
ATOM 12230 C C . LEU B 1 322 ? 18.609 21.188 15.305 1 72.31 322 LEU B C 1
ATOM 12232 O O . LEU B 1 322 ? 18.688 19.969 15.414 1 72.31 322 LEU B O 1
ATOM 12236 N N . LYS B 1 323 ? 17.844 21.828 14.508 1 66.06 323 LYS B N 1
ATOM 12237 C CA . LYS B 1 323 ? 17.172 21.047 13.477 1 66.06 323 LYS B CA 1
ATOM 12238 C C . LYS B 1 323 ? 18.172 20.203 12.68 1 66.06 323 LYS B C 1
ATOM 12240 O O . LYS B 1 323 ? 17.875 19.078 12.297 1 66.06 323 LYS B O 1
ATOM 12245 N N . LYS B 1 324 ? 19.375 20.703 12.578 1 62.03 324 LYS B N 1
ATOM 12246 C CA . LYS B 1 324 ? 20.453 19.984 11.922 1 62.03 324 LYS B CA 1
ATOM 12247 C C . LYS B 1 324 ? 20.891 18.766 12.742 1 62.03 324 LYS B C 1
ATOM 12249 O O . LYS B 1 324 ? 21.328 17.75 12.18 1 62.03 324 LYS B O 1
ATOM 12254 N N . ASP B 1 325 ? 20.609 18.812 14.047 1 63.12 325 ASP B N 1
ATOM 12255 C CA . ASP B 1 325 ? 20.938 17.719 14.938 1 63.12 325 ASP B CA 1
ATOM 12256 C C . ASP B 1 325 ? 19.703 16.875 15.266 1 63.12 325 ASP B C 1
ATOM 12258 O O . ASP B 1 325 ? 19.719 16.078 16.203 1 63.12 325 ASP B O 1
ATOM 12262 N N . GLY B 1 326 ? 18.625 17.172 14.703 1 58.78 326 GLY B N 1
ATOM 12263 C CA . GLY B 1 326 ? 17.391 16.422 14.828 1 58.78 326 GLY B CA 1
ATOM 12264 C C . GLY B 1 326 ? 16.547 16.844 16.031 1 58.78 326 GLY B C 1
ATOM 12265 O O . GLY B 1 326 ? 15.711 16.078 16.5 1 58.78 326 GLY B O 1
ATOM 12266 N N . LYS B 1 327 ? 16.859 17.906 16.5 1 64.81 327 LYS B N 1
ATOM 12267 C CA . LYS B 1 327 ? 16.125 18.391 17.672 1 64.81 327 LYS B CA 1
ATOM 12268 C C . LYS B 1 327 ? 15.273 19.609 17.328 1 64.81 327 LYS B C 1
ATOM 12270 O O . LYS B 1 327 ? 15.672 20.438 16.5 1 64.81 327 LYS B O 1
ATOM 12275 N N . VAL B 1 328 ? 14.078 19.594 17.516 1 68.56 328 VAL B N 1
ATOM 12276 C CA . VAL B 1 328 ? 13.188 20.719 17.234 1 68.56 328 VAL B CA 1
ATOM 12277 C C . VAL B 1 328 ? 12.781 21.406 18.531 1 68.56 328 VAL B C 1
ATOM 12279 O O . VAL B 1 328 ? 12.492 20.734 19.531 1 68.56 328 VAL B O 1
ATOM 12282 N N . ILE B 1 329 ? 12.867 22.719 18.359 1 70.12 329 ILE B N 1
ATOM 12283 C CA . ILE B 1 329 ? 12.461 23.438 19.562 1 70.12 329 ILE B CA 1
ATOM 12284 C C . ILE B 1 329 ? 11.344 24.422 19.219 1 70.12 329 ILE B C 1
ATOM 12286 O O . ILE B 1 329 ? 11.289 24.953 18.094 1 70.12 329 ILE B O 1
ATOM 12290 N N . ASP B 1 330 ? 10.281 24.531 19.75 1 68.44 330 ASP B N 1
ATOM 12291 C CA . ASP B 1 330 ? 9.297 25.594 19.672 1 68.44 330 ASP B CA 1
ATOM 12292 C C . ASP B 1 330 ? 9.859 26.922 20.188 1 68.44 330 ASP B C 1
ATOM 12294 O O . ASP B 1 330 ? 9.977 27.109 21.406 1 68.44 330 ASP B O 1
ATOM 12298 N N . THR B 1 331 ? 10.211 27.75 19.156 1 79.19 331 THR B N 1
ATOM 12299 C CA . THR B 1 331 ? 10.891 28.984 19.531 1 79.19 331 THR B CA 1
ATOM 12300 C C . THR B 1 331 ? 10.008 29.844 20.438 1 79.19 331 THR B C 1
ATOM 12302 O O . THR B 1 331 ? 10.5 30.531 21.328 1 79.19 331 THR B O 1
ATOM 12305 N N . ASN B 1 332 ? 8.711 29.906 20.234 1 75.38 332 ASN B N 1
ATOM 12306 C CA . ASN B 1 332 ? 7.805 30.688 21.062 1 75.38 332 ASN B CA 1
ATOM 12307 C C . ASN B 1 332 ? 7.781 30.188 22.5 1 75.38 332 ASN B C 1
ATOM 12309 O O . ASN B 1 332 ? 7.777 30.984 23.453 1 75.38 332 ASN B O 1
ATOM 12313 N N . ARG B 1 333 ? 7.836 28.922 22.531 1 76.25 333 ARG B N 1
ATOM 12314 C CA . ARG B 1 333 ? 7.852 28.328 23.875 1 76.25 333 ARG B CA 1
ATOM 12315 C C . ARG B 1 333 ? 9.172 28.609 24.578 1 76.25 333 ARG B C 1
ATOM 12317 O O . ARG B 1 333 ? 9.188 28.875 25.781 1 76.25 333 ARG B O 1
ATOM 12324 N N . VAL B 1 334 ? 10.141 28.469 23.734 1 84.25 334 VAL B N 1
ATOM 12325 C CA . VAL B 1 334 ? 11.445 28.719 24.328 1 84.25 334 VAL B CA 1
ATOM 12326 C C . VAL B 1 334 ? 11.555 30.188 24.719 1 84.25 334 VAL B C 1
ATOM 12328 O O . VAL B 1 334 ? 12.172 30.516 25.75 1 84.25 334 VAL B O 1
ATOM 12331 N N . ALA B 1 335 ? 10.953 31.031 23.891 1 85.44 335 ALA B N 1
ATOM 12332 C CA . ALA B 1 335 ? 10.992 32.469 24.172 1 85.44 335 ALA B CA 1
ATOM 12333 C C . ALA B 1 335 ? 10.289 32.781 25.5 1 85.44 335 ALA B C 1
ATOM 12335 O O . ALA B 1 335 ? 10.656 33.719 26.188 1 85.44 335 ALA B O 1
ATOM 12336 N N . ARG B 1 336 ? 9.375 32.031 25.828 1 82.81 336 ARG B N 1
ATOM 12337 C CA . ARG B 1 336 ? 8.602 32.25 27.047 1 82.81 336 ARG B CA 1
ATOM 12338 C C . ARG B 1 336 ? 9.438 31.938 28.297 1 82.81 336 ARG B C 1
ATOM 12340 O O . ARG B 1 336 ? 9.031 32.25 29.406 1 82.81 336 ARG B O 1
ATOM 12347 N N . HIS B 1 337 ? 10.508 31.328 28 1 86.69 337 HIS B N 1
ATOM 12348 C CA . HIS B 1 337 ? 11.406 31.016 29.109 1 86.69 337 HIS B CA 1
ATOM 12349 C C . HIS B 1 337 ? 12.312 32.188 29.438 1 86.69 337 HIS B C 1
ATOM 12351 O O . HIS B 1 337 ? 13.203 32.094 30.281 1 86.69 337 HIS B O 1
ATOM 12357 N N . PHE B 1 338 ? 12.023 33.281 28.672 1 92.38 338 PHE B N 1
ATOM 12358 C CA . PHE B 1 338 ? 12.93 34.375 28.922 1 92.38 338 PHE B CA 1
ATOM 12359 C C . PHE B 1 338 ? 12.156 35.625 29.391 1 92.38 338 PHE B C 1
ATOM 12361 O O . PHE B 1 338 ? 11.086 35.906 28.859 1 92.38 338 PHE B O 1
ATOM 12368 N N . THR B 1 339 ? 12.727 36.344 30.312 1 92.44 339 THR B N 1
ATOM 12369 C CA . THR B 1 339 ? 12.375 37.688 30.672 1 92.44 339 THR B CA 1
ATOM 12370 C C . THR B 1 339 ? 13.375 38.688 30.094 1 92.44 339 THR B C 1
ATOM 12372 O O . THR B 1 339 ? 14.586 38.5 30.203 1 92.44 339 THR B O 1
ATOM 12375 N N . VAL B 1 340 ? 12.828 39.75 29.438 1 94.44 340 VAL B N 1
ATOM 12376 C CA . VAL B 1 340 ? 13.711 40.719 28.766 1 94.44 340 VAL B CA 1
ATOM 12377 C C . VAL B 1 340 ? 13.82 42 29.562 1 94.44 340 VAL B C 1
ATOM 12379 O O . VAL B 1 340 ? 12.805 42.531 30.016 1 94.44 340 VAL B O 1
ATOM 12382 N N . LEU B 1 341 ? 15.039 42.438 29.797 1 95.62 341 LEU B N 1
ATOM 12383 C CA . LEU B 1 341 ? 15.32 43.719 30.406 1 95.62 341 LEU B CA 1
ATOM 12384 C C . LEU B 1 341 ? 16.016 44.656 29.406 1 95.62 341 LEU B C 1
ATOM 12386 O O . LEU B 1 341 ? 17.016 44.281 28.797 1 95.62 341 LEU B O 1
ATOM 12390 N N . VAL B 1 342 ? 15.453 45.875 29.234 1 95.56 342 VAL B N 1
ATOM 12391 C CA . VAL B 1 342 ? 16.062 46.812 28.328 1 95.56 342 VAL B CA 1
ATOM 12392 C C . VAL B 1 342 ? 16.172 48.188 28.984 1 95.56 342 VAL B C 1
ATOM 12394 O O . VAL B 1 342 ? 15.156 48.812 29.312 1 95.56 342 VAL B O 1
ATOM 12397 N N . PHE B 1 343 ? 17.375 48.594 29.219 1 93.94 343 PHE B N 1
ATOM 12398 C CA . PHE B 1 343 ? 17.703 49.875 29.828 1 93.94 343 PHE B CA 1
ATOM 12399 C C . PHE B 1 343 ? 18.531 50.75 28.875 1 93.94 343 PHE B C 1
ATOM 12401 O O . PHE B 1 343 ? 19.688 50.438 28.609 1 93.94 343 PHE B O 1
ATOM 12408 N N . LEU B 1 344 ? 17.891 51.875 28.422 1 91.81 344 LEU B N 1
ATOM 12409 C CA . LEU B 1 344 ? 18.547 52.656 27.375 1 91.81 344 LEU B CA 1
ATOM 12410 C C . LEU B 1 344 ? 18.812 54.062 27.859 1 91.81 344 LEU B C 1
ATOM 12412 O O . LEU B 1 344 ? 18.125 54.562 28.75 1 91.81 344 LEU B O 1
ATOM 12416 N N . ILE B 1 345 ? 19.797 54.656 27.266 1 88.19 345 ILE B N 1
ATOM 12417 C CA . ILE B 1 345 ? 20.078 56.062 27.344 1 88.19 345 ILE B CA 1
ATOM 12418 C C . ILE B 1 345 ? 19.906 56.719 25.969 1 88.19 345 ILE B C 1
ATOM 12420 O O . ILE B 1 345 ? 20.609 56.344 25.031 1 88.19 345 ILE B O 1
ATOM 12424 N N . GLN B 1 346 ? 18.875 57.531 25.891 1 85.94 346 GLN B N 1
ATOM 12425 C CA . GLN B 1 346 ? 18.531 58.125 24.609 1 85.94 346 GLN B CA 1
ATOM 12426 C C . GLN B 1 346 ? 18.594 59.656 24.688 1 85.94 346 GLN B C 1
ATOM 12428 O O . GLN B 1 346 ? 18.219 60.25 25.703 1 85.94 346 GLN B O 1
ATOM 12433 N N . SER B 1 347 ? 18.969 60.188 23.531 1 83 347 SER B N 1
ATOM 12434 C CA . SER B 1 347 ? 18.984 61.656 23.438 1 83 347 SER B CA 1
ATOM 12435 C C . SER B 1 347 ? 17.609 62.188 23.031 1 83 347 SER B C 1
ATOM 12437 O O . SER B 1 347 ? 16.953 61.656 22.141 1 83 347 SER B O 1
ATOM 12439 N N . GLN B 1 348 ? 17.094 63.125 23.75 1 78.12 348 GLN B N 1
ATOM 12440 C CA . GLN B 1 348 ? 15.836 63.844 23.5 1 78.12 348 GLN B CA 1
ATOM 12441 C C . GLN B 1 348 ? 14.688 62.844 23.312 1 78.12 348 GLN B C 1
ATOM 12443 O O . GLN B 1 348 ? 14.039 62.844 22.25 1 78.12 348 GLN B O 1
ATOM 12448 N N . PRO B 1 349 ? 14.469 62.062 24.344 1 83.81 349 PRO B N 1
ATOM 12449 C CA . PRO B 1 349 ? 13.359 61.125 24.219 1 83.81 349 PRO B CA 1
ATOM 12450 C C . PRO B 1 349 ? 12 61.812 24.203 1 83.81 349 PRO B C 1
ATOM 12452 O O . PRO B 1 349 ? 11.789 62.781 24.906 1 83.81 349 PRO B O 1
ATOM 12455 N N . LYS B 1 350 ? 11.172 61.375 23.328 1 79.75 350 LYS B N 1
ATOM 12456 C CA . LYS B 1 350 ? 9.797 61.844 23.266 1 79.75 350 LYS B CA 1
ATOM 12457 C C . LYS B 1 350 ? 8.82 60.781 23.75 1 79.75 350 LYS B C 1
ATOM 12459 O O . LYS B 1 350 ? 8.875 59.625 23.297 1 79.75 350 LYS B O 1
ATOM 12464 N N . PHE B 1 351 ? 8 61.219 24.719 1 81.12 351 PHE B N 1
ATOM 12465 C CA . PHE B 1 351 ? 7.008 60.312 25.281 1 81.12 351 PHE B CA 1
ATOM 12466 C C . PHE B 1 351 ? 5.605 60.688 24.828 1 81.12 351 PHE B C 1
ATOM 12468 O O . PHE B 1 351 ? 5.406 61.781 24.266 1 81.12 351 PHE B O 1
ATOM 12475 N N . ASP B 1 352 ? 4.648 59.844 25.062 1 74.5 352 ASP B N 1
ATOM 12476 C CA . ASP B 1 352 ? 3.277 60.031 24.594 1 74.5 352 ASP B CA 1
ATOM 12477 C C . ASP B 1 352 ? 2.574 61.125 25.406 1 74.5 352 ASP B C 1
ATOM 12479 O O . ASP B 1 352 ? 1.667 61.781 24.906 1 74.5 352 ASP B O 1
ATOM 12483 N N . SER B 1 353 ? 2.889 61.25 26.609 1 77.38 353 SER B N 1
ATOM 12484 C CA . SER B 1 353 ? 2.236 62.219 27.5 1 77.38 353 SER B CA 1
ATOM 12485 C C . SER B 1 353 ? 3.156 62.625 28.641 1 77.38 353 SER B C 1
ATOM 12487 O O . SER B 1 353 ? 4.324 62.219 28.672 1 77.38 353 SER B O 1
ATOM 12489 N N . GLN B 1 354 ? 2.539 63.5 29.531 1 79.12 354 GLN B N 1
ATOM 12490 C CA . GLN B 1 354 ? 3.264 63.906 30.719 1 79.12 354 GLN B CA 1
ATOM 12491 C C . GLN B 1 354 ? 3.531 62.719 31.641 1 79.12 354 GLN B C 1
ATOM 12493 O O . GLN B 1 354 ? 4.551 62.688 32.344 1 79.12 354 GLN B O 1
ATOM 12498 N N . SER B 1 355 ? 2.758 61.688 31.5 1 79.06 355 SER B N 1
ATOM 12499 C CA . SER B 1 355 ? 2.953 60.531 32.344 1 79.06 355 SER B CA 1
ATOM 12500 C C . SER B 1 355 ? 4.113 59.688 31.844 1 79.06 355 SER B C 1
ATOM 12502 O O . SER B 1 355 ? 4.648 58.844 32.594 1 79.06 355 SER B O 1
ATOM 12504 N N . LYS B 1 356 ? 4.574 59.812 30.641 1 81.94 356 LYS B N 1
ATOM 12505 C CA . LYS B 1 356 ? 5.723 59.125 30.047 1 81.94 356 LYS B CA 1
ATOM 12506 C C . LYS B 1 356 ? 5.59 57.625 30.156 1 81.94 356 LYS B C 1
ATOM 12508 O O . LYS B 1 356 ? 6.566 56.906 30.422 1 81.94 356 LYS B O 1
ATOM 12513 N N . ALA B 1 357 ? 4.461 57.156 29.891 1 82.06 357 ALA B N 1
ATOM 12514 C CA . ALA B 1 357 ? 4.18 55.719 30.016 1 82.06 357 ALA B CA 1
ATOM 12515 C C . ALA B 1 357 ? 4.691 54.938 28.812 1 82.06 357 ALA B C 1
ATOM 12517 O O . ALA B 1 357 ? 4.953 53.75 28.891 1 82.06 357 ALA B O 1
ATOM 12518 N N . ARG B 1 358 ? 4.875 55.688 27.719 1 84.81 358 ARG B N 1
ATOM 12519 C CA . ARG B 1 358 ? 5.262 55.031 26.469 1 84.81 358 ARG B CA 1
ATOM 12520 C C . ARG B 1 358 ? 6.242 55.906 25.688 1 84.81 358 ARG B C 1
ATOM 12522 O O . ARG B 1 358 ? 6.035 57.094 25.516 1 84.81 358 ARG B O 1
ATOM 12529 N N . LEU B 1 359 ? 7.312 55.125 25.188 1 86.06 359 LEU B N 1
ATOM 12530 C CA . LEU B 1 359 ? 8.258 55.812 24.344 1 86.06 359 LEU B CA 1
ATOM 12531 C C . LEU B 1 359 ? 7.793 55.812 22.891 1 86.06 359 LEU B C 1
ATOM 12533 O O . LEU B 1 359 ? 7.453 54.75 22.344 1 86.06 359 LEU B O 1
ATOM 12537 N N . VAL B 1 360 ? 7.832 57 22.234 1 77.94 360 VAL B N 1
ATOM 12538 C CA . VAL B 1 360 ? 7.309 57.062 20.875 1 77.94 360 VAL B CA 1
ATOM 12539 C C . VAL B 1 360 ? 8.438 57.375 19.891 1 77.94 360 VAL B C 1
ATOM 12541 O O . VAL B 1 360 ? 8.336 57.062 18.703 1 77.94 360 VAL B O 1
ATOM 12544 N N . SER B 1 361 ? 9.555 57.844 20.344 1 81.12 361 SER B N 1
ATOM 12545 C CA . SER B 1 361 ? 10.664 58.219 19.469 1 81.12 361 SER B CA 1
ATOM 12546 C C . SER B 1 361 ? 11.445 57 19.016 1 81.12 361 SER B C 1
ATOM 12548 O O . SER B 1 361 ? 11.43 55.938 19.688 1 81.12 361 SER B O 1
ATOM 12550 N N . THR B 1 362 ? 12.055 57.156 17.891 1 80.56 362 THR B N 1
ATOM 12551 C CA . THR B 1 362 ? 12.938 56.125 17.391 1 80.56 362 THR B CA 1
ATOM 12552 C C . THR B 1 362 ? 14.172 55.969 18.281 1 80.56 362 THR B C 1
ATOM 12554 O O . THR B 1 362 ? 14.648 56.938 18.844 1 80.56 362 THR B O 1
ATOM 12557 N N . VAL B 1 363 ? 14.594 54.562 18.391 1 84.12 363 VAL B N 1
ATOM 12558 C CA . VAL B 1 363 ? 15.672 54.344 19.359 1 84.12 363 VAL B CA 1
ATOM 12559 C C . VAL B 1 363 ? 16.875 53.719 18.656 1 84.12 363 VAL B C 1
ATOM 12561 O O . VAL B 1 363 ? 16.719 53.031 17.641 1 84.12 363 VAL B O 1
ATOM 12564 N N . THR B 1 364 ? 18.031 53.906 19.188 1 85.19 364 THR B N 1
ATOM 12565 C CA . THR B 1 364 ? 19.266 53.188 18.844 1 85.19 364 THR B CA 1
ATOM 12566 C C . THR B 1 364 ? 19.594 52.125 19.891 1 85.19 364 THR B C 1
ATOM 12568 O O . THR B 1 364 ? 19.875 52.469 21.047 1 85.19 364 THR B O 1
ATOM 12571 N N . MET B 1 365 ? 19.594 50.875 19.422 1 88.25 365 MET B N 1
ATOM 12572 C CA . MET B 1 365 ? 19.797 49.781 20.344 1 88.25 365 MET B CA 1
ATOM 12573 C C . MET B 1 365 ? 21.281 49.438 20.469 1 88.25 365 MET B C 1
ATOM 12575 O O . MET B 1 365 ? 22.062 49.688 19.547 1 88.25 365 MET B O 1
ATOM 12579 N N . PRO B 1 366 ? 21.656 48.75 21.672 1 89.12 366 PRO B N 1
ATOM 12580 C CA . PRO B 1 366 ? 23.031 48.25 21.766 1 89.12 366 PRO B CA 1
ATOM 12581 C C . PRO B 1 366 ? 23.328 47.125 20.766 1 89.12 366 PRO B C 1
ATOM 12583 O O . PRO B 1 366 ? 22.453 46.312 20.5 1 89.12 366 PRO B O 1
ATOM 12586 N N . ARG B 1 367 ? 24.453 47.062 20.266 1 85.06 367 ARG B N 1
ATOM 12587 C CA . ARG B 1 367 ? 24.844 46.062 19.281 1 85.06 367 ARG B CA 1
ATOM 12588 C C . ARG B 1 367 ? 25.172 44.75 19.969 1 85.06 367 ARG B C 1
ATOM 12590 O O . ARG B 1 367 ? 26.328 44.5 20.328 1 85.06 367 ARG B O 1
ATOM 12597 N N . VAL B 1 368 ? 24.297 43.906 20.141 1 88 368 VAL B N 1
ATOM 12598 C CA . VAL B 1 368 ? 24.453 42.594 20.781 1 88 368 VAL B CA 1
ATOM 12599 C C . VAL B 1 368 ? 25.219 41.656 19.844 1 88 368 VAL B C 1
ATOM 12601 O O . VAL B 1 368 ? 24.859 41.5 18.688 1 88 368 VAL B O 1
ATOM 12604 N N . PRO B 1 369 ? 26.281 41 20.297 1 87 369 PRO B N 1
ATOM 12605 C CA . PRO B 1 369 ? 27.031 40.062 19.453 1 87 369 PRO B CA 1
ATOM 12606 C C . PRO B 1 369 ? 26.219 38.781 19.156 1 87 369 PRO B C 1
ATOM 12608 O O . PRO B 1 369 ? 25.891 38.031 20.062 1 87 369 PRO B O 1
ATOM 12611 N N . ARG B 1 370 ? 26.031 38.531 18.016 1 85.12 370 ARG B N 1
ATOM 12612 C CA . ARG B 1 370 ? 25.156 37.438 17.578 1 85.12 370 ARG B CA 1
ATOM 12613 C C . ARG B 1 370 ? 25.75 36.094 17.953 1 85.12 370 ARG B C 1
ATOM 12615 O O . ARG B 1 370 ? 25.016 35.188 18.406 1 85.12 370 ARG B O 1
ATOM 12622 N N . THR B 1 371 ? 26.984 35.844 17.719 1 84.19 371 THR B N 1
ATOM 12623 C CA . THR B 1 371 ? 27.625 34.562 17.984 1 84.19 371 THR B CA 1
ATOM 12624 C C . THR B 1 371 ? 27.562 34.219 19.484 1 84.19 371 THR B C 1
ATOM 12626 O O . THR B 1 371 ? 27.312 33.094 19.844 1 84.19 371 THR B O 1
ATOM 12629 N N . ALA B 1 372 ? 27.766 35.25 20.266 1 87.31 372 ALA B N 1
ATOM 12630 C CA . ALA B 1 372 ? 27.719 35.031 21.703 1 87.31 372 ALA B CA 1
ATOM 12631 C C . ALA B 1 372 ? 26.297 34.688 22.156 1 87.31 372 ALA B C 1
ATOM 12633 O O . ALA B 1 372 ? 26.094 33.812 23 1 87.31 372 ALA B O 1
ATOM 12634 N N . LEU B 1 373 ? 25.422 35.344 21.594 1 91.12 373 LEU B N 1
ATOM 12635 C CA . LEU B 1 373 ? 24.031 35.062 21.938 1 91.12 373 LEU B CA 1
ATOM 12636 C C . LEU B 1 373 ? 23.609 33.688 21.484 1 91.12 373 LEU B C 1
ATOM 12638 O O . LEU B 1 373 ? 22.953 32.938 22.219 1 91.12 373 LEU B O 1
ATOM 12642 N N . ASP B 1 374 ? 24.016 33.312 20.391 1 87.12 374 ASP B N 1
ATOM 12643 C CA . ASP B 1 374 ? 23.688 31.984 19.859 1 87.12 374 ASP B CA 1
ATOM 12644 C C . ASP B 1 374 ? 24.234 30.891 20.75 1 87.12 374 ASP B C 1
ATOM 12646 O O . ASP B 1 374 ? 23.547 29.906 21.062 1 87.12 374 ASP B O 1
ATOM 12650 N N . GLN B 1 375 ? 25.406 30.984 21.125 1 87 375 GLN B N 1
ATOM 12651 C CA . GLN B 1 375 ? 26.047 30.016 22 1 87 375 GLN B CA 1
ATOM 12652 C C . GLN B 1 375 ? 25.344 29.938 23.359 1 87 375 GLN B C 1
ATOM 12654 O O . GLN B 1 375 ? 25.156 28.859 23.906 1 87 375 GLN B O 1
ATOM 12659 N N . TYR B 1 376 ? 25.016 31.031 23.766 1 92.19 376 TYR B N 1
ATOM 12660 C CA . TYR B 1 376 ? 24.312 31.094 25.047 1 92.19 376 TYR B CA 1
ATOM 12661 C C . TYR B 1 376 ? 22.969 30.375 24.969 1 92.19 376 TYR B C 1
ATOM 12663 O O . TYR B 1 376 ? 22.625 29.578 25.844 1 92.19 376 TYR B O 1
ATOM 12671 N N . LEU B 1 377 ? 22.25 30.703 24.016 1 91.12 377 LEU B N 1
ATOM 12672 C CA . LEU B 1 377 ? 20.922 30.094 23.875 1 91.12 377 LEU B CA 1
ATOM 12673 C C . LEU B 1 377 ? 21.031 28.594 23.703 1 91.12 377 LEU B C 1
ATOM 12675 O O . LEU B 1 377 ? 20.172 27.844 24.219 1 91.12 377 LEU B O 1
ATOM 12679 N N . ALA B 1 378 ? 22 28.047 23.141 1 84.88 378 ALA B N 1
ATOM 12680 C CA . ALA B 1 378 ? 22.203 26.625 22.906 1 84.88 378 ALA B CA 1
ATOM 12681 C C . ALA B 1 378 ? 22.516 25.891 24.219 1 84.88 378 ALA B C 1
ATOM 12683 O O . ALA B 1 378 ? 22.297 24.688 24.328 1 84.88 378 ALA B O 1
ATOM 12684 N N . ALA B 1 379 ? 22.953 26.531 25.188 1 84.94 379 ALA B N 1
ATOM 12685 C CA . ALA B 1 379 ? 23.391 25.938 26.453 1 84.94 379 ALA B CA 1
ATOM 12686 C C . ALA B 1 379 ? 22.266 25.922 27.469 1 84.94 379 ALA B C 1
ATOM 12688 O O . ALA B 1 379 ? 22.438 25.453 28.594 1 84.94 379 ALA B O 1
ATOM 12689 N N . MET B 1 380 ? 21.188 26.281 27.188 1 85.25 380 MET B N 1
ATOM 12690 C CA . MET B 1 380 ? 20.094 26.406 28.156 1 85.25 380 MET B CA 1
ATOM 12691 C C . MET B 1 380 ? 19.609 25.031 28.578 1 85.25 380 MET B C 1
ATOM 12693 O O . MET B 1 380 ? 19.391 24.156 27.734 1 85.25 380 MET B O 1
ATOM 12697 N N . PRO B 1 381 ? 19.484 24.812 29.922 1 79.88 381 PRO B N 1
ATOM 12698 C CA . PRO B 1 381 ? 19.125 23.484 30.438 1 79.88 381 PRO B CA 1
ATOM 12699 C C . PRO B 1 381 ? 17.703 23.078 30.047 1 79.88 381 PRO B C 1
ATOM 12701 O O . PRO B 1 381 ? 17.391 21.875 30 1 79.88 381 PRO B O 1
ATOM 12704 N N . PHE B 1 382 ? 16.922 24.078 30.094 1 75.25 382 PHE B N 1
ATOM 12705 C CA . PHE B 1 382 ? 15.531 23.734 29.812 1 75.25 382 PHE B CA 1
ATOM 12706 C C . PHE B 1 382 ? 15.336 23.422 28.328 1 75.25 382 PHE B C 1
ATOM 12708 O O . PHE B 1 382 ? 14.242 23.062 27.906 1 75.25 382 PHE B O 1
ATOM 12715 N N . LEU B 1 383 ? 16.375 23.844 27.828 1 74.56 383 LEU B N 1
ATOM 12716 C CA . LEU B 1 383 ? 16.281 23.547 26.406 1 74.56 383 LEU B CA 1
ATOM 12717 C C . LEU B 1 383 ? 15.969 22.062 26.188 1 74.56 383 LEU B C 1
ATOM 12719 O O . LEU B 1 383 ? 15.172 21.719 25.312 1 74.56 383 LEU B O 1
ATOM 12723 N N . GLU B 1 384 ? 16.672 21.359 27.188 1 65.94 384 GLU B N 1
ATOM 12724 C CA . GLU B 1 384 ? 16.469 19.922 27.047 1 65.94 384 GLU B CA 1
ATOM 12725 C C . GLU B 1 384 ? 15.023 19.531 27.375 1 65.94 384 GLU B C 1
ATOM 12727 O O . GLU B 1 384 ? 14.461 18.625 26.75 1 65.94 384 GLU B O 1
ATOM 12732 N N . ALA B 1 385 ? 14.648 20.312 28.594 1 61.62 385 ALA B N 1
ATOM 12733 C CA . ALA B 1 385 ? 13.273 20.016 29.016 1 61.62 385 ALA B CA 1
ATOM 12734 C C . ALA B 1 385 ? 12.289 20.359 27.906 1 61.62 385 ALA B C 1
ATOM 12736 O O . ALA B 1 385 ? 11.188 19.812 27.844 1 61.62 385 ALA B O 1
ATOM 12737 N N . HIS B 1 386 ? 12.703 21.484 27.734 1 57.69 386 HIS B N 1
ATOM 12738 C CA . HIS B 1 386 ? 11.852 21.906 26.625 1 57.69 386 HIS B CA 1
ATOM 12739 C C . HIS B 1 386 ? 12.352 21.328 25.312 1 57.69 386 HIS B C 1
ATOM 12741 O O . HIS B 1 386 ? 11.836 21.672 24.25 1 57.69 386 HIS B O 1
ATOM 12747 N N . MET B 1 387 ? 13.609 20.984 26.391 1 50.19 387 MET B N 1
ATOM 12748 C CA . MET B 1 387 ? 14.156 20.141 25.328 1 50.19 387 MET B CA 1
ATOM 12749 C C . MET B 1 387 ? 13.453 18.781 25.297 1 50.19 387 MET B C 1
ATOM 12751 O O . MET B 1 387 ? 13.32 18.125 26.328 1 50.19 387 MET B O 1
ATOM 12755 N N . ASN B 1 388 ? 12.586 18.703 25.797 1 46.59 388 ASN B N 1
ATOM 12756 C CA . ASN B 1 388 ? 12.117 17.328 25.656 1 46.59 388 ASN B CA 1
ATOM 12757 C C . ASN B 1 388 ? 13.047 16.516 24.75 1 46.59 388 ASN B C 1
ATOM 12759 O O . ASN B 1 388 ? 13.578 17.047 23.781 1 46.59 388 ASN B O 1
ATOM 12763 N N . SER B 1 389 ? 13.93 15.664 26.234 1 45.75 389 SER B N 1
ATOM 12764 C CA . SER B 1 389 ? 14.5 14.82 25.188 1 45.75 389 SER B CA 1
ATOM 12765 C C . SER B 1 389 ? 13.539 14.68 24 1 45.75 389 SER B C 1
ATOM 12767 O O . SER B 1 389 ? 12.32 14.812 24.172 1 45.75 389 SER B O 1
ATOM 12769 N N . MET B 1 390 ? 14.18 15.078 23.531 1 48.53 390 MET B N 1
ATOM 12770 C CA . MET B 1 390 ? 13.289 14.805 22.406 1 48.53 390 MET B CA 1
ATOM 12771 C C . MET B 1 390 ? 12.344 13.648 22.734 1 48.53 390 MET B C 1
ATOM 12773 O O . MET B 1 390 ? 11.188 13.664 22.312 1 48.53 390 MET B O 1
ATOM 12777 N N . ASP B 1 391 ? 12.93 12.883 24.156 1 56.47 391 ASP B N 1
ATOM 12778 C CA . ASP B 1 391 ? 12.211 11.641 24.406 1 56.47 391 ASP B CA 1
ATOM 12779 C C . ASP B 1 391 ? 11.086 11.859 25.422 1 56.47 391 ASP B C 1
ATOM 12781 O O . ASP B 1 391 ? 9.984 11.328 25.266 1 56.47 391 ASP B O 1
ATOM 12785 N N . ASP B 1 392 ? 11.398 12.516 26.906 1 57.72 392 ASP B N 1
ATOM 12786 C CA . ASP B 1 392 ? 10.336 12.703 27.891 1 57.72 392 ASP B CA 1
ATOM 12787 C C . ASP B 1 392 ? 9.211 13.57 27.328 1 57.72 392 ASP B C 1
ATOM 12789 O O . ASP B 1 392 ? 8.031 13.297 27.562 1 57.72 392 ASP B O 1
ATOM 12793 N N . GLN B 1 393 ? 9.664 14.625 26.781 1 54.25 393 GLN B N 1
ATOM 12794 C CA . GLN B 1 393 ? 8.664 15.445 26.094 1 54.25 393 GLN B CA 1
ATOM 12795 C C . GLN B 1 393 ? 7.895 14.633 25.062 1 54.25 393 GLN B C 1
ATOM 12797 O O . GLN B 1 393 ? 6.672 14.758 24.953 1 54.25 393 GLN B O 1
ATOM 12802 N N . LEU B 1 394 ? 8.719 13.969 24.469 1 63.88 394 LEU B N 1
ATOM 12803 C CA . LEU B 1 394 ? 8.094 13.117 23.469 1 63.88 394 LEU B CA 1
ATOM 12804 C C . LEU B 1 394 ? 7.168 12.102 24.125 1 63.88 394 LEU B C 1
ATOM 12806 O O . LEU B 1 394 ? 6.082 11.82 23.609 1 63.88 394 LEU B O 1
ATOM 12810 N N . ALA B 1 395 ? 7.641 11.68 25.375 1 73.19 395 ALA B N 1
ATOM 12811 C CA . ALA B 1 395 ? 6.801 10.719 26.078 1 73.19 395 ALA B CA 1
ATOM 12812 C C . ALA B 1 395 ? 5.512 11.367 26.562 1 73.19 395 ALA B C 1
ATOM 12814 O O . ALA B 1 395 ? 4.434 10.781 26.453 1 73.19 395 ALA B O 1
ATOM 12815 N N . ALA B 1 396 ? 5.629 12.523 27.203 1 69.5 396 ALA B N 1
ATOM 12816 C CA . ALA B 1 396 ? 4.441 13.234 27.656 1 69.5 396 ALA B CA 1
ATOM 12817 C C . ALA B 1 396 ? 3.51 13.555 26.5 1 69.5 396 ALA B C 1
ATOM 12819 O O . ALA B 1 396 ? 2.291 13.406 26.609 1 69.5 396 ALA B O 1
ATOM 12820 N N . GLU B 1 397 ? 4.09 14.031 25.469 1 70.5 397 GLU B N 1
ATOM 12821 C CA . GLU B 1 397 ? 3.316 14.312 24.266 1 70.5 397 GLU B CA 1
ATOM 12822 C C . GLU B 1 397 ? 2.645 13.047 23.734 1 70.5 397 GLU B C 1
ATOM 12824 O O . GLU B 1 397 ? 1.481 13.078 23.328 1 70.5 397 GLU B O 1
ATOM 12829 N N . LEU B 1 398 ? 3.387 12.055 23.797 1 77.81 398 LEU B N 1
ATOM 12830 C CA . LEU B 1 398 ? 2.852 10.773 23.344 1 77.81 398 LEU B CA 1
ATOM 12831 C C . LEU B 1 398 ? 1.722 10.305 24.25 1 77.81 398 LEU B C 1
ATOM 12833 O O . LEU B 1 398 ? 0.712 9.781 23.766 1 77.81 398 LEU B O 1
ATOM 12837 N N . ASN B 1 399 ? 1.956 10.469 25.547 1 79.25 399 ASN B N 1
ATOM 12838 C CA . ASN B 1 399 ? 0.9 10.086 26.469 1 79.25 399 ASN B CA 1
ATOM 12839 C C . ASN B 1 399 ? -0.384 10.867 26.219 1 79.25 399 ASN B C 1
ATOM 12841 O O . ASN B 1 399 ? -1.481 10.312 26.297 1 79.25 399 ASN B O 1
ATOM 12845 N N . LYS B 1 400 ? -0.247 12.117 25.875 1 72 400 LYS B N 1
ATOM 12846 C CA . LYS B 1 400 ? -1.405 12.938 25.531 1 72 400 LYS B CA 1
ATOM 12847 C C . LYS B 1 400 ? -2.062 12.445 24.25 1 72 400 LYS B C 1
ATOM 12849 O O . LYS B 1 400 ? -3.289 12.359 24.172 1 72 400 LYS B O 1
ATOM 12854 N N . GLU B 1 401 ? -1.237 12.18 23.359 1 74.25 401 GLU B N 1
ATOM 12855 C CA . GLU B 1 401 ? -1.748 11.695 22.078 1 74.25 401 GLU B CA 1
ATOM 12856 C C . GLU B 1 401 ? -2.453 10.352 22.234 1 74.25 401 GLU B C 1
ATOM 12858 O O . GLU B 1 401 ? -3.467 10.094 21.578 1 74.25 401 GLU B O 1
ATOM 12863 N N . ILE B 1 402 ? -1.801 9.539 23.094 1 74.69 402 ILE B N 1
ATOM 12864 C CA . ILE B 1 402 ? -2.383 8.227 23.344 1 74.69 402 ILE B CA 1
ATOM 12865 C C . ILE B 1 402 ? -3.668 8.383 24.156 1 74.69 402 ILE B C 1
ATOM 12867 O O . ILE B 1 402 ? -4.605 7.598 24 1 74.69 402 ILE B O 1
ATOM 12871 N N . GLY B 1 403 ? -3.842 9.516 24.781 1 62.69 403 GLY B N 1
ATOM 12872 C CA . GLY B 1 403 ? -5.004 9.758 25.625 1 62.69 403 GLY B CA 1
ATOM 12873 C C . GLY B 1 403 ? -4.906 9.086 26.984 1 62.69 403 GLY B C 1
ATOM 12874 O O . GLY B 1 403 ? -5.914 8.633 27.531 1 62.69 403 GLY B O 1
ATOM 12875 N N . THR B 1 404 ? -3.555 8.961 27.422 1 62.59 404 THR B N 1
ATOM 12876 C CA . THR B 1 404 ? -3.283 8.289 28.688 1 62.59 404 THR B CA 1
ATOM 12877 C C . THR B 1 404 ? -3.672 9.188 29.859 1 62.59 404 THR B C 1
ATOM 12879 O O . THR B 1 404 ? -3.613 10.414 29.766 1 62.59 404 THR B O 1
ATOM 12882 N N . GLY B 1 405 ? -4.445 8.766 30.891 1 53.59 405 GLY B N 1
ATOM 12883 C CA . GLY B 1 405 ? -4.945 9.492 32.062 1 53.59 405 GLY B CA 1
ATOM 12884 C C . GLY B 1 405 ? -6.441 9.734 32 1 53.59 405 GLY B C 1
ATOM 12885 O O . GLY B 1 405 ? -7.059 10.07 33.031 1 53.59 405 GLY B O 1
ATOM 12886 N N . LYS B 1 406 ? -6.988 9.875 30.859 1 50.69 406 LYS B N 1
ATOM 12887 C CA . LYS B 1 406 ? -8.445 10 30.797 1 50.69 406 LYS B CA 1
ATOM 12888 C C . LYS B 1 406 ? -9.125 8.672 31.094 1 50.69 406 LYS B C 1
ATOM 12890 O O . LYS B 1 406 ? -8.758 7.637 30.547 1 50.69 406 LYS B O 1
ATOM 12895 N N . ARG B 1 407 ? -9.5 8.492 32.281 1 50.22 407 ARG B N 1
ATOM 12896 C CA . ARG B 1 407 ? -10.312 7.328 32.594 1 50.22 407 ARG B CA 1
ATOM 12897 C C . ARG B 1 407 ? -11.32 7.027 31.5 1 50.22 407 ARG B C 1
ATOM 12899 O O . ARG B 1 407 ? -12.359 7.688 31.406 1 50.22 407 ARG B O 1
ATOM 12906 N N . LEU B 1 408 ? -10.789 6.449 30.422 1 53.75 408 LEU B N 1
ATOM 12907 C CA . LEU B 1 408 ? -11.75 6.156 29.375 1 53.75 408 LEU B CA 1
ATOM 12908 C C . LEU B 1 408 ? -12.805 5.176 29.859 1 53.75 408 LEU B C 1
ATOM 12910 O O . LEU B 1 408 ? -12.477 4.125 30.406 1 53.75 408 LEU B O 1
ATOM 12914 N N . SER B 1 409 ? -13.914 5.641 30.219 1 55.44 409 SER B N 1
ATOM 12915 C CA . SER B 1 409 ? -15.055 4.762 30.453 1 55.44 409 SER B CA 1
ATOM 12916 C C . SER B 1 409 ? -15.156 3.691 29.375 1 55.44 409 SER B C 1
ATOM 12918 O O . SER B 1 409 ? -14.594 3.842 28.281 1 55.44 409 SER B O 1
ATOM 12920 N N . SER B 1 410 ? -15.562 2.514 29.75 1 54.91 410 SER B N 1
ATOM 12921 C CA . SER B 1 410 ? -15.82 1.434 28.812 1 54.91 410 SER B CA 1
ATOM 12922 C C . SER B 1 410 ? -16.438 1.965 27.516 1 54.91 410 SER B C 1
ATOM 12924 O O . SER B 1 410 ? -16.188 1.438 26.438 1 54.91 410 SER B O 1
ATOM 12926 N N . ARG B 1 411 ? -17.062 3.08 27.703 1 54.91 411 ARG B N 1
ATOM 12927 C CA . ARG B 1 411 ? -17.766 3.709 26.578 1 54.91 411 ARG B CA 1
ATOM 12928 C C . ARG B 1 411 ? -16.781 4.371 25.625 1 54.91 411 ARG B C 1
ATOM 12930 O O . ARG B 1 411 ? -16.906 4.227 24.406 1 54.91 411 ARG B O 1
ATOM 12937 N N . SER B 1 412 ? -15.875 5 26.234 1 58.84 412 SER B N 1
ATOM 12938 C CA . SER B 1 412 ? -14.945 5.762 25.406 1 58.84 412 SER B CA 1
ATOM 12939 C C . SER B 1 412 ? -13.953 4.848 24.703 1 58.84 412 SER B C 1
ATOM 12941 O O . SER B 1 412 ? -13.492 5.16 23.609 1 58.84 412 SER B O 1
ATOM 12943 N N . LEU B 1 413 ? -13.766 3.734 25.312 1 60.62 413 LEU B N 1
ATOM 12944 C CA . LEU B 1 413 ? -12.773 2.822 24.766 1 60.62 413 LEU B CA 1
ATOM 12945 C C . LEU B 1 413 ? -13.281 2.184 23.469 1 60.62 413 LEU B C 1
ATOM 12947 O O . LEU B 1 413 ? -12.516 2.002 22.516 1 60.62 413 LEU B O 1
ATOM 12951 N N . ILE B 1 414 ? -14.555 1.842 23.516 1 57.59 414 ILE B N 1
ATOM 12952 C CA . ILE B 1 414 ? -15.148 1.185 22.359 1 57.59 414 ILE B CA 1
ATOM 12953 C C . ILE B 1 414 ? -15.039 2.098 21.141 1 57.59 414 ILE B C 1
ATOM 12955 O O . ILE B 1 414 ? -14.797 1.63 20.016 1 57.59 414 ILE B O 1
ATOM 12959 N N . SER B 1 415 ? -15.094 3.34 21.438 1 59.84 415 SER B N 1
ATOM 12960 C CA . SER B 1 415 ? -15.125 4.277 20.312 1 59.84 415 SER B CA 1
ATOM 12961 C C . SER B 1 415 ? -13.711 4.645 19.859 1 59.84 415 SER B C 1
ATOM 12963 O O . SER B 1 415 ? -13.492 4.957 18.688 1 59.84 415 SER B O 1
ATOM 12965 N N . SER B 1 416 ? -12.789 4.434 20.719 1 62.94 416 SER B N 1
ATOM 12966 C CA . SER B 1 416 ? -11.469 4.969 20.406 1 62.94 416 SER B CA 1
ATOM 12967 C C . SER B 1 416 ? -10.609 3.932 19.688 1 62.94 416 SER B C 1
ATOM 12969 O O . SER B 1 416 ? -9.82 4.273 18.812 1 62.94 416 SER B O 1
ATOM 12971 N N . ILE B 1 417 ? -10.773 2.631 20.156 1 75.5 417 ILE B N 1
ATOM 12972 C CA . ILE B 1 417 ? -9.961 1.59 19.531 1 75.5 417 ILE B CA 1
ATOM 12973 C C . ILE B 1 417 ? -10.859 0.625 18.75 1 75.5 417 ILE B C 1
ATOM 12975 O O . ILE B 1 417 ? -11.398 -0.326 19.328 1 75.5 417 ILE B O 1
ATOM 12979 N N . THR B 1 418 ? -10.898 0.871 17.547 1 71.5 418 THR B N 1
ATOM 12980 C CA . THR B 1 418 ? -11.828 0.14 16.688 1 71.5 418 THR B CA 1
ATOM 12981 C C . THR B 1 418 ? -11.414 -1.323 16.562 1 71.5 418 THR B C 1
ATOM 12983 O O . THR B 1 418 ? -12.258 -2.207 16.438 1 71.5 418 THR B O 1
ATOM 12986 N N . LYS B 1 419 ? -10.133 -1.657 16.75 1 79.88 419 LYS B N 1
ATOM 12987 C CA . LYS B 1 419 ? -9.656 -3.012 16.484 1 79.88 419 LYS B CA 1
ATOM 12988 C C . LYS B 1 419 ? -9.695 -3.867 17.75 1 79.88 419 LYS B C 1
ATOM 12990 O O . LYS B 1 419 ? -9.508 -5.086 17.688 1 79.88 419 LYS B O 1
ATOM 12995 N N . LEU B 1 420 ? -9.945 -3.303 18.875 1 88.38 420 LEU B N 1
ATOM 12996 C CA . LEU B 1 420 ? -9.969 -4.031 20.141 1 88.38 420 LEU B CA 1
ATOM 12997 C C . LEU B 1 420 ? -11.344 -4.652 20.375 1 88.38 420 LEU B C 1
ATOM 12999 O O . LEU B 1 420 ? -12.367 -3.982 20.234 1 88.38 420 LEU B O 1
ATOM 13003 N N . VAL B 1 421 ? -11.375 -5.914 20.594 1 88 421 VAL B N 1
ATOM 13004 C CA . VAL B 1 421 ? -12.539 -6.574 21.188 1 88 421 VAL B CA 1
ATOM 13005 C C . VAL B 1 421 ? -12.305 -6.828 22.672 1 88 421 VAL B C 1
ATOM 13007 O O . VAL B 1 421 ? -11.555 -7.734 23.031 1 88 421 VAL B O 1
ATOM 13010 N N . ASP B 1 422 ? -12.93 -6.086 23.422 1 89.12 422 ASP B N 1
ATOM 13011 C CA . ASP B 1 422 ? -12.656 -6.07 24.859 1 89.12 422 ASP B CA 1
ATOM 13012 C C . ASP B 1 422 ? -13.344 -7.246 25.547 1 89.12 422 ASP B C 1
ATOM 13014 O O . ASP B 1 422 ? -14.32 -7.793 25.047 1 89.12 422 ASP B O 1
ATOM 13018 N N . ALA B 1 423 ? -12.703 -7.613 26.703 1 91.75 423 ALA B N 1
ATOM 13019 C CA . ALA B 1 423 ? -13.359 -8.602 27.562 1 91.75 423 ALA B CA 1
ATOM 13020 C C . ALA B 1 423 ? -14.711 -8.086 28.062 1 91.75 423 ALA B C 1
ATOM 13022 O O . ALA B 1 423 ? -14.875 -6.887 28.297 1 91.75 423 ALA B O 1
ATOM 13023 N N . THR B 1 424 ? -15.641 -8.969 28.219 1 88.81 424 THR B N 1
ATOM 13024 C CA . THR B 1 424 ? -17 -8.539 28.547 1 88.81 424 THR B CA 1
ATOM 13025 C C . THR B 1 424 ? -17.109 -8.203 30.031 1 88.81 424 THR B C 1
ATOM 13027 O O . THR B 1 424 ? -17.969 -7.41 30.422 1 88.81 424 THR B O 1
ATOM 13030 N N . SER B 1 425 ? -16.234 -8.805 30.781 1 86.81 425 SER B N 1
ATOM 13031 C CA . SER B 1 425 ? -16.203 -8.453 32.188 1 86.81 425 SER B CA 1
ATOM 13032 C C . SER B 1 425 ? -15.188 -7.344 32.469 1 86.81 425 SER B C 1
ATOM 13034 O O . SER B 1 425 ? -14.125 -7.305 31.859 1 86.81 425 SER B O 1
ATOM 13036 N N . SER B 1 426 ? -15.602 -6.387 33.344 1 77.62 426 SER B N 1
ATOM 13037 C CA . SER B 1 426 ? -14.711 -5.281 33.688 1 77.62 426 SER B CA 1
ATOM 13038 C C . SER B 1 426 ? -13.797 -5.637 34.844 1 77.62 426 SER B C 1
ATOM 13040 O O . SER B 1 426 ? -12.82 -4.926 35.125 1 77.62 426 SER B O 1
ATOM 13042 N N . ARG B 1 427 ? -14.188 -6.742 35.531 1 77.12 427 ARG B N 1
ATOM 13043 C CA . ARG B 1 427 ? -13.383 -7.09 36.719 1 77.12 427 ARG B CA 1
ATOM 13044 C C . ARG B 1 427 ? -12.992 -8.562 36.688 1 77.12 427 ARG B C 1
ATOM 13046 O O . ARG B 1 427 ? -13.633 -9.367 36.031 1 77.12 427 ARG B O 1
ATOM 13053 N N . SER B 1 428 ? -11.906 -8.812 37.312 1 75.06 428 SER B N 1
ATOM 13054 C CA . SER B 1 428 ? -11.484 -10.195 37.531 1 75.06 428 SER B CA 1
ATOM 13055 C C . SER B 1 428 ? -12.328 -10.891 38.594 1 75.06 428 SER B C 1
ATOM 13057 O O . SER B 1 428 ? -12.875 -10.234 39.469 1 75.06 428 SER B O 1
ATOM 13059 N N . ASP B 1 429 ? -12.758 -12.109 38.406 1 73.12 429 ASP B N 1
ATOM 13060 C CA . ASP B 1 429 ? -13.547 -12.82 39.406 1 73.12 429 ASP B CA 1
ATOM 13061 C C . ASP B 1 429 ? -12.648 -13.633 40.344 1 73.12 429 ASP B C 1
ATOM 13063 O O . ASP B 1 429 ? -13.109 -14.555 41 1 73.12 429 ASP B O 1
ATOM 13067 N N . GLY B 1 430 ? -11.352 -13.211 40.531 1 66.81 430 GLY B N 1
ATOM 13068 C CA . GLY B 1 430 ? -10.43 -13.875 41.438 1 66.81 430 GLY B CA 1
ATOM 13069 C C . GLY B 1 430 ? -9.812 -15.133 40.844 1 66.81 430 GLY B C 1
ATOM 13070 O O . GLY B 1 430 ? -8.609 -15.359 40.969 1 66.81 430 GLY B O 1
ATOM 13071 N N . LYS B 1 431 ? -10.602 -16.016 40.125 1 76.31 431 LYS B N 1
ATOM 13072 C CA . LYS B 1 431 ? -10.109 -17.25 39.531 1 76.31 431 LYS B CA 1
ATOM 13073 C C . LYS B 1 431 ? -9.539 -17 38.156 1 76.31 431 LYS B C 1
ATOM 13075 O O . LYS B 1 431 ? -8.492 -17.531 37.781 1 76.31 431 LYS B O 1
ATOM 13080 N N . ASN B 1 432 ? -10.203 -16.172 37.469 1 86.81 432 ASN B N 1
ATOM 13081 C CA . ASN B 1 432 ? -9.805 -15.852 36.094 1 86.81 432 ASN B CA 1
ATOM 13082 C C . ASN B 1 432 ? -9.242 -14.445 36 1 86.81 432 ASN B C 1
ATOM 13084 O O . ASN B 1 432 ? -9.812 -13.5 36.562 1 86.81 432 ASN B O 1
ATOM 13088 N N . ILE B 1 433 ? -8.102 -14.461 35.469 1 88.94 433 ILE B N 1
ATOM 13089 C CA . ILE B 1 433 ? -7.469 -13.156 35.281 1 88.94 433 ILE B CA 1
ATOM 13090 C C . ILE B 1 433 ? -7.848 -12.578 33.938 1 88.94 433 ILE B C 1
ATOM 13092 O O . ILE B 1 433 ? -8.078 -13.328 32.969 1 88.94 433 ILE B O 1
ATOM 13096 N N . ARG B 1 434 ? -7.961 -11.289 33.875 1 93.12 434 ARG B N 1
ATOM 13097 C CA . ARG B 1 434 ? -8.211 -10.641 32.594 1 93.12 434 ARG B CA 1
ATOM 13098 C C . ARG B 1 434 ? -6.98 -10.695 31.703 1 93.12 434 ARG B C 1
ATOM 13100 O O . ARG B 1 434 ? -5.898 -10.258 32.094 1 93.12 434 ARG B O 1
ATOM 13107 N N . THR B 1 435 ? -7.172 -11.227 30.562 1 94.88 435 THR B N 1
ATOM 13108 C CA . THR B 1 435 ? -6.07 -11.477 29.641 1 94.88 435 THR B CA 1
ATOM 13109 C C . THR B 1 435 ? -6.316 -10.805 28.297 1 94.88 435 THR B C 1
ATOM 13111 O O . THR B 1 435 ? -7.387 -10.953 27.703 1 94.88 435 THR B O 1
ATOM 13114 N N . LEU B 1 436 ? -5.371 -10.023 27.859 1 95.94 436 LEU B N 1
ATOM 13115 C CA . LEU B 1 436 ? -5.426 -9.492 26.5 1 95.94 436 LEU B CA 1
ATOM 13116 C C . LEU B 1 436 ? -4.609 -10.352 25.547 1 95.94 436 LEU B C 1
ATOM 13118 O O . LEU B 1 436 ? -3.391 -10.469 25.688 1 95.94 436 LEU B O 1
ATOM 13122 N N . ILE B 1 437 ? -5.23 -10.898 24.656 1 96.69 437 ILE B N 1
ATOM 13123 C CA . ILE B 1 437 ? -4.551 -11.695 23.641 1 96.69 437 ILE B CA 1
ATOM 13124 C C . ILE B 1 437 ? -4.105 -10.797 22.484 1 96.69 437 ILE B C 1
ATOM 13126 O O . ILE B 1 437 ? -4.934 -10.164 21.828 1 96.69 437 ILE B O 1
ATOM 13130 N N . VAL B 1 438 ? -2.863 -10.75 22.266 1 95.94 438 VAL B N 1
ATOM 13131 C CA . VAL B 1 438 ? -2.293 -9.992 21.156 1 95.94 438 VAL B CA 1
ATOM 13132 C C . VAL B 1 438 ? -1.925 -10.945 20.016 1 95.94 438 VAL B C 1
ATOM 13134 O O . VAL B 1 438 ? -1.164 -11.898 20.219 1 95.94 438 VAL B O 1
ATOM 13137 N N . THR B 1 439 ? -2.467 -10.617 18.828 1 93.94 439 THR B N 1
ATOM 13138 C CA . THR B 1 439 ? -2.314 -11.555 17.719 1 93.94 439 THR B CA 1
ATOM 13139 C C . THR B 1 439 ? -1.491 -10.922 16.594 1 93.94 439 THR B C 1
ATOM 13141 O O . THR B 1 439 ? -1.379 -9.703 16.516 1 93.94 439 THR B O 1
ATOM 13144 N N . GLU B 1 440 ? -0.916 -11.867 15.758 1 89.62 440 GLU B N 1
ATOM 13145 C CA . GLU B 1 440 ? -0.176 -11.438 14.578 1 89.62 440 GLU B CA 1
ATOM 13146 C C . GLU B 1 440 ? -1.112 -11.203 13.391 1 89.62 440 GLU B C 1
ATOM 13148 O O . GLU B 1 440 ? -1.257 -12.062 12.523 1 89.62 440 GLU B O 1
ATOM 13153 N N . GLY B 1 441 ? -1.789 -10.078 13.344 1 86.44 441 GLY B N 1
ATOM 13154 C CA . GLY B 1 441 ? -2.639 -9.727 12.219 1 86.44 441 GLY B CA 1
ATOM 13155 C C . GLY B 1 441 ? -4.113 -9.984 12.477 1 86.44 441 GLY B C 1
ATOM 13156 O O . GLY B 1 441 ? -4.473 -10.586 13.492 1 86.44 441 GLY B O 1
ATOM 13157 N N . ASP B 1 442 ? -4.938 -9.625 11.516 1 84.44 442 ASP B N 1
ATOM 13158 C CA . ASP B 1 442 ? -6.391 -9.711 11.617 1 84.44 442 ASP B CA 1
ATOM 13159 C C . ASP B 1 442 ? -6.863 -11.156 11.484 1 84.44 442 ASP B C 1
ATOM 13161 O O . ASP B 1 442 ? -7.859 -11.555 12.094 1 84.44 442 ASP B O 1
ATOM 13165 N N . SER B 1 443 ? -6.125 -11.922 10.75 1 86.56 443 SER B N 1
ATOM 13166 C CA . SER B 1 443 ? -6.496 -13.328 10.586 1 86.56 443 SER B CA 1
ATOM 13167 C C . SER B 1 443 ? -6.348 -14.094 11.898 1 86.56 443 SER B C 1
ATOM 13169 O O . SER B 1 443 ? -7.203 -14.906 12.25 1 86.56 443 SER B O 1
ATOM 13171 N N . ALA B 1 444 ? -5.254 -13.852 12.539 1 91.25 444 ALA B N 1
ATOM 13172 C CA . ALA B 1 444 ? -5.039 -14.477 13.836 1 91.25 444 ALA B CA 1
ATOM 13173 C C . ALA B 1 444 ? -6.059 -13.984 14.859 1 91.25 444 ALA B C 1
ATOM 13175 O O . ALA B 1 444 ? -6.488 -14.742 15.734 1 91.25 444 ALA B O 1
ATOM 13176 N N . LYS B 1 445 ? -6.445 -12.734 14.75 1 92.06 445 LYS B N 1
ATOM 13177 C CA . LYS B 1 445 ? -7.496 -12.195 15.602 1 92.06 445 LYS B CA 1
ATOM 13178 C C . LYS B 1 445 ? -8.805 -12.953 15.414 1 92.06 445 LYS B C 1
ATOM 13180 O O . LYS B 1 445 ? -9.477 -13.297 16.391 1 92.06 445 LYS B O 1
ATOM 13185 N N . ALA B 1 446 ? -9.094 -13.211 14.203 1 89.38 446 ALA B N 1
ATOM 13186 C CA . ALA B 1 446 ? -10.32 -13.945 13.898 1 89.38 446 ALA B CA 1
ATOM 13187 C C . ALA B 1 446 ? -10.273 -15.352 14.492 1 89.38 446 ALA B C 1
ATOM 13189 O O . ALA B 1 446 ? -11.266 -15.828 15.047 1 89.38 446 ALA B O 1
ATOM 13190 N N . LEU B 1 447 ? -9.18 -15.992 14.344 1 92.81 447 LEU B N 1
ATOM 13191 C CA . LEU B 1 447 ? -9.039 -17.328 14.914 1 92.81 447 LEU B CA 1
ATOM 13192 C C . LEU B 1 447 ? -9.242 -17.297 16.422 1 92.81 447 LEU B C 1
ATOM 13194 O O . LEU B 1 447 ? -9.977 -18.125 16.969 1 92.81 447 LEU B O 1
ATOM 13198 N N . ALA B 1 448 ? -8.617 -16.359 17.062 1 94.25 448 ALA B N 1
ATOM 13199 C CA . ALA B 1 448 ? -8.727 -16.266 18.516 1 94.25 448 ALA B CA 1
ATOM 13200 C C . ALA B 1 448 ? -10.164 -15.969 18.938 1 94.25 448 ALA B C 1
ATOM 13202 O O . ALA B 1 448 ? -10.727 -16.672 19.781 1 94.25 448 ALA B O 1
ATOM 13203 N N . LEU B 1 449 ? -10.742 -15.008 18.328 1 92.06 449 LEU B N 1
ATOM 13204 C CA . LEU B 1 449 ? -12.094 -14.578 18.688 1 92.06 449 LEU B CA 1
ATOM 13205 C C . LEU B 1 449 ? -13.102 -15.703 18.453 1 92.06 449 LEU B C 1
ATOM 13207 O O . LEU B 1 449 ? -14.023 -15.891 19.25 1 92.06 449 LEU B O 1
ATOM 13211 N N . ASN B 1 450 ? -12.945 -16.406 17.406 1 91.69 450 ASN B N 1
ATOM 13212 C CA . ASN B 1 450 ? -13.891 -17.453 17.016 1 91.69 450 ASN B CA 1
ATOM 13213 C C . ASN B 1 450 ? -13.68 -18.734 17.828 1 91.69 450 ASN B C 1
ATOM 13215 O O . ASN B 1 450 ? -14.547 -19.609 17.844 1 91.69 450 ASN B O 1
ATOM 13219 N N . SER B 1 451 ? -12.578 -18.781 18.469 1 94.38 451 SER B N 1
ATOM 13220 C CA . SER B 1 451 ? -12.227 -20.031 19.141 1 94.38 451 SER B CA 1
ATOM 13221 C C . SER B 1 451 ? -12.453 -19.922 20.641 1 94.38 451 SER B C 1
ATOM 13223 O O . SER B 1 451 ? -12.492 -20.938 21.344 1 94.38 451 SER B O 1
ATOM 13225 N N . LEU B 1 452 ? -12.633 -18.734 21.156 1 94.44 452 LEU B N 1
ATOM 13226 C CA . LEU B 1 452 ? -12.867 -18.531 22.578 1 94.44 452 LEU B CA 1
ATOM 13227 C C . LEU B 1 452 ? -14.281 -18.953 22.953 1 94.44 452 LEU B C 1
ATOM 13229 O O . LEU B 1 452 ? -15.227 -18.703 22.219 1 94.44 452 LEU B O 1
ATOM 13233 N N . SER B 1 453 ? -14.414 -19.609 24.047 1 92.88 453 SER B N 1
ATOM 13234 C CA . SER B 1 453 ? -15.734 -19.922 24.594 1 92.88 453 SER B CA 1
ATOM 13235 C C . SER B 1 453 ? -16.391 -18.688 25.203 1 92.88 453 SER B C 1
ATOM 13237 O O . SER B 1 453 ? -15.719 -17.672 25.422 1 92.88 453 SER B O 1
ATOM 13239 N N . SER B 1 454 ? -17.672 -18.781 25.469 1 91.75 454 SER B N 1
ATOM 13240 C CA . SER B 1 454 ? -18.391 -17.672 26.078 1 91.75 454 SER B CA 1
ATOM 13241 C C . SER B 1 454 ? -17.828 -17.328 27.453 1 91.75 454 SER B C 1
ATOM 13243 O O . SER B 1 454 ? -17.766 -16.156 27.844 1 91.75 454 SER B O 1
ATOM 13245 N N . GLU B 1 455 ? -17.375 -18.297 28.156 1 90.31 455 GLU B N 1
ATOM 13246 C CA . GLU B 1 455 ? -16.797 -18.062 29.484 1 90.31 455 GLU B CA 1
ATOM 13247 C C . GLU B 1 455 ? -15.445 -17.375 29.375 1 90.31 455 GLU B C 1
ATOM 13249 O O . GLU B 1 455 ? -15.133 -16.469 30.156 1 90.31 455 GLU B O 1
ATOM 13254 N N . GLN B 1 456 ? -14.703 -17.781 28.453 1 92.81 456 GLN B N 1
ATOM 13255 C CA . GLN B 1 456 ? -13.383 -17.188 28.266 1 92.81 456 GLN B CA 1
ATOM 13256 C C . GLN B 1 456 ? -13.492 -15.75 27.797 1 92.81 456 GLN B C 1
ATOM 13258 O O . GLN B 1 456 ? -12.648 -14.914 28.141 1 92.81 456 GLN B O 1
ATOM 13263 N N . LYS B 1 457 ? -14.508 -15.461 27.031 1 93.62 457 LYS B N 1
ATOM 13264 C CA . LYS B 1 457 ? -14.695 -14.117 26.5 1 93.62 457 LYS B CA 1
ATOM 13265 C C . LYS B 1 457 ? -14.992 -13.117 27.609 1 93.62 457 LYS B C 1
ATOM 13267 O O . LYS B 1 457 ? -14.82 -11.906 27.422 1 93.62 457 LYS B O 1
ATOM 13272 N N . LYS B 1 458 ? -15.414 -13.602 28.703 1 92.56 458 LYS B N 1
ATOM 13273 C CA . LYS B 1 458 ? -15.641 -12.734 29.859 1 92.56 458 LYS B CA 1
ATOM 13274 C C . LYS B 1 458 ? -14.328 -12.109 30.328 1 92.56 458 LYS B C 1
ATOM 13276 O O . LYS B 1 458 ? -14.32 -10.977 30.812 1 92.56 458 LYS B O 1
ATOM 13281 N N . PHE B 1 459 ? -13.281 -12.844 30.109 1 93.62 459 PHE B N 1
ATOM 13282 C CA . PHE B 1 459 ? -12.039 -12.406 30.734 1 93.62 459 PHE B CA 1
ATOM 13283 C C . PHE B 1 459 ? -10.953 -12.18 29.688 1 93.62 459 PHE B C 1
ATOM 13285 O O . PHE B 1 459 ? -9.875 -11.664 30 1 93.62 459 PHE B O 1
ATOM 13292 N N . CYS B 1 460 ? -11.242 -12.469 28.469 1 94.12 460 CYS B N 1
ATOM 13293 C CA . CYS B 1 460 ? -10.219 -12.336 27.438 1 94.12 460 CYS B CA 1
ATOM 13294 C C . CYS B 1 460 ? -10.602 -11.266 26.422 1 94.12 460 CYS B C 1
ATOM 13296 O O . CYS B 1 460 ? -11.742 -11.227 25.953 1 94.12 460 CYS B O 1
ATOM 13298 N N . GLY B 1 461 ? -9.719 -10.336 26.203 1 92.94 461 GLY B N 1
ATOM 13299 C CA . GLY B 1 461 ? -9.789 -9.43 25.078 1 92.94 461 GLY B CA 1
ATOM 13300 C C . GLY B 1 461 ? -8.82 -9.789 23.953 1 92.94 461 GLY B C 1
ATOM 13301 O O . GLY B 1 461 ? -7.902 -10.586 24.156 1 92.94 461 GLY B O 1
ATOM 13302 N N . VAL B 1 462 ? -9.102 -9.32 22.781 1 94.56 462 VAL B N 1
ATOM 13303 C CA . VAL B 1 462 ? -8.242 -9.648 21.641 1 94.56 462 VAL B CA 1
ATOM 13304 C C . VAL B 1 462 ? -7.879 -8.375 20.891 1 94.56 462 VAL B C 1
ATOM 13306 O O . VAL B 1 462 ? -8.742 -7.531 20.625 1 94.56 462 VAL B O 1
ATOM 13309 N N . PHE B 1 463 ? -6.59 -8.211 20.578 1 93.06 463 PHE B N 1
ATOM 13310 C CA . PHE B 1 463 ? -6.055 -7.066 19.844 1 93.06 463 PHE B CA 1
ATOM 13311 C C . PHE B 1 463 ? -5.043 -7.516 18.797 1 93.06 463 PHE B C 1
ATOM 13313 O O . PHE B 1 463 ? -4.074 -8.211 19.109 1 93.06 463 PHE B O 1
ATOM 13320 N N . PRO B 1 464 ? -5.168 -7.105 17.562 1 92.81 464 PRO B N 1
ATOM 13321 C CA . PRO B 1 464 ? -4.258 -7.531 16.5 1 92.81 464 PRO B CA 1
ATOM 13322 C C . PRO B 1 464 ? -3.098 -6.559 16.297 1 92.81 464 PRO B C 1
ATOM 13324 O O . PRO B 1 464 ? -3.287 -5.344 16.359 1 92.81 464 PRO B O 1
ATOM 13327 N N . LEU B 1 465 ? -1.92 -7.141 16.031 1 90.19 465 LEU B N 1
ATOM 13328 C CA . LEU B 1 465 ? -0.758 -6.355 15.625 1 90.19 465 LEU B CA 1
ATOM 13329 C C . LEU B 1 465 ? -0.657 -6.285 14.102 1 90.19 465 LEU B C 1
ATOM 13331 O O . LEU B 1 465 ? -1.187 -7.148 13.398 1 90.19 465 LEU B O 1
ATOM 13335 N N . ARG B 1 466 ? -0.181 -5.184 13.555 1 82.19 466 ARG B N 1
ATOM 13336 C CA . ARG B 1 466 ? -0.001 -5.07 12.109 1 82.19 466 ARG B CA 1
ATOM 13337 C C . ARG B 1 466 ? 1.451 -5.316 11.719 1 82.19 466 ARG B C 1
ATOM 13339 O O . ARG B 1 466 ? 2.305 -4.445 11.898 1 82.19 466 ARG B O 1
ATOM 13346 N N . GLY B 1 467 ? 1.757 -6.5 11.258 1 74.81 467 GLY B N 1
ATOM 13347 C CA . GLY B 1 467 ? 3.092 -6.797 10.766 1 74.81 467 GLY B CA 1
ATOM 13348 C C . GLY B 1 467 ? 4.133 -6.863 11.867 1 74.81 467 GLY B C 1
ATOM 13349 O O . GLY B 1 467 ? 3.822 -7.23 13 1 74.81 467 GLY B O 1
ATOM 13350 N N . LYS B 1 468 ? 5.422 -6.59 11.516 1 82.5 468 LYS B N 1
ATOM 13351 C CA . LYS B 1 468 ? 6.531 -6.566 12.461 1 82.5 468 LYS B CA 1
ATOM 13352 C C . LYS B 1 468 ? 6.508 -5.289 13.297 1 82.5 468 LYS B C 1
ATOM 13354 O O . LYS B 1 468 ? 6.34 -4.191 12.766 1 82.5 468 LYS B O 1
ATOM 13359 N N . LEU B 1 469 ? 6.543 -5.551 14.531 1 86.88 469 LEU B N 1
ATOM 13360 C CA . LEU B 1 469 ? 6.488 -4.43 15.461 1 86.88 469 LEU B CA 1
ATOM 13361 C C . LEU B 1 469 ? 7.758 -3.59 15.383 1 86.88 469 LEU B C 1
ATOM 13363 O O . LEU B 1 469 ? 8.828 -4.109 15.062 1 86.88 469 LEU B O 1
ATOM 13367 N N . LEU B 1 470 ? 7.645 -2.365 15.734 1 87.12 470 LEU B N 1
ATOM 13368 C CA . LEU B 1 470 ? 8.766 -1.434 15.766 1 87.12 470 LEU B CA 1
ATOM 13369 C C . LEU B 1 470 ? 9.75 -1.813 16.875 1 87.12 470 LEU B C 1
ATOM 13371 O O . LEU B 1 470 ? 9.344 -2.146 17.984 1 87.12 470 LEU B O 1
ATOM 13375 N N . ASN B 1 471 ? 10.977 -1.904 16.484 1 88.19 471 ASN B N 1
ATOM 13376 C CA . ASN B 1 471 ? 12.016 -2.059 17.5 1 88.19 471 ASN B CA 1
ATOM 13377 C C . ASN B 1 471 ? 12.211 -0.775 18.297 1 88.19 471 ASN B C 1
ATOM 13379 O O . ASN B 1 471 ? 12.727 0.213 17.766 1 88.19 471 ASN B O 1
ATOM 13383 N N . VAL B 1 472 ? 11.852 -0.768 19.531 1 83.88 472 VAL B N 1
ATOM 13384 C CA . VAL B 1 472 ? 11.844 0.448 20.344 1 83.88 472 VAL B CA 1
ATOM 13385 C C . VAL B 1 472 ? 13.141 0.547 21.141 1 83.88 472 VAL B C 1
ATOM 13387 O O . VAL B 1 472 ? 13.336 1.49 21.906 1 83.88 472 VAL B O 1
ATOM 13390 N N . ARG B 1 473 ? 13.969 -0.441 20.844 1 78.69 473 ARG B N 1
ATOM 13391 C CA . ARG B 1 473 ? 15.195 -0.414 21.625 1 78.69 473 ARG B CA 1
ATOM 13392 C C . ARG B 1 473 ? 16.016 0.839 21.312 1 78.69 473 ARG B C 1
ATOM 13394 O O . ARG B 1 473 ? 16.078 1.277 20.172 1 78.69 473 ARG B O 1
ATOM 13401 N N . ASN B 1 474 ? 16.688 1.558 22.172 1 65.94 474 ASN B N 1
ATOM 13402 C CA . ASN B 1 474 ? 17.469 2.799 22.141 1 65.94 474 ASN B CA 1
ATOM 13403 C C . ASN B 1 474 ? 16.547 4.02 22.062 1 65.94 474 ASN B C 1
ATOM 13405 O O . ASN B 1 474 ? 16.953 5.074 21.578 1 65.94 474 ASN B O 1
ATOM 13409 N N . LYS B 1 475 ? 15.352 3.928 22.578 1 59.25 475 LYS B N 1
ATOM 13410 C CA . LYS B 1 475 ? 14.328 4.902 22.953 1 59.25 475 LYS B CA 1
ATOM 13411 C C . LYS B 1 475 ? 14.016 5.844 21.797 1 59.25 475 LYS B C 1
ATOM 13413 O O . LYS B 1 475 ? 14.109 7.062 21.938 1 59.25 475 LYS B O 1
ATOM 13418 N N . ASN B 1 476 ? 13.773 5.273 20.578 1 65.25 476 ASN B N 1
ATOM 13419 C CA . ASN B 1 476 ? 13.383 6.098 19.438 1 65.25 476 ASN B CA 1
ATOM 13420 C C . ASN B 1 476 ? 11.93 6.543 19.531 1 65.25 476 ASN B C 1
ATOM 13422 O O . ASN B 1 476 ? 11.086 6.105 18.75 1 65.25 476 ASN B O 1
ATOM 13426 N N . LEU B 1 477 ? 11.602 7.262 20.641 1 71.75 477 LEU B N 1
ATOM 13427 C CA . LEU B 1 477 ? 10.234 7.699 20.922 1 71.75 477 LEU B CA 1
ATOM 13428 C C . LEU B 1 477 ? 9.641 8.453 19.75 1 71.75 477 LEU B C 1
ATOM 13430 O O . LEU B 1 477 ? 8.422 8.477 19.562 1 71.75 477 LEU B O 1
ATOM 13434 N N . LYS B 1 478 ? 10.516 9.008 18.984 1 70.62 478 LYS B N 1
ATOM 13435 C CA . LYS B 1 478 ? 10.039 9.695 17.781 1 70.62 478 LYS B CA 1
ATOM 13436 C C . LYS B 1 478 ? 9.352 8.727 16.828 1 70.62 478 LYS B C 1
ATOM 13438 O O . LYS B 1 478 ? 8.297 9.031 16.266 1 70.62 478 LYS B O 1
ATOM 13443 N N . ARG B 1 479 ? 9.938 7.629 16.75 1 79.56 479 ARG B N 1
ATOM 13444 C CA . ARG B 1 479 ? 9.352 6.629 15.859 1 79.56 479 ARG B CA 1
ATOM 13445 C C . ARG B 1 479 ? 8.07 6.062 16.453 1 79.56 479 ARG B C 1
ATOM 13447 O O . ARG B 1 479 ? 7.141 5.711 15.719 1 79.56 479 ARG B O 1
ATOM 13454 N N . LEU B 1 480 ? 8.078 6 17.75 1 83.44 480 LEU B N 1
ATOM 13455 C CA . LEU B 1 480 ? 6.891 5.492 18.422 1 83.44 480 LEU B CA 1
ATOM 13456 C C . LEU B 1 480 ? 5.699 6.414 18.188 1 83.44 480 LEU B C 1
ATOM 13458 O O . LEU B 1 480 ? 4.555 5.957 18.141 1 83.44 480 LEU B O 1
ATOM 13462 N N . LYS B 1 481 ? 5.961 7.668 18.016 1 78.5 481 LYS B N 1
ATOM 13463 C CA . LYS B 1 481 ? 4.902 8.648 17.781 1 78.5 481 LYS B CA 1
ATOM 13464 C C . LYS B 1 481 ? 4.191 8.367 16.453 1 78.5 481 LYS B C 1
ATOM 13466 O O . LYS B 1 481 ? 2.986 8.602 16.328 1 78.5 481 LYS B O 1
ATOM 13471 N N . THR B 1 482 ? 4.902 7.863 15.617 1 78.38 482 THR B N 1
ATOM 13472 C CA . THR B 1 482 ? 4.32 7.598 14.305 1 78.38 482 THR B CA 1
ATOM 13473 C C . THR B 1 482 ? 3.746 6.184 14.242 1 78.38 482 THR B C 1
ATOM 13475 O O . THR B 1 482 ? 3.111 5.809 13.258 1 78.38 482 THR B O 1
ATOM 13478 N N . CYS B 1 483 ? 3.93 5.34 15.344 1 85.69 483 CYS B N 1
ATOM 13479 C CA . CYS B 1 483 ? 3.441 3.967 15.352 1 85.69 483 CYS B CA 1
ATOM 13480 C C . CYS B 1 483 ? 2.105 3.867 16.078 1 85.69 483 CYS B C 1
ATOM 13482 O O . CYS B 1 483 ? 2.064 3.588 17.281 1 85.69 483 CYS B O 1
ATOM 13484 N N . LYS B 1 484 ? 1.007 4.012 15.344 1 83.06 484 LYS B N 1
ATOM 13485 C CA . LYS B 1 484 ? -0.339 4.023 15.906 1 83.06 484 LYS B CA 1
ATOM 13486 C C . LYS B 1 484 ? -0.68 2.678 16.531 1 83.06 484 LYS B C 1
ATOM 13488 O O . LYS B 1 484 ? -1.402 2.619 17.531 1 83.06 484 LYS B O 1
ATOM 13493 N N . GLU B 1 485 ? -0.116 1.624 16.109 1 86.94 485 GLU B N 1
ATOM 13494 C CA . GLU B 1 485 ? -0.403 0.283 16.609 1 86.94 485 GLU B CA 1
ATOM 13495 C C . GLU B 1 485 ? 0.047 0.127 18.062 1 86.94 485 GLU B C 1
ATOM 13497 O O . GLU B 1 485 ? -0.712 -0.358 18.906 1 86.94 485 GLU B O 1
ATOM 13502 N N . LEU B 1 486 ? 1.229 0.544 18.344 1 89.06 486 LEU B N 1
ATOM 13503 C CA . LEU B 1 486 ? 1.738 0.451 19.703 1 89.06 486 LEU B CA 1
ATOM 13504 C C . LEU B 1 486 ? 1.006 1.423 20.625 1 89.06 486 LEU B C 1
ATOM 13506 O O . LEU B 1 486 ? 0.752 1.109 21.797 1 89.06 486 LEU B O 1
ATOM 13510 N N . GLN B 1 487 ? 0.642 2.531 20.125 1 86.31 487 GLN B N 1
ATOM 13511 C CA . GLN B 1 487 ? -0.11 3.494 20.922 1 86.31 487 GLN B CA 1
ATOM 13512 C C . GLN B 1 487 ? -1.464 2.928 21.328 1 86.31 487 GLN B C 1
ATOM 13514 O O . GLN B 1 487 ? -1.862 3.047 22.5 1 86.31 487 GLN B O 1
ATOM 13519 N N . ASP B 1 488 ? -2.088 2.352 20.391 1 87.62 488 ASP B N 1
ATOM 13520 C CA . ASP B 1 488 ? -3.389 1.75 20.672 1 87.62 488 ASP B CA 1
ATOM 13521 C C . ASP B 1 488 ? -3.258 0.606 21.688 1 87.62 488 ASP B C 1
ATOM 13523 O O . ASP B 1 488 ? -4.125 0.423 22.531 1 87.62 488 ASP B O 1
ATOM 13527 N N . LEU B 1 489 ? -2.225 -0.207 21.547 1 91.94 489 LEU B N 1
ATOM 13528 C CA . LEU B 1 489 ? -1.996 -1.315 22.469 1 91.94 489 LEU B CA 1
ATOM 13529 C C . LEU B 1 489 ? -1.773 -0.805 23.875 1 91.94 489 LEU B C 1
ATOM 13531 O O . LEU B 1 489 ? -2.342 -1.342 24.828 1 91.94 489 LEU B O 1
ATOM 13535 N N . PHE B 1 490 ? -0.991 0.228 24.047 1 90.44 490 PHE B N 1
ATOM 13536 C CA . PHE B 1 490 ? -0.717 0.794 25.359 1 90.44 490 PHE B CA 1
ATOM 13537 C C . PHE B 1 490 ? -1.986 1.369 25.984 1 90.44 490 PHE B C 1
ATOM 13539 O O . PHE B 1 490 ? -2.242 1.186 27.172 1 90.44 490 PHE B O 1
ATOM 13546 N N . LEU B 1 491 ? -2.738 1.994 25.141 1 86.81 491 LEU B N 1
ATOM 13547 C CA . LEU B 1 491 ? -4.016 2.535 25.594 1 86.81 491 LEU B CA 1
ATOM 13548 C C . LEU B 1 491 ? -4.949 1.417 26.031 1 86.81 491 LEU B C 1
ATOM 13550 O O . LEU B 1 491 ? -5.629 1.542 27.062 1 86.81 491 LEU B O 1
ATOM 13554 N N . ALA B 1 492 ? -4.988 0.35 25.297 1 88.69 492 ALA B N 1
ATOM 13555 C CA . ALA B 1 492 ? -5.844 -0.788 25.625 1 88.69 492 ALA B CA 1
ATOM 13556 C C . ALA B 1 492 ? -5.453 -1.406 26.953 1 88.69 492 ALA B C 1
ATOM 13558 O O . ALA B 1 492 ? -6.305 -1.922 27.688 1 88.69 492 ALA B O 1
ATOM 13559 N N . LEU B 1 493 ? -4.188 -1.34 27.297 1 91.88 493 LEU B N 1
ATOM 13560 C CA . LEU B 1 493 ? -3.68 -1.953 28.516 1 91.88 493 LEU B CA 1
ATOM 13561 C C . LEU B 1 493 ? -3.719 -0.965 29.672 1 91.88 493 LEU B C 1
ATOM 13563 O O . LEU B 1 493 ? -3.604 -1.361 30.828 1 91.88 493 LEU B O 1
ATOM 13567 N N . GLY B 1 494 ? -3.852 0.327 29.328 1 87.69 494 GLY B N 1
ATOM 13568 C CA . GLY B 1 494 ? -3.83 1.369 30.344 1 87.69 494 GLY B CA 1
ATOM 13569 C C . GLY B 1 494 ? -2.428 1.734 30.781 1 87.69 494 GLY B C 1
ATOM 13570 O O . GLY B 1 494 ? -2.213 2.08 31.953 1 87.69 494 GLY B O 1
ATOM 13571 N N . LEU B 1 495 ? -1.496 1.629 29.891 1 89.69 495 LEU B N 1
ATOM 13572 C CA . LEU B 1 495 ? -0.098 1.896 30.203 1 89.69 495 LEU B CA 1
ATOM 13573 C C . LEU B 1 495 ? 0.255 3.354 29.938 1 89.69 495 LEU B C 1
ATOM 13575 O O . LEU B 1 495 ? -0.211 3.934 28.953 1 89.69 495 LEU B O 1
ATOM 13579 N N . GLU B 1 496 ? 1.042 3.902 30.766 1 87.06 496 GLU B N 1
ATOM 13580 C CA . GLU B 1 496 ? 1.563 5.258 30.625 1 87.06 496 GLU B CA 1
ATOM 13581 C C . GLU B 1 496 ? 3.09 5.262 30.594 1 87.06 496 GLU B C 1
ATOM 13583 O O . GLU B 1 496 ? 3.73 4.637 31.438 1 87.06 496 GLU B O 1
ATOM 13588 N N . LEU B 1 497 ? 3.586 5.945 29.656 1 84.81 497 LEU B N 1
ATOM 13589 C CA . LEU B 1 497 ? 5.039 6.008 29.531 1 84.81 497 LEU B CA 1
ATOM 13590 C C . LEU B 1 497 ? 5.652 6.742 30.719 1 84.81 497 LEU B C 1
ATOM 13592 O O . LEU B 1 497 ? 5.133 7.77 31.156 1 84.81 497 LEU B O 1
ATOM 13596 N N . GLY B 1 498 ? 6.734 6.242 31.297 1 78.19 498 GLY B N 1
ATOM 13597 C CA . GLY B 1 498 ? 7.457 6.875 32.375 1 78.19 498 GLY B CA 1
ATOM 13598 C C . GLY B 1 498 ? 6.953 6.461 33.75 1 78.19 498 GLY B C 1
ATOM 13599 O O . GLY B 1 498 ? 7.605 6.727 34.781 1 78.19 498 GLY B O 1
ATOM 13600 N N . LYS B 1 499 ? 5.867 5.801 33.844 1 84.62 499 LYS B N 1
ATOM 13601 C CA . LYS B 1 499 ? 5.289 5.359 35.094 1 84.62 499 LYS B CA 1
ATOM 13602 C C . LYS B 1 499 ? 5.828 3.99 35.5 1 84.62 499 LYS B C 1
ATOM 13604 O O . LYS B 1 499 ? 6.047 3.127 34.656 1 84.62 499 LYS B O 1
ATOM 13609 N N . THR B 1 500 ? 6.117 3.826 36.75 1 86.62 500 THR B N 1
ATOM 13610 C CA . THR B 1 500 ? 6.512 2.527 37.281 1 86.62 500 THR B CA 1
ATOM 13611 C C . THR B 1 500 ? 5.316 1.812 37.906 1 86.62 500 THR B C 1
ATOM 13613 O O . THR B 1 500 ? 4.648 2.357 38.812 1 86.62 500 THR B O 1
ATOM 13616 N N . TYR B 1 501 ? 5.027 0.665 37.531 1 88.19 501 TYR B N 1
ATOM 13617 C CA . TYR B 1 501 ? 3.881 -0.099 38 1 88.19 501 TYR B CA 1
ATOM 13618 C C . TYR B 1 501 ? 4.316 -1.17 39 1 88.19 501 TYR B C 1
ATOM 13620 O O . TYR B 1 501 ? 5.207 -1.971 38.688 1 88.19 501 TYR B O 1
ATOM 13628 N N . LYS B 1 502 ? 3.721 -1.136 40.156 1 77.19 502 LYS B N 1
ATOM 13629 C CA . LYS B 1 502 ? 4.07 -2.107 41.188 1 77.19 502 LYS B CA 1
ATOM 13630 C C . LYS B 1 502 ? 3.293 -3.408 41 1 77.19 502 LYS B C 1
ATOM 13632 O O . LYS B 1 502 ? 3.793 -4.484 41.312 1 77.19 502 LYS B O 1
ATOM 13637 N N . SER B 1 503 ? 2.006 -3.209 40.5 1 86.56 503 SER B N 1
ATOM 13638 C CA . SER B 1 503 ? 1.164 -4.387 40.312 1 86.56 503 SER B CA 1
ATOM 13639 C C . SER B 1 503 ? 0.345 -4.289 39.031 1 86.56 503 SER B C 1
ATOM 13641 O O . SER B 1 503 ? -0.045 -3.193 38.625 1 86.56 503 SER B O 1
ATOM 13643 N N . PRO B 1 504 ? 0.06 -5.457 38.469 1 88.56 504 PRO B N 1
ATOM 13644 C CA . PRO B 1 504 ? -0.783 -5.465 37.25 1 88.56 504 PRO B CA 1
ATOM 13645 C C . PRO B 1 504 ? -2.229 -5.066 37.562 1 88.56 504 PRO B C 1
ATOM 13647 O O . PRO B 1 504 ? -2.992 -4.777 36.625 1 88.56 504 PRO B O 1
ATOM 13650 N N . ALA B 1 505 ? -2.533 -5.016 38.781 1 85.62 505 ALA B N 1
ATOM 13651 C CA . ALA B 1 505 ? -3.896 -4.652 39.156 1 85.62 505 ALA B CA 1
ATOM 13652 C C . ALA B 1 505 ? -4.215 -3.219 38.75 1 85.62 505 ALA B C 1
ATOM 13654 O O . ALA B 1 505 ? -5.383 -2.852 38.594 1 85.62 505 ALA B O 1
ATOM 13655 N N . GLU B 1 506 ? -3.203 -2.496 38.531 1 85.44 506 GLU B N 1
ATOM 13656 C CA . GLU B 1 506 ? -3.389 -1.109 38.125 1 85.44 506 GLU B CA 1
ATOM 136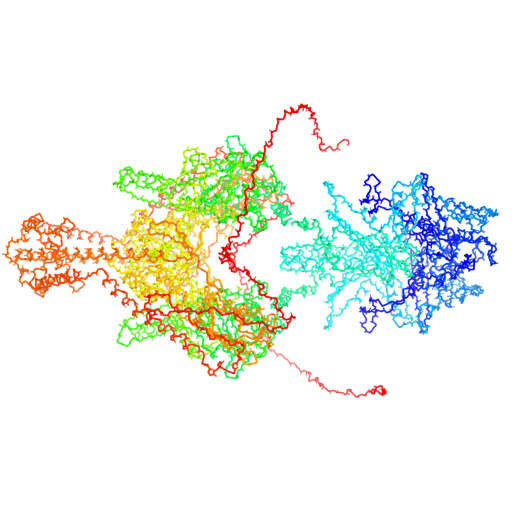57 C C . GLU B 1 506 ? -3.746 -1.017 36.656 1 85.44 506 GLU B C 1
ATOM 13659 O O . GLU B 1 506 ? -4.219 0.022 36.188 1 85.44 506 GLU B O 1
ATOM 13664 N N . LEU B 1 507 ? -3.592 -2.104 36.062 1 90.12 507 LEU B N 1
ATOM 13665 C CA . LEU B 1 507 ? -3.801 -2.109 34.594 1 90.12 507 LEU B CA 1
ATOM 13666 C C . LEU B 1 507 ? -5.164 -2.699 34.25 1 90.12 507 LEU B C 1
ATOM 13668 O O . LEU B 1 507 ? -5.824 -3.295 35.125 1 90.12 507 LEU B O 1
ATOM 13672 N N . ARG B 1 508 ? -5.578 -2.494 33 1 88 508 ARG B N 1
ATOM 13673 C CA . ARG B 1 508 ? -6.875 -3 32.562 1 88 508 ARG B CA 1
ATOM 13674 C C . ARG B 1 508 ? -6.855 -4.52 32.438 1 88 508 ARG B C 1
ATOM 13676 O O . ARG B 1 508 ? -7.883 -5.176 32.625 1 88 508 ARG B O 1
ATOM 13683 N N . TYR B 1 509 ? -5.652 -5.004 32.062 1 93.31 509 TYR B N 1
ATOM 13684 C CA . TYR B 1 509 ? -5.457 -6.445 31.953 1 93.31 509 TYR B CA 1
ATOM 13685 C C . TYR B 1 509 ? -4.27 -6.902 32.781 1 93.31 509 TYR B C 1
ATOM 13687 O O . TYR B 1 509 ? -3.238 -6.227 32.844 1 93.31 509 TYR B O 1
ATOM 13695 N N . GLN B 1 510 ? -4.363 -8.008 33.406 1 93.25 510 GLN B N 1
ATOM 13696 C CA . GLN B 1 510 ? -3.334 -8.516 34.312 1 93.25 510 GLN B CA 1
ATOM 13697 C C . GLN B 1 510 ? -2.391 -9.477 33.594 1 93.25 510 GLN B C 1
ATOM 13699 O O . GLN B 1 510 ? -1.363 -9.875 34.156 1 93.25 510 GLN B O 1
ATOM 13704 N N . ARG B 1 511 ? -2.707 -9.781 32.375 1 94 511 ARG B N 1
ATOM 13705 C CA . ARG B 1 511 ? -1.861 -10.656 31.562 1 94 511 ARG B CA 1
ATOM 13706 C C . ARG B 1 511 ? -1.931 -10.273 30.094 1 94 511 ARG B C 1
ATOM 13708 O O . ARG B 1 511 ? -3.002 -9.938 29.578 1 94 511 ARG B O 1
ATOM 13715 N N . LEU B 1 512 ? -0.754 -10.305 29.484 1 96.44 512 LEU B N 1
ATOM 13716 C CA . LEU B 1 512 ? -0.636 -10.156 28.031 1 96.44 512 LEU B CA 1
ATOM 13717 C C . LEU B 1 512 ? -0.239 -11.477 27.375 1 96.44 512 LEU B C 1
ATOM 13719 O O . LEU B 1 512 ? 0.869 -11.977 27.594 1 96.44 512 LEU B O 1
ATOM 13723 N N . LEU B 1 513 ? -1.099 -12.016 26.641 1 96.81 513 LEU B N 1
ATOM 13724 C CA . LEU B 1 513 ? -0.849 -13.289 25.969 1 96.81 513 LEU B CA 1
ATOM 13725 C C . LEU B 1 513 ? -0.511 -13.07 24.5 1 96.81 513 LEU B C 1
ATOM 13727 O O . LEU B 1 513 ? -1.36 -12.633 23.719 1 96.81 513 LEU B O 1
ATOM 13731 N N . VAL B 1 514 ? 0.701 -13.414 24.094 1 96 514 VAL B N 1
ATOM 13732 C CA . VAL B 1 514 ? 1.16 -13.195 22.719 1 96 514 VAL B CA 1
ATOM 13733 C C . VAL B 1 514 ? 0.921 -14.453 21.891 1 96 514 VAL B C 1
ATOM 13735 O O . VAL B 1 514 ? 1.454 -15.516 22.203 1 96 514 VAL B O 1
ATOM 13738 N N . MET B 1 515 ? 0.151 -14.273 20.922 1 94.94 515 MET B N 1
ATOM 13739 C CA . MET B 1 515 ? -0.183 -15.375 20.016 1 94.94 515 MET B CA 1
ATOM 13740 C C . MET B 1 515 ? 0.31 -15.078 18.594 1 94.94 515 MET B C 1
ATOM 13742 O O . MET B 1 515 ? -0.364 -14.391 17.828 1 94.94 515 MET B O 1
ATOM 13746 N N . THR B 1 516 ? 1.44 -15.633 18.219 1 92.12 516 THR B N 1
ATOM 13747 C CA . THR B 1 516 ? 2.057 -15.445 16.906 1 92.12 516 THR B CA 1
ATOM 13748 C C . THR B 1 516 ? 2.254 -16.781 16.203 1 92.12 516 THR B C 1
ATOM 13750 O O . THR B 1 516 ? 1.998 -17.844 16.781 1 92.12 516 THR B O 1
ATOM 13753 N N . ASP B 1 517 ? 2.678 -16.75 15.008 1 89.06 517 ASP B N 1
ATOM 13754 C CA . ASP B 1 517 ? 2.959 -17.953 14.242 1 89.06 517 ASP B CA 1
ATOM 13755 C C . ASP B 1 517 ? 4.059 -18.781 14.906 1 89.06 517 ASP B C 1
ATOM 13757 O O . ASP B 1 517 ? 4.938 -18.234 15.57 1 89.06 517 ASP B O 1
ATOM 13761 N N . GLN B 1 518 ? 3.988 -19.984 14.773 1 83.94 518 GLN B N 1
ATOM 13762 C CA . GLN B 1 518 ? 4.918 -20.875 15.477 1 83.94 518 GLN B CA 1
ATOM 13763 C C . GLN B 1 518 ? 6.23 -21 14.711 1 83.94 518 GLN B C 1
ATOM 13765 O O . GLN B 1 518 ? 7.219 -21.516 15.25 1 83.94 518 GLN B O 1
ATOM 13770 N N . ASP B 1 519 ? 6.316 -20.438 13.57 1 83.31 519 ASP B N 1
ATOM 13771 C CA . ASP B 1 519 ? 7.559 -20.531 12.805 1 83.31 519 ASP B CA 1
ATOM 13772 C C . ASP B 1 519 ? 8.578 -19.5 13.297 1 83.31 519 ASP B C 1
ATOM 13774 O O . ASP B 1 519 ? 8.352 -18.828 14.305 1 83.31 519 ASP B O 1
ATOM 13778 N N . ALA B 1 520 ? 9.68 -19.484 12.719 1 84.44 520 ALA B N 1
ATOM 13779 C CA . ALA B 1 520 ? 10.797 -18.641 13.164 1 84.44 520 ALA B CA 1
ATOM 13780 C C . ALA B 1 520 ? 10.422 -17.156 13.102 1 84.44 520 ALA B C 1
ATOM 13782 O O . ALA B 1 520 ? 10.852 -16.375 13.945 1 84.44 520 ALA B O 1
ATOM 13783 N N . ASP B 1 521 ? 9.648 -16.734 12.195 1 85.69 521 ASP B N 1
ATOM 13784 C CA . ASP B 1 521 ? 9.258 -15.328 12.07 1 85.69 521 ASP B CA 1
ATOM 13785 C C . ASP B 1 521 ? 8.359 -14.914 13.242 1 85.69 521 ASP B C 1
ATOM 13787 O O . ASP B 1 521 ? 8.422 -13.766 13.695 1 85.69 521 ASP B O 1
ATOM 13791 N N . GLY B 1 522 ? 7.531 -15.836 13.68 1 90.31 522 GLY B N 1
ATOM 13792 C CA . GLY B 1 522 ? 6.711 -15.555 14.844 1 90.31 522 GLY B CA 1
ATOM 13793 C C . GLY B 1 522 ? 7.523 -15.312 16.109 1 90.31 522 GLY B C 1
ATOM 13794 O O . GLY B 1 522 ? 7.129 -14.516 16.953 1 90.31 522 GLY B O 1
ATOM 13795 N N . SER B 1 523 ? 8.648 -15.977 16.188 1 91.12 523 SER B N 1
ATOM 13796 C CA . SER B 1 523 ? 9.531 -15.797 17.344 1 91.12 523 SER B CA 1
ATOM 13797 C C . SER B 1 523 ? 10.109 -14.391 17.375 1 91.12 523 SER B C 1
ATOM 13799 O O . SER B 1 523 ? 10.312 -13.828 18.453 1 91.12 523 SER B O 1
ATOM 13801 N N . HIS B 1 524 ? 10.391 -13.898 16.219 1 93.19 524 HIS B N 1
ATOM 13802 C CA . HIS B 1 524 ? 10.906 -12.531 16.156 1 93.19 524 HIS B CA 1
ATOM 13803 C C . HIS B 1 524 ? 9.875 -11.539 16.672 1 93.19 524 HIS B C 1
ATOM 13805 O O . HIS B 1 524 ? 10.219 -10.602 17.406 1 93.19 524 HIS B O 1
ATOM 13811 N N . ILE B 1 525 ? 8.633 -11.703 16.312 1 93.31 525 ILE B N 1
ATOM 13812 C CA . ILE B 1 525 ? 7.57 -10.797 16.75 1 93.31 525 ILE B CA 1
ATOM 13813 C C . ILE B 1 525 ? 7.406 -10.891 18.266 1 93.31 525 ILE B C 1
ATOM 13815 O O . ILE B 1 525 ? 7.23 -9.875 18.953 1 93.31 525 ILE B O 1
ATOM 13819 N N . LYS B 1 526 ? 7.5 -12.109 18.812 1 94.81 526 LYS B N 1
ATOM 13820 C CA . LYS B 1 526 ? 7.492 -12.281 20.266 1 94.81 526 LYS B CA 1
ATOM 13821 C C . LYS B 1 526 ? 8.609 -11.477 20.922 1 94.81 526 LYS B C 1
ATOM 13823 O O . LYS B 1 526 ? 8.383 -10.789 21.922 1 94.81 526 LYS B O 1
ATOM 13828 N N . GLY B 1 527 ? 9.719 -11.633 20.25 1 94.88 527 GLY B N 1
ATOM 13829 C CA . GLY B 1 527 ? 10.867 -10.906 20.781 1 94.88 527 GLY B CA 1
ATOM 13830 C C . GLY B 1 527 ? 10.688 -9.398 20.766 1 94.88 527 GLY B C 1
ATOM 13831 O O . GLY B 1 527 ? 11.062 -8.711 21.703 1 94.88 527 GLY B O 1
ATOM 13832 N N . LEU B 1 528 ? 10.102 -8.898 19.719 1 93.81 528 LEU B N 1
ATOM 13833 C CA . LEU B 1 528 ? 9.883 -7.461 19.594 1 93.81 528 LEU B CA 1
ATOM 13834 C C . LEU B 1 528 ? 8.898 -6.965 20.656 1 93.81 528 LEU B C 1
ATOM 13836 O O . LEU B 1 528 ? 9.055 -5.863 21.188 1 93.81 528 LEU B O 1
ATOM 13840 N N . VAL B 1 529 ? 7.906 -7.777 20.953 1 94.88 529 VAL B N 1
ATOM 13841 C CA . VAL B 1 529 ? 6.945 -7.414 22 1 94.88 529 VAL B CA 1
ATOM 13842 C C . VAL B 1 529 ? 7.641 -7.391 23.359 1 94.88 529 VAL B C 1
ATOM 13844 O O . VAL B 1 529 ? 7.516 -6.418 24.109 1 94.88 529 VAL B O 1
ATOM 13847 N N . ILE B 1 530 ? 8.344 -8.438 23.641 1 96.12 530 ILE B N 1
ATOM 13848 C CA . ILE B 1 530 ? 9.086 -8.516 24.906 1 96.12 530 ILE B CA 1
ATOM 13849 C C . ILE B 1 530 ? 10.031 -7.328 25.016 1 96.12 530 ILE B C 1
ATOM 13851 O O . ILE B 1 530 ? 10.102 -6.676 26.062 1 96.12 530 ILE B O 1
ATOM 13855 N N . ASN B 1 531 ? 10.719 -7.062 23.891 1 94.12 531 ASN B N 1
ATOM 13856 C CA . ASN B 1 531 ? 11.664 -5.949 23.828 1 94.12 531 ASN B CA 1
ATOM 13857 C C . ASN B 1 531 ? 10.977 -4.621 24.125 1 94.12 531 ASN B C 1
ATOM 13859 O O . ASN B 1 531 ? 11.508 -3.791 24.859 1 94.12 531 ASN B O 1
ATOM 13863 N N . ALA B 1 532 ? 9.828 -4.414 23.641 1 92.38 532 ALA B N 1
ATOM 13864 C CA . ALA B 1 532 ? 9.117 -3.154 23.828 1 92.38 532 ALA B CA 1
ATOM 13865 C C . ALA B 1 532 ? 8.75 -2.955 25.297 1 92.38 532 ALA B C 1
ATOM 13867 O O . ALA B 1 532 ? 9.016 -1.894 25.875 1 92.38 532 ALA B O 1
ATOM 13868 N N . PHE B 1 533 ? 8.219 -3.965 25.922 1 93.69 533 PHE B N 1
ATOM 13869 C CA . PHE B 1 533 ? 7.754 -3.852 27.297 1 93.69 533 PHE B CA 1
ATOM 13870 C C . PHE B 1 533 ? 8.93 -3.814 28.266 1 93.69 533 PHE B C 1
ATOM 13872 O O . PHE B 1 533 ? 8.906 -3.084 29.25 1 93.69 533 PHE B O 1
ATOM 13879 N N . GLU B 1 534 ? 9.922 -4.605 27.984 1 93.19 534 GLU B N 1
ATOM 13880 C CA . GLU B 1 534 ? 11.094 -4.613 28.859 1 93.19 534 GLU B CA 1
ATOM 13881 C C . GLU B 1 534 ? 11.859 -3.297 28.766 1 93.19 534 GLU B C 1
ATOM 13883 O O . GLU B 1 534 ? 12.406 -2.82 29.75 1 93.19 534 GLU B O 1
ATOM 13888 N N . SER B 1 535 ? 11.914 -2.762 27.594 1 90 535 SER B N 1
ATOM 13889 C CA . SER B 1 535 ? 12.609 -1.498 27.406 1 90 535 SER B CA 1
ATOM 13890 C C . SER B 1 535 ? 11.859 -0.34 28.047 1 90 535 SER B C 1
ATOM 13892 O O . SER B 1 535 ? 12.469 0.555 28.625 1 90 535 SER B O 1
ATOM 13894 N N . LEU B 1 536 ? 10.547 -0.347 28.047 1 87.5 536 LEU B N 1
ATOM 13895 C CA . LEU B 1 536 ? 9.758 0.798 28.469 1 87.5 536 LEU B CA 1
ATOM 13896 C C . LEU B 1 536 ? 9.305 0.636 29.922 1 87.5 536 LEU B C 1
ATOM 13898 O O . LEU B 1 536 ? 9.188 1.621 30.656 1 87.5 536 LEU B O 1
ATOM 13902 N N . TRP B 1 537 ? 9.031 -0.602 30.344 1 91.31 537 TRP B N 1
ATOM 13903 C CA . TRP B 1 537 ? 8.578 -0.881 31.719 1 91.31 537 TRP B CA 1
ATOM 13904 C C . TRP B 1 537 ? 9.289 -2.105 32.281 1 91.31 537 TRP B C 1
ATOM 13906 O O . TRP B 1 537 ? 8.648 -3.094 32.625 1 91.31 537 TRP B O 1
ATOM 13916 N N . PRO B 1 538 ? 10.547 -2.105 32.562 1 90.06 538 PRO B N 1
ATOM 13917 C CA . PRO B 1 538 ? 11.281 -3.275 33.031 1 90.06 538 PRO B CA 1
ATOM 13918 C C . PRO B 1 538 ? 10.805 -3.748 34.406 1 90.06 538 PRO B C 1
ATOM 13920 O O . PRO B 1 538 ? 10.719 -4.953 34.656 1 90.06 538 PRO B O 1
ATOM 13923 N N . SER B 1 539 ? 10.43 -2.82 35.281 1 90.31 539 SER B N 1
ATOM 13924 C CA . SER B 1 539 ? 10.008 -3.182 36.625 1 90.31 539 SER B CA 1
ATOM 13925 C C . SER B 1 539 ? 8.695 -3.953 36.625 1 90.31 539 SER B C 1
ATOM 13927 O O . SER B 1 539 ? 8.484 -4.848 37.438 1 90.31 539 SER B O 1
ATOM 13929 N N . LEU B 1 540 ? 7.863 -3.648 35.688 1 93.19 540 LEU B N 1
ATOM 13930 C CA . LEU B 1 540 ? 6.586 -4.344 35.531 1 93.19 540 LEU B CA 1
ATOM 13931 C C . LEU B 1 540 ? 6.805 -5.832 35.281 1 93.19 540 LEU B C 1
ATOM 13933 O O . LEU B 1 540 ? 6.156 -6.68 35.875 1 93.19 540 LEU B O 1
ATOM 13937 N N . LEU B 1 541 ? 7.734 -6.156 34.438 1 94.69 541 LEU B N 1
ATOM 13938 C CA . LEU B 1 541 ? 7.992 -7.543 34.062 1 94.69 541 LEU B CA 1
ATOM 13939 C C . LEU B 1 541 ? 8.781 -8.258 35.125 1 94.69 541 LEU B C 1
ATOM 13941 O O . LEU B 1 541 ? 8.562 -9.445 35.375 1 94.69 541 LEU B O 1
ATOM 13945 N N . GLN B 1 542 ? 9.664 -7.547 35.781 1 92.75 542 GLN B N 1
ATOM 13946 C CA . GLN B 1 542 ? 10.523 -8.148 36.781 1 92.75 542 GLN B CA 1
ATOM 13947 C C . GLN B 1 542 ? 9.734 -8.516 38.031 1 92.75 542 GLN B C 1
ATOM 13949 O O . GLN B 1 542 ? 9.969 -9.562 38.656 1 92.75 542 GLN B O 1
ATOM 13954 N N . HIS B 1 543 ? 8.727 -7.746 38.312 1 91.31 543 HIS B N 1
ATOM 13955 C CA . HIS B 1 543 ? 7.996 -7.934 39.562 1 91.31 543 HIS B CA 1
ATOM 13956 C C . HIS B 1 543 ? 6.77 -8.82 39.375 1 91.31 543 HIS B C 1
ATOM 13958 O O . HIS B 1 543 ? 6.191 -9.32 40.344 1 91.31 543 HIS B O 1
ATOM 13964 N N . ASN B 1 544 ? 6.434 -9.039 38.125 1 93 544 ASN B N 1
ATOM 13965 C CA . ASN B 1 544 ? 5.219 -9.789 37.844 1 93 544 ASN B CA 1
ATOM 13966 C C . ASN B 1 544 ? 5.473 -10.891 36.812 1 93 544 ASN B C 1
ATOM 13968 O O . ASN B 1 544 ? 5.031 -10.781 35.656 1 93 544 ASN B O 1
ATOM 13972 N N . PRO B 1 545 ? 6.062 -11.992 37.312 1 93.06 545 PRO B N 1
ATOM 13973 C CA . PRO B 1 545 ? 6.301 -13.094 36.375 1 93.06 545 PRO B CA 1
ATOM 13974 C C . PRO B 1 545 ? 5.016 -13.602 35.719 1 93.06 545 PRO B C 1
ATOM 13976 O O . PRO B 1 545 ? 4.004 -13.789 36.406 1 93.06 545 PRO B O 1
ATOM 13979 N N . GLY B 1 546 ? 5.07 -13.648 34.438 1 93.94 546 GLY B N 1
ATOM 13980 C CA . GLY B 1 546 ? 3.926 -14.18 33.719 1 93.94 546 GLY B CA 1
ATOM 13981 C C . GLY B 1 546 ? 3.023 -13.094 33.156 1 93.94 546 GLY B C 1
ATOM 13982 O O . GLY B 1 546 ? 2.029 -13.391 32.469 1 93.94 546 GLY B O 1
ATOM 13983 N N . TYR B 1 547 ? 3.375 -11.898 33.438 1 95.5 547 TYR B N 1
ATOM 13984 C CA . TYR B 1 547 ? 2.578 -10.836 32.844 1 95.5 547 TYR B CA 1
ATOM 13985 C C . TYR B 1 547 ? 2.521 -10.992 31.312 1 95.5 547 TYR B C 1
ATOM 13987 O O . TYR B 1 547 ? 1.457 -10.844 30.703 1 95.5 547 TYR B O 1
ATOM 13995 N N . ILE B 1 548 ? 3.697 -11.227 30.766 1 97.19 548 ILE B N 1
ATOM 13996 C CA . ILE B 1 548 ? 3.725 -11.633 29.359 1 97.19 548 ILE B CA 1
ATOM 13997 C C . ILE B 1 548 ? 3.785 -13.156 29.266 1 97.19 548 ILE B C 1
ATOM 13999 O O . ILE B 1 548 ? 4.625 -13.789 29.922 1 97.19 548 ILE B O 1
ATOM 14003 N N . SER B 1 549 ? 2.904 -13.617 28.609 1 96.19 549 SER B N 1
ATOM 14004 C CA . SER B 1 549 ? 2.838 -15.047 28.359 1 96.19 549 SER B CA 1
ATOM 14005 C C . SER B 1 549 ? 2.762 -15.344 26.859 1 96.19 549 SER B C 1
ATOM 14007 O O . SER B 1 549 ? 2.328 -14.492 26.078 1 96.19 549 SER B O 1
ATOM 14009 N N . LEU B 1 550 ? 3.254 -16.547 26.516 1 94.88 550 LEU B N 1
ATOM 14010 C CA . LEU B 1 550 ? 3.297 -16.922 25.109 1 94.88 550 LEU B CA 1
ATOM 14011 C C . LEU B 1 550 ? 2.393 -18.125 24.828 1 94.88 550 LEU B C 1
ATOM 14013 O O . LEU B 1 550 ? 2.404 -19.094 25.578 1 94.88 550 LEU B O 1
ATOM 14017 N N . PHE B 1 551 ? 1.584 -17.953 23.812 1 94 551 PHE B N 1
ATOM 14018 C CA . PHE B 1 551 ? 0.681 -19.031 23.391 1 94 551 PHE B CA 1
ATOM 14019 C C . PHE B 1 551 ? 1.304 -19.859 22.281 1 94 551 PHE B C 1
ATOM 14021 O O . PHE B 1 551 ? 1.741 -19.312 21.25 1 94 551 PHE B O 1
ATOM 14028 N N . SER B 1 552 ? 1.374 -21.156 22.391 1 90.06 552 SER B N 1
ATOM 14029 C CA . SER B 1 552 ? 1.996 -22.047 21.406 1 90.06 552 SER B CA 1
ATOM 14030 C C . SER B 1 552 ? 0.958 -22.922 20.719 1 90.06 552 SER B C 1
ATOM 14032 O O . SER B 1 552 ? 0.046 -23.438 21.359 1 90.06 552 SER B O 1
ATOM 14034 N N . THR B 1 553 ? 1.024 -23.016 19.422 1 90.75 553 THR B N 1
ATOM 14035 C CA . THR B 1 553 ? 0.2 -23.906 18.609 1 90.75 553 THR B CA 1
ATOM 14036 C C . THR B 1 553 ? 1.064 -24.922 17.875 1 90.75 553 THR B C 1
ATOM 14038 O O . THR B 1 553 ? 2.277 -24.734 17.75 1 90.75 553 THR B O 1
ATOM 14041 N N . PRO B 1 554 ? 0.495 -25.969 17.422 1 90.75 554 PRO B N 1
ATOM 14042 C CA . PRO B 1 554 ? 1.296 -26.969 16.719 1 90.75 554 PRO B CA 1
ATOM 14043 C C . PRO B 1 554 ? 1.839 -26.469 15.391 1 90.75 554 PRO B C 1
ATOM 14045 O O . PRO B 1 554 ? 1.161 -25.703 14.695 1 90.75 554 PRO B O 1
ATOM 14048 N N . ILE B 1 555 ? 3.004 -26.953 15.016 1 87.94 555 ILE B N 1
ATOM 14049 C CA . ILE B 1 555 ? 3.635 -26.578 13.75 1 87.94 555 ILE B CA 1
ATOM 14050 C C . ILE B 1 555 ? 3.381 -27.656 12.703 1 87.94 555 ILE B C 1
ATOM 14052 O O . ILE B 1 555 ? 3.314 -27.359 11.508 1 87.94 555 ILE B O 1
ATOM 14056 N N . VAL B 1 556 ? 3.324 -28.922 13.219 1 90 556 VAL B N 1
ATOM 14057 C CA . VAL B 1 556 ? 3.061 -30.031 12.32 1 90 556 VAL B CA 1
ATOM 14058 C C . VAL B 1 556 ? 2.055 -30.984 12.969 1 90 556 VAL B C 1
ATOM 14060 O O . VAL B 1 556 ? 2.104 -31.234 14.18 1 90 556 VAL B O 1
ATOM 14063 N N . LYS B 1 557 ? 1.124 -31.375 12.172 1 90.62 557 LYS B N 1
ATOM 14064 C CA . LYS B 1 557 ? 0.242 -32.469 12.555 1 90.62 557 LYS B CA 1
ATOM 14065 C C . LYS B 1 557 ? 0.337 -33.625 11.562 1 90.62 557 LYS B C 1
ATOM 14067 O O . LYS B 1 557 ? 0.448 -33.406 10.352 1 90.62 557 LYS B O 1
ATOM 14072 N N . ILE B 1 558 ? 0.404 -34.875 12.055 1 89.94 558 ILE B N 1
ATOM 14073 C CA . ILE B 1 558 ? 0.499 -36.031 11.156 1 89.94 558 ILE B CA 1
ATOM 14074 C C . ILE B 1 558 ? -0.703 -36.938 11.367 1 89.94 558 ILE B C 1
ATOM 14076 O O . ILE B 1 558 ? -1.22 -37.062 12.477 1 89.94 558 ILE B O 1
ATOM 14080 N N . LYS B 1 559 ? -1.206 -37.344 10.25 1 88.06 559 LYS B N 1
ATOM 14081 C CA . LYS B 1 559 ? -2.209 -38.406 10.25 1 88.06 559 LYS B CA 1
ATOM 14082 C C . LYS B 1 559 ? -1.594 -39.75 9.852 1 88.06 559 LYS B C 1
ATOM 14084 O O . LYS B 1 559 ? -1.147 -39.906 8.719 1 88.06 559 LYS B O 1
ATOM 14089 N N . VAL B 1 560 ? -1.451 -40.594 10.859 1 86.5 560 VAL B N 1
ATOM 14090 C CA . VAL B 1 560 ? -0.828 -41.875 10.625 1 86.5 560 VAL B CA 1
ATOM 14091 C C . VAL B 1 560 ? -1.797 -42.781 9.875 1 86.5 560 VAL B C 1
ATOM 14093 O O . VAL B 1 560 ? -2.98 -42.844 10.211 1 86.5 560 VAL B O 1
ATOM 14096 N N . ASN B 1 561 ? -1.293 -43.188 8.609 1 76.81 561 ASN B N 1
ATOM 14097 C CA . ASN B 1 561 ? -2.084 -44.094 7.762 1 76.81 561 ASN B CA 1
ATOM 14098 C C . ASN B 1 561 ? -2.342 -45.438 8.43 1 76.81 561 ASN B C 1
ATOM 14100 O O . ASN B 1 561 ? -1.445 -46 9.062 1 76.81 561 ASN B O 1
ATOM 14104 N N . GLY B 1 562 ? -3.572 -45.875 8.984 1 62.75 562 GLY B N 1
ATOM 14105 C CA . GLY B 1 562 ? -4.02 -47.125 9.555 1 62.75 562 GLY B CA 1
ATOM 14106 C C . GLY B 1 562 ? -5.398 -47.031 10.18 1 62.75 562 GLY B C 1
ATOM 14107 O O . GLY B 1 562 ? -6.082 -46.031 10.055 1 62.75 562 GLY B O 1
ATOM 14108 N N . LYS B 1 563 ? -5.887 -48.188 10.992 1 57.06 563 LYS B N 1
ATOM 14109 C CA . LYS B 1 563 ? -7.227 -48.375 11.547 1 57.06 563 LYS B CA 1
ATOM 14110 C C . LYS B 1 563 ? -7.598 -47.219 12.484 1 57.06 563 LYS B C 1
ATOM 14112 O O . LYS B 1 563 ? -8.758 -46.781 12.523 1 57.06 563 LYS B O 1
ATOM 14117 N N . ALA B 1 564 ? -6.668 -46.844 13.398 1 53.62 564 ALA B N 1
ATOM 14118 C CA . ALA B 1 564 ? -7 -45.812 14.383 1 53.62 564 ALA B CA 1
ATOM 14119 C C . ALA B 1 564 ? -6.52 -44.438 13.914 1 53.62 564 ALA B C 1
ATOM 14121 O O . ALA B 1 564 ? -5.316 -44.219 13.734 1 53.62 564 ALA B O 1
ATOM 14122 N N . LYS B 1 565 ? -7.266 -43.781 13.094 1 62.59 565 LYS B N 1
ATOM 14123 C CA . LYS B 1 565 ? -7.031 -42.469 12.5 1 62.59 565 LYS B CA 1
ATOM 14124 C C . LYS B 1 565 ? -6.637 -41.469 13.562 1 62.59 565 LYS B C 1
ATOM 14126 O O . LYS B 1 565 ? -7.441 -40.594 13.938 1 62.59 565 LYS B O 1
ATOM 14131 N N . GLU B 1 566 ? -5.402 -41.688 14.148 1 78.25 566 GLU B N 1
ATOM 14132 C CA . GLU B 1 566 ? -4.961 -40.844 15.242 1 78.25 566 GLU B CA 1
ATOM 14133 C C . GLU B 1 566 ? -4.18 -39.625 14.711 1 78.25 566 GLU B C 1
ATOM 14135 O O . GLU B 1 566 ? -3.32 -39.781 13.844 1 78.25 566 GLU B O 1
ATOM 14140 N N . VAL B 1 567 ? -4.609 -38.406 15.031 1 87.69 567 VAL B N 1
ATOM 14141 C CA . VAL B 1 567 ? -3.92 -37.156 14.695 1 87.69 567 VAL B CA 1
ATOM 14142 C C . VAL B 1 567 ? -2.963 -36.781 15.82 1 87.69 567 VAL B C 1
ATOM 14144 O O . VAL B 1 567 ? -3.361 -36.719 16.984 1 87.69 567 VAL B O 1
ATOM 14147 N N . VAL B 1 568 ? -1.643 -36.812 15.484 1 90.81 568 VAL B N 1
ATOM 14148 C CA . VAL B 1 568 ? -0.628 -36.406 16.453 1 90.81 568 VAL B CA 1
ATOM 14149 C C . VAL B 1 568 ? -0.138 -35 16.141 1 90.81 568 VAL B C 1
ATOM 14151 O O . VAL B 1 568 ? 0.221 -34.688 14.992 1 90.81 568 VAL B O 1
ATOM 14154 N N . ALA B 1 569 ? -0.128 -34.156 17.156 1 90.62 569 ALA B N 1
ATOM 14155 C CA . ALA B 1 569 ? 0.298 -32.75 16.984 1 90.62 569 ALA B CA 1
ATOM 14156 C C . ALA B 1 569 ? 1.69 -32.531 17.562 1 90.62 569 ALA B C 1
ATOM 14158 O O . ALA B 1 569 ? 2.025 -33.094 18.609 1 90.62 569 ALA B O 1
ATOM 14159 N N . PHE B 1 570 ? 2.545 -31.859 16.828 1 90.38 570 PHE B N 1
ATOM 14160 C CA . PHE B 1 570 ? 3.889 -31.516 17.281 1 90.38 570 PHE B CA 1
ATOM 14161 C C . PHE B 1 570 ? 4.062 -30 17.375 1 90.38 570 PHE B C 1
ATOM 14163 O O . PHE B 1 570 ? 3.719 -29.266 16.438 1 90.38 570 PHE B O 1
ATOM 14170 N N . HIS B 1 571 ? 4.637 -29.516 18.422 1 87.25 571 HIS B N 1
ATOM 14171 C CA . HIS B 1 571 ? 4.84 -28.094 18.625 1 87.25 571 HIS B CA 1
ATOM 14172 C C . HIS B 1 571 ? 6.254 -27.672 18.234 1 87.25 571 HIS B C 1
ATOM 14174 O O . HIS B 1 571 ? 6.598 -26.484 18.312 1 87.25 571 HIS B O 1
ATOM 14180 N N . SER B 1 572 ? 7.086 -28.656 17.859 1 84.69 572 SER B N 1
ATOM 14181 C CA . SER B 1 572 ? 8.445 -28.391 17.391 1 84.69 572 SER B CA 1
ATOM 14182 C C . SER B 1 572 ? 8.891 -29.438 16.375 1 84.69 572 SER B C 1
ATOM 14184 O O . SER B 1 572 ? 8.406 -30.578 16.391 1 84.69 572 SER B O 1
ATOM 14186 N N . PHE B 1 573 ? 9.758 -29.062 15.586 1 81.62 573 PHE B N 1
ATOM 14187 C CA . PHE B 1 573 ? 10.305 -30 14.609 1 81.62 573 PHE B CA 1
ATOM 14188 C C . PHE B 1 573 ? 11.164 -31.062 15.289 1 81.62 573 PHE B C 1
ATOM 14190 O O . PHE B 1 573 ? 11.242 -32.188 14.82 1 81.62 573 PHE B O 1
ATOM 14197 N N . ARG B 1 574 ? 11.711 -30.625 16.422 1 82.5 574 ARG B N 1
ATOM 14198 C CA . ARG B 1 574 ? 12.516 -31.578 17.172 1 82.5 574 ARG B CA 1
ATOM 14199 C C . ARG B 1 574 ? 11.68 -32.812 17.578 1 82.5 574 ARG B C 1
ATOM 14201 O O . ARG B 1 574 ? 12.109 -33.938 17.375 1 82.5 574 ARG B O 1
ATOM 14208 N N . ASP B 1 575 ? 10.5 -32.438 18.031 1 85.88 575 ASP B N 1
ATOM 14209 C CA . ASP B 1 575 ? 9.617 -33.531 18.438 1 85.88 575 ASP B CA 1
ATOM 14210 C C . ASP B 1 575 ? 9.156 -34.344 17.25 1 85.88 575 ASP B C 1
ATOM 14212 O O . ASP B 1 575 ? 8.992 -35.562 17.344 1 85.88 575 ASP B O 1
ATOM 14216 N N . PHE B 1 576 ? 8.938 -33.719 16.188 1 87.19 576 PHE B N 1
ATOM 14217 C CA . PHE B 1 576 ? 8.516 -34.406 14.961 1 87.19 576 PHE B CA 1
ATOM 14218 C C . PHE B 1 576 ? 9.609 -35.312 14.438 1 87.19 576 PHE B C 1
ATOM 14220 O O . PHE B 1 576 ? 9.359 -36.469 14.094 1 87.19 576 PHE B O 1
ATOM 14227 N N . HIS B 1 577 ? 10.82 -34.875 14.469 1 84.88 577 HIS B N 1
ATOM 14228 C CA . HIS B 1 577 ? 11.945 -35.656 13.984 1 84.88 577 HIS B CA 1
ATOM 14229 C C . HIS B 1 577 ? 12.227 -36.844 14.906 1 84.88 577 HIS B C 1
ATOM 14231 O O . HIS B 1 577 ? 12.609 -37.938 14.445 1 84.88 577 HIS B O 1
ATOM 14237 N N . ARG B 1 578 ? 12.062 -36.562 16.172 1 86.94 578 ARG B N 1
ATOM 14238 C CA . ARG B 1 578 ? 12.203 -37.656 17.125 1 86.94 578 ARG B CA 1
ATOM 14239 C C . ARG B 1 578 ? 11.18 -38.75 16.859 1 86.94 578 ARG B C 1
ATOM 14241 O O . ARG B 1 578 ? 11.508 -39.938 16.922 1 86.94 578 ARG B O 1
ATOM 14248 N N . TRP B 1 579 ? 9.992 -38.281 16.594 1 89.31 579 TRP B N 1
ATOM 14249 C CA . TRP B 1 579 ? 8.938 -39.219 16.266 1 89.31 579 TRP B CA 1
ATOM 14250 C C . TRP B 1 579 ? 9.273 -40 14.992 1 89.31 579 TRP B C 1
ATOM 14252 O O . TRP B 1 579 ? 9.062 -41.188 14.906 1 89.31 579 TRP B O 1
ATOM 14262 N N . GLN B 1 580 ? 9.781 -39.375 14.008 1 87.12 580 GLN B N 1
ATOM 14263 C CA . GLN B 1 580 ? 10.141 -39.969 12.727 1 87.12 580 GLN B CA 1
ATOM 14264 C C . GLN B 1 580 ? 11.219 -41.031 12.914 1 87.12 580 GLN B C 1
ATOM 14266 O O . GLN B 1 580 ? 11.156 -42.094 12.305 1 87.12 580 GLN B O 1
ATOM 14271 N N . ARG B 1 581 ? 12.188 -40.719 13.812 1 88.31 581 ARG B N 1
ATOM 14272 C CA . ARG B 1 581 ? 13.273 -41.656 14.078 1 88.31 581 ARG B CA 1
ATOM 14273 C C . ARG B 1 581 ? 12.773 -42.875 14.852 1 88.31 581 ARG B C 1
ATOM 14275 O O . ARG B 1 581 ? 13.242 -44 14.633 1 88.31 581 ARG B O 1
ATOM 14282 N N . ALA B 1 582 ? 11.805 -42.562 15.633 1 91.19 582 ALA B N 1
ATOM 14283 C CA . ALA B 1 582 ? 11.25 -43.625 16.453 1 91.19 582 ALA B CA 1
ATOM 14284 C C . ALA B 1 582 ? 10.328 -44.531 15.633 1 91.19 582 ALA B C 1
ATOM 14286 O O . ALA B 1 582 ? 10.141 -45.688 15.953 1 91.19 582 ALA B O 1
ATOM 14287 N N . ASN B 1 583 ? 9.766 -43.875 14.586 1 89.69 583 ASN B N 1
ATOM 14288 C CA . ASN B 1 583 ? 8.836 -44.625 13.734 1 89.69 583 ASN B CA 1
ATOM 14289 C C . ASN B 1 583 ? 9.258 -44.594 12.273 1 89.69 583 ASN B C 1
ATOM 14291 O O . ASN B 1 583 ? 8.523 -44.062 11.43 1 89.69 583 ASN B O 1
ATOM 14295 N N . PRO B 1 584 ? 10.336 -45.156 11.812 1 85.06 584 PRO B N 1
ATOM 14296 C CA . PRO B 1 584 ? 10.891 -45.031 10.461 1 85.06 584 PRO B CA 1
ATOM 14297 C C . PRO B 1 584 ? 10 -45.656 9.398 1 85.06 584 PRO B C 1
ATOM 14299 O O . PRO B 1 584 ? 10.039 -45.25 8.234 1 85.06 584 PRO B O 1
ATOM 14302 N N . ASN B 1 585 ? 9.109 -46.594 9.695 1 83.12 585 ASN B N 1
ATOM 14303 C CA . ASN B 1 585 ? 8.32 -47.281 8.688 1 83.12 585 ASN B CA 1
ATOM 14304 C C . ASN B 1 585 ? 6.871 -46.812 8.68 1 83.12 585 ASN B C 1
ATOM 14306 O O . ASN B 1 585 ? 6.047 -47.344 7.938 1 83.12 585 ASN B O 1
ATOM 14310 N N . ALA B 1 586 ? 6.609 -45.875 9.562 1 83.25 586 ALA B N 1
ATOM 14311 C CA . ALA B 1 586 ? 5.227 -45.406 9.633 1 83.25 586 ALA B CA 1
ATOM 14312 C C . ALA B 1 586 ? 4.883 -44.5 8.453 1 83.25 586 ALA B C 1
ATOM 14314 O O . ALA B 1 586 ? 5.672 -43.625 8.078 1 83.25 586 ALA B O 1
ATOM 14315 N N . ARG B 1 587 ? 3.809 -44.969 7.742 1 84.31 587 ARG B N 1
ATOM 14316 C CA . ARG B 1 587 ? 3.293 -44.062 6.695 1 84.31 587 ARG B CA 1
ATOM 14317 C C . ARG B 1 587 ? 2.33 -43.031 7.273 1 84.31 587 ARG B C 1
ATOM 14319 O O . ARG B 1 587 ? 1.43 -43.375 8.039 1 84.31 587 ARG B O 1
ATOM 14326 N N . TYR B 1 588 ? 2.711 -41.688 6.977 1 84.62 588 TYR B N 1
ATOM 14327 C CA . TYR B 1 588 ? 1.878 -40.594 7.504 1 84.62 588 TYR B CA 1
ATOM 14328 C C . TYR B 1 588 ? 1.74 -39.469 6.492 1 84.62 588 TYR B C 1
ATOM 14330 O O . TYR B 1 588 ? 2.52 -39.375 5.539 1 84.62 588 TYR B O 1
ATOM 14338 N N . SER B 1 589 ? 0.632 -38.812 6.562 1 82.81 589 SER B N 1
ATOM 14339 C CA . SER B 1 589 ? 0.465 -37.562 5.859 1 82.81 589 SER B CA 1
ATOM 14340 C C . SER B 1 589 ? 0.654 -36.375 6.801 1 82.81 589 SER B C 1
ATOM 14342 O O . SER B 1 589 ? 0.105 -36.344 7.906 1 82.81 589 SER B O 1
ATOM 14344 N N . ALA B 1 590 ? 1.604 -35.594 6.406 1 84.06 590 ALA B N 1
ATOM 14345 C CA . ALA B 1 590 ? 1.946 -34.469 7.277 1 84.06 590 ALA B CA 1
ATOM 14346 C C . ALA B 1 590 ? 1.34 -33.156 6.762 1 84.06 590 ALA B C 1
ATOM 14348 O O . ALA B 1 590 ? 1.273 -32.938 5.551 1 84.06 590 ALA B O 1
ATOM 14349 N N . LYS B 1 591 ? 0.802 -32.438 7.676 1 84.31 591 LYS B N 1
ATOM 14350 C CA . LYS B 1 591 ? 0.34 -31.094 7.383 1 84.31 591 LYS B CA 1
ATOM 14351 C C . LYS B 1 591 ? 1.153 -30.047 8.148 1 84.31 591 LYS B C 1
ATOM 14353 O O . LYS B 1 591 ? 1.302 -30.156 9.367 1 84.31 591 LYS B O 1
ATOM 14358 N N . TYR B 1 592 ? 1.739 -29.172 7.363 1 85.12 592 TYR B N 1
ATOM 14359 C CA . TYR B 1 592 ? 2.541 -28.109 7.953 1 85.12 592 TYR B CA 1
ATOM 14360 C C . TYR B 1 592 ? 1.687 -26.875 8.234 1 85.12 592 TYR B C 1
ATOM 14362 O O . TYR B 1 592 ? 0.958 -26.406 7.359 1 85.12 592 TYR B O 1
ATOM 14370 N N . TYR B 1 593 ? 1.778 -26.344 9.461 1 88.56 593 TYR B N 1
ATOM 14371 C CA . TYR B 1 593 ? 1.039 -25.156 9.867 1 88.56 593 TYR B CA 1
ATOM 14372 C C . TYR B 1 593 ? 1.934 -23.922 9.836 1 88.56 593 TYR B C 1
ATOM 14374 O O . TYR B 1 593 ? 2.506 -23.547 10.859 1 88.56 593 TYR B O 1
ATOM 14382 N N . LYS B 1 594 ? 2.018 -23.297 8.719 1 79.31 594 LYS B N 1
ATOM 14383 C CA . LYS B 1 594 ? 2.902 -22.156 8.508 1 79.31 594 LYS B CA 1
ATOM 14384 C C . LYS B 1 594 ? 2.463 -20.953 9.352 1 79.31 594 LYS B C 1
ATOM 14386 O O . LYS B 1 594 ? 3.299 -20.203 9.844 1 79.31 594 LYS B O 1
ATOM 14391 N N . GLY B 1 595 ? 1.083 -20.781 9.438 1 83.38 595 GLY B N 1
ATOM 14392 C CA . GLY B 1 595 ? 0.527 -19.656 10.18 1 83.38 595 GLY B CA 1
ATOM 14393 C C . GLY B 1 595 ? -0.751 -20.016 10.922 1 83.38 595 GLY B C 1
ATOM 14394 O O . GLY B 1 595 ? -1.334 -21.078 10.688 1 83.38 595 GLY B O 1
ATOM 14395 N N . LEU B 1 596 ? -1.045 -19.109 11.797 1 89.5 596 LEU B N 1
ATOM 14396 C CA . LEU B 1 596 ? -2.268 -19.297 12.57 1 89.5 596 LEU B CA 1
ATOM 14397 C C . LEU B 1 596 ? -3.486 -19.344 11.648 1 89.5 596 LEU B C 1
ATOM 14399 O O . LEU B 1 596 ? -4.512 -19.938 12.008 1 89.5 596 LEU B O 1
ATOM 14403 N N . GLY B 1 597 ? -3.344 -18.859 10.438 1 88.38 597 GLY B N 1
ATOM 14404 C CA . GLY B 1 597 ? -4.438 -18.875 9.484 1 88.38 597 GLY B CA 1
ATOM 14405 C C . GLY B 1 597 ? -4.688 -20.234 8.883 1 88.38 597 GLY B C 1
ATOM 14406 O O . GLY B 1 597 ? -5.75 -20.484 8.312 1 88.38 597 GLY B O 1
ATOM 14407 N N . THR B 1 598 ? -3.732 -21.125 9.008 1 90.81 598 THR B N 1
ATOM 14408 C CA . THR B 1 598 ? -3.854 -22.484 8.484 1 90.81 598 THR B CA 1
ATOM 14409 C C . THR B 1 598 ? -4.812 -23.297 9.336 1 90.81 598 THR B C 1
ATOM 14411 O O . THR B 1 598 ? -5.469 -24.219 8.828 1 90.81 598 THR B O 1
ATOM 14414 N N . SER B 1 599 ? -4.922 -22.906 10.617 1 92.94 599 SER B N 1
ATOM 14415 C CA . SER B 1 599 ? -5.789 -23.656 11.531 1 92.94 599 SER B CA 1
ATOM 14416 C C . SER B 1 599 ? -7.258 -23.312 11.297 1 92.94 599 SER B C 1
ATOM 14418 O O . SER B 1 599 ? -7.598 -22.141 11.047 1 92.94 599 SER B O 1
ATOM 14420 N N . THR B 1 600 ? -8.031 -24.328 11.32 1 91.5 600 THR B N 1
ATOM 14421 C CA . THR B 1 600 ? -9.477 -24.109 11.273 1 91.5 600 THR B CA 1
ATOM 14422 C C . THR B 1 600 ? -10 -23.641 12.625 1 91.5 600 THR B C 1
ATOM 14424 O O . THR B 1 600 ? -9.289 -23.703 13.625 1 91.5 600 THR B O 1
ATOM 14427 N N . THR B 1 601 ? -11.211 -23.156 12.648 1 91.69 601 THR B N 1
ATOM 14428 C CA . THR B 1 601 ? -11.836 -22.75 13.898 1 91.69 601 THR B CA 1
ATOM 14429 C C . THR B 1 601 ? -11.961 -23.922 14.859 1 91.69 601 THR B C 1
ATOM 14431 O O . THR B 1 601 ? -11.805 -23.766 16.062 1 91.69 601 THR B O 1
ATOM 14434 N N . ALA B 1 602 ? -12.266 -25.078 14.32 1 91.12 602 ALA B N 1
ATOM 14435 C CA . ALA B 1 602 ? -12.367 -26.266 15.148 1 91.12 602 ALA B CA 1
ATOM 14436 C C . ALA B 1 602 ? -11.047 -26.562 15.844 1 91.12 602 ALA B C 1
ATOM 14438 O O . ALA B 1 602 ? -11.023 -26.906 17.031 1 91.12 602 ALA B O 1
ATOM 14439 N N . GLU B 1 603 ? -10.008 -26.422 15.148 1 92.81 603 GLU B N 1
ATOM 14440 C CA . GLU B 1 603 ? -8.68 -26.625 15.734 1 92.81 603 GLU B CA 1
ATOM 14441 C C . GLU B 1 603 ? -8.359 -25.547 16.75 1 92.81 603 GLU B C 1
ATOM 14443 O O . GLU B 1 603 ? -7.758 -25.812 17.797 1 92.81 603 GLU B O 1
ATOM 14448 N N . GLY B 1 604 ? -8.742 -24.328 16.422 1 92.88 604 GLY B N 1
ATOM 14449 C CA . GLY B 1 604 ? -8.547 -23.25 17.375 1 92.88 604 GLY B CA 1
ATOM 14450 C C . GLY B 1 604 ? -9.227 -23.484 18.703 1 92.88 604 GLY B C 1
ATOM 14451 O O . GLY B 1 604 ? -8.648 -23.234 19.766 1 92.88 604 GLY B O 1
ATOM 14452 N N . LYS B 1 605 ? -10.414 -24.016 18.656 1 93.56 605 LYS B N 1
ATOM 14453 C CA . LYS B 1 605 ? -11.156 -24.328 19.875 1 93.56 605 LYS B CA 1
ATOM 14454 C C . LYS B 1 605 ? -10.445 -25.406 20.688 1 93.56 605 LYS B C 1
ATOM 14456 O O . LYS B 1 605 ? -10.453 -25.359 21.922 1 93.56 605 LYS B O 1
ATOM 14461 N N . GLU B 1 606 ? -9.852 -26.281 19.984 1 93.19 606 GLU B N 1
ATOM 14462 C CA . GLU B 1 606 ? -9.055 -27.281 20.672 1 93.19 606 GLU B CA 1
ATOM 14463 C C . GLU B 1 606 ? -7.875 -26.656 21.406 1 93.19 606 GLU B C 1
ATOM 14465 O O . GLU B 1 606 ? -7.559 -27.047 22.531 1 93.19 606 GLU B O 1
ATOM 14470 N N . TYR B 1 607 ? -7.223 -25.688 20.766 1 93.75 607 TYR B N 1
ATOM 14471 C CA . TYR B 1 607 ? -6.074 -25.016 21.359 1 93.75 607 TYR B CA 1
ATOM 14472 C C . TYR B 1 607 ? -6.469 -24.281 22.641 1 93.75 607 TYR B C 1
ATOM 14474 O O . TYR B 1 607 ? -5.773 -24.359 23.656 1 93.75 607 TYR B O 1
ATOM 14482 N N . PHE B 1 608 ? -7.586 -23.609 22.609 1 93.81 608 PHE B N 1
ATOM 14483 C CA . PHE B 1 608 ? -7.992 -22.75 23.719 1 93.81 608 PHE B CA 1
ATOM 14484 C C . PHE B 1 608 ? -8.648 -23.578 24.828 1 93.81 608 PHE B C 1
ATOM 14486 O O . PHE B 1 608 ? -8.711 -23.141 25.984 1 93.81 608 PHE B O 1
ATOM 14493 N N . ALA B 1 609 ? -9.188 -24.75 24.438 1 92.5 609 ALA B N 1
ATOM 14494 C CA . ALA B 1 609 ? -9.711 -25.641 25.453 1 92.5 609 ALA B CA 1
ATOM 14495 C C . ALA B 1 609 ? -8.602 -26.109 26.391 1 92.5 609 ALA B C 1
ATOM 14497 O O . ALA B 1 609 ? -8.836 -26.312 27.594 1 92.5 609 ALA B O 1
ATOM 14498 N N . ASP B 1 610 ? -7.484 -26.234 25.797 1 89.5 610 ASP B N 1
ATOM 14499 C CA . ASP B 1 610 ? -6.312 -26.609 26.594 1 89.5 610 ASP B CA 1
ATOM 14500 C C . ASP B 1 610 ? -5.348 -25.438 26.75 1 89.5 610 ASP B C 1
ATOM 14502 O O . ASP B 1 610 ? -4.148 -25.578 26.516 1 89.5 610 ASP B O 1
ATOM 14506 N N . MET B 1 611 ? -5.82 -24.328 27.109 1 86.38 611 MET B N 1
ATOM 14507 C CA . MET B 1 611 ? -5.047 -23.078 27.141 1 86.38 611 MET B CA 1
ATOM 14508 C C . MET B 1 611 ? -3.883 -23.188 28.109 1 86.38 611 MET B C 1
ATOM 14510 O O . MET B 1 611 ? -2.779 -22.734 27.828 1 86.38 611 MET B O 1
ATOM 14514 N N . GLU B 1 612 ? -4.109 -23.797 29.25 1 82.88 612 GLU B N 1
ATOM 14515 C CA . GLU B 1 612 ? -3.072 -23.891 30.281 1 82.88 612 GLU B CA 1
ATOM 14516 C C . GLU B 1 612 ? -1.879 -24.703 29.766 1 82.88 612 GLU B C 1
ATOM 14518 O O . GLU B 1 612 ? -0.73 -24.391 30.094 1 82.88 612 GLU B O 1
ATOM 14523 N N . ARG B 1 613 ? -2.199 -25.609 28.969 1 86.38 613 ARG B N 1
ATOM 14524 C CA . ARG B 1 613 ? -1.135 -26.438 28.406 1 86.38 613 ARG B CA 1
ATOM 14525 C C . ARG B 1 613 ? -0.377 -25.688 27.312 1 86.38 613 ARG B C 1
ATOM 14527 O O . ARG B 1 613 ? 0.819 -25.906 27.125 1 86.38 613 ARG B O 1
ATOM 14534 N N . ASN B 1 614 ? -0.985 -24.828 26.703 1 91.81 614 ASN B N 1
ATOM 14535 C CA . ASN B 1 614 ? -0.407 -24.188 25.531 1 91.81 614 ASN B CA 1
ATOM 14536 C C . ASN B 1 614 ? 0.204 -22.828 25.891 1 91.81 614 ASN B C 1
ATOM 14538 O O . ASN B 1 614 ? 0.668 -22.109 25 1 91.81 614 ASN B O 1
ATOM 14542 N N . VAL B 1 615 ? 0.234 -22.484 27.156 1 93.75 615 VAL B N 1
ATOM 14543 C CA . VAL B 1 615 ? 0.733 -21.172 27.562 1 93.75 615 VAL B CA 1
ATOM 14544 C C . VAL B 1 615 ? 2.045 -21.328 28.328 1 93.75 615 VAL B C 1
ATOM 14546 O O . VAL B 1 615 ? 2.17 -22.203 29.188 1 93.75 615 VAL B O 1
ATOM 14549 N N . MET B 1 616 ? 2.992 -20.562 27.984 1 94.06 616 MET B N 1
ATOM 14550 C CA . MET B 1 616 ? 4.238 -20.438 28.734 1 94.06 616 MET B CA 1
ATOM 14551 C C . MET B 1 616 ? 4.352 -19.062 29.359 1 94.06 616 MET B C 1
ATOM 14553 O O . MET B 1 616 ? 4.117 -18.047 28.703 1 94.06 616 MET B O 1
ATOM 14557 N N . ARG B 1 617 ? 4.762 -19 30.641 1 95.38 617 ARG B N 1
ATOM 14558 C CA . ARG B 1 617 ? 4.883 -17.734 31.359 1 95.38 617 ARG B CA 1
ATOM 14559 C C . ARG B 1 617 ? 6.316 -17.219 31.312 1 95.38 617 ARG B C 1
ATOM 14561 O O . ARG B 1 617 ? 7.258 -17.953 31.625 1 95.38 617 ARG B O 1
ATOM 14568 N N . LEU B 1 618 ? 6.43 -16 30.922 1 96.75 618 LEU B N 1
ATOM 14569 C CA . LEU B 1 618 ? 7.742 -15.383 30.781 1 96.75 618 LEU B CA 1
ATOM 14570 C C . LEU B 1 618 ? 8.242 -14.875 32.125 1 96.75 618 LEU B C 1
ATOM 14572 O O . LEU B 1 618 ? 7.484 -14.266 32.906 1 96.75 618 LEU B O 1
ATOM 14576 N N . VAL B 1 619 ? 9.453 -15.195 32.438 1 96.25 619 VAL B N 1
ATOM 14577 C CA . VAL B 1 619 ? 10.117 -14.695 33.625 1 96.25 619 VAL B CA 1
ATOM 14578 C C . VAL B 1 619 ? 11.289 -13.805 33.25 1 96.25 619 VAL B C 1
ATOM 14580 O O . VAL B 1 619 ? 12.156 -14.211 32.469 1 96.25 619 VAL B O 1
ATOM 14583 N N . VAL B 1 620 ? 11.234 -12.609 33.781 1 95.75 620 VAL B N 1
ATOM 14584 C CA . VAL B 1 620 ? 12.266 -11.641 33.438 1 95.75 620 VAL B CA 1
ATOM 14585 C C . VAL B 1 620 ? 13.07 -11.281 34.688 1 95.75 620 VAL B C 1
ATOM 14587 O O . VAL B 1 620 ? 12.492 -10.984 35.75 1 95.75 620 VAL B O 1
ATOM 14590 N N . GLU B 1 621 ? 14.352 -11.344 34.594 1 93.62 621 GLU B N 1
ATOM 14591 C CA . GLU B 1 621 ? 15.273 -10.945 35.625 1 93.62 621 GLU B CA 1
ATOM 14592 C C . GLU B 1 621 ? 16.047 -9.688 35.25 1 93.62 621 GLU B C 1
ATOM 14594 O O . GLU B 1 621 ? 16.141 -9.344 34.062 1 93.62 621 GLU B O 1
ATOM 14599 N N . PRO B 1 622 ? 16.562 -8.953 36.188 1 89.75 622 PRO B N 1
ATOM 14600 C CA . PRO B 1 622 ? 17.297 -7.719 35.875 1 89.75 622 PRO B CA 1
ATOM 14601 C C . PRO B 1 622 ? 18.5 -7.965 34.938 1 89.75 622 PRO B C 1
ATOM 14603 O O . PRO B 1 622 ? 18.812 -7.125 34.094 1 89.75 622 PRO B O 1
ATOM 14606 N N . LYS B 1 623 ? 19.109 -9.047 35.062 1 89.12 623 LYS B N 1
ATOM 14607 C CA . LYS B 1 623 ? 20.281 -9.359 34.25 1 89.12 623 LYS B CA 1
ATOM 14608 C C . LYS B 1 623 ? 19.922 -9.523 32.781 1 89.12 623 LYS B C 1
ATOM 14610 O O . LYS B 1 623 ? 20.766 -9.391 31.891 1 89.12 623 LYS B O 1
ATOM 14615 N N . ASP B 1 624 ? 18.703 -9.742 32.562 1 93.62 624 ASP B N 1
ATOM 14616 C CA . ASP B 1 624 ? 18.234 -10.031 31.219 1 93.62 624 ASP B CA 1
ATOM 14617 C C . ASP B 1 624 ? 18.25 -8.781 30.344 1 93.62 624 ASP B C 1
ATOM 14619 O O . ASP B 1 624 ? 18.188 -8.867 29.125 1 93.62 624 ASP B O 1
ATOM 14623 N N . HIS B 1 625 ? 18.297 -7.668 30.969 1 91.19 625 HIS B N 1
ATOM 14624 C CA . HIS B 1 625 ? 18.312 -6.41 30.234 1 91.19 625 HIS B CA 1
ATOM 14625 C C . HIS B 1 625 ? 19.484 -6.367 29.266 1 91.19 625 HIS B C 1
ATOM 14627 O O . HIS B 1 625 ? 19.328 -5.98 28.109 1 91.19 625 HIS B O 1
ATOM 14633 N N . ARG B 1 626 ? 20.609 -6.793 29.719 1 90.12 626 ARG B N 1
ATOM 14634 C CA . ARG B 1 626 ? 21.812 -6.773 28.891 1 90.12 626 ARG B CA 1
ATOM 14635 C C . ARG B 1 626 ? 21.688 -7.746 27.719 1 90.12 626 ARG B C 1
ATOM 14637 O O . ARG B 1 626 ? 22.172 -7.469 26.625 1 90.12 626 ARG B O 1
ATOM 14644 N N . LEU B 1 627 ? 21.141 -8.82 28 1 93.81 627 LEU B N 1
ATOM 14645 C CA . LEU B 1 627 ? 20.953 -9.812 26.938 1 93.81 627 LEU B CA 1
ATOM 14646 C C . LEU B 1 627 ? 20.047 -9.281 25.844 1 93.81 627 LEU B C 1
ATOM 14648 O O . LEU B 1 627 ? 20.328 -9.469 24.656 1 93.81 627 LEU B O 1
ATOM 14652 N N . LEU B 1 628 ? 19.016 -8.648 26.203 1 93.75 628 LEU B N 1
ATOM 14653 C CA . LEU B 1 628 ? 18.109 -8.094 25.219 1 93.75 628 LEU B CA 1
ATOM 14654 C C . LEU B 1 628 ? 18.734 -6.918 24.469 1 93.75 628 LEU B C 1
ATOM 14656 O O . LEU B 1 628 ? 18.453 -6.691 23.297 1 93.75 628 LEU B O 1
ATOM 14660 N N . ASP B 1 629 ? 19.594 -6.207 25.125 1 90.81 629 ASP B N 1
ATOM 14661 C CA . ASP B 1 629 ? 20.375 -5.184 24.422 1 90.81 629 ASP B CA 1
ATOM 14662 C C . ASP B 1 629 ? 21.234 -5.797 23.328 1 90.81 629 ASP B C 1
ATOM 14664 O O . ASP B 1 629 ? 21.312 -5.266 22.219 1 90.81 629 ASP B O 1
ATOM 14668 N N . SER B 1 630 ? 21.828 -6.855 23.672 1 91.44 630 SER B N 1
ATOM 14669 C CA . SER B 1 630 ? 22.734 -7.52 22.734 1 91.44 630 SER B CA 1
ATOM 14670 C C . SER B 1 630 ? 21.969 -8 21.484 1 91.44 630 SER B C 1
ATOM 14672 O O . SER B 1 630 ? 22.516 -7.984 20.391 1 91.44 630 SER B O 1
ATOM 14674 N N . VAL B 1 631 ? 20.781 -8.344 21.672 1 93.06 631 VAL B N 1
ATOM 14675 C CA . VAL B 1 631 ? 20.016 -8.922 20.578 1 93.06 631 VAL B CA 1
ATOM 14676 C C . VAL B 1 631 ? 19.406 -7.809 19.734 1 93.06 631 VAL B C 1
ATOM 14678 O O . VAL B 1 631 ? 19.406 -7.891 18.5 1 93.06 631 VAL B O 1
ATOM 14681 N N . PHE B 1 632 ? 18.906 -6.719 20.359 1 91.44 632 PHE B N 1
ATOM 14682 C CA . PHE B 1 632 ? 18.031 -5.805 19.625 1 91.44 632 PHE B CA 1
ATOM 14683 C C . PHE B 1 632 ? 18.734 -4.469 19.391 1 91.44 632 PHE B C 1
ATOM 14685 O O . PHE B 1 632 ? 18.266 -3.654 18.594 1 91.44 632 PHE B O 1
ATOM 14692 N N . ASP B 1 633 ? 19.766 -4.203 20.078 1 87.06 633 ASP B N 1
ATOM 14693 C CA . ASP B 1 633 ? 20.484 -2.943 19.891 1 87.06 633 ASP B CA 1
ATOM 14694 C C . ASP B 1 633 ? 21.391 -3.008 18.656 1 87.06 633 ASP B C 1
ATOM 14696 O O . ASP B 1 633 ? 22.172 -3.941 18.516 1 87.06 633 ASP B O 1
ATOM 14700 N N . SER B 1 634 ? 21.297 -2.066 17.844 1 80.56 634 SER B N 1
ATOM 14701 C CA . SER B 1 634 ? 22.031 -2.041 16.578 1 80.56 634 SER B CA 1
ATOM 14702 C C . SER B 1 634 ? 23.531 -1.905 16.828 1 80.56 634 SER B C 1
ATOM 14704 O O . SER B 1 634 ? 24.344 -2.281 15.984 1 80.56 634 SER B O 1
ATOM 14706 N N . ALA B 1 635 ? 23.969 -1.445 18.031 1 79 635 ALA B N 1
ATOM 14707 C CA . ALA B 1 635 ? 25.391 -1.216 18.344 1 79 635 ALA B CA 1
ATOM 14708 C C . ALA B 1 635 ? 26.078 -2.518 18.734 1 79 635 ALA B C 1
ATOM 14710 O O . ALA B 1 635 ? 27.297 -2.615 18.672 1 79 635 ALA B O 1
ATOM 14711 N N . GLU B 1 636 ? 25.375 -3.557 19.109 1 87.12 636 GLU B N 1
ATOM 14712 C CA . GLU B 1 636 ? 25.953 -4.805 19.609 1 87.12 636 GLU B CA 1
ATOM 14713 C C . GLU B 1 636 ? 26.125 -5.828 18.484 1 87.12 636 GLU B C 1
ATOM 14715 O O . GLU B 1 636 ? 25.688 -6.977 18.625 1 87.12 636 GLU B O 1
ATOM 14720 N N . VAL B 1 637 ? 26.797 -5.492 17.438 1 87.12 637 VAL B N 1
ATOM 14721 C CA . VAL B 1 637 ? 26.953 -6.344 16.266 1 87.12 637 VAL B CA 1
ATOM 14722 C C . VAL B 1 637 ? 27.953 -7.461 16.562 1 87.12 637 VAL B C 1
ATOM 14724 O O . VAL B 1 637 ? 27.766 -8.602 16.125 1 87.12 637 VAL B O 1
ATOM 14727 N N . GLU B 1 638 ? 28.984 -7.184 17.359 1 88.25 638 GLU B N 1
ATOM 14728 C CA . GLU B 1 638 ? 30.031 -8.164 17.656 1 88.25 638 GLU B CA 1
ATOM 14729 C C . GLU B 1 638 ? 29.484 -9.32 18.484 1 88.25 638 GLU B C 1
ATOM 14731 O O . GLU B 1 638 ? 29.859 -10.477 18.266 1 88.25 638 GLU B O 1
ATOM 14736 N N . TRP B 1 639 ? 28.656 -8.984 19.375 1 92.19 639 TRP B N 1
ATOM 14737 C CA . TRP B 1 639 ? 28.031 -10.039 20.156 1 92.19 639 TRP B CA 1
ATOM 14738 C C . TRP B 1 639 ? 27.188 -10.961 19.281 1 92.19 639 TRP B C 1
ATOM 14740 O O . TRP B 1 639 ? 27.219 -12.188 19.438 1 92.19 639 TRP B O 1
ATOM 14750 N N . ARG B 1 640 ? 26.484 -10.5 18.375 1 93.19 640 ARG B N 1
ATOM 14751 C CA . ARG B 1 640 ? 25.609 -11.273 17.5 1 93.19 640 ARG B CA 1
ATOM 14752 C C . ARG B 1 640 ? 26.422 -12.164 16.562 1 93.19 640 ARG B C 1
ATOM 14754 O O . ARG B 1 640 ? 26.016 -13.273 16.234 1 93.19 640 ARG B O 1
ATOM 14761 N N . LYS B 1 641 ? 27.578 -11.633 16.141 1 90.75 641 LYS B N 1
ATOM 14762 C CA . LYS B 1 641 ? 28.469 -12.445 15.312 1 90.75 641 LYS B CA 1
ATOM 14763 C C . LYS B 1 641 ? 28.922 -13.688 16.062 1 90.75 641 LYS B C 1
ATOM 14765 O O . LYS B 1 641 ? 28.891 -14.797 15.516 1 90.75 641 LYS B O 1
ATOM 14770 N N . GLU B 1 642 ? 29.266 -13.438 17.234 1 91.44 642 GLU B N 1
ATOM 14771 C CA . GLU B 1 642 ? 29.719 -14.562 18.062 1 91.44 642 GLU B CA 1
ATOM 14772 C C . GLU B 1 642 ? 28.578 -15.516 18.375 1 91.44 642 GLU B C 1
ATOM 14774 O O . GLU B 1 642 ? 28.734 -16.734 18.297 1 91.44 642 GLU B O 1
ATOM 14779 N N . TRP B 1 643 ? 27.516 -14.93 18.719 1 93.31 643 TRP B N 1
ATOM 14780 C CA . TRP B 1 643 ? 26.312 -15.703 19.016 1 93.31 643 TRP B CA 1
ATOM 14781 C C . TRP B 1 643 ? 25.922 -16.578 17.828 1 93.31 643 TRP B C 1
ATOM 14783 O O . TRP B 1 643 ? 25.672 -17.781 18 1 93.31 643 TRP B O 1
ATOM 14793 N N . MET B 1 644 ? 25.906 -16.109 16.641 1 92.56 644 MET B N 1
ATOM 14794 C CA . MET B 1 644 ? 25.5 -16.812 15.43 1 92.56 644 MET B CA 1
ATOM 14795 C C . MET B 1 644 ? 26.547 -17.859 15.031 1 92.56 644 MET B C 1
ATOM 14797 O O . MET B 1 644 ? 26.188 -18.938 14.562 1 92.56 644 MET B O 1
ATOM 14801 N N . SER B 1 645 ? 27.828 -17.5 15.203 1 90.25 645 SER B N 1
ATOM 14802 C CA . SER B 1 645 ? 28.875 -18.453 14.891 1 90.25 645 SER B CA 1
ATOM 14803 C C . SER B 1 645 ? 28.781 -19.688 15.773 1 90.25 645 SER B C 1
ATOM 14805 O O . SER B 1 645 ? 28.891 -20.812 15.281 1 90.25 645 SER B O 1
ATOM 14807 N N . LYS B 1 646 ? 28.469 -19.438 17.016 1 89.75 646 LYS B N 1
ATOM 14808 C CA . LYS B 1 646 ? 28.328 -20.562 17.953 1 89.75 646 LYS B CA 1
ATOM 14809 C C . LYS B 1 646 ? 27.078 -21.359 17.656 1 89.75 646 LYS B C 1
ATOM 14811 O O . LYS B 1 646 ? 27.109 -22.594 17.656 1 89.75 646 LYS B O 1
ATOM 14816 N N . ALA B 1 647 ? 26.047 -20.703 17.391 1 91 647 ALA B N 1
ATOM 14817 C CA . ALA B 1 647 ? 24.781 -21.359 17.141 1 91 647 ALA B CA 1
ATOM 14818 C C . ALA B 1 647 ? 24.828 -22.188 15.852 1 91 647 ALA B C 1
ATOM 14820 O O . ALA B 1 647 ? 24.266 -23.281 15.781 1 91 647 ALA B O 1
ATOM 14821 N N . ASN B 1 648 ? 25.438 -21.672 14.875 1 90.31 648 ASN B N 1
ATOM 14822 C CA . ASN B 1 648 ? 25.547 -22.359 13.594 1 90.31 648 ASN B CA 1
ATOM 14823 C C . ASN B 1 648 ? 26.438 -23.594 13.695 1 90.31 648 ASN B C 1
ATOM 14825 O O . ASN B 1 648 ? 26.188 -24.594 13.016 1 90.31 648 ASN B O 1
ATOM 14829 N N . ALA B 1 649 ? 27.422 -23.422 14.508 1 84.94 649 ALA B N 1
ATOM 14830 C CA . ALA B 1 649 ? 28.359 -24.531 14.664 1 84.94 649 ALA B CA 1
ATOM 14831 C C . ALA B 1 649 ? 27.75 -25.656 15.5 1 84.94 649 ALA B C 1
ATOM 14833 O O . ALA B 1 649 ? 28.219 -26.797 15.438 1 84.94 649 ALA B O 1
ATOM 14834 N N . PHE B 1 650 ? 26.688 -25.312 16.141 1 84.75 650 PHE B N 1
ATOM 14835 C CA . PHE B 1 650 ? 26.062 -26.281 17.031 1 84.75 650 PHE B CA 1
ATOM 14836 C C . PHE B 1 650 ? 25.297 -27.328 16.234 1 84.75 650 PHE B C 1
ATOM 14838 O O . PHE B 1 650 ? 24.469 -26.984 15.383 1 84.75 650 PHE B O 1
ATOM 14845 N N . GLN B 1 651 ? 25.578 -28.578 16.297 1 76.31 651 GLN B N 1
ATOM 14846 C CA . GLN B 1 651 ? 24.984 -29.672 15.516 1 76.31 651 GLN B CA 1
ATOM 14847 C C . GLN B 1 651 ? 23.812 -30.297 16.234 1 76.31 651 GLN B C 1
ATOM 14849 O O . GLN B 1 651 ? 23.047 -31.062 15.648 1 76.31 651 GLN B O 1
ATOM 14854 N N . GLY B 1 652 ? 23.5 -29.828 17.453 1 74.5 652 GLY B N 1
ATOM 14855 C CA . GLY B 1 652 ? 22.391 -30.438 18.188 1 74.5 652 GLY B CA 1
ATOM 14856 C C . GLY B 1 652 ? 21.062 -29.703 17.969 1 74.5 652 GLY B C 1
ATOM 14857 O O . GLY B 1 652 ? 21.031 -28.672 17.297 1 74.5 652 GLY B O 1
ATOM 14858 N N . GLU B 1 653 ? 19.938 -30.438 18.266 1 78.06 653 GLU B N 1
ATOM 14859 C CA . GLU B 1 653 ? 18.625 -29.812 18.172 1 78.06 653 GLU B CA 1
ATOM 14860 C C . GLU B 1 653 ? 18.344 -28.938 19.391 1 78.06 653 GLU B C 1
ATOM 14862 O O . GLU B 1 653 ? 18.547 -29.359 20.531 1 78.06 653 GLU B O 1
ATOM 14867 N N . VAL B 1 654 ? 18.156 -27.703 19.172 1 82.94 654 VAL B N 1
ATOM 14868 C CA . VAL B 1 654 ? 17.875 -26.734 20.219 1 82.94 654 VAL B CA 1
ATOM 14869 C C . VAL B 1 654 ? 16.391 -26.375 20.219 1 82.94 654 VAL B C 1
ATOM 14871 O O . VAL B 1 654 ? 15.82 -26.062 19.156 1 82.94 654 VAL B O 1
ATOM 14874 N N . ASP B 1 655 ? 15.742 -26.609 21.359 1 86.5 655 ASP B N 1
ATOM 14875 C CA . ASP B 1 655 ? 14.336 -26.25 21.469 1 86.5 655 ASP B CA 1
ATOM 14876 C C . ASP B 1 655 ? 13.969 -25.922 22.922 1 86.5 655 ASP B C 1
ATOM 14878 O O . ASP B 1 655 ? 14.68 -26.312 23.844 1 86.5 655 ASP B O 1
ATOM 14882 N N . ILE B 1 656 ? 12.945 -25.172 23 1 87.62 656 ILE B N 1
ATOM 14883 C CA . ILE B 1 656 ? 12.438 -24.844 24.328 1 87.62 656 ILE B CA 1
ATOM 14884 C C . ILE B 1 656 ? 11.688 -26.047 24.906 1 87.62 656 ILE B C 1
ATOM 14886 O O . ILE B 1 656 ? 11.039 -26.797 24.172 1 87.62 656 ILE B O 1
ATOM 14890 N N . ASP B 1 657 ? 11.852 -26.234 26.188 1 84.44 657 ASP B N 1
ATOM 14891 C CA . ASP B 1 657 ? 11.086 -27.266 26.891 1 84.44 657 ASP B CA 1
ATOM 14892 C C . ASP B 1 657 ? 9.727 -26.719 27.344 1 84.44 657 ASP B C 1
ATOM 14894 O O . ASP B 1 657 ? 9.617 -26.125 28.406 1 84.44 657 ASP B O 1
ATOM 14898 N N . ARG B 1 658 ? 8.75 -27.016 26.641 1 83.31 658 ARG B N 1
ATOM 14899 C CA . ARG B 1 658 ? 7.422 -26.453 26.875 1 83.31 658 ARG B CA 1
ATOM 14900 C C . ARG B 1 658 ? 6.754 -27.109 28.094 1 83.31 658 ARG B C 1
ATOM 14902 O O . ARG B 1 658 ? 5.758 -26.594 28.609 1 83.31 658 ARG B O 1
ATOM 14909 N N . SER B 1 659 ? 7.297 -28.156 28.578 1 82.12 659 SER B N 1
ATOM 14910 C CA . SER B 1 659 ? 6.738 -28.844 29.734 1 82.12 659 SER B CA 1
ATOM 14911 C C . SER B 1 659 ? 6.941 -28.031 31 1 82.12 659 SER B C 1
ATOM 14913 O O . SER B 1 659 ? 6.172 -28.172 31.953 1 82.12 659 SER B O 1
ATOM 14915 N N . LYS B 1 660 ? 7.922 -27.172 31.094 1 84.38 660 LYS B N 1
ATOM 14916 C CA . LYS B 1 660 ? 8.234 -26.391 32.281 1 84.38 660 LYS B CA 1
ATOM 14917 C C . LYS B 1 660 ? 7.246 -25.25 32.469 1 84.38 660 LYS B C 1
ATOM 14919 O O . LYS B 1 660 ? 7.102 -24.719 33.594 1 84.38 660 LYS B O 1
ATOM 14924 N N . LYS B 1 661 ? 6.512 -24.844 31.531 1 90.44 661 LYS B N 1
ATOM 14925 C CA . LYS B 1 661 ? 5.488 -23.797 31.547 1 90.44 661 LYS B CA 1
ATOM 14926 C C . LYS B 1 661 ? 6.102 -22.422 31.812 1 90.44 661 LYS B C 1
ATOM 14928 O O . LYS B 1 661 ? 5.438 -21.391 31.656 1 90.44 661 LYS B O 1
ATOM 14933 N N . LEU B 1 662 ? 7.395 -22.375 32.312 1 93.12 662 LEU B N 1
ATOM 14934 C CA . LEU B 1 662 ? 8.117 -21.125 32.531 1 93.12 662 LEU B CA 1
ATOM 14935 C C . LEU B 1 662 ? 9.188 -20.938 31.453 1 93.12 662 LEU B C 1
ATOM 14937 O O . LEU B 1 662 ? 9.859 -21.891 31.047 1 93.12 662 LEU B O 1
ATOM 14941 N N . LEU B 1 663 ? 9.266 -19.766 31.016 1 95.12 663 LEU B N 1
ATOM 14942 C CA . LEU B 1 663 ? 10.25 -19.422 30 1 95.12 663 LEU B CA 1
ATOM 14943 C C . LEU B 1 663 ? 11.133 -18.266 30.453 1 95.12 663 LEU B C 1
ATOM 14945 O O . LEU B 1 663 ? 10.633 -17.172 30.75 1 95.12 663 LEU B O 1
ATOM 14949 N N . THR B 1 664 ? 12.359 -18.516 30.531 1 95.38 664 THR B N 1
ATOM 14950 C CA . THR B 1 664 ? 13.305 -17.453 30.859 1 95.38 664 THR B CA 1
ATOM 14951 C C . THR B 1 664 ? 13.734 -16.703 29.609 1 95.38 664 THR B C 1
ATOM 14953 O O . THR B 1 664 ? 13.586 -17.219 28.5 1 95.38 664 THR B O 1
ATOM 14956 N N . ILE B 1 665 ? 14.242 -15.547 29.797 1 95.88 665 ILE B N 1
ATOM 14957 C CA . ILE B 1 665 ? 14.711 -14.766 28.656 1 95.88 665 ILE B CA 1
ATOM 14958 C C . ILE B 1 665 ? 15.898 -15.477 28 1 95.88 665 ILE B C 1
ATOM 14960 O O . ILE B 1 665 ? 16.031 -15.461 26.781 1 95.88 665 ILE B O 1
ATOM 14964 N N . GLY B 1 666 ? 16.688 -16.047 28.781 1 94.69 666 GLY B N 1
ATOM 14965 C CA . GLY B 1 666 ? 17.797 -16.828 28.234 1 94.69 666 GLY B CA 1
ATOM 14966 C C . GLY B 1 666 ? 17.344 -17.953 27.328 1 94.69 666 GLY B C 1
ATOM 14967 O O . GLY B 1 666 ? 17.891 -18.125 26.234 1 94.69 666 GLY B O 1
ATOM 14968 N N . ASP B 1 667 ? 16.438 -18.641 27.797 1 94.31 667 ASP B N 1
ATOM 14969 C CA . ASP B 1 667 ? 15.898 -19.719 26.984 1 94.31 667 ASP B CA 1
ATOM 14970 C C . ASP B 1 667 ? 15.234 -19.188 25.719 1 94.31 667 ASP B C 1
ATOM 14972 O O . ASP B 1 667 ? 15.367 -19.781 24.641 1 94.31 667 ASP B O 1
ATOM 14976 N N . PHE B 1 668 ? 14.578 -18.141 25.891 1 94.69 668 PHE B N 1
ATOM 14977 C CA . PHE B 1 668 ? 13.906 -17.547 24.75 1 94.69 668 PHE B CA 1
ATOM 14978 C C . PHE B 1 668 ? 14.914 -17.125 23.688 1 94.69 668 PHE B C 1
ATOM 14980 O O . PHE B 1 668 ? 14.727 -17.406 22.5 1 94.69 668 PHE B O 1
ATOM 14987 N N . VAL B 1 669 ? 15.922 -16.484 24.078 1 95 669 VAL B N 1
ATOM 14988 C CA . VAL B 1 669 ? 16.906 -15.938 23.141 1 95 669 VAL B CA 1
ATOM 14989 C C . VAL B 1 669 ? 17.719 -17.062 22.531 1 95 669 VAL B C 1
ATOM 14991 O O . VAL B 1 669 ? 17.875 -17.141 21.312 1 95 669 VAL B O 1
ATOM 14994 N N . HIS B 1 670 ? 18.125 -18.031 23.297 1 93.75 670 HIS B N 1
ATOM 14995 C CA . HIS B 1 670 ? 19.125 -19 22.844 1 93.75 670 HIS B CA 1
ATOM 14996 C C . HIS B 1 670 ? 18.453 -20.25 22.281 1 93.75 670 HIS B C 1
ATOM 14998 O O . HIS B 1 670 ? 19.094 -21.047 21.594 1 93.75 670 HIS B O 1
ATOM 15004 N N . LYS B 1 671 ? 17.219 -20.406 22.531 1 92.38 671 LYS B N 1
ATOM 15005 C CA . LYS B 1 671 ? 16.578 -21.641 22.078 1 92.38 671 LYS B CA 1
ATOM 15006 C C . LYS B 1 671 ? 15.414 -21.344 21.141 1 92.38 671 LYS B C 1
ATOM 15008 O O . LYS B 1 671 ? 14.969 -22.234 20.406 1 92.38 671 LYS B O 1
ATOM 15013 N N . GLU B 1 672 ? 14.969 -20.203 21.094 1 91.62 672 GLU B N 1
ATOM 15014 C CA . GLU B 1 672 ? 13.852 -19.859 20.219 1 91.62 672 GLU B CA 1
ATOM 15015 C C . GLU B 1 672 ? 14.25 -18.797 19.203 1 91.62 672 GLU B C 1
ATOM 15017 O O . GLU B 1 672 ? 14.297 -19.062 18 1 91.62 672 GLU B O 1
ATOM 15022 N N . MET B 1 673 ? 14.664 -17.703 19.688 1 92 673 MET B N 1
ATOM 15023 C CA . MET B 1 673 ? 15.031 -16.594 18.828 1 92 673 MET B CA 1
ATOM 15024 C C . MET B 1 673 ? 16.203 -16.969 17.922 1 92 673 MET B C 1
ATOM 15026 O O . MET B 1 673 ? 16.359 -16.406 16.828 1 92 673 MET B O 1
ATOM 15030 N N . VAL B 1 674 ? 16.953 -17.859 18.375 1 92.75 674 VAL B N 1
ATOM 15031 C CA . VAL B 1 674 ? 18.141 -18.281 17.641 1 92.75 674 VAL B CA 1
ATOM 15032 C C . VAL B 1 674 ? 17.75 -18.875 16.297 1 92.75 674 VAL B C 1
ATOM 15034 O O . VAL B 1 674 ? 18.453 -18.719 15.305 1 92.75 674 VAL B O 1
ATOM 15037 N N . HIS B 1 675 ? 16.594 -19.516 16.266 1 90.56 675 HIS B N 1
ATOM 15038 C CA . HIS B 1 675 ? 16.125 -20.109 15.016 1 90.56 675 HIS B CA 1
ATOM 15039 C C . HIS B 1 675 ? 15.82 -19.031 13.977 1 90.56 675 HIS B C 1
ATOM 15041 O O . HIS B 1 675 ? 16.094 -19.219 12.789 1 90.56 675 HIS B O 1
ATOM 15047 N N . PHE B 1 676 ? 15.242 -17.984 14.383 1 92.69 676 PHE B N 1
ATOM 15048 C CA . PHE B 1 676 ? 14.977 -16.859 13.484 1 92.69 676 PHE B CA 1
ATOM 15049 C C . PHE B 1 676 ? 16.266 -16.297 12.914 1 92.69 676 PHE B C 1
ATOM 15051 O O . PHE B 1 676 ? 16.359 -16.047 11.711 1 92.69 676 PHE B O 1
ATOM 15058 N N . ALA B 1 677 ? 17.156 -16.109 13.75 1 93.69 677 ALA B N 1
ATOM 15059 C CA . ALA B 1 677 ? 18.422 -15.523 13.344 1 93.69 677 ALA B CA 1
ATOM 15060 C C . ALA B 1 677 ? 19.156 -16.438 12.367 1 93.69 677 ALA B C 1
ATOM 15062 O O . ALA B 1 677 ? 19.688 -15.969 11.352 1 93.69 677 ALA B O 1
ATOM 15063 N N . LEU B 1 678 ? 19.188 -17.672 12.68 1 92.44 678 LEU B N 1
ATOM 15064 C CA . LEU B 1 678 ? 19.859 -18.641 11.82 1 92.44 678 LEU B CA 1
ATOM 15065 C C . LEU B 1 678 ? 19.188 -18.719 10.453 1 92.44 678 LEU B C 1
ATOM 15067 O O . LEU B 1 678 ? 19.875 -18.75 9.422 1 92.44 678 LEU B O 1
ATOM 15071 N N . VAL B 1 679 ? 17.891 -18.75 10.43 1 90.88 679 VAL B N 1
ATOM 15072 C CA . VAL B 1 679 ? 17.156 -18.797 9.172 1 90.88 679 VAL B CA 1
ATOM 15073 C C . VAL B 1 679 ? 17.391 -17.5 8.391 1 90.88 679 VAL B C 1
ATOM 15075 O O . VAL B 1 679 ? 17.469 -17.516 7.164 1 90.88 679 VAL B O 1
ATOM 15078 N N . GLY B 1 680 ? 17.438 -16.422 9.109 1 91.81 680 GLY B N 1
ATOM 15079 C CA . GLY B 1 680 ? 17.734 -15.148 8.477 1 91.81 680 GLY B CA 1
ATOM 15080 C C . GLY B 1 680 ? 19.078 -15.125 7.766 1 91.81 680 GLY B C 1
ATOM 15081 O O . GLY B 1 680 ? 19.188 -14.625 6.645 1 91.81 680 GLY B O 1
ATOM 15082 N N . ASN B 1 681 ? 20.047 -15.672 8.375 1 94.56 681 ASN B N 1
ATOM 15083 C CA . ASN B 1 681 ? 21.375 -15.758 7.758 1 94.56 681 ASN B CA 1
ATOM 15084 C C . ASN B 1 681 ? 21.375 -16.719 6.574 1 94.56 681 ASN B C 1
ATOM 15086 O O . ASN B 1 681 ? 22.016 -16.453 5.555 1 94.56 681 ASN B O 1
ATOM 15090 N N . ALA B 1 682 ? 20.688 -17.781 6.715 1 92.81 682 ALA B N 1
ATOM 15091 C CA . ALA B 1 682 ? 20.625 -18.766 5.637 1 92.81 682 ALA B CA 1
ATOM 15092 C C . ALA B 1 682 ? 20 -18.156 4.379 1 92.81 682 ALA B C 1
ATOM 15094 O O . ALA B 1 682 ? 20.391 -18.516 3.262 1 92.81 682 ALA B O 1
ATOM 15095 N N . ARG B 1 683 ? 19.125 -17.266 4.523 1 91.81 683 ARG B N 1
ATOM 15096 C CA . ARG B 1 683 ? 18.422 -16.656 3.398 1 91.81 683 ARG B CA 1
ATOM 15097 C C . ARG B 1 683 ? 19.219 -15.508 2.809 1 91.81 683 ARG B C 1
ATOM 15099 O O . ARG B 1 683 ? 19.078 -15.18 1.63 1 91.81 683 ARG B O 1
ATOM 15106 N N . ALA B 1 684 ? 20.109 -14.938 3.643 1 94.44 684 ALA B N 1
ATOM 15107 C CA . ALA B 1 684 ? 20.766 -13.695 3.227 1 94.44 684 ALA B CA 1
ATOM 15108 C C . ALA B 1 684 ? 22.172 -13.969 2.689 1 94.44 684 ALA B C 1
ATOM 15110 O O . ALA B 1 684 ? 22.688 -13.203 1.878 1 94.44 684 ALA B O 1
ATOM 15111 N N . ILE B 1 685 ? 22.812 -15.039 3.143 1 96.56 685 ILE B N 1
ATOM 15112 C CA . ILE B 1 685 ? 24.219 -15.297 2.836 1 96.56 685 ILE B CA 1
ATOM 15113 C C . ILE B 1 685 ? 24.328 -16.438 1.827 1 96.56 685 ILE B C 1
ATOM 15115 O O . ILE B 1 685 ? 23.656 -17.469 1.969 1 96.56 685 ILE B O 1
ATOM 15119 N N . PRO B 1 686 ? 25.172 -16.266 0.785 1 97.12 686 PRO B N 1
ATOM 15120 C CA . PRO B 1 686 ? 25.266 -17.297 -0.257 1 97.12 686 PRO B CA 1
ATOM 15121 C C . PRO B 1 686 ? 26.141 -18.484 0.16 1 97.12 686 PRO B C 1
ATOM 15123 O O . PRO B 1 686 ? 26.938 -18.359 1.094 1 97.12 686 PRO B O 1
ATOM 15126 N N . HIS B 1 687 ? 25.875 -19.578 -0.501 1 97.25 687 HIS B N 1
ATOM 15127 C CA . HIS B 1 687 ? 26.766 -20.734 -0.354 1 97.25 687 HIS B CA 1
ATOM 15128 C C . HIS B 1 687 ? 28.016 -20.578 -1.198 1 97.25 687 HIS B C 1
ATOM 15130 O O . HIS B 1 687 ? 27.953 -20.078 -2.326 1 97.25 687 HIS B O 1
ATOM 15136 N N . CYS B 1 688 ? 29.125 -21.031 -0.787 1 96.81 688 CYS B N 1
ATOM 15137 C CA . CYS B 1 688 ? 30.406 -20.766 -1.428 1 96.81 688 CYS B CA 1
ATOM 15138 C C . CYS B 1 688 ? 30.547 -21.531 -2.736 1 96.81 688 CYS B C 1
ATOM 15140 O O . CYS B 1 688 ? 31.25 -21.094 -3.646 1 96.81 688 CYS B O 1
ATOM 15142 N N . VAL B 1 689 ? 29.828 -22.641 -2.869 1 96.75 689 VAL B N 1
ATOM 15143 C CA . VAL B 1 689 ? 30.078 -23.531 -3.994 1 96.75 689 VAL B CA 1
ATOM 15144 C C . VAL B 1 689 ? 29.25 -23.078 -5.199 1 96.75 689 VAL B C 1
ATOM 15146 O O . VAL B 1 689 ? 29.781 -22.938 -6.301 1 96.75 689 VAL B O 1
ATOM 15149 N N . ASP B 1 690 ? 27.969 -22.828 -5.016 1 97.31 690 ASP B N 1
ATOM 15150 C CA . ASP B 1 690 ? 27.156 -22.469 -6.164 1 97.31 690 ASP B CA 1
ATOM 15151 C C . ASP B 1 690 ? 26.828 -20.969 -6.148 1 97.31 690 ASP B C 1
ATOM 15153 O O . ASP B 1 690 ? 26.344 -20.438 -7.145 1 97.31 690 ASP B O 1
ATOM 15157 N N . GLY B 1 691 ? 27.109 -20.328 -5.039 1 96.94 691 GLY B N 1
ATOM 15158 C CA . GLY B 1 691 ? 26.875 -18.891 -4.957 1 96.94 691 GLY B CA 1
ATOM 15159 C C . GLY B 1 691 ? 25.406 -18.531 -4.84 1 96.94 691 GLY B C 1
ATOM 15160 O O . GLY B 1 691 ? 25.031 -17.359 -4.953 1 96.94 691 GLY B O 1
ATOM 15161 N N . LEU B 1 692 ? 24.516 -19.516 -4.617 1 97.25 692 LEU B N 1
ATOM 15162 C CA . LEU B 1 692 ? 23.078 -19.281 -4.602 1 97.25 692 LEU B CA 1
ATOM 15163 C C . LEU B 1 692 ? 22.547 -19.297 -3.178 1 97.25 692 LEU B C 1
ATOM 15165 O O . LEU B 1 692 ? 23.125 -19.938 -2.295 1 97.25 692 LEU B O 1
ATOM 15169 N N . LYS B 1 693 ? 21.531 -18.578 -2.988 1 96 693 LYS B N 1
ATOM 15170 C CA . LYS B 1 693 ? 20.734 -18.625 -1.772 1 96 693 LYS B CA 1
ATOM 15171 C C . LYS B 1 693 ? 19.562 -19.609 -1.924 1 96 693 LYS B C 1
ATOM 15173 O O . LYS B 1 693 ? 19.312 -20.125 -3.016 1 96 693 LYS B O 1
ATOM 15178 N N . PRO B 1 694 ? 18.859 -19.969 -0.911 1 94.5 694 PRO B N 1
ATOM 15179 C CA . PRO B 1 694 ? 17.844 -21.031 -0.967 1 94.5 694 PRO B CA 1
ATOM 15180 C C . PRO B 1 694 ? 16.75 -20.75 -1.994 1 94.5 694 PRO B C 1
ATOM 15182 O O . PRO B 1 694 ? 16.375 -21.625 -2.762 1 94.5 694 PRO B O 1
ATOM 15185 N N . SER B 1 695 ? 16.172 -19.531 -2.039 1 94.94 695 SER B N 1
ATOM 15186 C CA . SER B 1 695 ? 15.117 -19.219 -2.988 1 94.94 695 SER B CA 1
ATOM 15187 C C . SER B 1 695 ? 15.594 -19.375 -4.426 1 94.94 695 SER B C 1
ATOM 15189 O O . SER B 1 695 ? 14.844 -19.828 -5.289 1 94.94 695 SER B O 1
ATOM 15191 N N . GLN B 1 696 ? 16.797 -18.953 -4.695 1 97 696 GLN B N 1
ATOM 15192 C CA . GLN B 1 696 ? 17.375 -19.094 -6.027 1 97 696 GLN B CA 1
ATOM 15193 C C . GLN B 1 696 ? 17.531 -20.562 -6.406 1 97 696 GLN B C 1
ATOM 15195 O O . GLN B 1 696 ? 17.266 -20.953 -7.547 1 97 696 GLN B O 1
ATOM 15200 N N . ARG B 1 697 ? 17.953 -21.391 -5.473 1 96.81 697 ARG B N 1
ATOM 15201 C CA . ARG B 1 697 ? 18.125 -22.828 -5.707 1 96.81 697 ARG B CA 1
ATOM 15202 C C . ARG B 1 697 ? 16.781 -23.5 -6.004 1 96.81 697 ARG B C 1
ATOM 15204 O O . ARG B 1 697 ? 16.688 -24.359 -6.879 1 96.81 697 ARG B O 1
ATOM 15211 N N . LYS B 1 698 ? 15.789 -23.078 -5.234 1 96.31 698 LYS B N 1
ATOM 15212 C CA . LYS B 1 698 ? 14.453 -23.625 -5.441 1 96.31 698 LYS B CA 1
ATOM 15213 C C . LYS B 1 698 ? 13.938 -23.297 -6.844 1 96.31 698 LYS B C 1
ATOM 15215 O O . LYS B 1 698 ? 13.305 -24.141 -7.488 1 96.31 698 LYS B O 1
ATOM 15220 N N . ILE B 1 699 ? 14.18 -22.078 -7.309 1 96.75 699 ILE B N 1
ATOM 15221 C CA . ILE B 1 699 ? 13.75 -21.656 -8.633 1 96.75 699 ILE B CA 1
ATOM 15222 C C . ILE B 1 699 ? 14.477 -22.484 -9.695 1 96.75 699 ILE B C 1
ATOM 15224 O O . ILE B 1 699 ? 13.844 -23.016 -10.609 1 96.75 699 ILE B O 1
ATOM 15228 N N . LEU B 1 700 ? 15.789 -22.609 -9.562 1 97.19 700 LEU B N 1
ATOM 15229 C CA . LEU B 1 700 ? 16.578 -23.359 -10.531 1 97.19 700 LEU B CA 1
ATOM 15230 C C . LEU B 1 700 ? 16.141 -24.828 -10.562 1 97.19 700 LEU B C 1
ATOM 15232 O O . LEU B 1 700 ? 16 -25.422 -11.641 1 97.19 700 LEU B O 1
ATOM 15236 N N . TRP B 1 701 ? 15.938 -25.391 -9.406 1 96.81 701 TRP B N 1
ATOM 15237 C CA . TRP B 1 701 ? 15.516 -26.781 -9.297 1 96.81 701 TRP B CA 1
ATOM 15238 C C . TRP B 1 701 ? 14.188 -27.016 -10.023 1 96.81 701 TRP B C 1
ATOM 15240 O O . TRP B 1 701 ? 14.055 -27.938 -10.812 1 96.81 701 TRP B O 1
ATOM 15250 N N . ALA B 1 702 ? 13.25 -26.156 -9.734 1 95.31 702 ALA B N 1
ATOM 15251 C CA . ALA B 1 702 ? 11.93 -26.281 -10.344 1 95.31 702 ALA B CA 1
ATOM 15252 C C . ALA B 1 702 ? 12.008 -26.109 -11.859 1 95.31 702 ALA B C 1
ATOM 15254 O O . ALA B 1 702 ? 11.328 -26.812 -12.602 1 95.31 702 ALA B O 1
ATOM 15255 N N . MET B 1 703 ? 12.805 -25.188 -12.305 1 96.25 703 MET B N 1
ATOM 15256 C CA . MET B 1 703 ? 12.938 -24.922 -13.734 1 96.25 703 MET B CA 1
ATOM 15257 C C . MET B 1 703 ? 13.602 -26.109 -14.445 1 96.25 703 MET B C 1
ATOM 15259 O O . MET B 1 703 ? 13.227 -26.453 -15.562 1 96.25 703 MET B O 1
ATOM 15263 N N . LEU B 1 704 ? 14.57 -26.703 -13.828 1 95.75 704 LEU B N 1
ATOM 15264 C CA . LEU B 1 704 ? 15.242 -27.875 -14.406 1 95.75 704 LEU B CA 1
ATOM 15265 C C . LEU B 1 704 ? 14.305 -29.078 -14.43 1 95.75 704 LEU B C 1
ATOM 15267 O O . LEU B 1 704 ? 14.367 -29.891 -15.352 1 95.75 704 LEU B O 1
ATOM 15271 N N . LYS B 1 705 ? 13.414 -29.188 -13.477 1 93.88 705 LYS B N 1
ATOM 15272 C CA . LYS B 1 705 ? 12.469 -30.281 -13.375 1 93.88 705 LYS B CA 1
ATOM 15273 C C . LYS B 1 705 ? 11.359 -30.156 -14.414 1 93.88 705 LYS B C 1
ATOM 15275 O O . LYS B 1 705 ? 10.844 -31.156 -14.914 1 93.88 705 LYS B O 1
ATOM 15280 N N . ARG B 1 706 ? 10.844 -28.984 -14.719 1 89.12 706 ARG B N 1
ATOM 15281 C CA . ARG B 1 706 ? 9.766 -28.719 -15.656 1 89.12 706 ARG B CA 1
ATOM 15282 C C . ARG B 1 706 ? 10.125 -29.203 -17.062 1 89.12 706 ARG B C 1
ATOM 15284 O O . ARG B 1 706 ? 9.242 -29.594 -17.828 1 89.12 706 ARG B O 1
ATOM 15291 N N . HIS B 1 707 ? 11.312 -29.344 -17.531 1 81.38 707 HIS B N 1
ATOM 15292 C CA . HIS B 1 707 ? 11.844 -29.875 -18.781 1 81.38 707 HIS B CA 1
ATOM 15293 C C . HIS B 1 707 ? 11.266 -29.125 -19.984 1 81.38 707 HIS B C 1
ATOM 15295 O O . HIS B 1 707 ? 11.492 -29.516 -21.125 1 81.38 707 HIS B O 1
ATOM 15301 N N . SER B 1 708 ? 10.469 -28.078 -19.828 1 77.5 708 SER B N 1
ATOM 15302 C CA . SER B 1 708 ? 9.891 -27.344 -20.938 1 77.5 708 SER B CA 1
ATOM 15303 C C . SER B 1 708 ? 10.82 -26.219 -21.406 1 77.5 708 SER B C 1
ATOM 15305 O O . SER B 1 708 ? 11.43 -25.531 -20.578 1 77.5 708 SER B O 1
ATOM 15307 N N . SER B 1 709 ? 11.008 -26.156 -22.656 1 82.38 709 SER B N 1
ATOM 15308 C CA . SER B 1 709 ? 11.797 -25.078 -23.234 1 82.38 709 SER B CA 1
ATOM 15309 C C . SER B 1 709 ? 10.938 -23.859 -23.562 1 82.38 709 SER B C 1
ATOM 15311 O O . SER B 1 709 ? 11.445 -22.812 -23.984 1 82.38 709 SER B O 1
ATOM 15313 N N . GLU B 1 710 ? 9.68 -24 -23.297 1 85.75 710 GLU B N 1
ATOM 15314 C CA . GLU B 1 710 ? 8.781 -22.891 -23.594 1 85.75 710 GLU B CA 1
ATOM 15315 C C . GLU B 1 710 ? 8.773 -21.875 -22.469 1 85.75 710 GLU B C 1
ATOM 15317 O O . GLU B 1 710 ? 8.898 -22.234 -21.297 1 85.75 710 GLU B O 1
ATOM 15322 N N . ALA B 1 711 ? 8.688 -20.641 -22.906 1 90.5 711 ALA B N 1
ATOM 15323 C CA . ALA B 1 711 ? 8.641 -19.578 -21.906 1 90.5 711 ALA B CA 1
ATOM 15324 C C . ALA B 1 711 ? 7.32 -19.594 -21.141 1 90.5 711 ALA B C 1
ATOM 15326 O O . ALA B 1 711 ? 6.281 -19.969 -21.688 1 90.5 711 ALA B O 1
ATOM 15327 N N . ALA B 1 712 ? 7.41 -19.391 -19.969 1 91 712 ALA B N 1
ATOM 15328 C CA . ALA B 1 712 ? 6.23 -19.312 -19.109 1 91 712 ALA B CA 1
ATOM 15329 C C . ALA B 1 712 ? 6.129 -17.953 -18.422 1 91 712 ALA B C 1
ATOM 15331 O O . ALA B 1 712 ? 7.145 -17.312 -18.156 1 91 712 ALA B O 1
ATOM 15332 N N . LYS B 1 713 ? 4.891 -17.547 -18.156 1 91.5 713 LYS B N 1
ATOM 15333 C CA . LYS B 1 713 ? 4.672 -16.297 -17.438 1 91.5 713 LYS B CA 1
ATOM 15334 C C . LYS B 1 713 ? 5.23 -16.375 -16.016 1 91.5 713 LYS B C 1
ATOM 15336 O O . LYS B 1 713 ? 5.078 -17.391 -15.336 1 91.5 713 LYS B O 1
ATOM 15341 N N . VAL B 1 714 ? 5.898 -15.281 -15.555 1 94.69 714 VAL B N 1
ATOM 15342 C CA . VAL B 1 714 ? 6.57 -15.266 -14.258 1 94.69 714 VAL B CA 1
ATOM 15343 C C . VAL B 1 714 ? 5.555 -15.508 -13.148 1 94.69 714 VAL B C 1
ATOM 15345 O O . VAL B 1 714 ? 5.824 -16.25 -12.203 1 94.69 714 VAL B O 1
ATOM 15348 N N . ALA B 1 715 ? 4.383 -14.93 -13.211 1 90.88 715 ALA B N 1
ATOM 15349 C CA . ALA B 1 715 ? 3.352 -15.094 -12.195 1 90.88 715 ALA B CA 1
ATOM 15350 C C . ALA B 1 715 ? 2.896 -16.547 -12.094 1 90.88 715 ALA B C 1
ATOM 15352 O O . ALA B 1 715 ? 2.678 -17.062 -10.992 1 90.88 715 ALA B O 1
ATOM 15353 N N . GLN B 1 716 ? 2.738 -17.266 -13.219 1 90.31 716 GLN B N 1
ATOM 15354 C CA . GLN B 1 716 ? 2.334 -18.672 -13.266 1 90.31 716 GLN B CA 1
ATOM 15355 C C . GLN B 1 716 ? 3.453 -19.578 -12.766 1 90.31 716 GLN B C 1
ATOM 15357 O O . GLN B 1 716 ? 3.203 -20.547 -12.039 1 90.31 716 GLN B O 1
ATOM 15362 N N . LEU B 1 717 ? 4.605 -19.219 -13.148 1 92.81 717 LEU B N 1
ATOM 15363 C CA . LEU B 1 717 ? 5.773 -20 -12.75 1 92.81 717 LEU B CA 1
ATOM 15364 C C . LEU B 1 717 ? 5.961 -19.969 -11.242 1 92.81 717 LEU B C 1
ATOM 15366 O O . LEU B 1 717 ? 6.387 -20.969 -10.648 1 92.81 717 LEU B O 1
ATOM 15370 N N . SER B 1 718 ? 5.688 -18.844 -10.617 1 93.19 718 SER B N 1
ATOM 15371 C CA . SER B 1 718 ? 5.82 -18.719 -9.172 1 93.19 718 SER B CA 1
ATOM 15372 C C . SER B 1 718 ? 4.902 -19.703 -8.453 1 93.19 718 SER B C 1
ATOM 15374 O O . SER B 1 718 ? 5.266 -20.266 -7.41 1 93.19 718 SER B O 1
ATOM 15376 N N . GLY B 1 719 ? 3.688 -19.953 -8.953 1 89.94 719 GLY B N 1
ATOM 15377 C CA . GLY B 1 719 ? 2.793 -20.953 -8.383 1 89.94 719 GLY B CA 1
ATOM 15378 C C . GLY B 1 719 ? 3.324 -22.375 -8.508 1 89.94 719 GLY B C 1
ATOM 15379 O O . GLY B 1 719 ? 3.277 -23.141 -7.547 1 89.94 719 GLY B O 1
ATOM 15380 N N . TYR B 1 720 ? 3.871 -22.703 -9.633 1 91.94 720 TYR B N 1
ATOM 15381 C CA . TYR B 1 720 ? 4.453 -24.016 -9.875 1 91.94 720 TYR B CA 1
ATOM 15382 C C . TYR B 1 720 ? 5.645 -24.266 -8.953 1 91.94 720 TYR B C 1
ATOM 15384 O O . TYR B 1 720 ? 5.734 -25.312 -8.312 1 91.94 720 TYR B O 1
ATOM 15392 N N . ILE B 1 721 ? 6.543 -23.266 -8.883 1 94.56 721 ILE B N 1
ATOM 15393 C CA . ILE B 1 721 ? 7.75 -23.391 -8.078 1 94.56 721 ILE B CA 1
ATOM 15394 C C . ILE B 1 721 ? 7.375 -23.547 -6.609 1 94.56 721 ILE B C 1
ATOM 15396 O O . ILE B 1 721 ? 7.961 -24.375 -5.895 1 94.56 721 ILE B O 1
ATOM 15400 N N . SER B 1 722 ? 6.426 -22.797 -6.148 1 91.06 722 SER B N 1
ATOM 15401 C CA . SER B 1 722 ? 5.988 -22.875 -4.758 1 91.06 722 SER B CA 1
ATOM 15402 C C . SER B 1 722 ? 5.445 -24.25 -4.426 1 91.06 722 SER B C 1
ATOM 15404 O O . SER B 1 722 ? 5.648 -24.766 -3.32 1 91.06 722 SER B O 1
ATOM 15406 N N . GLU B 1 723 ? 4.777 -24.875 -5.328 1 87.56 723 GLU B N 1
ATOM 15407 C CA . GLU B 1 723 ? 4.168 -26.188 -5.113 1 87.56 723 GLU B CA 1
ATOM 15408 C C . GLU B 1 723 ? 5.223 -27.297 -5.125 1 87.56 723 GLU B C 1
ATOM 15410 O O . GLU B 1 723 ? 5.281 -28.109 -4.203 1 87.56 723 GLU B O 1
ATOM 15415 N N . VAL B 1 724 ? 6.109 -27.281 -6.098 1 90.69 724 VAL B N 1
ATOM 15416 C CA . VAL B 1 724 ? 7.039 -28.391 -6.309 1 90.69 724 VAL B CA 1
ATOM 15417 C C . VAL B 1 724 ? 8.164 -28.328 -5.277 1 90.69 724 VAL B C 1
ATOM 15419 O O . VAL B 1 724 ? 8.672 -29.359 -4.836 1 90.69 724 VAL B O 1
ATOM 15422 N N . SER B 1 725 ? 8.547 -27.078 -4.875 1 91.31 725 SER B N 1
ATOM 15423 C CA . SER B 1 725 ? 9.688 -26.922 -3.977 1 91.31 725 SER B CA 1
ATOM 15424 C C . SER B 1 725 ? 9.227 -26.703 -2.541 1 91.31 725 SER B C 1
ATOM 15426 O O . SER B 1 725 ? 10.031 -26.328 -1.682 1 91.31 725 SER B O 1
ATOM 15428 N N . SER B 1 726 ? 7.945 -26.844 -2.23 1 85.75 726 SER B N 1
ATOM 15429 C CA . SER B 1 726 ? 7.414 -26.641 -0.888 1 85.75 726 SER B CA 1
ATOM 15430 C C . SER B 1 726 ? 7.855 -25.281 -0.328 1 85.75 726 SER B C 1
ATOM 15432 O O . SER B 1 726 ? 8.406 -25.219 0.773 1 85.75 726 SER B O 1
ATOM 15434 N N . PHE B 1 727 ? 7.633 -24.281 -1.153 1 86.12 727 PHE B N 1
ATOM 15435 C CA . PHE B 1 727 ? 8 -22.922 -0.771 1 86.12 727 PHE B CA 1
ATOM 15436 C C . PHE B 1 727 ? 7.027 -22.375 0.258 1 86.12 727 PHE B C 1
ATOM 15438 O O . PHE B 1 727 ? 5.816 -22.375 0.033 1 86.12 727 PHE B O 1
ATOM 15445 N N . HIS B 1 728 ? 7.504 -21.828 1.409 1 76.81 728 HIS B N 1
ATOM 15446 C CA . HIS B 1 728 ? 6.633 -21.453 2.514 1 76.81 728 HIS B CA 1
ATOM 15447 C C . HIS B 1 728 ? 6.555 -19.938 2.656 1 76.81 728 HIS B C 1
ATOM 15449 O O . HIS B 1 728 ? 5.863 -19.422 3.539 1 76.81 728 HIS B O 1
ATOM 15455 N N . HIS B 1 729 ? 7.168 -19.203 1.765 1 80.56 729 HIS B N 1
ATOM 15456 C CA . HIS B 1 729 ? 7.168 -17.75 1.91 1 80.56 729 HIS B CA 1
ATOM 15457 C C . HIS B 1 729 ? 6.27 -17.094 0.871 1 80.56 729 HIS B C 1
ATOM 15459 O O . HIS B 1 729 ? 5.531 -17.781 0.157 1 80.56 729 HIS B O 1
ATOM 15465 N N . GLY B 1 730 ? 6.34 -15.75 0.868 1 78.25 730 GLY B N 1
ATOM 15466 C CA . GLY B 1 730 ? 5.453 -14.984 0.008 1 78.25 730 GLY B CA 1
ATOM 15467 C C . GLY B 1 730 ? 5.793 -15.109 -1.465 1 78.25 730 GLY B C 1
ATOM 15468 O O . GLY B 1 730 ? 6.969 -15.18 -1.833 1 78.25 730 GLY B O 1
ATOM 15469 N N . GLU B 1 731 ? 4.812 -15.125 -2.277 1 86.5 731 GLU B N 1
ATOM 15470 C CA . GLU B 1 731 ? 4.984 -15.242 -3.723 1 86.5 731 GLU B CA 1
ATOM 15471 C C . GLU B 1 731 ? 5.668 -14.008 -4.301 1 86.5 731 GLU B C 1
ATOM 15473 O O . GLU B 1 731 ? 6.406 -14.102 -5.285 1 86.5 731 GLU B O 1
ATOM 15478 N N . ALA B 1 732 ? 5.402 -12.922 -3.674 1 87.12 732 ALA B N 1
ATOM 15479 C CA . ALA B 1 732 ? 5.992 -11.68 -4.176 1 87.12 732 ALA B CA 1
ATOM 15480 C C . ALA B 1 732 ? 7.516 -11.742 -4.133 1 87.12 732 ALA B C 1
ATOM 15482 O O . ALA B 1 732 ? 8.188 -11.297 -5.066 1 87.12 732 ALA B O 1
ATOM 15483 N N . SER B 1 733 ? 8.023 -12.266 -3.043 1 90.19 733 SER B N 1
ATOM 15484 C CA . SER B 1 733 ? 9.469 -12.398 -2.918 1 90.19 733 SER B CA 1
ATOM 15485 C C . SER B 1 733 ? 10.023 -13.367 -3.959 1 90.19 733 SER B C 1
ATOM 15487 O O . SER B 1 733 ? 11.109 -13.141 -4.504 1 90.19 733 SER B O 1
ATOM 15489 N N . LEU B 1 734 ? 9.344 -14.43 -4.223 1 93.75 734 LEU B N 1
ATOM 15490 C CA . LEU B 1 734 ? 9.758 -15.414 -5.223 1 93.75 734 LEU B CA 1
ATOM 15491 C C . LEU B 1 734 ? 9.758 -14.797 -6.617 1 93.75 734 LEU B C 1
ATOM 15493 O O . LEU B 1 734 ? 10.688 -15.016 -7.398 1 93.75 734 LEU B O 1
ATOM 15497 N N . GLN B 1 735 ? 8.711 -14.062 -6.949 1 95.25 735 GLN B N 1
ATOM 15498 C CA . GLN B 1 735 ? 8.617 -13.391 -8.242 1 95.25 735 GLN B CA 1
ATOM 15499 C C . GLN B 1 735 ? 9.766 -12.406 -8.43 1 95.25 735 GLN B C 1
ATOM 15501 O O . GLN B 1 735 ? 10.367 -12.344 -9.508 1 95.25 735 GLN B O 1
ATOM 15506 N N . GLU B 1 736 ? 10.078 -11.672 -7.414 1 95.56 736 GLU B N 1
ATOM 15507 C CA . GLU B 1 736 ? 11.188 -10.727 -7.484 1 95.56 736 GLU B CA 1
ATOM 15508 C C . GLU B 1 736 ? 12.516 -11.438 -7.727 1 95.56 736 GLU B C 1
ATOM 15510 O O . GLU B 1 736 ? 13.359 -10.961 -8.484 1 95.56 736 GLU B O 1
ATOM 15515 N N . THR B 1 737 ? 12.68 -12.547 -7.066 1 97 737 THR B N 1
ATOM 15516 C CA . THR B 1 737 ? 13.898 -13.328 -7.234 1 97 737 THR B CA 1
ATOM 15517 C C . THR B 1 737 ? 14.016 -13.852 -8.664 1 97 737 THR B C 1
ATOM 15519 O O . THR B 1 737 ? 15.102 -13.844 -9.242 1 97 737 THR B O 1
ATOM 15522 N N . ILE B 1 738 ? 12.906 -14.32 -9.258 1 97.88 738 ILE B N 1
ATOM 15523 C CA . ILE B 1 738 ? 12.898 -14.797 -10.633 1 97.88 738 ILE B CA 1
ATOM 15524 C C . ILE B 1 738 ? 13.336 -13.672 -11.57 1 97.88 738 ILE B C 1
ATOM 15526 O O . ILE B 1 738 ? 14.172 -13.883 -12.453 1 97.88 738 ILE B O 1
ATOM 15530 N N . VAL B 1 739 ? 12.781 -12.523 -11.336 1 97.06 739 VAL B N 1
ATOM 15531 C CA . VAL B 1 739 ? 13.086 -11.367 -12.172 1 97.06 739 VAL B CA 1
ATOM 15532 C C . VAL B 1 739 ? 14.57 -11.039 -12.078 1 97.06 739 VAL B C 1
ATOM 15534 O O . VAL B 1 739 ? 15.234 -10.828 -13.102 1 97.06 739 VAL B O 1
ATOM 15537 N N . LYS B 1 740 ? 15.133 -11.047 -10.891 1 97.25 740 LYS B N 1
ATOM 15538 C CA . LYS B 1 740 ? 16.531 -10.688 -10.68 1 97.25 740 LYS B CA 1
ATOM 15539 C C . LYS B 1 740 ? 17.469 -11.727 -11.305 1 97.25 740 LYS B C 1
ATOM 15541 O O . LYS B 1 740 ? 18.547 -11.383 -11.789 1 97.25 740 LYS B O 1
ATOM 15546 N N . MET B 1 741 ? 17.047 -12.953 -11.328 1 97.94 741 MET B N 1
ATOM 15547 C CA . MET B 1 741 ? 17.859 -14.016 -11.914 1 97.94 741 MET B CA 1
ATOM 15548 C C . MET B 1 741 ? 17.891 -13.898 -13.43 1 97.94 741 MET B C 1
ATOM 15550 O O . MET B 1 741 ? 18.797 -14.438 -14.078 1 97.94 741 MET B O 1
ATOM 15554 N N . ALA B 1 742 ? 16.875 -13.227 -14.016 1 97.94 742 ALA B N 1
ATOM 15555 C CA . ALA B 1 742 ? 16.766 -13.109 -15.469 1 97.94 742 ALA B CA 1
ATOM 15556 C C . ALA B 1 742 ? 17.469 -11.852 -15.961 1 97.94 742 ALA B C 1
ATOM 15558 O O . ALA B 1 742 ? 17.828 -11.75 -17.141 1 97.94 742 ALA B O 1
ATOM 15559 N N . GLN B 1 743 ? 17.703 -10.914 -15.172 1 96.44 743 GLN B N 1
ATOM 15560 C CA . GLN B 1 743 ? 18.25 -9.609 -15.555 1 96.44 743 GLN B CA 1
ATOM 15561 C C . GLN B 1 743 ? 19.656 -9.75 -16.125 1 96.44 743 GLN B C 1
ATOM 15563 O O . GLN B 1 743 ? 20.484 -10.492 -15.586 1 96.44 743 GLN B O 1
ATOM 15568 N N . ASN B 1 744 ? 19.922 -9.016 -17.281 1 95.25 744 ASN B N 1
ATOM 15569 C CA . ASN B 1 744 ? 21.203 -9.148 -17.953 1 95.25 744 ASN B CA 1
ATOM 15570 C C . ASN B 1 744 ? 21.766 -7.797 -18.391 1 95.25 744 ASN B C 1
ATOM 15572 O O . ASN B 1 744 ? 22.562 -7.723 -19.312 1 95.25 744 ASN B O 1
ATOM 15576 N N . PHE B 1 745 ? 21.312 -6.672 -17.875 1 95 745 PHE B N 1
ATOM 15577 C CA . PHE B 1 745 ? 21.906 -5.363 -18.141 1 95 745 PHE B CA 1
ATOM 15578 C C . PHE B 1 745 ? 23.188 -5.18 -17.328 1 95 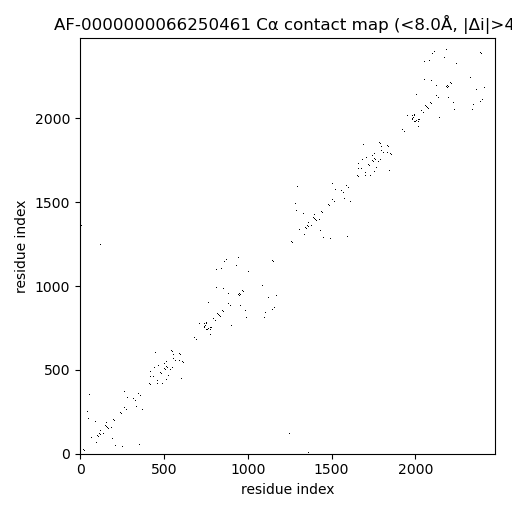745 PHE B C 1
ATOM 15580 O O . PHE B 1 745 ? 23.484 -5.98 -16.453 1 95 745 PHE B O 1
ATOM 15587 N N . THR B 1 746 ? 24 -4.156 -17.688 1 96 746 THR B N 1
ATOM 15588 C CA . THR B 1 746 ? 25.234 -3.867 -16.969 1 96 746 THR B CA 1
ATOM 15589 C C . THR B 1 746 ? 24.938 -3.52 -15.508 1 96 746 THR B C 1
ATOM 15591 O O . THR B 1 746 ? 24.219 -2.557 -15.227 1 96 746 THR B O 1
ATOM 15594 N N . GLY B 1 747 ? 25.391 -4.246 -14.617 1 92.56 747 GLY B N 1
ATOM 15595 C CA . GLY B 1 747 ? 25.109 -4.07 -13.195 1 92.56 747 GLY B CA 1
ATOM 15596 C C . GLY B 1 747 ? 24.188 -5.125 -12.641 1 92.56 747 GLY B C 1
ATOM 15597 O O . GLY B 1 747 ? 24.031 -5.242 -11.422 1 92.56 747 GLY B O 1
ATOM 15598 N N . GLY B 1 748 ? 23.578 -5.883 -13.547 1 94.25 748 GLY B N 1
ATOM 15599 C CA . GLY B 1 748 ? 22.812 -7.043 -13.141 1 94.25 748 GLY B CA 1
ATOM 15600 C C . GLY B 1 748 ? 23.641 -8.305 -13 1 94.25 748 GLY B C 1
ATOM 15601 O O . GLY B 1 748 ? 24.656 -8.312 -12.289 1 94.25 748 GLY B O 1
ATOM 15602 N N . ASN B 1 749 ? 23.25 -9.391 -13.789 1 96.75 749 ASN B N 1
ATOM 15603 C CA . ASN B 1 749 ? 24.031 -10.625 -13.781 1 96.75 749 ASN B CA 1
ATOM 15604 C C . ASN B 1 749 ? 25.047 -10.648 -14.914 1 96.75 749 ASN B C 1
ATOM 15606 O O . ASN B 1 749 ? 24.766 -10.195 -16.016 1 96.75 749 ASN B O 1
ATOM 15610 N N . ASN B 1 750 ? 26.25 -11.102 -14.562 1 97.62 750 ASN B N 1
ATOM 15611 C CA . ASN B 1 750 ? 27.156 -11.414 -15.664 1 97.62 750 ASN B CA 1
ATOM 15612 C C . ASN B 1 750 ? 26.688 -12.617 -16.453 1 97.62 750 ASN B C 1
ATOM 15614 O O . ASN B 1 750 ? 26.797 -12.648 -17.688 1 97.62 750 ASN B O 1
ATOM 15618 N N . ILE B 1 751 ? 26.172 -13.562 -15.688 1 97.69 751 ILE B N 1
ATOM 15619 C CA . ILE B 1 751 ? 25.547 -14.75 -16.266 1 97.69 751 ILE B CA 1
ATOM 15620 C C . ILE B 1 751 ? 24.109 -14.891 -15.758 1 97.69 751 ILE B C 1
ATOM 15622 O O . ILE B 1 751 ? 23.891 -15.211 -14.594 1 97.69 751 ILE B O 1
ATOM 15626 N N . ASN B 1 752 ? 23.172 -14.625 -16.609 1 97.12 752 ASN B N 1
ATOM 15627 C CA . ASN B 1 752 ? 21.781 -14.812 -16.203 1 97.12 752 ASN B CA 1
ATOM 15628 C C . ASN B 1 752 ? 21.312 -16.25 -16.422 1 97.12 752 ASN B C 1
ATOM 15630 O O . ASN B 1 752 ? 21.469 -16.781 -17.531 1 97.12 752 ASN B O 1
ATOM 15634 N N . LEU B 1 753 ? 20.75 -16.844 -15.461 1 97.44 753 LEU B N 1
ATOM 15635 C CA . LEU B 1 753 ? 20.312 -18.234 -15.539 1 97.44 753 LEU B CA 1
ATOM 15636 C C . LEU B 1 753 ? 18.938 -18.344 -16.172 1 97.44 753 LEU B C 1
ATOM 15638 O O . LEU B 1 753 ? 18.531 -19.422 -16.594 1 97.44 753 LEU B O 1
ATOM 15642 N N . LEU B 1 754 ? 18.219 -17.25 -16.25 1 97.5 754 LEU B N 1
ATOM 15643 C CA . LEU B 1 754 ? 16.906 -17.156 -16.906 1 97.5 754 LEU B CA 1
ATOM 15644 C C . LEU B 1 754 ? 16.922 -16.094 -17.984 1 97.5 754 LEU B C 1
ATOM 15646 O O . LEU B 1 754 ? 17.766 -15.195 -17.969 1 97.5 754 LEU B O 1
ATOM 15650 N N . VAL B 1 755 ? 16 -16.219 -18.906 1 96.62 755 VAL B N 1
ATOM 15651 C CA . VAL B 1 755 ? 15.961 -15.305 -20.047 1 96.62 755 VAL B CA 1
ATOM 15652 C C . VAL B 1 755 ? 14.922 -14.211 -19.797 1 96.62 755 VAL B C 1
ATOM 15654 O O . VAL B 1 755 ? 13.781 -14.5 -19.438 1 96.62 755 VAL B O 1
ATOM 15657 N N . PRO B 1 756 ? 15.242 -12.953 -19.922 1 95.62 756 PRO B N 1
ATOM 15658 C CA . PRO B 1 756 ? 14.289 -11.859 -19.734 1 95.62 756 PRO B CA 1
ATOM 15659 C C . PRO B 1 756 ? 13.414 -11.617 -20.953 1 95.62 756 PRO B C 1
ATOM 15661 O O . PRO B 1 756 ? 13.664 -10.688 -21.734 1 95.62 756 PRO B O 1
ATOM 15664 N N . GLU B 1 757 ? 12.352 -12.297 -21.125 1 94.06 757 GLU B N 1
ATOM 15665 C CA . GLU B 1 757 ? 11.406 -12.07 -22.219 1 94.06 757 GLU B CA 1
ATOM 15666 C C . GLU B 1 757 ? 10.344 -11.055 -21.828 1 94.06 757 GLU B C 1
ATOM 15668 O O . GLU B 1 757 ? 9.227 -11.422 -21.453 1 94.06 757 GLU B O 1
ATOM 15673 N N . GLY B 1 758 ? 10.516 -9.844 -22.094 1 92.75 758 GLY B N 1
ATOM 15674 C CA . GLY B 1 758 ? 9.711 -8.711 -21.672 1 92.75 758 GLY B CA 1
ATOM 15675 C C . GLY B 1 758 ? 10.523 -7.629 -20.984 1 92.75 758 GLY B C 1
ATOM 15676 O O . GLY B 1 758 ? 11.75 -7.566 -21.156 1 92.75 758 GLY B O 1
ATOM 15677 N N . GLN B 1 759 ? 9.891 -6.777 -20.281 1 93.38 759 GLN B N 1
ATOM 15678 C CA . GLN B 1 759 ? 10.586 -5.695 -19.578 1 93.38 759 GLN B CA 1
ATOM 15679 C C . GLN B 1 759 ? 11.039 -6.137 -18.188 1 93.38 759 GLN B C 1
ATOM 15681 O O . GLN B 1 759 ? 10.32 -5.945 -17.203 1 93.38 759 GLN B O 1
ATOM 15686 N N . PHE B 1 760 ? 12.234 -6.609 -18.062 1 95.38 760 PHE B N 1
ATOM 15687 C CA . PHE B 1 760 ? 12.773 -7.117 -16.812 1 95.38 760 PHE B CA 1
ATOM 15688 C C . PHE B 1 760 ? 13.602 -6.051 -16.109 1 95.38 760 PHE B C 1
ATOM 15690 O O . PHE B 1 760 ? 14.344 -6.348 -15.172 1 95.38 760 PHE B O 1
ATOM 15697 N N . GLY B 1 761 ? 13.539 -4.875 -16.562 1 92.25 761 GLY B N 1
ATOM 15698 C CA . GLY B 1 761 ? 14.297 -3.779 -15.977 1 92.25 761 GLY B CA 1
ATOM 15699 C C . GLY B 1 761 ? 15.5 -3.371 -16.812 1 92.25 761 GLY B C 1
ATOM 15700 O O . GLY B 1 761 ? 15.844 -4.043 -17.781 1 92.25 761 GLY B O 1
ATOM 15701 N N . SER B 1 762 ? 16.109 -2.221 -16.469 1 93.31 762 SER B N 1
ATOM 15702 C CA . SER B 1 762 ? 17.234 -1.653 -17.203 1 93.31 762 SER B CA 1
ATOM 15703 C C . SER B 1 762 ? 18.188 -0.902 -16.281 1 93.31 762 SER B C 1
ATOM 15705 O O . SER B 1 762 ? 18.016 -0.927 -15.062 1 93.31 762 SER B O 1
ATOM 15707 N N . ARG B 1 763 ? 19.141 -0.291 -16.891 1 94.06 763 ARG B N 1
ATOM 15708 C CA . ARG B 1 763 ? 20.125 0.483 -16.141 1 94.06 763 ARG B CA 1
ATOM 15709 C C . ARG B 1 763 ? 19.531 1.786 -15.625 1 94.06 763 ARG B C 1
ATOM 15711 O O . ARG B 1 763 ? 20.109 2.443 -14.758 1 94.06 763 ARG B O 1
ATOM 15718 N N . GLN B 1 764 ? 18.344 2.111 -16.141 1 91 764 GLN B N 1
ATOM 15719 C CA . GLN B 1 764 ? 17.688 3.336 -15.695 1 91 764 GLN B CA 1
ATOM 15720 C C . GLN B 1 764 ? 17.516 3.338 -14.18 1 91 764 GLN B C 1
ATOM 15722 O O . GLN B 1 764 ? 17.734 4.359 -13.523 1 91 764 GLN B O 1
ATOM 15727 N N . GLN B 1 765 ? 17.094 2.213 -13.664 1 91.44 765 GLN B N 1
ATOM 15728 C CA . GLN B 1 765 ? 16.891 2.059 -12.227 1 91.44 765 GLN B CA 1
ATOM 15729 C C . GLN B 1 765 ? 17.578 0.793 -11.703 1 91.44 765 GLN B C 1
ATOM 15731 O O . GLN B 1 765 ? 17.125 0.2 -10.727 1 91.44 765 GLN B O 1
ATOM 15736 N N . LEU B 1 766 ? 18.5 0.333 -12.461 1 93.88 766 LEU B N 1
ATOM 15737 C CA . LEU B 1 766 ? 19.234 -0.878 -12.109 1 93.88 766 LEU B CA 1
ATOM 15738 C C . LEU B 1 766 ? 18.281 -2.043 -11.867 1 93.88 766 LEU B C 1
ATOM 15740 O O . LEU B 1 766 ? 18.359 -2.721 -10.844 1 93.88 766 LEU B O 1
ATOM 15744 N N . GLY B 1 767 ? 17.312 -2.119 -12.695 1 93.62 767 GLY B N 1
ATOM 15745 C CA . GLY B 1 767 ? 16.438 -3.283 -12.719 1 93.62 767 GLY B CA 1
ATOM 15746 C C . GLY B 1 767 ? 15.141 -3.074 -11.961 1 93.62 767 GLY B C 1
ATOM 15747 O O . GLY B 1 767 ? 14.211 -3.881 -12.07 1 93.62 767 GLY B O 1
ATOM 15748 N N . ASN B 1 768 ? 14.906 -2.006 -11.188 1 92 768 ASN B N 1
ATOM 15749 C CA . ASN B 1 768 ? 13.703 -1.794 -10.391 1 92 768 ASN B CA 1
ATOM 15750 C C . ASN B 1 768 ? 12.539 -1.308 -11.25 1 92 768 ASN B C 1
ATOM 15752 O O . ASN B 1 768 ? 11.398 -1.286 -10.805 1 92 768 ASN B O 1
ATOM 15756 N N . ASP B 1 769 ? 12.781 -0.992 -12.477 1 91.12 769 ASP B N 1
ATOM 15757 C CA . ASP B 1 769 ? 11.75 -0.54 -13.406 1 91.12 769 ASP B CA 1
ATOM 15758 C C . ASP B 1 769 ? 11.18 -1.71 -14.203 1 91.12 769 ASP B C 1
ATOM 15760 O O . ASP B 1 769 ? 10.719 -1.531 -15.336 1 91.12 769 ASP B O 1
ATOM 15764 N N . HIS B 1 770 ? 11.32 -2.906 -13.734 1 94 770 HIS B N 1
ATOM 15765 C CA . HIS B 1 770 ? 10.766 -4.074 -14.414 1 94 770 HIS B CA 1
ATOM 15766 C C . HIS B 1 770 ? 9.242 -4.059 -14.391 1 94 770 HIS B C 1
ATOM 15768 O O . HIS B 1 770 ? 8.641 -3.391 -13.547 1 94 770 HIS B O 1
ATOM 15774 N N . ALA B 1 771 ? 8.648 -4.77 -15.32 1 92.75 771 ALA B N 1
ATOM 15775 C CA . ALA B 1 771 ? 7.195 -4.875 -15.406 1 92.75 771 ALA B CA 1
ATOM 15776 C C . ALA B 1 771 ? 6.656 -5.852 -14.367 1 92.75 771 ALA B C 1
ATOM 15778 O O . ALA B 1 771 ? 7.414 -6.637 -13.781 1 92.75 771 ALA B O 1
ATOM 15779 N N . ALA B 1 772 ? 5.359 -5.785 -14.164 1 89.38 772 ALA B N 1
ATOM 15780 C CA . ALA B 1 772 ? 4.707 -6.707 -13.234 1 89.38 772 ALA B CA 1
ATOM 15781 C C . ALA B 1 772 ? 4.816 -8.148 -13.727 1 89.38 772 ALA B C 1
ATOM 15783 O O . ALA B 1 772 ? 4.832 -8.398 -14.938 1 89.38 772 ALA B O 1
ATOM 15784 N N . PRO B 1 773 ? 4.848 -9.117 -12.797 1 91.5 773 PRO B N 1
ATOM 15785 C CA . PRO B 1 773 ? 5.059 -10.523 -13.141 1 91.5 773 PRO B CA 1
ATOM 15786 C C . PRO B 1 773 ? 3.971 -11.07 -14.062 1 91.5 773 PRO B C 1
ATOM 15788 O O . PRO B 1 773 ? 4.191 -12.062 -14.758 1 91.5 773 PRO B O 1
ATOM 15791 N N . ARG B 1 774 ? 2.814 -10.523 -14.125 1 87.62 774 ARG B N 1
ATOM 15792 C CA . ARG B 1 774 ? 1.725 -11.039 -14.953 1 87.62 774 ARG B CA 1
ATOM 15793 C C . ARG B 1 774 ? 1.957 -10.719 -16.422 1 87.62 774 ARG B C 1
ATOM 15795 O O . ARG B 1 774 ? 1.317 -11.305 -17.297 1 87.62 774 ARG B O 1
ATOM 15802 N N . TYR B 1 775 ? 2.969 -9.852 -16.719 1 88.38 775 TYR B N 1
ATOM 15803 C CA . TYR B 1 775 ? 3.174 -9.414 -18.094 1 88.38 775 TYR B CA 1
ATOM 15804 C C . TYR B 1 775 ? 4.418 -10.055 -18.688 1 88.38 775 TYR B C 1
ATOM 15806 O O . TYR B 1 775 ? 4.562 -10.117 -19.906 1 88.38 775 TYR B O 1
ATOM 15814 N N . ILE B 1 776 ? 5.285 -10.5 -17.906 1 93.12 776 ILE B N 1
ATOM 15815 C CA . ILE B 1 776 ? 6.594 -10.898 -18.422 1 93.12 776 ILE B CA 1
ATOM 15816 C C . ILE B 1 776 ? 6.715 -12.414 -18.406 1 93.12 776 ILE B C 1
ATOM 15818 O O . ILE B 1 776 ? 6.074 -13.094 -17.594 1 93.12 776 ILE B O 1
ATOM 15822 N N . PHE B 1 777 ? 7.605 -12.945 -19.328 1 93.38 777 PHE B N 1
ATOM 15823 C CA . PHE B 1 777 ? 7.832 -14.375 -19.516 1 93.38 777 PHE B CA 1
ATOM 15824 C C . PHE B 1 777 ? 9.312 -14.719 -19.344 1 93.38 777 PHE B C 1
ATOM 15826 O O . PHE B 1 777 ? 10.172 -13.844 -19.484 1 93.38 777 PHE B O 1
ATOM 15833 N N . THR B 1 778 ? 9.547 -15.938 -18.906 1 96.06 778 THR B N 1
ATOM 15834 C CA . THR B 1 778 ? 10.938 -16.359 -18.781 1 96.06 778 THR B CA 1
ATOM 15835 C C . THR B 1 778 ? 11.078 -17.844 -19.062 1 96.06 778 THR B C 1
ATOM 15837 O O . THR B 1 778 ? 10.086 -18.547 -19.234 1 96.06 778 THR B O 1
ATOM 15840 N N . LYS B 1 779 ? 12.242 -18.328 -19.297 1 96.06 779 LYS B N 1
ATOM 15841 C CA . LYS B 1 779 ? 12.664 -19.719 -19.484 1 96.06 779 LYS B CA 1
ATOM 15842 C C . LYS B 1 779 ? 14.125 -19.906 -19.094 1 96.06 779 LYS B C 1
ATOM 15844 O O . LYS B 1 779 ? 14.812 -18.938 -18.75 1 96.06 779 LYS B O 1
ATOM 15849 N N . LEU B 1 780 ? 14.586 -21.078 -19.078 1 95.75 780 LEU B N 1
ATOM 15850 C CA . LEU B 1 780 ? 15.977 -21.359 -18.75 1 95.75 780 LEU B CA 1
ATOM 15851 C C . LEU B 1 780 ? 16.922 -20.797 -19.812 1 95.75 780 LEU B C 1
ATOM 15853 O O . LEU B 1 780 ? 16.625 -20.891 -21.016 1 95.75 780 LEU B O 1
ATOM 15857 N N . SER B 1 781 ? 17.969 -20.203 -19.344 1 95.75 781 SER B N 1
ATOM 15858 C CA . SER B 1 781 ? 18.953 -19.672 -20.281 1 95.75 781 SER B CA 1
ATOM 15859 C C . SER B 1 781 ? 19.812 -20.797 -20.859 1 95.75 781 SER B C 1
ATOM 15861 O O . SER B 1 781 ? 19.844 -21.906 -20.312 1 95.75 781 SER B O 1
ATOM 15863 N N . ARG B 1 782 ? 20.5 -20.531 -21.891 1 93.44 782 ARG B N 1
ATOM 15864 C CA . ARG B 1 782 ? 21.391 -21.5 -22.5 1 93.44 782 ARG B CA 1
ATOM 15865 C C . ARG B 1 782 ? 22.562 -21.828 -21.594 1 93.44 782 ARG B C 1
ATOM 15867 O O . ARG B 1 782 ? 23.188 -22.875 -21.734 1 93.44 782 ARG B O 1
ATOM 15874 N N . PHE B 1 783 ? 22.797 -20.922 -20.562 1 96.5 783 PHE B N 1
ATOM 15875 C CA . PHE B 1 783 ? 23.922 -21.109 -19.656 1 96.5 783 PHE B CA 1
ATOM 15876 C C . PHE B 1 783 ? 23.562 -22.109 -18.547 1 96.5 783 PHE B C 1
ATOM 15878 O O . PHE B 1 783 ? 24.453 -22.703 -17.938 1 96.5 783 PHE B O 1
ATOM 15885 N N . ALA B 1 784 ? 22.312 -22.266 -18.266 1 95.75 784 ALA B N 1
ATOM 15886 C CA . ALA B 1 784 ? 21.875 -23.047 -17.109 1 95.75 784 ALA B CA 1
ATOM 15887 C C . ALA B 1 784 ? 22.406 -24.469 -17.188 1 95.75 784 ALA B C 1
ATOM 15889 O O . ALA B 1 784 ? 23.172 -24.906 -16.312 1 95.75 784 ALA B O 1
ATOM 15890 N N . ARG B 1 785 ? 22.156 -25.203 -18.266 1 95 785 ARG B N 1
ATOM 15891 C CA . ARG B 1 785 ? 22.578 -26.594 -18.359 1 95 785 ARG B CA 1
ATOM 15892 C C . ARG B 1 785 ? 24.062 -26.688 -18.703 1 95 785 ARG B C 1
ATOM 15894 O O . ARG B 1 785 ? 24.688 -27.734 -18.5 1 95 785 ARG B O 1
ATOM 15901 N N . LEU B 1 786 ? 24.656 -25.578 -19.203 1 96.94 786 LEU B N 1
ATOM 15902 C CA . LEU B 1 786 ? 26.094 -25.562 -19.391 1 96.94 786 LEU B CA 1
ATOM 15903 C C . LEU B 1 786 ? 26.828 -25.531 -18.047 1 96.94 786 LEU B C 1
ATOM 15905 O O . LEU B 1 786 ? 27.844 -26.188 -17.875 1 96.94 786 LEU B O 1
ATOM 15909 N N . LEU B 1 787 ? 26.25 -24.781 -17.125 1 97.81 787 LEU B N 1
ATOM 15910 C CA . LEU B 1 787 ? 26.875 -24.609 -15.812 1 97.81 787 LEU B CA 1
ATOM 15911 C C . LEU B 1 787 ? 26.469 -25.766 -14.883 1 97.81 787 LEU B C 1
ATOM 15913 O O . LEU B 1 787 ? 27.25 -26.141 -13.992 1 97.81 787 LEU B O 1
ATOM 15917 N N . PHE B 1 788 ? 25.266 -26.219 -15.055 1 98 788 PHE B N 1
ATOM 15918 C CA . PHE B 1 788 ? 24.719 -27.281 -14.234 1 98 788 PHE B CA 1
ATOM 15919 C C . PHE B 1 788 ? 24.359 -28.484 -15.094 1 98 788 PHE B C 1
ATOM 15921 O O . PHE B 1 788 ? 23.172 -28.734 -15.352 1 98 788 PHE B O 1
ATOM 15928 N N . PRO B 1 789 ? 25.266 -29.328 -15.398 1 96.69 789 PRO B N 1
ATOM 15929 C CA . PRO B 1 789 ? 25.016 -30.453 -16.297 1 96.69 789 PRO B CA 1
ATOM 15930 C C . PRO B 1 789 ? 23.984 -31.438 -15.75 1 96.69 789 PRO B C 1
ATOM 15932 O O . PRO B 1 789 ? 23.984 -31.719 -14.547 1 96.69 789 PRO B O 1
ATOM 15935 N N . GLU B 1 790 ? 23.141 -31.969 -16.562 1 95.12 790 GLU B N 1
ATOM 15936 C CA . GLU B 1 790 ? 22.047 -32.875 -16.188 1 95.12 790 GLU B CA 1
ATOM 15937 C C . GLU B 1 790 ? 22.594 -34.125 -15.555 1 95.12 790 GLU B C 1
ATOM 15939 O O . GLU B 1 790 ? 21.953 -34.688 -14.648 1 95.12 790 GLU B O 1
ATOM 15944 N N . ASP B 1 791 ? 23.766 -34.625 -15.914 1 95.44 791 ASP B N 1
ATOM 15945 C CA . ASP B 1 791 ? 24.359 -35.844 -15.406 1 95.44 791 ASP B CA 1
ATOM 15946 C C . ASP B 1 791 ? 24.719 -35.719 -13.93 1 95.44 791 ASP B C 1
ATOM 15948 O O . ASP B 1 791 ? 24.938 -36.719 -13.242 1 95.44 791 ASP B O 1
ATOM 15952 N N . ASP B 1 792 ? 24.812 -34.469 -13.438 1 97.25 792 ASP B N 1
ATOM 15953 C CA . ASP B 1 792 ? 25.141 -34.25 -12.039 1 97.25 792 ASP B CA 1
ATOM 15954 C C . ASP B 1 792 ? 23.922 -34.406 -11.141 1 97.25 792 ASP B C 1
ATOM 15956 O O . ASP B 1 792 ? 24.047 -34.594 -9.93 1 97.25 792 ASP B O 1
ATOM 15960 N N . ASP B 1 793 ? 22.719 -34.344 -11.609 1 96.06 793 ASP B N 1
ATOM 15961 C CA . ASP B 1 793 ? 21.469 -34.219 -10.852 1 96.06 793 ASP B CA 1
ATOM 15962 C C . ASP B 1 793 ? 21.297 -35.375 -9.883 1 96.06 793 ASP B C 1
ATOM 15964 O O . ASP B 1 793 ? 21.016 -35.188 -8.703 1 96.06 793 ASP B O 1
ATOM 15968 N N . PRO B 1 794 ? 21.531 -36.625 -10.328 1 95.69 794 PRO B N 1
ATOM 15969 C CA . PRO B 1 794 ? 21.312 -37.75 -9.406 1 95.69 794 PRO B CA 1
ATOM 15970 C C . PRO B 1 794 ? 22.375 -37.844 -8.305 1 95.69 794 PRO B C 1
ATOM 15972 O O . PRO B 1 794 ? 22.203 -38.562 -7.328 1 95.69 794 PRO B O 1
ATOM 15975 N N . LEU B 1 795 ? 23.469 -37.094 -8.438 1 97.31 795 LEU B N 1
ATOM 15976 C CA . LEU B 1 795 ? 24.609 -37.219 -7.535 1 97.31 795 LEU B CA 1
ATOM 15977 C C . LEU B 1 795 ? 24.578 -36.156 -6.457 1 97.31 795 LEU B C 1
ATOM 15979 O O . LEU B 1 795 ? 25.359 -36.188 -5.512 1 97.31 795 LEU B O 1
ATOM 15983 N N . LEU B 1 796 ? 23.672 -35.219 -6.523 1 97.19 796 LEU B N 1
ATOM 15984 C CA . LEU B 1 796 ? 23.609 -34.094 -5.586 1 97.19 796 LEU B CA 1
ATOM 15985 C C . LEU B 1 796 ? 22.922 -34.5 -4.289 1 97.19 796 LEU B C 1
ATOM 15987 O O . LEU B 1 796 ? 22.203 -35.531 -4.254 1 97.19 796 LEU B O 1
ATOM 15991 N N . ASP B 1 797 ? 23.203 -33.781 -3.26 1 94.88 797 ASP B N 1
ATOM 15992 C CA . ASP B 1 797 ? 22.578 -34.031 -1.965 1 94.88 797 ASP B CA 1
ATOM 15993 C C . ASP B 1 797 ? 21.281 -33.25 -1.831 1 94.88 797 ASP B C 1
ATOM 15995 O O . ASP B 1 797 ? 21.297 -32.062 -1.458 1 94.88 797 ASP B O 1
ATOM 15999 N N . TYR B 1 798 ? 20.25 -33.969 -1.95 1 94.69 798 TYR B N 1
ATOM 16000 C CA . TYR B 1 798 ? 18.953 -33.312 -1.958 1 94.69 798 TYR B CA 1
ATOM 16001 C C . TYR B 1 798 ? 18.406 -33.156 -0.543 1 94.69 798 TYR B C 1
ATOM 16003 O O . TYR B 1 798 ? 18.734 -33.969 0.344 1 94.69 798 TYR B O 1
ATOM 16011 N N . ILE B 1 799 ? 17.578 -32.156 -0.372 1 91.19 799 ILE B N 1
ATOM 16012 C CA . ILE B 1 799 ? 16.922 -31.875 0.905 1 91.19 799 ILE B CA 1
ATOM 16013 C C . ILE B 1 799 ? 15.523 -32.469 0.923 1 91.19 799 ILE B C 1
ATOM 16015 O O . ILE B 1 799 ? 14.852 -32.531 -0.109 1 91.19 799 ILE B O 1
ATOM 16019 N N . ASP B 1 800 ? 15.125 -32.969 2.043 1 84.19 800 ASP B N 1
ATOM 16020 C CA . ASP B 1 800 ? 13.766 -33.469 2.25 1 84.19 800 ASP B CA 1
ATOM 16021 C C . ASP B 1 800 ? 12.945 -32.469 3.07 1 84.19 800 ASP B C 1
ATOM 16023 O O . ASP B 1 800 ? 13.312 -32.156 4.195 1 84.19 800 ASP B O 1
ATOM 16027 N N . GLU B 1 801 ? 11.977 -31.969 2.512 1 77.94 801 GLU B N 1
ATOM 16028 C CA . GLU B 1 801 ? 11.062 -31.078 3.215 1 77.94 801 GLU B CA 1
ATOM 16029 C C . GLU B 1 801 ? 9.672 -31.688 3.334 1 77.94 801 GLU B C 1
ATOM 16031 O O . GLU B 1 801 ? 8.961 -31.828 2.338 1 77.94 801 GLU B O 1
ATOM 16036 N N . GLU B 1 802 ? 9.203 -32.062 4.539 1 71.12 802 GLU B N 1
ATOM 16037 C CA . GLU B 1 802 ? 7.875 -32.625 4.844 1 71.12 802 GLU B CA 1
ATOM 16038 C C . GLU B 1 802 ? 7.625 -33.906 4.09 1 71.12 802 GLU B C 1
ATOM 16040 O O . GLU B 1 802 ? 6.547 -34.125 3.529 1 71.12 802 GLU B O 1
ATOM 16045 N N . GLY B 1 803 ? 8.672 -34.625 3.814 1 69.88 803 GLY B N 1
ATOM 16046 C CA . GLY B 1 803 ? 8.523 -35.938 3.203 1 69.88 803 GLY B CA 1
ATOM 16047 C C . GLY B 1 803 ? 8.688 -35.906 1.694 1 69.88 803 GLY B C 1
ATOM 16048 O O . GLY B 1 803 ? 8.602 -36.938 1.038 1 69.88 803 GLY B O 1
ATOM 16049 N N . THR B 1 804 ? 8.898 -34.781 1.168 1 78.75 804 THR B N 1
ATOM 16050 C CA . THR B 1 804 ? 9.078 -34.656 -0.275 1 78.75 804 THR B CA 1
ATOM 16051 C C . THR B 1 804 ? 10.477 -34.156 -0.609 1 78.75 804 THR B C 1
ATOM 16053 O O . THR B 1 804 ? 10.984 -33.219 0.035 1 78.75 804 THR B O 1
ATOM 16056 N N . MET B 1 805 ? 11.055 -34.812 -1.549 1 90.44 805 MET B N 1
ATOM 16057 C CA . MET B 1 805 ? 12.375 -34.375 -2.008 1 90.44 805 MET B CA 1
ATOM 16058 C C . MET B 1 805 ? 12.273 -33.094 -2.807 1 90.44 805 MET B C 1
ATOM 16060 O O . MET B 1 805 ? 11.445 -32.969 -3.707 1 90.44 805 MET B O 1
ATOM 16064 N N . VAL B 1 806 ? 13.094 -32.156 -2.457 1 93.5 806 VAL B N 1
ATOM 16065 C CA . VAL B 1 806 ? 13.07 -30.859 -3.141 1 93.5 806 VAL B CA 1
ATOM 16066 C C . VAL B 1 806 ? 14.453 -30.562 -3.713 1 93.5 806 VAL B C 1
ATOM 16068 O O . VAL B 1 806 ? 15.086 -31.422 -4.32 1 93.5 806 VAL B O 1
ATOM 16071 N N . GLU B 1 807 ? 14.969 -29.281 -3.615 1 95.69 807 GLU B N 1
ATOM 16072 C CA . GLU B 1 807 ? 16.234 -28.859 -4.199 1 95.69 807 GLU B CA 1
ATOM 16073 C C . GLU B 1 807 ? 17.422 -29.406 -3.398 1 95.69 807 GLU B C 1
ATOM 16075 O O . GLU B 1 807 ? 17.266 -29.797 -2.236 1 95.69 807 GLU B O 1
ATOM 16080 N N . PRO B 1 808 ? 18.578 -29.516 -4.027 1 96.69 808 PRO B N 1
ATOM 16081 C CA . PRO B 1 808 ? 19.766 -29.953 -3.289 1 96.69 808 PRO B CA 1
ATOM 16082 C C . PRO B 1 808 ? 20.266 -28.906 -2.291 1 96.69 808 PRO B C 1
ATOM 16084 O O . PRO B 1 808 ? 19.875 -27.734 -2.377 1 96.69 808 PRO B O 1
ATOM 16087 N N . ASN B 1 809 ? 21.031 -29.328 -1.374 1 95.12 809 ASN B N 1
ATOM 16088 C CA . ASN B 1 809 ? 21.656 -28.391 -0.438 1 95.12 809 ASN B CA 1
ATOM 16089 C C . ASN B 1 809 ? 22.438 -27.297 -1.168 1 95.12 809 ASN B C 1
ATOM 16091 O O . ASN B 1 809 ? 22.422 -26.141 -0.754 1 95.12 809 ASN B O 1
ATOM 16095 N N . HIS B 1 810 ? 23.141 -27.703 -2.113 1 96.56 810 HIS B N 1
ATOM 16096 C CA . HIS B 1 810 ? 23.781 -26.797 -3.057 1 96.56 810 HIS B CA 1
ATOM 16097 C C . HIS B 1 810 ? 24.125 -27.5 -4.363 1 96.56 810 HIS B C 1
ATOM 16099 O O . HIS B 1 810 ? 24.297 -28.719 -4.387 1 96.56 810 HIS B O 1
ATOM 16105 N N . TYR B 1 811 ? 24.125 -26.766 -5.395 1 98.06 811 TYR B N 1
ATOM 16106 C CA . TYR B 1 811 ? 24.625 -27.266 -6.668 1 98.06 811 TYR B CA 1
ATOM 16107 C C . TYR B 1 811 ? 26.141 -27.156 -6.742 1 98.06 811 TYR B C 1
ATOM 16109 O O . TYR B 1 811 ? 26.781 -26.672 -5.812 1 98.06 811 TYR B O 1
ATOM 16117 N N . VAL B 1 812 ? 26.703 -27.719 -7.758 1 98.19 812 VAL B N 1
ATOM 16118 C CA . VAL B 1 812 ? 28.141 -27.609 -7.996 1 98.19 812 VAL B CA 1
ATOM 16119 C C . VAL B 1 812 ? 28.391 -27.219 -9.445 1 98.19 812 VAL B C 1
ATOM 16121 O O . VAL B 1 812 ? 28.812 -28.062 -10.258 1 98.19 812 VAL B O 1
ATOM 16124 N N . PRO B 1 813 ? 28.234 -25.953 -9.789 1 98.5 813 PRO B N 1
ATOM 16125 C CA . PRO B 1 813 ? 28.453 -25.516 -11.172 1 98.5 813 PRO B CA 1
ATOM 16126 C C . PRO B 1 813 ? 29.875 -25.734 -11.648 1 98.5 813 PRO B C 1
ATOM 16128 O O . PRO B 1 813 ? 30.781 -25.922 -10.828 1 98.5 813 PRO B O 1
ATOM 16131 N N . ILE B 1 814 ? 30.078 -25.719 -12.945 1 98.38 814 ILE B N 1
ATOM 16132 C CA . ILE B 1 814 ? 31.391 -26.047 -13.508 1 98.38 814 ILE B CA 1
ATOM 16133 C C . ILE B 1 814 ? 32.375 -24.906 -13.195 1 98.38 814 ILE B C 1
ATOM 16135 O O . ILE B 1 814 ? 33.594 -25.094 -13.297 1 98.38 814 ILE B O 1
ATOM 16139 N N . LEU B 1 815 ? 31.812 -23.656 -12.898 1 97.62 815 LEU B N 1
ATOM 16140 C CA . LEU B 1 815 ? 32.531 -22.484 -12.453 1 97.62 815 LEU B CA 1
ATOM 16141 C C . LEU B 1 815 ? 31.984 -21.969 -11.125 1 97.62 815 LEU B C 1
ATOM 16143 O O . LEU B 1 815 ? 30.797 -22.141 -10.836 1 97.62 815 LEU B O 1
ATOM 16147 N N . PRO B 1 816 ? 32.906 -21.391 -10.289 1 97.44 816 PRO B N 1
ATOM 16148 C CA . PRO B 1 816 ? 32.344 -20.75 -9.094 1 97.44 816 PRO B CA 1
ATOM 16149 C C . PRO B 1 816 ? 31.453 -19.562 -9.438 1 97.44 816 PRO B C 1
ATOM 16151 O O . PRO B 1 816 ? 31.922 -18.438 -9.508 1 97.44 816 PRO B O 1
ATOM 16154 N N . LEU B 1 817 ? 30.203 -19.812 -9.531 1 97.75 817 LEU B N 1
ATOM 16155 C CA . LEU B 1 817 ? 29.219 -18.828 -9.961 1 97.75 817 LEU B CA 1
ATOM 16156 C C . LEU B 1 817 ? 29.203 -17.625 -9.023 1 97.75 817 LEU B C 1
ATOM 16158 O O . LEU B 1 817 ? 28.922 -16.516 -9.438 1 97.75 817 LEU B O 1
ATOM 16162 N N . LEU B 1 818 ? 29.547 -17.812 -7.727 1 97.56 818 LEU B N 1
ATOM 16163 C CA . LEU B 1 818 ? 29.609 -16.734 -6.742 1 97.56 818 LEU B CA 1
ATOM 16164 C C . LEU B 1 818 ? 30.547 -15.633 -7.207 1 97.56 818 LEU B C 1
ATOM 16166 O O . LEU B 1 818 ? 30.266 -14.445 -7.012 1 97.56 818 LEU B O 1
ATOM 16170 N N . LEU B 1 819 ? 31.656 -16.047 -7.789 1 97.5 819 LEU B N 1
ATOM 16171 C CA . LEU B 1 819 ? 32.625 -15.062 -8.25 1 97.5 819 LEU B CA 1
ATOM 16172 C C . LEU B 1 819 ? 32.188 -14.445 -9.578 1 97.5 819 LEU B C 1
ATOM 16174 O O . LEU B 1 819 ? 32.562 -13.312 -9.891 1 97.5 819 LEU B O 1
ATOM 16178 N N . CYS B 1 820 ? 31.438 -15.156 -10.383 1 97.94 820 CYS B N 1
ATOM 16179 C CA . CYS B 1 820 ? 30.984 -14.648 -11.672 1 97.94 820 CYS B CA 1
ATOM 16180 C C . CYS B 1 820 ? 29.922 -13.578 -11.5 1 97.94 820 CYS B C 1
ATOM 16182 O O . CYS B 1 820 ? 29.969 -12.523 -12.141 1 97.94 820 CYS B O 1
ATOM 16184 N N . ASN B 1 821 ? 28.891 -13.859 -10.648 1 97.62 821 ASN B N 1
ATOM 16185 C CA . ASN B 1 821 ? 27.75 -12.953 -10.508 1 97.62 821 ASN B CA 1
ATOM 16186 C C . ASN B 1 821 ? 27.859 -12.117 -9.234 1 97.62 821 ASN B C 1
ATOM 16188 O O . ASN B 1 821 ? 27.156 -11.117 -9.086 1 97.62 821 ASN B O 1
ATOM 16192 N N . GLY B 1 822 ? 28.688 -12.461 -8.25 1 95.75 822 GLY B N 1
ATOM 16193 C CA . GLY B 1 822 ? 28.75 -11.766 -6.98 1 95.75 822 GLY B CA 1
ATOM 16194 C C . GLY B 1 822 ? 27.516 -12 -6.117 1 95.75 822 GLY B C 1
ATOM 16195 O O . GLY B 1 822 ? 26.656 -12.805 -6.465 1 95.75 822 GLY B O 1
ATOM 16196 N N . ALA B 1 823 ? 27.516 -11.43 -4.895 1 95.62 823 ALA B N 1
ATOM 16197 C CA . ALA B 1 823 ? 26.391 -11.562 -3.984 1 95.62 823 ALA B CA 1
ATOM 16198 C C . ALA B 1 823 ? 26.422 -10.477 -2.912 1 95.62 823 ALA B C 1
ATOM 16200 O O . ALA B 1 823 ? 27.484 -10.109 -2.42 1 95.62 823 ALA B O 1
ATOM 16201 N N . VAL B 1 824 ? 25.281 -9.938 -2.699 1 94.25 824 VAL B N 1
ATOM 16202 C CA . VAL B 1 824 ? 25.094 -8.984 -1.609 1 94.25 824 VAL B CA 1
ATOM 16203 C C . VAL B 1 824 ? 23.984 -9.484 -0.676 1 94.25 824 VAL B C 1
ATOM 16205 O O . VAL B 1 824 ? 22.969 -10.016 -1.132 1 94.25 824 VAL B O 1
ATOM 16208 N N . GLY B 1 825 ? 24.25 -9.469 0.65 1 93.94 825 GLY B N 1
ATOM 16209 C CA . GLY B 1 825 ? 23.25 -9.883 1.626 1 93.94 825 GLY B CA 1
ATOM 16210 C C . GLY B 1 825 ? 23.516 -9.344 3.02 1 93.94 825 GLY B C 1
ATOM 16211 O O . GLY B 1 825 ? 24.672 -9.203 3.422 1 93.94 825 GLY B O 1
ATOM 16212 N N . ILE B 1 826 ? 22.469 -9.047 3.68 1 91.81 826 ILE B N 1
ATOM 16213 C CA . ILE B 1 826 ? 22.547 -8.617 5.07 1 91.81 826 ILE B CA 1
ATOM 16214 C C . ILE B 1 826 ? 21.75 -9.555 5.957 1 91.81 826 ILE B C 1
ATOM 16216 O O . ILE B 1 826 ? 20.516 -9.664 5.812 1 91.81 826 ILE B O 1
ATOM 16220 N N . GLY B 1 827 ? 22.391 -10.25 6.801 1 91.69 827 GLY B N 1
ATOM 16221 C CA . GLY B 1 827 ? 21.734 -11.148 7.742 1 91.69 827 GLY B CA 1
ATOM 16222 C C . GLY B 1 827 ? 21.75 -10.633 9.164 1 91.69 827 GLY B C 1
ATOM 16223 O O . GLY B 1 827 ? 21.672 -9.43 9.398 1 91.69 827 GLY B O 1
ATOM 16224 N N . PHE B 1 828 ? 21.672 -11.648 10.078 1 91.31 828 PHE B N 1
ATOM 16225 C CA . PHE B 1 828 ? 21.703 -11.312 11.492 1 91.31 828 PHE B CA 1
ATOM 16226 C C . PHE B 1 828 ? 23.125 -11.312 12.039 1 91.31 828 PHE B C 1
ATOM 16228 O O . PHE B 1 828 ? 23.656 -12.367 12.367 1 91.31 828 PHE B O 1
ATOM 16235 N N . GLY B 1 829 ? 23.719 -10.164 12.102 1 87.88 829 GLY B N 1
ATOM 16236 C CA . GLY B 1 829 ? 25.078 -10.031 12.586 1 87.88 829 GLY B CA 1
ATOM 16237 C C . GLY B 1 829 ? 26.109 -10.102 11.477 1 87.88 829 GLY B C 1
ATOM 16238 O O . GLY B 1 829 ? 27.266 -9.688 11.664 1 87.88 829 GLY B O 1
ATOM 16239 N N . PHE B 1 830 ? 25.719 -10.633 10.398 1 91.12 830 PHE B N 1
ATOM 16240 C CA . PHE B 1 830 ? 26.656 -10.812 9.297 1 91.12 830 PHE B CA 1
ATOM 16241 C C . PHE B 1 830 ? 26.141 -10.125 8.031 1 91.12 830 PHE B C 1
ATOM 16243 O O . PHE B 1 830 ? 24.938 -9.945 7.863 1 91.12 830 PHE B O 1
ATOM 16250 N N . ALA B 1 831 ? 27.078 -9.656 7.27 1 90.81 831 ALA B N 1
ATOM 16251 C CA . ALA B 1 831 ? 26.797 -9.102 5.945 1 90.81 831 ALA B CA 1
ATOM 16252 C C . ALA B 1 831 ? 27.828 -9.57 4.922 1 90.81 831 ALA B C 1
ATOM 16254 O O . ALA B 1 831 ? 28.922 -9.984 5.285 1 90.81 831 ALA B O 1
ATOM 16255 N N . THR B 1 832 ? 27.422 -9.703 3.723 1 95 832 THR B N 1
ATOM 16256 C CA . THR B 1 832 ? 28.344 -10.094 2.666 1 95 832 THR B CA 1
ATOM 16257 C C . THR B 1 832 ? 28.203 -9.172 1.458 1 95 832 THR B C 1
ATOM 16259 O O . THR B 1 832 ? 27.109 -8.727 1.133 1 95 832 THR B O 1
ATOM 16262 N N . ASN B 1 833 ? 29.281 -8.758 0.945 1 94.75 833 ASN B N 1
ATOM 16263 C CA . ASN B 1 833 ? 29.375 -8.008 -0.298 1 94.75 833 ASN B CA 1
ATOM 16264 C C . ASN B 1 833 ? 30.531 -8.5 -1.163 1 94.75 833 ASN B C 1
ATOM 16266 O O . ASN B 1 833 ? 31.688 -8.148 -0.926 1 94.75 833 ASN B O 1
ATOM 16270 N N . ILE B 1 834 ? 30.281 -9.312 -2.096 1 96.06 834 ILE B N 1
ATOM 16271 C CA . ILE B 1 834 ? 31.25 -9.852 -3.039 1 96.06 834 ILE B CA 1
ATOM 16272 C C . ILE B 1 834 ? 30.922 -9.359 -4.449 1 96.06 834 ILE B C 1
ATOM 16274 O O . ILE B 1 834 ? 29.875 -9.672 -4.996 1 96.06 834 ILE B O 1
ATOM 16278 N N . PRO B 1 835 ? 31.797 -8.57 -5.02 1 94.94 835 PRO B N 1
ATOM 16279 C CA . PRO B 1 835 ? 31.516 -8.07 -6.363 1 94.94 835 PRO B CA 1
ATOM 16280 C C . PRO B 1 835 ? 31.625 -9.156 -7.434 1 94.94 835 PRO B C 1
ATOM 16282 O O . PRO B 1 835 ? 32.125 -10.25 -7.164 1 94.94 835 PRO B O 1
ATOM 16285 N N . SER B 1 836 ? 31.188 -8.891 -8.609 1 96.56 836 SER B N 1
ATOM 16286 C CA . SER B 1 836 ? 31.266 -9.82 -9.727 1 96.56 836 SER B CA 1
ATOM 16287 C C . SER B 1 836 ? 32.594 -9.703 -10.453 1 96.56 836 SER B C 1
ATOM 16289 O O . SER B 1 836 ? 33.219 -8.633 -10.453 1 96.56 836 SER B O 1
ATOM 16291 N N . PHE B 1 837 ? 33 -10.781 -11.039 1 97.06 837 PHE B N 1
ATOM 16292 C CA . PHE B 1 837 ? 34.219 -10.844 -11.828 1 97.06 837 PHE B CA 1
ATOM 16293 C C . PHE B 1 837 ? 33.938 -11.359 -13.234 1 97.06 837 PHE B C 1
ATOM 16295 O O . PHE B 1 837 ? 32.875 -11.914 -13.492 1 97.06 837 PHE B O 1
ATOM 16302 N N . HIS B 1 838 ? 34.844 -11.109 -14.117 1 97.19 838 HIS B N 1
ATOM 16303 C CA . HIS B 1 838 ? 34.688 -11.57 -15.492 1 97.19 838 HIS B CA 1
ATOM 16304 C C . HIS B 1 838 ? 34.688 -13.094 -15.57 1 97.19 838 HIS B C 1
ATOM 16306 O O . HIS B 1 838 ? 35.656 -13.742 -15.18 1 97.19 838 HIS B O 1
ATOM 16312 N N . PRO B 1 839 ? 33.625 -13.711 -16.094 1 97.81 839 PRO B N 1
ATOM 16313 C CA . PRO B 1 839 ? 33.5 -15.164 -16.078 1 97.81 839 PRO B CA 1
ATOM 16314 C C . PRO B 1 839 ? 34.656 -15.867 -16.797 1 97.81 839 PRO B C 1
ATOM 16316 O O . PRO B 1 839 ? 35.094 -16.938 -16.375 1 97.81 839 PRO B O 1
ATOM 16319 N N . LEU B 1 840 ? 35.125 -15.336 -17.891 1 97.5 840 LEU B N 1
ATOM 16320 C CA . LEU B 1 840 ? 36.25 -15.945 -18.609 1 97.5 840 LEU B CA 1
ATOM 16321 C C . LEU B 1 840 ? 37.531 -15.867 -17.781 1 97.5 840 LEU B C 1
ATOM 16323 O O . LEU B 1 840 ? 38.406 -16.734 -17.891 1 97.5 840 LEU B O 1
ATOM 16327 N N . ASP B 1 841 ? 37.719 -14.797 -16.984 1 96.69 841 ASP B N 1
ATOM 16328 C CA . ASP B 1 841 ? 38.844 -14.719 -16.062 1 96.69 841 ASP B CA 1
ATOM 16329 C C . ASP B 1 841 ? 38.719 -15.75 -14.945 1 96.69 841 ASP B C 1
ATOM 16331 O O . ASP B 1 841 ? 39.719 -16.297 -14.484 1 96.69 841 ASP B O 1
ATOM 16335 N N . VAL B 1 842 ? 37.5 -15.961 -14.484 1 97.5 842 VAL B N 1
ATOM 16336 C CA . VAL B 1 842 ? 37.281 -16.984 -13.477 1 97.5 842 VAL B CA 1
ATOM 16337 C C . VAL B 1 842 ? 37.594 -18.359 -14.055 1 97.5 842 VAL B C 1
ATOM 16339 O O . VAL B 1 842 ? 38.188 -19.203 -13.383 1 97.5 842 VAL B O 1
ATOM 16342 N N . SER B 1 843 ? 37.094 -18.609 -15.305 1 97.56 843 SER B N 1
ATOM 16343 C CA . SER B 1 843 ? 37.438 -19.859 -16 1 97.56 843 SER B CA 1
ATOM 16344 C C . SER B 1 843 ? 38.969 -20.031 -16.094 1 97.56 843 SER B C 1
ATOM 16346 O O . SER B 1 843 ? 39.469 -21.141 -15.883 1 97.56 843 SER B O 1
ATOM 16348 N N . ALA B 1 844 ? 39.656 -18.953 -16.406 1 96.19 844 ALA B N 1
ATOM 16349 C CA . ALA B 1 844 ? 41.125 -18.984 -16.484 1 96.19 844 ALA B CA 1
ATOM 16350 C C . ALA B 1 844 ? 41.75 -19.328 -15.133 1 96.19 844 ALA B C 1
ATOM 16352 O O . ALA B 1 844 ? 42.75 -20.062 -15.07 1 96.19 844 ALA B O 1
ATOM 16353 N N . ALA B 1 845 ? 41.188 -18.75 -14.102 1 95.5 845 ALA B N 1
ATOM 16354 C CA . ALA B 1 845 ? 41.688 -19.047 -12.758 1 95.5 845 ALA B CA 1
ATOM 16355 C C . ALA B 1 845 ? 41.531 -20.531 -12.43 1 95.5 845 ALA B C 1
ATOM 16357 O O . ALA B 1 845 ? 42.438 -21.156 -11.883 1 95.5 845 ALA B O 1
ATOM 16358 N N . VAL B 1 846 ? 40.375 -21.125 -12.727 1 96.88 846 VAL B N 1
ATOM 16359 C CA . VAL B 1 846 ? 40.125 -22.531 -12.477 1 96.88 846 VAL B CA 1
ATOM 16360 C C . VAL B 1 846 ? 41.062 -23.391 -13.297 1 96.88 846 VAL B C 1
ATOM 16362 O O . VAL B 1 846 ? 41.594 -24.391 -12.797 1 96.88 846 VAL B O 1
ATOM 16365 N N . ARG B 1 847 ? 41.281 -23.078 -14.586 1 95.94 847 ARG B N 1
ATOM 16366 C CA . ARG B 1 847 ? 42.188 -23.812 -15.438 1 95.94 847 ARG B CA 1
ATOM 16367 C C . ARG B 1 847 ? 43.594 -23.781 -14.859 1 95.94 847 ARG B C 1
ATOM 16369 O O . ARG B 1 847 ? 44.312 -24.781 -14.914 1 95.94 847 ARG B O 1
ATOM 16376 N N . ALA B 1 848 ? 44 -22.578 -14.312 1 94.88 848 ALA B N 1
ATOM 16377 C CA . ALA B 1 848 ? 45.312 -22.453 -13.68 1 94.88 848 ALA B CA 1
ATOM 16378 C C . ALA B 1 848 ? 45.406 -23.375 -12.469 1 94.88 848 ALA B C 1
ATOM 16380 O O . ALA B 1 848 ? 46.469 -23.969 -12.227 1 94.88 848 ALA B O 1
ATOM 16381 N N . MET B 1 849 ? 44.375 -23.5 -11.75 1 96 849 MET B N 1
ATOM 16382 C CA . MET B 1 849 ? 44.344 -24.391 -10.594 1 96 849 MET B CA 1
ATOM 16383 C C . MET B 1 849 ? 44.438 -25.844 -11.031 1 96 849 MET B C 1
ATOM 16385 O O . MET B 1 849 ? 45.125 -26.656 -10.391 1 96 849 MET B O 1
ATOM 16389 N N . ILE B 1 850 ? 43.719 -26.219 -12.109 1 95.88 850 ILE B N 1
ATOM 16390 C CA . ILE B 1 850 ? 43.781 -27.562 -12.664 1 95.88 850 ILE B CA 1
ATOM 16391 C C . ILE B 1 850 ? 45.219 -27.891 -13.062 1 95.88 850 ILE B C 1
ATOM 16393 O O . ILE B 1 850 ? 45.656 -29.031 -12.906 1 95.88 850 ILE B O 1
ATOM 16397 N N . ASN B 1 851 ? 45.875 -26.844 -13.477 1 93.44 851 ASN B N 1
ATOM 16398 C CA . ASN B 1 851 ? 47.281 -27.016 -13.883 1 93.44 851 ASN B CA 1
ATOM 16399 C C . ASN B 1 851 ? 48.219 -27 -12.68 1 93.44 851 ASN B C 1
ATOM 16401 O O . ASN B 1 851 ? 49.438 -27 -12.844 1 93.44 851 ASN B O 1
ATOM 16405 N N . GLY B 1 852 ? 47.719 -26.75 -11.445 1 91.88 852 GLY B N 1
ATOM 16406 C CA . GLY B 1 852 ? 48.531 -26.953 -10.258 1 91.88 852 GLY B CA 1
ATOM 16407 C C . GLY B 1 852 ? 48.781 -25.656 -9.492 1 91.88 852 GLY B C 1
ATOM 16408 O O . GLY B 1 852 ? 49.438 -25.672 -8.453 1 91.88 852 GLY B O 1
ATOM 16409 N N . GLU B 1 853 ? 48.312 -24.484 -9.914 1 93.38 853 GLU B N 1
ATOM 16410 C CA . GLU B 1 853 ? 48.5 -23.234 -9.188 1 93.38 853 GLU B CA 1
ATOM 16411 C C . GLU B 1 853 ? 47.562 -23.156 -7.965 1 93.38 853 GLU B C 1
ATOM 16413 O O . GLU B 1 853 ? 46.469 -23.719 -7.977 1 93.38 853 GLU B O 1
ATOM 16418 N N . SER B 1 854 ? 48.031 -22.469 -6.965 1 93.81 854 SER B N 1
ATOM 16419 C CA . SER B 1 854 ? 47.25 -22.391 -5.738 1 93.81 854 SER B CA 1
ATOM 16420 C C . SER B 1 854 ? 46.156 -21.328 -5.848 1 93.81 854 SER B C 1
ATOM 16422 O O . SER B 1 854 ? 46.281 -20.375 -6.613 1 93.81 854 SER B O 1
ATOM 16424 N N . ALA B 1 855 ? 45.094 -21.484 -5.094 1 95.12 855 ALA B N 1
ATOM 16425 C CA . ALA B 1 855 ? 43.969 -20.547 -5.078 1 95.12 855 ALA B CA 1
ATOM 16426 C C . ALA B 1 855 ? 44.438 -19.156 -4.637 1 95.12 855 ALA B C 1
ATOM 16428 O O . ALA B 1 855 ? 43.938 -18.141 -5.141 1 95.12 855 ALA B O 1
ATOM 16429 N N . LYS B 1 856 ? 45.312 -19.047 -3.695 1 92.12 856 LYS B N 1
ATOM 16430 C CA . LYS B 1 856 ? 45.812 -17.766 -3.162 1 92.12 856 LYS B CA 1
ATOM 16431 C C . LYS B 1 856 ? 46.531 -16.969 -4.238 1 92.12 856 LYS B C 1
ATOM 16433 O O . LYS B 1 856 ? 46.438 -15.734 -4.262 1 92.12 856 LYS B O 1
ATOM 16438 N N . GLN B 1 857 ? 47.188 -17.641 -5.078 1 88.31 857 GLN B N 1
ATOM 16439 C CA . GLN B 1 857 ? 47.938 -16.969 -6.137 1 88.31 857 GLN B CA 1
ATOM 16440 C C . GLN B 1 857 ? 47 -16.516 -7.262 1 88.31 857 GLN B C 1
ATOM 16442 O O . GLN B 1 857 ? 47.125 -15.383 -7.75 1 88.31 857 GLN B O 1
ATOM 16447 N N . VAL B 1 858 ? 46.156 -17.359 -7.609 1 91.31 858 VAL B N 1
ATOM 16448 C CA . VAL B 1 858 ? 45.312 -17.109 -8.789 1 91.31 858 VAL B CA 1
ATOM 16449 C C . VAL B 1 858 ? 44.281 -16.031 -8.477 1 91.31 858 VAL B C 1
ATOM 16451 O O . VAL B 1 858 ? 43.906 -15.25 -9.359 1 91.31 858 VAL B O 1
ATOM 16454 N N . VAL B 1 859 ? 43.844 -15.945 -7.195 1 91.94 859 VAL B N 1
ATOM 16455 C CA . VAL B 1 859 ? 42.781 -15.039 -6.82 1 91.94 859 VAL B CA 1
ATOM 16456 C C . VAL B 1 859 ? 43.25 -13.594 -6.938 1 91.94 859 VAL B C 1
ATOM 16458 O O . VAL B 1 859 ? 42.469 -12.68 -7.16 1 91.94 859 VAL B O 1
ATOM 16461 N N . ARG B 1 860 ? 44.438 -13.328 -6.824 1 87.06 860 ARG B N 1
ATOM 16462 C CA . ARG B 1 860 ? 45.031 -11.992 -6.867 1 87.06 860 ARG B CA 1
ATOM 16463 C C . ARG B 1 860 ? 44.906 -11.383 -8.258 1 87.06 860 ARG B C 1
ATOM 16465 O O . ARG B 1 860 ? 44.969 -10.164 -8.406 1 87.06 860 ARG B O 1
ATOM 16472 N N . ASN B 1 861 ? 44.656 -12.227 -9.242 1 89.75 861 ASN B N 1
ATOM 16473 C CA . ASN B 1 861 ? 44.562 -11.75 -10.617 1 89.75 861 ASN B CA 1
ATOM 16474 C C . ASN B 1 861 ? 43.156 -11.367 -10.984 1 89.75 861 ASN B C 1
ATOM 16476 O O . ASN B 1 861 ? 42.906 -10.797 -12.055 1 89.75 861 ASN B O 1
ATOM 16480 N N . LEU B 1 862 ? 42.281 -11.664 -10.156 1 93.31 862 LEU B N 1
ATOM 16481 C CA . LEU B 1 862 ? 40.906 -11.344 -10.453 1 93.31 862 LEU B CA 1
ATOM 16482 C C . LEU B 1 862 ? 40.594 -9.891 -10.125 1 93.31 862 LEU B C 1
ATOM 16484 O O . LEU B 1 862 ? 40.969 -9.398 -9.055 1 93.31 862 LEU B O 1
ATOM 16488 N N . VAL B 1 863 ? 39.906 -9.172 -11.039 1 93.94 863 VAL B N 1
ATOM 16489 C CA . VAL B 1 863 ? 39.531 -7.777 -10.891 1 93.94 863 VAL B CA 1
ATOM 16490 C C . VAL B 1 863 ? 38 -7.648 -11.031 1 93.94 863 VAL B C 1
ATOM 16492 O O . VAL B 1 863 ? 37.406 -8.219 -11.953 1 93.94 863 VAL B O 1
ATOM 16495 N N . PRO B 1 864 ? 37.344 -6.906 -10.047 1 95.19 864 PRO B N 1
ATOM 16496 C CA . PRO B 1 864 ? 35.906 -6.723 -10.172 1 95.19 864 PRO B CA 1
ATOM 16497 C C . PRO B 1 864 ? 35.5 -6.16 -11.539 1 95.19 864 PRO B C 1
ATOM 16499 O O . PRO B 1 864 ? 36.219 -5.332 -12.102 1 95.19 864 PRO B O 1
ATOM 16502 N N . TRP B 1 865 ? 34.344 -6.695 -11.969 1 95.62 865 TRP B N 1
ATOM 16503 C CA . TRP B 1 865 ? 33.938 -6.344 -13.32 1 95.62 865 TRP B CA 1
ATOM 16504 C C . TRP B 1 865 ? 32.438 -6.652 -13.516 1 95.62 865 TRP B C 1
ATOM 16506 O O . TRP B 1 865 ? 31.875 -7.484 -12.812 1 95.62 865 TRP B O 1
ATOM 16516 N N . ALA B 1 866 ? 31.797 -5.914 -14.461 1 95.88 866 ALA B N 1
ATOM 16517 C CA . ALA B 1 866 ? 30.422 -6.18 -14.883 1 95.88 866 ALA B CA 1
ATOM 16518 C C . ALA B 1 866 ? 30.328 -6.254 -16.406 1 95.88 866 ALA B C 1
ATOM 16520 O O . ALA B 1 866 ? 31 -5.504 -17.109 1 95.88 866 ALA B O 1
ATOM 16521 N N . VAL B 1 867 ? 29.484 -7.094 -16.797 1 95.5 867 VAL B N 1
ATOM 16522 C CA . VAL B 1 867 ? 29.359 -7.324 -18.234 1 95.5 867 VAL B CA 1
ATOM 16523 C C . VAL B 1 867 ? 28.891 -6.043 -18.922 1 95.5 867 VAL B C 1
ATOM 16525 O O . VAL B 1 867 ? 27.969 -5.367 -18.438 1 95.5 867 VAL B O 1
ATOM 16528 N N . GLY B 1 868 ? 29.547 -5.664 -19.969 1 94.38 868 GLY B N 1
ATOM 16529 C CA . GLY B 1 868 ? 29.172 -4.5 -20.766 1 94.38 868 GLY B CA 1
ATOM 16530 C C . GLY B 1 868 ? 29.781 -3.211 -20.25 1 94.38 868 GLY B C 1
ATOM 16531 O O . GLY B 1 868 ? 29.672 -2.168 -20.906 1 94.38 868 GLY B O 1
ATOM 16532 N N . PHE B 1 869 ? 30.453 -3.217 -19.078 1 95.44 869 PHE B N 1
ATOM 16533 C CA . PHE B 1 869 ? 31.062 -2.018 -18.516 1 95.44 869 PHE B CA 1
ATOM 16534 C C . PHE B 1 869 ? 32.219 -1.534 -19.391 1 95.44 869 PHE B C 1
ATOM 16536 O O . PHE B 1 869 ? 33.125 -2.307 -19.703 1 95.44 869 PHE B O 1
ATOM 16543 N N . GLN B 1 870 ? 32.188 -0.243 -19.734 1 92.75 870 GLN B N 1
ATOM 16544 C CA . GLN B 1 870 ? 33.188 0.289 -20.672 1 92.75 870 GLN B CA 1
ATOM 16545 C C . GLN B 1 870 ? 34.156 1.227 -19.969 1 92.75 870 GLN B C 1
ATOM 16547 O O . GLN B 1 870 ? 35.031 1.822 -20.609 1 92.75 870 GLN B O 1
ATOM 16552 N N . GLY B 1 871 ? 34.031 1.379 -18.703 1 93.88 871 GLY B N 1
ATOM 16553 C CA . GLY B 1 871 ? 34.938 2.225 -17.938 1 93.88 871 GLY B CA 1
ATOM 16554 C C . GLY B 1 871 ? 36.219 1.513 -17.531 1 93.88 871 GLY B C 1
ATOM 16555 O O . GLY B 1 871 ? 36.688 0.604 -18.234 1 93.88 871 GLY B O 1
ATOM 16556 N N . THR B 1 872 ? 36.875 2.023 -16.531 1 93.06 872 THR B N 1
ATOM 16557 C CA . THR B 1 872 ? 38.125 1.434 -16.078 1 93.06 872 THR B CA 1
ATOM 16558 C C . THR B 1 872 ? 38.062 1.157 -14.57 1 93.06 872 THR B C 1
ATOM 16560 O O . THR B 1 872 ? 37.312 1.811 -13.844 1 93.06 872 THR B O 1
ATOM 16563 N N . VAL B 1 873 ? 38.781 0.11 -14.211 1 93.75 873 VAL B N 1
ATOM 16564 C CA . VAL B 1 873 ? 38.906 -0.203 -12.797 1 93.75 873 VAL B CA 1
ATOM 16565 C C . VAL B 1 873 ? 40.312 0.13 -12.32 1 93.75 873 VAL B C 1
ATOM 16567 O O . VAL B 1 873 ? 41.312 -0.319 -12.922 1 93.75 873 VAL B O 1
ATOM 16570 N N . ARG B 1 874 ? 40.344 0.953 -11.273 1 93.12 874 ARG B N 1
ATOM 16571 C CA . ARG B 1 874 ? 41.625 1.438 -10.773 1 93.12 874 ARG B CA 1
ATOM 16572 C C . ARG B 1 874 ? 41.844 1.016 -9.32 1 93.12 874 ARG B C 1
ATOM 16574 O O . ARG B 1 874 ? 40.875 0.675 -8.625 1 93.12 874 ARG B O 1
ATOM 16581 N N . ARG B 1 875 ? 43.156 1.011 -8.969 1 91.25 875 ARG B N 1
ATOM 16582 C CA . ARG B 1 875 ? 43.469 0.799 -7.562 1 91.25 875 ARG B CA 1
ATOM 16583 C C . ARG B 1 875 ? 43.406 2.105 -6.781 1 91.25 875 ARG B C 1
ATOM 16585 O O . ARG B 1 875 ? 43.875 3.146 -7.266 1 91.25 875 ARG B O 1
ATOM 16592 N N . GLY B 1 876 ? 42.812 2.086 -5.66 1 87.12 876 GLY B N 1
ATOM 16593 C CA . GLY B 1 876 ? 42.781 3.256 -4.797 1 87.12 876 GLY B CA 1
ATOM 16594 C C . GLY B 1 876 ? 44 3.391 -3.918 1 87.12 876 GLY B C 1
ATOM 16595 O O . GLY B 1 876 ? 44.906 2.545 -3.961 1 87.12 876 GLY B O 1
ATOM 16596 N N . PRO B 1 877 ? 44.062 4.512 -3.143 1 83.25 877 PRO B N 1
ATOM 16597 C CA . PRO B 1 877 ? 45.219 4.754 -2.256 1 83.25 877 PRO B CA 1
ATOM 16598 C C . PRO B 1 877 ? 45.344 3.684 -1.178 1 83.25 877 PRO B C 1
ATOM 16600 O O . PRO B 1 877 ? 46.469 3.363 -0.768 1 83.25 877 PRO B O 1
ATOM 16603 N N . GLU B 1 878 ? 44.312 3.074 -0.708 1 82.31 878 GLU B N 1
ATOM 16604 C CA . GLU B 1 878 ? 44.312 2.033 0.317 1 82.31 878 GLU B CA 1
ATOM 16605 C C . GLU B 1 878 ? 44.188 0.646 -0.301 1 82.31 878 GLU B C 1
ATOM 16607 O O . GLU B 1 878 ? 43.719 -0.286 0.35 1 82.31 878 GLU B O 1
ATOM 16612 N N . LYS B 1 879 ? 44.406 0.538 -1.601 1 80.56 879 LYS B N 1
ATOM 16613 C CA . LYS B 1 879 ? 44.406 -0.709 -2.359 1 80.56 879 LYS B CA 1
ATOM 16614 C C . LYS B 1 879 ? 42.969 -1.2 -2.617 1 80.56 879 LYS B C 1
ATOM 16616 O O . LYS B 1 879 ? 42.75 -2.391 -2.854 1 80.56 879 LYS B O 1
ATOM 16621 N N . GLU B 1 880 ? 42.094 -0.296 -2.441 1 88.75 880 GLU B N 1
ATOM 16622 C CA . GLU B 1 880 ? 40.719 -0.632 -2.807 1 88.75 880 GLU B CA 1
ATOM 16623 C C . GLU B 1 880 ? 40.5 -0.509 -4.312 1 88.75 880 GLU B C 1
ATOM 16625 O O . GLU B 1 880 ? 41.375 -0.011 -5.031 1 88.75 880 GLU B O 1
ATOM 16630 N N . TYR B 1 881 ? 39.469 -1.143 -4.781 1 93.38 881 TYR B N 1
ATOM 16631 C CA . TYR B 1 881 ? 39.125 -1.022 -6.191 1 93.38 881 TYR B CA 1
ATOM 16632 C C . TYR B 1 881 ? 38.219 0.182 -6.43 1 93.38 881 TYR B C 1
ATOM 16634 O O . TYR B 1 881 ? 37.344 0.47 -5.621 1 93.38 881 TYR B O 1
ATOM 16642 N N . ILE B 1 882 ? 38.469 0.917 -7.449 1 93.62 882 ILE B N 1
ATOM 16643 C CA . ILE B 1 882 ? 37.656 2.051 -7.836 1 93.62 882 ILE B CA 1
ATOM 16644 C C . ILE B 1 882 ? 37.188 1.885 -9.281 1 93.62 882 ILE B C 1
ATOM 16646 O O . ILE B 1 882 ? 38 1.805 -10.195 1 93.62 882 ILE B O 1
ATOM 16650 N N . ALA B 1 883 ? 35.938 1.778 -9.492 1 95.12 883 ALA B N 1
ATOM 16651 C CA . ALA B 1 883 ? 35.375 1.769 -10.844 1 95.12 883 ALA B CA 1
ATOM 16652 C C . ALA B 1 883 ? 35.125 3.188 -11.344 1 95.12 883 ALA B C 1
ATOM 16654 O O . ALA B 1 883 ? 34.438 3.965 -10.68 1 95.12 883 ALA B O 1
ATOM 16655 N N . VAL B 1 884 ? 35.625 3.551 -12.43 1 95.12 884 VAL B N 1
ATOM 16656 C CA . VAL B 1 884 ? 35.531 4.906 -12.953 1 95.12 884 VAL B CA 1
ATOM 16657 C C . VAL B 1 884 ? 34.812 4.879 -14.305 1 95.12 884 VAL B C 1
ATOM 16659 O O . VAL B 1 884 ? 35.188 4.109 -15.195 1 95.12 884 VAL B O 1
ATOM 16662 N N . GLY B 1 885 ? 33.844 5.727 -14.453 1 95.88 885 GLY B N 1
ATOM 16663 C CA . GLY B 1 885 ? 33.156 5.871 -15.727 1 95.88 885 GLY B CA 1
ATOM 16664 C C . GLY B 1 885 ? 34 6.539 -16.781 1 95.88 885 GLY B C 1
ATOM 16665 O O . GLY B 1 885 ? 35.188 6.797 -16.562 1 95.88 885 GLY B O 1
ATOM 16666 N N . LYS B 1 886 ? 33.406 6.707 -17.969 1 95 886 LYS B N 1
ATOM 16667 C CA . LYS B 1 886 ? 34.094 7.305 -19.094 1 95 886 LYS B CA 1
ATOM 16668 C C . LYS B 1 886 ? 33.469 8.633 -19.5 1 95 886 LYS B C 1
ATOM 16670 O O . LYS B 1 886 ? 32.25 8.758 -19.516 1 95 886 LYS B O 1
ATOM 16675 N N . TYR B 1 887 ? 34.312 9.648 -19.688 1 95.12 887 TYR B N 1
ATOM 16676 C CA . TYR B 1 887 ? 33.812 10.938 -20.141 1 95.12 887 TYR B CA 1
ATOM 16677 C C . TYR B 1 887 ? 34.844 11.68 -20.969 1 95.12 887 TYR B C 1
ATOM 16679 O O . TYR B 1 887 ? 36.031 11.312 -20.953 1 95.12 887 TYR B O 1
ATOM 16687 N N . THR B 1 888 ? 34.438 12.617 -21.766 1 94.12 888 THR B N 1
ATOM 16688 C CA . THR B 1 888 ? 35.312 13.555 -22.484 1 94.12 888 THR B CA 1
ATOM 16689 C C . THR B 1 888 ? 34.906 14.992 -22.188 1 94.12 888 THR B C 1
ATOM 16691 O O . THR B 1 888 ? 33.719 15.312 -22.109 1 94.12 888 THR B O 1
ATOM 16694 N N . ALA B 1 889 ? 35.875 15.766 -21.875 1 93.69 889 ALA B N 1
ATOM 16695 C CA . ALA B 1 889 ? 35.656 17.172 -21.562 1 93.69 889 ALA B CA 1
ATOM 16696 C C . ALA B 1 889 ? 36.094 18.078 -22.719 1 93.69 889 ALA B C 1
ATOM 16698 O O . ALA B 1 889 ? 37.219 17.938 -23.219 1 93.69 889 ALA B O 1
ATOM 16699 N N . HIS B 1 890 ? 35.281 19 -23.078 1 93.06 890 HIS B N 1
ATOM 16700 C CA . HIS B 1 890 ? 35.531 19.875 -24.219 1 93.06 890 HIS B CA 1
ATOM 16701 C C . HIS B 1 890 ? 35.5 21.344 -23.781 1 93.06 890 HIS B C 1
ATOM 16703 O O . HIS B 1 890 ? 35.156 21.656 -22.641 1 93.06 890 HIS B O 1
ATOM 16709 N N . ARG B 1 891 ? 35.812 22.203 -24.719 1 89.31 891 ARG B N 1
ATOM 16710 C CA . ARG B 1 891 ? 35.812 23.641 -24.438 1 89.31 891 ARG B CA 1
ATOM 16711 C C . ARG B 1 891 ? 34.406 24.156 -24.219 1 89.31 891 ARG B C 1
ATOM 16713 O O . ARG B 1 891 ? 33.438 23.531 -24.656 1 89.31 891 ARG B O 1
ATOM 16720 N N . ASN B 1 892 ? 34.219 25.234 -23.531 1 86.62 892 ASN B N 1
ATOM 16721 C CA . ASN B 1 892 ? 32.938 25.891 -23.266 1 86.62 892 ASN B CA 1
ATOM 16722 C C . ASN B 1 892 ? 32.125 25.125 -22.219 1 86.62 892 ASN B C 1
ATOM 16724 O O . ASN B 1 892 ? 30.891 25.109 -22.266 1 86.62 892 ASN B O 1
ATOM 16728 N N . GLY B 1 893 ? 32.875 24.281 -21.5 1 88.5 893 GLY B N 1
ATOM 16729 C CA . GLY B 1 893 ? 32.25 23.594 -20.375 1 88.5 893 GLY B CA 1
ATOM 16730 C C . GLY B 1 893 ? 31.438 22.375 -20.781 1 88.5 893 GLY B C 1
ATOM 16731 O O . GLY B 1 893 ? 30.688 21.828 -19.984 1 88.5 893 GLY B O 1
ATOM 16732 N N . ARG B 1 894 ? 31.578 21.938 -22 1 91.62 894 ARG B N 1
ATOM 16733 C CA . ARG B 1 894 ? 30.828 20.781 -22.469 1 91.62 894 ARG B CA 1
ATOM 16734 C C . ARG B 1 894 ? 31.5 19.484 -22.062 1 91.62 894 ARG B C 1
ATOM 16736 O O . ARG B 1 894 ? 32.688 19.297 -22.297 1 91.62 894 ARG B O 1
ATOM 16743 N N . LEU B 1 895 ? 30.703 18.641 -21.391 1 93.94 895 LEU B N 1
ATOM 16744 C CA . LEU B 1 895 ? 31.172 17.312 -21 1 93.94 895 LEU B CA 1
ATOM 16745 C C . LEU B 1 895 ? 30.266 16.234 -21.594 1 93.94 895 LEU B C 1
ATOM 16747 O O . LEU B 1 895 ? 29.047 16.375 -21.594 1 93.94 895 LEU B O 1
ATOM 16751 N N . HIS B 1 896 ? 30.906 15.211 -22.156 1 95.12 896 HIS B N 1
ATOM 16752 C CA . HIS B 1 896 ? 30.172 14.047 -22.656 1 95.12 896 HIS B CA 1
ATOM 16753 C C . HIS B 1 896 ? 30.484 12.805 -21.828 1 95.12 896 HIS B C 1
ATOM 16755 O O . HIS B 1 896 ? 31.625 12.328 -21.828 1 95.12 896 HIS B O 1
ATOM 16761 N N . VAL B 1 897 ? 29.484 12.32 -21.156 1 95.5 897 VAL B N 1
ATOM 16762 C CA . VAL B 1 897 ? 29.625 11.125 -20.328 1 95.5 897 VAL B CA 1
ATOM 16763 C C . VAL B 1 897 ? 29.156 9.898 -21.109 1 95.5 897 VAL B C 1
ATOM 16765 O O . VAL B 1 897 ? 27.969 9.812 -21.469 1 95.5 897 VAL B O 1
ATOM 16768 N N . SER B 1 898 ? 29.984 8.93 -21.312 1 95.44 898 SER B N 1
ATOM 16769 C CA . SER B 1 898 ? 29.641 7.77 -22.125 1 95.44 898 SER B CA 1
ATOM 16770 C C . SER B 1 898 ? 29.562 6.504 -21.281 1 95.44 898 SER B C 1
ATOM 16772 O O . SER B 1 898 ? 29.172 5.445 -21.781 1 95.44 898 SER B O 1
ATOM 16774 N N . GLU B 1 899 ? 29.922 6.57 -20.031 1 96.62 899 GLU B N 1
ATOM 16775 C CA . GLU B 1 899 ? 29.797 5.438 -19.125 1 96.62 899 GLU B CA 1
ATOM 16776 C C . GLU B 1 899 ? 29.719 5.898 -17.672 1 96.62 899 GLU B C 1
ATOM 16778 O O . GLU B 1 899 ? 30.344 6.898 -17.297 1 96.62 899 GLU B O 1
ATOM 16783 N N . LEU B 1 900 ? 28.938 5.207 -16.891 1 96.5 900 LEU B N 1
ATOM 16784 C CA . LEU B 1 900 ? 28.812 5.406 -15.445 1 96.5 900 LEU B CA 1
ATOM 16785 C C . LEU B 1 900 ? 29.344 4.195 -14.688 1 96.5 900 LEU B C 1
ATOM 16787 O O . LEU B 1 900 ? 29.438 3.098 -15.25 1 96.5 900 LEU B O 1
ATOM 16791 N N . PRO B 1 901 ? 29.797 4.449 -13.43 1 95.69 901 PRO B N 1
ATOM 16792 C CA . PRO B 1 901 ? 30.047 3.238 -12.641 1 95.69 901 PRO B CA 1
ATOM 16793 C C . PRO B 1 901 ? 28.844 2.297 -12.609 1 95.69 901 PRO B C 1
ATOM 16795 O O . PRO B 1 901 ? 27.703 2.75 -12.539 1 95.69 901 PRO B O 1
ATOM 16798 N N . TRP B 1 902 ? 29.078 1.004 -12.711 1 93.19 902 TRP B N 1
ATOM 16799 C CA . TRP B 1 902 ? 27.984 0.099 -13.062 1 93.19 902 TRP B CA 1
ATOM 16800 C C . TRP B 1 902 ? 27.016 -0.071 -11.898 1 93.19 902 TRP B C 1
ATOM 16802 O O . TRP B 1 902 ? 25.953 -0.676 -12.047 1 93.19 902 TRP B O 1
ATOM 16812 N N . MET B 1 903 ? 27.266 0.426 -10.656 1 91.12 903 MET B N 1
ATOM 16813 C CA . MET B 1 903 ? 26.312 0.348 -9.555 1 91.12 903 MET B CA 1
ATOM 16814 C C . MET B 1 903 ? 25.5 1.638 -9.43 1 91.12 903 MET B C 1
ATOM 16816 O O . MET B 1 903 ? 24.641 1.76 -8.555 1 91.12 903 MET B O 1
ATOM 16820 N N . THR B 1 904 ? 25.734 2.594 -10.266 1 94.06 904 THR B N 1
ATOM 16821 C CA . THR B 1 904 ? 24.984 3.846 -10.289 1 94.06 904 THR B CA 1
ATOM 16822 C C . THR B 1 904 ? 23.922 3.824 -11.391 1 94.06 904 THR B C 1
ATOM 16824 O O . THR B 1 904 ? 24.25 3.674 -12.57 1 94.06 904 THR B O 1
ATOM 16827 N N . SER B 1 905 ? 22.75 4.086 -10.977 1 93.25 905 SER B N 1
ATOM 16828 C CA . SER B 1 905 ? 21.672 4.125 -11.969 1 93.25 905 SER B CA 1
ATOM 16829 C C . SER B 1 905 ? 21.656 5.461 -12.711 1 93.25 905 SER B C 1
ATOM 16831 O O . SER B 1 905 ? 22.188 6.457 -12.211 1 93.25 905 SER B O 1
ATOM 16833 N N . ILE B 1 906 ? 21.078 5.48 -13.828 1 92.81 906 ILE B N 1
ATOM 16834 C CA . ILE B 1 906 ? 20.984 6.703 -14.617 1 92.81 906 ILE B CA 1
ATOM 16835 C C . ILE B 1 906 ? 20.078 7.711 -13.898 1 92.81 906 ILE B C 1
ATOM 16837 O O . ILE B 1 906 ? 20.375 8.906 -13.875 1 92.81 906 ILE B O 1
ATOM 16841 N N . GLU B 1 907 ? 19.031 7.184 -13.336 1 88.75 907 GLU B N 1
ATOM 16842 C CA . GLU B 1 907 ? 18.125 8.055 -12.602 1 88.75 907 GLU B CA 1
ATOM 16843 C C . GLU B 1 907 ? 18.812 8.688 -11.398 1 88.75 907 GLU B C 1
ATOM 16845 O O . GLU B 1 907 ? 18.594 9.859 -11.094 1 88.75 907 GLU B O 1
ATOM 16850 N N . ALA B 1 908 ? 19.594 7.906 -10.656 1 90.5 908 ALA B N 1
ATOM 16851 C CA . ALA B 1 908 ? 20.344 8.445 -9.523 1 90.5 908 ALA B CA 1
ATOM 16852 C C . ALA B 1 908 ? 21.344 9.5 -9.977 1 90.5 908 ALA B C 1
ATOM 16854 O O . ALA B 1 908 ? 21.547 10.508 -9.297 1 90.5 908 ALA B O 1
ATOM 16855 N N . PHE B 1 909 ? 22 9.289 -11.078 1 92.62 909 PHE B N 1
ATOM 16856 C CA . PHE B 1 909 ? 22.922 10.266 -11.648 1 92.62 909 PHE B CA 1
ATOM 16857 C C . PHE B 1 909 ? 22.203 11.562 -11.984 1 92.62 909 PHE B C 1
ATOM 16859 O O . PHE B 1 909 ? 22.688 12.648 -11.656 1 92.62 909 PHE B O 1
ATOM 16866 N N . ARG B 1 910 ? 21.094 11.391 -12.633 1 88.06 910 ARG B N 1
ATOM 16867 C CA . ARG B 1 910 ? 20.297 12.562 -12.992 1 88.06 910 ARG B CA 1
ATOM 16868 C C . ARG B 1 910 ? 19.891 13.352 -11.75 1 88.06 910 ARG B C 1
ATOM 16870 O O . ARG B 1 910 ? 19.891 14.586 -11.773 1 88.06 910 ARG B O 1
ATOM 16877 N N . SER B 1 911 ? 19.484 12.664 -10.766 1 85.62 911 SER B N 1
ATOM 16878 C CA . SER B 1 911 ? 19.109 13.328 -9.523 1 85.62 911 SER B CA 1
ATOM 16879 C C . SER B 1 911 ? 20.297 14.078 -8.914 1 85.62 911 SER B C 1
ATOM 16881 O O . SER B 1 911 ? 20.125 15.172 -8.383 1 85.62 911 SER B O 1
ATOM 16883 N N . HIS B 1 912 ? 21.438 13.445 -8.984 1 88.88 912 HIS B N 1
ATOM 16884 C CA . HIS B 1 912 ? 22.656 14.094 -8.5 1 88.88 912 HIS B CA 1
ATOM 16885 C C . HIS B 1 912 ? 22.969 15.344 -9.305 1 88.88 912 HIS B C 1
ATOM 16887 O O . HIS B 1 912 ? 23.328 16.375 -8.734 1 88.88 912 HIS B O 1
ATOM 16893 N N . ILE B 1 913 ? 22.891 15.273 -10.555 1 88.62 913 ILE B N 1
ATOM 16894 C CA . ILE B 1 913 ? 23.156 16.406 -11.445 1 88.62 913 ILE B CA 1
ATOM 16895 C C . ILE B 1 913 ? 22.156 17.531 -11.164 1 88.62 913 ILE B C 1
ATOM 16897 O O . ILE B 1 913 ? 22.5 18.703 -11.234 1 88.62 913 ILE B O 1
ATOM 16901 N N . SER B 1 914 ? 20.938 17.094 -10.914 1 82.62 914 SER B N 1
ATOM 16902 C CA . SER B 1 914 ? 19.922 18.078 -10.57 1 82.62 914 SER B CA 1
ATOM 16903 C C . SER B 1 914 ? 20.297 18.859 -9.32 1 82.62 914 SER B C 1
ATOM 16905 O O . SER B 1 914 ? 20.031 20.062 -9.219 1 82.62 914 SER B O 1
ATOM 16907 N N . SER B 1 915 ? 20.859 18.188 -8.414 1 82.75 915 SER B N 1
ATOM 16908 C CA . SER B 1 915 ? 21.312 18.859 -7.195 1 82.75 915 SER B CA 1
ATOM 16909 C C . SER B 1 915 ? 22.469 19.812 -7.496 1 82.75 915 SER B C 1
ATOM 16911 O O . SER B 1 915 ? 22.547 20.891 -6.902 1 82.75 915 SER B O 1
ATOM 16913 N N . LEU B 1 916 ? 23.328 19.5 -8.391 1 84.94 916 LEU B N 1
ATOM 16914 C CA . LEU B 1 916 ? 24.438 20.359 -8.797 1 84.94 916 LEU B CA 1
ATOM 16915 C C . LEU B 1 916 ? 23.938 21.562 -9.594 1 84.94 916 LEU B C 1
ATOM 16917 O O . LEU B 1 916 ? 24.547 22.625 -9.562 1 84.94 916 LEU B O 1
ATOM 16921 N N . ALA B 1 917 ? 22.891 21.312 -10.289 1 81.19 917 ALA B N 1
ATOM 16922 C CA . ALA B 1 917 ? 22.281 22.406 -11.031 1 81.19 917 ALA B CA 1
ATOM 16923 C C . ALA B 1 917 ? 21.719 23.469 -10.078 1 81.19 917 ALA B C 1
ATOM 16925 O O . ALA B 1 917 ? 21.797 24.672 -10.359 1 81.19 917 ALA B O 1
ATOM 16926 N N . SER B 1 918 ? 21.141 22.984 -9.07 1 74.38 918 SER B N 1
ATOM 16927 C CA . SER B 1 918 ? 20.609 23.906 -8.078 1 74.38 918 SER B CA 1
ATOM 16928 C C . SER B 1 918 ? 21.719 24.734 -7.441 1 74.38 918 SER B C 1
ATOM 16930 O O . SER B 1 918 ? 21.469 25.875 -7.023 1 74.38 918 SER B O 1
ATOM 16932 N N . SER B 1 919 ? 22.953 24.203 -7.414 1 75.25 919 SER B N 1
ATOM 16933 C CA . SER B 1 919 ? 24.109 24.922 -6.879 1 75.25 919 SER B CA 1
ATOM 16934 C C . SER B 1 919 ? 24.844 25.688 -7.973 1 75.25 919 SER B C 1
ATOM 16936 O O . SER B 1 919 ? 25.953 26.156 -7.766 1 75.25 919 SER B O 1
ATOM 16938 N N . ASP B 1 920 ? 24.359 25.719 -9.164 1 78.69 920 ASP B N 1
ATOM 16939 C CA . ASP B 1 920 ? 24.828 26.469 -10.32 1 78.69 920 ASP B CA 1
ATOM 16940 C C . ASP B 1 920 ? 26.156 25.922 -10.836 1 78.69 920 ASP B C 1
ATOM 16942 O O . ASP B 1 920 ? 27.016 26.672 -11.273 1 78.69 920 ASP B O 1
ATOM 16946 N N . VAL B 1 921 ? 26.344 24.734 -10.672 1 84.62 921 VAL B N 1
ATOM 16947 C CA . VAL B 1 921 ? 27.531 24.062 -11.211 1 84.62 921 VAL B CA 1
ATOM 16948 C C . VAL B 1 921 ? 27.234 23.531 -12.609 1 84.62 921 VAL B C 1
ATOM 16950 O O . VAL B 1 921 ? 28.016 23.719 -13.539 1 84.62 921 VAL B O 1
ATOM 16953 N N . VAL B 1 922 ? 26.125 22.859 -12.703 1 88.81 922 VAL B N 1
ATOM 16954 C CA . VAL B 1 922 ? 25.703 22.344 -14 1 88.81 922 VAL B CA 1
ATOM 16955 C C . VAL B 1 922 ? 24.609 23.234 -14.57 1 88.81 922 VAL B C 1
ATOM 16957 O O . VAL B 1 922 ? 23.656 23.609 -13.867 1 88.81 922 VAL B O 1
ATOM 16960 N N . GLN B 1 923 ? 24.734 23.5 -15.805 1 83.19 923 GLN B N 1
ATOM 16961 C CA . GLN B 1 923 ? 23.781 24.406 -16.453 1 83.19 923 GLN B CA 1
ATOM 16962 C C . GLN B 1 923 ? 22.75 23.641 -17.266 1 83.19 923 GLN B C 1
ATOM 16964 O O . GLN B 1 923 ? 21.625 24.109 -17.438 1 83.19 923 GLN B O 1
ATOM 16969 N N . ARG B 1 924 ? 23.25 22.516 -17.812 1 85 924 ARG B N 1
ATOM 16970 C CA . ARG B 1 924 ? 22.359 21.75 -18.672 1 85 924 ARG B CA 1
ATOM 16971 C C . ARG B 1 924 ? 22.719 20.266 -18.672 1 85 924 ARG B C 1
ATOM 16973 O O . ARG B 1 924 ? 23.891 19.906 -18.578 1 85 924 ARG B O 1
ATOM 16980 N N . ILE B 1 925 ? 21.625 19.5 -18.797 1 88.44 925 ILE B N 1
ATOM 16981 C CA . ILE B 1 925 ? 21.797 18.062 -18.953 1 88.44 925 ILE B CA 1
ATOM 16982 C C . ILE B 1 925 ? 20.969 17.562 -20.125 1 88.44 925 ILE B C 1
ATOM 16984 O O . ILE B 1 925 ? 19.812 17.969 -20.297 1 88.44 925 ILE B O 1
ATOM 16988 N N . ALA B 1 926 ? 21.516 16.828 -21 1 89.75 926 ALA B N 1
ATOM 16989 C CA . ALA B 1 926 ? 20.844 16.125 -22.094 1 89.75 926 ALA B CA 1
ATOM 16990 C C . ALA B 1 926 ? 21.141 14.633 -22.047 1 89.75 926 ALA B C 1
ATOM 16992 O O . ALA B 1 926 ? 22.266 14.203 -22.344 1 89.75 926 ALA B O 1
ATOM 16993 N N . ASP B 1 927 ? 20.156 13.875 -21.719 1 91.19 927 ASP B N 1
ATOM 16994 C CA . ASP B 1 927 ? 20.312 12.438 -21.531 1 91.19 927 ASP B CA 1
ATOM 16995 C C . ASP B 1 927 ? 19.812 11.656 -22.75 1 91.19 927 ASP B C 1
ATOM 16997 O O . ASP B 1 927 ? 18.625 11.68 -23.047 1 91.19 927 ASP B O 1
ATOM 17001 N N . TYR B 1 928 ? 20.672 10.961 -23.438 1 93.94 928 TYR B N 1
ATOM 17002 C CA . TYR B 1 928 ? 20.359 10.141 -24.594 1 93.94 928 TYR B CA 1
ATOM 17003 C C . TYR B 1 928 ? 20.5 8.664 -24.281 1 93.94 928 TYR B C 1
ATOM 17005 O O . TYR B 1 928 ? 20.516 7.824 -25.188 1 93.94 928 TYR B O 1
ATOM 17013 N N . SER B 1 929 ? 20.594 8.375 -23.016 1 93.69 929 SER B N 1
ATOM 17014 C CA . SER B 1 929 ? 20.844 7 -22.594 1 93.69 929 SER B CA 1
ATOM 17015 C C . SER B 1 929 ? 19.625 6.125 -22.828 1 93.69 929 SER B C 1
ATOM 17017 O O . SER B 1 929 ? 18.516 6.633 -23.047 1 93.69 929 SER B O 1
ATOM 17019 N N . GLY B 1 930 ? 19.859 4.816 -22.812 1 91.44 930 GLY B N 1
ATOM 17020 C CA . GLY B 1 930 ? 18.797 3.84 -22.984 1 91.44 930 GLY B CA 1
ATOM 17021 C C . GLY B 1 930 ? 18.828 2.74 -21.938 1 91.44 930 GLY B C 1
ATOM 17022 O O . GLY B 1 930 ? 19.078 3 -20.75 1 91.44 930 GLY B O 1
ATOM 17023 N N . ALA B 1 931 ? 18.453 1.526 -22.438 1 91.69 931 ALA B N 1
ATOM 17024 C CA . ALA B 1 931 ? 18.297 0.407 -21.516 1 91.69 931 ALA B CA 1
ATOM 17025 C C . ALA B 1 931 ? 19.641 0.003 -20.922 1 91.69 931 ALA B C 1
ATOM 17027 O O . ALA B 1 931 ? 19.719 -0.384 -19.75 1 91.69 931 ALA B O 1
ATOM 17028 N N . ASN B 1 932 ? 20.688 0.023 -21.812 1 94.31 932 ASN B N 1
ATOM 17029 C CA . ASN B 1 932 ? 21.953 -0.498 -21.328 1 94.31 932 ASN B CA 1
ATOM 17030 C C . ASN B 1 932 ? 23.109 0.438 -21.672 1 94.31 932 ASN B C 1
ATOM 17032 O O . ASN B 1 932 ? 24.203 0.302 -21.125 1 94.31 932 ASN B O 1
ATOM 17036 N N . HIS B 1 933 ? 22.891 1.379 -22.562 1 94.44 933 HIS B N 1
ATOM 17037 C CA . HIS B 1 933 ? 24 2.266 -22.938 1 94.44 933 HIS B CA 1
ATOM 17038 C C . HIS B 1 933 ? 23.875 3.617 -22.234 1 94.44 933 HIS B C 1
ATOM 17040 O O . HIS B 1 933 ? 22.766 4.055 -21.906 1 94.44 933 HIS B O 1
ATOM 17046 N N . ILE B 1 934 ? 24.984 4.258 -22.016 1 95.88 934 ILE B N 1
ATOM 17047 C CA . ILE B 1 934 ? 25.078 5.574 -21.391 1 95.88 934 ILE B CA 1
ATOM 17048 C C . ILE B 1 934 ? 25.516 6.602 -22.438 1 95.88 934 ILE B C 1
ATOM 17050 O O . ILE B 1 934 ? 26.469 6.371 -23.172 1 95.88 934 ILE B O 1
ATOM 17054 N N . ASP B 1 935 ? 24.797 7.672 -22.531 1 95.88 935 ASP B N 1
ATOM 17055 C CA . ASP B 1 935 ? 25.078 8.781 -23.422 1 95.88 935 ASP B CA 1
ATOM 17056 C C . ASP B 1 935 ? 24.469 10.078 -22.906 1 95.88 935 ASP B C 1
ATOM 17058 O O . ASP B 1 935 ? 23.312 10.383 -23.203 1 95.88 935 ASP B O 1
ATOM 17062 N N . ILE B 1 936 ? 25.328 10.883 -22.203 1 94.88 936 ILE B N 1
ATOM 17063 C CA . ILE B 1 936 ? 24.797 12.062 -21.547 1 94.88 936 ILE B CA 1
ATOM 17064 C C . ILE B 1 936 ? 25.688 13.266 -21.828 1 94.88 936 ILE B C 1
ATOM 17066 O O . ILE B 1 936 ? 26.906 13.195 -21.688 1 94.88 936 ILE B O 1
ATOM 17070 N N . ASP B 1 937 ? 25.078 14.352 -22.234 1 93.69 937 ASP B N 1
ATOM 17071 C CA . ASP B 1 937 ? 25.781 15.617 -22.406 1 93.69 937 ASP B CA 1
ATOM 17072 C C . ASP B 1 937 ? 25.5 16.562 -21.25 1 93.69 937 ASP B C 1
ATOM 17074 O O . ASP B 1 937 ? 24.359 16.703 -20.812 1 93.69 937 ASP B O 1
ATOM 17078 N N . LEU B 1 938 ? 26.609 17.141 -20.781 1 92.94 938 LEU B N 1
ATOM 17079 C CA . LEU B 1 938 ? 26.5 18.125 -19.703 1 92.94 938 LEU B CA 1
ATOM 17080 C C . LEU B 1 938 ? 27.172 19.438 -20.109 1 92.94 938 LEU B C 1
ATOM 17082 O O . LEU B 1 938 ? 28.156 19.438 -20.844 1 92.94 938 LEU B O 1
ATOM 17086 N N . ILE B 1 939 ? 26.562 20.531 -19.703 1 91.62 939 ILE B N 1
ATOM 17087 C CA . ILE B 1 939 ? 27.219 21.844 -19.781 1 91.62 939 ILE B CA 1
ATOM 17088 C C . ILE B 1 939 ? 27.453 22.375 -18.375 1 91.62 939 ILE B C 1
ATOM 17090 O O . ILE B 1 939 ? 26.516 22.594 -17.609 1 91.62 939 ILE B O 1
ATOM 17094 N N . VAL B 1 940 ? 28.703 22.469 -18.078 1 91.5 940 VAL B N 1
ATOM 17095 C CA . VAL B 1 940 ? 29.078 22.922 -16.734 1 91.5 940 VAL B CA 1
ATOM 17096 C C . VAL B 1 940 ? 29.594 24.344 -16.812 1 91.5 940 VAL B C 1
ATOM 17098 O O . VAL B 1 940 ? 30.062 24.797 -17.844 1 91.5 940 VAL B O 1
ATOM 17101 N N . ARG B 1 941 ? 29.469 25 -15.719 1 88.31 941 ARG B N 1
ATOM 17102 C CA . ARG B 1 941 ? 29.969 26.359 -15.633 1 88.31 941 ARG B CA 1
ATOM 17103 C C . ARG B 1 941 ? 31.5 26.391 -15.766 1 88.31 941 ARG B C 1
ATOM 17105 O O . ARG B 1 941 ? 32.188 25.578 -15.148 1 88.31 941 ARG B O 1
ATOM 17112 N N . GLU B 1 942 ? 31.922 27.359 -16.562 1 84.31 942 GLU B N 1
ATOM 17113 C CA . GLU B 1 942 ? 33.344 27.469 -16.781 1 84.31 942 GLU B CA 1
ATOM 17114 C C . GLU B 1 942 ? 34.094 27.781 -15.484 1 84.31 942 GLU B C 1
ATOM 17116 O O . GLU B 1 942 ? 33.688 28.656 -14.719 1 84.31 942 GLU B O 1
ATOM 17121 N N . GLY B 1 943 ? 35.094 26.984 -15.18 1 82 943 GLY B N 1
ATOM 17122 C CA . GLY B 1 943 ? 35.906 27.203 -14 1 82 943 GLY B CA 1
ATOM 17123 C C . GLY B 1 943 ? 35.438 26.406 -12.789 1 82 943 GLY B C 1
ATOM 17124 O O . GLY B 1 943 ? 36.125 26.375 -11.758 1 82 943 GLY B O 1
ATOM 17125 N N . SER B 1 944 ? 34.344 25.828 -12.93 1 86.25 944 SER B N 1
ATOM 17126 C CA . SER B 1 944 ? 33.812 25.062 -11.805 1 86.25 944 SER B CA 1
ATOM 17127 C C . SER B 1 944 ? 34.656 23.812 -11.547 1 86.25 944 SER B C 1
ATOM 17129 O O . SER B 1 944 ? 34.75 23.359 -10.406 1 86.25 944 SER B O 1
ATOM 17131 N N . MET B 1 945 ? 35.219 23.281 -12.617 1 90.5 945 MET B N 1
ATOM 17132 C CA . MET B 1 945 ? 36.125 22.141 -12.531 1 90.5 945 MET B CA 1
ATOM 17133 C C . MET B 1 945 ? 37.438 22.469 -13.211 1 90.5 945 MET B C 1
ATOM 17135 O O . MET B 1 945 ? 37.469 22.938 -14.352 1 90.5 945 MET B O 1
ATOM 17139 N N . THR B 1 946 ? 38.531 22.109 -12.445 1 90.25 946 THR B N 1
ATOM 17140 C CA . THR B 1 946 ? 39.844 22.516 -12.961 1 90.25 946 THR B CA 1
ATOM 17141 C C . THR B 1 946 ? 40.719 21.312 -13.195 1 90.25 946 THR B C 1
ATOM 17143 O O . THR B 1 946 ? 41.75 21.406 -13.891 1 90.25 946 THR B O 1
ATOM 17146 N N . THR B 1 947 ? 40.406 20.219 -12.594 1 92.62 947 THR B N 1
ATOM 17147 C CA . THR B 1 947 ? 41.188 19 -12.758 1 92.62 947 THR B CA 1
ATOM 17148 C C . THR B 1 947 ? 40.281 17.812 -13.078 1 92.62 947 THR B C 1
ATOM 17150 O O . THR B 1 947 ? 39.094 17.859 -12.844 1 92.62 947 THR B O 1
ATOM 17153 N N . TRP B 1 948 ? 40.906 16.75 -13.562 1 91.5 948 TRP B N 1
ATOM 17154 C CA . TRP B 1 948 ? 40.125 15.555 -13.859 1 91.5 948 TRP B CA 1
ATOM 17155 C C . TRP B 1 948 ? 39.594 14.914 -12.586 1 91.5 948 TRP B C 1
ATOM 17157 O O . TRP B 1 948 ? 38.531 14.297 -12.594 1 91.5 948 TRP B O 1
ATOM 17167 N N . ALA B 1 949 ? 40.312 15.023 -11.453 1 90.94 949 ALA B N 1
ATOM 17168 C CA . ALA B 1 949 ? 39.906 14.461 -10.172 1 90.94 949 ALA B CA 1
ATOM 17169 C C . ALA B 1 949 ? 38.625 15.133 -9.672 1 90.94 949 ALA B C 1
ATOM 17171 O O . ALA B 1 949 ? 37.75 14.469 -9.109 1 90.94 949 ALA B O 1
ATOM 17172 N N . GLU B 1 950 ? 38.562 16.359 -9.891 1 91 950 GLU B N 1
ATOM 17173 C CA . GLU B 1 950 ? 37.344 17.094 -9.5 1 91 950 GLU B CA 1
ATOM 17174 C C . GLU B 1 950 ? 36.156 16.688 -10.352 1 91 950 GLU B C 1
ATOM 17176 O O . GLU B 1 950 ? 35.031 16.562 -9.852 1 91 950 GLU B O 1
ATOM 17181 N N . CYS B 1 951 ? 36.438 16.453 -11.594 1 92.62 951 CYS B N 1
ATOM 17182 C CA . CYS B 1 951 ? 35.375 16.016 -12.492 1 92.62 951 CYS B CA 1
ATOM 17183 C C . CYS B 1 951 ? 34.781 14.688 -12.047 1 92.62 951 CYS B C 1
ATOM 17185 O O . CYS B 1 951 ? 33.562 14.531 -11.961 1 92.62 951 CYS B O 1
ATOM 17187 N N . GLU B 1 952 ? 35.625 13.789 -11.742 1 93.62 952 GLU B N 1
ATOM 17188 C CA . GLU B 1 952 ? 35.188 12.438 -11.375 1 93.62 952 GLU B CA 1
ATOM 17189 C C . GLU B 1 952 ? 34.5 12.43 -10.023 1 93.62 952 GLU B C 1
ATOM 17191 O O . GLU B 1 952 ? 33.531 11.688 -9.82 1 93.62 952 GLU B O 1
ATOM 17196 N N . THR B 1 953 ? 34.906 13.242 -9.109 1 90.69 953 THR B N 1
ATOM 17197 C CA . THR B 1 953 ? 34.344 13.281 -7.773 1 90.69 953 THR B CA 1
ATOM 17198 C C . THR B 1 953 ? 33.031 14.078 -7.766 1 90.69 953 THR B C 1
ATOM 17200 O O . THR B 1 953 ? 32 13.609 -7.25 1 90.69 953 THR B O 1
ATOM 17203 N N . ASP B 1 954 ? 33.031 15.258 -8.383 1 90.75 954 ASP B N 1
ATOM 17204 C CA . ASP B 1 954 ? 31.859 16.141 -8.328 1 90.75 954 ASP B CA 1
ATOM 17205 C C . ASP B 1 954 ? 30.703 15.57 -9.156 1 90.75 954 ASP B C 1
ATOM 17207 O O . ASP B 1 954 ? 29.531 15.719 -8.781 1 90.75 954 ASP B O 1
ATOM 17211 N N . LEU B 1 955 ? 31.062 14.914 -10.195 1 93.38 955 LEU B N 1
ATOM 17212 C CA . LEU B 1 955 ? 30.016 14.375 -11.055 1 93.38 955 LEU B CA 1
ATOM 17213 C C . LEU B 1 955 ? 29.703 12.93 -10.68 1 93.38 955 LEU B C 1
ATOM 17215 O O . LEU B 1 955 ? 28.922 12.258 -11.367 1 93.38 955 LEU B O 1
ATOM 17219 N N . ALA B 1 956 ? 30.297 12.453 -9.641 1 93.12 956 ALA B N 1
ATOM 17220 C CA . ALA B 1 956 ? 30.047 11.102 -9.133 1 93.12 956 ALA B CA 1
ATOM 17221 C C . ALA B 1 956 ? 30.344 10.055 -10.195 1 93.12 956 ALA B C 1
ATOM 17223 O O . ALA B 1 956 ? 29.531 9.148 -10.422 1 93.12 956 ALA B O 1
ATOM 17224 N N . LEU B 1 957 ? 31.453 10.156 -10.891 1 95.69 957 LEU B N 1
ATOM 17225 C CA . LEU B 1 957 ? 31.828 9.234 -11.953 1 95.69 957 LEU B CA 1
ATOM 17226 C C . LEU B 1 957 ? 32.781 8.164 -11.438 1 95.69 957 LEU B C 1
ATOM 17228 O O . LEU B 1 957 ? 33.281 7.352 -12.211 1 95.69 957 LEU B O 1
ATOM 17232 N N . SER B 1 958 ? 33.031 8.156 -10.172 1 93.62 958 SER B N 1
ATOM 17233 C CA . SER B 1 958 ? 33.844 7.133 -9.539 1 93.62 958 SER B CA 1
ATOM 17234 C C . SER B 1 958 ? 33.125 6.48 -8.375 1 93.62 958 SER B C 1
ATOM 17236 O O . SER B 1 958 ? 32.375 7.148 -7.648 1 93.62 958 SER B O 1
ATOM 17238 N N . GLN B 1 959 ? 33.312 5.211 -8.305 1 92.62 959 GLN B N 1
ATOM 17239 C CA . GLN B 1 959 ? 32.688 4.461 -7.23 1 92.62 959 GLN B CA 1
ATOM 17240 C C . GLN B 1 959 ? 33.625 3.445 -6.613 1 92.62 959 GLN B C 1
ATOM 17242 O O . GLN B 1 959 ? 34.25 2.652 -7.328 1 92.62 959 GLN B O 1
ATOM 17247 N N . ARG B 1 960 ? 33.75 3.449 -5.336 1 91.19 960 ARG B N 1
ATOM 17248 C CA . ARG B 1 960 ? 34.625 2.52 -4.609 1 91.19 960 ARG B CA 1
ATOM 17249 C C . ARG B 1 960 ? 33.938 1.162 -4.449 1 91.19 960 ARG B C 1
ATOM 17251 O O . ARG B 1 960 ? 32.719 1.086 -4.215 1 91.19 960 ARG B O 1
ATOM 17258 N N . ILE B 1 961 ? 34.688 0.136 -4.656 1 92.62 961 ILE B N 1
ATOM 17259 C CA . ILE B 1 961 ? 34.188 -1.23 -4.496 1 92.62 961 ILE B CA 1
ATOM 17260 C C . ILE B 1 961 ? 34.875 -1.879 -3.291 1 92.62 961 ILE B C 1
ATOM 17262 O O . ILE B 1 961 ? 36.094 -1.986 -3.242 1 92.62 961 ILE B O 1
ATOM 17266 N N . TYR B 1 962 ? 34.031 -2.268 -2.332 1 86.56 962 TYR B N 1
ATOM 17267 C CA . TYR B 1 962 ? 34.531 -2.928 -1.133 1 86.56 962 TYR B CA 1
ATOM 17268 C C . TYR B 1 962 ? 34.156 -4.398 -1.115 1 86.56 962 TYR B C 1
ATOM 17270 O O . TYR B 1 962 ? 33.031 -4.754 -1.499 1 86.56 962 TYR B O 1
ATOM 17278 N N . ILE B 1 963 ? 35.156 -5.234 -0.748 1 91 963 ILE B N 1
ATOM 17279 C CA . ILE B 1 963 ? 34.875 -6.66 -0.634 1 91 963 ILE B CA 1
ATOM 17280 C C . ILE B 1 963 ? 34.781 -7.051 0.839 1 91 963 ILE B C 1
ATOM 17282 O O . ILE B 1 963 ? 35.719 -6.848 1.609 1 91 963 ILE B O 1
ATOM 17286 N N . ASN B 1 964 ? 33.688 -7.414 1.313 1 90.19 964 ASN B N 1
ATOM 17287 C CA . ASN B 1 964 ? 33.406 -8.008 2.617 1 90.19 964 ASN B CA 1
ATOM 17288 C C . ASN B 1 964 ? 32.594 -9.305 2.486 1 90.19 964 ASN B C 1
ATOM 17290 O O . ASN B 1 964 ? 31.391 -9.281 2.344 1 90.19 964 ASN B O 1
ATOM 17294 N N . GLY B 1 965 ? 33.469 -10.367 2.666 1 91.12 965 GLY B N 1
ATOM 17295 C CA . GLY B 1 965 ? 32.812 -11.633 2.332 1 91.12 965 GLY B CA 1
ATOM 17296 C C . GLY B 1 965 ? 32.5 -12.477 3.551 1 91.12 965 GLY B C 1
ATOM 17297 O O . GLY B 1 965 ? 33.312 -12.594 4.461 1 91.12 965 GLY B O 1
ATOM 17298 N N . THR B 1 966 ? 31.281 -12.914 3.691 1 94.44 966 THR B N 1
ATOM 17299 C CA . THR B 1 966 ? 30.844 -14.016 4.539 1 94.44 966 THR B CA 1
ATOM 17300 C C . THR B 1 966 ? 30.016 -15.016 3.742 1 94.44 966 THR B C 1
ATOM 17302 O O . THR B 1 966 ? 29.109 -14.633 3.004 1 94.44 966 THR B O 1
ATOM 17305 N N . VAL B 1 967 ? 30.453 -16.281 3.779 1 96.81 967 VAL B N 1
ATOM 17306 C CA . VAL B 1 967 ? 29.766 -17.297 2.988 1 96.81 967 VAL B CA 1
ATOM 17307 C C . VAL B 1 967 ? 29.516 -18.531 3.838 1 96.81 967 VAL B C 1
ATOM 17309 O O . VAL B 1 967 ? 30.078 -18.672 4.922 1 96.81 967 VAL B O 1
ATOM 17312 N N . PHE B 1 968 ? 28.594 -19.375 3.404 1 96.25 968 PHE B N 1
ATOM 17313 C CA . PHE B 1 968 ? 28.484 -20.719 3.969 1 96.25 968 PHE B CA 1
ATOM 17314 C C . PHE B 1 968 ? 29.5 -21.656 3.338 1 96.25 968 PHE B C 1
ATOM 17316 O O . PHE B 1 968 ? 29.578 -21.781 2.113 1 96.25 968 PHE B O 1
ATOM 17323 N N . SER B 1 969 ? 30.281 -22.312 4.133 1 94.75 969 SER B N 1
ATOM 17324 C CA . SER B 1 969 ? 31.266 -23.281 3.67 1 94.75 969 SER B CA 1
ATOM 17325 C C . SER B 1 969 ? 30.578 -24.531 3.107 1 94.75 969 SER B C 1
ATOM 17327 O O . SER B 1 969 ? 29.359 -24.688 3.229 1 94.75 969 SER B O 1
ATOM 17329 N N . PRO B 1 970 ? 31.266 -25.359 2.398 1 94.56 970 PRO B N 1
ATOM 17330 C CA . PRO B 1 970 ? 30.656 -26.562 1.833 1 94.56 970 PRO B CA 1
ATOM 17331 C C . PRO B 1 970 ? 29.969 -27.422 2.887 1 94.56 970 PRO B C 1
ATOM 17333 O O . PRO B 1 970 ? 29.016 -28.156 2.574 1 94.56 970 PRO B O 1
ATOM 17336 N N . ASP B 1 971 ? 30.391 -27.297 4.129 1 89.62 971 ASP B N 1
ATOM 17337 C CA . ASP B 1 971 ? 29.812 -28.078 5.211 1 89.62 971 ASP B CA 1
ATOM 17338 C C . ASP B 1 971 ? 28.625 -27.344 5.844 1 89.62 971 ASP B C 1
ATOM 17340 O O . ASP B 1 971 ? 28.031 -27.844 6.797 1 89.62 971 ASP B O 1
ATOM 17344 N N . GLY B 1 972 ? 28.344 -26.172 5.375 1 89.38 972 GLY B N 1
ATOM 17345 C CA . GLY B 1 972 ? 27.172 -25.453 5.844 1 89.38 972 GLY B CA 1
ATOM 17346 C C . GLY B 1 972 ? 27.469 -24.531 7.016 1 89.38 972 GLY B C 1
ATOM 17347 O O . GLY B 1 972 ? 26.562 -24.109 7.723 1 89.38 972 GLY B O 1
ATOM 17348 N N . THR B 1 973 ? 28.734 -24.219 7.168 1 90.94 973 THR B N 1
ATOM 17349 C CA . THR B 1 973 ? 29.109 -23.344 8.281 1 90.94 973 THR B CA 1
ATOM 17350 C C . THR B 1 973 ? 29.344 -21.922 7.797 1 90.94 973 THR B C 1
ATOM 17352 O O . THR B 1 973 ? 29.922 -21.703 6.727 1 90.94 973 THR B O 1
ATOM 17355 N N . LEU B 1 974 ? 28.875 -21.031 8.625 1 92.38 974 LEU B N 1
ATOM 17356 C CA . LEU B 1 974 ? 29.109 -19.625 8.32 1 92.38 974 LEU B CA 1
ATOM 17357 C C . LEU B 1 974 ? 30.594 -19.281 8.453 1 92.38 974 LEU B C 1
ATOM 17359 O O . LEU B 1 974 ? 31.172 -19.453 9.523 1 92.38 974 LEU B O 1
ATOM 17363 N N . SER B 1 975 ? 31.141 -18.734 7.395 1 92.94 975 SER B N 1
ATOM 17364 C CA . SER B 1 975 ? 32.594 -18.469 7.367 1 92.94 975 SER B CA 1
ATOM 17365 C C . SER B 1 975 ? 32.875 -17.062 6.863 1 92.94 975 SER B C 1
ATOM 17367 O O . SER B 1 975 ? 32.75 -16.781 5.672 1 92.94 975 SER B O 1
ATOM 17369 N N . PRO B 1 976 ? 33.312 -16.219 7.781 1 91.81 976 PRO B N 1
ATOM 17370 C CA . PRO B 1 976 ? 33.781 -14.914 7.316 1 91.81 976 PRO B CA 1
ATOM 17371 C C . PRO B 1 976 ? 35.125 -15 6.582 1 91.81 976 PRO B C 1
ATOM 17373 O O . PRO B 1 976 ? 36.062 -15.641 7.074 1 91.81 976 PRO B O 1
ATOM 17376 N N . ILE B 1 977 ? 35.25 -14.461 5.395 1 91.88 977 ILE B N 1
ATOM 17377 C CA . ILE B 1 977 ? 36.469 -14.523 4.605 1 91.88 977 ILE B CA 1
ATOM 17378 C C . ILE B 1 977 ? 37 -13.117 4.344 1 91.88 977 ILE B C 1
ATOM 17380 O O . ILE B 1 977 ? 38.031 -12.938 3.68 1 91.88 977 ILE B O 1
ATOM 17384 N N . ASP B 1 978 ? 36.281 -12.164 4.836 1 88.38 978 ASP B N 1
ATOM 17385 C CA . ASP B 1 978 ? 36.625 -10.766 4.684 1 88.38 978 ASP B CA 1
ATOM 17386 C C . ASP B 1 978 ? 36.969 -10.43 3.23 1 88.38 978 ASP B C 1
ATOM 17388 O O . ASP B 1 978 ? 36.156 -10.703 2.33 1 88.38 978 ASP B O 1
ATOM 17392 N N . ALA B 1 979 ? 38.219 -10.094 2.949 1 89 979 ALA B N 1
ATOM 17393 C CA . ALA B 1 979 ? 38.562 -9.68 1.595 1 89 979 ALA B CA 1
ATOM 17394 C C . ALA B 1 979 ? 39.281 -10.797 0.84 1 89 979 ALA B C 1
ATOM 17396 O O . ALA B 1 979 ? 39.5 -10.688 -0.367 1 89 979 ALA B O 1
ATOM 17397 N N . ASP B 1 980 ? 39.562 -11.945 1.445 1 92.06 980 ASP B N 1
ATOM 17398 C CA . ASP B 1 980 ? 40.25 -13.062 0.814 1 92.06 980 ASP B CA 1
ATOM 17399 C C . ASP B 1 980 ? 39.281 -14.055 0.196 1 92.06 980 ASP B C 1
ATOM 17401 O O . ASP B 1 980 ? 38.656 -14.836 0.907 1 92.06 980 ASP B O 1
ATOM 17405 N N . LEU B 1 981 ? 39.312 -14.156 -1.097 1 95.19 981 LEU B N 1
ATOM 17406 C CA . LEU B 1 981 ? 38.344 -14.992 -1.794 1 95.19 981 LEU B CA 1
ATOM 17407 C C . LEU B 1 981 ? 38.938 -16.344 -2.148 1 95.19 981 LEU B C 1
ATOM 17409 O O . LEU B 1 981 ? 38.281 -17.172 -2.781 1 95.19 981 LEU B O 1
ATOM 17413 N N . SER B 1 982 ? 40.188 -16.688 -1.713 1 96 982 SER B N 1
ATOM 17414 C CA . SER B 1 982 ? 40.906 -17.922 -2.053 1 96 982 SER B CA 1
ATOM 17415 C C . SER B 1 982 ? 40.125 -19.141 -1.557 1 96 982 SER B C 1
ATOM 17417 O O . SER B 1 982 ? 40.062 -20.172 -2.242 1 96 982 SER B O 1
ATOM 17419 N N . PRO B 1 983 ? 39.531 -19.031 -0.341 1 95.81 983 PRO B N 1
ATOM 17420 C CA . PRO B 1 983 ? 38.781 -20.203 0.114 1 95.81 983 PRO B CA 1
ATOM 17421 C C . PRO B 1 983 ? 37.625 -20.562 -0.812 1 95.81 983 PRO B C 1
ATOM 17423 O O . PRO B 1 983 ? 37.312 -21.734 -1.01 1 95.81 983 PRO B O 1
ATOM 17426 N N . VAL B 1 984 ? 36.969 -19.594 -1.378 1 96.62 984 VAL B N 1
ATOM 17427 C CA . VAL B 1 984 ? 35.812 -19.828 -2.268 1 96.62 984 VAL B CA 1
ATOM 17428 C C . VAL B 1 984 ? 36.281 -20.625 -3.488 1 96.62 984 VAL B C 1
ATOM 17430 O O . VAL B 1 984 ? 35.625 -21.594 -3.891 1 96.62 984 VAL B O 1
ATOM 17433 N N . LEU B 1 985 ? 37.406 -20.281 -4.066 1 97.12 985 LEU B N 1
ATOM 17434 C CA . LEU B 1 985 ? 37.969 -20.969 -5.223 1 97.12 985 LEU B CA 1
ATOM 17435 C C . LEU B 1 985 ? 38.375 -22.406 -4.859 1 97.12 985 LEU B C 1
ATOM 17437 O O . LEU B 1 985 ? 38.094 -23.344 -5.602 1 97.12 985 LEU B O 1
ATOM 17441 N N . GLN B 1 986 ? 39 -22.5 -3.709 1 97.12 986 GLN B N 1
ATOM 17442 C CA . GLN B 1 986 ? 39.5 -23.812 -3.293 1 97.12 986 GLN B CA 1
ATOM 17443 C C . GLN B 1 986 ? 38.344 -24.75 -2.992 1 97.12 986 GLN B C 1
ATOM 17445 O O . GLN B 1 986 ? 38.344 -25.922 -3.412 1 97.12 986 GLN B O 1
ATOM 17450 N N . TRP B 1 987 ? 37.406 -24.297 -2.189 1 97.38 987 TRP B N 1
ATOM 17451 C CA . TRP B 1 987 ? 36.25 -25.109 -1.822 1 97.38 987 TRP B CA 1
ATOM 17452 C C . TRP B 1 987 ? 35.469 -25.562 -3.061 1 97.38 987 TRP B C 1
ATOM 17454 O O . TRP B 1 987 ? 35.062 -26.719 -3.16 1 97.38 987 TRP B O 1
ATOM 17464 N N . HIS B 1 988 ? 35.312 -24.688 -4.012 1 97.94 988 HIS B N 1
ATOM 17465 C CA . HIS B 1 988 ? 34.625 -25.031 -5.254 1 97.94 988 HIS B CA 1
ATOM 17466 C C . HIS B 1 988 ? 35.406 -26.062 -6.047 1 97.94 988 HIS B C 1
ATOM 17468 O O . HIS B 1 988 ? 34.844 -27.047 -6.543 1 97.94 988 HIS B O 1
ATOM 17474 N N . TYR B 1 989 ? 36.719 -25.844 -6.188 1 97.69 989 TYR B N 1
ATOM 17475 C CA . TYR B 1 989 ? 37.594 -26.719 -6.953 1 97.69 989 TYR B CA 1
ATOM 17476 C C . TYR B 1 989 ? 37.531 -28.141 -6.426 1 97.69 989 TYR B C 1
ATOM 17478 O O . TYR B 1 989 ? 37.344 -29.094 -7.199 1 97.69 989 TYR B O 1
ATOM 17486 N N . ASP B 1 990 ? 37.625 -28.281 -5.125 1 97.38 990 ASP B N 1
ATOM 17487 C CA . ASP B 1 990 ? 37.625 -29.594 -4.504 1 97.38 990 ASP B CA 1
ATOM 17488 C C . ASP B 1 990 ? 36.281 -30.312 -4.719 1 97.38 990 ASP B C 1
ATOM 17490 O O . ASP B 1 990 ? 36.25 -31.484 -5.082 1 97.38 990 ASP B O 1
ATOM 17494 N N . ARG B 1 991 ? 35.188 -29.609 -4.508 1 97.06 991 ARG B N 1
ATOM 17495 C CA . ARG B 1 991 ? 33.844 -30.188 -4.641 1 97.06 991 ARG B CA 1
ATOM 17496 C C . ARG B 1 991 ? 33.562 -30.547 -6.094 1 97.06 991 ARG B C 1
ATOM 17498 O O . ARG B 1 991 ? 32.938 -31.578 -6.371 1 97.06 991 ARG B O 1
ATOM 17505 N N . ARG B 1 992 ? 33.969 -29.719 -7.023 1 98.12 992 ARG B N 1
ATOM 17506 C CA . ARG B 1 992 ? 33.688 -29.953 -8.438 1 98.12 992 ARG B CA 1
ATOM 17507 C C . ARG B 1 992 ? 34.469 -31.141 -8.961 1 98.12 992 ARG B C 1
ATOM 17509 O O . ARG B 1 992 ? 33.938 -31.984 -9.695 1 98.12 992 ARG B O 1
ATOM 17516 N N . LEU B 1 993 ? 35.75 -31.203 -8.586 1 97.62 993 LEU B N 1
ATOM 17517 C CA . LEU B 1 993 ? 36.562 -32.344 -9.008 1 97.62 993 LEU B CA 1
ATOM 17518 C C . LEU B 1 993 ? 36 -33.656 -8.477 1 97.62 993 LEU B C 1
ATOM 17520 O O . LEU B 1 993 ? 35.969 -34.656 -9.188 1 97.62 993 LEU B O 1
ATOM 17524 N N . ASP B 1 994 ? 35.594 -33.594 -7.234 1 97.38 994 ASP B N 1
ATOM 17525 C CA . ASP B 1 994 ? 35 -34.781 -6.629 1 97.38 994 ASP B CA 1
ATOM 17526 C C . ASP B 1 994 ? 33.75 -35.219 -7.375 1 97.38 994 ASP B C 1
ATOM 17528 O O . ASP B 1 994 ? 33.531 -36.406 -7.586 1 97.38 994 ASP B O 1
ATOM 17532 N N . LEU B 1 995 ? 32.938 -34.312 -7.762 1 97.62 995 LEU B N 1
ATOM 17533 C CA . LEU B 1 995 ? 31.703 -34.625 -8.461 1 97.62 995 LEU B CA 1
ATOM 17534 C C . LEU B 1 995 ? 31.984 -35.219 -9.828 1 97.62 995 LEU B C 1
ATOM 17536 O O . LEU B 1 995 ? 31.25 -36.094 -10.297 1 97.62 995 LEU B O 1
ATOM 17540 N N . TYR B 1 996 ? 33.062 -34.812 -10.547 1 97.88 996 TYR B N 1
ATOM 17541 C CA . TYR B 1 996 ? 33.438 -35.406 -11.828 1 97.88 996 TYR B CA 1
ATOM 17542 C C . TYR B 1 996 ? 33.844 -36.844 -11.664 1 97.88 996 TYR B C 1
ATOM 17544 O O . TYR B 1 996 ? 33.562 -37.688 -12.516 1 97.88 996 TYR B O 1
ATOM 17552 N N . LYS B 1 997 ? 34.562 -37.156 -10.547 1 97.12 997 LYS B N 1
ATOM 17553 C CA . LYS B 1 997 ? 34.938 -38.531 -10.266 1 97.12 997 LYS B CA 1
ATOM 17554 C C . LYS B 1 997 ? 33.688 -39.406 -10.062 1 97.12 997 LYS B C 1
ATOM 17556 O O . LYS B 1 997 ? 33.594 -40.469 -10.633 1 97.12 997 LYS B O 1
ATOM 17561 N N . ARG B 1 998 ? 32.781 -38.906 -9.336 1 97.38 998 ARG B N 1
ATOM 17562 C CA . ARG B 1 998 ? 31.562 -39.656 -9.055 1 97.38 998 ARG B CA 1
ATOM 17563 C C . ARG B 1 998 ? 30.703 -39.75 -10.297 1 97.38 998 ARG B C 1
ATOM 17565 O O . ARG B 1 998 ? 30.078 -40.812 -10.531 1 97.38 998 ARG B O 1
ATOM 17572 N N . ARG B 1 999 ? 30.578 -38.719 -11.078 1 97.25 999 ARG B N 1
ATOM 17573 C CA . ARG B 1 999 ? 29.828 -38.719 -12.32 1 97.25 999 ARG B CA 1
ATOM 17574 C C . ARG B 1 999 ? 30.344 -39.781 -13.281 1 97.25 999 ARG B C 1
ATOM 17576 O O . ARG B 1 999 ? 29.578 -40.531 -13.875 1 97.25 999 ARG B O 1
ATOM 17583 N N . ARG B 1 1000 ? 31.656 -39.781 -13.406 1 96.19 1000 ARG B N 1
ATOM 17584 C CA . ARG B 1 1000 ? 32.281 -40.75 -14.289 1 96.19 1000 ARG B CA 1
ATOM 17585 C C . ARG B 1 1000 ? 31.969 -42.188 -13.844 1 96.19 1000 ARG B C 1
ATOM 17587 O O . ARG B 1 1000 ? 31.609 -43.031 -14.664 1 96.19 1000 ARG B O 1
ATOM 17594 N N . THR B 1 1001 ? 32.062 -42.375 -12.539 1 96.12 1001 THR B N 1
ATOM 17595 C CA . THR B 1 1001 ? 31.797 -43.719 -11.984 1 96.12 1001 THR B CA 1
ATOM 17596 C C . THR B 1 1001 ? 30.328 -44.094 -12.203 1 96.12 1001 THR B C 1
ATOM 17598 O O . THR B 1 1001 ? 30.031 -45.219 -12.594 1 96.12 1001 THR B O 1
ATOM 17601 N N . ARG B 1 1002 ? 29.422 -43.188 -11.984 1 96.19 1002 ARG B N 1
ATOM 17602 C CA . ARG B 1 1002 ? 28 -43.469 -12.164 1 96.19 1002 ARG B CA 1
ATOM 17603 C C . ARG B 1 1002 ? 27.672 -43.75 -13.633 1 96.19 1002 ARG B C 1
ATOM 17605 O O . ARG B 1 1002 ? 26.906 -44.656 -13.953 1 96.19 1002 ARG B O 1
ATOM 17612 N N . GLN B 1 1003 ? 28.234 -42.906 -14.492 1 95.38 1003 GLN B N 1
ATOM 17613 C CA . GLN B 1 1003 ? 27.953 -43.062 -15.914 1 95.38 1003 GLN B CA 1
ATOM 17614 C C . GLN B 1 1003 ? 28.438 -44.438 -16.438 1 95.38 1003 GLN B C 1
ATOM 17616 O O . GLN B 1 1003 ? 27.734 -45.062 -17.219 1 95.38 1003 GLN B O 1
ATOM 17621 N N . ILE B 1 1004 ? 29.594 -44.844 -15.922 1 94.62 1004 ILE B N 1
ATOM 17622 C CA . ILE B 1 1004 ? 30.109 -46.156 -16.297 1 94.62 1004 ILE B CA 1
ATOM 17623 C C . ILE B 1 1004 ? 29.188 -47.25 -15.758 1 94.62 1004 ILE B C 1
ATOM 17625 O O . ILE B 1 1004 ? 28.844 -48.219 -16.469 1 94.62 1004 ILE B O 1
ATOM 17629 N N . GLY B 1 1005 ? 28.734 -47.062 -14.547 1 94.06 1005 GLY B N 1
ATOM 17630 C CA . GLY B 1 1005 ? 27.828 -48.031 -13.938 1 94.06 1005 GLY B CA 1
ATOM 17631 C C . GLY B 1 1005 ? 26.5 -48.125 -14.664 1 94.06 1005 GLY B C 1
ATOM 17632 O O . GLY B 1 1005 ? 26 -49.25 -14.859 1 94.06 1005 GLY B O 1
ATOM 17633 N N . LEU B 1 1006 ? 25.922 -47.094 -15.07 1 94.06 1006 LEU B N 1
ATOM 17634 C CA . LEU B 1 1006 ? 24.641 -47.094 -15.781 1 94.06 1006 LEU B CA 1
ATOM 17635 C C . LEU B 1 1006 ? 24.781 -47.75 -17.141 1 94.06 1006 LEU B C 1
ATOM 17637 O O . LEU B 1 1006 ? 23.891 -48.5 -17.562 1 94.06 1006 LEU B O 1
ATOM 17641 N N . LEU B 1 1007 ? 25.891 -47.438 -17.859 1 94 1007 LEU B N 1
ATOM 17642 C CA . LEU B 1 1007 ? 26.109 -48.031 -19.172 1 94 1007 LEU B CA 1
ATOM 17643 C C . LEU B 1 1007 ? 26.344 -49.531 -19.062 1 94 1007 LEU B C 1
ATOM 17645 O O . LEU B 1 1007 ? 25.922 -50.281 -19.938 1 94 1007 LEU B O 1
ATOM 17649 N N . GLU B 1 1008 ? 26.953 -49.875 -18 1 93.88 1008 GLU B N 1
ATOM 17650 C CA . GLU B 1 1008 ? 27.172 -51.281 -17.766 1 93.88 1008 GLU B CA 1
ATOM 17651 C C . GLU B 1 1008 ? 25.859 -52 -17.453 1 93.88 1008 GLU B C 1
ATOM 17653 O O . GLU B 1 1008 ? 25.641 -53.125 -17.891 1 93.88 1008 GLU B O 1
ATOM 17658 N N . MET B 1 1009 ? 25.031 -51.375 -16.734 1 92.94 1009 MET B N 1
ATOM 17659 C CA . MET B 1 1009 ? 23.719 -51.938 -16.453 1 92.94 1009 MET B CA 1
ATOM 17660 C C . MET B 1 1009 ? 22.859 -52.031 -17.703 1 92.94 1009 MET B C 1
ATOM 17662 O O . MET B 1 1009 ? 22.156 -53 -17.906 1 92.94 1009 MET B O 1
ATOM 17666 N N . ASP B 1 1010 ? 22.906 -51.031 -18.453 1 93.06 1010 ASP B N 1
ATOM 17667 C CA . ASP B 1 1010 ? 22.172 -51 -19.719 1 93.06 1010 ASP B CA 1
ATOM 17668 C C . ASP B 1 1010 ? 22.656 -52.125 -20.641 1 93.06 1010 ASP B C 1
ATOM 17670 O O . ASP B 1 1010 ? 21.859 -52.781 -21.328 1 93.06 1010 ASP B O 1
ATOM 17674 N N . LEU B 1 1011 ? 23.984 -52.312 -20.656 1 92.69 1011 LEU B N 1
ATOM 17675 C CA . LEU B 1 1011 ? 24.562 -53.375 -21.469 1 92.69 1011 LEU B CA 1
ATOM 17676 C C . LEU B 1 1011 ? 24.078 -54.75 -20.984 1 92.69 1011 LEU B C 1
ATOM 17678 O O . LEU B 1 1011 ? 23.75 -55.594 -21.812 1 92.69 1011 LEU B O 1
ATOM 17682 N N . ALA B 1 1012 ? 23.922 -54.875 -19.703 1 92.5 1012 ALA B N 1
ATOM 17683 C CA . ALA B 1 1012 ? 23.438 -56.125 -19.141 1 92.5 1012 ALA B CA 1
ATOM 17684 C C . ALA B 1 1012 ? 21.984 -56.375 -19.484 1 92.5 1012 ALA B C 1
ATOM 17686 O O . ALA B 1 1012 ? 21.594 -57.5 -19.766 1 92.5 1012 ALA B O 1
ATOM 17687 N N . ARG B 1 1013 ? 21.203 -55.406 -19.453 1 92 1013 ARG B N 1
ATOM 17688 C CA . ARG B 1 1013 ? 19.797 -55.5 -19.797 1 92 1013 ARG B CA 1
ATOM 17689 C C . ARG B 1 1013 ? 19.609 -55.875 -21.266 1 92 1013 ARG B C 1
ATOM 17691 O O . ARG B 1 1013 ? 18.781 -56.719 -21.609 1 92 1013 ARG B O 1
ATOM 17698 N N . LEU B 1 1014 ? 20.406 -55.188 -22.141 1 92.56 1014 LEU B N 1
ATOM 17699 C CA . LEU B 1 1014 ? 20.328 -55.438 -23.578 1 92.56 1014 LEU B CA 1
ATOM 17700 C C . LEU B 1 1014 ? 20.766 -56.875 -23.906 1 92.56 1014 LEU B C 1
ATOM 17702 O O . LEU B 1 1014 ? 20.156 -57.531 -24.734 1 92.56 1014 LEU B O 1
ATOM 17706 N N . GLN B 1 1015 ? 21.75 -57.312 -23.203 1 92 1015 GLN B N 1
ATOM 17707 C CA . GLN B 1 1015 ? 22.234 -58.688 -23.406 1 92 1015 GLN B CA 1
ATOM 17708 C C . GLN B 1 1015 ? 21.219 -59.719 -22.922 1 92 1015 GLN B C 1
ATOM 17710 O O . GLN B 1 1015 ? 21.047 -60.75 -23.547 1 92 1015 GLN B O 1
ATOM 17715 N N . SER B 1 1016 ? 20.531 -59.375 -21.844 1 92.44 1016 SER B N 1
ATOM 17716 C CA . SER B 1 1016 ? 19.484 -60.25 -21.344 1 92.44 1016 SER B CA 1
ATOM 17717 C C . SER B 1 1016 ? 18.297 -60.312 -22.297 1 92.44 1016 SER B C 1
ATOM 17719 O O . SER B 1 1016 ? 17.734 -61.375 -22.516 1 92.44 1016 SER B O 1
ATOM 17721 N N . THR B 1 1017 ? 17.938 -59.188 -22.797 1 91.5 1017 THR B N 1
ATOM 17722 C CA . THR B 1 1017 ? 16.844 -59.125 -23.766 1 91.5 1017 THR B CA 1
ATOM 17723 C C . THR B 1 1017 ? 17.188 -59.969 -25.016 1 91.5 1017 THR B C 1
ATOM 17725 O O . THR B 1 1017 ? 16.328 -60.688 -25.531 1 91.5 1017 THR B O 1
ATOM 17728 N N . ARG B 1 1018 ? 18.438 -59.906 -25.453 1 89.44 1018 ARG B N 1
ATOM 17729 C CA . ARG B 1 1018 ? 18.891 -60.688 -26.609 1 89.44 1018 ARG B CA 1
ATOM 17730 C C . ARG B 1 1018 ? 18.812 -62.188 -26.328 1 89.44 1018 ARG B C 1
ATOM 17732 O O . ARG B 1 1018 ? 18.375 -62.969 -27.188 1 89.44 1018 ARG B O 1
ATOM 17739 N N . LYS B 1 1019 ? 19.094 -62.531 -25.141 1 90.19 1019 LYS B N 1
ATOM 17740 C CA . LYS B 1 1019 ? 19.047 -63.938 -24.75 1 90.19 1019 LYS B CA 1
ATOM 17741 C C . LYS B 1 1019 ? 17.625 -64.5 -24.75 1 90.19 1019 LYS B C 1
ATOM 17743 O O . LYS B 1 1019 ? 17.375 -65.625 -25.188 1 90.19 1019 LYS B O 1
ATOM 17748 N N . PHE B 1 1020 ? 16.781 -63.656 -24.312 1 90.06 1020 PHE B N 1
ATOM 17749 C CA . PHE B 1 1020 ? 15.375 -64.062 -24.266 1 90.06 1020 PHE B CA 1
ATOM 17750 C C . PHE B 1 1020 ? 14.789 -64.188 -25.672 1 90.06 1020 PHE B C 1
ATOM 17752 O O . PHE B 1 1020 ? 14.094 -65.125 -25.984 1 90.06 1020 PHE B O 1
ATOM 17759 N N . VAL B 1 1021 ? 15.07 -63.25 -26.453 1 86.69 1021 VAL B N 1
ATOM 17760 C CA . VAL B 1 1021 ? 14.547 -63.219 -27.828 1 86.69 1021 VAL B CA 1
ATOM 17761 C C . VAL B 1 1021 ? 15.094 -64.438 -28.609 1 86.69 1021 VAL B C 1
ATOM 17763 O O . VAL B 1 1021 ? 14.359 -65.062 -29.375 1 86.69 1021 VAL B O 1
ATOM 17766 N N . GLU B 1 1022 ? 16.328 -64.75 -28.359 1 85.88 1022 GLU B N 1
ATOM 17767 C CA . GLU B 1 1022 ? 16.938 -65.875 -29.047 1 85.88 1022 GLU B CA 1
ATOM 17768 C C . GLU B 1 1022 ? 16.312 -67.188 -28.578 1 85.88 1022 GLU B C 1
ATOM 17770 O O . GLU B 1 1022 ? 16.094 -68.062 -29.375 1 85.88 1022 GLU B O 1
ATOM 17775 N N . HIS B 1 1023 ? 15.914 -67.25 -27.312 1 88 1023 HIS B N 1
ATOM 17776 C CA . HIS B 1 1023 ? 15.273 -68.438 -26.75 1 88 1023 HIS B CA 1
ATOM 17777 C C . HIS B 1 1023 ? 13.859 -68.562 -27.312 1 88 1023 HIS B C 1
ATOM 17779 O O . HIS B 1 1023 ? 13.43 -69.688 -27.562 1 88 1023 HIS B O 1
ATOM 17785 N N . PHE B 1 1024 ? 13.203 -67.562 -27.516 1 83.31 1024 PHE B N 1
ATOM 17786 C CA . PHE B 1 1024 ? 11.859 -67.625 -28.094 1 83.31 1024 PHE B CA 1
ATOM 17787 C C . PHE B 1 1024 ? 11.914 -68 -29.562 1 83.31 1024 PHE B C 1
ATOM 17789 O O . PHE B 1 1024 ? 11.133 -68.812 -30.016 1 83.31 1024 PHE B O 1
ATOM 17796 N N . ARG B 1 1025 ? 12.789 -67.438 -30.266 1 79.31 1025 ARG B N 1
ATOM 17797 C CA . ARG B 1 1025 ? 12.906 -67.688 -31.688 1 79.31 1025 ARG B CA 1
ATOM 17798 C C . ARG B 1 1025 ? 13.297 -69.125 -31.969 1 79.31 1025 ARG B C 1
ATOM 17800 O O . ARG B 1 1025 ? 13.016 -69.688 -33.031 1 79.31 1025 ARG B O 1
ATOM 17807 N N . GLN B 1 1026 ? 13.938 -69.812 -30.953 1 83.19 1026 GLN B N 1
ATOM 17808 C CA . GLN B 1 1026 ? 14.328 -71.188 -31.078 1 83.19 1026 GLN B CA 1
ATOM 17809 C C . GLN B 1 1026 ? 13.164 -72.125 -30.766 1 83.19 1026 GLN B C 1
ATOM 17811 O O . GLN B 1 1026 ? 13.273 -73.375 -30.922 1 83.19 1026 GLN B O 1
ATOM 17816 N N . GLY B 1 1027 ? 11.898 -71.5 -30.344 1 78.06 1027 GLY B N 1
ATOM 17817 C CA . GLY B 1 1027 ? 10.695 -72.312 -30.172 1 78.06 1027 GLY B CA 1
ATOM 17818 C C . GLY B 1 1027 ? 10.547 -72.875 -28.766 1 78.06 1027 GLY B C 1
ATOM 17819 O O . GLY B 1 1027 ? 9.703 -73.688 -28.531 1 78.06 1027 GLY B O 1
ATOM 17820 N N . HIS B 1 1028 ? 11.25 -72.438 -27.875 1 82.5 1028 HIS B N 1
ATOM 17821 C CA . HIS B 1 1028 ? 11.258 -73.062 -26.547 1 82.5 1028 HIS B CA 1
ATOM 17822 C C . HIS B 1 1028 ? 10.195 -72.438 -25.656 1 82.5 1028 HIS B C 1
ATOM 17824 O O . HIS B 1 1028 ? 9.93 -72.875 -24.547 1 82.5 1028 HIS B O 1
ATOM 17830 N N . ILE B 1 1029 ? 9.523 -71.312 -26.078 1 79.38 1029 ILE B N 1
ATOM 17831 C CA . ILE B 1 1029 ? 8.484 -70.688 -25.281 1 79.38 1029 ILE B CA 1
ATOM 17832 C C . ILE B 1 1029 ? 7.164 -70.688 -26.047 1 79.38 1029 ILE B C 1
ATOM 17834 O O . ILE B 1 1029 ? 7.094 -70.188 -27.188 1 79.38 1029 ILE B O 1
ATOM 17838 N N . ASP B 1 1030 ? 6.094 -71.375 -25.484 1 76.25 1030 ASP B N 1
ATOM 17839 C CA . ASP B 1 1030 ? 4.746 -71.375 -26.062 1 76.25 1030 ASP B CA 1
ATOM 17840 C C . ASP B 1 1030 ? 3.848 -70.375 -25.281 1 76.25 1030 ASP B C 1
ATOM 17842 O O . ASP B 1 1030 ? 3.324 -70.75 -24.219 1 76.25 1030 ASP B O 1
ATOM 17846 N N . PHE B 1 1031 ? 3.592 -69.188 -25.828 1 71.94 1031 PHE B N 1
ATOM 17847 C CA . PHE B 1 1031 ? 2.836 -68.125 -25.141 1 71.94 1031 PHE B CA 1
ATOM 17848 C C . PHE B 1 1031 ? 1.363 -68.5 -25.047 1 71.94 1031 PHE B C 1
ATOM 17850 O O . PHE B 1 1031 ? 0.672 -68.125 -24.109 1 71.94 1031 PHE B O 1
ATOM 17857 N N . LEU B 1 1032 ? 0.762 -69.438 -25.922 1 70.88 1032 LEU B N 1
ATOM 17858 C CA . LEU B 1 1032 ? -0.659 -69.75 -25.969 1 70.88 1032 LEU B CA 1
ATOM 17859 C C . LEU B 1 1032 ? -1.067 -70.562 -24.781 1 70.88 1032 LEU B C 1
ATOM 17861 O O . LEU B 1 1032 ? -2.195 -70.5 -24.281 1 70.88 1032 LEU B O 1
ATOM 17865 N N . ALA B 1 1033 ? -0.073 -71.438 -24.391 1 72.56 1033 ALA B N 1
ATOM 17866 C CA . ALA B 1 1033 ? -0.357 -72.312 -23.281 1 72.56 1033 ALA B CA 1
ATOM 17867 C C . ALA B 1 1033 ? 0.305 -71.875 -22 1 72.56 1033 ALA B C 1
ATOM 17869 O O . ALA B 1 1033 ? 0.062 -72.375 -20.922 1 72.56 1033 ALA B O 1
ATOM 17870 N N . ALA B 1 1034 ? 1.177 -70.75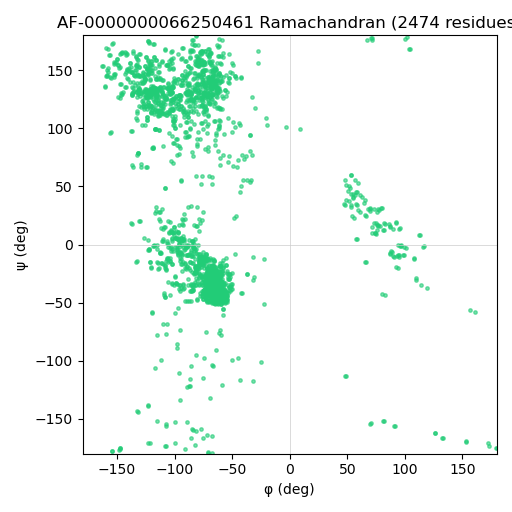 -22.172 1 74 1034 ALA B N 1
ATOM 17871 C CA . ALA B 1 1034 ? 1.993 -70.312 -21.047 1 74 1034 ALA B CA 1
ATOM 17872 C C . ALA B 1 1034 ? 1.167 -69.5 -20.062 1 74 1034 ALA B C 1
ATOM 17874 O O . ALA B 1 1034 ? 0.18 -68.812 -20.438 1 74 1034 ALA B O 1
ATOM 17875 N N . THR B 1 1035 ? 1.489 -69.625 -18.734 1 76.5 1035 THR B N 1
ATOM 17876 C CA . THR B 1 1035 ? 0.958 -68.812 -17.656 1 76.5 1035 THR B CA 1
ATOM 17877 C C . THR B 1 1035 ? 1.995 -67.812 -17.203 1 76.5 1035 THR B C 1
ATOM 17879 O O . THR B 1 1035 ? 3.18 -67.938 -17.516 1 76.5 1035 THR B O 1
ATOM 17882 N N . ASP B 1 1036 ? 1.744 -66.625 -16.531 1 75.62 1036 ASP B N 1
ATOM 17883 C CA . ASP B 1 1036 ? 2.676 -65.625 -16 1 75.62 1036 ASP B CA 1
ATOM 17884 C C . ASP B 1 1036 ? 3.756 -66.312 -15.148 1 75.62 1036 ASP B C 1
ATOM 17886 O O . ASP B 1 1036 ? 4.918 -65.875 -15.18 1 75.62 1036 ASP B O 1
ATOM 17890 N N . ASP B 1 1037 ? 3.33 -67.25 -14.477 1 81.06 1037 ASP B N 1
ATOM 17891 C CA . ASP B 1 1037 ? 4.262 -67.938 -13.594 1 81.06 1037 ASP B CA 1
ATOM 17892 C C . ASP B 1 1037 ? 5.293 -68.75 -14.398 1 81.06 1037 ASP B C 1
ATOM 17894 O O . ASP B 1 1037 ? 6.477 -68.75 -14.055 1 81.06 1037 ASP B O 1
ATOM 17898 N N . THR B 1 1038 ? 4.898 -69.438 -15.477 1 84.75 1038 THR B N 1
ATOM 17899 C CA . THR B 1 1038 ? 5.816 -70.25 -16.281 1 84.75 1038 THR B CA 1
ATOM 17900 C C . THR B 1 1038 ? 6.805 -69.375 -17.016 1 84.75 1038 THR B C 1
ATOM 17902 O O . THR B 1 1038 ? 7.965 -69.75 -17.219 1 84.75 1038 THR B O 1
ATOM 17905 N N . LEU B 1 1039 ? 6.367 -68.188 -17.312 1 83.94 1039 LEU B N 1
ATOM 17906 C CA . LEU B 1 1039 ? 7.246 -67.25 -18.016 1 83.94 1039 LEU B CA 1
ATOM 17907 C C . LEU B 1 1039 ? 8.297 -66.688 -17.062 1 83.94 1039 LEU B C 1
ATOM 17909 O O . LEU B 1 1039 ? 9.461 -66.562 -17.453 1 83.94 1039 LEU B O 1
ATOM 17913 N N . THR B 1 1040 ? 7.914 -66.312 -15.898 1 87.56 1040 THR B N 1
ATOM 17914 C CA . THR B 1 1040 ? 8.867 -65.812 -14.906 1 87.56 1040 THR B CA 1
ATOM 17915 C C . THR B 1 1040 ? 9.914 -66.875 -14.594 1 87.56 1040 THR B C 1
ATOM 17917 O O . THR B 1 1040 ? 11.094 -66.562 -14.422 1 87.56 1040 THR B O 1
ATOM 17920 N N . LYS B 1 1041 ? 9.555 -68.188 -14.641 1 87.81 1041 LYS B N 1
ATOM 17921 C CA . LYS B 1 1041 ? 10.469 -69.25 -14.398 1 87.81 1041 LYS B CA 1
ATOM 17922 C C . LYS B 1 1041 ? 11.461 -69.438 -15.547 1 87.81 1041 LYS B C 1
ATOM 17924 O O . LYS B 1 1041 ? 12.633 -69.75 -15.32 1 87.81 1041 LYS B O 1
ATOM 17929 N N . THR B 1 1042 ? 11.023 -69.25 -16.656 1 88.94 1042 THR B N 1
ATOM 17930 C CA . THR B 1 1042 ? 11.906 -69.312 -17.812 1 88.94 1042 THR B CA 1
ATOM 17931 C C . THR B 1 1042 ? 12.953 -68.188 -17.766 1 88.94 1042 THR B C 1
ATOM 17933 O O . THR B 1 1042 ? 14.117 -68.438 -18.109 1 88.94 1042 THR B O 1
ATOM 17936 N N . CYS B 1 1043 ? 12.539 -67 -17.328 1 90.5 1043 CYS B N 1
ATOM 17937 C CA . CYS B 1 1043 ? 13.477 -65.875 -17.203 1 90.5 1043 CYS B CA 1
ATOM 17938 C C . CYS B 1 1043 ? 14.547 -66.188 -16.172 1 90.5 1043 CYS B C 1
ATOM 17940 O O . CYS B 1 1043 ? 15.719 -65.875 -16.375 1 90.5 1043 CYS B O 1
ATOM 17942 N N . VAL B 1 1044 ? 14.117 -66.812 -15.125 1 91.44 1044 VAL B N 1
ATOM 17943 C CA . VAL B 1 1044 ? 15.062 -67.188 -14.078 1 91.44 1044 VAL B CA 1
ATOM 17944 C C . VAL B 1 1044 ? 16.016 -68.25 -14.602 1 91.44 1044 VAL B C 1
ATOM 17946 O O . VAL B 1 1044 ? 17.219 -68.188 -14.336 1 91.44 1044 VAL B O 1
ATOM 17949 N N . LYS B 1 1045 ? 15.562 -69.25 -15.406 1 91.31 1045 LYS B N 1
ATOM 17950 C CA . LYS B 1 1045 ? 16.359 -70.312 -15.961 1 91.31 1045 LYS B CA 1
ATOM 17951 C C . LYS B 1 1045 ? 17.406 -69.812 -16.953 1 91.31 1045 LYS B C 1
ATOM 17953 O O . LYS B 1 1045 ? 18.516 -70.312 -17.031 1 91.31 1045 LYS B O 1
ATOM 17958 N N . LEU B 1 1046 ? 17.031 -68.75 -17.578 1 92.38 1046 LEU B N 1
ATOM 17959 C CA . LEU B 1 1046 ? 17.938 -68.188 -18.562 1 92.38 1046 LEU B CA 1
ATOM 17960 C C . LEU B 1 1046 ? 18.922 -67.188 -17.906 1 92.38 1046 LEU B C 1
ATOM 17962 O O . LEU B 1 1046 ? 19.859 -66.75 -18.547 1 92.38 1046 LEU B O 1
ATOM 17966 N N . GLY B 1 1047 ? 18.875 -66.938 -16.641 1 90.31 1047 GLY B N 1
ATOM 17967 C CA . GLY B 1 1047 ? 19.781 -66.062 -15.914 1 90.31 1047 GLY B CA 1
ATOM 17968 C C . GLY B 1 1047 ? 19.688 -64.562 -16.344 1 90.31 1047 GLY B C 1
ATOM 17969 O O . GLY B 1 1047 ? 20.703 -63.906 -16.469 1 90.31 1047 GLY B O 1
ATOM 17970 N N . LEU B 1 1048 ? 18.5 -64.188 -16.641 1 92.19 1048 LEU B N 1
ATOM 17971 C CA . LEU B 1 1048 ? 18.328 -62.812 -17.094 1 92.19 1048 LEU B CA 1
ATOM 17972 C C . LEU B 1 1048 ? 18.391 -61.844 -15.93 1 92.19 1048 LEU B C 1
ATOM 17974 O O . LEU B 1 1048 ? 18.125 -62.219 -14.781 1 92.19 1048 LEU B O 1
ATOM 17978 N N . VAL B 1 1049 ? 18.75 -60.594 -16.203 1 91.88 1049 VAL B N 1
ATOM 17979 C CA . VAL B 1 1049 ? 18.922 -59.562 -15.203 1 91.88 1049 VAL B CA 1
ATOM 17980 C C . VAL B 1 1049 ? 17.562 -59.031 -14.766 1 91.88 1049 VAL B C 1
ATOM 17982 O O . VAL B 1 1049 ? 16.672 -58.844 -15.602 1 91.88 1049 VAL B O 1
ATOM 17985 N N . ARG B 1 1050 ? 17.391 -58.906 -13.508 1 89.62 1050 ARG B N 1
ATOM 17986 C CA . ARG B 1 1050 ? 16.141 -58.375 -12.945 1 89.62 1050 ARG B CA 1
ATOM 17987 C C . ARG B 1 1050 ? 16.188 -56.844 -12.891 1 89.62 1050 ARG B C 1
ATOM 17989 O O . ARG B 1 1050 ? 17.234 -56.281 -12.586 1 89.62 1050 ARG B O 1
ATOM 17996 N N . VAL B 1 1051 ? 15.164 -56.281 -13.375 1 87.19 1051 VAL B N 1
ATOM 17997 C CA . VAL B 1 1051 ? 14.977 -54.844 -13.258 1 87.19 1051 VAL B CA 1
ATOM 17998 C C . VAL B 1 1051 ? 13.727 -54.562 -12.438 1 87.19 1051 VAL B C 1
ATOM 18000 O O . VAL B 1 1051 ? 12.633 -55.031 -12.773 1 87.19 1051 VAL B O 1
ATOM 18003 N N . ASP B 1 1052 ? 13.766 -53.688 -11.352 1 82.94 1052 ASP B N 1
ATOM 18004 C CA . ASP B 1 1052 ? 12.68 -53.375 -10.422 1 82.94 1052 ASP B CA 1
ATOM 18005 C C . ASP B 1 1052 ? 12 -54.656 -9.93 1 82.94 1052 ASP B C 1
ATOM 18007 O O . ASP B 1 1052 ? 10.781 -54.781 -10.008 1 82.94 1052 ASP B O 1
ATOM 18011 N N . ASP B 1 1053 ? 12.688 -55.75 -9.742 1 80.31 1053 ASP B N 1
ATOM 18012 C CA . ASP B 1 1053 ? 12.32 -57 -9.133 1 80.31 1053 ASP B CA 1
ATOM 18013 C C . ASP B 1 1053 ? 11.453 -57.844 -10.07 1 80.31 1053 ASP B C 1
ATOM 18015 O O . ASP B 1 1053 ? 10.641 -58.656 -9.625 1 80.31 1053 ASP B O 1
ATOM 18019 N N . GLY B 1 1054 ? 11.516 -57.438 -11.25 1 85.62 1054 GLY B N 1
ATOM 18020 C CA . GLY B 1 1054 ? 10.766 -58.25 -12.188 1 85.62 1054 GLY B CA 1
ATOM 18021 C C . GLY B 1 1054 ? 11.398 -58.312 -13.57 1 85.62 1054 GLY B C 1
ATOM 18022 O O . GLY B 1 1054 ? 12.57 -58 -13.734 1 85.62 1054 GLY B O 1
ATOM 18023 N N . TYR B 1 1055 ? 10.672 -59 -14.508 1 88.06 1055 TYR B N 1
ATOM 18024 C CA . TYR B 1 1055 ? 11.148 -59.188 -15.875 1 88.06 1055 TYR B CA 1
ATOM 18025 C C . TYR B 1 1055 ? 10.203 -58.5 -16.875 1 88.06 1055 TYR B C 1
ATOM 18027 O O . TYR B 1 1055 ? 10.133 -58.906 -18.031 1 88.06 1055 TYR B O 1
ATOM 18035 N N . ASP B 1 1056 ? 9.539 -57.438 -16.297 1 86 1056 ASP B N 1
ATOM 18036 C CA . ASP B 1 1056 ? 8.484 -56.781 -17.078 1 86 1056 ASP B CA 1
ATOM 18037 C C . ASP B 1 1056 ? 9.062 -56.125 -18.312 1 86 1056 ASP B C 1
ATOM 18039 O O . ASP B 1 1056 ? 8.383 -56 -19.328 1 86 1056 ASP B O 1
ATOM 18043 N N . TYR B 1 1057 ? 10.406 -55.719 -18.219 1 87.94 1057 TYR B N 1
ATOM 18044 C CA . TYR B 1 1057 ? 11.016 -55.031 -19.344 1 87.94 1057 TYR B CA 1
ATOM 18045 C C . TYR B 1 1057 ? 11.125 -55.969 -20.547 1 87.94 1057 TYR B C 1
ATOM 18047 O O . TYR B 1 1057 ? 11.266 -55.5 -21.688 1 87.94 1057 TYR B O 1
ATOM 18055 N N . ILE B 1 1058 ? 10.938 -57.25 -20.375 1 85.75 1058 ILE B N 1
ATOM 18056 C CA . ILE B 1 1058 ? 10.977 -58.25 -21.438 1 85.75 1058 ILE B CA 1
ATOM 18057 C C . ILE B 1 1058 ? 9.57 -58.781 -21.703 1 85.75 1058 ILE B C 1
ATOM 18059 O O . ILE B 1 1058 ? 9.125 -58.875 -22.844 1 85.75 1058 ILE B O 1
ATOM 18063 N N . LEU B 1 1059 ? 8.789 -59.062 -20.594 1 81.38 1059 LEU B N 1
ATOM 18064 C CA . LEU B 1 1059 ? 7.535 -59.812 -20.688 1 81.38 1059 LEU B CA 1
ATOM 18065 C C . LEU B 1 1059 ? 6.398 -58.875 -21.125 1 81.38 1059 LEU B C 1
ATOM 18067 O O . LEU B 1 1059 ? 5.371 -59.344 -21.625 1 81.38 1059 LEU B O 1
ATOM 18071 N N . LYS B 1 1060 ? 6.48 -57.531 -20.953 1 82.94 1060 LYS B N 1
ATOM 18072 C CA . LYS B 1 1060 ? 5.418 -56.594 -21.312 1 82.94 1060 LYS B CA 1
ATOM 18073 C C . LYS B 1 1060 ? 5.684 -55.969 -22.688 1 82.94 1060 LYS B C 1
ATOM 18075 O O . LYS B 1 1060 ? 5.02 -55 -23.062 1 82.94 1060 LYS B O 1
ATOM 18080 N N . LYS B 1 1061 ? 6.652 -56.469 -23.422 1 82.75 1061 LYS B N 1
ATOM 18081 C CA . LYS B 1 1061 ? 6.914 -56 -24.766 1 82.75 1061 LYS B CA 1
ATOM 18082 C C . LYS B 1 1061 ? 5.816 -56.438 -25.734 1 82.75 1061 LYS B C 1
ATOM 18084 O O . LYS B 1 1061 ? 5.273 -57.531 -25.594 1 82.75 1061 LYS B O 1
ATOM 18089 N N . PRO B 1 1062 ? 5.449 -55.594 -26.594 1 80 1062 PRO B N 1
ATOM 18090 C CA . PRO B 1 1062 ? 4.43 -55.969 -27.578 1 80 1062 PRO B CA 1
ATOM 18091 C C . PRO B 1 1062 ? 4.848 -57.156 -28.453 1 80 1062 PRO B C 1
ATOM 18093 O O . PRO B 1 1062 ? 6.043 -57.438 -28.594 1 80 1062 PRO B O 1
ATOM 18096 N N . ILE B 1 1063 ? 3.891 -57.875 -29 1 71.94 1063 ILE B N 1
ATOM 18097 C CA . ILE B 1 1063 ? 4.129 -59.094 -29.781 1 71.94 1063 ILE B CA 1
ATOM 18098 C C . ILE B 1 1063 ? 4.988 -58.75 -31 1 71.94 1063 ILE B C 1
ATOM 18100 O O . ILE B 1 1063 ? 5.727 -59.594 -31.5 1 71.94 1063 ILE B O 1
ATOM 18104 N N . THR B 1 1064 ? 5.027 -57.312 -31.359 1 75.44 1064 THR B N 1
ATOM 18105 C CA . THR B 1 1064 ? 5.789 -56.875 -32.531 1 75.44 1064 THR B CA 1
ATOM 18106 C C . THR B 1 1064 ? 7.281 -56.844 -32.219 1 75.44 1064 THR B C 1
ATOM 18108 O O . THR B 1 1064 ? 8.117 -56.781 -33.125 1 75.44 1064 THR B O 1
ATOM 18111 N N . PHE B 1 1065 ? 7.621 -56.906 -30.953 1 82.06 1065 PHE B N 1
ATOM 18112 C CA . PHE B 1 1065 ? 9.016 -56.812 -30.531 1 82.06 1065 PHE B CA 1
ATOM 18113 C C . PHE B 1 1065 ? 9.773 -58.094 -30.906 1 82.06 1065 PHE B C 1
ATOM 18115 O O . PHE B 1 1065 ? 11 -58.094 -30.969 1 82.06 1065 PHE B O 1
ATOM 18122 N N . TYR B 1 1066 ? 9.227 -59.188 -31.297 1 76.69 1066 TYR B N 1
ATOM 18123 C CA . TYR B 1 1066 ? 9.867 -60.5 -31.531 1 76.69 1066 TYR B CA 1
ATOM 18124 C C . TYR B 1 1066 ? 10.039 -60.75 -33.031 1 76.69 1066 TYR B C 1
ATOM 18126 O O . TYR B 1 1066 ? 10.375 -61.875 -33.406 1 76.69 1066 TYR B O 1
ATOM 18134 N N . THR B 1 1067 ? 9.969 -59.625 -33.688 1 75.19 1067 THR B N 1
ATOM 18135 C CA . THR B 1 1067 ? 10.164 -59.75 -35.125 1 75.19 1067 THR B CA 1
ATOM 18136 C C . THR B 1 1067 ? 11.648 -59.719 -35.469 1 75.19 1067 THR B C 1
ATOM 18138 O O . THR B 1 1067 ? 12.484 -59.406 -34.625 1 75.19 1067 THR B O 1
ATOM 18141 N N . LYS B 1 1068 ? 12.211 -60.062 -36.656 1 76.12 1068 LYS B N 1
ATOM 18142 C CA . LYS B 1 1068 ? 13.594 -60.062 -37.125 1 76.12 1068 LYS B CA 1
ATOM 18143 C C . LYS B 1 1068 ? 14.18 -58.656 -37.094 1 76.12 1068 LYS B C 1
ATOM 18145 O O . LYS B 1 1068 ? 15.328 -58.469 -36.688 1 76.12 1068 LYS B O 1
ATOM 18150 N N . THR B 1 1069 ? 13.508 -57.719 -37.562 1 77.5 1069 THR B N 1
ATOM 18151 C CA . THR B 1 1069 ? 13.961 -56.312 -37.594 1 77.5 1069 THR B CA 1
ATOM 18152 C C . THR B 1 1069 ? 14.281 -55.812 -36.188 1 77.5 1069 THR B C 1
ATOM 18154 O O . THR B 1 1069 ? 15.281 -55.125 -35.969 1 77.5 1069 THR B O 1
ATOM 18157 N N . SER B 1 1070 ? 13.508 -56.125 -35.281 1 81.62 1070 SER B N 1
ATOM 18158 C CA . SER B 1 1070 ? 13.711 -55.688 -33.906 1 81.62 1070 SER B CA 1
ATOM 18159 C C . SER B 1 1070 ? 14.93 -56.344 -33.281 1 81.62 1070 SER B C 1
ATOM 18161 O O . SER B 1 1070 ? 15.602 -55.75 -32.438 1 81.62 1070 SER B O 1
ATOM 18163 N N . THR B 1 1071 ? 15.383 -57.594 -33.719 1 80.94 1071 THR B N 1
ATOM 18164 C CA . THR B 1 1071 ? 16.547 -58.281 -33.188 1 80.94 1071 THR B CA 1
ATOM 18165 C C . THR B 1 1071 ? 17.844 -57.625 -33.688 1 80.94 1071 THR B C 1
ATOM 18167 O O . THR B 1 1071 ? 18.828 -57.562 -32.969 1 80.94 1071 THR B O 1
ATOM 18170 N N . GLU B 1 1072 ? 17.938 -57.188 -34.938 1 83.75 1072 GLU B N 1
ATOM 18171 C CA . GLU B 1 1072 ? 19.109 -56.5 -35.5 1 83.75 1072 GLU B CA 1
ATOM 18172 C C . GLU B 1 1072 ? 19.328 -55.156 -34.812 1 83.75 1072 GLU B C 1
ATOM 18174 O O . GLU B 1 1072 ? 20.484 -54.781 -34.531 1 83.75 1072 GLU B O 1
ATOM 18179 N N . LYS B 1 1073 ? 18.328 -54.469 -34.625 1 88.44 1073 LYS B N 1
ATOM 18180 C CA . LYS B 1 1073 ? 18.438 -53.219 -33.906 1 88.44 1073 LYS B CA 1
ATOM 18181 C C . LYS B 1 1073 ? 18.969 -53.438 -32.5 1 88.44 1073 LYS B C 1
ATOM 18183 O O . LYS B 1 1073 ? 19.734 -52.625 -31.969 1 88.44 1073 LYS B O 1
ATOM 18188 N N . LEU B 1 1074 ? 18.531 -54.531 -31.844 1 89.81 1074 LEU B N 1
ATOM 18189 C CA . LEU B 1 1074 ? 18.984 -54.875 -30.5 1 89.81 1074 LEU B CA 1
ATOM 18190 C C . LEU B 1 1074 ? 20.484 -55.156 -30.484 1 89.81 1074 LEU B C 1
ATOM 18192 O O . LEU B 1 1074 ? 21.188 -54.719 -29.578 1 89.81 1074 LEU B O 1
ATOM 18196 N N . GLN B 1 1075 ? 21.094 -55.812 -31.547 1 90.12 1075 GLN B N 1
ATOM 18197 C CA . GLN B 1 1075 ? 22.531 -56.094 -31.641 1 90.12 1075 GLN B CA 1
ATOM 18198 C C . GLN B 1 1075 ? 23.312 -54.812 -31.875 1 90.12 1075 GLN B C 1
ATOM 18200 O O . GLN B 1 1075 ? 24.406 -54.625 -31.344 1 90.12 1075 GLN B O 1
ATOM 18205 N N . ALA B 1 1076 ? 22.781 -53.906 -32.625 1 92.88 1076 ALA B N 1
ATOM 18206 C CA . ALA B 1 1076 ? 23.422 -52.594 -32.844 1 92.88 1076 ALA B CA 1
ATOM 18207 C C . ALA B 1 1076 ? 23.453 -51.781 -31.578 1 92.88 1076 ALA B C 1
ATOM 18209 O O . ALA B 1 1076 ? 24.438 -51.062 -31.312 1 92.88 1076 ALA B O 1
ATOM 18210 N N . ASP B 1 1077 ? 22.422 -51.781 -30.844 1 93.44 1077 ASP B N 1
ATOM 18211 C CA . ASP B 1 1077 ? 22.359 -51.031 -29.578 1 93.44 1077 ASP B CA 1
ATOM 18212 C C . ASP B 1 1077 ? 23.375 -51.562 -28.578 1 93.44 1077 ASP B C 1
ATOM 18214 O O . ASP B 1 1077 ? 23.953 -50.812 -27.797 1 93.44 1077 ASP B O 1
ATOM 18218 N N . ILE B 1 1078 ? 23.641 -52.875 -28.547 1 93.69 1078 ILE B N 1
ATOM 18219 C CA . ILE B 1 1078 ? 24.625 -53.5 -27.656 1 93.69 1078 ILE B CA 1
ATOM 18220 C C . ILE B 1 1078 ? 26.031 -53.031 -28.031 1 93.69 1078 ILE B C 1
ATOM 18222 O O . ILE B 1 1078 ? 26.812 -52.656 -27.156 1 93.69 1078 ILE B O 1
ATOM 18226 N N . LYS B 1 1079 ? 26.328 -52.938 -29.328 1 93.62 1079 LYS B N 1
ATOM 18227 C CA . LYS B 1 1079 ? 27.641 -52.5 -29.781 1 93.62 1079 LYS B CA 1
ATOM 18228 C C . LYS B 1 1079 ? 27.875 -51.031 -29.453 1 93.62 1079 LYS B C 1
ATOM 18230 O O . LYS B 1 1079 ? 28.953 -50.625 -29.016 1 93.62 1079 LYS B O 1
ATOM 18235 N N . LYS B 1 1080 ? 26.953 -50.25 -29.734 1 94.5 1080 LYS B N 1
ATOM 18236 C CA . LYS B 1 1080 ? 27.047 -48.844 -29.438 1 94.5 1080 LYS B CA 1
ATOM 18237 C C . LYS B 1 1080 ? 27.297 -48.594 -27.953 1 94.5 1080 LYS B C 1
ATOM 18239 O O . LYS B 1 1080 ? 28.094 -47.719 -27.578 1 94.5 1080 LYS B O 1
ATOM 18244 N N . THR B 1 1081 ? 26.562 -49.312 -27.047 1 95.12 1081 THR B N 1
ATOM 18245 C CA . THR B 1 1081 ? 26.719 -49.156 -25.609 1 95.12 1081 THR B CA 1
ATOM 18246 C C . THR B 1 1081 ? 28.109 -49.594 -25.172 1 95.12 1081 THR B C 1
ATOM 18248 O O . THR B 1 1081 ? 28.719 -49 -24.281 1 95.12 1081 THR B O 1
ATOM 18251 N N . GLN B 1 1082 ? 28.688 -50.625 -25.797 1 94.06 1082 GLN B N 1
ATOM 18252 C CA . GLN B 1 1082 ? 30.031 -51.094 -25.5 1 94.06 1082 GLN B CA 1
ATOM 18253 C C . GLN B 1 1082 ? 31.078 -50.062 -25.891 1 94.06 1082 GLN B C 1
ATOM 18255 O O . GLN B 1 1082 ? 32.031 -49.812 -25.156 1 94.06 1082 GLN B O 1
ATOM 18260 N N . ASP B 1 1083 ? 30.938 -49.375 -27.016 1 94.56 1083 ASP B N 1
ATOM 18261 C CA . ASP B 1 1083 ? 31.859 -48.344 -27.469 1 94.56 1083 ASP B CA 1
ATOM 18262 C C . ASP B 1 1083 ? 31.812 -47.125 -26.547 1 94.56 1083 ASP B C 1
ATOM 18264 O O . ASP B 1 1083 ? 32.844 -46.531 -26.25 1 94.56 1083 ASP B O 1
ATOM 18268 N N . SER B 1 1084 ? 30.672 -46.781 -26.141 1 94.25 1084 SER B N 1
ATOM 18269 C CA . SER B 1 1084 ? 30.516 -45.656 -25.234 1 94.25 1084 SER B CA 1
ATOM 18270 C C . SER B 1 1084 ? 31.203 -45.906 -23.906 1 94.25 1084 SER B C 1
ATOM 18272 O O . SER B 1 1084 ? 31.781 -45 -23.312 1 94.25 1084 SER B O 1
ATOM 18274 N N . ILE B 1 1085 ? 31.109 -47.125 -23.375 1 94.81 1085 ILE B N 1
ATOM 18275 C CA . ILE B 1 1085 ? 31.781 -47.5 -22.125 1 94.81 1085 ILE B CA 1
ATOM 18276 C C . ILE B 1 1085 ? 33.281 -47.406 -22.297 1 94.81 1085 ILE B C 1
ATOM 18278 O O . ILE B 1 1085 ? 33.969 -46.906 -21.406 1 94.81 1085 ILE B O 1
ATOM 18282 N N . ALA B 1 1086 ? 33.844 -47.75 -23.469 1 94.31 1086 ALA B N 1
ATOM 18283 C CA . ALA B 1 1086 ? 35.281 -47.719 -23.719 1 94.31 1086 ALA B CA 1
ATOM 18284 C C . ALA B 1 1086 ? 35.812 -46.281 -23.766 1 94.31 1086 ALA B C 1
ATOM 18286 O O . ALA B 1 1086 ? 36.875 -45.969 -23.219 1 94.31 1086 ALA B O 1
ATOM 18287 N N . VAL B 1 1087 ? 35.125 -45.438 -24.359 1 93.69 1087 VAL B N 1
ATOM 18288 C CA . VAL B 1 1087 ? 35.5 -44.031 -24.453 1 93.69 1087 VAL B CA 1
ATOM 18289 C C . VAL B 1 1087 ? 35.469 -43.375 -23.078 1 93.69 1087 VAL B C 1
ATOM 18291 O O . VAL B 1 1087 ? 36.344 -42.625 -22.719 1 93.69 1087 VAL B O 1
ATOM 18294 N N . LEU B 1 1088 ? 34.469 -43.594 -22.297 1 93.88 1088 LEU B N 1
ATOM 18295 C CA . LEU B 1 1088 ? 34.312 -42.969 -20.984 1 93.88 1088 LEU B CA 1
ATOM 18296 C C . LEU B 1 1088 ? 35.375 -43.469 -20.016 1 93.88 1088 LEU B C 1
ATOM 18298 O O . LEU B 1 1088 ? 35.875 -42.719 -19.172 1 93.88 1088 LEU B O 1
ATOM 18302 N N . LYS B 1 1089 ? 35.75 -44.719 -20.141 1 94 1089 LYS B N 1
ATOM 18303 C CA . LYS B 1 1089 ? 36.781 -45.25 -19.297 1 94 1089 LYS B CA 1
ATOM 18304 C C . LYS B 1 1089 ? 38.156 -44.625 -19.594 1 94 1089 LYS B C 1
ATOM 18306 O O . LYS B 1 1089 ? 39 -44.562 -18.719 1 94 1089 LYS B O 1
ATOM 18311 N N . GLN B 1 1090 ? 38.375 -44.031 -20.812 1 93.62 1090 GLN B N 1
ATOM 18312 C CA . GLN B 1 1090 ? 39.625 -43.406 -21.203 1 93.62 1090 GLN B CA 1
ATOM 18313 C C . GLN B 1 1090 ? 39.594 -41.906 -20.922 1 93.62 1090 GLN B C 1
ATOM 18315 O O . GLN B 1 1090 ? 40.625 -41.25 -21.016 1 93.62 1090 GLN B O 1
ATOM 18320 N N . THR B 1 1091 ? 38.562 -41.344 -20.547 1 95.25 1091 THR B N 1
ATOM 18321 C CA . THR B 1 1091 ? 38.438 -39.938 -20.281 1 95.25 1091 THR B CA 1
ATOM 18322 C C . THR B 1 1091 ? 38.562 -39.625 -18.797 1 95.25 1091 THR B C 1
ATOM 18324 O O . THR B 1 1091 ? 37.75 -40.094 -17.984 1 95.25 1091 THR B O 1
ATOM 18327 N N . THR B 1 1092 ? 39.594 -38.844 -18.406 1 95.31 1092 THR B N 1
ATOM 18328 C CA . THR B 1 1092 ? 39.812 -38.5 -17 1 95.31 1092 THR B CA 1
ATOM 18329 C C . THR B 1 1092 ? 38.844 -37.438 -16.547 1 95.31 1092 THR B C 1
ATOM 18331 O O . THR B 1 1092 ? 38.281 -36.688 -17.359 1 95.31 1092 THR B O 1
ATOM 18334 N N . PRO B 1 1093 ? 38.625 -37.344 -15.25 1 96.19 1093 PRO B N 1
ATOM 18335 C CA . PRO B 1 1093 ? 37.719 -36.312 -14.711 1 96.19 1093 PRO B CA 1
ATOM 18336 C C . PRO B 1 1093 ? 38.188 -34.906 -15.094 1 96.19 1093 PRO B C 1
ATOM 18338 O O . PRO B 1 1093 ? 37.375 -34.031 -15.375 1 96.19 1093 PRO B O 1
ATOM 18341 N N . VAL B 1 1094 ? 39.438 -34.656 -15.094 1 96.38 1094 VAL B N 1
ATOM 18342 C CA . VAL B 1 1094 ? 40 -33.344 -15.43 1 96.38 1094 VAL B CA 1
ATOM 18343 C C . VAL B 1 1094 ? 39.719 -33 -16.891 1 96.38 1094 VAL B C 1
ATOM 18345 O O . VAL B 1 1094 ? 39.375 -31.875 -17.219 1 96.38 1094 VAL B O 1
ATOM 18348 N N . LYS B 1 1095 ? 39.812 -33.969 -17.734 1 95.69 1095 LYS B N 1
ATOM 18349 C CA . LYS B 1 1095 ? 39.531 -33.75 -19.141 1 95.69 1095 LYS B CA 1
ATOM 18350 C C . LYS B 1 1095 ? 38.031 -33.469 -19.344 1 95.69 1095 LYS B C 1
ATOM 18352 O O . LYS B 1 1095 ? 37.688 -32.656 -20.203 1 95.69 1095 LYS B O 1
ATOM 18357 N N . MET B 1 1096 ? 37.219 -34.188 -18.609 1 96.88 1096 MET B N 1
ATOM 18358 C CA . MET B 1 1096 ? 35.781 -33.906 -18.656 1 96.88 1096 MET B CA 1
ATOM 18359 C C . MET B 1 1096 ? 35.5 -32.438 -18.281 1 96.88 1096 MET B C 1
ATOM 18361 O O . MET B 1 1096 ? 34.719 -31.766 -18.938 1 96.88 1096 MET B O 1
ATOM 18365 N N . TRP B 1 1097 ? 36.25 -32 -17.25 1 97.75 1097 TRP B N 1
ATOM 18366 C CA . TRP B 1 1097 ? 36.062 -30.641 -16.766 1 97.75 1097 TRP B CA 1
ATOM 18367 C C . TRP B 1 1097 ? 36.5 -29.625 -17.797 1 97.75 1097 TRP B C 1
ATOM 18369 O O . TRP B 1 1097 ? 35.812 -28.656 -18.078 1 97.75 1097 TRP B O 1
ATOM 18379 N N . LEU B 1 1098 ? 37.625 -29.828 -18.406 1 97.44 1098 LEU B N 1
ATOM 18380 C CA . LEU B 1 1098 ? 38.156 -28.922 -19.406 1 97.44 1098 LEU B CA 1
ATOM 18381 C C . LEU B 1 1098 ? 37.25 -28.828 -20.625 1 97.44 1098 LEU B C 1
ATOM 18383 O O . LEU B 1 1098 ? 37.094 -27.75 -21.203 1 97.44 1098 LEU B O 1
ATOM 18387 N N . THR B 1 1099 ? 36.625 -29.938 -20.969 1 96.62 1099 THR B N 1
ATOM 18388 C CA . THR B 1 1099 ? 35.719 -29.938 -22.109 1 96.62 1099 THR B CA 1
ATOM 18389 C C . THR B 1 1099 ? 34.5 -29.078 -21.812 1 96.62 1099 THR B C 1
ATOM 18391 O O . THR B 1 1099 ? 34.031 -28.312 -22.672 1 96.62 1099 THR B O 1
ATOM 18394 N N . ASP B 1 1100 ? 34 -29.219 -20.609 1 97.75 1100 ASP B N 1
ATOM 18395 C CA . ASP B 1 1100 ? 32.844 -28.406 -20.219 1 97.75 1100 ASP B CA 1
ATOM 18396 C C . ASP B 1 1100 ? 33.219 -26.922 -20.172 1 97.75 1100 ASP B C 1
ATOM 18398 O O . ASP B 1 1100 ? 32.406 -26.062 -20.562 1 97.75 1100 ASP B O 1
ATOM 18402 N N . LEU B 1 1101 ? 34.406 -26.594 -19.672 1 98.06 1101 LEU B N 1
ATOM 18403 C CA . LEU B 1 1101 ? 34.875 -25.219 -19.609 1 98.06 1101 LEU B CA 1
ATOM 18404 C C . LEU B 1 1101 ? 35.031 -24.625 -21.016 1 98.06 1101 LEU B C 1
ATOM 18406 O O . LEU B 1 1101 ? 34.719 -23.453 -21.234 1 98.06 1101 LEU B O 1
ATOM 18410 N N . ASP B 1 1102 ? 35.469 -25.453 -21.969 1 97.75 1102 ASP B N 1
ATOM 18411 C CA . ASP B 1 1102 ? 35.594 -24.984 -23.344 1 97.75 1102 ASP B CA 1
ATOM 18412 C C . ASP B 1 1102 ? 34.25 -24.594 -23.938 1 97.75 1102 ASP B C 1
ATOM 18414 O O . ASP B 1 1102 ? 34.156 -23.562 -24.594 1 97.75 1102 ASP B O 1
ATOM 18418 N N . LYS B 1 1103 ? 33.312 -25.469 -23.719 1 97.5 1103 LYS B N 1
ATOM 18419 C CA . LYS B 1 1103 ? 31.969 -25.172 -24.219 1 97.5 1103 LYS B CA 1
ATOM 18420 C C . LYS B 1 1103 ? 31.422 -23.891 -23.625 1 97.5 1103 LYS B C 1
ATOM 18422 O O . LYS B 1 1103 ? 30.828 -23.062 -24.328 1 97.5 1103 LYS B O 1
ATOM 18427 N N . PHE B 1 1104 ? 31.688 -23.75 -22.344 1 97.94 1104 PHE B N 1
ATOM 18428 C CA . PHE B 1 1104 ? 31.219 -22.547 -21.656 1 97.94 1104 PHE B CA 1
ATOM 18429 C C . PHE B 1 1104 ? 31.906 -21.312 -22.203 1 97.94 1104 PHE B C 1
ATOM 18431 O O . PHE B 1 1104 ? 31.266 -20.297 -22.484 1 97.94 1104 PHE B O 1
ATOM 18438 N N . ASP B 1 1105 ? 33.25 -21.328 -22.281 1 97.75 1105 ASP B N 1
ATOM 18439 C CA . ASP B 1 1105 ? 34.031 -20.172 -22.719 1 97.75 1105 ASP B CA 1
ATOM 18440 C C . ASP B 1 1105 ? 33.594 -19.703 -24.109 1 97.75 1105 ASP B C 1
ATOM 18442 O O . ASP B 1 1105 ? 33.469 -18.5 -24.344 1 97.75 1105 ASP B O 1
ATOM 18446 N N . LYS B 1 1106 ? 33.344 -20.641 -24.938 1 97.44 1106 LYS B N 1
ATOM 18447 C CA . LYS B 1 1106 ? 32.906 -20.297 -26.297 1 97.44 1106 LYS B CA 1
ATOM 18448 C C . LYS B 1 1106 ? 31.547 -19.594 -26.281 1 97.44 1106 LYS B C 1
ATOM 18450 O O . LYS B 1 1106 ? 31.375 -18.578 -26.953 1 97.44 1106 LYS B O 1
ATOM 18455 N N . THR B 1 1107 ? 30.656 -20.141 -25.562 1 97.56 1107 THR B N 1
ATOM 18456 C CA . THR B 1 1107 ? 29.312 -19.609 -25.5 1 97.56 1107 THR B CA 1
ATOM 18457 C C . THR B 1 1107 ? 29.312 -18.219 -24.859 1 97.56 1107 THR B C 1
ATOM 18459 O O . THR B 1 1107 ? 28.641 -17.297 -25.344 1 97.56 1107 THR B O 1
ATOM 18462 N N . PHE B 1 1108 ? 30.109 -18.016 -23.781 1 97.62 1108 PHE B N 1
ATOM 18463 C CA . PHE B 1 1108 ? 30.125 -16.719 -23.094 1 97.62 1108 PHE B CA 1
ATOM 18464 C C . PHE B 1 1108 ? 30.812 -15.664 -23.938 1 97.62 1108 PHE B C 1
ATOM 18466 O O . PHE B 1 1108 ? 30.422 -14.5 -23.938 1 97.62 1108 PHE B O 1
ATOM 18473 N N . GLN B 1 1109 ? 31.875 -16.016 -24.625 1 96.44 1109 GLN B N 1
ATOM 18474 C CA . GLN B 1 1109 ? 32.562 -15.07 -25.516 1 96.44 1109 GLN B CA 1
ATOM 18475 C C . GLN B 1 1109 ? 31.625 -14.523 -26.578 1 96.44 1109 GLN B C 1
ATOM 18477 O O . GLN B 1 1109 ? 31.641 -13.336 -26.891 1 96.44 1109 GLN B O 1
ATOM 18482 N N . GLU B 1 1110 ? 30.875 -15.438 -27.094 1 96.75 1110 GLU B N 1
ATOM 18483 C CA . GLU B 1 1110 ? 29.875 -15.008 -28.078 1 96.75 1110 GLU B CA 1
ATOM 18484 C C . GLU B 1 1110 ? 28.844 -14.078 -27.453 1 96.75 1110 GLU B C 1
ATOM 18486 O O . GLU B 1 1110 ? 28.484 -13.0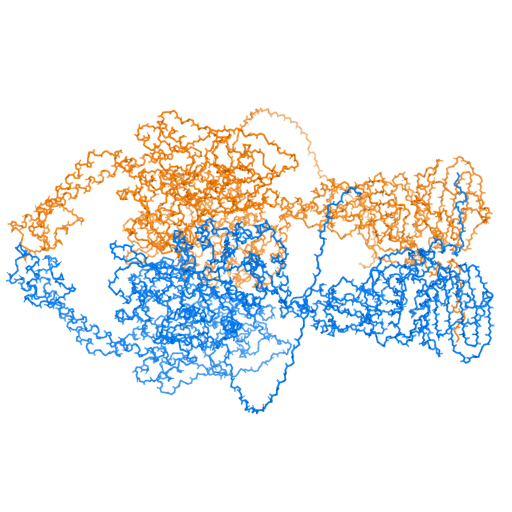62 -28.047 1 96.75 1110 GLU B O 1
ATOM 18491 N N . TYR B 1 1111 ? 28.406 -14.5 -26.375 1 96.25 1111 TYR B N 1
ATOM 18492 C CA . TYR B 1 1111 ? 27.422 -13.711 -25.656 1 96.25 1111 TYR B CA 1
ATOM 18493 C C . TYR B 1 1111 ? 27.953 -12.305 -25.375 1 96.25 1111 TYR B C 1
ATOM 18495 O O . TYR B 1 1111 ? 27.266 -11.312 -25.625 1 96.25 1111 TYR B O 1
ATOM 18503 N N . GLU B 1 1112 ? 29.125 -12.148 -24.828 1 95.69 1112 GLU B N 1
ATOM 18504 C CA . GLU B 1 1112 ? 29.734 -10.867 -24.484 1 95.69 1112 GLU B CA 1
ATOM 18505 C C . GLU B 1 1112 ? 29.922 -9.992 -25.719 1 95.69 1112 GLU B C 1
ATOM 18507 O O . GLU B 1 1112 ? 29.672 -8.781 -25.672 1 95.69 1112 GLU B O 1
ATOM 18512 N N . ARG B 1 1113 ? 30.359 -10.586 -26.781 1 95.19 1113 ARG B N 1
ATOM 18513 C CA . ARG B 1 1113 ? 30.578 -9.852 -28.016 1 95.19 1113 ARG B CA 1
ATOM 18514 C C . ARG B 1 1113 ? 29.281 -9.227 -28.516 1 95.19 1113 ARG B C 1
ATOM 18516 O O . ARG B 1 1113 ? 29.266 -8.047 -28.891 1 95.19 1113 ARG B O 1
ATOM 18523 N N . VAL B 1 1114 ? 28.266 -10.008 -28.547 1 94.69 1114 VAL B N 1
ATOM 18524 C CA . VAL B 1 1114 ? 26.969 -9.531 -29.031 1 94.69 1114 VAL B CA 1
ATOM 18525 C C . VAL B 1 1114 ? 26.469 -8.406 -28.125 1 94.69 1114 VAL B C 1
ATOM 18527 O O . VAL B 1 1114 ? 25.922 -7.406 -28.609 1 94.69 1114 VAL B O 1
ATOM 18530 N N . LEU B 1 1115 ? 26.656 -8.539 -26.859 1 94.38 1115 LEU B N 1
ATOM 18531 C CA . LEU B 1 1115 ? 26.188 -7.547 -25.891 1 94.38 1115 LEU B CA 1
ATOM 18532 C C . LEU B 1 1115 ? 26.938 -6.23 -26.047 1 94.38 1115 LEU B C 1
ATOM 18534 O O . LEU B 1 1115 ? 26.328 -5.16 -26.078 1 94.38 1115 LEU B O 1
ATOM 18538 N N . ILE B 1 1116 ? 28.266 -6.273 -26.141 1 94.12 1116 ILE B N 1
ATOM 18539 C CA . ILE B 1 1116 ? 29.094 -5.078 -26.281 1 94.12 1116 ILE B CA 1
ATOM 18540 C C . ILE B 1 1116 ? 28.766 -4.359 -27.578 1 94.12 1116 ILE B C 1
ATOM 18542 O O . ILE B 1 1116 ? 28.656 -3.133 -27.609 1 94.12 1116 ILE B O 1
ATOM 18546 N N . HIS B 1 1117 ? 28.578 -5.117 -28.609 1 94.31 1117 HIS B N 1
ATOM 18547 C CA . HIS B 1 1117 ? 28.219 -4.535 -29.906 1 94.31 1117 HIS B CA 1
ATOM 18548 C C . HIS B 1 1117 ? 26.875 -3.818 -29.828 1 94.31 1117 HIS B C 1
ATOM 18550 O O . HIS B 1 1117 ? 26.703 -2.742 -30.406 1 94.31 1117 HIS B O 1
ATOM 18556 N N . SER B 1 1118 ? 25.984 -4.398 -29.203 1 92.19 1118 SER B N 1
ATOM 18557 C CA . SER B 1 1118 ? 24.672 -3.797 -29.062 1 92.19 1118 SER B CA 1
ATOM 18558 C C . SER B 1 1118 ? 24.734 -2.482 -28.297 1 92.19 1118 SER B C 1
ATOM 18560 O O . SER B 1 1118 ? 23.984 -1.542 -28.594 1 92.19 1118 SER B O 1
ATOM 18562 N N . ILE B 1 1119 ? 25.547 -2.354 -27.297 1 93.56 1119 ILE B N 1
ATOM 18563 C CA . ILE B 1 1119 ? 25.719 -1.144 -26.484 1 93.56 1119 ILE B CA 1
ATOM 18564 C C . ILE B 1 1119 ? 26.344 -0.043 -27.344 1 93.56 1119 ILE B C 1
ATOM 18566 O O . ILE B 1 1119 ? 25.859 1.089 -27.359 1 93.56 1119 ILE B O 1
ATOM 18570 N N . GLN B 1 1120 ? 27.359 -0.386 -28.078 1 91.88 1120 GLN B N 1
ATOM 18571 C CA . GLN B 1 1120 ? 28.109 0.586 -28.859 1 91.88 1120 GLN B CA 1
ATOM 18572 C C . GLN B 1 1120 ? 27.281 1.102 -30.031 1 91.88 1120 GLN B C 1
ATOM 18574 O O . GLN B 1 1120 ? 27.406 2.268 -30.422 1 91.88 1120 GLN B O 1
ATOM 18579 N N . LYS B 1 1121 ? 26.469 0.277 -30.531 1 90.69 1121 LYS B N 1
ATOM 18580 C CA . LYS B 1 1121 ? 25.609 0.657 -31.672 1 90.69 1121 LYS B CA 1
ATOM 18581 C C . LYS B 1 1121 ? 24.594 1.717 -31.266 1 90.69 1121 LYS B C 1
ATOM 18583 O O . LYS B 1 1121 ? 24.219 2.561 -32.062 1 90.69 1121 LYS B O 1
ATOM 18588 N N . GLU B 1 1122 ? 24.25 1.729 -30.062 1 91.75 1122 GLU B N 1
ATOM 18589 C CA . GLU B 1 1122 ? 23.203 2.637 -29.609 1 91.75 1122 GLU B CA 1
ATOM 18590 C C . GLU B 1 1122 ? 23.797 3.982 -29.188 1 91.75 1122 GLU B C 1
ATOM 18592 O O . GLU B 1 1122 ? 23.078 4.977 -29.094 1 91.75 1122 GLU B O 1
ATOM 18597 N N . GLN B 1 1123 ? 25.047 4.016 -28.922 1 93 1123 GLN B N 1
ATOM 18598 C CA . GLN B 1 1123 ? 25.703 5.27 -28.547 1 93 1123 GLN B CA 1
ATOM 18599 C C . GLN B 1 1123 ? 25.906 6.164 -29.766 1 93 1123 GLN B C 1
ATOM 18601 O O . GLN B 1 1123 ? 26.188 5.68 -30.859 1 93 1123 GLN B O 1
ATOM 18606 N N . ARG B 1 1124 ? 25.891 7.473 -29.625 1 91.19 1124 ARG B N 1
ATOM 18607 C CA . ARG B 1 1124 ? 26.109 8.422 -30.719 1 91.19 1124 ARG B CA 1
ATOM 18608 C C . ARG B 1 1124 ? 27.578 8.453 -31.141 1 91.19 1124 ARG B C 1
ATOM 18610 O O . ARG B 1 1124 ? 28.469 8.305 -30.297 1 91.19 1124 ARG B O 1
ATOM 18617 N N . PRO B 1 1125 ? 27.75 8.734 -32.344 1 89.88 1125 PRO B N 1
ATOM 18618 C CA . PRO B 1 1125 ? 29.141 8.734 -32.844 1 89.88 1125 PRO B CA 1
ATOM 18619 C C . PRO B 1 1125 ? 29.922 9.945 -32.344 1 89.88 1125 PRO B C 1
ATOM 18621 O O . PRO B 1 1125 ? 29.344 10.969 -32 1 89.88 1125 PRO B O 1
ATOM 18624 N N . ALA B 1 1126 ? 31.219 9.773 -32.312 1 84.88 1126 ALA B N 1
ATOM 18625 C CA . ALA B 1 1126 ? 32.156 10.797 -31.844 1 84.88 1126 ALA B CA 1
ATOM 18626 C C . ALA B 1 1126 ? 32.031 12.062 -32.688 1 84.88 1126 ALA B C 1
ATOM 18628 O O . ALA B 1 1126 ? 32.375 13.156 -32.219 1 84.88 1126 ALA B O 1
ATOM 18629 N N . SER B 1 1127 ? 31.578 11.914 -33.938 1 78.62 1127 SER B N 1
ATOM 18630 C CA . SER B 1 1127 ? 31.422 13.07 -34.812 1 78.62 1127 SER B CA 1
ATOM 18631 C C . SER B 1 1127 ? 30.406 14.055 -34.25 1 78.62 1127 SER B C 1
ATOM 18633 O O . SER B 1 1127 ? 30.484 15.258 -34.469 1 78.62 1127 SER B O 1
ATOM 18635 N N . ILE B 1 1128 ? 29.5 13.586 -33.438 1 81.19 1128 ILE B N 1
ATOM 18636 C CA . ILE B 1 1128 ? 28.453 14.414 -32.875 1 81.19 1128 ILE B CA 1
ATOM 18637 C C . ILE B 1 1128 ? 28.859 14.891 -31.484 1 81.19 1128 ILE B C 1
ATOM 18639 O O . ILE B 1 1128 ? 28.688 16.062 -31.141 1 81.19 1128 ILE B O 1
ATOM 18643 N N . THR B 1 1129 ? 29.5 14.016 -30.766 1 83.12 1129 THR B N 1
ATOM 18644 C CA . THR B 1 1129 ? 29.766 14.305 -29.359 1 83.12 1129 THR B CA 1
ATOM 18645 C C . THR B 1 1129 ? 31.172 14.859 -29.188 1 83.12 1129 THR B C 1
ATOM 18647 O O . THR B 1 1129 ? 31.516 15.359 -28.109 1 83.12 1129 THR B O 1
ATOM 18650 N N . GLY B 1 1130 ? 31.969 14.82 -30.234 1 81.12 1130 GLY B N 1
ATOM 18651 C CA . GLY B 1 1130 ? 33.375 15.18 -30.094 1 81.12 1130 GLY B CA 1
ATOM 18652 C C . GLY B 1 1130 ? 33.625 16.672 -30.172 1 81.12 1130 GLY B C 1
ATOM 18653 O O . GLY B 1 1130 ? 32.688 17.453 -30.344 1 81.12 1130 GLY B O 1
ATOM 18654 N N . GLY B 1 1131 ? 34.812 17.156 -29.797 1 85 1131 GLY B N 1
ATOM 18655 C CA . GLY B 1 1131 ? 35.312 18.531 -29.781 1 85 1131 GLY B CA 1
ATOM 18656 C C . GLY B 1 1131 ? 36.719 18.672 -29.281 1 85 1131 GLY B C 1
ATOM 18657 O O . GLY B 1 1131 ? 37.438 17.672 -29.156 1 85 1131 GLY B O 1
ATOM 18658 N N . GLU B 1 1132 ? 37.062 19.906 -29.188 1 86.88 1132 GLU B N 1
ATOM 18659 C CA . GLU B 1 1132 ? 38.406 20.156 -28.656 1 86.88 1132 GLU B CA 1
ATOM 18660 C C . GLU B 1 1132 ? 38.469 19.875 -27.156 1 86.88 1132 GLU B C 1
ATOM 18662 O O . GLU B 1 1132 ? 37.781 20.531 -26.375 1 86.88 1132 GLU B O 1
ATOM 18667 N N . GLU B 1 1133 ? 39.25 18.922 -26.828 1 92.12 1133 GLU B N 1
ATOM 18668 C CA . GLU B 1 1133 ? 39.312 18.484 -25.438 1 92.12 1133 GLU B CA 1
ATOM 18669 C C . GLU B 1 1133 ? 40.125 19.469 -24.594 1 92.12 1133 GLU B C 1
ATOM 18671 O O . GLU B 1 1133 ? 41.062 20.094 -25.078 1 92.12 1133 GLU B O 1
ATOM 18676 N N . VAL B 1 1134 ? 39.781 19.578 -23.391 1 91.69 1134 VAL B N 1
ATOM 18677 C CA . VAL B 1 1134 ? 40.5 20.344 -22.406 1 91.69 1134 VAL B CA 1
ATOM 18678 C C . VAL B 1 1134 ? 41.531 19.438 -21.688 1 91.69 1134 VAL B C 1
ATOM 18680 O O . VAL B 1 1134 ? 41.125 18.531 -20.953 1 91.69 1134 VAL B O 1
ATOM 18683 N N . PRO B 1 1135 ? 42.75 19.562 -21.859 1 88.88 1135 PRO B N 1
ATOM 18684 C CA . PRO B 1 1135 ? 43.781 18.656 -21.328 1 88.88 1135 PRO B CA 1
ATOM 18685 C C . PRO B 1 1135 ? 43.719 18.516 -19.812 1 88.88 1135 PRO B C 1
ATOM 18687 O O . PRO B 1 1135 ? 43.906 17.422 -19.281 1 88.88 1135 PRO B O 1
ATOM 18690 N N . ALA B 1 1136 ? 43.438 19.562 -19.078 1 87.44 1136 ALA B N 1
ATOM 18691 C CA . ALA B 1 1136 ? 43.438 19.531 -17.625 1 87.44 1136 ALA B CA 1
ATOM 18692 C C . ALA B 1 1136 ? 42.312 18.641 -17.094 1 87.44 1136 ALA B C 1
ATOM 18694 O O . ALA B 1 1136 ? 42.375 18.141 -15.977 1 87.44 1136 ALA B O 1
ATOM 18695 N N . LEU B 1 1137 ? 41.312 18.469 -17.906 1 92.19 1137 LEU B N 1
ATOM 18696 C CA . LEU B 1 1137 ? 40.156 17.719 -17.484 1 92.19 1137 LEU B CA 1
ATOM 18697 C C . LEU B 1 1137 ? 40.125 16.328 -18.094 1 92.19 1137 LEU B C 1
ATOM 18699 O O . LEU B 1 1137 ? 39.25 15.523 -17.797 1 92.19 1137 LEU B O 1
ATOM 18703 N N . ARG B 1 1138 ? 41.031 16.047 -18.891 1 90.44 1138 ARG B N 1
ATOM 18704 C CA . ARG B 1 1138 ? 41.094 14.742 -19.547 1 90.44 1138 ARG B CA 1
ATOM 18705 C C . ARG B 1 1138 ? 41.438 13.633 -18.562 1 90.44 1138 ARG B C 1
ATOM 18707 O O . ARG B 1 1138 ? 42.25 13.812 -17.672 1 90.44 1138 ARG B O 1
ATOM 18714 N N . GLN B 1 1139 ? 40.75 12.469 -18.781 1 89.81 1139 GLN B N 1
ATOM 18715 C CA . GLN B 1 1139 ? 41.062 11.312 -17.938 1 89.81 1139 GLN B CA 1
ATOM 18716 C C . GLN B 1 1139 ? 42.5 10.859 -18.125 1 89.81 1139 GLN B C 1
ATOM 18718 O O . GLN B 1 1139 ? 43 10.781 -19.25 1 89.81 1139 GLN B O 1
ATOM 18723 N N . PRO B 1 1140 ? 43.188 10.594 -17.094 1 85.69 1140 PRO B N 1
ATOM 18724 C CA . PRO B 1 1140 ? 44.594 10.273 -17.172 1 85.69 1140 PRO B CA 1
ATOM 18725 C C . PRO B 1 1140 ? 44.875 8.922 -17.828 1 85.69 1140 PRO B C 1
ATOM 18727 O O . PRO B 1 1140 ? 44.125 7.961 -17.578 1 85.69 1140 PRO B O 1
ATOM 18730 N N . PRO B 1 1141 ? 45.781 8.938 -18.766 1 81.06 1141 PRO B N 1
ATOM 18731 C CA . PRO B 1 1141 ? 46.219 7.621 -19.266 1 81.06 1141 PRO B CA 1
ATOM 18732 C C . PRO B 1 1141 ? 46.938 6.797 -18.203 1 81.06 1141 PRO B C 1
ATOM 18734 O O . PRO B 1 1141 ? 47.969 7.227 -17.688 1 81.06 1141 PRO B O 1
ATOM 18737 N N . LEU B 1 1142 ? 46.344 5.777 -17.641 1 76.88 1142 LEU B N 1
ATOM 18738 C CA . LEU B 1 1142 ? 46.906 5.07 -16.484 1 76.88 1142 LEU B CA 1
ATOM 18739 C C . LEU B 1 1142 ? 47.594 3.779 -16.938 1 76.88 1142 LEU B C 1
ATOM 18741 O O . LEU B 1 1142 ? 47.188 3.158 -17.906 1 76.88 1142 LEU B O 1
ATOM 18745 N N . MET B 1 1143 ? 48.75 3.43 -16.25 1 80.25 1143 MET B N 1
ATOM 18746 C CA . MET B 1 1143 ? 49.469 2.193 -16.484 1 80.25 1143 MET B CA 1
ATOM 18747 C C . MET B 1 1143 ? 48.781 1.012 -15.812 1 80.25 1143 MET B C 1
ATOM 18749 O O . MET B 1 1143 ? 48.219 1.157 -14.734 1 80.25 1143 MET B O 1
ATOM 18753 N N . LEU B 1 1144 ? 48.875 -0.106 -16.484 1 85.12 1144 LEU B N 1
ATOM 18754 C CA . LEU B 1 1144 ? 48.281 -1.324 -15.945 1 85.12 1144 LEU B CA 1
ATOM 18755 C C . LEU B 1 1144 ? 49.188 -1.949 -14.891 1 85.12 1144 LEU B C 1
ATOM 18757 O O . LEU B 1 1144 ? 50.406 -1.889 -15 1 85.12 1144 LEU B O 1
ATOM 18761 N N . GLU B 1 1145 ? 48.656 -2.432 -13.828 1 83.44 1145 GLU B N 1
ATOM 18762 C CA . GLU B 1 1145 ? 49.406 -3.176 -12.812 1 83.44 1145 GLU B CA 1
ATOM 18763 C C . GLU B 1 1145 ? 49.875 -4.516 -13.359 1 83.44 1145 GLU B C 1
ATOM 18765 O O . GLU B 1 1145 ? 49.156 -5.176 -14.125 1 83.44 1145 GLU B O 1
ATOM 18770 N N . ALA B 1 1146 ? 51.156 -4.867 -13.117 1 74.06 1146 ALA B N 1
ATOM 18771 C CA . ALA B 1 1146 ? 51.688 -6.148 -13.57 1 74.06 1146 ALA B CA 1
ATOM 18772 C C . ALA B 1 1146 ? 50.969 -7.312 -12.891 1 74.06 1146 ALA B C 1
ATOM 18774 O O . ALA B 1 1146 ? 50.688 -7.246 -11.695 1 74.06 1146 ALA B O 1
ATOM 18775 N N . PRO B 1 1147 ? 50.594 -8.273 -13.703 1 69.81 1147 PRO B N 1
ATOM 18776 C CA . PRO B 1 1147 ? 49.969 -9.438 -13.078 1 69.81 1147 PRO B CA 1
ATOM 18777 C C . PRO B 1 1147 ? 50.875 -10.148 -12.086 1 69.81 1147 PRO B C 1
ATOM 18779 O O . PRO B 1 1147 ? 52.094 -10.023 -12.172 1 69.81 1147 PRO B O 1
ATOM 18782 N N . ALA B 1 1148 ? 50.469 -10.695 -10.836 1 63.41 1148 ALA B N 1
ATOM 18783 C CA . ALA B 1 1148 ? 51.281 -11.438 -9.875 1 63.41 1148 ALA B CA 1
ATOM 18784 C C . ALA B 1 1148 ? 52.094 -12.516 -10.57 1 63.41 1148 ALA B C 1
ATOM 18786 O O . ALA B 1 1148 ? 51.688 -13.055 -11.602 1 63.41 1148 ALA B O 1
ATOM 18787 N N . LYS B 1 1149 ? 53.375 -12.836 -10.172 1 54.38 1149 LYS B N 1
ATOM 18788 C CA . LYS B 1 1149 ? 54.375 -13.734 -10.695 1 54.38 1149 LYS B CA 1
ATOM 18789 C C . LYS B 1 1149 ? 53.844 -15.156 -10.844 1 54.38 1149 LYS B C 1
ATOM 18791 O O . LYS B 1 1149 ? 53.094 -15.633 -9.984 1 54.38 1149 LYS B O 1
ATOM 18796 N N . GLY B 1 1150 ? 53.969 -15.977 -11.977 1 51.62 1150 GLY B N 1
ATOM 18797 C CA . GLY B 1 1150 ? 53.75 -17.344 -12.406 1 51.62 1150 GLY B CA 1
ATOM 18798 C C . GLY B 1 1150 ? 52.656 -17.453 -13.461 1 51.62 1150 GLY B C 1
ATOM 18799 O O . GLY B 1 1150 ? 52.375 -18.547 -13.969 1 51.62 1150 GLY B O 1
ATOM 18800 N N . ALA B 1 1151 ? 51.594 -16.516 -13.281 1 51.41 1151 ALA B N 1
ATOM 18801 C CA . ALA B 1 1151 ? 50.438 -16.75 -14.156 1 51.41 1151 ALA B CA 1
ATOM 18802 C C . ALA B 1 1151 ? 50.75 -16.328 -15.586 1 51.41 1151 ALA B C 1
ATOM 18804 O O . ALA B 1 1151 ? 51.375 -15.281 -15.812 1 51.41 1151 ALA B O 1
ATOM 18805 N N . ALA B 1 1152 ? 50.812 -17.172 -16.344 1 48.16 1152 ALA B N 1
ATOM 18806 C CA . ALA B 1 1152 ? 50.812 -16.797 -17.75 1 48.16 1152 ALA B CA 1
ATOM 18807 C C . ALA B 1 1152 ? 49.938 -15.57 -18 1 48.16 1152 ALA B C 1
ATOM 18809 O O . ALA B 1 1152 ? 48.719 -15.656 -17.922 1 48.16 1152 ALA B O 1
ATOM 18810 N N . SER B 1 1153 ? 50.344 -14.414 -17.766 1 50.12 1153 SER B N 1
ATOM 18811 C CA . SER B 1 1153 ? 49.781 -13.062 -17.828 1 50.12 1153 SER B CA 1
ATOM 18812 C C . SER B 1 1153 ? 48.75 -12.945 -18.922 1 50.12 1153 SER B C 1
ATOM 18814 O O . SER B 1 1153 ? 47.812 -12.141 -18.812 1 50.12 1153 SER B O 1
ATOM 18816 N N . SER B 1 1154 ? 48.844 -13.75 -20.016 1 57.53 1154 SER B N 1
ATOM 18817 C CA . SER B 1 1154 ? 48.156 -13.516 -21.281 1 57.53 1154 SER B CA 1
ATOM 18818 C C . SER B 1 1154 ? 46.719 -14.039 -21.219 1 57.53 1154 SER B C 1
ATOM 18820 O O . SER B 1 1154 ? 45.906 -13.75 -22.094 1 57.53 1154 SER B O 1
ATOM 18822 N N . SER B 1 1155 ? 46.281 -14.641 -19.969 1 77.81 1155 SER B N 1
ATOM 18823 C CA . SER B 1 1155 ? 45.031 -15.359 -20.125 1 77.81 1155 SER B CA 1
ATOM 18824 C C . SER B 1 1155 ? 43.875 -14.578 -19.484 1 77.81 1155 SER B C 1
ATOM 18826 O O . SER B 1 1155 ? 42.719 -14.891 -19.719 1 77.81 1155 SER B O 1
ATOM 18828 N N . TYR B 1 1156 ? 44.156 -13.508 -18.672 1 88.5 1156 TYR B N 1
ATOM 18829 C CA . TYR B 1 1156 ? 43.094 -12.742 -18.062 1 88.5 1156 TYR B CA 1
ATOM 18830 C C . TYR B 1 1156 ? 42.688 -11.57 -18.938 1 88.5 1156 TYR B C 1
ATOM 18832 O O . TYR B 1 1156 ? 43.531 -10.961 -19.609 1 88.5 1156 TYR B O 1
ATOM 18840 N N . ARG B 1 1157 ? 41.469 -11.273 -18.922 1 89.31 1157 ARG B N 1
ATOM 18841 C CA . ARG B 1 1157 ? 40.906 -10.273 -19.828 1 89.31 1157 ARG B CA 1
ATOM 18842 C C . ARG B 1 1157 ? 40.844 -8.906 -19.172 1 89.31 1157 ARG B C 1
ATOM 18844 O O . ARG B 1 1157 ? 41.062 -7.883 -19.828 1 89.31 1157 ARG B O 1
ATOM 18851 N N . VAL B 1 1158 ? 40.531 -8.852 -17.859 1 91.75 1158 VAL B N 1
ATOM 18852 C CA . VAL B 1 1158 ? 40.375 -7.578 -17.172 1 91.75 1158 VAL B CA 1
ATOM 18853 C C . VAL B 1 1158 ? 41.625 -7.281 -16.344 1 91.75 1158 VAL B C 1
ATOM 18855 O O . VAL B 1 1158 ? 42.094 -8.141 -15.586 1 91.75 1158 VAL B O 1
ATOM 18858 N N . HIS B 1 1159 ? 42.156 -6.062 -16.484 1 89.56 1159 HIS B N 1
ATOM 18859 C CA . HIS B 1 1159 ? 43.344 -5.656 -15.758 1 89.56 1159 HIS B CA 1
ATOM 18860 C C . HIS B 1 1159 ? 43.094 -4.391 -14.945 1 89.56 1159 HIS B C 1
ATOM 18862 O O . HIS B 1 1159 ? 42.281 -3.559 -15.328 1 89.56 1159 HIS B O 1
ATOM 18868 N N . ILE B 1 1160 ? 43.812 -4.258 -13.859 1 91.06 1160 ILE B N 1
ATOM 18869 C CA . ILE B 1 1160 ? 43.656 -3.119 -12.961 1 91.06 1160 ILE B CA 1
ATOM 18870 C C . ILE B 1 1160 ? 44.719 -2.074 -13.25 1 91.06 1160 ILE B C 1
ATOM 18872 O O . ILE B 1 1160 ? 45.875 -2.422 -13.547 1 91.06 1160 ILE B O 1
ATOM 18876 N N . CYS B 1 1161 ? 44.281 -0.783 -13.211 1 91.38 1161 CYS B N 1
ATOM 18877 C CA . CYS B 1 1161 ? 45.219 0.326 -13.398 1 91.38 1161 CYS B CA 1
ATOM 18878 C C . CYS B 1 1161 ? 45.844 0.731 -12.07 1 91.38 1161 CYS B C 1
ATOM 18880 O O . CYS B 1 1161 ? 45.188 0.739 -11.031 1 91.38 1161 CYS B O 1
ATOM 18882 N N . ARG B 1 1162 ? 47.062 1.185 -12.062 1 88.69 1162 ARG B N 1
ATOM 18883 C CA . ARG B 1 1162 ? 47.781 1.591 -10.867 1 88.69 1162 ARG B CA 1
ATOM 18884 C C . ARG B 1 1162 ? 47.281 2.938 -10.352 1 88.69 1162 ARG B C 1
ATOM 18886 O O . ARG B 1 1162 ? 46.781 3.754 -11.125 1 88.69 1162 ARG B O 1
ATOM 18893 N N . TYR B 1 1163 ? 47.531 3.109 -9.062 1 87.62 1163 TYR B N 1
ATOM 18894 C CA . TYR B 1 1163 ? 47.094 4.352 -8.438 1 87.62 1163 TYR B CA 1
ATOM 18895 C C . TYR B 1 1163 ? 48 5.512 -8.828 1 87.62 1163 TYR B C 1
ATOM 18897 O O . TYR B 1 1163 ? 49.219 5.387 -8.805 1 87.62 1163 TYR B O 1
ATOM 18905 N N . GLU B 1 1164 ? 47.281 6.625 -9.273 1 84.44 1164 GLU B 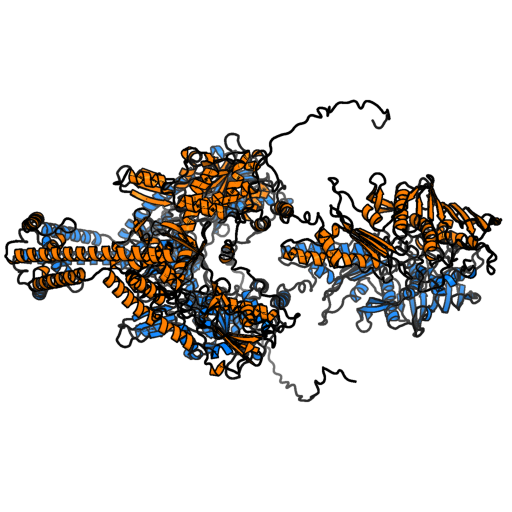N 1
ATOM 18906 C CA . GLU B 1 1164 ? 47.969 7.887 -9.516 1 84.44 1164 GLU B CA 1
ATOM 18907 C C . GLU B 1 1164 ? 47.406 9 -8.641 1 84.44 1164 GLU B C 1
ATOM 18909 O O . GLU B 1 1164 ? 46.188 9.172 -8.547 1 84.44 1164 GLU B O 1
ATOM 18914 N N . GLU B 1 1165 ? 48.281 9.766 -8.031 1 86.25 1165 GLU B N 1
ATOM 18915 C CA . GLU B 1 1165 ? 47.844 10.867 -7.18 1 86.25 1165 GLU B CA 1
ATOM 18916 C C . GLU B 1 1165 ? 47.188 11.969 -8 1 86.25 1165 GLU B C 1
ATOM 18918 O O . GLU B 1 1165 ? 47.75 12.422 -9.008 1 86.25 1165 GLU B O 1
ATOM 18923 N N . PRO B 1 1166 ? 46.062 12.359 -7.605 1 87.94 1166 PRO B N 1
ATOM 18924 C CA . PRO B 1 1166 ? 45.375 13.422 -8.336 1 87.94 1166 PRO B CA 1
ATOM 18925 C C . PRO B 1 1166 ? 46.094 14.758 -8.273 1 87.94 1166 PRO B C 1
ATOM 18927 O O . PRO B 1 1166 ? 46.781 15.055 -7.289 1 87.94 1166 PRO B O 1
ATOM 18930 N N . PRO B 1 1167 ? 45.938 15.547 -9.289 1 87.62 1167 PRO B N 1
ATOM 18931 C CA . PRO B 1 1167 ? 46.562 16.875 -9.281 1 87.62 1167 PRO B CA 1
ATOM 18932 C C . PRO B 1 1167 ? 45.906 17.828 -8.281 1 87.62 1167 PRO B C 1
ATOM 18934 O O . PRO B 1 1167 ? 44.75 17.625 -7.902 1 87.62 1167 PRO B O 1
ATOM 18937 N N . ALA B 1 1168 ? 46.594 18.891 -7.809 1 86.81 1168 ALA B N 1
ATOM 18938 C CA . ALA B 1 1168 ? 46.062 19.859 -6.848 1 86.81 1168 ALA B CA 1
ATOM 18939 C C . ALA B 1 1168 ? 44.969 20.734 -7.477 1 86.81 1168 ALA B C 1
ATOM 18941 O O . ALA B 1 1168 ? 45.094 21.109 -8.648 1 86.81 1168 ALA B O 1
ATOM 18942 N N . SER B 1 1169 ? 44 21.016 -6.734 1 86.94 1169 SER B N 1
ATOM 18943 C CA . SER B 1 1169 ? 42.875 21.828 -7.188 1 86.94 1169 SER B CA 1
ATOM 18944 C C . SER B 1 1169 ? 43.281 23.266 -7.477 1 86.94 1169 SER B C 1
ATOM 18946 O O . SER B 1 1169 ? 44.125 23.828 -6.762 1 86.94 1169 SER B O 1
ATOM 18948 N N . LYS B 1 1170 ? 42.844 23.922 -8.461 1 83.44 1170 LYS B N 1
ATOM 18949 C CA . LYS B 1 1170 ? 43.094 25.312 -8.805 1 83.44 1170 LYS B CA 1
ATOM 18950 C C . LYS B 1 1170 ? 41.875 26.172 -8.586 1 83.44 1170 LYS B C 1
ATOM 18952 O O . LYS B 1 1170 ? 41.75 27.281 -9.125 1 83.44 1170 LYS B O 1
ATOM 18957 N N . ARG B 1 1171 ? 40.938 25.594 -7.848 1 80 1171 ARG B N 1
ATOM 18958 C CA . ARG B 1 1171 ? 39.688 26.328 -7.594 1 80 1171 ARG B CA 1
ATOM 18959 C C . ARG B 1 1171 ? 39.969 27.516 -6.66 1 80 1171 ARG B C 1
ATOM 18961 O O . ARG B 1 1171 ? 40.812 27.453 -5.789 1 80 1171 ARG B O 1
ATOM 18968 N N . LYS B 1 1172 ? 39.25 28.75 -6.82 1 66.44 1172 LYS B N 1
ATOM 18969 C CA . LYS B 1 1172 ? 39.25 29.891 -5.898 1 66.44 1172 LYS B CA 1
ATOM 18970 C C . LYS B 1 1172 ? 38.531 29.547 -4.598 1 66.44 1172 LYS B C 1
ATOM 18972 O O . LYS B 1 1172 ? 37.562 28.797 -4.598 1 66.44 1172 LYS B O 1
ATOM 18977 N N . PRO B 1 1173 ? 39.125 29.891 -3.361 1 55.69 1173 PRO B N 1
ATOM 18978 C CA . PRO B 1 1173 ? 38.594 29.547 -2.049 1 55.69 1173 PRO B CA 1
ATOM 18979 C C . PRO B 1 1173 ? 37.062 29.719 -1.974 1 55.69 1173 PRO B C 1
ATOM 18981 O O . PRO B 1 1173 ? 36.406 29 -1.23 1 55.69 1173 PRO B O 1
ATOM 18984 N N . GLU B 1 1174 ? 36.469 30.703 -2.492 1 50.5 1174 GLU B N 1
ATOM 18985 C CA . GLU B 1 1174 ? 35.031 30.938 -2.352 1 50.5 1174 GLU B CA 1
ATOM 18986 C C . GLU B 1 1174 ? 34.219 29.844 -3.029 1 50.5 1174 GLU B C 1
ATOM 18988 O O . GLU B 1 1174 ? 33.031 29.672 -2.736 1 50.5 1174 GLU B O 1
ATOM 18993 N N . ASP B 1 1175 ? 34.781 29.234 -3.938 1 50.62 1175 ASP B N 1
ATOM 18994 C CA . ASP B 1 1175 ? 34 28.344 -4.793 1 50.62 1175 ASP B CA 1
ATOM 18995 C C . ASP B 1 1175 ? 34.031 26.906 -4.254 1 50.62 1175 ASP B C 1
ATOM 18997 O O . ASP B 1 1175 ? 33.844 25.953 -5.008 1 50.62 1175 ASP B O 1
ATOM 19001 N N . THR B 1 1176 ? 34.594 26.891 -3.129 1 45.19 1176 THR B N 1
ATOM 19002 C CA . THR B 1 1176 ? 34.594 25.516 -2.635 1 45.19 1176 THR B CA 1
ATOM 19003 C C . THR B 1 1176 ? 33.188 25.016 -2.443 1 45.19 1176 THR B C 1
ATOM 19005 O O . THR B 1 1176 ? 32.406 25.562 -1.646 1 45.19 1176 THR B O 1
ATOM 19008 N N . TYR B 1 1177 ? 32.625 24.641 -3.447 1 42.59 1177 TYR B N 1
ATOM 19009 C CA . TYR B 1 1177 ? 31.281 24.047 -3.338 1 42.59 1177 TYR B CA 1
ATOM 19010 C C . TYR B 1 1177 ? 31.281 22.844 -2.41 1 42.59 1177 TYR B C 1
ATOM 19012 O O . TYR B 1 1177 ? 32.25 22.078 -2.375 1 42.59 1177 TYR B O 1
ATOM 19020 N N . GLY B 1 1178 ? 30.906 23.188 -1.129 1 34.34 1178 GLY B N 1
ATOM 19021 C CA . GLY B 1 1178 ? 30.75 22.094 -0.185 1 34.34 1178 GLY B CA 1
ATOM 19022 C C . GLY B 1 1178 ? 30.562 20.75 -0.858 1 34.34 1178 GLY B C 1
ATOM 19023 O O . GLY B 1 1178 ? 29.922 20.656 -1.907 1 34.34 1178 GLY B O 1
ATOM 19024 N N . GLY B 1 1179 ? 31.703 20.031 -0.808 1 31 1179 GLY B N 1
ATOM 19025 C CA . GLY B 1 1179 ? 31.641 18.641 -1.246 1 31 1179 GLY B CA 1
ATOM 19026 C C . GLY B 1 1179 ? 30.266 18.016 -1.074 1 31 1179 GLY B C 1
ATOM 19027 O O . GLY B 1 1179 ? 29.391 18.609 -0.43 1 31 1179 GLY B O 1
ATOM 19028 N N . ALA B 1 1180 ? 30.125 16.906 -1.692 1 29.48 1180 ALA B N 1
ATOM 19029 C CA . ALA B 1 1180 ? 29 15.969 -1.731 1 29.48 1180 ALA B CA 1
ATOM 19030 C C . ALA B 1 1180 ? 28.438 15.734 -0.336 1 29.48 1180 ALA B C 1
ATOM 19032 O O . ALA B 1 1180 ? 29.141 15.258 0.558 1 29.48 1180 ALA B O 1
ATOM 19033 N N . LEU B 1 1181 ? 27.781 16.625 0.206 1 24.62 1181 LEU B N 1
ATOM 19034 C CA . LEU B 1 1181 ? 26.906 16.047 1.219 1 24.62 1181 LEU B CA 1
ATOM 19035 C C . LEU B 1 1181 ? 26.406 14.672 0.778 1 24.62 1181 LEU B C 1
ATOM 19037 O O . LEU B 1 1181 ? 25.938 14.516 -0.35 1 24.62 1181 LEU B O 1
ATOM 19041 N N . SER B 1 1182 ? 27.172 13.641 1.251 1 24.56 1182 SER B N 1
ATOM 19042 C CA . SER B 1 1182 ? 26.656 12.281 1.135 1 24.56 1182 SER B CA 1
ATOM 19043 C C . SER B 1 1182 ? 25.141 12.258 1.293 1 24.56 1182 SER B C 1
ATOM 19045 O O . SER B 1 1182 ? 24.609 12.516 2.381 1 24.56 1182 SER B O 1
ATOM 19047 N N . SER B 1 1183 ? 24.469 13.016 0.537 1 24.03 1183 SER B N 1
ATOM 19048 C CA . SER B 1 1183 ? 23.031 12.789 0.582 1 24.03 1183 SER B CA 1
ATOM 19049 C C . SER B 1 1183 ? 22.703 11.305 0.597 1 24.03 1183 SER B C 1
ATOM 19051 O O . SER B 1 1183 ? 22.812 10.625 -0.43 1 24.03 1183 SER B O 1
ATOM 19053 N N . GLY B 1 1184 ? 23.375 10.594 1.528 1 25.09 1184 GLY B N 1
ATOM 19054 C CA . GLY B 1 1184 ? 22.969 9.242 1.865 1 25.09 1184 GLY B CA 1
ATOM 19055 C C . GLY B 1 1184 ? 21.484 9.102 2.082 1 25.09 1184 GLY B C 1
ATOM 19056 O O . GLY B 1 1184 ? 21.031 8.891 3.211 1 25.09 1184 GLY B O 1
ATOM 19057 N N . GLY B 1 1185 ? 20.672 9.961 1.514 1 22.34 1185 GLY B N 1
ATOM 19058 C CA . GLY B 1 1185 ? 19.359 9.555 1.973 1 22.34 1185 GLY B CA 1
ATOM 19059 C C . GLY B 1 1185 ? 19.141 8.055 1.946 1 22.34 1185 GLY B C 1
ATOM 19060 O O . GLY B 1 1185 ? 19.609 7.34 2.836 1 22.34 1185 GLY B O 1
ATOM 19061 N N . SER B 1 1186 ? 18.156 7.625 1.088 1 23.34 1186 SER B N 1
ATOM 19062 C CA . SER B 1 1186 ? 17.359 6.43 1.342 1 23.34 1186 SER B CA 1
ATOM 19063 C C . SER B 1 1186 ? 18.188 5.164 1.122 1 23.34 1186 SER B C 1
ATOM 19065 O O . SER B 1 1186 ? 17.734 4.062 1.44 1 23.34 1186 SER B O 1
ATOM 19067 N N . THR B 1 1187 ? 19.188 5.262 0.173 1 22.69 1187 THR B N 1
ATOM 19068 C CA . THR B 1 1187 ? 19.625 3.881 -0.002 1 22.69 1187 THR B CA 1
ATOM 19069 C C . THR B 1 1187 ? 20.484 3.438 1.172 1 22.69 1187 THR B C 1
ATOM 19071 O O . THR B 1 1187 ? 21.719 3.398 1.063 1 22.69 1187 THR B O 1
ATOM 19074 N N . ARG B 1 1188 ? 20.281 4.004 2.309 1 24.75 1188 ARG B N 1
ATOM 19075 C CA . ARG B 1 1188 ? 21.016 3.684 3.527 1 24.75 1188 ARG B CA 1
ATOM 19076 C C . ARG B 1 1188 ? 21.094 2.176 3.74 1 24.75 1188 ARG B C 1
ATOM 19078 O O . ARG B 1 1188 ? 21.5 1.714 4.805 1 24.75 1188 ARG B O 1
ATOM 19085 N N . ASN B 1 1189 ? 20.391 1.393 2.955 1 21.2 1189 ASN B N 1
ATOM 19086 C CA . ASN B 1 1189 ? 20.359 0.156 3.729 1 21.2 1189 ASN B CA 1
ATOM 19087 C C . ASN B 1 1189 ? 21.781 -0.365 3.988 1 21.2 1189 ASN B C 1
ATOM 19089 O O . ASN B 1 1189 ? 22.125 -0.667 5.129 1 21.2 1189 ASN B O 1
ATOM 19093 N N . VAL B 1 1190 ? 22.422 -0.988 3.021 1 22.33 1190 VAL B N 1
ATOM 19094 C CA . VAL B 1 1190 ? 23.281 -2.113 3.357 1 22.33 1190 VAL B CA 1
ATOM 19095 C C . VAL B 1 1190 ? 24.719 -1.623 3.555 1 22.33 1190 VAL B C 1
ATOM 19097 O O . VAL B 1 1190 ? 25.5 -2.24 4.281 1 22.33 1190 VAL B O 1
ATOM 19100 N N . GLY B 1 1191 ? 25.188 -0.428 2.977 1 21.23 1191 GLY B N 1
ATOM 19101 C CA . GLY B 1 1191 ? 26.625 -0.311 2.838 1 21.23 1191 GLY B CA 1
ATOM 19102 C C . GLY B 1 1191 ? 27.297 0.191 4.098 1 21.23 1191 GLY B C 1
ATOM 19103 O O . GLY B 1 1191 ? 28.516 0.001 4.277 1 21.23 1191 GLY B O 1
ATOM 19104 N N . LYS B 1 1192 ? 26.672 1.188 4.852 1 25.77 1192 LYS B N 1
ATOM 19105 C CA . LYS B 1 1192 ? 27.469 1.806 5.91 1 25.77 1192 LYS B CA 1
ATOM 19106 C C . LYS B 1 1192 ? 27.938 0.766 6.922 1 25.77 1192 LYS B C 1
ATOM 19108 O O . LYS B 1 1192 ? 28.703 1.086 7.84 1 25.77 1192 LYS B O 1
ATOM 19113 N N . ARG B 1 1193 ? 27.266 -0.339 7.023 1 22.97 1193 ARG B N 1
ATOM 19114 C CA . ARG B 1 1193 ? 27.609 -1.19 8.156 1 22.97 1193 ARG B CA 1
ATOM 19115 C C . ARG B 1 1193 ? 29.047 -1.694 8.039 1 22.97 1193 ARG B C 1
ATOM 19117 O O . ARG B 1 1193 ? 29.609 -2.234 9 1 22.97 1193 ARG B O 1
ATOM 19124 N N . LEU B 1 1194 ? 29.5 -1.703 6.797 1 20.36 1194 LEU B N 1
ATOM 19125 C CA . LEU B 1 1194 ? 30.641 -2.604 6.707 1 20.36 1194 LEU B CA 1
ATOM 19126 C C . LEU B 1 1194 ? 31.922 -1.889 7.113 1 20.36 1194 LEU B C 1
ATOM 19128 O O . LEU B 1 1194 ? 33.031 -2.451 6.992 1 20.36 1194 LEU B O 1
ATOM 19132 N N . THR B 1 1195 ? 31.906 -0.509 7.332 1 20.44 1195 THR B N 1
ATOM 19133 C CA . THR B 1 1195 ? 33.25 0.041 7.457 1 20.44 1195 THR B CA 1
ATOM 19134 C C . THR B 1 1195 ? 33.844 -0.238 8.844 1 20.44 1195 THR B C 1
ATOM 19136 O O . THR B 1 1195 ? 34.844 0.356 9.242 1 20.44 1195 THR B O 1
ATOM 19139 N N . GLY B 1 1196 ? 33.438 -1.16 9.734 1 19.59 1196 GLY B N 1
ATOM 19140 C CA . GLY B 1 1196 ? 33.938 -1.294 11.102 1 19.59 1196 GLY B CA 1
ATOM 19141 C C . GLY B 1 1196 ? 35.406 -1.588 11.172 1 19.59 1196 GLY B C 1
ATOM 19142 O O . GLY B 1 1196 ? 35.969 -1.725 12.258 1 19.59 1196 GLY B O 1
ATOM 19143 N N . ALA B 1 1197 ? 36.219 -2.061 10.234 1 18.78 1197 ALA B N 1
ATOM 19144 C CA . ALA B 1 1197 ? 37.25 -2.947 10.727 1 18.78 1197 ALA B CA 1
ATOM 19145 C C . ALA B 1 1197 ? 38.531 -2.16 11.102 1 18.78 1197 ALA B C 1
ATOM 19147 O O . ALA B 1 1197 ? 39.562 -2.746 11.43 1 18.78 1197 ALA B O 1
ATOM 19148 N N . ARG B 1 1198 ? 38.781 -0.833 10.992 1 17.66 1198 ARG B N 1
ATOM 19149 C CA . ARG B 1 1198 ? 40.25 -0.676 11 1 17.66 1198 ARG B CA 1
ATOM 19150 C C . ARG B 1 1198 ? 40.812 -0.998 12.375 1 17.66 1198 ARG B C 1
ATOM 19152 O O . ARG B 1 1198 ? 40.375 -1.927 13.039 1 17.66 1198 ARG B O 1
ATOM 19159 N N . GLY B 1 1199 ? 41.812 -0.016 12.977 1 16.98 1199 GLY B N 1
ATOM 19160 C CA . GLY B 1 1199 ? 43.188 -0.03 13.414 1 16.98 1199 GLY B CA 1
ATOM 19161 C C . GLY B 1 1199 ? 43.344 -0.581 14.82 1 16.98 1199 GLY B C 1
ATOM 19162 O O . GLY B 1 1199 ? 42.375 -0.791 15.539 1 16.98 1199 GLY B O 1
ATOM 19163 N N . ALA B 1 1200 ? 44.812 -0.468 15.461 1 17.05 1200 ALA B N 1
ATOM 19164 C CA . ALA B 1 1200 ? 45.781 -1.062 16.375 1 17.05 1200 ALA B CA 1
ATOM 19165 C C . ALA B 1 1200 ? 45.469 -0.703 17.812 1 17.05 1200 ALA B C 1
ATOM 19167 O O . ALA B 1 1200 ? 45.25 0.469 18.141 1 17.05 1200 ALA B O 1
ATOM 19168 N N . LYS B 1 1201 ? 45.094 -1.666 18.516 1 18.61 1201 LYS B N 1
ATOM 19169 C CA . LYS B 1 1201 ? 44.938 -1.749 19.953 1 18.61 1201 LYS B CA 1
ATOM 19170 C C . LYS B 1 1201 ? 46.25 -1.509 20.688 1 18.61 1201 LYS B C 1
ATOM 19172 O O . LYS B 1 1201 ? 47.156 -2.33 20.609 1 18.61 1201 LYS B O 1
ATOM 19177 N N . LYS B 1 1202 ? 46.906 -0.29 20.734 1 17.25 1202 LYS B N 1
ATOM 19178 C CA . LYS B 1 1202 ? 48.062 -0.201 21.625 1 17.25 1202 LYS B CA 1
ATOM 19179 C C . LYS B 1 1202 ? 47.688 -0.636 23.047 1 17.25 1202 LYS B C 1
ATOM 19181 O O . LYS B 1 1202 ? 46.781 -0.088 23.656 1 17.25 1202 LYS B O 1
ATOM 19186 N N . LYS B 1 1203 ? 48.188 -1.827 23.469 1 16.67 1203 LYS B N 1
ATOM 19187 C CA . LYS B 1 1203 ? 48.094 -2.531 24.75 1 16.67 1203 LYS B CA 1
ATOM 19188 C C . LYS B 1 1203 ? 48.844 -1.797 25.844 1 16.67 1203 LYS B C 1
ATOM 19190 O O . LYS B 1 1203 ? 50.062 -1.782 25.844 1 16.67 1203 LYS B O 1
ATOM 19195 N N . LYS B 1 1204 ? 48.656 -0.521 26.109 1 16.47 1204 LYS B N 1
ATOM 19196 C CA . LYS B 1 1204 ? 49.438 -0.112 27.266 1 16.47 1204 LYS B CA 1
ATOM 19197 C C . LYS B 1 1204 ? 49.281 -1.087 28.438 1 16.47 1204 LYS B C 1
ATOM 19199 O O . LYS B 1 1204 ? 48.188 -1.681 28.594 1 16.47 1204 LYS B O 1
ATOM 19204 N N . VAL B 1 1205 ? 50.406 -1.308 29.25 1 16.78 1205 VAL B N 1
ATOM 19205 C CA . VAL B 1 1205 ? 51.125 -2.102 30.25 1 16.78 1205 VAL B CA 1
ATOM 19206 C C . VAL B 1 1205 ? 50.375 -2.039 31.578 1 16.78 1205 VAL B C 1
ATOM 19208 O O . VAL B 1 1205 ? 49.719 -1.035 31.891 1 16.78 1205 VAL B O 1
ATOM 19211 N N . VAL B 1 1206 ? 50.406 -3.15 32.344 1 16.58 1206 VAL B N 1
ATOM 19212 C CA . VAL B 1 1206 ? 49.781 -3.855 33.438 1 16.58 1206 VAL B CA 1
ATOM 19213 C C . VAL B 1 1206 ? 50.219 -3.25 34.781 1 16.58 1206 VAL B C 1
ATOM 19215 O O . VAL B 1 1206 ? 49.781 -3.676 35.844 1 16.58 1206 VAL B O 1
ATOM 19218 N N . ARG B 1 1207 ? 50.875 -2.098 34.969 1 15.88 1207 ARG B N 1
ATOM 19219 C CA . ARG B 1 1207 ? 51.688 -2.17 36.188 1 15.88 1207 ARG B CA 1
ATOM 19220 C C . ARG B 1 1207 ? 50.844 -2.615 37.375 1 15.88 1207 ARG B C 1
ATOM 19222 O O . ARG B 1 1207 ? 49.656 -2.32 37.438 1 15.88 1207 ARG B O 1
ATOM 19229 N N . ARG B 1 1208 ? 51.469 -3.406 38.438 1 15.47 1208 ARG B N 1
ATOM 19230 C CA . ARG B 1 1208 ? 51.375 -4.352 39.531 1 15.47 1208 ARG B CA 1
ATOM 19231 C C . ARG B 1 1208 ? 50.594 -3.74 40.688 1 15.47 1208 ARG B C 1
ATOM 19233 O O . ARG B 1 1208 ? 49.625 -4.332 41.188 1 15.47 1208 ARG B O 1
ATOM 19240 N N . THR B 1 1209 ? 51.344 -3.297 41.844 1 14.85 1209 THR B N 1
ATOM 19241 C CA . THR B 1 1209 ? 51.656 -3.967 43.094 1 14.85 1209 THR B CA 1
ATOM 19242 C C . THR B 1 1209 ? 50.656 -3.529 44.188 1 14.85 1209 THR B C 1
ATOM 19244 O O . THR B 1 1209 ? 50.125 -4.363 44.906 1 14.85 1209 THR B O 1
ATOM 19247 N N . ARG B 1 1210 ? 50.938 -2.352 44.906 1 15.36 1210 ARG B N 1
ATOM 19248 C CA . ARG B 1 1210 ? 51.281 -2.195 46.312 1 15.36 1210 ARG B CA 1
ATOM 19249 C C . ARG B 1 1210 ? 50.031 -2.271 47.188 1 15.36 1210 ARG B C 1
ATOM 19251 O O . ARG B 1 1210 ? 48.938 -1.895 46.75 1 15.36 1210 ARG B O 1
ATOM 19258 N N . THR B 1 1211 ? 50.188 -2.883 48.562 1 15.47 1211 THR B N 1
ATOM 19259 C CA . THR B 1 1211 ? 49.656 -3.578 49.719 1 15.47 1211 THR B CA 1
ATOM 19260 C C . THR B 1 1211 ? 48.75 -2.664 50.531 1 15.47 1211 THR B C 1
ATOM 19262 O O . THR B 1 1211 ? 47.656 -3.08 50.938 1 15.47 1211 THR B O 1
ATOM 19265 N N . LYS B 1 1212 ? 49.438 -1.751 51.25 1 14.61 1212 LYS B N 1
ATOM 19266 C CA . LYS B 1 1212 ? 49.469 -1.66 52.688 1 14.61 1212 LYS B CA 1
ATOM 19267 C C . LYS B 1 1212 ? 48.156 -1.076 53.25 1 14.61 1212 LYS B C 1
ATOM 19269 O O . LYS B 1 1212 ? 47.562 -1.64 54.156 1 14.61 1212 LYS B O 1
ATOM 19274 N N . MET B 1 1213 ? 48.25 0.222 53.5 1 14.46 1213 MET B N 1
ATOM 19275 C CA . MET B 1 1213 ? 48.375 0.85 54.812 1 14.46 1213 MET B CA 1
ATOM 19276 C C . MET B 1 1213 ? 47.031 0.977 55.5 1 14.46 1213 MET B C 1
ATOM 19278 O O . MET B 1 1213 ? 46 0.911 54.844 1 14.46 1213 MET B O 1
ATOM 19282 N N . SER B 1 1214 ? 46.969 1.853 56.469 1 14.2 1214 SER B N 1
ATOM 19283 C CA . SER B 1 1214 ? 46.812 2.129 57.906 1 14.2 1214 SER B CA 1
ATOM 19284 C C . SER B 1 1214 ? 45.375 2.467 58.25 1 14.2 1214 SER B C 1
ATOM 19286 O O . SER B 1 1214 ? 44.781 1.849 59.125 1 14.2 1214 SER B O 1
ATOM 19288 N N . LEU B 1 1215 ? 45.312 3.729 58.562 1 14.93 1215 LEU B N 1
ATOM 19289 C CA . LEU B 1 1215 ? 44.969 4.293 59.844 1 14.93 1215 LEU B CA 1
ATOM 19290 C C . LEU B 1 1215 ? 43.469 4.203 60.094 1 14.93 1215 LEU B C 1
ATOM 19292 O O . LEU B 1 1215 ? 42.688 4.043 59.156 1 14.93 1215 LEU B O 1
ATOM 19296 N N . GLY B 1 1216 ? 43.031 4.875 61.031 1 14.6 1216 GLY B N 1
ATOM 19297 C CA . GLY B 1 1216 ? 42.344 4.992 62.344 1 14.6 1216 GLY B CA 1
ATOM 19298 C C . GLY B 1 1216 ? 40.875 5.266 62.219 1 14.6 1216 GLY B C 1
ATOM 19299 O O . GLY B 1 1216 ? 40.062 4.562 62.812 1 14.6 1216 GLY B O 1
ATOM 19300 N N . THR B 1 1217 ? 40.688 6.535 61.844 1 14.6 1217 THR B N 1
ATOM 19301 C CA . THR B 1 1217 ? 39.969 7.355 62.812 1 14.6 1217 THR B CA 1
ATOM 19302 C C . THR B 1 1217 ? 38.469 7.02 62.812 1 14.6 1217 THR B C 1
ATOM 19304 O O . THR B 1 1217 ? 37.906 6.707 63.875 1 14.6 1217 THR B O 1
ATOM 19307 N N . ARG B 1 1218 ? 37.688 7.996 62.406 1 15.54 1218 ARG B N 1
ATOM 19308 C CA . ARG B 1 1218 ? 36.781 8.773 63.219 1 15.54 1218 ARG B CA 1
ATOM 19309 C C . ARG B 1 1218 ? 35.375 8.188 63.156 1 15.54 1218 ARG B C 1
ATOM 19311 O O . ARG B 1 1218 ? 34.844 7.914 62.094 1 15.54 1218 ARG B O 1
ATOM 19318 N N . VAL B 1 1219 ? 34.906 7.414 64.25 1 15.41 1219 VAL B N 1
ATOM 19319 C CA . VAL B 1 1219 ? 33.844 6.844 65 1 15.41 1219 VAL B CA 1
ATOM 19320 C C . VAL B 1 1219 ? 32.531 7.605 64.75 1 15.41 1219 VAL B C 1
ATOM 19322 O O . VAL B 1 1219 ? 31.469 7.004 64.625 1 15.41 1219 VAL B O 1
ATOM 19325 N N . ALA B 1 1220 ? 32.719 8.969 64.938 1 14.58 1220 ALA B N 1
ATOM 19326 C CA . ALA B 1 1220 ? 31.828 9.625 65.875 1 14.58 1220 ALA B CA 1
ATOM 19327 C C . ALA B 1 1220 ? 30.375 9.602 65.438 1 14.58 1220 ALA B C 1
ATOM 19329 O O . ALA B 1 1220 ? 29.453 9.547 66.25 1 14.58 1220 ALA B O 1
ATOM 19330 N N . GLU B 1 1221 ? 30.094 9.922 64.062 1 14.43 1221 GLU B N 1
ATOM 19331 C CA . GLU B 1 1221 ? 29.125 11.016 64 1 14.43 1221 GLU B CA 1
ATOM 19332 C C . GLU B 1 1221 ? 27.75 10.578 64.438 1 14.43 1221 GLU B C 1
ATOM 19334 O O . GLU B 1 1221 ? 27.125 9.688 63.875 1 14.43 1221 GLU B O 1
ATOM 19339 N N . PHE B 1 1222 ? 27.406 10.555 65.75 1 14.98 1222 PHE B N 1
ATOM 19340 C CA . PHE B 1 1222 ? 26.438 10.484 66.812 1 14.98 1222 PHE B CA 1
ATOM 19341 C C . PHE B 1 1222 ? 25.172 11.258 66.438 1 14.98 1222 PHE B C 1
ATOM 19343 O O . PHE B 1 1222 ? 25.188 12.492 66.375 1 14.98 1222 PHE B O 1
ATOM 19350 N N . ALA B 1 1223 ? 24.594 10.914 65.312 1 14.62 1223 ALA B N 1
ATOM 19351 C CA . ALA B 1 1223 ? 23.344 11.672 65.188 1 14.62 1223 ALA B CA 1
ATOM 19352 C C . ALA B 1 1223 ? 22.609 11.781 66.5 1 14.62 1223 ALA B C 1
ATOM 19354 O O . ALA B 1 1223 ? 22.016 10.805 67 1 14.62 1223 ALA B O 1
ATOM 19355 N N . GLY B 1 1224 ? 23.203 12.305 67.625 1 14.58 1224 GLY B N 1
ATOM 19356 C CA . GLY B 1 1224 ? 22.844 12.812 68.938 1 14.58 1224 GLY B CA 1
ATOM 19357 C C . GLY B 1 1224 ? 21.484 13.484 68.938 1 14.58 1224 GLY B C 1
ATOM 19358 O O . GLY B 1 1224 ? 20.609 13.078 69.688 1 14.58 1224 GLY B O 1
ATOM 19359 N N . ALA B 1 1225 ? 21.422 14.867 69.25 1 14.85 1225 ALA B N 1
ATOM 19360 C CA . ALA B 1 1225 ? 21.078 15.711 70.375 1 14.85 1225 ALA B CA 1
ATOM 19361 C C . ALA B 1 1225 ? 19.672 16.266 70.25 1 14.85 1225 ALA B C 1
ATOM 19363 O O . ALA B 1 1225 ? 19.094 16.266 69.188 1 14.85 1225 ALA B O 1
ATOM 19364 N N . GLN B 1 1226 ? 19.391 17.688 71 1 14.77 1226 GLN B N 1
ATOM 19365 C CA . GLN B 1 1226 ? 18.703 18.484 72 1 14.77 1226 GLN B CA 1
ATOM 19366 C C . GLN B 1 1226 ? 17.641 19.375 71.375 1 14.77 1226 GLN B C 1
ATOM 19368 O O . GLN B 1 1226 ? 16.812 19.953 72.062 1 14.77 1226 GLN B O 1
ATOM 19373 N N . LEU B 1 1227 ? 17.703 19.875 70.25 1 14.47 1227 LEU B N 1
ATOM 19374 C CA . LEU B 1 1227 ? 17.094 21.188 70.5 1 14.47 1227 LEU B CA 1
ATOM 19375 C C . LEU B 1 1227 ? 15.633 21.031 70.875 1 14.47 1227 LEU B C 1
ATOM 19377 O O . LEU B 1 1227 ? 14.852 20.344 70.188 1 14.47 1227 LEU B O 1
ATOM 19381 N N . GLY B 1 1228 ? 15.156 21.516 72.25 1 16.16 1228 GLY B N 1
ATOM 19382 C CA . GLY B 1 1228 ? 14.445 22.047 73.438 1 16.16 1228 GLY B CA 1
ATOM 19383 C C . GLY B 1 1228 ? 13.352 23.016 73 1 16.16 1228 GLY B C 1
ATOM 19384 O O . GLY B 1 1228 ? 12.203 22.875 73.438 1 16.16 1228 GLY B O 1
ATOM 19385 N N . ARG B 1 1229 ? 13.516 24.391 73.062 1 16.02 1229 ARG B N 1
ATOM 19386 C CA . ARG B 1 1229 ? 12.766 25.391 73.812 1 16.02 1229 ARG B CA 1
ATOM 19387 C C . ARG B 1 1229 ? 11.531 25.859 73.062 1 16.02 1229 ARG B C 1
ATOM 19389 O O . ARG B 1 1229 ? 10.43 25.875 73.562 1 16.02 1229 ARG B O 1
ATOM 19396 N N . LEU B 1 1230 ? 11.516 27.094 72.438 1 15.93 1230 LEU B N 1
ATOM 19397 C CA . LEU B 1 1230 ? 10.711 28.219 72.938 1 15.93 1230 LEU B CA 1
ATOM 19398 C C . LEU B 1 1230 ? 9.297 28.156 72.375 1 15.93 1230 LEU B C 1
ATOM 19400 O O . LEU B 1 1230 ? 8.32 28.203 73.125 1 15.93 1230 LEU B O 1
ATOM 19404 N N . LEU B 1 1231 ? 8.898 29.156 71.562 1 16.78 1231 LEU B N 1
ATOM 19405 C CA . LEU B 1 1231 ? 7.984 30.156 72.125 1 16.78 1231 LEU B CA 1
ATOM 19406 C C . LEU B 1 1231 ? 6.539 29.688 72 1 16.78 1231 LEU B C 1
ATOM 19408 O O . LEU B 1 1231 ? 6.23 28.781 71.25 1 16.78 1231 LEU B O 1
ATOM 19412 N N . PRO B 1 1232 ? 5.727 30.734 72.25 1 16.73 1232 PRO B N 1
ATOM 19413 C CA . PRO B 1 1232 ? 4.488 31.125 72.938 1 16.73 1232 PRO B CA 1
ATOM 19414 C C . PRO B 1 1232 ? 3.238 30.703 72.188 1 16.73 1232 PRO B C 1
ATOM 19416 O O . PRO B 1 1232 ? 3.32 30.328 71 1 16.73 1232 PRO B O 1
ATOM 19419 N N . GLN B 1 1233 ? 2.031 31.547 72.625 1 17.55 1233 GLN B N 1
ATOM 19420 C CA . GLN B 1 1233 ? 0.669 31.734 73.125 1 17.55 1233 GLN B CA 1
ATOM 19421 C C . GLN B 1 1233 ? -0.288 32.062 71.938 1 17.55 1233 GLN B C 1
ATOM 19423 O O . GLN B 1 1233 ? -1.497 32.188 72.188 1 17.55 1233 GLN B O 1
ATOM 19428 N N . LEU B 1 1234 ? 0.09 32.75 70.938 1 19.22 1234 LEU B N 1
ATOM 19429 C CA . LEU B 1 1234 ? -1.02 33.656 70.688 1 19.22 1234 LEU B CA 1
ATOM 19430 C C . LEU B 1 1234 ? -2.289 32.906 70.312 1 19.22 1234 LEU B C 1
ATOM 19432 O O . LEU B 1 1234 ? -2.232 31.906 69.562 1 19.22 1234 LEU B O 1
ATOM 19436 N N . PRO B 1 1235 ? -3.438 33.25 71 1 18.34 1235 PRO B N 1
ATOM 19437 C CA . PRO B 1 1235 ? -4.699 32.719 71.5 1 18.34 1235 PRO B CA 1
ATOM 19438 C C . PRO B 1 1235 ? -5.633 32.25 70.375 1 18.34 1235 PRO B C 1
ATOM 19440 O O . PRO B 1 1235 ? -6.105 31.109 70.375 1 18.34 1235 PRO B O 1
ATOM 19443 N N . ARG B 1 1236 ? -6.453 33.188 69.938 1 18.36 1236 ARG B N 1
ATOM 19444 C CA . ARG B 1 1236 ? -7.836 33.406 70.312 1 18.36 1236 ARG B CA 1
ATOM 19445 C C . ARG B 1 1236 ? -8.805 32.625 69.438 1 18.36 1236 ARG B C 1
ATOM 19447 O O . ARG B 1 1236 ? -9.633 31.875 70 1 18.36 1236 ARG B O 1
ATOM 19454 N N . LEU B 1 1237 ? -9.773 33.344 68.75 1 17.88 1237 LEU B N 1
ATOM 19455 C CA . LEU B 1 1237 ? -11.203 33.625 68.688 1 17.88 1237 LEU B CA 1
ATOM 19456 C C . LEU B 1 1237 ? -11.828 32.938 67.5 1 17.88 1237 LEU B C 1
ATOM 19458 O O . LEU B 1 1237 ? -12.914 32.375 67.562 1 17.88 1237 LEU B O 1
ATOM 19462 N N . LEU B 1 1238 ? -11.742 33.094 66.125 1 22.41 1238 LEU B N 1
ATOM 19463 C CA . LEU B 1 1238 ? -12.953 32.625 65.5 1 22.41 1238 LEU B CA 1
ATOM 19464 C C . LEU B 1 1238 ? -12.953 31.109 65.375 1 22.41 1238 LEU B C 1
ATOM 19466 O O . LEU B 1 1238 ? -11.992 30.531 64.875 1 22.41 1238 LEU B O 1
ATOM 19470 N N . PHE B 1 1239 ? -13.547 30.266 66.25 1 16.05 1239 PHE B N 1
ATOM 19471 C CA . PHE B 1 1239 ? -12.883 29.375 67.188 1 16.05 1239 PHE B CA 1
ATOM 19472 C C . PHE B 1 1239 ? -11.812 28.547 66.5 1 16.05 1239 PHE B C 1
ATOM 19474 O O . PHE B 1 1239 ? -11.969 28.156 65.312 1 16.05 1239 PHE B O 1
#

InterPro domains:
  IPR001154 DNA topoisomerase II, eukaryotic-type [PR01158] (434-441)
  IPR001154 DNA topoisomerase II, eukaryotic-type [PR01158] (525-540)
  IPR001154 DNA topoisomerase II, eukaryotic-type [PR01158] (596-608)
  IPR001154 DNA topoisomerase II, eukaryotic-type [PR01158] (711-734)
  IPR001154 DNA topoisomerase II, eukaryotic-type [PR01158] (758-780)
  IPR001154 DNA topoisomerase II, eukaryotic-type [PR01158] (788-808)
  IPR001241 DNA topoisomerase, type IIA [SM00433] (54-649)
  IPR002205 DNA topoisomerase, type IIA, domain A [PF00521] (683-1101)
  IPR002205 DNA topoisomerase, type IIA, domain A [PS52040] (685-1101)
  IPR002205 DNA topoisomerase, type IIA, domain A [SM00434] (663-1099)
  IPR002205 DNA topoisomerase, type IIA, domain A [cd00187] (681-1104)
  IPR006171 TOPRIM domain [PF01751] (435-543)
  IPR006171 TOPRIM domain [PS50880] (434-548)
  IPR013506 DNA topoisomerase, type IIA, subunit B, domain 2 [PF00204] (283-375)
  IPR013757 DNA topoisomerase, type IIA, alpha-helical domain superfamily [G3DSA:1.10.268.10] (981-1114)
  IPR013758 DNA topoisomerase, type IIA, domain A, alpha-beta [G3DSA:3.90.199.10] (685-972)
  IPR013759 DNA topoisomerase, type IIA, subunit B, C-terminal [G3DSA:3.40.50.670] (422-683)
  IPR013760 DNA topoisomerase, type IIA-like domain superfamily [SSF56719] (411-1117)
  IPR014721 Small ribosomal subunit protein uS5 domain 2-type fold, subgroup [G3DSA:3.30.230.10] (267-379)
  IPR018522 DNA topoisomerase, type IIA, conserved site [PS00177] (438-446)

Sequence (2478 aa):
MTDASKYQKLTPIDHVLLRPEMYVGSIETQSIPMFVFDPAKGKMVWESMQVNQGLLKIVDEILLNAADNINNSVRGARMTYISIKISDSGEIMVENDGAGLPIVKSKEHKMYIPEMVFGHLLTSSNYNNDASSTTAGRHGYGAKLTNILSTKFSVVCRTAGREFHMSWTDHMRMATTPRVSNVDPKEKNVTRVTFMPDYAHFGFPTAAISLDMKRVLHKRIMDLAAMFSKIEVRLNNVPFGFQTFNDYARLYSLPGADGAMPPEPFVHTGPNGSIAFVPQLTQSPKRIVGVVNGVVTYNGGTHCTSAMEILETGLDSLSRSLKKDGKVIDTNRVARHFTVLVFLIQSQPKFDSQSKARLVSTVTMPRVPRTALDQYLAAMPFLEAHMNSMDDQLAAELNKEIGTGKRLSSRSLISSITKLVDATSSRSDGKNIRTLIVTEGDSAKALALNSLSSEQKKFCGVFPLRGKLLNVRNKNLKRLKTCKELQDLFLALGLELGKTYKSPAELRYQRLLVMTDQDADGSHIKGLVINAFESLWPSLLQHNPGYISLFSTPIVKIKVNGKAKEVVAFHSFRDFHRWQRANPNARYSAKYYKGLGTSTTAEGKEYFADMERNVMRLVVEPKDHRLLDSVFDSAEVEWRKEWMSKANAFQGEVDIDRSKKLLTIGDFVHKEMVHFALVGNARAIPHCVDGLKPSQRKILWAMLKRHSSEAAKVAQLSGYISEVSSFHHGEASLQETIVKMAQNFTGGNNINLLVPEGQFGSRQQLGNDHAAPRYIFTKLSRFARLLFPEDDDPLLDYIDEEGTMVEPNHYVPILPLLLCNGAVGIGFGFATNIPSFHPLDVSAAVRAMINGESAKQVVRNLVPWAVGFQGTVRRGPEKEYIAVGKYTAHRNGRLHVSELPWMTSIEAFRSHISSLASSDVVQRIADYSGANHIDIDLIVREGSMTTWAECETDLALSQRIYINGTVFSPDGTLSPIDADLSPVLQWHYDRRLDLYKRRRTRQIGLLEMDLARLQSTRKFVEHFRQGHIDFLAATDDTLTKTCVKLGLVRVDDGYDYILKKPITFYTKTSTEKLQADIKKTQDSIAVLKQTTPVKMWLTDLDKFDKTFQEYERVLIHSIQKEQRPASITGGEEVPALRQPPLMLEAPAKGAASSSYRVHICRYEEPPASKRKPEDTYGGALSSGGSTRNVGKRLTGARGAKKKKVVRRTRTKMSLGTRVAEFAGAQLGRLLPQLPRLLFMTDASKYQKLTPIDHVLLRPEMYVGSIETQSIPMFVFDPAKGKMVWESMQVNQGLLKIVDEILLNAADNINNSVRGARMTYISIKISDSGEIMVENDGAGLPIVKSKEHKMYIPEMVFGHLLTSSNYNNDASSTTAGRHGYGAKLTNILSTKFSVVCRTAGREFHMSWTDHMRMATTPRVSNVDPKEKNVTRVTFMPDYAHFGFPTAAISLDMKRVLHKRIMDLAAMFSKIEVRLNNVPFGFQTFNDYARLYSLPGADGAMPPEPFVHTGPNGSIAFVPQLTQSPKRIVGVVNGVVTYNGGTHCTSAMEILETGLDSLSRSLKKDGKVIDTNRVARHFTVLVFLIQSQPKFDSQSKARLVSTVTMPRVPRTALDQYLAAMPFLEAHMNSMDDQLAAELNKEIGTGKRLSSRSLISSITKLVDATSSRSDGKNIRTLIVTEGDSAKALALNSLSSEQKKFCGVFPLRGKLLNVRNKNLKRLKTCKELQDLFLALGLELGKTYKSPAELRYQRLLVMTDQDADGSHIKGLVINAFESLWPSLLQHNPGYISLFSTPIVKIKVNGKAKEVVAFHSFRDFHRWQRANPNARYSAKYYKGLGTSTTAEGKEYFADMERNVMRLVVEPKDHRLLDSVFDSAEVEWRKEWMSKANAFQGEVDIDRSKKLLTIGDFVHKEMVHFALVGNARAIPHCVDGLKPSQRKILWAMLKRHSSEAAKVAQLSGYISEVSSFHHGEASLQETIVKMAQNFTGGNNINLLVPEGQFGSRQQLGNDHAAPRYIFTKLSRFARLLFPEDDDPLLDYIDEEGTMVEPNHYVPILPLLLCNGAVGIGFGFATNIPSFHPLDVSAAVRAMINGESAKQVVRNLVPWAVGFQGTVRRGPEKEYIAVGKYTAHRNGRLHVSELPWMTSIEAFRSHISSLASSDVVQRIADYSGANHIDIDLIVREGSMTTWAECETDLALSQRIYINGTVFSPDGTLSPIDADLSPVLQWHYDRRLDLYKRRRTRQIGLLEMDLARLQSTRKFVEHFRQGHIDFLAATDDTLTKTCVKLGLVRVDDGYDYILKKPITFYTKTSTEKLQADIKKTQDSIAVLKQTTPVKMWLTDLDKFDKTFQEYERVLIHSIQKEQRPASITGGEEVPALRQPPLMLEAPAKGAASSSYRVHICRYEEPPASKRKPEDTYGGALSSGGSTRNVGKRLTGARGAKKKKVVRRTRTKMSLGTRVAEFAGAQLGRLLPQLPRLLF

Secondary structure (DSSP, 8-state):
---GGG-EEPPHHHHHHH-THHHH---SEEEEEEEEEETTTTEEEEEEEEEEHHHHHHHHHHHHHHHHHHHT--TT----EEEEEE-SS--EEEEE-SS----SB-TTT-SBHHHHHHHSSSEES--S--TT---S--SS-HHHHHHHTEEEEEEEEEETTEEEEEEEETTTTEEPPPEEEE--TTSPPEEEEEEEE-TTTTT-TTSS--HHHHHHHHHHHHHHHHH-TTSEEEETTEEE--SSHHHHHHTT-PPPTTSPPPPPPEEEEETTEEEEEEE-SS----EEEEEETTEE-TT-BHHHHHHHHHHHHHHHHHHHHHHHTT----HHHHHTTEEEEEEE--SS--BSSTT--SB-S--PPP---HHHHHHHHHT-THHHHTT--TTHHHHHHHHHHHTTTS---HHHHHHH-TT-B--S-SS--SSS--EEEEEESHHHHHHHHHH--HHHHTTEEEEEE-SSPP--TT--HHHHHT-HHHHHHHHHHT--TTPPPS-GGGSS-SEEEEE--SSHHHHHHHHHHHHHHHHH-HHHHHHSTTSEEEE---SEEEEESSSS--EEEESSHHHHHHHHHH-TT--EEEEE--SGGGS-HHHHHHHHHTHHHHEEEEE--TTHHHHHHHHH-TT-HHHHHHHHHHHHH--SPP---GGG-EEEHHHIIIIIIHHHHHHHHHHHS-BTTT---HHHHHHHHHHHHH---S-EEHHHHHHHHHHHTT--S-HHHHHHHHHHHH--STTS-SS-SB--BS----TTTTTTTPPPTTT-EE-B-HHHHHHS-GGGGGGS-EEEETTEEEEES----SS-HHHHH-EEEE-SS-EEEE--B-HHHHHHHHHHHHTT--HHHHHTT--B--TT--SEEEE-TTS-EEEE-EEEEBGGGEEEEEE--TTS-HHHHHHHHHHHHHTTSEEEEEE---SS---EEEEE-TTS--SHHHHHHHTT-EEEE--BEEEE-TTS-EEEEET--HHHHHHHHHHHHHHHHHHHHHHHHHHHHHHHHHHHHHHHHHHHHTT---TTT--HHHHHHHHHHTTPPPBTTB-HHHHTSBGGGGSHHHHHHHHHHHHHHHHHHHHHHHS-HHHHHHHHHHHHHHHHHHHHHHHHHHHHHHSPPHHHH---B-GGGSPP-PPBPPPPTTS-GGG-S--PBPP-PPPPP---GGG----------GGGSSGGGGGG-------------------------------------S-----/---GGG-EEPPHHHHHHH-GGGTT---SEEEEEEEEEETTTTEEEEEEEEEEHHHHHHHHHHHHHHHHHHHT--SS----EEEEEE-SS--EEEEE-SS----SB-TTT-SBHHHHHHHSSSEES--S--TT---S--SS-HHHHHHHTEEEEEEEEEETTEEEEEEEETTTTEEPPPEEEE--TTSPPEEEEEEEE-TTTTT-TTSS--HHHHHHHHHHHHHHHHH-TTSEEEETTEEE--SSHHHHHHTT-PPPTTSPPPPPPEEEEETTEEEEEEE-SS----EEEEEETTEE-TT-BHHHHHHHHHHHHHHHHHHHHHHHTT----HHHHHTTEEEEEEE--SS--BSSTT--SB-S--PPP---HHHHHHHHHT-THHHHTT--TTHHHHHHHHHHHTTTS---HHHHHHH-TT-B--S-SS--SSS--EEEEEESHHHHHHHHHHS-HHHHTTEEEEEE-SSPP--TT--HHHHHT-HHHHHHHHHHT--TTPPPS-GGGSS-SEEEEE--SSHHHHHHHHHHHHHHHHH-HHHHHHSTTSEEEE---SEEEEESSSS--EEEESSHHHHHHHHHH-TT--EEEEE--SGGGS-HHHHHHHHHTHHHHEEEEE--TTHHHHHHHHH-TT-HHHHHHHHHHHHH--SPP---GGG-EEEHHHIIIIIIHHHHHHHHHHHS-BTTT---HHHHHHHHHHHHH---S-EEHHHHHHHHHHHTT--S-HHHHHHHHHHHH--STTS-SS-SB--BS----TTTTTTTPPPTTT-EE-B-HHHHHHS-GGGGGGS-EEEETTEEEEES----SS-HHHHH-EEEE-SS-EEEE--B-HHHHHHHHHHHHTT--HHHHHTT--B--TT--SEEEE-TTS-EEEE-EEEEBGGGEEEEEE--TTS-HHHHHHHHHHHHHTTSEEEEEE---SS---EEEEE-TTS--SHHHHHHHTT-EEEE--BEEEE-TTS-EEEEET--HHHHHHHHHHHHHHHHHHHHHHHHHHHHHHHHHHHHHHHHHHHHTT---TTT--HHHHHHHHHHTTPPPBTTB-HHHHTSBGGGGSHHHHHHHHHHHHHHHHHHHHHHHS-HHHHHHHHHHHHHHHHHHHHHHHHHHHHHHSPPHHHH---B-GGGSPP-PPBPPPPTTS-GGG-S--PBPP-PPPPP---GGG----------S--SSGGGGGGG---------------------------------------S--

Radius of gyration: 51.79 Å; Cα contacts (8 Å, |Δi|>4): 4493; chains: 2; bounding box: 107×168×118 Å

Foldseek 3Di:
DPPPVPDDDDDPLVVCLVDVCQFARALAWDFDWDWFADPVVRFIDTDTFRDGRSVVQLVLLVVLVQLLLQVVQDDDFHKAAWEWEADFQGKIKIKIQGQWADQDQDPVPRDGRVCCLQQPAQDDPQCDQDQFRLRDDHRRCRNLSSQQQFQKKWKWWDHQQKIWTKIAGDSSPRIDDIDIDGGDSVDTIMIMMITGGQVVSSPNPVSGDDPRHVRVVVVLQVLQQLFPQNHWYHYNNRTDHDNHNQSVLLSHFDADPVRHTWDRWDKDADPFWIKIKHFYLDFAPAAEWEAESSDTQQVEEQQRVVNLVLLLVLLVVLQVVVVVVVFHADSVRRSRRIYMYTYGRDGPWDAPHSNRNYTYDHDDGDDDDNVVSNVVSNPTPCCCVSPPVVFVVLQVVLCVVLVFPPPQDVVNLCVPQVQKDAQQAQDDPVVDFAEEEEEADPLLQVLQVLQDDPVRSNRYMYGYDDHADDQCPPNCSVVVSVVVRVSSVCSQFSHGFPDADQASVVTSGRAYEYEWFLDLRRLNSVLSVVNVCCRGHVNHQQNRWQNYKYFFDFFKWKQWPDDPRDIDTHRDVVVVVVVCVVPVPTDIAMDGDRTPNVDDSVSSNVSVVPRLLRMAIEHEDPVCVVVSCCQRPPVNLVSFVVLLQVLQPDPDQAADDSVVSYDYSVSSVNRRNSNNQNVQCQQFFAALFQLDGPLLQLLLQQQVVVVDQDKDQLLVSLVSSCVQAVPSDDSVVSSLSLLQLQDAFWLGALDRQKHWAAFSAFLQVSRPPRDDRRPTIIHGDPVSCLFAPPLLVVVAAWDDDSRHTGGGPDGQTLFRRCQAGPHWGDGRSDTFGHAHWHRLLRLLLLVVVLVPDALQQSVLFTDGDTFLADFAWAQDPVRFIKTFFDKFAFPQQKIKTWGARSNDGPNNLVVLVVVVVVVQFWVDKDWLDDRHTGIIMTHGDPQLAQAQVCVCQSSVRMDTGAGWHWHQQPVRRIDTPGRRSSSSSVSSSVVLLVSLVVSLVVVLVVLVVVLLQLVLLLQVLVCVVVPVDDPVPDDPVNVQVVSVVSVHDDDPNGDCVNVVDDPVCSDPVNSVVSVVVSVVSVVVSVVSVPAHSSNVSVVSSVVSSVVSVVVSVVSNVVRVVSYDDCVVSPHHTDVRNDDDDFDWDQRRPPPPSPSRDHTYTYDDDTDDGPHDPVSPPPRPPCCVPDVPPDPPVPPPPDDDDDPDDDDDDDDDDDDDDDDDDDDDDDDDDDPDDPPDDDD/DPPPVVDDDDDPLVVCLVCVCQFQRALAWDFDWDWFADPVVRFIDTDTFRDGRSVVQLVLLVVLVQLLLQVVQDPDFHKAAWEWEADFQGKIKIKIQGQWADQDQDPVPRHGRVCCLQQPAQDDPQCDQDQFRQRDDHRRCRNLSSQQQFQKKWKWWDHQQKIWTKIAGDSSPDIDDIDIDGGPSPDTIMIMMITGGQVVSSPNPVSGDDPRHVRVVVVLQVLQQLFPQNHWYHYNNRTDHDNHNQSVLLSHFDADPVRHTWDRWDKDADPFWIKIKHFYLDFAPAAEWEAESSDTQQVEEPQRVVNLVLLLVLLVVLQVVVVVVVFHADSVRRSRRIYMYTYGRDGPWDAPHSNRNYTYDHDDGDDDDNVVSNVVSNPTPCCCVSRVVVFVVLQVVLCVVLVQPPPQDVVNLCVPQVQKDAQQAQDDPVVDFAEEEEEADPLLQVLQVLQDDPVRSNRYMYGYDDHADDQCPPNCSVVVSVVVRVSNVCSQFSHGFPDADQASVVTSGRAYEYEWWLDLRRLNSVLSVVNVCCRGHVNHQQNRWQNYKYFFDFFKWKQWPDDPRDIDTHRDVVVVVVVCVVPVPTDIAMDGDRTPNVDDSVSSNVSVVPRLLRMAIEHEDPVCVVVSCCQRPPVNLVSQVVLLQVLQVDPDQAADDSVVSYDYSVSSVNRRNSNNQNVQCQQFFAALFQLDGPLLLLLLQQQVVVVDQDKDQLLVSLVSSCVQAVPSDDSVVSSLSLLQLQDAFWLGALDRQKHWAAFSAFLQVSRPPRDDSRPTIIHGDPVSCLFAPPLLVVVAAWDDDSRHTGGGPDGQTLFRRCQAGPHWGDGRSDTFGHAHWHRLLRLLLLVVVLVPDALQQSVLFTDGDTFLAPFAWAQDPVRFIKTFFDWFAFPQQKIKTWGARSNDGPNNLVVLVVVVVVVQFWVDKDWLDDRHTGTIMTHGDPQLAQAQVCVCQSSVRMDTGAGWHWHQQPVRRIDTPGRRSSSSSVSSSVVLLVSLVVSLVVVLVVLVVVLLQLVLLLQVLVCVVVPNDDPVPDDPVNVQVVSVVSVHDDDPNGDCVNVVDDPCCSDPVNSVVSVVVSVVSVVVSVVSVPAHSSNVSVVSSVVSSVVSVVVSVVSNVVRVVSYDDCVVSPHHTDVRNDDDDFAWDQRRPPRPSPSHDHTYTYDDDTDDTPHDPVSPPPGPPCCVPDVPPDPPVPPPDDDDDPPPDDDDDDDDDDDDDDPDPPPDDDDDDDDDDDDDDVD

Organism: Crithidia fasciculata (NCBI:txid5656)

Nearest PDB structures (foldseek):
  5gwj-assembly1_A  TM=8.886E-01  e=7.283E-56  Homo sapiens
  4g0v-assembly1_B  TM=8.974E-01  e=7.283E-56  Homo sapiens
  5zrf-assembly1_B  TM=8.798E-01  e=1.760E-55  Homo sapiens
  5gwj-assembly1_B  TM=8.754E-01  e=2.807E-55  Homo sapiens
  4g0w-assembly1_B  TM=8.895E-01  e=2.237E-54  Homo sapiens